Protein 6X6U (pdb70)

CATH classification: 3.60.9.10 (+2 more: 1.10.569.10, 1.10.599.10)

InterPro domains:
  IPR001203 Aldehyde ferredoxin oxidoreductase, C-terminal [PF01314] (245-608)
  IPR013983 Aldehyde ferredoxin oxidoreductase, N-terminal [PF02730] (6-218)
  IPR013983 Aldehyde ferredoxin oxidoreductase, N-terminal [SM00790] (4-220)
  IPR013984 Aldehyde ferredoxin oxidoreductase, domain 2 [G3DSA:1.10.569.10] (256-446)
  IPR013985 Aldehyde ferredoxin oxidoreductase, domain 3 [G3DSA:1.10.599.10] (447-608)
  IPR036021 Aldehyde ferredoxin oxidoreductase-like, C-terminal [SSF48310] (225-610)
  IPR036503 Aldehyde ferredoxin oxidoreductase, N-terminal domain superfamily [G3DSA:3.60.9.10] (1-223)
  IPR036503 Aldehyde ferredoxin oxidoreductase, N-terminal domain superfamily [SSF56228] (1-222)
  IPR051919 Tungsten-dependent aldehyde ferredoxin oxidoreductase [PTHR30038] (1-608)

Solvent-accessible surface area: 49418 Å² total; per-residue (Å²): 111,86,0,6,43,12,84,4,2,10,0,28,2,74,151,113,100,54,127,84,35,151,10,56,89,112,32,0,94,69,2,4,0,0,0,0,4,0,0,38,9,0,15,109,57,6,0,72,95,0,36,159,0,54,1,34,15,91,59,0,4,0,0,0,0,4,0,0,0,3,6,5,6,3,5,6,31,0,0,0,0,0,0,0,0,6,0,0,0,0,0,4,10,34,2,4,1,16,0,0,1,10,0,1,8,11,24,6,3,0,0,9,0,58,6,90,3,190,33,20,12,12,1,4,0,17,33,132,59,30,66,35,50,100,0,70,153,19,75,29,28,13,1,34,90,0,12,62,34,1,2,100,78,4,3,34,74,4,62,118,156,28,114,92,86,2,12,1,7,26,4,10,3,0,0,0,0,68,0,0,14,46,78,0,21,1,0,0,0,2,2,16,6,8,16,40,0,19,11,0,0,0,0,0,0,0,5,7,0,23,0,0,0,0,1,0,2,2,9,6,58,4,14,102,0,123,48,76,116,78,2,47,84,6,6,151,70,0,26,153,49,0,20,70,39,23,17,50,21,15,5,8,41,0,16,9,0,8,23,14,0,46,50,104,1,0,0,0,9,104,0,0,39,60,1,51,14,91,56,78,75,0,0,0,5,4,0,7,2,43,0,5,50,28,24,41,1,2,14,4,6,16,0,2,2,24,18,0,5,0,13,0,38,9,10,100,20,108,28,3,8,0,1,5,0,46,12,20,17,0,0,0,0,0,0,0,0,14,2,39,56,0,29,51,0,0,34,0,0,46,34,1,13,37,34,0,3,6,6,13,9,0,0,0,0,0,0,0,0,0,0,0,44,83,106,51,16,3,58,118,159,51,9,59,23,86,1,70,40,24,52,14,112,2,0,16,104,0,1,102,21,0,2,75,66,89,61,19,0,136,32,0,0,51,11,8,33,25,0,0,78,97,4,23,141,102,72,70,79,76,0,47,99,30,3,0,32,3,3,8,0,1,0,0,0,22,0,0,4,2,73,86,12,110,0,88,14,1,7,0,0,0,0,0,0,0,0,2,20,61,1,19,5,15,52,89,0,65,22,106,98,12,0,0,8,23,0,1,18,9,0,0,1,6,20,56,92,1,27,111,21,26,9,96,71,0,5,53,0,0,26,4,0,8,35,21,124,12,60,33,128,63,0,14,61,74,2,0,14,19,0,0,0,0,0,0,0,0,0,0,4,0,0,58,78,11,86,4,33,5,141,140,20,10,37,7,7,64,28,0,22,99,82,3,65,31,25,99,37,151,49,82,30,22,81,116,123,70,4,150,44,68,11,102,65,0,14,116,59,2,10,2,32,161,102,0,2,0,76,58,112,32,0,95,152,8,38,2,5,103,0,69,105,0,0,52,66,2,66,177,92,23,142,132,46,33,8,11,1,24,6,11,78,60,12,3,0,12,8,0,12,0,8,20,9,0,20,89,50,38,27,26,2,17,5,1,0,1,29,4,9,3,1,11,21,15,3,6,13,4,0,5,8,10,19,12,9,13,78,78,36,27,14,27,116,38,20,84,48,111,4,10,61,48,42,160,196,22,23,0,1,60,31,62,74,171,106,24,110,51,55,2,29,13,0,86,41,12,54,0,62,15,2,8,8,1,34,85,49,48,2,3,4,8,12,48,3,34,64,32,80,3,70,12,14,81,11,12,111,104,4,42,14,20,3,4,64,49,7,77,47,134,72,102,57,1,4,69,4,22,8,36,49,0,34,79,13,9,87,20,5,2,94,4,27,20,5,100,111,72,115,91,0,5,44,7,65,4,2,11,0,29,2,70,153,108,116,53,132,96,54,138,9,36,89,112,33,0,99,69,1,3,0,0,0,0,3,0,0,43,11,0,15,129,53,8,0,112,94,0,36,160,0,55,0,32,16,93,65,0,4,0,0,0,0,3,0,0,1,2,6,5,6,4,7,5,29,0,0,0,0,0,0,0,0,7,1,0,0,1,0,5,9,34,1,5,1,15,0,0,1,9,0,2,8,12,22,4,3,0,0,8,0,62,5,97,2,180,34,22,15,13,0,2,0,15,35,134,56,30,71,40,46,98,0,78,152,18,77,28,28,14,0,34,87,0,12,63,33,1,1,106,76,4,2,24,51,0,48,127,110,40,117,95,83,3,5,1,6,25,4,11,2,0,2,0,0,67,0,0,15,46,83,0,20,2,0,0,0,1,1,16,6,7,16,39,0,17,12,0,0,0,0,0,0,0,4,10,1,23,0,0,0,0,1,0,2,2,9,6,58,5,14,124,12,132,50,106,101,76,0,58,76,8,5,155,65,0,24,158,51,0,24,74,39,33,17,53,30,8,6,8,39,0,16,10,0,9,23,14,0,45,46,108,0,0,0,0,8,100,0,0,39,62,0,49,14,91,56,76,69,0,0,0,5,3,0,8,3,33,0,6,49,31,23,41,1,2,14,5,6,13,0,2,2,25,17,0,6,0,13,0,25,9,20,104,17,103,24,4,10,0,1,5,0,46,13,19,17,0,0,0,0,0,0,0,0,14,4,37,59,0,26,56,0,0,36,0,0,46,33,0,13,35,35,0,3,6,6,12,10,0,0,1,0,0,0,0,0,1,0,0,46,82,103,52,16,3,52,100,142,57,8,57,21,87,1,73,38,20,53,14,112,1,0,17,104,0,2,101,20,0,3,74,65,91,61,16,0,138,39,0,0,53,12,9,32,25,0,0,65,97,3,21,126,98,69,71,80,77,0,45,100,29,3,0,33,3,3,8,0,1,0,0,0,23,0,1,4,1,66,82,5,110,0,83,23,1,6,0,0,0,0,1,2,1,0,3,19,63,1,17,5,19,51,92,0,62,26,110,103,11,0,0,5,22,0,0,20,10,0,0,2,6,18,57,89,2,26,111,22,27,8,95,72,0,4,60,0,0,29,5,0,8,26,15,126,10,57,20,102,62,0,16,66,79,6,0,12,22,0,0,0,0,0,0,0,0,0,0,4,0,0,61,78,11,82,4,33,1,122,137,20,4,28,8,7,80,27,0,44,102,74,2,63,30,26,96,36,151,49,83,31,22,76,125,126,73,4,56,62,70,0,102,80,0,6,130,63,1,8,2,31,82,107,0,6,1,88,39,68,33,0,93,92,7,36,1,21,106,0,59,93,0,3,129,66,1,84,175,90,20,153,129,45,31,8,10,2,23,5,12,78,65,11,2,0,12,7,1,13,0,9,23,8,1,16,95,51,38,21,27,2,17,4,1,0,1,29,5,9,3,1,11,29,15,4,6,13,3,0,4,7,9,18,11,10,12,79,79,36,27,14,31,120,38,22,86,43,118,4,10,62,54,51,181,162,14,20,0,1,60,34,61,58,153,107,25,106,44,55,3,30,12,5,101,39,16,49,0,77,15,3,8,7,1,36,87,47,48,2,3,4,8,12,48,2,35,52,26,83,2,62,13,14,78,10,13,110,101,4,42,15,31,3,5,85,48,7,88,32,134,74,104,60,2,4,68,6,22,8,28,17,0,37,88,14,8,98,25,5,3,85,5,26,18,4,103,80,70

Nearest PDB structures (foldseek):
  6x6u-assembly1_C  TM=1.002E+00  e=0.000E+00  Pyrococcus furiosus COM1
  1aor-assembly1_B  TM=8.763E-01  e=1.568E-48  Pyrococcus furiosus
  1b4n-assembly1_D  TM=8.822E-01  e=8.521E-44  Pyrococcus furiosus
  8c0z-assembly1_A  TM=8.463E-01  e=8.890E-40  Aromatoleum aromaticum
  4z3w-assembly1_C  TM=8.042E-01  e=4.159E-35  Geobacter metallireducens GS-15

Secondary structure (DSSP, 8-state):
--SS--EEEEEETTTTEEEEEE--HHHHHHH-SHHHHHHHHHHHHHGGGGGG--TTSTT-EEEEE--TTTTTSSS--EEEE-B-TTTSSB--EEE--THHHHHHHHT-SEEEEES--SS-EEEEEETTEEEEEE-TTTTT--HHHHIIIIIHHHHHHHHHHTGGG--PPPPEEEE--HHHHTT-TTB-EEETTTEEE-TT-HHHHHHHTTEEEEEEE--SPPPP-S-HHHHHHHHHHHHHHHHT-HHHHHHTTTTHHHHHHHHHS-S-BTTTTB-----GGGSHHHHHHHHEEEEEE--TT-SS--EEEEE--SSTTTT-EESS--HHHHHHTTGGGT---HHHHHHHHHHHHHHTB-HHHHHHHHHHHHHHHHTTSS-HHHHTS---TT-HHHHHHHHHHHHHT-TTHHHHTT-HHHHHHHHHHHHTS--GGG--EETTEEPPS--SSSS-SS--TTTTTT-TTTT-TTS---SSSSSSSSHHHHHHHHHHT--GGG-TT-HHHHHHHHHHHHS----HHHIIIIIHHHHHHHHHHHHHH--SS----HHHHSS--GGGGSPP-SSTTTT----HHHHHHHHHHHHHHHTB-TTSPBPHHHHHHTT-GGGHHHHHHHHHHH-/---EEEE-GGG-----HHHHHHHHHHHSS--GGG-SSEEE-SSTT--EEE-----TT-HHHHH-TT--EEE-SSS--EEE-GGG-----HHHHH-TT---B--TTTSS-B---GGGGS-HHHHHHHHTT---EEEE-SS--GGGGGG---HHHHHHHHHHHHHGGG-/--SS-SEEEEEETTTTEEEEEE--HHHHHHH-SHHHHHHHHHHHHHGGGGGG--TTSTT--EEEE--TTTTTSSS--EEEE-B-TTTSSB--EEE--THHHHHHHHT-SEEEEES--SS-EEEEEETTEEEEEE-TTTTT--HHHHIIIIIHHHHHHHHHHTGGG-PPPPPEEEE--HHHHTT-TTB-EEETTTEEE-TT-HHHHHHHTTEEEEEEE--SPPPP-S-HHHHHHHHHHHHHHHHT-HHHHHHTTTTHHHHHHHHHS-S-BTTTTB-----GGGSHHHHHHHHEEEEEE--TT-SS--EEEEE--SSTTTT-EESS--HHHHHHTTGGGT---HHHHHHHHHHHHHHTB-HHHHHHHHHHHHHHHHTTSS-HHHHTS---TT-HHHHHHHHHHHHHT-THHHHHTT-HHHHHHHHHHHHTS-GGGG--EETTEEPPS--SSSS-SS--TTTTTT-TTTT-TTS---SSSSSSSSHHHHHHHHHHT--GGG-TT-HHHHHHHHHHHH-----HHHIIIIIHHHHHHHHHHHHHH--SS----HHHHSS--GGGGSPP-SSTTTT----HHHHHHHHHHHHHHHTB-TTSSB-HHHHHHTT-GGGHHHHHHHHHHT-/--EEEEE-GGG--S--HHHHHHHHHHHSS--GGG-SSEEEEEETTEEEEE-----TT-HHHHH-TT--EEE-TTT--EEE-GGG-----HHHHH-TT---B--TTT-S-B---GGGGS-HHHHHHHHTT---EEEEESS--GGGGGG---HHHHHHHHHHHHHGGG-

Radius of gyration: 36.68 Å; Cα contacts (8 Å, |Δi|>4): 3944; chains: 4; bounding box: 107×60×93 Å

B-factor: mean 28.62, std 8.54, range [12.09, 73.61]

Foldseek 3Di:
DFLFLQWAWEAEQAVRDIDIDGRDPVLCVQQFKQLSSQLVVCCVQPVLPLQPDDLLDQAKKWKWFAGSCAQQAFAHKIWIWIQFLFQSFIDTFIKRWCQCVLQQLLRHGIYIYGGAHPAAWEWEAENPDTGTGDDPVCAAFFDVVCCVPVQVVVQVVVCVVCVVVDRFDGWIKKFFHLLLLLLLRQFWIDGPLAITSGWRSVSVSCNSRSYGMYTGGHDHDGGHFQFVVVSVVLNVVLLVVLLPPPVQLQQPQQQLLQCCQDPVFQFAALLNLTSHDDDCQSGLVNLVVQFWPARFAGGPRHSRRNWTKGAACDDPQHGQIYISNHNLLSRLVARNLQHRHNVLSSSSSSVSSRRRGRSNQLSLLLSLVQVCLVVVLQDCVQQVHHRHRHPSVSSVSLVVCLSVCHRLNVLSSSTQPSSQVVSCVVRVHRSLLSRFWASRIHATGGAAFSVSDPDHQQQQLLALSHNPNQATADVVRQDCDHRLVSSCCSTNPRDPSSQVVGSQSVVVSSCRRGVDDDGSVCSRLASSLLSRQSSLLSSQSRHDVDHDFSVPRSGGRVSQQAARCDDDRGGTHDDRVVSLVVVQVNCVSSQHPSRSHHDLVSCVVNVNNVCVSSSVVSVVVND/DEKFKAFAQLLDPPPCVLQQVQCCVPVVDRDNQQRQWHWDCPDPPRIDIDADLLQVVLQLCVQAPQNQWDADPPYRFIDGNLVSAQVPCRSLVRQQQSRWGDDPPPSHIHHDRCSVRPRPSQVVCVVVPSNSIDMDDDDDDNVSSVVSHHVVVVSVVVCCVVVPPND/DFLFLQWEWEAEQAVRDIDIDGRDPVLCVQQFKQLSSQLVVCCVQCVLPLLVDFLLDQAKKWKWFAGSCAPQAFAHKIWIWIQFLQQSFIDGFIWRWCLQVQQQLLRHGIYIYGGAHPAAWEWEAENVDTGTGDDVVPAAFFDVVCCVPVQVVVQVVVCVVCVVVDRFDGWIKKFFHLLLLLLLRQFWIDGPLAITSGWRSVSVSCNSRSYGMYTGGHDHDGGHFQFVVVSVVVNVVLLVVLLPPPVLLQQPQQQLLQCCQDPQFQFAALLNLTSHDDDCLSGLVNLCVQFWPARFAGGPRHSRSNWTKGAHCDDPLHGQIYISNHSLLSRLVARNLQHRHSVLSSSSSSVSSRRRGNSNQLSQLLSLVLVCPVVVLQDCVQQVHRRHRHDSVSSVVLVVCLSVCHRLNVLSSSTQPSSQVVSCVVRVHRSLLSRFWASRIHATRGAAFSVRDPDHQQQQLQALRHNPNLATADVVRFDCHHRLNSSCCSTNPDDPSSQVVGSQSVVVSSCRRGVDDDGSCCSRQANSLLSRLSSLLSSQSDDNPDHDFSVPRSGGRPSQQPARCDHPRGGTHDDRVVSLVVVQVNCVSSQHPSRSHHDLVSCVVNVNNVCVSSSVVSVVVVD/DEKFKAFAQLLDAPPCVLQQVQCCVPPVDRDQQQRQWHWDCPDPPRIRIDADGLQVVQQLCVQAPQNQWDADPVHSFIDGNLVSAQVPCRSLVRFQQSRWGDDPPPSGIHHDRCSVGPRPSQVVCVVVPSNSIDMDDDDDDNVSSVVRHYVVVVSVVVCCVVQPPND

Structure (mmCIF, N/CA/C/O backbone):
data_6X6U
#
_entry.id   6X6U
#
_cell.length_a   125.148
_cell.length_b   127.501
_cell.length_c   140.712
_cell.angle_alpha   90.00
_cell.angle_beta   90.00
_cell.angle_gamma   90.00
#
_symmetry.space_group_name_H-M   'P 21 21 2'
#
loop_
_entity.id
_entity.type
_entity.pdbx_description
1 polymer 'Formaldehyde:ferredoxin oxidoreductase wor5'
2 polymer 'Oxidoreductase, Fe-S subunit'
3 non-polymer 'TUNGSTOPTERIN COFACTOR'
4 non-polymer 'IRON/SULFUR CLUSTER'
5 non-polymer 'MAGNESIUM ION'
6 non-polymer '2-AMINOETHANESULFONIC ACID'
7 non-polymer 'PHOSPHATE ION'
8 non-polymer 'CHLORIDE ION'
9 water water
#
loop_
_atom_site.group_PDB
_atom_site.id
_atom_site.type_symbol
_atom_site.label_atom_id
_atom_site.label_alt_id
_atom_site.label_comp_id
_atom_site.label_asym_id
_atom_site.label_entity_id
_atom_site.label_seq_id
_atom_site.pdbx_PDB_ins_code
_atom_site.Cartn_x
_atom_site.Cartn_y
_atom_site.Cartn_z
_atom_site.occupancy
_atom_site.B_iso_or_equiv
_atom_site.auth_seq_id
_atom_site.auth_comp_id
_atom_site.auth_asym_id
_atom_site.auth_atom_id
_atom_site.pdbx_PDB_model_num
ATOM 1 N N . MET A 1 1 ? -64.649 12.765 -32.758 1.00 44.84 1 MET A N 1
ATOM 2 C CA . MET A 1 1 ? -64.197 11.909 -33.853 1.00 36.66 1 MET A CA 1
ATOM 3 C C . MET A 1 1 ? -62.696 11.671 -33.823 1.00 35.92 1 MET A C 1
ATOM 4 O O . MET A 1 1 ? -61.970 12.247 -33.015 1.00 37.10 1 MET A O 1
ATOM 9 N N . TYR A 1 2 ? -62.251 10.812 -34.734 1.00 34.11 2 TYR A N 1
ATOM 10 C CA . TYR A 1 2 ? -60.840 10.557 -34.926 1.00 34.97 2 TYR A CA 1
ATOM 11 C C . TYR A 1 2 ? -60.229 11.665 -35.775 1.00 34.95 2 TYR A C 1
ATOM 12 O O . TYR A 1 2 ? -60.805 12.058 -36.803 1.00 35.09 2 TYR A O 1
ATOM 21 N N . ALA A 1 3 ? -59.071 12.165 -35.335 1.00 29.17 3 ALA A N 1
ATOM 22 C CA . ALA A 1 3 ? -58.176 13.019 -36.115 1.00 30.68 3 ALA A CA 1
ATOM 23 C C . ALA A 1 3 ? -58.676 14.452 -36.297 1.00 32.05 3 ALA A C 1
ATOM 24 O O . ALA A 1 3 ? -57.867 15.350 -36.544 1.00 33.47 3 ALA A O 1
ATOM 26 N N . TYR A 1 4 ? -59.976 14.703 -36.198 1.00 29.71 4 TYR A N 1
ATOM 27 C CA . TYR A 1 4 ? -60.475 16.070 -36.185 1.00 27.46 4 TYR A CA 1
ATOM 28 C C . TYR A 1 4 ? -61.175 16.350 -34.871 1.00 30.55 4 TYR A C 1
ATOM 29 O O . TYR A 1 4 ? -61.566 15.428 -34.149 1.00 30.49 4 TYR A O 1
ATOM 38 N N . ASN A 1 5 ? -61.385 17.647 -34.594 1.00 27.27 5 ASN A N 1
ATOM 39 C CA . ASN A 1 5 ? -62.255 18.018 -33.485 1.00 28.55 5 ASN A CA 1
ATOM 40 C C . ASN A 1 5 ? -63.743 18.002 -33.871 1.00 33.44 5 ASN A C 1
ATOM 41 O O . ASN A 1 5 ? -64.599 17.874 -32.990 1.00 31.58 5 ASN A O 1
ATOM 46 N N . GLY A 1 6 ? -64.067 18.181 -35.148 1.00 33.44 6 GLY A N 1
ATOM 47 C CA . GLY A 1 6 ? -65.448 18.321 -35.575 1.00 36.43 6 GLY A CA 1
ATOM 48 C C . GLY A 1 6 ? -66.091 19.668 -35.309 1.00 39.45 6 GLY A C 1
ATOM 49 O O . GLY A 1 6 ? -67.319 19.740 -35.197 1.00 36.18 6 GLY A O 1
ATOM 50 N N . LYS A 1 7 ? -65.304 20.743 -35.218 1.00 34.12 7 LYS A N 1
ATOM 51 C CA . LYS A 1 7 ? -65.817 22.079 -34.936 1.00 33.26 7 LYS A CA 1
ATOM 52 C C . LYS A 1 7 ? -65.032 23.129 -35.688 1.00 35.36 7 LYS A C 1
ATOM 53 O O . LYS A 1 7 ? -63.800 23.073 -35.746 1.00 33.91 7 LYS A O 1
ATOM 59 N N . LEU A 1 8 ? -65.739 24.139 -36.163 1.00 30.48 8 LEU A N 1
ATOM 60 C CA . LEU A 1 8 ? -65.116 25.345 -36.664 1.00 28.96 8 LEU A CA 1
ATOM 61 C C . LEU A 1 8 ? -65.551 26.493 -35.779 1.00 33.85 8 LEU A C 1
ATOM 62 O O . LEU A 1 8 ? -66.652 26.472 -35.219 1.00 34.49 8 LEU A O 1
ATOM 67 N N . LEU A 1 9 ? -64.675 27.478 -35.618 1.00 27.16 9 LEU A N 1
ATOM 68 C CA . LEU A 1 9 ? -65.110 28.750 -35.071 1.00 31.36 9 LEU A CA 1
ATOM 69 C C . LEU A 1 9 ? -65.692 29.602 -36.197 1.00 34.65 9 LEU A C 1
ATOM 70 O O . LEU A 1 9 ? -65.165 29.633 -37.317 1.00 31.15 9 LEU A O 1
ATOM 75 N N . ASP A 1 10 ? -66.791 30.286 -35.902 1.00 33.03 10 ASP A N 1
ATOM 76 C CA . ASP A 1 10 ? -67.403 31.224 -36.831 1.00 33.30 10 ASP A CA 1
ATOM 77 C C . ASP A 1 10 ? -67.328 32.600 -36.190 1.00 33.82 10 ASP A C 1
ATOM 78 O O . ASP A 1 10 ? -67.891 32.808 -35.110 1.00 36.46 10 ASP A O 1
ATOM 83 N N . VAL A 1 11 ? -66.647 33.542 -36.847 1.00 27.09 11 VAL A N 1
ATOM 84 C CA . VAL A 1 11 ? -66.339 34.842 -36.247 1.00 32.67 11 VAL A CA 1
ATOM 85 C C . VAL A 1 11 ? -66.925 35.934 -37.127 1.00 33.80 11 VAL A C 1
ATOM 86 O O . VAL A 1 11 ? -66.489 36.113 -38.267 1.00 34.05 11 VAL A O 1
ATOM 90 N N . ASP A 1 12 ? -67.888 36.685 -36.598 1.00 35.05 12 ASP A N 1
ATOM 91 C CA . ASP A 1 12 ? -68.504 37.789 -37.329 1.00 39.09 12 ASP A CA 1
ATOM 92 C C . ASP A 1 12 ? -67.904 39.095 -36.813 1.00 37.13 12 ASP A C 1
ATOM 93 O O . ASP A 1 12 ? -68.207 39.527 -35.694 1.00 38.74 12 ASP A O 1
ATOM 98 N N . LEU A 1 13 ? -67.069 39.730 -37.638 1.00 34.68 13 LEU A N 1
ATOM 99 C CA . LEU A 1 13 ? -66.413 40.980 -37.265 1.00 34.00 13 LEU A CA 1
ATOM 100 C C . LEU A 1 13 ? -67.344 42.187 -37.328 1.00 36.74 13 LEU A C 1
ATOM 101 O O . LEU A 1 13 ? -67.135 43.162 -36.600 1.00 35.68 13 LEU A O 1
ATOM 106 N N . THR A 1 14 ? -68.337 42.174 -38.220 1.00 39.11 14 THR A N 1
ATOM 107 C CA . THR A 1 14 ? -69.347 43.231 -38.236 1.00 40.58 14 THR A CA 1
ATOM 108 C C . THR A 1 14 ? -70.113 43.284 -36.922 1.00 36.10 14 THR A C 1
ATOM 109 O O . THR A 1 14 ? -70.211 44.334 -36.280 1.00 40.17 14 THR A O 1
ATOM 113 N N . ARG A 1 15 ? -70.688 42.162 -36.520 1.00 35.84 15 ARG A N 1
ATOM 114 C CA . ARG A 1 15 ? -71.498 42.135 -35.310 1.00 44.28 15 ARG A CA 1
ATOM 115 C C . ARG A 1 15 ? -70.691 41.845 -34.059 1.00 42.57 15 ARG A C 1
ATOM 116 O O . ARG A 1 15 ? -71.267 41.853 -32.971 1.00 39.36 15 ARG A O 1
ATOM 124 N N . GLU A 1 16 ? -69.384 41.587 -34.189 1.00 40.58 16 GLU A N 1
ATOM 125 C CA . GLU A 1 16 ? -68.525 41.210 -33.058 1.00 37.66 16 GLU A CA 1
ATOM 126 C C . GLU A 1 16 ? -69.078 40.004 -32.317 1.00 37.19 16 GLU A C 1
ATOM 127 O O . GLU A 1 16 ? -69.229 40.018 -31.100 1.00 37.06 16 GLU A O 1
ATOM 133 N N . LYS A 1 17 ? -69.353 38.946 -33.062 1.00 36.62 17 LYS A N 1
ATOM 134 C CA . LYS A 1 17 ? -69.928 37.726 -32.529 1.00 39.90 17 LYS A CA 1
ATOM 135 C C . LYS A 1 17 ? -69.005 36.560 -32.815 1.00 36.82 17 LYS A C 1
ATOM 136 O O . LYS A 1 17 ? -68.390 36.489 -33.878 1.00 36.30 17 LYS A O 1
ATOM 142 N N . VAL A 1 18 ? -68.965 35.616 -31.888 1.00 35.68 18 VAL A N 1
ATOM 143 C CA . VAL A 1 18 ? -68.192 34.398 -32.044 1.00 37.04 18 VAL A CA 1
ATOM 144 C C . VAL A 1 18 ? -69.088 33.227 -31.686 1.00 37.28 18 VAL A C 1
ATOM 145 O O . VAL A 1 18 ? -69.813 33.285 -30.691 1.00 38.46 18 VAL A O 1
ATOM 149 N N . LYS A 1 19 ? -69.033 32.158 -32.475 1.00 35.82 19 LYS A N 1
ATOM 150 C CA . LYS A 1 19 ? -69.754 30.944 -32.113 1.00 35.38 19 LYS A CA 1
ATOM 151 C C . LYS A 1 19 ? -69.021 29.739 -32.685 1.00 37.97 19 LYS A C 1
ATOM 152 O O . LYS A 1 19 ? -68.132 29.868 -33.529 1.00 36.80 19 LYS A O 1
ATOM 158 N N . GLU A 1 20 ? -69.397 28.559 -32.210 1.00 36.66 20 GLU A N 1
ATOM 159 C CA . GLU A 1 20 ? -68.868 27.306 -32.727 1.00 36.91 20 GLU A CA 1
ATOM 160 C C . GLU A 1 20 ? -69.914 26.673 -33.626 1.00 41.40 20 GLU A C 1
ATOM 161 O O . GLU A 1 20 ? -71.077 26.587 -33.232 1.00 39.34 20 GLU A O 1
ATOM 167 N N . VAL A 1 21 ? -69.504 26.199 -34.801 1.00 34.60 21 VAL A N 1
ATOM 168 C CA . VAL A 1 21 ? -70.398 25.440 -35.663 1.00 39.79 21 VAL A CA 1
ATOM 169 C C . VAL A 1 21 ? -69.823 24.041 -35.842 1.00 42.56 21 VAL A C 1
ATOM 170 O O . VAL A 1 21 ? -68.610 23.833 -35.766 1.00 40.00 21 VAL A O 1
ATOM 174 N N . GLU A 1 22 ? -70.706 23.081 -36.091 1.00 37.65 22 GLU A N 1
ATOM 175 C CA . GLU A 1 22 ? -70.328 21.687 -36.178 1.00 38.37 22 GLU A CA 1
ATOM 176 C C . GLU A 1 22 ? -69.790 21.371 -37.567 1.00 40.84 22 GLU A C 1
ATOM 177 O O . GLU A 1 22 ? -70.188 21.962 -38.571 1.00 39.47 22 GLU A O 1
ATOM 183 N N . LEU A 1 23 ? -68.873 20.417 -37.604 1.00 37.58 23 LEU A N 1
ATOM 184 C CA . LEU A 1 23 ? -68.226 19.991 -38.826 1.00 36.61 23 LEU A CA 1
ATOM 185 C C . LEU A 1 23 ? -68.557 18.515 -38.934 1.00 39.32 23 LEU A C 1
ATOM 186 O O . LEU A 1 23 ? -67.972 17.694 -38.226 1.00 45.24 23 LEU A O 1
ATOM 191 N N . SER A 1 24 ? -69.529 18.171 -39.763 1.00 42.29 24 SER A N 1
ATOM 192 C CA . SER A 1 24 ? -70.036 16.814 -39.764 1.00 38.16 24 SER A CA 1
ATOM 193 C C . SER A 1 24 ? -69.082 15.866 -40.474 1.00 38.94 24 SER A C 1
ATOM 194 O O . SER A 1 24 ? -68.303 16.256 -41.352 1.00 39.33 24 SER A O 1
ATOM 197 N N . GLU A 1 25 ? -69.190 14.589 -40.111 1.00 39.42 25 GLU A N 1
ATOM 198 C CA . GLU A 1 25 ? -68.376 13.560 -40.743 1.00 40.94 25 GLU A CA 1
ATOM 199 C C . GLU A 1 25 ? -68.648 13.460 -42.237 1.00 41.62 25 GLU A C 1
ATOM 200 O O . GLU A 1 25 ? -67.726 13.192 -43.021 1.00 41.50 25 GLU A O 1
ATOM 206 N N . ASP A 1 26 ? -69.894 13.673 -42.652 1.00 41.05 26 ASP A N 1
ATOM 207 C CA . ASP A 1 26 ? -70.223 13.552 -44.065 1.00 39.98 26 ASP A CA 1
ATOM 208 C C . ASP A 1 26 ? -69.512 14.616 -44.895 1.00 37.85 26 ASP A C 1
ATOM 209 O O . ASP A 1 26 ? -68.981 14.319 -45.972 1.00 34.47 26 ASP A O 1
ATOM 214 N N . VAL A 1 27 ? -69.498 15.860 -44.419 1.00 34.83 27 VAL A N 1
ATOM 215 C CA . VAL A 1 27 ? -68.714 16.883 -45.097 1.00 35.10 27 VAL A CA 1
ATOM 216 C C . VAL A 1 27 ? -67.238 16.488 -45.142 1.00 35.26 27 VAL A C 1
ATOM 217 O O . VAL A 1 27 ? -66.577 16.607 -46.183 1.00 32.91 27 VAL A O 1
ATOM 221 N N . LEU A 1 28 ? -66.709 15.974 -44.029 1.00 32.13 28 LEU A N 1
ATOM 222 C CA . LEU A 1 28 ? -65.290 15.643 -43.974 1.00 32.36 28 LEU A CA 1
ATOM 223 C C . LEU A 1 28 ? -64.948 14.504 -44.925 1.00 34.84 28 LEU A C 1
ATOM 224 O O . LEU A 1 28 ? -63.906 14.548 -45.589 1.00 31.88 28 LEU A O 1
ATOM 229 N N . LYS A 1 29 ? -65.802 13.477 -45.027 1.00 31.71 29 LYS A N 1
ATOM 230 C CA . LYS A 1 29 ? -65.476 12.396 -45.960 1.00 34.10 29 LYS A CA 1
ATOM 231 C C . LYS A 1 29 ? -65.585 12.840 -47.408 1.00 31.94 29 LYS A C 1
ATOM 232 O O . LYS A 1 29 ? -65.009 12.198 -48.291 1.00 36.64 29 LYS A O 1
ATOM 238 N N . LYS A 1 30 ? -66.285 13.937 -47.672 1.00 36.35 30 LYS A N 1
ATOM 239 C CA . LYS A 1 30 ? -66.507 14.384 -49.035 1.00 33.12 30 LYS A CA 1
ATOM 240 C C . LYS A 1 30 ? -65.535 15.463 -49.491 1.00 33.59 30 LYS A C 1
ATOM 241 O O . LYS A 1 30 ? -65.288 15.581 -50.697 1.00 31.39 30 LYS A O 1
ATOM 247 N N . PHE A 1 31 ? -64.973 16.257 -48.560 1.00 32.84 31 PHE A N 1
ATOM 248 C CA . PHE A 1 31 ? -64.058 17.335 -48.923 1.00 32.67 31 PHE A CA 1
ATOM 249 C C . PHE A 1 31 ? -62.721 17.329 -48.169 1.00 29.90 31 PHE A C 1
ATOM 250 O O . PHE A 1 31 ? -61.795 18.021 -48.614 1.00 29.31 31 PHE A O 1
ATOM 258 N N . TYR A 1 32 ? -62.600 16.579 -47.064 1.00 28.55 32 TYR A N 1
ATOM 259 C CA . TYR A 1 32 ? -61.354 16.203 -46.371 1.00 30.90 32 TYR A CA 1
ATOM 260 C C . TYR A 1 32 ? -60.797 17.265 -45.427 1.00 28.41 32 TYR A C 1
ATOM 261 O O . TYR A 1 32 ? -60.570 16.981 -44.246 1.00 26.84 32 TYR A O 1
ATOM 270 N N . GLY A 1 33 ? -60.575 18.471 -45.921 1.00 25.71 33 GLY A N 1
ATOM 271 C CA . GLY A 1 33 ? -59.997 19.524 -45.110 1.00 27.86 33 GLY A CA 1
ATOM 272 C C . GLY A 1 33 ? -59.453 20.648 -45.971 1.00 26.40 33 GLY A C 1
ATOM 273 O O . GLY A 1 33 ? -59.578 20.646 -47.203 1.00 25.47 33 GLY A O 1
ATOM 274 N N . GLY A 1 34 ? -58.866 21.636 -45.285 1.00 25.20 34 GLY A N 1
ATOM 275 C CA . GLY A 1 34 ? -58.092 22.677 -45.959 1.00 27.10 34 GLY A CA 1
ATOM 276 C C . GLY A 1 34 ? -58.674 23.199 -47.266 1.00 24.83 34 GLY A C 1
ATOM 277 O O . GLY A 1 34 ? -59.823 23.634 -47.295 1.00 27.34 34 GLY A O 1
ATOM 278 N N . ARG A 1 35 ? -57.896 23.157 -48.348 1.00 23.20 35 ARG A N 1
ATOM 279 C CA . ARG A 1 35 ? -58.348 23.663 -49.652 1.00 22.19 35 ARG A CA 1
ATOM 280 C C . ARG A 1 35 ? -59.710 23.096 -50.068 1.00 25.83 35 ARG A C 1
ATOM 281 O O . ARG A 1 35 ? -60.605 23.836 -50.495 1.00 25.84 35 ARG A O 1
ATOM 289 N N . GLY A 1 36 ? -59.875 21.776 -49.984 1.00 27.07 36 GLY A N 1
ATOM 290 C CA . GLY A 1 36 ? -61.150 21.188 -50.375 1.00 26.75 36 GLY A CA 1
ATOM 291 C C . GLY A 1 36 ? -62.303 21.622 -49.491 1.00 29.76 36 GLY A C 1
ATOM 292 O O . GLY A 1 36 ? -63.401 21.916 -49.975 1.00 28.62 36 GLY A O 1
ATOM 293 N N . LEU A 1 37 ? -62.084 21.645 -48.177 1.00 26.27 37 LEU A N 1
ATOM 294 C CA . LEU A 1 37 ? -63.151 22.056 -47.284 1.00 26.01 37 LEU A CA 1
ATOM 295 C C . LEU A 1 37 ? -63.478 23.532 -47.466 1.00 28.43 37 LEU A C 1
ATOM 296 O O . LEU A 1 37 ? -64.652 23.919 -47.456 1.00 27.50 37 LEU A O 1
ATOM 301 N N . GLY A 1 38 ? -62.461 24.367 -47.675 1.00 22.93 38 GLY A N 1
ATOM 302 C CA . GLY A 1 38 ? -62.717 25.783 -47.886 1.00 22.80 38 GLY A CA 1
ATOM 303 C C . GLY A 1 38 ? -63.436 26.064 -49.201 1.00 27.97 38 GLY A C 1
ATOM 304 O O . GLY A 1 38 ? -64.280 26.963 -49.278 1.00 24.28 38 GLY A O 1
ATOM 305 N N . THR A 1 39 ? -63.088 25.323 -50.257 1.00 27.07 39 THR A N 1
ATOM 306 C CA . THR A 1 39 ? -63.777 25.511 -51.532 1.00 26.49 39 THR A CA 1
ATOM 307 C C . THR A 1 39 ? -65.272 25.219 -51.366 1.00 31.00 39 THR A C 1
ATOM 308 O O . THR A 1 39 ? -66.114 26.010 -51.801 1.00 30.53 39 THR A O 1
ATOM 312 N N . TYR A 1 40 ? -65.610 24.138 -50.652 1.00 28.95 40 TYR A N 1
ATOM 313 C CA . TYR A 1 40 ? -67.013 23.803 -50.389 1.00 30.80 40 TYR A CA 1
ATOM 314 C C . TYR A 1 40 ? -67.732 24.910 -49.616 1.00 33.32 40 TYR A C 1
ATOM 315 O O . TYR A 1 40 ? -68.829 25.332 -49.994 1.00 32.36 40 TYR A O 1
ATOM 324 N N . ILE A 1 41 ? -67.142 25.382 -48.512 1.00 27.74 41 ILE A N 1
ATOM 325 C CA . ILE A 1 41 ? -67.785 26.435 -47.724 1.00 27.88 41 ILE A CA 1
ATOM 326 C C . ILE A 1 41 ? -68.044 27.675 -48.587 1.00 31.72 41 ILE A C 1
ATOM 327 O O . ILE A 1 41 ? -69.145 28.251 -48.567 1.00 30.12 41 ILE A O 1
ATOM 332 N N . LEU A 1 42 ? -67.067 28.070 -49.412 1.00 27.55 42 LEU A N 1
ATOM 333 C CA A LEU A 1 42 ? -67.240 29.255 -50.253 0.12 28.03 42 LEU A CA 1
ATOM 334 C CA B LEU A 1 42 ? -67.242 29.261 -50.240 0.88 27.99 42 LEU A CA 1
ATOM 335 C C . LEU A 1 42 ? -68.375 29.064 -51.258 1.00 32.69 42 LEU A C 1
ATOM 336 O O . LEU A 1 42 ? -69.194 29.971 -51.480 1.00 27.65 42 LEU A O 1
ATOM 345 N N . TRP A 1 43 ? -68.430 27.890 -51.896 1.00 28.27 43 TRP A N 1
ATOM 346 C CA . TRP A 1 43 ? -69.456 27.649 -52.903 1.00 31.39 43 TRP A CA 1
ATOM 347 C C . TRP A 1 43 ? -70.849 27.604 -52.276 1.00 37.59 43 TRP A C 1
ATOM 348 O O . TRP A 1 43 ? -71.805 28.210 -52.799 1.00 32.46 43 TRP A O 1
ATOM 359 N N . LYS A 1 44 ? -70.968 26.897 -51.144 1.00 30.56 44 LYS A N 1
ATOM 360 C CA . LYS A 1 44 ? -72.227 26.759 -50.428 1.00 34.66 44 LYS A CA 1
ATOM 361 C C . LYS A 1 44 ? -72.725 28.099 -49.904 1.00 39.21 44 LYS A C 1
ATOM 362 O O . LYS A 1 44 ? -73.910 28.414 -50.046 1.00 38.17 44 LYS A O 1
ATOM 368 N N . GLU A 1 45 ? -71.850 28.911 -49.310 1.00 31.86 45 GLU A N 1
ATOM 369 C CA . GLU A 1 45 ? -72.316 30.179 -48.759 1.00 32.04 45 GLU A CA 1
ATOM 370 C C . GLU A 1 45 ? -72.424 31.271 -49.813 1.00 33.25 45 GLU A C 1
ATOM 371 O O . GLU A 1 45 ? -73.261 32.162 -49.675 1.00 39.42 45 GLU A O 1
ATOM 377 N N . LEU A 1 46 ? -71.597 31.235 -50.865 1.00 33.50 46 LEU A N 1
ATOM 378 C CA . LEU A 1 46 ? -71.518 32.338 -51.820 1.00 34.60 46 LEU A CA 1
ATOM 379 C C . LEU A 1 46 ? -71.693 31.939 -53.268 1.00 29.60 46 LEU A C 1
ATOM 380 O O . LEU A 1 46 ? -71.793 32.833 -54.113 1.00 32.36 46 LEU A O 1
ATOM 385 N N . GLY A 1 47 ? -71.674 30.651 -53.600 1.00 30.92 47 GLY A N 1
ATOM 386 C CA . GLY A 1 47 ? -71.627 30.281 -55.008 1.00 35.88 47 GLY A CA 1
ATOM 387 C C . GLY A 1 47 ? -72.814 30.786 -55.808 1.00 39.66 47 GLY A C 1
ATOM 388 O O . GLY A 1 47 ? -72.678 31.133 -56.989 1.00 34.21 47 GLY A O 1
ATOM 389 N N . GLU A 1 48 ? -73.977 30.880 -55.169 1.00 39.88 48 GLU A N 1
ATOM 390 C CA A GLU A 1 48 ? -75.181 31.327 -55.854 0.48 40.70 48 GLU A CA 1
ATOM 391 C CA B GLU A 1 48 ? -75.166 31.322 -55.884 0.52 40.69 48 GLU A CA 1
ATOM 392 C C . GLU A 1 48 ? -75.104 32.798 -56.244 1.00 38.58 48 GLU A C 1
ATOM 393 O O . GLU A 1 48 ? -75.772 33.209 -57.191 1.00 39.52 48 GLU A O 1
ATOM 404 N N . LYS A 1 49 ? -74.299 33.602 -55.538 1.00 36.13 49 LYS A N 1
ATOM 405 C CA . LYS A 1 49 ? -74.146 35.011 -55.882 1.00 34.85 49 LYS A CA 1
ATOM 406 C C . LYS A 1 49 ? -72.683 35.394 -56.171 1.00 33.37 49 LYS A C 1
ATOM 407 O O . LYS A 1 49 ? -72.298 36.556 -55.990 1.00 29.38 49 LYS A O 1
ATOM 413 N N . TRP A 1 50 ? -71.882 34.458 -56.694 1.00 33.17 50 TRP A N 1
ATOM 414 C CA . TRP A 1 50 ? -70.425 34.610 -56.648 1.00 31.36 50 TRP A CA 1
ATOM 415 C C . TRP A 1 50 ? -69.963 35.842 -57.402 1.00 33.53 50 TRP A C 1
ATOM 416 O O . TRP A 1 50 ? -69.174 36.643 -56.881 1.00 27.00 50 TRP A O 1
ATOM 427 N N . GLU A 1 51 ? -70.449 36.018 -58.636 1.00 26.51 51 GLU A N 1
ATOM 428 C CA . GLU A 1 51 ? -69.995 37.116 -59.479 1.00 26.61 51 GLU A CA 1
ATOM 429 C C . GLU A 1 51 ? -70.327 38.476 -58.873 1.00 26.68 51 GLU A C 1
ATOM 430 O O . GLU A 1 51 ? -69.738 39.482 -59.277 1.00 34.76 51 GLU A O 1
ATOM 436 N N . LYS A 1 52 ? -71.228 38.541 -57.896 1.00 27.16 52 LYS A N 1
ATOM 437 C CA . LYS A 1 52 ? -71.446 39.803 -57.181 1.00 33.04 52 LYS A CA 1
ATOM 438 C C . LYS A 1 52 ? -70.608 39.951 -55.915 1.00 33.67 52 LYS A C 1
ATOM 439 O O . LYS A 1 52 ? -70.633 41.024 -55.294 1.00 36.27 52 LYS A O 1
ATOM 445 N N . VAL A 1 53 ? -69.874 38.925 -55.502 1.00 33.07 53 VAL A N 1
ATOM 446 C CA . VAL A 1 53 ? -69.075 39.036 -54.275 1.00 31.51 53 VAL A CA 1
ATOM 447 C C . VAL A 1 53 ? -67.771 39.781 -54.594 1.00 31.99 53 VAL A C 1
ATOM 448 O O . VAL A 1 53 ? -66.941 39.302 -55.368 1.00 29.58 53 VAL A O 1
ATOM 452 N N . ASP A 1 54 ? -67.599 40.962 -54.017 1.00 33.15 54 ASP A N 1
ATOM 453 C CA . ASP A 1 54 ? -66.326 41.668 -54.106 1.00 34.10 54 ASP A CA 1
ATOM 454 C C . ASP A 1 54 ? -65.328 41.036 -53.133 1.00 31.58 54 ASP A C 1
ATOM 455 O O . ASP A 1 54 ? -65.573 41.048 -51.918 1.00 32.23 54 ASP A O 1
ATOM 460 N N . PRO A 1 55 ? -64.211 40.478 -53.606 1.00 31.97 55 PRO A N 1
ATOM 461 C CA . PRO A 1 55 ? -63.265 39.851 -52.652 1.00 29.67 55 PRO A CA 1
ATOM 462 C C . PRO A 1 55 ? -62.693 40.829 -51.638 1.00 30.40 55 PRO A C 1
ATOM 463 O O . PRO A 1 55 ? -62.285 40.409 -50.541 1.00 29.85 55 PRO A O 1
ATOM 467 N N . LEU A 1 56 ? -62.658 42.121 -51.960 1.00 30.85 56 LEU A N 1
ATOM 468 C CA . LEU A 1 56 ? -62.246 43.149 -51.016 1.00 28.41 56 LEU A CA 1
ATOM 469 C C . LEU A 1 56 ? -63.418 43.758 -50.281 1.00 33.14 56 LEU A C 1
ATOM 470 O O . LEU A 1 56 ? -63.227 44.716 -49.527 1.00 33.33 56 LEU A O 1
ATOM 475 N N . GLY A 1 57 ? -64.622 43.226 -50.480 1.00 37.67 57 GLY A N 1
ATOM 476 C CA . GLY A 1 57 ? -65.799 43.717 -49.805 1.00 34.59 57 GLY A CA 1
ATOM 477 C C . GLY A 1 57 ? -66.163 42.850 -48.610 1.00 36.49 57 GLY A C 1
ATOM 478 O O . GLY A 1 57 ? -65.693 41.727 -48.427 1.00 34.79 57 GLY A O 1
ATOM 479 N N . GLU A 1 58 ? -67.065 43.378 -47.797 1.00 36.43 58 GLU A N 1
ATOM 480 C CA . GLU A 1 58 ? -67.290 42.719 -46.525 1.00 37.88 58 GLU A CA 1
ATOM 481 C C . GLU A 1 58 ? -67.999 41.378 -46.649 1.00 37.62 58 GLU A C 1
ATOM 482 O O . GLU A 1 58 ? -68.027 40.625 -45.664 1.00 37.36 58 GLU A O 1
ATOM 488 N N . GLU A 1 59 ? -68.512 41.026 -47.832 1.00 31.51 59 GLU A N 1
ATOM 489 C CA . GLU A 1 59 ? -69.219 39.760 -47.981 1.00 29.64 59 GLU A CA 1
ATOM 490 C C . GLU A 1 59 ? -68.284 38.567 -48.242 1.00 31.21 59 GLU A C 1
ATOM 491 O O . GLU A 1 59 ? -68.720 37.417 -48.121 1.00 30.42 59 GLU A O 1
ATOM 497 N N . ASN A 1 60 ? -67.003 38.787 -48.547 1.00 33.09 60 ASN A N 1
ATOM 498 C CA . ASN A 1 60 ? -66.066 37.666 -48.649 1.00 31.33 60 ASN A CA 1
ATOM 499 C C . ASN A 1 60 ? -65.907 36.950 -47.291 1.00 27.04 60 ASN A C 1
ATOM 500 O O . ASN A 1 60 ? -66.164 37.514 -46.221 1.00 27.22 60 ASN A O 1
ATOM 505 N N . LEU A 1 61 ? -65.540 35.666 -47.356 1.00 27.46 61 LEU A N 1
ATOM 506 C CA . LEU A 1 61 ? -65.201 34.846 -46.194 1.00 27.07 61 LEU A CA 1
ATOM 507 C C . LEU A 1 61 ? -63.700 34.550 -46.213 1.00 25.22 61 LEU A C 1
ATOM 508 O O . LEU A 1 61 ? -63.163 34.141 -47.247 1.00 22.97 61 LEU A O 1
ATOM 513 N N . LEU A 1 62 ? -63.028 34.724 -45.075 1.00 29.55 62 LEU A N 1
ATOM 514 C CA . LEU A 1 62 ? -61.616 34.354 -44.939 1.00 22.12 62 LEU A CA 1
ATOM 515 C C . LEU A 1 62 ? -61.573 33.085 -44.101 1.00 22.73 62 LEU A C 1
ATOM 516 O O . LEU A 1 62 ? -61.937 33.102 -42.921 1.00 24.66 62 LEU A O 1
ATOM 521 N N . LEU A 1 63 ? -61.152 31.982 -44.703 1.00 20.16 63 LEU A N 1
ATOM 522 C CA . LEU A 1 63 ? -61.175 30.688 -44.036 1.00 20.15 63 LEU A CA 1
ATOM 523 C C . LEU A 1 63 ? -59.766 30.258 -43.613 1.00 24.10 63 LEU A C 1
ATOM 524 O O . LEU A 1 63 ? -58.853 30.198 -44.447 1.00 24.53 63 LEU A O 1
ATOM 529 N N . ILE A 1 64 ? -59.598 29.939 -42.325 1.00 21.50 64 ILE A N 1
ATOM 530 C CA . ILE A 1 64 ? -58.316 29.444 -41.805 1.00 20.93 64 ILE A CA 1
ATOM 531 C C . ILE A 1 64 ? -58.541 28.002 -41.382 1.00 24.33 64 ILE A C 1
ATOM 532 O O . ILE A 1 64 ? -59.297 27.743 -40.435 1.00 25.45 64 ILE A O 1
ATOM 537 N N . LEU A 1 65 ? -57.932 27.047 -42.102 1.00 23.41 65 LEU A N 1
ATOM 538 C CA . LEU A 1 65 ? -58.370 25.658 -42.027 1.00 23.94 65 LEU A CA 1
ATOM 539 C C . LEU A 1 65 ? -57.215 24.697 -41.805 1.00 27.95 65 LEU A C 1
ATOM 540 O O . LEU A 1 65 ? -56.039 25.027 -41.999 1.00 26.42 65 LEU A O 1
ATOM 545 N N . THR A 1 66 ? -57.587 23.486 -41.387 1.00 26.22 66 THR A N 1
ATOM 546 C CA . THR A 1 66 ? -56.660 22.374 -41.269 1.00 23.75 66 THR A CA 1
ATOM 547 C C . THR A 1 66 ? -57.245 21.158 -41.965 1.00 24.55 66 THR A C 1
ATOM 548 O O . THR A 1 66 ? -58.320 21.224 -42.556 1.00 23.66 66 THR A O 1
ATOM 552 N N . GLY A 1 67 ? -56.567 20.027 -41.837 1.00 23.98 67 GLY A N 1
ATOM 553 C CA . GLY A 1 67 ? -57.088 18.763 -42.270 1.00 22.93 67 GLY A CA 1
ATOM 554 C C . GLY A 1 67 ? -56.678 17.678 -41.298 1.00 29.47 67 GLY A C 1
ATOM 555 O O . GLY A 1 67 ? -55.997 17.936 -40.296 1.00 25.49 67 GLY A O 1
ATOM 556 N N . PRO A 1 68 ? -57.066 16.432 -41.577 1.00 29.02 68 PRO A N 1
ATOM 557 C CA . PRO A 1 68 ? -56.865 15.386 -40.566 1.00 27.64 68 PRO A CA 1
ATOM 558 C C . PRO A 1 68 ? -55.397 15.095 -40.283 1.00 29.19 68 PRO A C 1
ATOM 559 O O . PRO A 1 68 ? -55.068 14.687 -39.160 1.00 22.12 68 PRO A O 1
ATOM 563 N N . LEU A 1 69 ? -54.500 15.292 -41.260 1.00 23.85 69 LEU A N 1
ATOM 564 C CA . LEU A 1 69 ? -53.089 15.011 -41.016 1.00 23.27 69 LEU A CA 1
ATOM 565 C C . LEU A 1 69 ? -52.397 16.136 -40.256 1.00 24.04 69 LEU A C 1
ATOM 566 O O . LEU A 1 69 ? -51.325 15.910 -39.686 1.00 24.58 69 LEU A O 1
ATOM 571 N N . THR A 1 70 ? -52.993 17.326 -40.224 1.00 23.24 70 THR A N 1
ATOM 572 C CA . THR A 1 70 ? -52.370 18.467 -39.572 1.00 23.79 70 THR A CA 1
ATOM 573 C C . THR A 1 70 ? -52.178 18.180 -38.085 1.00 24.52 70 THR A C 1
ATOM 574 O O . THR A 1 70 ? -53.148 17.915 -37.360 1.00 25.70 70 THR A O 1
ATOM 578 N N . GLY A 1 71 ? -50.922 18.198 -37.646 1.00 22.02 71 GLY A N 1
ATOM 579 C CA . GLY A 1 71 ? -50.549 17.920 -36.282 1.00 23.16 71 GLY A CA 1
ATOM 580 C C . GLY A 1 71 ? -49.957 16.546 -36.070 1.00 24.49 71 GLY A C 1
ATOM 581 O O . GLY A 1 71 ? -49.334 16.317 -35.031 1.00 25.04 71 GLY A O 1
ATOM 582 N N . TYR A 1 72 ? -50.129 15.621 -37.017 1.00 23.38 72 TYR A N 1
ATOM 583 C CA . TYR A 1 72 ? -49.591 14.269 -36.862 1.00 25.62 72 TYR A CA 1
ATOM 584 C C . TYR A 1 72 ? -48.539 13.939 -37.909 1.00 24.51 72 TYR A C 1
ATOM 585 O O . TYR A 1 72 ? -47.524 13.312 -37.588 1.00 23.81 72 TYR A O 1
ATOM 594 N N . TYR A 1 73 ? -48.806 14.266 -39.169 1.00 26.89 73 TYR A N 1
ATOM 595 C CA . TYR A 1 73 ? -47.848 14.045 -40.236 1.00 22.59 73 TYR A CA 1
ATOM 596 C C . TYR A 1 73 ? -46.654 14.976 -40.028 1.00 23.00 73 TYR A C 1
ATOM 597 O O . TYR A 1 73 ? -46.817 16.089 -39.526 1.00 22.21 73 TYR A O 1
ATOM 606 N N . PRO A 1 74 ? -45.448 14.555 -40.420 1.00 24.38 74 PRO A N 1
ATOM 607 C CA . PRO A 1 74 ? -44.272 15.420 -40.220 1.00 23.79 74 PRO A CA 1
ATOM 608 C C . PRO A 1 74 ? -44.474 16.782 -40.864 1.00 22.69 74 PRO A C 1
ATOM 609 O O . PRO A 1 74 ? -45.150 16.916 -41.880 1.00 25.20 74 PRO A O 1
ATOM 613 N N . GLY A 1 75 ? -43.884 17.811 -40.254 1.00 22.66 75 GLY A N 1
ATOM 614 C CA . GLY A 1 75 ? -43.995 19.153 -40.790 1.00 18.84 75 GLY A CA 1
ATOM 615 C C . GLY A 1 75 ? -45.259 19.819 -40.315 1.00 22.87 75 GLY A C 1
ATOM 616 O O . GLY A 1 75 ? -46.052 19.251 -39.562 1.00 20.15 75 GLY A O 1
ATOM 617 N N . MET A 1 76 ? -45.455 21.065 -40.738 1.00 20.51 76 MET A N 1
ATOM 618 C CA . MET A 1 76 ? -46.582 21.816 -40.203 1.00 20.72 76 MET A CA 1
ATOM 619 C C . MET A 1 76 ? -47.065 22.818 -41.235 1.00 25.38 76 MET A C 1
ATOM 620 O O . MET A 1 76 ? -46.264 23.644 -41.681 1.00 23.35 76 MET A O 1
ATOM 625 N N . LYS A 1 77 ? -48.359 22.746 -41.612 1.00 21.27 77 LYS A N 1
ATOM 626 C CA . LYS A 1 77 ? -48.983 23.728 -42.490 1.00 21.08 77 LYS A CA 1
ATOM 627 C C . LYS A 1 77 ? -50.381 24.059 -41.984 1.00 24.95 77 LYS A C 1
ATOM 628 O O . LYS A 1 77 ? -51.065 23.211 -41.401 1.00 22.06 77 LYS A O 1
ATOM 634 N N . THR A 1 78 ? -50.783 25.314 -42.204 1.00 23.36 78 THR A N 1
ATOM 635 C CA . THR A 1 78 ? -52.152 25.791 -42.037 1.00 23.09 78 THR A CA 1
ATOM 636 C C . THR A 1 78 ? -52.646 26.234 -43.409 1.00 24.84 78 THR A C 1
ATOM 637 O O . THR A 1 78 ? -51.880 26.783 -44.212 1.00 22.00 78 THR A O 1
ATOM 641 N N . SER A 1 79 ? -53.917 25.994 -43.690 1.00 22.70 79 SER A N 1
ATOM 642 C CA . SER A 1 79 ? -54.512 26.335 -44.969 1.00 22.22 79 SER A CA 1
ATOM 643 C C . SER A 1 79 ? -55.271 27.657 -44.877 1.00 22.62 79 SER A C 1
ATOM 644 O O . SER A 1 79 ? -55.910 27.950 -43.862 1.00 23.35 79 SER A O 1
ATOM 647 N N . ILE A 1 80 ? -55.188 28.468 -45.938 1.00 25.00 80 ILE A N 1
ATOM 648 C CA . ILE A 1 80 ? -55.954 29.709 -46.019 1.00 23.89 80 ILE A CA 1
ATOM 649 C C . ILE A 1 80 ? -56.684 29.737 -47.354 1.00 22.62 80 ILE A C 1
ATOM 650 O O . ILE A 1 80 ? -56.068 29.531 -48.403 1.00 20.52 80 ILE A O 1
ATOM 655 N N . VAL A 1 81 ? -58.001 29.966 -47.310 1.00 24.68 81 VAL A N 1
ATOM 656 C CA . VAL A 1 81 ? -58.855 29.881 -48.505 1.00 21.70 81 VAL A CA 1
ATOM 657 C C . VAL A 1 81 ? -59.854 31.034 -48.488 1.00 23.42 81 VAL A C 1
ATOM 658 O O . VAL A 1 81 ? -60.400 31.367 -47.432 1.00 23.00 81 VAL A O 1
ATOM 662 N N . SER A 1 82 ? -60.105 31.641 -49.654 1.00 24.13 82 SER A N 1
ATOM 663 C CA . SER A 1 82 ? -61.041 32.759 -49.746 1.00 25.91 82 SER A CA 1
ATOM 664 C C . SER A 1 82 ? -61.345 33.005 -51.226 1.00 27.21 82 SER A C 1
ATOM 665 O O . SER A 1 82 ? -60.796 32.338 -52.108 1.00 23.50 82 SER A O 1
ATOM 668 N N . LYS A 1 83 ? -62.207 33.985 -51.509 1.00 25.21 83 LYS A N 1
ATOM 669 C CA . LYS A 1 83 ? -62.287 34.453 -52.892 1.00 26.12 83 LYS A CA 1
ATOM 670 C C . LYS A 1 83 ? -61.095 35.353 -53.168 1.00 26.11 83 LYS A C 1
ATOM 671 O O . LYS A 1 83 ? -60.819 36.285 -52.399 1.00 27.10 83 LYS A O 1
ATOM 677 N N . SER A 1 84 ? -60.411 35.095 -54.281 1.00 24.70 84 SER A N 1
ATOM 678 C CA . SER A 1 84 ? -59.117 35.712 -54.545 1.00 26.49 84 SER A CA 1
ATOM 679 C C . SER A 1 84 ? -59.277 37.071 -55.213 1.00 26.41 84 SER A C 1
ATOM 680 O O . SER A 1 84 ? -59.898 37.158 -56.285 1.00 27.16 84 SER A O 1
ATOM 683 N N . PRO A 1 85 ? -58.717 38.138 -54.639 1.00 26.01 85 PRO A N 1
ATOM 684 C CA . PRO A 1 85 ? -58.646 39.429 -55.342 1.00 22.37 85 PRO A CA 1
ATOM 685 C C . PRO A 1 85 ? -57.832 39.389 -56.622 1.00 23.55 85 PRO A C 1
ATOM 686 O O . PRO A 1 85 ? -57.795 40.396 -57.341 1.00 23.88 85 PRO A O 1
ATOM 690 N N . GLU A 1 86 ? -57.121 38.301 -56.895 1.00 25.23 86 GLU A N 1
ATOM 691 C CA . GLU A 1 86 ? -56.316 38.251 -58.103 1.00 23.99 86 GLU A CA 1
ATOM 692 C C . GLU A 1 86 ? -57.107 37.594 -59.226 1.00 25.47 86 GLU A C 1
ATOM 693 O O . GLU A 1 86 ? -57.325 38.210 -60.271 1.00 27.83 86 GLU A O 1
ATOM 699 N N . SER A 1 87 ? -57.531 36.346 -59.025 1.00 25.19 87 SER A N 1
ATOM 700 C CA . SER A 1 87 ? -58.161 35.576 -60.091 1.00 24.72 87 SER A CA 1
ATOM 701 C C . SER A 1 87 ? -59.680 35.662 -60.069 1.00 27.61 87 SER A C 1
ATOM 702 O O . SER A 1 87 ? -60.316 35.298 -61.069 1.00 26.40 87 SER A O 1
ATOM 705 N N . ASN A 1 88 ? -60.259 36.148 -58.972 1.00 24.24 88 ASN A N 1
ATOM 706 C CA . ASN A 1 88 ? -61.684 36.068 -58.659 1.00 27.42 88 ASN A CA 1
ATOM 707 C C . ASN A 1 88 ? -62.171 34.628 -58.564 1.00 28.64 88 ASN A C 1
ATOM 708 O O . ASN A 1 88 ? -63.386 34.395 -58.520 1.00 27.71 88 ASN A O 1
ATOM 713 N N . GLY A 1 89 ? -61.252 33.661 -58.553 1.00 24.54 89 GLY A N 1
ATOM 714 C CA . GLY A 1 89 ? -61.533 32.270 -58.191 1.00 24.46 89 GLY A CA 1
ATOM 715 C C . GLY A 1 89 ? -61.163 31.975 -56.745 1.00 24.51 89 GLY A C 1
ATOM 716 O O . GLY A 1 89 ? -61.267 32.840 -55.867 1.00 21.91 89 GLY A O 1
ATOM 717 N N . VAL A 1 90 ? -60.708 30.744 -56.499 1.00 23.46 90 VAL A N 1
ATOM 718 C CA . VAL A 1 90 ? -60.297 30.289 -55.174 1.00 23.36 90 VAL A CA 1
ATOM 719 C C . VAL A 1 90 ? -58.852 29.801 -55.266 1.00 23.61 90 VAL A C 1
ATOM 720 O O . VAL A 1 90 ? -58.466 29.200 -56.276 1.00 23.17 90 VAL A O 1
ATOM 724 N N . VAL A 1 91 ? -58.050 30.069 -54.229 1.00 23.36 91 VAL A N 1
ATOM 725 C CA . VAL A 1 91 ? -56.671 29.568 -54.150 1.00 22.60 91 VAL A CA 1
ATOM 726 C C . VAL A 1 91 ? -56.521 28.796 -52.849 1.00 22.68 91 VAL A C 1
ATOM 727 O O . VAL A 1 91 ? -56.751 29.341 -51.766 1.00 19.92 91 VAL A O 1
ATOM 731 N N . GLY A 1 92 ? -56.156 27.533 -52.947 1.00 23.20 92 GLY A N 1
ATOM 732 C CA . GLY A 1 92 ? -55.849 26.852 -51.711 1.00 22.06 92 GLY A CA 1
ATOM 733 C C . GLY A 1 92 ? -54.405 27.115 -51.298 1.00 25.12 92 GLY A C 1
ATOM 734 O O . GLY A 1 92 ? -53.498 26.380 -51.702 1.00 23.54 92 GLY A O 1
ATOM 735 N N . SER A 1 93 ? -54.156 28.137 -50.494 1.00 24.08 93 SER A N 1
ATOM 736 C CA A SER A 1 93 ? -52.773 28.400 -50.128 0.35 23.66 93 SER A CA 1
ATOM 737 C CA B SER A 1 93 ? -52.812 28.511 -50.079 0.65 23.71 93 SER A CA 1
ATOM 738 C C . SER A 1 93 ? -52.491 27.869 -48.726 1.00 23.34 93 SER A C 1
ATOM 739 O O . SER A 1 93 ? -53.378 27.418 -48.009 1.00 22.92 93 SER A O 1
ATOM 744 N N . VAL A 1 94 ? -51.200 27.853 -48.372 1.00 22.68 94 VAL A N 1
ATOM 745 C CA . VAL A 1 94 ? -50.752 27.270 -47.115 1.00 21.53 94 VAL A CA 1
ATOM 746 C C . VAL A 1 94 ? -49.543 28.049 -46.627 1.00 22.11 94 VAL A C 1
ATOM 747 O O . VAL A 1 94 ? -48.762 28.575 -47.427 1.00 19.34 94 VAL A O 1
ATOM 751 N N . LEU A 1 95 ? -49.347 28.052 -45.315 1.00 19.84 95 LEU A N 1
ATOM 752 C CA . LEU A 1 95 ? -48.138 28.609 -44.720 1.00 23.03 95 LEU A CA 1
ATOM 753 C C . LEU A 1 95 ? -47.780 27.802 -43.476 1.00 21.01 95 LEU A C 1
ATOM 754 O O . LEU A 1 95 ? -48.657 27.206 -42.844 1.00 20.98 95 LEU A O 1
ATOM 759 N N . SER A 1 96 ? -46.473 27.739 -43.162 1.00 19.22 96 SER A N 1
ATOM 760 C CA . SER A 1 96 ? -45.977 26.897 -42.071 1.00 22.74 96 SER A CA 1
ATOM 761 C C . SER A 1 96 ? -46.144 27.605 -40.729 1.00 23.49 96 SER A C 1
ATOM 762 O O . SER A 1 96 ? -45.183 27.851 -39.989 1.00 23.70 96 SER A O 1
ATOM 765 N N . SER A 1 97 ? -47.388 27.953 -40.439 1.00 23.23 97 SER A N 1
ATOM 766 C CA . SER A 1 97 ? -47.781 28.433 -39.116 1.00 21.42 97 SER A CA 1
ATOM 767 C C . SER A 1 97 ? -48.213 27.245 -38.279 1.00 26.18 97 SER A C 1
ATOM 768 O O . SER A 1 97 ? -48.908 26.349 -38.778 1.00 24.24 97 SER A O 1
ATOM 771 N N . GLU A 1 98 ? -47.805 27.248 -37.002 1.00 21.90 98 GLU A N 1
ATOM 772 C CA . GLU A 1 98 ? -48.373 26.335 -36.015 1.00 24.48 98 GLU A CA 1
ATOM 773 C C . GLU A 1 98 ? -49.805 26.700 -35.633 1.00 26.36 98 GLU A C 1
ATOM 774 O O . GLU A 1 98 ? -50.379 26.031 -34.762 1.00 23.30 98 GLU A O 1
ATOM 780 N N . LEU A 1 99 ? -50.385 27.758 -36.220 1.00 24.54 99 LEU A N 1
ATOM 781 C CA . LEU A 1 99 ? -51.751 28.132 -35.862 1.00 22.74 99 LEU A CA 1
ATOM 782 C C . LEU A 1 99 ? -52.688 26.940 -35.956 1.00 24.63 99 LEU A C 1
ATOM 783 O O . LEU A 1 99 ? -53.520 26.711 -35.064 1.00 24.26 99 LEU A O 1
ATOM 788 N N . GLY A 1 100 ? -52.552 26.160 -37.019 1.00 20.65 100 GLY A N 1
ATOM 789 C CA . GLY A 1 100 ? -53.394 24.991 -37.183 1.00 24.32 100 GLY A CA 1
ATOM 790 C C . GLY A 1 100 ? -53.216 23.976 -36.069 1.00 26.39 100 GLY A C 1
ATOM 791 O O . GLY A 1 100 ? -54.194 23.364 -35.606 1.00 23.38 100 GLY A O 1
ATOM 792 N N . LEU A 1 101 ? -51.968 23.777 -35.631 1.00 21.45 101 LEU A N 1
ATOM 793 C CA . LEU A 1 101 ? -51.687 22.880 -34.512 1.00 21.89 101 LEU A CA 1
ATOM 794 C C . LEU A 1 101 ? -52.286 23.419 -33.226 1.00 22.75 101 LEU A C 1
ATOM 795 O O . LEU A 1 101 ? -52.871 22.667 -32.430 1.00 24.61 101 LEU A O 1
ATOM 800 N N . GLU A 1 102 ? -52.143 24.724 -33.001 1.00 23.19 102 GLU A N 1
ATOM 801 C CA . GLU A 1 102 ? -52.645 25.317 -31.774 1.00 22.04 102 GLU A CA 1
ATOM 802 C C . GLU A 1 102 ? -54.177 25.272 -31.747 1.00 27.03 102 GLU A C 1
ATOM 803 O O . GLU A 1 102 ? -54.785 24.997 -30.705 1.00 23.20 102 GLU A O 1
ATOM 809 N N . LEU A 1 103 ? -54.812 25.504 -32.899 1.00 23.67 103 LEU A N 1
ATOM 810 C CA . LEU A 1 103 ? -56.267 25.396 -32.977 1.00 24.29 103 LEU A CA 1
ATOM 811 C C . LEU A 1 103 ? -56.726 23.998 -32.608 1.00 25.82 103 LEU A C 1
ATOM 812 O O . LEU A 1 103 ? -57.664 23.826 -31.824 1.00 26.39 103 LEU A O 1
ATOM 817 N N . LYS A 1 104 ? -56.088 22.984 -33.173 1.00 23.36 104 LYS A N 1
ATOM 818 C CA . LYS A 1 104 ? -56.545 21.630 -32.902 1.00 26.79 104 LYS A CA 1
ATOM 819 C C . LYS A 1 104 ? -56.343 21.262 -31.440 1.00 29.05 104 LYS A C 1
ATOM 820 O O . LYS A 1 104 ? -57.176 20.551 -30.855 1.00 26.25 104 LYS A O 1
ATOM 826 N N . ALA A 1 105 ? -55.252 21.747 -30.827 1.00 24.68 105 ALA A N 1
ATOM 827 C CA . ALA A 1 105 ? -55.002 21.463 -29.422 1.00 23.75 105 ALA A CA 1
ATOM 828 C C . ALA A 1 105 ? -55.927 22.260 -28.516 1.00 27.52 105 ALA A C 1
ATOM 829 O O . ALA A 1 105 ? -55.973 21.983 -27.314 1.00 28.89 105 ALA A O 1
ATOM 831 N N . ALA A 1 106 ? -56.648 23.239 -29.062 1.00 29.30 106 ALA A N 1
ATOM 832 C CA . ALA A 1 106 ? -57.609 24.026 -28.304 1.00 30.38 106 ALA A CA 1
ATOM 833 C C . ALA A 1 106 ? -59.037 23.592 -28.550 1.00 31.36 106 ALA A C 1
ATOM 834 O O . ALA A 1 106 ? -59.942 24.119 -27.899 1.00 34.42 106 ALA A O 1
ATOM 836 N N . GLY A 1 107 ? -59.266 22.667 -29.476 1.00 27.70 107 GLY A N 1
ATOM 837 C CA . GLY A 1 107 ? -60.583 22.114 -29.705 1.00 28.19 107 GLY A CA 1
ATOM 838 C C . GLY A 1 107 ? -61.247 22.489 -31.015 1.00 30.30 107 GLY A C 1
ATOM 839 O O . GLY A 1 107 ? -62.440 22.218 -31.170 1.00 31.76 107 GLY A O 1
ATOM 840 N N . TYR A 1 108 ? -60.522 23.095 -31.969 1.00 24.88 108 TYR A N 1
ATOM 841 C CA . TYR A 1 108 ? -61.120 23.544 -33.212 1.00 23.80 108 TYR A CA 1
ATOM 842 C C . TYR A 1 108 ? -60.322 23.061 -34.407 1.00 30.99 108 TYR A C 1
ATOM 843 O O . TYR A 1 108 ? -59.106 22.854 -34.321 1.00 27.84 108 TYR A O 1
ATOM 852 N N . ASP A 1 109 ? -61.014 22.928 -35.547 1.00 27.58 109 ASP A N 1
ATOM 853 C CA . ASP A 1 109 ? -60.361 22.546 -36.795 1.00 30.39 109 ASP A CA 1
ATOM 854 C C . ASP A 1 109 ? -60.081 23.717 -37.718 1.00 28.00 109 ASP A C 1
ATOM 855 O O . ASP A 1 109 ? -59.509 23.509 -38.801 1.00 28.99 109 ASP A O 1
ATOM 860 N N . GLY A 1 110 ? -60.466 24.926 -37.339 1.00 26.18 110 GLY A N 1
ATOM 861 C CA . GLY A 1 110 ? -60.432 26.029 -38.276 1.00 25.59 110 GLY A CA 1
ATOM 862 C C . GLY A 1 110 ? -61.308 27.186 -37.838 1.00 28.86 110 GLY A C 1
ATOM 863 O O . GLY A 1 110 ? -61.989 27.140 -36.809 1.00 25.59 110 GLY A O 1
ATOM 864 N N . ILE A 1 111 ? -61.252 28.245 -38.649 1.00 27.21 111 ILE A N 1
ATOM 865 C CA . ILE A 1 111 ? -61.943 29.504 -38.390 1.00 25.03 111 ILE A CA 1
ATOM 866 C C . ILE A 1 111 ? -62.599 29.978 -39.680 1.00 27.76 111 ILE A C 1
ATOM 867 O O . ILE A 1 111 ? -61.948 30.028 -40.737 1.00 24.53 111 ILE A O 1
ATOM 872 N N . ILE A 1 112 ? -63.883 30.338 -39.585 1.00 26.83 112 ILE A N 1
ATOM 873 C CA . ILE A 1 112 ? -64.606 31.073 -40.624 1.00 25.82 112 ILE A CA 1
ATOM 874 C C . ILE A 1 112 ? -64.668 32.532 -40.194 1.00 27.72 112 ILE A C 1
ATOM 875 O O . ILE A 1 112 ? -65.242 32.843 -39.146 1.00 26.10 112 ILE A O 1
ATOM 880 N N . ILE A 1 113 ? -64.115 33.443 -40.993 1.00 24.63 113 ILE A N 1
ATOM 881 C CA . ILE A 1 113 ? -64.117 34.864 -40.645 1.00 27.38 113 ILE A CA 1
ATOM 882 C C . ILE A 1 113 ? -64.971 35.625 -41.658 1.00 30.59 113 ILE A C 1
ATOM 883 O O . ILE A 1 113 ? -64.686 35.602 -42.866 1.00 29.16 113 ILE A O 1
ATOM 888 N N . ARG A 1 114 ? -66.021 36.300 -41.163 1.00 28.45 114 ARG A N 1
ATOM 889 C CA . ARG A 1 114 ? -66.957 37.033 -42.011 1.00 33.15 114 ARG A CA 1
ATOM 890 C C . ARG A 1 114 ? -66.995 38.501 -41.629 1.00 30.84 114 ARG A C 1
ATOM 891 O O . ARG A 1 114 ? -66.600 38.895 -40.537 1.00 32.17 114 ARG A O 1
ATOM 899 N N . GLY A 1 115 ? -67.537 39.307 -42.537 1.00 32.95 115 GLY A N 1
ATOM 900 C CA . GLY A 1 115 ? -67.790 40.683 -42.172 1.00 33.40 115 GLY A CA 1
ATOM 901 C C . GLY A 1 115 ? -66.524 41.523 -42.118 1.00 32.01 115 GLY A C 1
ATOM 902 O O . GLY A 1 115 ? -65.523 41.241 -42.774 1.00 30.58 115 GLY A O 1
ATOM 903 N N . LYS A 1 116 ? -66.584 42.590 -41.332 1.00 33.14 116 LYS A N 1
ATOM 904 C CA . LYS A 1 116 ? -65.527 43.593 -41.325 1.00 34.19 116 LYS A CA 1
ATOM 905 C C . LYS A 1 116 ? -65.622 44.394 -40.037 1.00 37.56 116 LYS A C 1
ATOM 906 O O . LYS A 1 116 ? -66.687 44.940 -39.729 1.00 32.68 116 LYS A O 1
ATOM 912 N N . ALA A 1 117 ? -64.532 44.454 -39.275 1.00 33.45 117 ALA A N 1
ATOM 913 C CA . ALA A 1 117 ? -64.556 45.200 -38.025 1.00 35.39 117 ALA A CA 1
ATOM 914 C C . ALA A 1 117 ? -64.561 46.701 -38.305 1.00 36.73 117 ALA A C 1
ATOM 915 O O . ALA A 1 117 ? -63.956 47.186 -39.268 1.00 33.25 117 ALA A O 1
ATOM 917 N N . LYS A 1 118 ? -65.281 47.429 -37.452 1.00 37.34 118 LYS A N 1
ATOM 918 C CA . LYS A 1 118 ? -65.340 48.884 -37.546 1.00 39.87 118 LYS A CA 1
ATOM 919 C C . LYS A 1 118 ? -63.950 49.506 -37.525 1.00 40.21 118 LYS A C 1
ATOM 920 O O . LYS A 1 118 ? -63.666 50.436 -38.295 1.00 39.20 118 LYS A O 1
ATOM 926 N N . SER A 1 119 ? -63.062 48.987 -36.677 1.00 38.76 119 SER A N 1
ATOM 927 C CA . SER A 1 119 ? -61.687 49.442 -36.511 1.00 38.49 119 SER A CA 1
ATOM 928 C C . SER A 1 119 ? -60.736 48.251 -36.476 1.00 33.47 119 SER A C 1
ATOM 929 O O . SER A 1 119 ? -61.173 47.099 -36.368 1.00 33.75 119 SER A O 1
ATOM 932 N N . PRO A 1 120 ? -59.424 48.482 -36.587 1.00 27.96 120 PRO A N 1
ATOM 933 C CA . PRO A 1 120 ? -58.492 47.340 -36.578 1.00 28.26 120 PRO A CA 1
ATOM 934 C C . PRO A 1 120 ? -58.639 46.496 -35.322 1.00 28.21 120 PRO A C 1
ATOM 935 O O . PRO A 1 120 ? -58.682 47.011 -34.200 1.00 30.98 120 PRO A O 1
ATOM 939 N N . VAL A 1 121 ? -58.749 45.187 -35.518 1.00 28.70 121 VAL A N 1
ATOM 940 C CA . VAL A 1 121 ? -58.845 44.237 -34.422 1.00 28.02 121 VAL A CA 1
ATOM 941 C C . VAL A 1 121 ? -57.814 43.133 -34.638 1.00 28.94 121 VAL A C 1
ATOM 942 O O . VAL A 1 121 ? -57.223 43.004 -35.713 1.00 25.88 121 VAL A O 1
ATOM 946 N N . TYR A 1 122 ? -57.621 42.314 -33.600 1.00 27.20 122 TYR A N 1
ATOM 947 C CA . TYR A 1 122 ? -57.016 41.007 -33.779 1.00 23.08 122 TYR A CA 1
ATOM 948 C C . TYR A 1 122 ? -57.877 39.968 -33.090 1.00 24.10 122 TYR A C 1
ATOM 949 O O . TYR A 1 122 ? -58.702 40.284 -32.229 1.00 29.53 122 TYR A O 1
ATOM 958 N N . LEU A 1 123 ? -57.709 38.721 -33.505 1.00 23.10 123 LEU A N 1
ATOM 959 C CA . LEU A 1 123 ? -58.500 37.615 -32.994 1.00 24.04 123 LEU A CA 1
ATOM 960 C C . LEU A 1 123 ? -57.629 36.792 -32.062 1.00 28.40 123 LEU A C 1
ATOM 961 O O . LEU A 1 123 ? -56.524 36.393 -32.442 1.00 24.61 123 LEU A O 1
ATOM 966 N N . PHE A 1 124 ? -58.119 36.546 -30.850 1.00 24.06 124 PHE A N 1
ATOM 967 C CA . PHE A 1 124 ? -57.352 35.895 -29.787 1.00 25.56 124 PHE A CA 1
ATOM 968 C C . PHE A 1 124 ? -58.053 34.604 -29.400 1.00 28.92 124 PHE A C 1
ATOM 969 O O . PHE A 1 124 ? -59.240 34.619 -29.048 1.00 29.80 124 PHE A O 1
ATOM 977 N N . ILE A 1 125 ? -57.332 33.490 -29.474 1.00 23.20 125 ILE A N 1
ATOM 978 C CA . ILE A 1 125 ? -57.882 32.164 -29.207 1.00 24.89 125 ILE A CA 1
ATOM 979 C C . ILE A 1 125 ? -56.973 31.504 -28.181 1.00 32.78 125 ILE A C 1
ATOM 980 O O . ILE A 1 125 ? -55.778 31.325 -28.443 1.00 24.66 125 ILE A O 1
ATOM 985 N N . HIS A 1 126 ? -57.519 31.172 -27.007 1.00 28.27 126 HIS A N 1
ATOM 986 C CA . HIS A 1 126 ? -56.733 30.510 -25.965 1.00 28.75 126 HIS A CA 1
ATOM 987 C C . HIS A 1 126 ? -57.605 29.431 -25.336 1.00 34.71 126 HIS A C 1
ATOM 988 O O . HIS A 1 126 ? -58.437 29.720 -24.465 1.00 31.09 126 HIS A O 1
ATOM 995 N N . ASN A 1 127 ? -57.411 28.189 -25.790 1.00 30.43 127 ASN A N 1
ATOM 996 C CA . ASN A 1 127 ? -58.277 27.085 -25.399 1.00 29.82 127 ASN A CA 1
ATOM 997 C C . ASN A 1 127 ? -59.738 27.476 -25.615 1.00 35.05 127 ASN A C 1
ATOM 998 O O . ASN A 1 127 ? -60.135 27.721 -26.761 1.00 29.82 127 ASN A O 1
ATOM 1003 N N . ASP A 1 128 ? -60.550 27.565 -24.548 1.00 35.59 128 ASP A N 1
ATOM 1004 C CA . ASP A 1 128 ? -61.968 27.917 -24.725 1.00 36.68 128 ASP A CA 1
ATOM 1005 C C . ASP A 1 128 ? -62.226 29.413 -24.850 1.00 33.46 128 ASP A C 1
ATOM 1006 O O . ASP A 1 128 ? -63.363 29.803 -25.105 1.00 34.54 128 ASP A O 1
ATOM 1011 N N . THR A 1 129 ? -61.228 30.258 -24.666 1.00 32.09 129 THR A N 1
ATOM 1012 C CA . THR A 1 129 ? -61.426 31.699 -24.741 1.00 32.30 129 THR A CA 1
ATOM 1013 C C . THR A 1 129 ? -61.195 32.186 -26.173 1.00 36.72 129 THR A C 1
ATOM 1014 O O . THR A 1 129 ? -60.123 31.943 -26.751 1.00 31.13 129 THR A O 1
ATOM 1018 N N . VAL A 1 130 ? -62.199 32.862 -26.744 1.00 29.62 130 VAL A N 1
ATOM 1019 C CA . VAL A 1 130 ? -62.113 33.470 -28.069 1.00 27.31 130 VAL A CA 1
ATOM 1020 C C . VAL A 1 130 ? -62.569 34.922 -27.943 1.00 35.57 130 VAL A C 1
ATOM 1021 O O . VAL A 1 130 ? -63.666 35.195 -27.435 1.00 34.04 130 VAL A O 1
ATOM 1025 N N . GLU A 1 131 ? -61.730 35.855 -28.380 1.00 29.23 131 GLU A N 1
ATOM 1026 C CA . GLU A 1 131 ? -62.013 37.267 -28.210 1.00 30.09 131 GLU A CA 1
ATOM 1027 C C . GLU A 1 131 ? -61.556 38.067 -29.414 1.00 34.46 131 GLU A C 1
ATOM 1028 O O . GLU A 1 131 ? -60.434 37.894 -29.897 1.00 27.95 131 GLU A O 1
ATOM 1034 N N . ILE A 1 132 ? -62.420 38.976 -29.846 1.00 26.70 132 ILE A N 1
ATOM 1035 C CA . ILE A 1 132 ? -62.067 40.028 -30.785 1.00 29.68 132 ILE A CA 1
ATOM 1036 C C . ILE A 1 132 ? -61.551 41.212 -29.989 1.00 29.68 132 ILE A C 1
ATOM 1037 O O . ILE A 1 132 ? -62.275 41.763 -29.160 1.00 31.36 132 ILE A O 1
ATOM 1042 N N . ARG A 1 133 ? -60.306 41.628 -30.248 1.00 29.15 133 ARG A N 1
ATOM 1043 C CA . ARG A 1 133 ? -59.645 42.654 -29.458 1.00 27.60 133 ARG A CA 1
ATOM 1044 C C . ARG A 1 133 ? -59.194 43.829 -30.318 1.00 29.31 133 ARG A C 1
ATOM 1045 O O . ARG A 1 133 ? -58.930 43.689 -31.512 1.00 30.05 133 ARG A O 1
ATOM 1053 N N . ASP A 1 134 ? -59.103 44.995 -29.686 1.00 28.98 134 ASP A N 1
ATOM 1054 C CA . ASP A 1 134 ? -58.604 46.197 -30.337 1.00 31.08 134 ASP A CA 1
ATOM 1055 C C . ASP A 1 134 ? -57.176 45.995 -30.841 1.00 35.32 134 ASP A C 1
ATOM 1056 O O . ASP A 1 134 ? -56.316 45.498 -30.109 1.00 27.88 134 ASP A O 1
ATOM 1061 N N . ALA A 1 135 ? -56.908 46.412 -32.095 1.00 32.60 135 ALA A N 1
ATOM 1062 C CA . ALA A 1 135 ? -55.558 46.341 -32.641 1.00 28.99 135 ALA A CA 1
ATOM 1063 C C . ALA A 1 135 ? -55.081 47.674 -33.190 1.00 31.11 135 ALA A C 1
ATOM 1064 O O . ALA A 1 135 ? -54.169 47.687 -34.015 1.00 32.70 135 ALA A O 1
ATOM 1066 N N . THR A 1 136 ? -55.660 48.808 -32.789 1.00 30.19 136 THR A N 1
ATOM 1067 C CA . THR A 1 136 ? -55.237 50.026 -33.479 1.00 33.88 136 THR A CA 1
ATOM 1068 C C . THR A 1 136 ? -53.797 50.407 -33.124 1.00 33.26 136 THR A C 1
ATOM 1069 O O . THR A 1 136 ? -53.124 51.047 -33.941 1.00 31.83 136 THR A O 1
ATOM 1073 N N . LYS A 1 137 ? -53.285 49.992 -31.954 1.00 31.05 137 LYS A N 1
ATOM 1074 C CA . LYS A 1 137 ? -51.881 50.285 -31.642 1.00 33.34 137 LYS A CA 1
ATOM 1075 C C . LYS A 1 137 ? -50.912 49.550 -32.562 1.00 32.72 137 LYS A C 1
ATOM 1076 O O . LYS A 1 137 ? -49.774 50.001 -32.755 1.00 34.82 137 LYS A O 1
ATOM 1082 N N . TYR A 1 138 ? -51.321 48.414 -33.112 1.00 30.87 138 TYR A N 1
ATOM 1083 C CA . TYR A 1 138 ? -50.429 47.609 -33.931 1.00 28.58 138 TYR A CA 1
ATOM 1084 C C . TYR A 1 138 ? -50.601 47.849 -35.429 1.00 29.61 138 TYR A C 1
ATOM 1085 O O . TYR A 1 138 ? -49.742 47.433 -36.211 1.00 27.92 138 TYR A O 1
ATOM 1094 N N . TRP A 1 139 ? -51.668 48.522 -35.848 1.00 30.28 139 TRP A N 1
ATOM 1095 C CA . TRP A 1 139 ? -51.874 48.784 -37.272 1.00 29.11 139 TRP A CA 1
ATOM 1096 C C . TRP A 1 139 ? -50.712 49.592 -37.841 1.00 30.03 139 TRP A C 1
ATOM 1097 O O . TRP A 1 139 ? -50.368 50.662 -37.329 1.00 31.42 139 TRP A O 1
ATOM 1108 N N . GLY A 1 140 ? -50.091 49.073 -38.888 1.00 29.62 140 GLY A N 1
ATOM 1109 C CA . GLY A 1 140 ? -48.924 49.703 -39.470 1.00 29.86 140 GLY A CA 1
ATOM 1110 C C . GLY A 1 140 ? -47.611 49.038 -39.119 1.00 30.69 140 GLY A C 1
ATOM 1111 O O . GLY A 1 140 ? -46.583 49.388 -39.711 1.00 31.56 140 GLY A O 1
ATOM 1112 N N . MET A 1 141 ? -47.616 48.090 -38.185 1.00 27.87 141 MET A N 1
ATOM 1113 C CA . MET A 1 141 ? -46.390 47.390 -37.808 1.00 27.15 141 MET A CA 1
ATOM 1114 C C . MET A 1 141 ? -46.060 46.277 -38.803 1.00 26.41 141 MET A C 1
ATOM 1115 O O . MET A 1 141 ? -46.945 45.562 -39.275 1.00 25.03 141 MET A O 1
ATOM 1120 N N . GLY A 1 142 ? -44.771 46.115 -39.109 1.00 27.03 142 GLY A N 1
ATOM 1121 C CA . GLY A 1 142 ? -44.304 44.926 -39.790 1.00 20.53 142 GLY A CA 1
ATOM 1122 C C . GLY A 1 142 ? -44.060 43.770 -38.820 1.00 24.99 142 GLY A C 1
ATOM 1123 O O . GLY A 1 142 ? -44.245 43.874 -37.599 1.00 23.96 142 GLY A O 1
ATOM 1124 N N . GLY A 1 143 ? -43.586 42.659 -39.389 1.00 22.22 143 GLY A N 1
ATOM 1125 C CA . GLY A 1 143 ? -43.498 41.422 -38.626 1.00 23.53 143 GLY A CA 1
ATOM 1126 C C . GLY A 1 143 ? -42.589 41.525 -37.408 1.00 23.17 143 GLY A C 1
ATOM 1127 O O . GLY A 1 143 ? -42.967 41.118 -36.305 1.00 23.99 143 GLY A O 1
ATOM 1128 N N . ILE A 1 144 ? -41.376 42.059 -37.594 1.00 20.70 144 ILE A N 1
ATOM 1129 C CA . ILE A 1 144 ? -40.408 42.124 -36.489 1.00 20.34 144 ILE A CA 1
ATOM 1130 C C . ILE A 1 144 ? -41.013 42.863 -35.303 1.00 25.05 144 ILE A C 1
ATOM 1131 O O . ILE A 1 144 ? -40.982 42.382 -34.161 1.00 21.65 144 ILE A O 1
ATOM 1136 N N . GLU A 1 145 ? -41.567 44.051 -35.549 1.00 22.79 145 GLU A N 1
ATOM 1137 C CA . GLU A 1 145 ? -42.119 44.822 -34.441 1.00 23.97 145 GLU A CA 1
ATOM 1138 C C . GLU A 1 145 ? -43.347 44.146 -33.852 1.00 25.68 145 GLU A C 1
ATOM 1139 O O . GLU A 1 145 ? -43.624 44.271 -32.648 1.00 23.64 145 GLU A O 1
ATOM 1145 N N . LEU A 1 146 ? -44.094 43.426 -34.680 1.00 24.74 146 LEU A N 1
ATOM 1146 C CA . LEU A 1 146 ? -45.307 42.792 -34.206 1.00 23.74 146 LEU A CA 1
ATOM 1147 C C . LEU A 1 146 ? -44.976 41.636 -33.270 1.00 23.19 146 LEU A C 1
ATOM 1148 O O . LEU A 1 146 ? -45.642 41.450 -32.244 1.00 22.04 146 LEU A O 1
ATOM 1153 N N . TYR A 1 147 ? -43.934 40.862 -33.591 1.00 19.25 147 TYR A N 1
ATOM 1154 C CA . TYR A 1 147 ? -43.483 39.813 -32.672 1.00 21.57 147 TYR A CA 1
ATOM 1155 C C . TYR A 1 147 ? -42.986 40.404 -31.359 1.00 21.26 147 TYR A C 1
ATOM 1156 O O . TYR A 1 147 ? -43.230 39.836 -30.285 1.00 22.84 147 TYR A O 1
ATOM 1165 N N . LYS A 1 148 ? -42.292 41.545 -31.420 1.00 21.83 148 LYS A N 1
ATOM 1166 C CA . LYS A 1 148 ? -41.698 42.120 -30.210 1.00 27.16 148 LYS A CA 1
ATOM 1167 C C . LYS A 1 148 ? -42.707 42.848 -29.338 1.00 28.12 148 LYS A C 1
ATOM 1168 O O . LYS A 1 148 ? -42.426 43.066 -28.158 1.00 25.25 148 LYS A O 1
ATOM 1174 N N . THR A 1 149 ? -43.857 43.259 -29.886 1.00 23.45 149 THR A N 1
ATOM 1175 C CA . THR A 1 149 ? -44.860 43.951 -29.092 1.00 26.47 149 THR A CA 1
ATOM 1176 C C . THR A 1 149 ? -46.056 43.037 -28.896 1.00 28.67 149 THR A C 1
ATOM 1177 O O . THR A 1 149 ? -46.130 42.335 -27.872 1.00 27.32 149 THR A O 1
ATOM 1181 N N . LEU A 1 150 ? -47.007 42.981 -29.841 1.00 29.88 150 LEU A N 1
ATOM 1182 C CA . LEU A 1 150 ? -48.250 42.227 -29.663 1.00 26.73 150 LEU A CA 1
ATOM 1183 C C . LEU A 1 150 ? -48.023 40.780 -29.223 1.00 27.33 150 LEU A C 1
ATOM 1184 O O . LEU A 1 150 ? -48.625 40.328 -28.246 1.00 26.66 150 LEU A O 1
ATOM 1189 N N . LEU A 1 151 ? -47.188 40.019 -29.957 1.00 24.88 151 LEU A N 1
ATOM 1190 C CA . LEU A 1 151 ? -47.045 38.592 -29.652 1.00 22.56 151 LEU A CA 1
ATOM 1191 C C . LEU A 1 151 ? -46.414 38.387 -28.278 1.00 26.67 151 LEU A C 1
ATOM 1192 O O . LEU A 1 151 ? -46.881 37.556 -27.490 1.00 25.35 151 LEU A O 1
ATOM 1197 N N . LYS A 1 152 ? -45.359 39.144 -27.972 1.00 24.34 152 LYS A N 1
ATOM 1198 C CA . LYS A 1 152 ? -44.736 39.054 -26.658 1.00 25.00 152 LYS A CA 1
ATOM 1199 C C . LYS A 1 152 ? -45.728 39.424 -25.552 1.00 27.12 152 LYS A C 1
ATOM 1200 O O . LYS A 1 152 ? -45.819 38.727 -24.535 1.00 28.71 152 LYS A O 1
ATOM 1206 N N . GLU A 1 153 ? -46.487 40.515 -25.739 1.00 26.59 153 GLU A N 1
ATOM 1207 C CA . GLU A 1 153 ? -47.471 40.928 -24.742 1.00 28.99 153 GLU A CA 1
ATOM 1208 C C . GLU A 1 153 ? -48.540 39.865 -24.519 1.00 30.29 153 GLU A C 1
ATOM 1209 O O . GLU A 1 153 ? -48.945 39.627 -23.372 1.00 26.18 153 GLU A O 1
ATOM 1215 N N . VAL A 1 154 ? -49.055 39.254 -25.594 1.00 26.66 154 VAL A N 1
ATOM 1216 C CA . VAL A 1 154 ? -50.059 38.211 -25.408 1.00 24.19 154 VAL A CA 1
ATOM 1217 C C . VAL A 1 154 ? -49.453 37.013 -24.678 1.00 27.52 154 VAL A C 1
ATOM 1218 O O . VAL A 1 154 ? -50.107 36.388 -23.827 1.00 26.44 154 VAL A O 1
ATOM 1222 N N . HIS A 1 155 ? -48.189 36.683 -24.978 1.00 23.87 155 HIS A N 1
ATOM 1223 C CA . HIS A 1 155 ? -47.520 35.598 -24.266 1.00 24.56 155 HIS A CA 1
ATOM 1224 C C . HIS A 1 155 ? -47.405 35.917 -22.780 1.00 27.43 155 HIS A C 1
ATOM 1225 O O . HIS A 1 155 ? -47.642 35.052 -21.926 1.00 24.62 155 HIS A O 1
ATOM 1232 N N . GLU A 1 156 ? -47.008 37.152 -22.460 1.00 27.42 156 GLU A N 1
ATOM 1233 C CA . GLU A 1 156 ? -46.874 37.547 -21.067 1.00 29.35 156 GLU A CA 1
ATOM 1234 C C . GLU A 1 156 ? -48.220 37.470 -20.371 1.00 29.57 156 GLU A C 1
ATOM 1235 O O . GLU A 1 156 ? -48.320 36.955 -19.251 1.00 27.90 156 GLU A O 1
ATOM 1241 N N . GLU A 1 157 ? -49.271 37.947 -21.045 1.00 25.88 157 GLU A N 1
ATOM 1242 C CA . GLU A 1 157 ? -50.619 37.902 -20.487 1.00 25.84 157 GLU A CA 1
ATOM 1243 C C . GLU A 1 157 ? -51.003 36.480 -20.102 1.00 26.48 157 GLU A C 1
ATOM 1244 O O . GLU A 1 157 ? -51.490 36.220 -18.998 1.00 24.52 157 GLU A O 1
ATOM 1250 N N . ILE A 1 158 ? -50.797 35.549 -21.027 1.00 25.39 158 ILE A N 1
ATOM 1251 C CA . ILE A 1 158 ? -51.112 34.144 -20.818 1.00 24.59 158 ILE A CA 1
ATOM 1252 C C . ILE A 1 158 ? -50.218 33.551 -19.730 1.00 27.37 158 ILE A C 1
ATOM 1253 O O . ILE A 1 158 ? -50.667 32.742 -18.904 1.00 28.98 158 ILE A O 1
ATOM 1258 N N . ARG A 1 159 ? -48.928 33.903 -19.732 1.00 22.81 159 ARG A N 1
ATOM 1259 C CA . ARG A 1 159 ? -48.028 33.368 -18.714 1.00 25.96 159 ARG A CA 1
ATOM 1260 C C . ARG A 1 159 ? -48.511 33.742 -17.318 1.00 30.36 159 ARG A C 1
ATOM 1261 O O . ARG A 1 159 ? -48.530 32.906 -16.410 1.00 29.39 159 ARG A O 1
ATOM 1269 N N . LYS A 1 160 ? -48.900 35.007 -17.129 1.00 27.33 160 LYS A N 1
ATOM 1270 C CA . LYS A 1 160 ? -49.337 35.457 -15.807 1.00 32.85 160 LYS A CA 1
ATOM 1271 C C . LYS A 1 160 ? -50.626 34.761 -15.379 1.00 30.50 160 LYS A C 1
ATOM 1272 O O . LYS A 1 160 ? -50.763 34.344 -14.230 1.00 35.15 160 LYS A O 1
ATOM 1278 N N . LYS A 1 161 ? -51.559 34.583 -16.301 1.00 29.01 161 LYS A N 1
ATOM 1279 C CA . LYS A 1 161 ? -52.815 33.929 -15.968 1.00 35.61 161 LYS A CA 1
ATOM 1280 C C . LYS A 1 161 ? -52.615 32.449 -15.659 1.00 36.59 161 LYS A C 1
ATOM 1281 O O . LYS A 1 161 ? -53.217 31.919 -14.721 1.00 32.82 161 LYS A O 1
ATOM 1287 N N . GLU A 1 162 ? -51.760 31.765 -16.409 1.00 32.66 162 GLU A N 1
ATOM 1288 C CA . GLU A 1 162 ? -51.519 30.342 -16.183 1.00 33.45 162 GLU A CA 1
ATOM 1289 C C . GLU A 1 162 ? -50.406 30.073 -15.159 1.00 29.29 162 GLU A C 1
ATOM 1290 O O . GLU A 1 162 ? -49.884 28.957 -15.119 1.00 28.13 162 GLU A O 1
ATOM 1296 N N . LYS A 1 163 ? -50.055 31.060 -14.325 1.00 31.17 163 LYS A N 1
ATOM 1297 C CA . LYS A 1 163 ? -48.871 30.960 -13.469 1.00 31.19 163 LYS A CA 1
ATOM 1298 C C . LYS A 1 163 ? -48.792 29.627 -12.719 1.00 30.52 163 LYS A C 1
ATOM 1299 O O . LYS A 1 163 ? -47.735 28.991 -12.679 1.00 22.95 163 LYS A O 1
ATOM 1305 N N . LEU A 1 164 ? -49.893 29.186 -12.119 1.00 24.36 164 LEU A N 1
ATOM 1306 C CA . LEU A 1 164 ? -49.880 27.951 -11.341 1.00 25.08 164 LEU A CA 1
ATOM 1307 C C . LEU A 1 164 ? -49.933 26.692 -12.200 1.00 26.90 164 LEU A C 1
ATOM 1308 O O . LEU A 1 164 ? -49.963 25.585 -11.649 1.00 25.48 164 LEU A O 1
ATOM 1313 N N . LYS A 1 165 ? -49.943 26.818 -13.524 1.00 25.72 165 LYS A N 1
ATOM 1314 C CA . LYS A 1 165 ? -49.888 25.667 -14.421 1.00 23.67 165 LYS A CA 1
ATOM 1315 C C . LYS A 1 165 ? -48.547 25.545 -15.144 1.00 26.05 165 LYS A C 1
ATOM 1316 O O . LYS A 1 165 ? -48.391 24.649 -15.991 1.00 24.81 165 LYS A O 1
ATOM 1322 N N . GLY A 1 166 ? -47.591 26.422 -14.845 1.00 24.41 166 GLY A N 1
ATOM 1323 C CA . GLY A 1 166 ? -46.310 26.456 -15.532 1.00 25.49 166 GLY A CA 1
ATOM 1324 C C . GLY A 1 166 ? -46.316 27.458 -16.678 1.00 28.46 166 GLY A C 1
ATOM 1325 O O . GLY A 1 166 ? -47.287 28.187 -16.910 1.00 28.54 166 GLY A O 1
ATOM 1326 N N . VAL A 1 167 ? -45.212 27.490 -17.422 1.00 22.81 167 VAL A N 1
ATOM 1327 C CA . VAL A 1 167 ? -45.000 28.495 -18.458 1.00 26.67 167 VAL A CA 1
ATOM 1328 C C . VAL A 1 167 ? -45.442 27.899 -19.794 1.00 26.41 167 VAL A C 1
ATOM 1329 O O . VAL A 1 167 ? -44.803 26.943 -20.271 1.00 26.65 167 VAL A O 1
ATOM 1333 N N . PRO A 1 168 ? -46.497 28.419 -20.431 1.00 26.55 168 PRO A N 1
ATOM 1334 C CA . PRO A 1 168 ? -46.874 27.906 -21.758 1.00 25.32 168 PRO A CA 1
ATOM 1335 C C . PRO A 1 168 ? -45.877 28.324 -22.826 1.00 22.99 168 PRO A C 1
ATOM 1336 O O . PRO A 1 168 ? -45.256 29.385 -22.740 1.00 25.19 168 PRO A O 1
ATOM 1340 N N . LYS A 1 169 ? -45.743 27.471 -23.842 1.00 21.08 169 LYS A N 1
ATOM 1341 C CA . LYS A 1 169 ? -44.984 27.811 -25.037 1.00 24.65 169 LYS A CA 1
ATOM 1342 C C . LYS A 1 169 ? -45.599 29.047 -25.693 1.00 27.15 169 LYS A C 1
ATOM 1343 O O . LYS A 1 169 ? -46.662 29.520 -25.298 1.00 25.38 169 LYS A O 1
ATOM 1349 N N . GLU A 1 170 ? -44.941 29.562 -26.722 1.00 24.85 170 GLU A N 1
ATOM 1350 C CA . GLU A 1 170 ? -45.439 30.771 -27.355 1.00 26.37 170 GLU A CA 1
ATOM 1351 C C . GLU A 1 170 ? -46.712 30.481 -28.164 1.00 23.64 170 GLU A C 1
ATOM 1352 O O . GLU A 1 170 ? -46.873 29.386 -28.723 1.00 22.79 170 GLU A O 1
ATOM 1358 N N . PRO A 1 171 ? -47.634 31.436 -28.239 1.00 23.86 171 PRO A N 1
ATOM 1359 C CA . PRO A 1 171 ? -48.780 31.267 -29.142 1.00 23.59 171 PRO A CA 1
ATOM 1360 C C . PRO A 1 171 ? -48.322 31.392 -30.588 1.00 24.38 171 PRO A C 1
ATOM 1361 O O . PRO A 1 171 ? -47.256 31.946 -30.887 1.00 21.34 171 PRO A O 1
ATOM 1365 N N . ALA A 1 172 ? -49.131 30.855 -31.493 1.00 20.77 172 ALA A N 1
ATOM 1366 C CA . ALA A 1 172 ? -48.853 31.007 -32.912 1.00 22.70 172 ALA A CA 1
ATOM 1367 C C . ALA A 1 172 ? -49.592 32.235 -33.429 1.00 25.97 172 ALA A C 1
ATOM 1368 O O . ALA A 1 172 ? -50.653 32.595 -32.909 1.00 25.50 172 ALA A O 1
ATOM 1370 N N . MET A 1 173 ? -49.027 32.883 -34.458 1.00 23.00 173 MET A N 1
ATOM 1371 C CA . MET A 1 173 ? -49.604 34.114 -34.984 1.00 22.61 173 MET A CA 1
ATOM 1372 C C . MET A 1 173 ? -49.507 34.172 -36.511 1.00 25.14 173 MET A C 1
ATOM 1373 O O . MET A 1 173 ? -48.422 33.961 -37.069 1.00 21.19 173 MET A O 1
ATOM 1378 N N . ILE A 1 174 ? -50.626 34.485 -37.186 1.00 18.52 174 ILE A N 1
ATOM 1379 C CA . ILE A 1 174 ? -50.590 34.906 -38.585 1.00 20.20 174 ILE A CA 1
ATOM 1380 C C . ILE A 1 174 ? -51.014 36.371 -38.635 1.00 21.75 174 ILE A C 1
ATOM 1381 O O . ILE A 1 174 ? -51.791 36.834 -37.788 1.00 21.86 174 ILE A O 1
ATOM 1386 N N . TYR A 1 175 ? -50.515 37.108 -39.631 1.00 18.87 175 TYR A N 1
ATOM 1387 C CA . TYR A 1 175 ? -50.692 38.560 -39.622 1.00 21.41 175 TYR A CA 1
ATOM 1388 C C . TYR A 1 175 ? -50.484 39.137 -41.019 1.00 21.80 175 TYR A C 1
ATOM 1389 O O . TYR A 1 175 ? -49.992 38.464 -41.932 1.00 20.99 175 TYR A O 1
ATOM 1398 N N . ILE A 1 176 ? -50.850 40.419 -41.166 1.00 20.22 176 ILE A N 1
ATOM 1399 C CA . ILE A 1 176 ? -50.588 41.191 -42.377 1.00 19.89 176 ILE A CA 1
ATOM 1400 C C . ILE A 1 176 ? -49.649 42.342 -42.061 1.00 21.41 176 ILE A C 1
ATOM 1401 O O . ILE A 1 176 ? -49.482 42.767 -40.903 1.00 22.13 176 ILE A O 1
ATOM 1406 N N . GLY A 1 177 ? -49.010 42.827 -43.120 1.00 22.67 177 GLY A N 1
ATOM 1407 C CA . GLY A 1 177 ? -48.200 44.020 -43.066 1.00 25.52 177 GLY A CA 1
ATOM 1408 C C . GLY A 1 177 ? -48.923 45.188 -43.712 1.00 27.40 177 GLY A C 1
ATOM 1409 O O . GLY A 1 177 ? -50.119 45.140 -44.005 1.00 25.13 177 GLY A O 1
ATOM 1410 N N . LYS A 1 178 ? -48.170 46.255 -43.950 1.00 25.41 178 LYS A N 1
ATOM 1411 C CA . LYS A 1 178 ? -48.800 47.445 -44.494 1.00 25.18 178 LYS A CA 1
ATOM 1412 C C . LYS A 1 178 ? -49.402 47.187 -45.879 1.00 29.56 178 LYS A C 1
ATOM 1413 O O . LYS A 1 178 ? -50.423 47.793 -46.221 1.00 27.96 178 LYS A O 1
ATOM 1419 N N . GLY A 1 179 ? -48.806 46.288 -46.671 1.00 24.44 179 GLY A N 1
ATOM 1420 C CA . GLY A 1 179 ? -49.391 45.948 -47.970 1.00 22.46 179 GLY A CA 1
ATOM 1421 C C . GLY A 1 179 ? -50.817 45.426 -47.855 1.00 28.86 179 GLY A C 1
ATOM 1422 O O . GLY A 1 179 ? -51.717 45.831 -48.610 1.00 27.20 179 GLY A O 1
ATOM 1423 N N . GLY A 1 180 ? -51.041 44.512 -46.910 1.00 26.58 180 GLY A N 1
ATOM 1424 C CA . GLY A 1 180 ? -52.381 44.009 -46.668 1.00 22.34 180 GLY A CA 1
ATOM 1425 C C . GLY A 1 180 ? -53.306 45.069 -46.100 1.00 28.20 180 GLY A C 1
ATOM 1426 O O . GLY A 1 180 ? -54.466 45.169 -46.507 1.00 27.50 180 GLY A O 1
ATOM 1427 N N . GLU A 1 181 ? -52.798 45.889 -45.173 1.00 27.12 181 GLU A N 1
ATOM 1428 C CA . GLU A 1 181 ? -53.597 46.944 -44.558 1.00 29.11 181 GLU A CA 1
ATOM 1429 C C . GLU A 1 181 ? -54.135 47.926 -45.593 1.00 31.78 181 GLU A C 1
ATOM 1430 O O . GLU A 1 181 ? -55.240 48.454 -45.431 1.00 27.36 181 GLU A O 1
ATOM 1436 N N . ASN A 1 182 ? -53.359 48.206 -46.638 1.00 28.82 182 ASN A N 1
ATOM 1437 C CA . ASN A 1 182 ? -53.757 49.126 -47.702 1.00 29.65 182 ASN A CA 1
ATOM 1438 C C . ASN A 1 182 ? -54.341 48.397 -48.897 1.00 27.73 182 ASN A C 1
ATOM 1439 O O . ASN A 1 182 ? -54.481 48.995 -49.966 1.00 27.53 182 ASN A O 1
ATOM 1444 N N . LYS A 1 183 ? -54.687 47.120 -48.724 1.00 26.79 183 LYS A N 1
ATOM 1445 C CA . LYS A 1 183 ? -55.377 46.318 -49.728 1.00 25.43 183 LYS A CA 1
ATOM 1446 C C . LYS A 1 183 ? -54.667 46.321 -51.085 1.00 26.89 183 LYS A C 1
ATOM 1447 O O . LYS A 1 183 ? -55.308 46.386 -52.128 1.00 29.21 183 LYS A O 1
ATOM 1453 N N . VAL A 1 184 ? -53.329 46.239 -51.081 1.00 23.43 184 VAL A N 1
ATOM 1454 C CA . VAL A 1 184 ? -52.604 45.893 -52.300 1.00 20.69 184 VAL A CA 1
ATOM 1455 C C . VAL A 1 184 ? -53.026 44.497 -52.727 1.00 25.01 184 VAL A C 1
ATOM 1456 O O . VAL A 1 184 ? -53.025 43.555 -51.924 1.00 24.90 184 VAL A O 1
ATOM 1460 N N . ARG A 1 185 ? -53.407 44.345 -53.999 1.00 25.47 185 ARG A N 1
ATOM 1461 C CA . ARG A 1 185 ? -54.152 43.144 -54.368 1.00 23.22 185 ARG A CA 1
ATOM 1462 C C . ARG A 1 185 ? -53.323 41.869 -54.314 1.00 26.93 185 ARG A C 1
ATOM 1463 O O . ARG A 1 185 ? -53.907 40.778 -54.314 1.00 26.96 185 ARG A O 1
ATOM 1471 N N . PHE A 1 186 ? -51.993 41.971 -54.258 1.00 24.46 186 PHE A N 1
ATOM 1472 C CA . PHE A 1 186 ? -51.118 40.817 -54.121 1.00 22.12 186 PHE A CA 1
ATOM 1473 C C . PHE A 1 186 ? -50.461 40.765 -52.741 1.00 24.10 186 PHE A C 1
ATOM 1474 O O . PHE A 1 186 ? -49.377 40.186 -52.594 1.00 23.80 186 PHE A O 1
ATOM 1482 N N . ALA A 1 187 ? -51.100 41.359 -51.737 1.00 20.21 187 ALA A N 1
ATOM 1483 C CA . ALA A 1 187 ? -50.598 41.247 -50.379 1.00 24.22 187 ALA A CA 1
ATOM 1484 C C . ALA A 1 187 ? -50.789 39.821 -49.879 1.00 24.98 187 ALA A C 1
ATOM 1485 O O . ALA A 1 187 ? -51.718 39.115 -50.282 1.00 23.40 187 ALA A O 1
ATOM 1487 N N . ALA A 1 188 ? -49.889 39.392 -49.013 1.00 21.59 188 ALA A N 1
ATOM 1488 C CA . ALA A 1 188 ? -49.900 38.038 -48.486 1.00 23.25 188 ALA A CA 1
ATOM 1489 C C . ALA A 1 188 ? -50.239 38.048 -46.998 1.00 20.62 188 ALA A C 1
ATOM 1490 O O . ALA A 1 188 ? -50.243 39.091 -46.337 1.00 23.13 188 ALA A O 1
ATOM 1492 N N . ILE A 1 189 ? -50.549 36.866 -46.477 1.00 17.22 189 ILE A N 1
ATOM 1493 C CA . ILE A 1 189 ? -50.662 36.641 -45.045 1.00 19.15 189 ILE A CA 1
ATOM 1494 C C . ILE A 1 189 ? -49.374 35.976 -44.577 1.00 19.02 189 ILE A C 1
ATOM 1495 O O . ILE A 1 189 ? -48.933 34.988 -45.169 1.00 18.38 189 ILE A O 1
ATOM 1500 N N . MET A 1 190 ? -48.809 36.479 -43.492 1.00 17.81 190 MET A N 1
ATOM 1501 C CA . MET A 1 190 ? -47.456 36.126 -43.066 1.00 20.26 190 MET A CA 1
ATOM 1502 C C . MET A 1 190 ? -47.480 35.362 -41.752 1.00 21.83 190 MET A C 1
ATOM 1503 O O . MET A 1 190 ? -48.469 35.391 -41.004 1.00 19.87 190 MET A O 1
ATOM 1508 N N . THR A 1 191 ? -46.375 34.658 -41.492 1.00 21.59 191 THR A N 1
ATOM 1509 C CA . THR A 1 191 ? -46.077 34.172 -40.154 1.00 21.44 191 THR A CA 1
ATOM 1510 C C . THR A 1 191 ? -44.566 34.037 -39.986 1.00 20.36 191 THR A C 1
ATOM 1511 O O . THR A 1 191 ? -43.837 33.752 -40.947 1.00 20.40 191 THR A O 1
ATOM 1515 N N . LYS A 1 192 ? -44.099 34.261 -38.749 1.00 20.44 192 LYS A N 1
ATOM 1516 C CA . LYS A 1 192 ? -42.677 34.073 -38.390 1.00 21.82 192 LYS A CA 1
ATOM 1517 C C . LYS A 1 192 ? -41.738 34.805 -39.351 1.00 21.23 192 LYS A C 1
ATOM 1518 O O . LYS A 1 192 ? -40.694 34.286 -39.754 1.00 22.72 192 LYS A O 1
ATOM 1524 N N . LEU A 1 193 ? -42.139 36.024 -39.740 1.00 19.90 193 LEU A N 1
ATOM 1525 C CA . LEU A 1 193 ? -41.357 36.963 -40.539 1.00 21.69 193 LEU A CA 1
ATOM 1526 C C . LEU A 1 193 ? -41.280 36.581 -42.011 1.00 22.66 193 LEU A C 1
ATOM 1527 O O . LEU A 1 193 ? -41.396 37.448 -42.879 1.00 24.99 193 LEU A O 1
ATOM 1532 N N . MET A 1 194 ? -41.056 35.296 -42.288 1.00 20.48 194 MET A N 1
ATOM 1533 C CA . MET A 1 194 ? -40.503 34.829 -43.550 1.00 22.90 194 MET A CA 1
ATOM 1534 C C . MET A 1 194 ? -41.353 33.794 -44.259 1.00 23.08 194 MET A C 1
ATOM 1535 O O . MET A 1 194 ? -40.917 33.285 -45.298 1.00 20.26 194 MET A O 1
ATOM 1540 N N . HIS A 1 195 ? -42.480 33.388 -43.670 1.00 20.82 195 HIS A N 1
ATOM 1541 C CA . HIS A 1 195 ? -43.371 32.370 -44.209 1.00 23.63 195 HIS A CA 1
ATOM 1542 C C . HIS A 1 195 ? -44.633 33.073 -44.688 1.00 22.47 195 HIS A C 1
ATOM 1543 O O . HIS A 1 195 ? -45.062 34.059 -44.078 1.00 19.64 195 HIS A O 1
ATOM 1550 N N . ALA A 1 196 ? -45.212 32.598 -45.787 1.00 21.93 196 ALA A N 1
ATOM 1551 C CA . ALA A 1 196 ? -46.324 33.326 -46.384 1.00 20.51 196 ALA A CA 1
ATOM 1552 C C . ALA A 1 196 ? -47.397 32.386 -46.926 1.00 22.32 196 ALA A C 1
ATOM 1553 O O . ALA A 1 196 ? -47.086 31.331 -47.458 1.00 18.86 196 ALA A O 1
ATOM 1555 N N . ALA A 1 197 ? -48.663 32.761 -46.781 1.00 19.39 197 ALA A N 1
ATOM 1556 C CA . ALA A 1 197 ? -49.693 32.245 -47.683 1.00 17.47 197 ALA A CA 1
ATOM 1557 C C . ALA A 1 197 ? -49.582 33.115 -48.935 1.00 19.92 197 ALA A C 1
ATOM 1558 O O . ALA A 1 197 ? -50.092 34.239 -48.988 1.00 20.85 197 ALA A O 1
ATOM 1560 N N . GLY A 1 198 ? -48.840 32.636 -49.926 1.00 18.88 198 GLY A N 1
ATOM 1561 C CA . GLY A 1 198 ? -48.278 33.562 -50.894 1.00 21.53 198 GLY A CA 1
ATOM 1562 C C . GLY A 1 198 ? -49.211 33.940 -52.031 1.00 24.51 198 GLY A C 1
ATOM 1563 O O . GLY A 1 198 ? -49.397 35.124 -52.327 1.00 26.30 198 GLY A O 1
ATOM 1564 N N . TYR A 1 199 ? -49.793 32.944 -52.689 1.00 21.79 199 TYR A N 1
ATOM 1565 C CA . TYR A 1 199 ? -50.630 33.215 -53.848 1.00 21.37 199 TYR A CA 1
ATOM 1566 C C . TYR A 1 199 ? -52.049 33.577 -53.424 1.00 23.73 199 TYR A C 1
ATOM 1567 O O . TYR A 1 199 ? -52.571 33.049 -52.433 1.00 23.97 199 TYR A O 1
ATOM 1576 N N . GLY A 1 200 ? -52.678 34.477 -54.176 1.00 25.28 200 GLY A N 1
ATOM 1577 C CA . GLY A 1 200 ? -54.111 34.719 -54.069 1.00 23.46 200 GLY A CA 1
ATOM 1578 C C . GLY A 1 200 ? -54.490 36.097 -53.575 1.00 27.31 200 GLY A C 1
ATOM 1579 O O . GLY A 1 200 ? -55.638 36.512 -53.770 1.00 26.05 200 GLY A O 1
ATOM 1580 N N . GLY A 1 201 ? -53.579 36.833 -52.944 1.00 22.72 201 GLY A N 1
ATOM 1581 C CA . GLY A 1 201 ? -53.930 38.158 -52.486 1.00 21.00 201 GLY A CA 1
ATOM 1582 C C . GLY A 1 201 ? -54.662 38.181 -51.172 1.00 23.49 201 GLY A C 1
ATOM 1583 O O . GLY A 1 201 ? -55.337 39.169 -50.862 1.00 27.28 201 GLY A O 1
ATOM 1584 N N . TYR A 1 202 ? -54.526 37.129 -50.365 1.00 21.31 202 TYR A N 1
ATOM 1585 C CA . TYR A 1 202 ? -55.337 37.022 -49.162 1.00 21.64 202 TYR A CA 1
ATOM 1586 C C . TYR A 1 202 ? -54.946 38.018 -48.082 1.00 24.21 202 TYR A C 1
ATOM 1587 O O . TYR A 1 202 ? -55.733 38.236 -47.155 1.00 22.29 202 TYR A O 1
ATOM 1596 N N . GLY A 1 203 ? -53.757 38.618 -48.160 1.00 23.13 203 GLY A N 1
ATOM 1597 C CA . GLY A 1 203 ? -53.452 39.705 -47.241 1.00 24.94 203 GLY A CA 1
ATOM 1598 C C . GLY A 1 203 ? -54.389 40.890 -47.426 1.00 24.41 203 GLY A C 1
ATOM 1599 O O . GLY A 1 203 ? -54.736 41.567 -46.456 1.00 23.77 203 GLY A O 1
ATOM 1600 N N . ALA A 1 204 ? -54.808 41.156 -48.674 1.00 21.78 204 ALA A N 1
ATOM 1601 C CA . ALA A 1 204 ? -55.769 42.229 -48.936 1.00 24.39 204 ALA A CA 1
ATOM 1602 C C . ALA A 1 204 ? -57.163 41.876 -48.428 1.00 24.17 204 ALA A C 1
ATOM 1603 O O . ALA A 1 204 ? -57.909 42.758 -47.984 1.00 26.41 204 ALA A O 1
ATOM 1605 N N . VAL A 1 205 ? -57.555 40.604 -48.546 1.00 23.77 205 VAL A N 1
ATOM 1606 C CA . VAL A 1 205 ? -58.814 40.171 -47.970 1.00 23.34 205 VAL A CA 1
ATOM 1607 C C . VAL A 1 205 ? -58.792 40.420 -46.474 1.00 28.13 205 VAL A C 1
ATOM 1608 O O . VAL A 1 205 ? -59.714 41.024 -45.906 1.00 26.25 205 VAL A O 1
ATOM 1612 N N . MET A 1 206 ? -57.707 39.980 -45.812 1.00 23.51 206 MET A N 1
ATOM 1613 C CA . MET A 1 206 ? -57.628 40.109 -44.359 1.00 22.08 206 MET A CA 1
ATOM 1614 C C . MET A 1 206 ? -57.574 41.579 -43.947 1.00 20.66 206 MET A C 1
ATOM 1615 O O . MET A 1 206 ? -58.240 41.987 -42.991 1.00 25.73 206 MET A O 1
ATOM 1620 N N . GLY A 1 207 ? -56.819 42.403 -44.676 1.00 22.25 207 GLY A N 1
ATOM 1621 C CA . GLY A 1 207 ? -56.814 43.830 -44.385 1.00 25.95 207 GLY A CA 1
ATOM 1622 C C . GLY A 1 207 ? -58.137 44.527 -44.699 1.00 30.57 207 GLY A C 1
ATOM 1623 O O . GLY A 1 207 ? -58.497 45.506 -44.030 1.00 27.30 207 GLY A O 1
ATOM 1624 N N . SER A 1 208 ? -58.869 44.050 -45.719 1.00 28.52 208 SER A N 1
ATOM 1625 C CA . SER A 1 208 ? -60.187 44.620 -46.015 1.00 29.07 208 SER A CA 1
ATOM 1626 C C . SER A 1 208 ? -61.177 44.370 -44.893 1.00 31.07 208 SER A C 1
ATOM 1627 O O . SER A 1 208 ? -62.198 45.063 -44.815 1.00 35.07 208 SER A O 1
ATOM 1630 N N . LYS A 1 209 ? -60.922 43.380 -44.046 1.00 26.53 209 LYS A N 1
ATOM 1631 C CA . LYS A 1 209 ? -61.757 43.122 -42.890 1.00 28.09 209 LYS A CA 1
ATOM 1632 C C . LYS A 1 209 ? -61.271 43.833 -41.641 1.00 27.19 209 LYS A C 1
ATOM 1633 O O . LYS A 1 209 ? -61.835 43.613 -40.563 1.00 33.16 209 LYS A O 1
ATOM 1639 N N . ASN A 1 210 ? -60.278 44.712 -41.757 1.00 25.55 210 ASN A N 1
ATOM 1640 C CA . ASN A 1 210 ? -59.675 45.382 -40.606 1.00 30.93 210 ASN A CA 1
ATOM 1641 C C . ASN A 1 210 ? -59.072 44.388 -39.602 1.00 32.02 210 ASN A C 1
ATOM 1642 O O . ASN A 1 210 ? -59.048 44.645 -38.391 1.00 30.92 210 ASN A O 1
ATOM 1647 N N . LEU A 1 211 ? -58.553 43.248 -40.066 1.00 25.36 211 LEU A N 1
ATOM 1648 C CA . LEU A 1 211 ? -58.065 42.204 -39.161 1.00 25.19 211 LEU A CA 1
ATOM 1649 C C . LEU A 1 211 ? -56.541 42.194 -39.232 1.00 25.04 211 LEU A C 1
ATOM 1650 O O . LEU A 1 211 ? -55.978 41.894 -40.287 1.00 25.33 211 LEU A O 1
ATOM 1655 N N . LYS A 1 212 ? -55.876 42.557 -38.130 1.00 20.33 212 LYS A N 1
ATOM 1656 C CA . LYS A 1 212 ? -54.424 42.704 -38.177 1.00 24.78 212 LYS A CA 1
ATOM 1657 C C . LYS A 1 212 ? -53.714 41.366 -38.039 1.00 24.35 212 LYS A C 1
ATOM 1658 O O . LYS A 1 212 ? -52.663 41.151 -38.657 1.00 20.52 212 LYS A O 1
ATOM 1664 N N . ALA A 1 213 ? -54.265 40.463 -37.235 1.00 24.19 213 ALA A N 1
ATOM 1665 C CA . ALA A 1 213 ? -53.560 39.242 -36.885 1.00 23.60 213 ALA A CA 1
ATOM 1666 C C . ALA A 1 213 ? -54.557 38.288 -36.261 1.00 21.79 213 ALA A C 1
ATOM 1667 O O . ALA A 1 213 ? -55.606 38.709 -35.767 1.00 25.48 213 ALA A O 1
ATOM 1669 N N . VAL A 1 214 ? -54.232 36.997 -36.302 1.00 20.30 214 VAL A N 1
ATOM 1670 C CA . VAL A 1 214 ? -54.931 35.970 -35.534 1.00 22.28 214 VAL A CA 1
ATOM 1671 C C . VAL A 1 214 ? -53.899 35.268 -34.660 1.00 27.12 214 VAL A C 1
ATOM 1672 O O . VAL A 1 214 ? -52.829 34.890 -35.147 1.00 23.65 214 VAL A O 1
ATOM 1676 N N . ILE A 1 215 ? -54.195 35.128 -33.366 1.00 23.14 215 ILE A N 1
ATOM 1677 C CA . ILE A 1 215 ? -53.258 34.540 -32.418 1.00 21.84 215 ILE A CA 1
ATOM 1678 C C . ILE A 1 215 ? -53.954 33.400 -31.693 1.00 27.11 215 ILE A C 1
ATOM 1679 O O . ILE A 1 215 ? -55.043 33.592 -31.144 1.00 29.56 215 ILE A O 1
ATOM 1684 N N . ALA A 1 216 ? -53.333 32.216 -31.681 1.00 24.43 216 ALA A N 1
ATOM 1685 C CA . ALA A 1 216 ? -53.977 31.033 -31.130 1.00 23.17 216 ALA A CA 1
ATOM 1686 C C . ALA A 1 216 ? -53.022 30.261 -30.234 1.00 25.59 216 ALA A C 1
ATOM 1687 O O . ALA A 1 216 ? -51.835 30.117 -30.548 1.00 23.86 216 ALA A O 1
ATOM 1689 N N . LYS A 1 217 ? -53.545 29.765 -29.110 1.00 23.99 217 LYS A N 1
ATOM 1690 C CA . LYS A 1 217 ? -52.772 28.958 -28.178 1.00 22.47 217 LYS A CA 1
ATOM 1691 C C . LYS A 1 217 ? -53.656 27.845 -27.651 1.00 29.56 217 LYS A C 1
ATOM 1692 O O . LYS A 1 217 ? -54.747 28.112 -27.134 1.00 30.53 217 LYS A O 1
ATOM 1698 N N . GLY A 1 218 ? -53.200 26.605 -27.770 1.00 26.20 218 GLY A N 1
ATOM 1699 C CA . GLY A 1 218 ? -53.914 25.480 -27.199 1.00 26.43 218 GLY A CA 1
ATOM 1700 C C . GLY A 1 218 ? -52.980 24.636 -26.364 1.00 29.13 218 GLY A C 1
ATOM 1701 O O . GLY A 1 218 ? -51.789 24.536 -26.651 1.00 28.05 218 GLY A O 1
ATOM 1702 N N . SER A 1 219 ? -53.525 24.039 -25.286 1.00 25.32 219 SER A N 1
ATOM 1703 C CA . SER A 1 219 ? -52.655 23.195 -24.474 1.00 27.33 219 SER A CA 1
ATOM 1704 C C . SER A 1 219 ? -53.221 21.808 -24.224 1.00 29.14 219 SER A C 1
ATOM 1705 O O . SER A 1 219 ? -52.677 21.070 -23.378 1.00 27.15 219 SER A O 1
ATOM 1708 N N . GLY A 1 220 ? -54.260 21.422 -24.952 1.00 27.56 220 GLY A N 1
ATOM 1709 C CA . GLY A 1 220 ? -54.828 20.103 -24.836 1.00 28.51 220 GLY A CA 1
ATOM 1710 C C . GLY A 1 220 ? -54.169 19.147 -25.803 1.00 27.49 220 GLY A C 1
ATOM 1711 O O . GLY A 1 220 ? -53.246 19.515 -26.528 1.00 26.52 220 GLY A O 1
ATOM 1712 N N . PRO A 1 221 ? -54.602 17.895 -25.828 1.00 27.23 221 PRO A N 1
ATOM 1713 C CA . PRO A 1 221 ? -54.033 16.952 -26.792 1.00 27.22 221 PRO A CA 1
ATOM 1714 C C . PRO A 1 221 ? -54.710 17.104 -28.148 1.00 27.18 221 PRO A C 1
ATOM 1715 O O . PRO A 1 221 ? -55.786 17.682 -28.272 1.00 28.82 221 PRO A O 1
ATOM 1719 N N . LEU A 1 222 ? -54.054 16.582 -29.176 1.00 26.74 222 LEU A N 1
ATOM 1720 C CA . LEU A 1 222 ? -54.710 16.494 -30.477 1.00 29.44 222 LEU A CA 1
ATOM 1721 C C . LEU A 1 222 ? -55.835 15.466 -30.392 1.00 28.49 222 LEU A C 1
ATOM 1722 O O . LEU A 1 222 ? -55.837 14.630 -29.492 1.00 29.92 222 LEU A O 1
ATOM 1727 N N . PRO A 1 223 ? -56.779 15.484 -31.328 1.00 27.65 223 PRO A N 1
ATOM 1728 C CA . PRO A 1 223 ? -57.839 14.467 -31.324 1.00 28.71 223 PRO A CA 1
ATOM 1729 C C . PRO A 1 223 ? -57.273 13.052 -31.306 1.00 31.14 223 PRO A C 1
ATOM 1730 O O . PRO A 1 223 ? -56.151 12.801 -31.749 1.00 29.91 223 PRO A O 1
ATOM 1734 N N . GLU A 1 224 ? -58.066 12.123 -30.782 1.00 31.08 224 GLU A N 1
ATOM 1735 C CA . GLU A 1 224 ? -57.708 10.709 -30.812 1.00 34.23 224 GLU A CA 1
ATOM 1736 C C . GLU A 1 224 ? -57.486 10.236 -32.246 1.00 34.61 224 GLU A C 1
ATOM 1737 O O . GLU A 1 224 ? -58.114 10.723 -33.188 1.00 30.88 224 GLU A O 1
ATOM 1743 N N . VAL A 1 225 ? -56.598 9.263 -32.418 1.00 31.38 225 VAL A N 1
ATOM 1744 C CA . VAL A 1 225 ? -56.373 8.698 -33.738 1.00 35.99 225 VAL A CA 1
ATOM 1745 C C . VAL A 1 225 ? -56.927 7.285 -33.780 1.00 37.64 225 VAL A C 1
ATOM 1746 O O . VAL A 1 225 ? -56.920 6.544 -32.786 1.00 34.31 225 VAL A O 1
ATOM 1750 N N . TYR A 1 226 ? -57.372 6.903 -34.977 1.00 34.47 226 TYR A N 1
ATOM 1751 C CA . TYR A 1 226 ? -58.011 5.608 -35.157 1.00 36.34 226 TYR A CA 1
ATOM 1752 C C . TYR A 1 226 ? -57.039 4.457 -34.906 1.00 37.31 226 TYR A C 1
ATOM 1753 O O . TYR A 1 226 ? -57.346 3.528 -34.158 1.00 37.42 226 TYR A O 1
ATOM 1762 N N . ASP A 1 227 ? -55.852 4.494 -35.503 1.00 35.04 227 ASP A N 1
ATOM 1763 C CA . ASP A 1 227 ? -54.918 3.379 -35.341 1.00 34.21 227 ASP A CA 1
ATOM 1764 C C . ASP A 1 227 ? -53.539 3.877 -34.873 1.00 39.41 227 ASP A C 1
ATOM 1765 O O . ASP A 1 227 ? -52.625 4.079 -35.689 1.00 34.42 227 ASP A O 1
ATOM 1770 N N . LYS A 1 228 ? -53.391 4.013 -33.547 1.00 39.49 228 LYS A N 1
ATOM 1771 C CA . LYS A 1 228 ? -52.176 4.573 -32.956 1.00 37.42 228 LYS A CA 1
ATOM 1772 C C . LYS A 1 228 ? -50.940 3.795 -33.365 1.00 40.09 228 LYS A C 1
ATOM 1773 O O . LYS A 1 228 ? -49.884 4.383 -33.645 1.00 39.48 228 LYS A O 1
ATOM 1779 N N . GLU A 1 229 ? -51.025 2.468 -33.352 1.00 41.00 229 GLU A N 1
ATOM 1780 C CA . GLU A 1 229 ? -49.819 1.674 -33.552 1.00 41.82 229 GLU A CA 1
ATOM 1781 C C . GLU A 1 229 ? -49.330 1.770 -34.989 1.00 42.77 229 GLU A C 1
ATOM 1782 O O . GLU A 1 229 ? -48.123 1.879 -35.237 1.00 38.25 229 GLU A O 1
ATOM 1788 N N . LYS A 1 230 ? -50.258 1.732 -35.941 1.00 40.06 230 LYS A N 1
ATOM 1789 C CA . LYS A 1 230 ? -49.908 1.976 -37.332 1.00 40.10 230 LYS A CA 1
ATOM 1790 C C . LYS A 1 230 ? -49.322 3.369 -37.505 1.00 38.66 230 LYS A C 1
ATOM 1791 O O . LYS A 1 230 ? -48.295 3.543 -38.171 1.00 34.40 230 LYS A O 1
ATOM 1797 N N . MET A 1 231 ? -49.964 4.379 -36.907 1.00 37.42 231 MET A N 1
ATOM 1798 C CA . MET A 1 231 ? -49.450 5.736 -37.023 1.00 37.74 231 MET A CA 1
ATOM 1799 C C . MET A 1 231 ? -47.985 5.815 -36.580 1.00 38.14 231 MET A C 1
ATOM 1800 O O . MET A 1 231 ? -47.148 6.391 -37.285 1.00 32.25 231 MET A O 1
ATOM 1805 N N . LYS A 1 232 ? -47.649 5.223 -35.420 1.00 34.77 232 LYS A N 1
ATOM 1806 C CA . LYS A 1 232 ? -46.270 5.286 -34.930 1.00 36.49 232 LYS A CA 1
ATOM 1807 C C . LYS A 1 232 ? -45.291 4.590 -35.875 1.00 37.78 232 LYS A C 1
ATOM 1808 O O . LYS A 1 232 ? -44.198 5.108 -36.132 1.00 35.17 232 LYS A O 1
ATOM 1814 N N . VAL A 1 233 ? -45.645 3.400 -36.369 1.00 37.69 233 VAL A N 1
ATOM 1815 C CA . VAL A 1 233 ? -44.773 2.688 -37.305 1.00 39.40 233 VAL A CA 1
ATOM 1816 C C . VAL A 1 233 ? -44.502 3.545 -38.541 1.00 37.75 233 VAL A C 1
ATOM 1817 O O . VAL A 1 233 ? -43.354 3.695 -38.986 1.00 36.99 233 VAL A O 1
ATOM 1821 N N . LEU A 1 234 ? -45.553 4.131 -39.103 1.00 34.73 234 LEU A N 1
ATOM 1822 C CA . LEU A 1 234 ? -45.396 4.941 -40.303 1.00 34.08 234 LEU A CA 1
ATOM 1823 C C . LEU A 1 234 ? -44.545 6.184 -40.037 1.00 33.21 234 LEU A C 1
ATOM 1824 O O . LEU A 1 234 ? -43.653 6.506 -40.829 1.00 32.41 234 LEU A O 1
ATOM 1829 N N . LEU A 1 235 ? -44.800 6.887 -38.922 1.00 34.93 235 LEU A N 1
ATOM 1830 C CA . LEU A 1 235 ? -44.011 8.065 -38.552 1.00 34.70 235 LEU A CA 1
ATOM 1831 C C . LEU A 1 235 ? -42.519 7.760 -38.494 1.00 33.42 235 LEU A C 1
ATOM 1832 O O . LEU A 1 235 ? -41.695 8.512 -39.030 1.00 33.10 235 LEU A O 1
ATOM 1837 N N . ARG A 1 236 ? -42.148 6.685 -37.796 1.00 33.56 236 ARG A N 1
ATOM 1838 C CA . ARG A 1 236 ? -40.746 6.279 -37.741 1.00 35.34 236 ARG A CA 1
ATOM 1839 C C . ARG A 1 236 ? -40.188 6.043 -39.142 1.00 35.18 236 ARG A C 1
ATOM 1840 O O . ARG A 1 236 ? -39.055 6.441 -39.452 1.00 35.02 236 ARG A O 1
ATOM 1848 N N . GLU A 1 237 ? -40.975 5.396 -39.997 1.00 32.51 237 GLU A N 1
ATOM 1849 C CA . GLU A 1 237 ? -40.567 5.143 -41.373 1.00 33.46 237 GLU A CA 1
ATOM 1850 C C . GLU A 1 237 ? -40.337 6.453 -42.126 1.00 32.76 237 GLU A C 1
ATOM 1851 O O . GLU A 1 237 ? -39.317 6.624 -42.803 1.00 32.79 237 GLU A O 1
ATOM 1857 N N . PHE A 1 238 ? -41.274 7.402 -41.991 1.00 30.51 238 PHE A N 1
ATOM 1858 C CA . PHE A 1 238 ? -41.203 8.667 -42.717 1.00 28.35 238 PHE A CA 1
ATOM 1859 C C . PHE A 1 238 ? -40.006 9.507 -42.269 1.00 30.55 238 PHE A C 1
ATOM 1860 O O . PHE A 1 238 ? -39.279 10.064 -43.101 1.00 27.33 238 PHE A O 1
ATOM 1868 N N . TRP A 1 239 ? -39.814 9.646 -40.946 1.00 28.40 239 TRP A N 1
ATOM 1869 C CA . TRP A 1 239 ? -38.656 10.369 -40.425 1.00 25.30 239 TRP A CA 1
ATOM 1870 C C . TRP A 1 239 ? -37.369 9.849 -41.058 1.00 27.56 239 TRP A C 1
ATOM 1871 O O . TRP A 1 239 ? -36.537 10.619 -41.559 1.00 25.69 239 TRP A O 1
ATOM 1882 N N . LYS A 1 240 ? -37.193 8.529 -41.043 1.00 26.80 240 LYS A N 1
ATOM 1883 C CA . LYS A 1 240 ? -35.953 7.956 -41.543 1.00 32.19 240 LYS A CA 1
ATOM 1884 C C . LYS A 1 240 ? -35.735 8.280 -43.027 1.00 31.08 240 LYS A C 1
ATOM 1885 O O . LYS A 1 240 ? -34.616 8.638 -43.425 1.00 28.24 240 LYS A O 1
ATOM 1891 N N . GLU A 1 241 ? -36.788 8.190 -43.856 1.00 25.17 241 GLU A N 1
ATOM 1892 C CA . GLU A 1 241 ? -36.661 8.599 -45.257 1.00 29.99 241 GLU A CA 1
ATOM 1893 C C . GLU A 1 241 ? -36.331 10.080 -45.387 1.00 29.84 241 GLU A C 1
ATOM 1894 O O . GLU A 1 241 ? -35.529 10.478 -46.251 1.00 26.07 241 GLU A O 1
ATOM 1900 N N . LEU A 1 242 ? -37.004 10.924 -44.592 1.00 25.48 242 LEU A N 1
ATOM 1901 C CA . LEU A 1 242 ? -36.851 12.359 -44.770 1.00 22.52 242 LEU A CA 1
ATOM 1902 C C . LEU A 1 242 ? -35.479 12.838 -44.295 1.00 25.24 242 LEU A C 1
ATOM 1903 O O . LEU A 1 242 ? -34.945 13.812 -44.836 1.00 24.34 242 LEU A O 1
ATOM 1908 N N . PHE A 1 243 ? -34.891 12.164 -43.300 1.00 23.91 243 PHE A N 1
ATOM 1909 C CA . PHE A 1 243 ? -33.567 12.542 -42.818 1.00 23.97 243 PHE A CA 1
ATOM 1910 C C . PHE A 1 243 ? -32.516 12.411 -43.921 1.00 23.84 243 PHE A C 1
ATOM 1911 O O . PHE A 1 243 ? -31.527 13.141 -43.917 1.00 20.23 243 PHE A O 1
ATOM 1919 N N . SER A 1 244 ? -32.723 11.502 -44.867 1.00 26.59 244 SER A N 1
ATOM 1920 C CA . SER A 1 244 ? -31.713 11.202 -45.872 1.00 25.97 244 SER A CA 1
ATOM 1921 C C . SER A 1 244 ? -31.654 12.203 -47.022 1.00 27.42 244 SER A C 1
ATOM 1922 O O . SER A 1 244 ? -30.743 12.098 -47.856 1.00 30.34 244 SER A O 1
ATOM 1925 N N . MET A 1 245 ? -32.557 13.180 -47.110 1.00 22.37 245 MET A N 1
ATOM 1926 C CA . MET A 1 245 ? -32.493 14.190 -48.192 1.00 23.58 245 MET A CA 1
ATOM 1927 C C . MET A 1 245 ? -31.393 15.237 -47.926 1.00 25.06 245 MET A C 1
ATOM 1928 O O . MET A 1 245 ? -31.649 16.421 -47.665 1.00 23.35 245 MET A O 1
ATOM 1933 N N . THR A 1 246 ? -30.132 14.798 -48.055 1.00 24.49 246 THR A N 1
ATOM 1934 C CA . THR A 1 246 ? -29.013 15.586 -47.544 1.00 24.18 246 THR A CA 1
ATOM 1935 C C . THR A 1 246 ? -28.976 17.009 -48.081 1.00 21.89 246 THR A C 1
ATOM 1936 O O . THR A 1 246 ? -28.949 17.958 -47.291 1.00 21.01 246 THR A O 1
ATOM 1940 N N . THR A 1 247 ? -28.964 17.199 -49.418 1.00 19.09 247 THR A N 1
ATOM 1941 C CA . THR A 1 247 ? -28.764 18.563 -49.922 1.00 17.68 247 THR A CA 1
ATOM 1942 C C . THR A 1 247 ? -29.974 19.441 -49.659 1.00 22.02 247 THR A C 1
ATOM 1943 O O . THR A 1 247 ? -29.815 20.656 -49.479 1.00 23.59 247 THR A O 1
ATOM 1947 N N . PHE A 1 248 ? -31.190 18.876 -49.667 1.00 19.65 248 PHE A N 1
ATOM 1948 C CA . PHE A 1 248 ? -32.346 19.725 -49.375 1.00 18.16 248 PHE A CA 1
ATOM 1949 C C . PHE A 1 248 ? -32.331 20.200 -47.919 1.00 17.37 248 PHE A C 1
ATOM 1950 O O . PHE A 1 248 ? -32.663 21.353 -47.645 1.00 18.91 248 PHE A O 1
ATOM 1958 N N . ARG A 1 249 ? -31.911 19.348 -46.982 1.00 18.20 249 ARG A N 1
ATOM 1959 C CA . ARG A 1 249 ? -31.839 19.779 -45.582 1.00 20.64 249 ARG A CA 1
ATOM 1960 C C . ARG A 1 249 ? -30.759 20.841 -45.383 1.00 22.34 249 ARG A C 1
ATOM 1961 O O . ARG A 1 249 ? -30.920 21.750 -44.552 1.00 22.88 249 ARG A O 1
ATOM 1969 N N . GLU A 1 250 ? -29.652 20.743 -46.139 1.00 20.39 250 GLU A N 1
ATOM 1970 C CA . GLU A 1 250 ? -28.537 21.680 -45.981 1.00 18.46 250 GLU A CA 1
ATOM 1971 C C . GLU A 1 250 ? -28.817 22.999 -46.669 1.00 21.21 250 GLU A C 1
ATOM 1972 O O . GLU A 1 250 ? -28.411 24.044 -46.170 1.00 19.90 250 GLU A O 1
ATOM 1978 N N . TRP A 1 251 ? -29.501 22.980 -47.832 1.00 17.82 251 TRP A N 1
ATOM 1979 C CA . TRP A 1 251 ? -29.645 24.178 -48.656 1.00 19.23 251 TRP A CA 1
ATOM 1980 C C . TRP A 1 251 ? -31.078 24.635 -48.885 1.00 16.75 251 TRP A C 1
ATOM 1981 O O . TRP A 1 251 ? -31.264 25.780 -49.320 1.00 17.30 251 TRP A O 1
ATOM 1992 N N . GLY A 1 252 ? -32.082 23.796 -48.604 1.00 17.82 252 GLY A N 1
ATOM 1993 C CA . GLY A 1 252 ? -33.471 24.161 -48.907 1.00 16.08 252 GLY A CA 1
ATOM 1994 C C . GLY A 1 252 ? -33.617 24.460 -50.383 1.00 18.65 252 GLY A C 1
ATOM 1995 O O . GLY A 1 252 ? -33.003 23.807 -51.235 1.00 20.39 252 GLY A O 1
ATOM 1996 N N . THR A 1 253 ? -34.401 25.489 -50.698 1.00 20.76 253 THR A N 1
ATOM 1997 C CA . THR A 1 253 ? -34.530 25.948 -52.072 1.00 19.76 253 THR A CA 1
ATOM 1998 C C . THR A 1 253 ? -33.445 26.958 -52.446 1.00 23.64 253 THR A C 1
ATOM 1999 O O . THR A 1 253 ? -33.527 27.571 -53.519 1.00 24.45 253 THR A O 1
ATOM 2003 N N . GLY A 1 254 ? -32.435 27.139 -51.593 1.00 22.07 254 GLY A N 1
ATOM 2004 C CA . GLY A 1 254 ? -31.459 28.210 -51.781 1.00 21.32 254 GLY A CA 1
ATOM 2005 C C . GLY A 1 254 ? -30.535 28.024 -52.967 1.00 21.95 254 GLY A C 1
ATOM 2006 O O . GLY A 1 254 ? -29.927 29.001 -53.427 1.00 21.43 254 GLY A O 1
ATOM 2007 N N . ALA A 1 255 ? -30.412 26.800 -53.471 1.00 20.30 255 ALA A N 1
ATOM 2008 C CA . ALA A 1 255 ? -29.615 26.578 -54.667 1.00 22.07 255 ALA A CA 1
ATOM 2009 C C . ALA A 1 255 ? -30.386 26.933 -55.933 1.00 24.02 255 ALA A C 1
ATOM 2010 O O . ALA A 1 255 ? -29.795 26.916 -57.013 1.00 22.23 255 ALA A O 1
ATOM 2012 N N . GLY A 1 256 ? -31.676 27.272 -55.812 1.00 20.81 256 GLY A N 1
ATOM 2013 C CA . GLY A 1 256 ? -32.480 27.494 -56.999 1.00 18.81 256 GLY A CA 1
ATOM 2014 C C . GLY A 1 256 ? -32.051 28.715 -57.784 1.00 22.97 256 GLY A C 1
ATOM 2015 O O . GLY A 1 256 ? -32.129 28.732 -59.020 1.00 19.81 256 GLY A O 1
ATOM 2016 N N . GLY A 1 257 ? -31.591 29.753 -57.085 1.00 19.41 257 GLY A N 1
ATOM 2017 C CA . GLY A 1 257 ? -31.353 31.016 -57.755 1.00 19.59 257 GLY A CA 1
ATOM 2018 C C . GLY A 1 257 ? -30.352 30.873 -58.885 1.00 22.05 257 GLY A C 1
ATOM 2019 O O . GLY A 1 257 ? -30.541 31.433 -59.972 1.00 21.05 257 GLY A O 1
ATOM 2020 N N . TYR A 1 258 ? -29.310 30.063 -58.656 1.00 20.12 258 TYR A N 1
ATOM 2021 C CA . TYR A 1 258 ? -28.354 29.656 -59.689 1.00 19.69 258 TYR A CA 1
ATOM 2022 C C . TYR A 1 258 ? -28.896 28.513 -60.548 1.00 20.98 258 TYR A C 1
ATOM 2023 O O . TYR A 1 258 ? -28.880 28.590 -61.777 1.00 23.16 258 TYR A O 1
ATOM 2032 N N . SER A 1 259 ? -29.376 27.442 -59.917 1.00 23.53 259 SER A N 1
ATOM 2033 C CA . SER A 1 259 ? -29.639 26.187 -60.620 1.00 24.38 259 SER A CA 1
ATOM 2034 C C . SER A 1 259 ? -30.748 26.314 -61.662 1.00 24.37 259 SER A C 1
ATOM 2035 O O . SER A 1 259 ? -30.641 25.747 -62.755 1.00 25.78 259 SER A O 1
ATOM 2038 N N . VAL A 1 260 ? -31.849 26.990 -61.329 1.00 20.88 260 VAL A N 1
ATOM 2039 C CA . VAL A 1 260 ? -32.990 26.940 -62.241 1.00 23.32 260 VAL A CA 1
ATOM 2040 C C . VAL A 1 260 ? -32.649 27.665 -63.525 1.00 24.80 260 VAL A C 1
ATOM 2041 O O . VAL A 1 260 ? -32.981 27.199 -64.624 1.00 29.50 260 VAL A O 1
ATOM 2045 N N . GLY A 1 261 ? -31.989 28.816 -63.418 1.00 25.01 261 GLY A N 1
ATOM 2046 C CA . GLY A 1 261 ? -31.594 29.527 -64.620 1.00 22.96 261 GLY A CA 1
ATOM 2047 C C . GLY A 1 261 ? -30.481 28.811 -65.363 1.00 26.99 261 GLY A C 1
ATOM 2048 O O . GLY A 1 261 ? -30.560 28.598 -66.572 1.00 26.04 261 GLY A O 1
ATOM 2049 N N . HIS A 1 262 ? -29.428 28.425 -64.652 1.00 25.04 262 HIS A N 1
ATOM 2050 C CA . HIS A 1 262 ? -28.255 27.896 -65.348 1.00 25.87 262 HIS A CA 1
ATOM 2051 C C . HIS A 1 262 ? -28.509 26.489 -65.887 1.00 24.74 262 HIS A C 1
ATOM 2052 O O . HIS A 1 262 ? -28.101 26.170 -67.005 1.00 25.34 262 HIS A O 1
ATOM 2059 N N . ASP A 1 263 ? -29.136 25.627 -65.094 1.00 25.88 263 ASP A N 1
ATOM 2060 C CA . ASP A 1 263 ? -29.295 24.221 -65.435 1.00 27.86 263 ASP A CA 1
ATOM 2061 C C . ASP A 1 263 ? -30.566 23.950 -66.220 1.00 27.11 263 ASP A C 1
ATOM 2062 O O . ASP A 1 263 ? -30.604 23.007 -67.010 1.00 25.71 263 ASP A O 1
ATOM 2067 N N . ARG A 1 264 ? -31.649 24.672 -65.933 1.00 24.22 264 ARG A N 1
ATOM 2068 C CA . ARG A 1 264 ? -32.921 24.362 -66.573 1.00 26.55 264 ARG A CA 1
ATOM 2069 C C . ARG A 1 264 ? -33.392 25.440 -67.529 1.00 23.30 264 ARG A C 1
ATOM 2070 O O . ARG A 1 264 ? -34.391 25.228 -68.232 1.00 24.01 264 ARG A O 1
ATOM 2078 N N . SER A 1 265 ? -32.723 26.587 -67.555 1.00 21.36 265 SER A N 1
ATOM 2079 C CA . SER A 1 265 ? -33.084 27.673 -68.450 1.00 24.03 265 SER A CA 1
ATOM 2080 C C . SER A 1 265 ? -34.558 28.049 -68.309 1.00 26.62 265 SER A C 1
ATOM 2081 O O . SER A 1 265 ? -35.274 28.262 -69.300 1.00 23.84 265 SER A O 1
ATOM 2084 N N . SER A 1 266 ? -35.037 28.103 -67.068 1.00 26.40 266 SER A N 1
ATOM 2085 C CA . SER A 1 266 ? -36.460 28.337 -66.851 1.00 22.89 266 SER A CA 1
ATOM 2086 C C . SER A 1 266 ? -36.685 29.350 -65.729 1.00 25.35 266 SER A C 1
ATOM 2087 O O . SER A 1 266 ? -37.721 29.321 -65.041 1.00 23.04 266 SER A O 1
ATOM 2090 N N . GLU A 1 267 ? -35.728 30.263 -65.528 1.00 22.32 267 GLU A N 1
ATOM 2091 C CA . GLU A 1 267 ? -35.792 31.257 -64.470 1.00 21.99 267 GLU A CA 1
ATOM 2092 C C . GLU A 1 267 ? -36.106 32.633 -65.046 1.00 21.38 267 GLU A C 1
ATOM 2093 O O . GLU A 1 267 ? -35.449 33.046 -65.997 1.00 25.38 267 GLU A O 1
ATOM 2099 N N . PRO A 1 268 ? -37.083 33.377 -64.525 1.00 22.20 268 PRO A N 1
ATOM 2100 C CA . PRO A 1 268 ? -37.352 34.720 -65.071 1.00 20.36 268 PRO A CA 1
ATOM 2101 C C . PRO A 1 268 ? -36.160 35.654 -64.925 1.00 24.93 268 PRO A C 1
ATOM 2102 O O . PRO A 1 268 ? -35.641 35.873 -63.823 1.00 21.55 268 PRO A O 1
ATOM 2106 N N . ILE A 1 269 ? -35.723 36.222 -66.045 1.00 23.58 269 ILE A N 1
ATOM 2107 C CA . ILE A 1 269 ? -34.638 37.199 -66.043 1.00 20.58 269 ILE A CA 1
ATOM 2108 C C . ILE A 1 269 ? -35.128 38.435 -66.786 1.00 26.89 269 ILE A C 1
ATOM 2109 O O . ILE A 1 269 ? -35.507 38.341 -67.962 1.00 25.57 269 ILE A O 1
ATOM 2114 N N . ARG A 1 270 ? -35.197 39.567 -66.079 1.00 22.34 270 ARG A N 1
ATOM 2115 C CA . ARG A 1 270 ? -35.707 40.847 -66.593 1.00 25.15 270 ARG A CA 1
ATOM 2116 C C . ARG A 1 270 ? -37.115 40.694 -67.199 1.00 24.28 270 ARG A C 1
ATOM 2117 O O . ARG A 1 270 ? -37.329 40.880 -68.393 1.00 23.65 270 ARG A O 1
ATOM 2125 N N . ASN A 1 271 ? -38.073 40.371 -66.328 1.00 22.09 271 ASN A N 1
ATOM 2126 C CA . ASN A 1 271 ? -39.465 40.121 -66.726 1.00 22.37 271 ASN A CA 1
ATOM 2127 C C . ASN A 1 271 ? -39.551 39.058 -67.814 1.00 25.27 271 ASN A C 1
ATOM 2128 O O . ASN A 1 271 ? -40.287 39.202 -68.799 1.00 23.91 271 ASN A O 1
ATOM 2133 N N . TRP A 1 272 ? -38.801 37.969 -67.636 1.00 21.35 272 TRP A N 1
ATOM 2134 C CA . TRP A 1 272 ? -38.874 36.801 -68.505 1.00 23.33 272 TRP A CA 1
ATOM 2135 C C . TRP A 1 272 ? -38.303 37.052 -69.898 1.00 24.38 272 TRP A C 1
ATOM 2136 O O . TRP A 1 272 ? -38.475 36.198 -70.795 1.00 23.76 272 TRP A O 1
ATOM 2147 N N . GLN A 1 273 ? -37.637 38.192 -70.121 1.00 22.84 273 GLN A N 1
ATOM 2148 C CA . GLN A 1 273 ? -37.019 38.418 -71.430 1.00 25.29 273 GLN A CA 1
ATOM 2149 C C . GLN A 1 273 ? -35.913 37.404 -71.704 1.00 27.90 273 GLN A C 1
ATOM 2150 O O . GLN A 1 273 ? -35.661 37.064 -72.861 1.00 25.27 273 GLN A O 1
ATOM 2156 N N . GLU A 1 274 ? -35.271 36.874 -70.663 1.00 23.16 274 GLU A N 1
ATOM 2157 C CA . GLU A 1 274 ? -34.450 35.667 -70.765 1.00 26.67 274 GLU A CA 1
ATOM 2158 C C . GLU A 1 274 ? -34.822 34.678 -69.666 1.00 24.02 274 GLU A C 1
ATOM 2159 O O . GLU A 1 274 ? -35.490 35.027 -68.692 1.00 24.54 274 GLU A O 1
ATOM 2165 N N . GLU A 1 275 ? -34.360 33.431 -69.818 1.00 22.01 275 GLU A N 1
ATOM 2166 C CA . GLU A 1 275 ? -34.602 32.419 -68.806 1.00 27.46 275 GLU A CA 1
ATOM 2167 C C . GLU A 1 275 ? -33.329 31.670 -68.421 1.00 28.46 275 GLU A C 1
ATOM 2168 O O . GLU A 1 275 ? -33.389 30.774 -67.567 1.00 23.87 275 GLU A O 1
ATOM 2174 N N . TYR A 1 276 ? -32.178 32.036 -68.998 1.00 25.70 276 TYR A N 1
ATOM 2175 C CA . TYR A 1 276 ? -30.900 31.403 -68.713 1.00 27.67 276 TYR A CA 1
ATOM 2176 C C . TYR A 1 276 ? -29.924 32.441 -68.186 1.00 26.12 276 TYR A C 1
ATOM 2177 O O . TYR A 1 276 ? -29.913 33.585 -68.637 1.00 28.72 276 TYR A O 1
ATOM 2186 N N . HIS A 1 277 ? -29.079 32.034 -67.253 1.00 24.24 277 HIS A N 1
ATOM 2187 C CA . HIS A 1 277 ? -27.954 32.878 -66.891 1.00 23.62 277 HIS A CA 1
ATOM 2188 C C . HIS A 1 277 ? -26.816 31.994 -66.435 1.00 26.52 277 HIS A C 1
ATOM 2189 O O . HIS A 1 277 ? -26.977 30.798 -66.167 1.00 27.58 277 HIS A O 1
ATOM 2196 N N . ASP A 1 278 ? -25.666 32.624 -66.309 1.00 24.92 278 ASP A N 1
ATOM 2197 C CA . ASP A 1 278 ? -24.438 31.930 -65.992 1.00 27.38 278 ASP A CA 1
ATOM 2198 C C . ASP A 1 278 ? -23.755 32.568 -64.776 1.00 31.99 278 ASP A C 1
ATOM 2199 O O . ASP A 1 278 ? -22.548 32.396 -64.584 1.00 27.04 278 ASP A O 1
ATOM 2204 N N . ASN A 1 279 ? -24.493 33.312 -63.955 1.00 24.70 279 ASN A N 1
ATOM 2205 C CA . ASN A 1 279 ? -23.885 34.221 -62.990 1.00 26.37 279 ASN A CA 1
ATOM 2206 C C . ASN A 1 279 ? -23.741 33.541 -61.624 1.00 27.62 279 ASN A C 1
ATOM 2207 O O . ASN A 1 279 ? -24.734 33.267 -60.958 1.00 25.39 279 ASN A O 1
ATOM 2212 N N . GLU A 1 280 ? -22.506 33.289 -61.194 1.00 23.05 280 GLU A N 1
ATOM 2213 C CA . GLU A 1 280 ? -22.292 32.523 -59.972 1.00 25.72 280 GLU A CA 1
ATOM 2214 C C . GLU A 1 280 ? -22.429 33.339 -58.695 1.00 21.52 280 GLU A C 1
ATOM 2215 O O . GLU A 1 280 ? -22.462 32.735 -57.624 1.00 21.65 280 GLU A O 1
ATOM 2221 N N . GLU A 1 281 ? -22.531 34.670 -58.753 1.00 22.13 281 GLU A N 1
ATOM 2222 C CA . GLU A 1 281 ? -22.729 35.416 -57.512 1.00 20.99 281 GLU A CA 1
ATOM 2223 C C . GLU A 1 281 ? -23.946 34.924 -56.743 1.00 23.78 281 GLU A C 1
ATOM 2224 O O . GLU A 1 281 ? -23.952 34.937 -55.510 1.00 21.36 281 GLU A O 1
ATOM 2230 N N . ILE A 1 282 ? -24.984 34.466 -57.444 1.00 21.19 282 ILE A N 1
ATOM 2231 C CA . ILE A 1 282 ? -26.223 34.117 -56.768 1.00 21.07 282 ILE A CA 1
ATOM 2232 C C . ILE A 1 282 ? -26.195 32.685 -56.237 1.00 21.06 282 ILE A C 1
ATOM 2233 O O . ILE A 1 282 ? -27.200 32.212 -55.690 1.00 22.46 282 ILE A O 1
ATOM 2238 N N . SER A 1 283 ? -25.077 31.981 -56.380 1.00 17.79 283 SER A N 1
ATOM 2239 C CA . SER A 1 283 ? -24.999 30.614 -55.888 1.00 21.50 283 SER A CA 1
ATOM 2240 C C . SER A 1 283 ? -25.197 30.565 -54.373 1.00 23.02 283 SER A C 1
ATOM 2241 O O . SER A 1 283 ? -24.793 31.478 -53.638 1.00 18.74 283 SER A O 1
ATOM 2244 N N . VAL A 1 284 ? -25.814 29.464 -53.911 1.00 22.18 284 VAL A N 1
ATOM 2245 C CA . VAL A 1 284 ? -26.048 29.254 -52.484 1.00 19.89 284 VAL A CA 1
ATOM 2246 C C . VAL A 1 284 ? -24.756 29.385 -51.665 1.00 20.77 284 VAL A C 1
ATOM 2247 O O . VAL A 1 284 ? -24.810 29.744 -50.482 1.00 22.21 284 VAL A O 1
ATOM 2251 N N . VAL A 1 285 ? -23.585 29.127 -52.268 1.00 17.96 285 VAL A N 1
ATOM 2252 C CA . VAL A 1 285 ? -22.340 29.198 -51.492 1.00 19.50 285 VAL A CA 1
ATOM 2253 C C . VAL A 1 285 ? -22.134 30.615 -50.985 1.00 19.83 285 VAL A C 1
ATOM 2254 O O . VAL A 1 285 ? -21.657 30.827 -49.859 1.00 18.26 285 VAL A O 1
ATOM 2258 N N . ASN A 1 286 ? -22.539 31.604 -51.778 1.00 19.34 286 ASN A N 1
ATOM 2259 C CA . ASN A 1 286 ? -22.403 32.994 -51.369 1.00 19.22 286 ASN A CA 1
ATOM 2260 C C . ASN A 1 286 ? -23.520 33.445 -50.424 1.00 18.72 286 ASN A C 1
ATOM 2261 O O . ASN A 1 286 ? -23.277 34.273 -49.542 1.00 16.20 286 ASN A O 1
ATOM 2266 N N . PHE A 1 287 ? -24.759 32.976 -50.618 1.00 17.27 287 PHE A N 1
ATOM 2267 C CA . PHE A 1 287 ? -25.783 33.237 -49.606 1.00 16.91 287 PHE A CA 1
ATOM 2268 C C . PHE A 1 287 ? -25.354 32.677 -48.254 1.00 18.62 287 PHE A C 1
ATOM 2269 O O . PHE A 1 287 ? -25.537 33.323 -47.212 1.00 20.07 287 PHE A O 1
ATOM 2277 N N . GLU A 1 288 ? -24.778 31.474 -48.245 1.00 19.11 288 GLU A N 1
ATOM 2278 C CA . GLU A 1 288 ? -24.379 30.877 -46.976 1.00 18.75 288 GLU A CA 1
ATOM 2279 C C . GLU A 1 288 ? -23.261 31.684 -46.324 1.00 22.16 288 GLU A C 1
ATOM 2280 O O . GLU A 1 288 ? -23.384 32.121 -45.170 1.00 19.02 288 GLU A O 1
ATOM 2286 N N . ASN A 1 289 ? -22.153 31.908 -47.045 1.00 16.04 289 ASN A N 1
ATOM 2287 C CA . ASN A 1 289 ? -21.023 32.550 -46.377 1.00 17.11 289 ASN A CA 1
ATOM 2288 C C . ASN A 1 289 ? -21.279 34.030 -46.108 1.00 21.27 289 ASN A C 1
ATOM 2289 O O . ASN A 1 289 ? -20.771 34.569 -45.120 1.00 24.52 289 ASN A O 1
ATOM 2294 N N . ARG A 1 290 ? -22.039 34.716 -46.955 1.00 17.70 290 ARG A N 1
ATOM 2295 C CA . ARG A 1 290 ? -22.227 36.150 -46.739 1.00 19.21 290 ARG A CA 1
ATOM 2296 C C . ARG A 1 290 ? -23.409 36.500 -45.839 1.00 21.02 290 ARG A C 1
ATOM 2297 O O . ARG A 1 290 ? -23.434 37.602 -45.278 1.00 21.00 290 ARG A O 1
ATOM 2305 N N . THR A 1 291 ? -24.439 35.649 -45.740 1.00 18.02 291 THR A N 1
ATOM 2306 C CA . THR A 1 291 ? -25.650 36.102 -45.060 1.00 19.09 291 THR A CA 1
ATOM 2307 C C . THR A 1 291 ? -26.277 35.134 -44.060 1.00 16.27 291 THR A C 1
ATOM 2308 O O . THR A 1 291 ? -27.068 35.599 -43.237 1.00 18.78 291 THR A O 1
ATOM 2312 N N . TRP A 1 292 ? -26.001 33.829 -44.103 1.00 15.62 292 TRP A N 1
ATOM 2313 C CA . TRP A 1 292 ? -26.821 32.916 -43.292 1.00 19.32 292 TRP A CA 1
ATOM 2314 C C . TRP A 1 292 ? -26.358 32.930 -41.837 1.00 19.00 292 TRP A C 1
ATOM 2315 O O . TRP A 1 292 ? -25.202 32.599 -41.550 1.00 16.51 292 TRP A O 1
ATOM 2326 N N . ILE A 1 293 ? -27.263 33.273 -40.918 1.00 15.84 293 ILE A N 1
ATOM 2327 C CA . ILE A 1 293 ? -26.951 33.196 -39.491 1.00 18.03 293 ILE A CA 1
ATOM 2328 C C . ILE A 1 293 ? -27.604 32.010 -38.803 1.00 18.70 293 ILE A C 1
ATOM 2329 O O . ILE A 1 293 ? -27.300 31.747 -37.634 1.00 19.65 293 ILE A O 1
ATOM 2334 N N . LYS A 1 294 ? -28.494 31.284 -39.483 1.00 17.84 294 LYS A N 1
ATOM 2335 C CA . LYS A 1 294 ? -29.066 30.043 -38.976 1.00 17.87 294 LYS A CA 1
ATOM 2336 C C . LYS A 1 294 ? -29.223 29.086 -40.150 1.00 19.75 294 LYS A C 1
ATOM 2337 O O . LYS A 1 294 ? -30.038 29.338 -41.029 1.00 18.30 294 LYS A O 1
ATOM 2343 N N . LYS A 1 295 ? -28.485 27.982 -40.159 1.00 21.39 295 LYS A N 1
ATOM 2344 C CA . LYS A 1 295 ? -28.518 27.104 -41.322 1.00 20.12 295 LYS A CA 1
ATOM 2345 C C . LYS A 1 295 ? -29.622 26.051 -41.254 1.00 21.98 295 LYS A C 1
ATOM 2346 O O . LYS A 1 295 ? -30.031 25.542 -42.298 1.00 20.41 295 LYS A O 1
ATOM 2352 N N . TYR A 1 296 ? -30.081 25.669 -40.063 1.00 18.32 296 TYR A N 1
ATOM 2353 C CA . TYR A 1 296 ? -31.087 24.622 -39.920 1.00 20.22 296 TYR A CA 1
ATOM 2354 C C . TYR A 1 296 ? -32.215 25.219 -39.097 1.00 20.05 296 TYR A C 1
ATOM 2355 O O . TYR A 1 296 ? -32.043 25.455 -37.903 1.00 20.30 296 TYR A O 1
ATOM 2364 N N . TRP A 1 297 ? -33.332 25.523 -39.741 1.00 18.66 297 TRP A N 1
ATOM 2365 C CA . TRP A 1 297 ? -34.509 26.030 -39.048 1.00 19.56 297 TRP A CA 1
ATOM 2366 C C . TRP A 1 297 ? -35.706 25.222 -39.515 1.00 16.97 297 TRP A C 1
ATOM 2367 O O . TRP A 1 297 ? -35.785 24.846 -40.689 1.00 18.94 297 TRP A O 1
ATOM 2378 N N . ALA A 1 298 ? -36.649 24.949 -38.603 1.00 17.56 298 ALA A N 1
ATOM 2379 C CA . ALA A 1 298 ? -37.705 23.992 -38.906 1.00 19.60 298 ALA A CA 1
ATOM 2380 C C . ALA A 1 298 ? -39.030 24.425 -38.286 1.00 19.92 298 ALA A C 1
ATOM 2381 O O . ALA A 1 298 ? -39.083 25.185 -37.317 1.00 18.58 298 ALA A O 1
ATOM 2383 N N . ASP A 1 299 ? -40.111 23.916 -38.861 1.00 18.78 299 ASP A N 1
ATOM 2384 C CA . ASP A 1 299 ? -41.452 24.082 -38.328 1.00 17.28 299 ASP A CA 1
ATOM 2385 C C . ASP A 1 299 ? -41.811 22.846 -37.515 1.00 19.80 299 ASP A C 1
ATOM 2386 O O . ASP A 1 299 ? -41.023 21.901 -37.426 1.00 18.64 299 ASP A O 1
ATOM 2391 N N . TYR A 1 300 ? -43.016 22.844 -36.911 1.00 20.54 300 TYR A N 1
ATOM 2392 C CA . TYR A 1 300 ? -43.333 21.858 -35.873 1.00 19.66 300 TYR A CA 1
ATOM 2393 C C . TYR A 1 300 ? -43.214 20.435 -36.405 1.00 18.20 300 TYR A C 1
ATOM 2394 O O . TYR A 1 300 ? -43.782 20.112 -37.449 1.00 21.09 300 TYR A O 1
ATOM 2403 N N . GLY A 1 301 ? -42.464 19.589 -35.697 1.00 18.42 301 GLY A N 1
ATOM 2404 C CA . GLY A 1 301 ? -42.382 18.183 -36.056 1.00 17.71 301 GLY A CA 1
ATOM 2405 C C . GLY A 1 301 ? -41.736 17.904 -37.405 1.00 21.61 301 GLY A C 1
ATOM 2406 O O . GLY A 1 301 ? -42.017 16.864 -38.024 1.00 20.73 301 GLY A O 1
ATOM 2407 N N . CYS A 1 302 ? -40.849 18.788 -37.879 1.00 22.61 302 CYS A N 1
ATOM 2408 C CA . CYS A 1 302 ? -40.305 18.611 -39.228 1.00 19.98 302 CYS A CA 1
ATOM 2409 C C . CYS A 1 302 ? -38.898 18.032 -39.204 1.00 19.90 302 CYS A C 1
ATOM 2410 O O . CYS A 1 302 ? -37.964 18.691 -38.725 1.00 18.60 302 CYS A O 1
ATOM 2413 N N . PRO A 1 303 ? -38.690 16.837 -39.755 1.00 19.99 303 PRO A N 1
ATOM 2414 C CA . PRO A 1 303 ? -37.338 16.276 -39.862 1.00 18.38 303 PRO A CA 1
ATOM 2415 C C . PRO A 1 303 ? -36.522 16.816 -41.033 1.00 22.00 303 PRO A C 1
ATOM 2416 O O . PRO A 1 303 ? -35.345 16.435 -41.152 1.00 22.75 303 PRO A O 1
ATOM 2420 N N . VAL A 1 304 ? -37.086 17.679 -41.889 1.00 20.31 304 VAL A N 1
ATOM 2421 C CA . VAL A 1 304 ? -36.362 18.183 -43.069 1.00 20.71 304 VAL A CA 1
ATOM 2422 C C . VAL A 1 304 ? -35.576 19.450 -42.749 1.00 21.68 304 VAL A C 1
ATOM 2423 O O . VAL A 1 304 ? -34.415 19.587 -43.156 1.00 23.63 304 VAL A O 1
ATOM 2427 N N . ASN A 1 305 ? -36.166 20.369 -41.983 1.00 19.24 305 ASN A N 1
ATOM 2428 C CA . ASN A 1 305 ? -35.520 21.641 -41.614 1.00 20.56 305 ASN A CA 1
ATOM 2429 C C . ASN A 1 305 ? -34.949 22.347 -42.847 1.00 22.83 305 ASN A C 1
ATOM 2430 O O . ASN A 1 305 ? -33.785 22.757 -42.882 1.00 18.14 305 ASN A O 1
ATOM 2435 N N . CYS A 1 306 ? -35.813 22.539 -43.854 1.00 19.20 306 CYS A N 1
ATOM 2436 C CA . CYS A 1 306 ? -35.405 23.203 -45.085 1.00 18.74 306 CYS A CA 1
ATOM 2437 C C . CYS A 1 306 ? -35.179 24.705 -44.916 1.00 18.16 306 CYS A C 1
ATOM 2438 O O . CYS A 1 306 ? -34.572 25.319 -45.794 1.00 19.03 306 CYS A O 1
ATOM 2441 N N . MET A 1 307 ? -35.633 25.314 -43.822 1.00 18.70 307 MET A N 1
ATOM 2442 C CA . MET A 1 307 ? -35.540 26.761 -43.702 1.00 17.04 307 MET A CA 1
ATOM 2443 C C . MET A 1 307 ? -34.150 27.207 -43.213 1.00 19.98 307 MET A C 1
ATOM 2444 O O . MET A 1 307 ? -33.391 26.430 -42.631 1.00 17.55 307 MET A O 1
ATOM 2449 N N . LYS A 1 308 ? -33.817 28.471 -43.522 1.00 17.46 308 LYS A N 1
ATOM 2450 C CA . LYS A 1 308 ? -32.579 29.148 -43.145 1.00 20.08 308 LYS A CA 1
ATOM 2451 C C . LYS A 1 308 ? -32.949 30.581 -42.805 1.00 18.11 308 LYS A C 1
ATOM 2452 O O . LYS A 1 308 ? -34.038 31.042 -43.160 1.00 20.69 308 LYS A O 1
ATOM 2458 N N . ILE A 1 309 ? -32.072 31.279 -42.080 1.00 16.81 309 ILE A N 1
ATOM 2459 C CA . ILE A 1 309 ? -32.273 32.697 -41.791 1.00 17.39 309 ILE A CA 1
ATOM 2460 C C . ILE A 1 309 ? -31.054 33.463 -42.284 1.00 19.52 309 ILE A C 1
ATOM 2461 O O . ILE A 1 309 ? -29.920 33.164 -41.885 1.00 18.34 309 ILE A O 1
ATOM 2466 N N . SER A 1 310 ? -31.291 34.447 -43.157 1.00 18.36 310 SER A N 1
ATOM 2467 C CA . SER A 1 310 ? -30.249 35.322 -43.678 1.00 20.32 310 SER A CA 1
ATOM 2468 C C . SER A 1 310 ? -30.368 36.650 -42.948 1.00 19.42 310 SER A C 1
ATOM 2469 O O . SER A 1 310 ? -31.482 37.085 -42.620 1.00 20.96 310 SER A O 1
ATOM 2472 N N . TYR A 1 311 ? -29.228 37.286 -42.680 1.00 17.60 311 TYR A N 1
ATOM 2473 C CA . TYR A 1 311 ? -29.267 38.531 -41.923 1.00 20.49 311 TYR A CA 1
ATOM 2474 C C . TYR A 1 311 ? -28.056 39.381 -42.283 1.00 21.89 311 TYR A C 1
ATOM 2475 O O . TYR A 1 311 ? -26.924 38.876 -42.330 1.00 23.16 311 TYR A O 1
ATOM 2484 N N . LEU A 1 312 ? -28.278 40.675 -42.521 1.00 22.61 312 LEU A N 1
ATOM 2485 C CA . LEU A 1 312 ? -27.190 41.564 -42.928 1.00 21.21 312 LEU A CA 1
ATOM 2486 C C . LEU A 1 312 ? -26.717 42.380 -41.725 1.00 22.50 312 LEU A C 1
ATOM 2487 O O . LEU A 1 312 ? -27.503 43.123 -41.126 1.00 21.79 312 LEU A O 1
ATOM 2492 N N . ARG A 1 313 ? -25.440 42.249 -41.385 1.00 24.22 313 ARG A N 1
ATOM 2493 C CA . ARG A 1 313 ? -24.820 43.091 -40.361 1.00 28.64 313 ARG A CA 1
ATOM 2494 C C . ARG A 1 313 ? -23.969 44.210 -40.952 1.00 26.94 313 ARG A C 1
ATOM 2495 O O . ARG A 1 313 ? -23.373 44.986 -40.208 1.00 28.97 313 ARG A O 1
ATOM 2503 N N . TYR A 1 314 ? -23.919 44.329 -42.268 1.00 26.70 314 TYR A N 1
ATOM 2504 C CA . TYR A 1 314 ? -23.009 45.257 -42.918 1.00 29.27 314 TYR A CA 1
ATOM 2505 C C . TYR A 1 314 ? -23.729 45.893 -44.096 1.00 32.44 314 TYR A C 1
ATOM 2506 O O . TYR A 1 314 ? -24.779 45.414 -44.542 1.00 28.28 314 TYR A O 1
ATOM 2515 N N . GLY A 1 315 ? -23.141 46.969 -44.614 1.00 30.64 315 GLY A N 1
ATOM 2516 C CA . GLY A 1 315 ? -23.623 47.586 -45.824 1.00 29.48 315 GLY A CA 1
ATOM 2517 C C . GLY A 1 315 ? -24.829 48.479 -45.586 1.00 27.52 315 GLY A C 1
ATOM 2518 O O . GLY A 1 315 ? -25.332 48.604 -44.463 1.00 25.87 315 GLY A O 1
ATOM 2519 N N . PRO A 1 316 ? -25.316 49.114 -46.661 1.00 26.62 316 PRO A N 1
ATOM 2520 C CA . PRO A 1 316 ? -26.443 50.043 -46.522 1.00 22.77 316 PRO A CA 1
ATOM 2521 C C . PRO A 1 316 ? -27.707 49.384 -46.079 1.00 22.83 316 PRO A C 1
ATOM 2522 O O . PRO A 1 316 ? -28.603 50.089 -45.614 1.00 24.61 316 PRO A O 1
ATOM 2526 N N . TYR A 1 317 ? -27.844 48.071 -46.251 1.00 24.65 317 TYR A N 1
ATOM 2527 C CA . TYR A 1 317 ? -29.085 47.385 -45.898 1.00 22.84 317 TYR A CA 1
ATOM 2528 C C . TYR A 1 317 ? -28.955 46.558 -44.618 1.00 23.33 317 TYR A C 1
ATOM 2529 O O . TYR A 1 317 ? -29.785 45.678 -44.355 1.00 20.82 317 TYR A O 1
ATOM 2538 N N . LYS A 1 318 ? -27.962 46.858 -43.781 1.00 26.90 318 LYS A N 1
ATOM 2539 C CA . LYS A 1 318 ? -27.820 46.106 -42.536 1.00 24.05 318 LYS A CA 1
ATOM 2540 C C . LYS A 1 318 ? -29.079 46.203 -41.686 1.00 23.42 318 LYS A C 1
ATOM 2541 O O . LYS A 1 318 ? -29.783 47.219 -41.672 1.00 24.98 318 LYS A O 1
ATOM 2547 N N . GLY A 1 319 ? -29.376 45.115 -40.981 1.00 21.79 319 GLY A N 1
ATOM 2548 C CA . GLY A 1 319 ? -30.677 44.939 -40.375 1.00 20.66 319 GLY A CA 1
ATOM 2549 C C . GLY A 1 319 ? -31.686 44.143 -41.204 1.00 20.30 319 GLY A C 1
ATOM 2550 O O . GLY A 1 319 ? -32.698 43.694 -40.637 1.00 22.86 319 GLY A O 1
ATOM 2551 N N . SER A 1 320 ? -31.462 43.937 -42.508 1.00 20.80 320 SER A N 1
ATOM 2552 C CA . SER A 1 320 ? -32.426 43.162 -43.300 1.00 22.17 320 SER A CA 1
ATOM 2553 C C . SER A 1 320 ? -32.365 41.695 -42.902 1.00 22.46 320 SER A C 1
ATOM 2554 O O . SER A 1 320 ? -31.277 41.133 -42.740 1.00 23.00 320 SER A O 1
ATOM 2557 N N . ILE A 1 321 ? -33.531 41.059 -42.796 1.00 21.07 321 ILE A N 1
ATOM 2558 C CA . ILE A 1 321 ? -33.623 39.656 -42.387 1.00 20.06 321 ILE A CA 1
ATOM 2559 C C . ILE A 1 321 ? -34.602 38.922 -43.302 1.00 24.18 321 ILE A C 1
ATOM 2560 O O . ILE A 1 321 ? -35.709 39.417 -43.561 1.00 22.01 321 ILE A O 1
ATOM 2565 N N . SER A 1 322 ? -34.209 37.737 -43.761 1.00 17.66 322 SER A N 1
ATOM 2566 C CA . SER A 1 322 ? -35.062 36.917 -44.613 1.00 19.90 322 SER A CA 1
ATOM 2567 C C . SER A 1 322 ? -34.678 35.446 -44.448 1.00 19.37 322 SER A C 1
ATOM 2568 O O . SER A 1 322 ? -34.010 35.074 -43.471 1.00 22.52 322 SER A O 1
ATOM 2571 N N . ASP A 1 323 ? -35.122 34.592 -45.379 1.00 17.10 323 ASP A N 1
ATOM 2572 C CA . ASP A 1 323 ? -34.810 33.180 -45.245 1.00 18.81 323 ASP A CA 1
ATOM 2573 C C . ASP A 1 323 ? -33.663 32.860 -46.182 1.00 19.24 323 ASP A C 1
ATOM 2574 O O . ASP A 1 323 ? -32.667 33.587 -46.141 1.00 19.48 323 ASP A O 1
ATOM 2579 N N . ALA A 1 324 ? -33.720 31.776 -46.963 1.00 18.80 324 ALA A N 1
ATOM 2580 C CA . ALA A 1 324 ? -32.511 31.364 -47.687 1.00 18.65 324 ALA A CA 1
ATOM 2581 C C . ALA A 1 324 ? -31.924 32.451 -48.604 1.00 18.12 324 ALA A C 1
ATOM 2582 O O . ALA A 1 324 ? -30.690 32.501 -48.739 1.00 18.67 324 ALA A O 1
ATOM 2584 N N . PRO A 1 325 ? -32.698 33.353 -49.209 1.00 19.82 325 PRO A N 1
ATOM 2585 C CA . PRO A 1 325 ? -34.158 33.502 -49.324 1.00 19.45 325 PRO A CA 1
ATOM 2586 C C . PRO A 1 325 ? -34.749 32.356 -50.161 1.00 20.67 325 PRO A C 1
ATOM 2587 O O . PRO A 1 325 ? -33.970 31.740 -50.888 1.00 18.96 325 PRO A O 1
ATOM 2591 N N . ASP A 1 326 ? -36.056 32.060 -50.046 1.00 17.88 326 ASP A N 1
ATOM 2592 C CA . ASP A 1 326 ? -36.675 31.045 -50.894 1.00 20.12 326 ASP A CA 1
ATOM 2593 C C . ASP A 1 326 ? -36.299 31.278 -52.349 1.00 19.50 326 ASP A C 1
ATOM 2594 O O . ASP A 1 326 ? -36.083 32.420 -52.772 1.00 19.48 326 ASP A O 1
ATOM 2599 N N . TYR A 1 327 ? -36.246 30.192 -53.127 1.00 19.13 327 TYR A N 1
ATOM 2600 C CA . TYR A 1 327 ? -35.869 30.344 -54.534 1.00 19.51 327 TYR A CA 1
ATOM 2601 C C . TYR A 1 327 ? -36.779 31.353 -55.249 1.00 18.58 327 TYR A C 1
ATOM 2602 O O . TYR A 1 327 ? -36.301 32.172 -56.052 1.00 20.77 327 TYR A O 1
ATOM 2611 N N . GLU A 1 328 ? -38.097 31.320 -54.978 1.00 22.63 328 GLU A N 1
ATOM 2612 C CA . GLU A 1 328 ? -39.010 32.211 -55.723 1.00 19.82 328 GLU A CA 1
ATOM 2613 C C . GLU A 1 328 ? -38.675 33.681 -55.474 1.00 22.14 328 GLU A C 1
ATOM 2614 O O . GLU A 1 328 ? -38.875 34.524 -56.359 1.00 20.25 328 GLU A O 1
ATOM 2620 N N . LEU A 1 329 ? -38.172 34.009 -54.267 1.00 20.86 329 LEU A N 1
ATOM 2621 C CA . LEU A 1 329 ? -37.721 35.371 -53.990 1.00 17.44 329 LEU A CA 1
ATOM 2622 C C . LEU A 1 329 ? -36.355 35.659 -54.627 1.00 18.96 329 LEU A C 1
ATOM 2623 O O . LEU A 1 329 ? -36.111 36.791 -55.067 1.00 19.15 329 LEU A O 1
ATOM 2628 N N . GLN A 1 330 ? -35.445 34.675 -54.653 1.00 16.14 330 GLN A N 1
ATOM 2629 C CA . GLN A 1 330 ? -34.177 34.849 -55.362 1.00 18.41 330 GLN A CA 1
ATOM 2630 C C . GLN A 1 330 ? -34.419 35.166 -56.835 1.00 21.30 330 GLN A C 1
ATOM 2631 O O . GLN A 1 330 ? -33.684 35.958 -57.437 1.00 19.64 330 GLN A O 1
ATOM 2637 N N . ALA A 1 331 ? -35.458 34.561 -57.423 1.00 21.64 331 ALA A N 1
ATOM 2638 C CA . ALA A 1 331 ? -35.805 34.826 -58.817 1.00 19.86 331 ALA A CA 1
ATOM 2639 C C . ALA A 1 331 ? -36.609 36.115 -58.942 1.00 20.28 331 ALA A C 1
ATOM 2640 O O . ALA A 1 331 ? -36.180 37.065 -59.604 1.00 22.72 331 ALA A O 1
ATOM 2642 N N . TYR A 1 332 ? -37.767 36.190 -58.280 1.00 20.54 332 TYR A N 1
ATOM 2643 C CA . TYR A 1 332 ? -38.662 37.296 -58.589 1.00 20.13 332 TYR A CA 1
ATOM 2644 C C . TYR A 1 332 ? -38.257 38.618 -57.951 1.00 23.39 332 TYR A C 1
ATOM 2645 O O . TYR A 1 332 ? -38.535 39.667 -58.538 1.00 22.01 332 TYR A O 1
ATOM 2654 N N . MET A 1 333 ? -37.605 38.618 -56.778 1.00 18.70 333 MET A N 1
ATOM 2655 C CA . MET A 1 333 ? -37.010 39.836 -56.246 1.00 19.33 333 MET A CA 1
ATOM 2656 C C . MET A 1 333 ? -35.529 39.945 -56.592 1.00 24.05 333 MET A C 1
ATOM 2657 O O . MET A 1 333 ? -34.828 40.790 -56.020 1.00 22.91 333 MET A O 1
ATOM 2662 N N . GLY A 1 334 ? -35.035 39.087 -57.481 1.00 19.42 334 GLY A N 1
ATOM 2663 C CA . GLY A 1 334 ? -33.631 39.069 -57.830 1.00 19.49 334 GLY A CA 1
ATOM 2664 C C . GLY A 1 334 ? -33.401 39.027 -59.328 1.00 20.98 334 GLY A C 1
ATOM 2665 O O . GLY A 1 334 ? -33.346 40.072 -59.979 1.00 20.30 334 GLY A O 1
ATOM 2666 N N . THR A 1 335 ? -33.214 37.836 -59.890 1.00 18.58 335 THR A N 1
ATOM 2667 C CA . THR A 1 335 ? -32.877 37.765 -61.305 1.00 19.13 335 THR A CA 1
ATOM 2668 C C . THR A 1 335 ? -33.965 38.402 -62.180 1.00 20.62 335 THR A C 1
ATOM 2669 O O . THR A 1 335 ? -33.651 39.002 -63.219 1.00 22.29 335 THR A O 1
ATOM 2673 N N . ASN A 1 336 ? -35.235 38.294 -61.779 1.00 18.54 336 ASN A N 1
ATOM 2674 C CA . ASN A 1 336 ? -36.292 38.933 -62.564 1.00 20.34 336 ASN A CA 1
ATOM 2675 C C . ASN A 1 336 ? -36.092 40.440 -62.676 1.00 23.77 336 ASN A C 1
ATOM 2676 O O . ASN A 1 336 ? -36.606 41.062 -63.617 1.00 23.22 336 ASN A O 1
ATOM 2681 N N . LEU A 1 337 ? -35.372 41.040 -61.729 1.00 23.30 337 LEU A N 1
ATOM 2682 C CA . LEU A 1 337 ? -35.119 42.468 -61.705 1.00 19.71 337 LEU A CA 1
ATOM 2683 C C . LEU A 1 337 ? -33.710 42.793 -62.162 1.00 20.78 337 LEU A C 1
ATOM 2684 O O . LEU A 1 337 ? -33.271 43.941 -62.033 1.00 21.62 337 LEU A O 1
ATOM 2689 N N . GLY A 1 338 ? -32.998 41.812 -62.711 1.00 19.33 338 GLY A N 1
ATOM 2690 C CA . GLY A 1 338 ? -31.630 42.016 -63.106 1.00 19.01 338 GLY A CA 1
ATOM 2691 C C . GLY A 1 338 ? -30.657 42.072 -61.938 1.00 26.44 338 GLY A C 1
ATOM 2692 O O . GLY A 1 338 ? -29.562 42.613 -62.083 1.00 21.59 338 GLY A O 1
ATOM 2693 N N . ILE A 1 339 ? -31.030 41.525 -60.782 1.00 22.32 339 ILE A N 1
ATOM 2694 C CA . ILE A 1 339 ? -30.212 41.597 -59.557 1.00 27.11 339 ILE A CA 1
ATOM 2695 C C . ILE A 1 339 ? -29.710 40.209 -59.198 1.00 24.66 339 ILE A C 1
ATOM 2696 O O . ILE A 1 339 ? -30.507 39.277 -59.065 1.00 23.13 339 ILE A O 1
ATOM 2701 N N . PHE A 1 340 ? -28.391 40.068 -59.034 1.00 20.75 340 PHE A N 1
ATOM 2702 C CA . PHE A 1 340 ? -27.805 38.776 -58.729 1.00 18.84 340 PHE A CA 1
ATOM 2703 C C . PHE A 1 340 ? -27.014 38.739 -57.422 1.00 22.96 340 PHE A C 1
ATOM 2704 O O . PHE A 1 340 ? -26.521 37.673 -57.051 1.00 24.44 340 PHE A O 1
ATOM 2712 N N . GLU A 1 341 ? -26.903 39.816 -56.726 1.00 21.63 341 GLU A N 1
ATOM 2713 C CA . GLU A 1 341 ? -25.975 39.667 -55.600 1.00 23.29 341 GLU A CA 1
ATOM 2714 C C . GLU A 1 341 ? -26.744 39.387 -54.307 1.00 21.82 341 GLU A C 1
ATOM 2715 O O . GLU A 1 341 ? -27.784 40.013 -54.061 1.00 21.13 341 GLU A O 1
ATOM 2721 N N . PRO A 1 342 ? -26.312 38.395 -53.504 1.00 23.21 342 PRO A N 1
ATOM 2722 C CA . PRO A 1 342 ? -27.057 38.049 -52.268 1.00 22.58 342 PRO A CA 1
ATOM 2723 C C . PRO A 1 342 ? -27.440 39.228 -51.377 1.00 22.85 342 PRO A C 1
ATOM 2724 O O . PRO A 1 342 ? -28.576 39.282 -50.890 1.00 20.90 342 PRO A O 1
ATOM 2728 N N . GLU A 1 343 ? -26.528 40.169 -51.125 1.00 21.78 343 GLU A N 1
ATOM 2729 C CA . GLU A 1 343 ? -26.853 41.290 -50.242 1.00 20.43 343 GLU A CA 1
ATOM 2730 C C . GLU A 1 343 ? -28.111 42.029 -50.697 1.00 21.47 343 GLU A C 1
ATOM 2731 O O . GLU A 1 343 ? -28.976 42.379 -49.891 1.00 21.65 343 GLU A O 1
ATOM 2737 N N . LYS A 1 344 ? -28.198 42.318 -51.999 1.00 21.03 344 LYS A N 1
ATOM 2738 C CA . LYS A 1 344 ? -29.340 43.052 -52.538 1.00 19.41 344 LYS A CA 1
ATOM 2739 C C . LYS A 1 344 ? -30.605 42.208 -52.497 1.00 17.91 344 LYS A C 1
ATOM 2740 O O . LYS A 1 344 ? -31.676 42.719 -52.179 1.00 20.39 344 LYS A O 1
ATOM 2746 N N . ILE A 1 345 ? -30.488 40.910 -52.793 1.00 19.71 345 ILE A N 1
ATOM 2747 C CA . ILE A 1 345 ? -31.650 40.020 -52.779 1.00 18.71 345 ILE A CA 1
ATOM 2748 C C . ILE A 1 345 ? -32.184 39.847 -51.357 1.00 21.20 345 ILE A C 1
ATOM 2749 O O . ILE A 1 345 ? -33.398 39.819 -51.139 1.00 18.28 345 ILE A O 1
ATOM 2754 N N . VAL A 1 346 ? -31.293 39.748 -50.361 1.00 21.05 346 VAL A N 1
ATOM 2755 C CA . VAL A 1 346 ? -31.761 39.640 -48.986 1.00 16.57 346 VAL A CA 1
ATOM 2756 C C . VAL A 1 346 ? -32.458 40.933 -48.574 1.00 17.47 346 VAL A C 1
ATOM 2757 O O . VAL A 1 346 ? -33.491 40.920 -47.888 1.00 18.98 346 VAL A O 1
ATOM 2761 N N . TYR A 1 347 ? -31.928 42.067 -49.013 1.00 16.33 347 TYR A N 1
ATOM 2762 C CA . TYR A 1 347 ? -32.591 43.339 -48.763 1.00 19.63 347 TYR A CA 1
ATOM 2763 C C . TYR A 1 347 ? -34.020 43.360 -49.339 1.00 20.43 347 TYR A C 1
ATOM 2764 O O . TYR A 1 347 ? -34.979 43.695 -48.636 1.00 19.29 347 TYR A O 1
ATOM 2773 N N . LEU A 1 348 ? -34.174 43.033 -50.636 1.00 21.28 348 LEU A N 1
ATOM 2774 C CA . LEU A 1 348 ? -35.496 43.154 -51.258 1.00 21.20 348 LEU A CA 1
ATOM 2775 C C . LEU A 1 348 ? -36.477 42.110 -50.719 1.00 19.60 348 LEU A C 1
ATOM 2776 O O . LEU A 1 348 ? -37.680 42.393 -50.582 1.00 22.00 348 LEU A O 1
ATOM 2781 N N . SER A 1 349 ? -35.984 40.909 -50.404 1.00 23.32 349 SER A N 1
ATOM 2782 C CA . SER A 1 349 ? -36.814 39.882 -49.773 1.00 22.35 349 SER A CA 1
ATOM 2783 C C . SER A 1 349 ? -37.313 40.343 -48.414 1.00 20.96 349 SER A C 1
ATOM 2784 O O . SER A 1 349 ? -38.484 40.141 -48.054 1.00 19.96 349 SER A O 1
ATOM 2787 N N . TYR A 1 350 ? -36.410 40.916 -47.619 1.00 20.44 350 TYR A N 1
ATOM 2788 C CA . TYR A 1 350 ? -36.777 41.495 -46.333 1.00 19.09 350 TYR A CA 1
ATOM 2789 C C . TYR A 1 350 ? -37.914 42.498 -46.489 1.00 20.88 350 TYR A C 1
ATOM 2790 O O . TYR A 1 350 ? -38.871 42.489 -45.712 1.00 23.10 350 TYR A O 1
ATOM 2799 N N . LEU A 1 351 ? -37.823 43.366 -47.499 1.00 22.64 351 LEU A N 1
ATOM 2800 C CA . LEU A 1 351 ? -38.823 44.417 -47.665 1.00 23.01 351 LEU A CA 1
ATOM 2801 C C . LEU A 1 351 ? -40.197 43.826 -47.960 1.00 19.20 351 LEU A C 1
ATOM 2802 O O . LEU A 1 351 ? -41.191 44.223 -47.346 1.00 21.82 351 LEU A O 1
ATOM 2807 N N . VAL A 1 352 ? -40.282 42.859 -48.883 1.00 19.40 352 VAL A N 1
ATOM 2808 C CA . VAL A 1 352 ? -41.605 42.316 -49.181 1.00 22.59 352 VAL A CA 1
ATOM 2809 C C . VAL A 1 352 ? -42.129 41.514 -47.997 1.00 22.51 352 VAL A C 1
ATOM 2810 O O . VAL A 1 352 ? -43.328 41.542 -47.710 1.00 21.99 352 VAL A O 1
ATOM 2814 N N . ASP A 1 353 ? -41.243 40.810 -47.269 1.00 22.08 353 ASP A N 1
ATOM 2815 C CA . ASP A 1 353 ? -41.666 40.129 -46.046 1.00 21.98 353 ASP A CA 1
ATOM 2816 C C . ASP A 1 353 ? -42.198 41.130 -45.023 1.00 21.69 353 ASP A C 1
ATOM 2817 O O . ASP A 1 353 ? -43.284 40.937 -44.466 1.00 20.27 353 ASP A O 1
ATOM 2822 N N . GLU A 1 354 ? -41.446 42.215 -44.764 1.00 21.71 354 GLU A N 1
ATOM 2823 C CA . GLU A 1 354 ? -41.882 43.181 -43.752 1.00 23.16 354 GLU A CA 1
ATOM 2824 C C . GLU A 1 354 ? -43.189 43.863 -44.147 1.00 24.12 354 GLU A C 1
ATOM 2825 O O . GLU A 1 354 ? -44.024 44.160 -43.279 1.00 22.70 354 GLU A O 1
ATOM 2831 N N . LEU A 1 355 ? -43.359 44.169 -45.448 1.00 22.00 355 LEU A N 1
ATOM 2832 C CA . LEU A 1 355 ? -44.567 44.820 -45.952 1.00 21.90 355 LEU A CA 1
ATOM 2833 C C . LEU A 1 355 ? -45.733 43.851 -46.125 1.00 23.56 355 LEU A C 1
ATOM 2834 O O . LEU A 1 355 ? -46.859 44.299 -46.389 1.00 24.75 355 LEU A O 1
ATOM 2839 N N . GLY A 1 356 ? -45.513 42.551 -45.943 1.00 23.03 356 GLY A N 1
ATOM 2840 C CA . GLY A 1 356 ? -46.588 41.587 -46.137 1.00 24.44 356 GLY A CA 1
ATOM 2841 C C . GLY A 1 356 ? -47.048 41.459 -47.585 1.00 24.64 356 GLY A C 1
ATOM 2842 O O . GLY A 1 356 ? -48.259 41.358 -47.845 1.00 22.53 356 GLY A O 1
ATOM 2843 N N . LEU A 1 357 ? -46.118 41.479 -48.531 1.00 22.80 357 LEU A N 1
ATOM 2844 C CA . LEU A 1 357 ? -46.439 41.371 -49.951 1.00 24.70 357 LEU A CA 1
ATOM 2845 C C . LEU A 1 357 ? -45.941 40.038 -50.499 1.00 25.72 357 LEU A C 1
ATOM 2846 O O . LEU A 1 357 ? -44.807 39.637 -50.226 1.00 25.37 357 LEU A O 1
ATOM 2851 N N . ASP A 1 358 ? -46.776 39.350 -51.284 1.00 22.46 358 ASP A N 1
ATOM 2852 C CA . ASP A 1 358 ? -46.301 38.145 -51.969 1.00 20.35 358 ASP A CA 1
ATOM 2853 C C . ASP A 1 358 ? -45.098 38.486 -52.851 1.00 23.73 358 ASP A C 1
ATOM 2854 O O . ASP A 1 358 ? -45.199 39.324 -53.755 1.00 22.36 358 ASP A O 1
ATOM 2859 N N . GLY A 1 359 ? -43.948 37.837 -52.584 1.00 20.12 359 GLY A N 1
ATOM 2860 C CA . GLY A 1 359 ? -42.742 38.124 -53.359 1.00 19.02 359 GLY A CA 1
ATOM 2861 C C . GLY A 1 359 ? -42.882 37.801 -54.842 1.00 21.76 359 GLY A C 1
ATOM 2862 O O . GLY A 1 359 ? -42.224 38.432 -55.680 1.00 20.10 359 GLY A O 1
ATOM 2863 N N . ILE A 1 360 ? -43.729 36.819 -55.184 1.00 19.83 360 ILE A N 1
ATOM 2864 C CA . ILE A 1 360 ? -43.912 36.413 -56.584 1.00 22.90 360 ILE A CA 1
ATOM 2865 C C . ILE A 1 360 ? -44.690 37.469 -57.364 1.00 20.85 360 ILE A C 1
ATOM 2866 O O . ILE A 1 360 ? -44.208 37.999 -58.367 1.00 22.05 360 ILE A O 1
ATOM 2871 N N . ASN A 1 361 ? -45.893 37.809 -56.912 1.00 23.34 361 ASN A N 1
ATOM 2872 C CA . ASN A 1 361 ? -46.653 38.805 -57.662 1.00 22.30 361 ASN A CA 1
ATOM 2873 C C . ASN A 1 361 ? -46.091 40.213 -57.475 1.00 24.36 361 ASN A C 1
ATOM 2874 O O . ASN A 1 361 ? -46.319 41.077 -58.318 1.00 20.06 361 ASN A O 1
ATOM 2879 N N . THR A 1 362 ? -45.331 40.467 -56.405 1.00 21.69 362 THR A N 1
ATOM 2880 C CA . THR A 1 362 ? -44.639 41.749 -56.295 1.00 18.44 362 THR A CA 1
ATOM 2881 C C . THR A 1 362 ? -43.497 41.834 -57.286 1.00 21.28 362 THR A C 1
ATOM 2882 O O . THR A 1 362 ? -43.355 42.832 -58.002 1.00 24.69 362 THR A O 1
ATOM 2886 N N . GLY A 1 363 ? -42.642 40.813 -57.322 1.00 20.97 363 GLY A N 1
ATOM 2887 C CA . GLY A 1 363 ? -41.529 40.862 -58.244 1.00 19.03 363 GLY A CA 1
ATOM 2888 C C . GLY A 1 363 ? -42.009 40.945 -59.682 1.00 19.92 363 GLY A C 1
ATOM 2889 O O . GLY A 1 363 ? -41.366 41.575 -60.528 1.00 19.22 363 GLY A O 1
ATOM 2890 N N . ASN A 1 364 ? -43.154 40.324 -59.961 1.00 20.13 364 ASN A N 1
ATOM 2891 C CA . ASN A 1 364 ? -43.718 40.327 -61.313 1.00 20.71 364 ASN A CA 1
ATOM 2892 C C . ASN A 1 364 ? -44.097 41.744 -61.742 1.00 21.23 364 ASN A C 1
ATOM 2893 O O . ASN A 1 364 ? -43.718 42.200 -62.833 1.00 24.30 364 ASN A O 1
ATOM 2898 N N . ILE A 1 365 ? -44.825 42.463 -60.879 1.00 21.61 365 ILE A N 1
ATOM 2899 C CA . ILE A 1 365 ? -45.207 43.832 -61.186 1.00 21.43 365 ILE A CA 1
ATOM 2900 C C . ILE A 1 365 ? -43.992 44.760 -61.249 1.00 26.71 365 ILE A C 1
ATOM 2901 O O . ILE A 1 365 ? -43.968 45.683 -62.080 1.00 23.04 365 ILE A O 1
ATOM 2906 N N . LEU A 1 366 ? -42.953 44.538 -60.411 1.00 22.05 366 LEU A N 1
ATOM 2907 C CA . LEU A 1 366 ? -41.749 45.367 -60.496 1.00 19.76 366 LEU A CA 1
ATOM 2908 C C . LEU A 1 366 ? -41.020 45.137 -61.810 1.00 20.00 366 LEU A C 1
ATOM 2909 O O . LEU A 1 366 ? -40.536 46.088 -62.436 1.00 21.15 366 LEU A O 1
ATOM 2914 N N . GLY A 1 367 ? -40.898 43.882 -62.238 1.00 18.38 367 GLY A N 1
ATOM 2915 C CA . GLY A 1 367 ? -40.211 43.627 -63.497 1.00 22.25 367 GLY A CA 1
ATOM 2916 C C . GLY A 1 367 ? -41.003 44.132 -64.695 1.00 21.43 367 GLY A C 1
ATOM 2917 O O . GLY A 1 367 ? -40.427 44.627 -65.665 1.00 22.70 367 GLY A O 1
ATOM 2918 N N . PHE A 1 368 ? -42.333 44.003 -64.632 1.00 23.73 368 PHE A N 1
ATOM 2919 C CA . PHE A 1 368 ? -43.233 44.589 -65.628 1.00 23.31 368 PHE A CA 1
ATOM 2920 C C . PHE A 1 368 ? -42.968 46.085 -65.781 1.00 24.03 368 PHE A C 1
ATOM 2921 O O . PHE A 1 368 ? -42.714 46.575 -66.894 1.00 25.28 368 PHE A O 1
ATOM 2929 N N . ALA A 1 369 ? -43.004 46.824 -64.663 1.00 23.04 369 ALA A N 1
ATOM 2930 C CA . ALA A 1 369 ? -42.736 48.261 -64.691 1.00 24.45 369 ALA A CA 1
ATOM 2931 C C . ALA A 1 369 ? -41.347 48.560 -65.239 1.00 28.34 369 ALA A C 1
ATOM 2932 O O . ALA A 1 369 ? -41.172 49.498 -66.036 1.00 29.41 369 ALA A O 1
ATOM 2934 N N . ALA A 1 370 ? -40.343 47.756 -64.857 1.00 26.65 370 ALA A N 1
ATOM 2935 C CA . ALA A 1 370 ? -39.001 48.000 -65.376 1.00 26.50 370 ALA A CA 1
ATOM 2936 C C . ALA A 1 370 ? -38.916 47.724 -66.875 1.00 27.12 370 ALA A C 1
ATOM 2937 O O . ALA A 1 370 ? -38.131 48.373 -67.579 1.00 26.40 370 ALA A O 1
ATOM 2939 N N . GLU A 1 371 ? -39.667 46.751 -67.388 1.00 26.83 371 GLU A N 1
ATOM 2940 C CA . GLU A 1 371 ? -39.641 46.590 -68.840 1.00 28.61 371 GLU A CA 1
ATOM 2941 C C . GLU A 1 371 ? -40.365 47.745 -69.525 1.00 26.06 371 GLU A C 1
ATOM 2942 O O . GLU A 1 371 ? -39.920 48.236 -70.566 1.00 29.24 371 GLU A O 1
ATOM 2948 N N . LEU A 1 372 ? -41.483 48.189 -68.963 1.00 26.95 372 LEU A N 1
ATOM 2949 C CA . LEU A 1 372 ? -42.142 49.365 -69.512 1.00 29.54 372 LEU A CA 1
ATOM 2950 C C . LEU A 1 372 ? -41.197 50.564 -69.514 1.00 31.91 372 LEU A C 1
ATOM 2951 O O . LEU A 1 372 ? -41.179 51.347 -70.466 1.00 30.14 372 LEU A O 1
ATOM 2956 N N . TYR A 1 373 ? -40.399 50.728 -68.455 1.00 29.36 373 TYR A N 1
ATOM 2957 C CA . TYR A 1 373 ? -39.404 51.793 -68.446 1.00 28.58 373 TYR A CA 1
ATOM 2958 C C . TYR A 1 373 ? -38.333 51.570 -69.508 1.00 29.85 373 TYR A C 1
ATOM 2959 O O . TYR A 1 373 ? -37.912 52.508 -70.200 1.00 32.36 373 TYR A O 1
ATOM 2968 N N . GLN A 1 374 ? -37.853 50.337 -69.636 1.00 29.65 374 GLN A N 1
ATOM 2969 C CA . GLN A 1 374 ? -36.871 50.038 -70.664 1.00 26.19 374 GLN A CA 1
ATOM 2970 C C . GLN A 1 374 ? -37.389 50.445 -72.037 1.00 27.86 374 GLN A C 1
ATOM 2971 O O . GLN A 1 374 ? -36.648 50.998 -72.857 1.00 29.86 374 GLN A O 1
ATOM 2977 N N . ARG A 1 375 ? -38.656 50.186 -72.304 1.00 28.98 375 ARG A N 1
ATOM 2978 C CA . ARG A 1 375 ? -39.207 50.383 -73.645 1.00 34.57 375 ARG A CA 1
ATOM 2979 C C . ARG A 1 375 ? -39.716 51.801 -73.890 1.00 36.64 375 ARG A C 1
ATOM 2980 O O . ARG A 1 375 ? -40.252 52.072 -74.967 1.00 37.60 375 ARG A O 1
ATOM 2988 N N . GLY A 1 376 ? -39.582 52.701 -72.921 1.00 33.36 376 GLY A N 1
ATOM 2989 C CA . GLY A 1 376 ? -40.019 54.068 -73.064 1.00 30.61 376 GLY A CA 1
ATOM 2990 C C . GLY A 1 376 ? -41.480 54.282 -72.773 1.00 36.24 376 GLY A C 1
ATOM 2991 O O . GLY A 1 376 ? -41.949 55.424 -72.847 1.00 36.98 376 GLY A O 1
ATOM 2992 N N . ILE A 1 377 ? -42.205 53.222 -72.413 1.00 34.47 377 ILE A N 1
ATOM 2993 C CA . ILE A 1 377 ? -43.639 53.323 -72.177 1.00 32.52 377 ILE A CA 1
ATOM 2994 C C . ILE A 1 377 ? -43.917 54.010 -70.844 1.00 38.35 377 ILE A C 1
ATOM 2995 O O . ILE A 1 377 ? -44.811 54.858 -70.747 1.00 35.93 377 ILE A O 1
ATOM 3000 N N . LEU A 1 378 ? -43.189 53.631 -69.785 1.00 34.67 378 LEU A N 1
ATOM 3001 C CA . LEU A 1 378 ? -43.212 54.393 -68.540 1.00 38.40 378 LEU A CA 1
ATOM 3002 C C . LEU A 1 378 ? -42.011 55.328 -68.560 1.00 40.20 378 LEU A C 1
ATOM 3003 O O . LEU A 1 378 ? -40.871 54.882 -68.759 1.00 37.74 378 LEU A O 1
ATOM 3008 N N . THR A 1 379 ? -42.262 56.620 -68.404 1.00 36.06 379 THR A N 1
ATOM 3009 C CA . THR A 1 379 ? -41.173 57.577 -68.463 1.00 40.36 379 THR A CA 1
ATOM 3010 C C . THR A 1 379 ? -40.677 57.854 -67.051 1.00 35.55 379 THR A C 1
ATOM 3011 O O . THR A 1 379 ? -41.337 57.536 -66.059 1.00 35.94 379 THR A O 1
ATOM 3015 N N . LYS A 1 380 ? -39.513 58.499 -66.992 1.00 35.13 380 LYS A N 1
ATOM 3016 C CA . LYS A 1 380 ? -38.985 58.986 -65.731 1.00 37.61 380 LYS A CA 1
ATOM 3017 C C . LYS A 1 380 ? -39.990 59.895 -65.027 1.00 41.15 380 LYS A C 1
ATOM 3018 O O . LYS A 1 380 ? -40.172 59.816 -63.806 1.00 40.06 380 LYS A O 1
ATOM 3024 N N . GLU A 1 381 ? -40.679 60.748 -65.781 1.00 40.20 381 GLU A N 1
ATOM 3025 C CA . GLU A 1 381 ? -41.648 61.628 -65.147 1.00 38.71 381 GLU A CA 1
ATOM 3026 C C . GLU A 1 381 ? -42.877 60.860 -64.672 1.00 36.11 381 GLU A C 1
ATOM 3027 O O . GLU A 1 381 ? -43.447 61.219 -63.643 1.00 35.26 381 GLU A O 1
ATOM 3033 N N . ASP A 1 382 ? -43.293 59.794 -65.381 1.00 38.57 382 ASP A N 1
ATOM 3034 C CA . ASP A 1 382 ? -44.388 58.955 -64.877 1.00 36.13 382 ASP A CA 1
ATOM 3035 C C . ASP A 1 382 ? -44.048 58.359 -63.514 1.00 34.44 382 ASP A C 1
ATOM 3036 O O . ASP A 1 382 ? -44.917 58.247 -62.643 1.00 34.25 382 ASP A O 1
ATOM 3041 N N . LEU A 1 383 ? -42.797 57.931 -63.333 1.00 37.83 383 LEU A N 1
ATOM 3042 C CA . LEU A 1 383 ? -42.347 57.270 -62.111 1.00 39.49 383 LEU A CA 1
ATOM 3043 C C . LEU A 1 383 ? -41.886 58.249 -61.048 1.00 36.94 383 LEU A C 1
ATOM 3044 O O . LEU A 1 383 ? -42.152 58.034 -59.864 1.00 39.41 383 LEU A O 1
ATOM 3049 N N . GLY A 1 384 ? -41.188 59.312 -61.441 1.00 39.49 384 GLY A N 1
ATOM 3050 C CA . GLY A 1 384 ? -40.563 60.208 -60.484 1.00 37.03 384 GLY A CA 1
ATOM 3051 C C . GLY A 1 384 ? -39.076 59.994 -60.331 1.00 36.47 384 GLY A C 1
ATOM 3052 O O . GLY A 1 384 ? -38.437 60.715 -59.552 1.00 41.26 384 GLY A O 1
ATOM 3053 N N . PHE A 1 385 ? -38.510 59.045 -61.072 1.00 32.41 385 PHE A N 1
ATOM 3054 C CA . PHE A 1 385 ? -37.153 58.542 -60.923 1.00 34.09 385 PHE A CA 1
ATOM 3055 C C . PHE A 1 385 ? -36.972 57.475 -61.993 1.00 36.70 385 PHE A C 1
ATOM 3056 O O . PHE A 1 385 ? -37.947 57.002 -62.585 1.00 37.85 385 PHE A O 1
ATOM 3064 N N . GLU A 1 386 ? -35.718 57.122 -62.253 1.00 35.06 386 GLU A N 1
ATOM 3065 C CA . GLU A 1 386 ? -35.369 56.106 -63.234 1.00 35.40 386 GLU A CA 1
ATOM 3066 C C . GLU A 1 386 ? -35.473 54.705 -62.647 1.00 35.91 386 GLU A C 1
ATOM 3067 O O . GLU A 1 386 ? -35.120 54.488 -61.493 1.00 33.19 386 GLU A O 1
ATOM 3073 N N . LEU A 1 387 ? -35.915 53.737 -63.455 1.00 34.74 387 LEU A N 1
ATOM 3074 C CA . LEU A 1 387 ? -36.079 52.354 -63.000 1.00 32.77 387 LEU A CA 1
ATOM 3075 C C . LEU A 1 387 ? -35.211 51.430 -63.848 1.00 35.04 387 LEU A C 1
ATOM 3076 O O . LEU A 1 387 ? -35.717 50.688 -64.695 1.00 34.79 387 LEU A O 1
ATOM 3081 N N . ASN A 1 388 ? -33.906 51.438 -63.596 1.00 30.94 388 ASN A N 1
ATOM 3082 C CA . ASN A 1 388 ? -32.998 50.600 -64.369 1.00 29.78 388 ASN A CA 1
ATOM 3083 C C . ASN A 1 388 ? -32.910 49.195 -63.775 1.00 29.31 388 ASN A C 1
ATOM 3084 O O . ASN A 1 388 ? -32.961 49.011 -62.556 1.00 28.27 388 ASN A O 1
ATOM 3089 N N . TRP A 1 389 ? -32.735 48.206 -64.653 1.00 25.06 389 TRP A N 1
ATOM 3090 C CA . TRP A 1 389 ? -32.430 46.862 -64.193 1.00 26.22 389 TRP A CA 1
ATOM 3091 C C . TRP A 1 389 ? -31.232 46.900 -63.243 1.00 29.47 389 TRP A C 1
ATOM 3092 O O . TRP A 1 389 ? -30.263 47.633 -63.469 1.00 25.51 389 TRP A O 1
ATOM 3103 N N . GLY A 1 390 ? -31.309 46.112 -62.168 1.00 23.84 390 GLY A N 1
ATOM 3104 C CA . GLY A 1 390 ? -30.185 45.962 -61.246 1.00 24.89 390 GLY A CA 1
ATOM 3105 C C . GLY A 1 390 ? -30.133 46.985 -60.130 1.00 28.89 390 GLY A C 1
ATOM 3106 O O . GLY A 1 390 ? -29.337 46.813 -59.188 1.00 28.38 390 GLY A O 1
ATOM 3107 N N . ASP A 1 391 ? -30.970 48.026 -60.185 1.00 27.53 391 ASP A N 1
ATOM 3108 C CA . ASP A 1 391 ? -30.924 49.107 -59.206 1.00 30.45 391 ASP A CA 1
ATOM 3109 C C . ASP A 1 391 ? -31.901 48.794 -58.085 1.00 30.07 391 ASP A C 1
ATOM 3110 O O . ASP A 1 391 ? -33.076 49.168 -58.130 1.00 28.10 391 ASP A O 1
ATOM 3115 N N . GLU A 1 392 ? -31.384 48.173 -57.013 1.00 27.01 392 GLU A N 1
ATOM 3116 C CA . GLU A 1 392 ? -32.271 47.798 -55.919 1.00 22.70 392 GLU A CA 1
ATOM 3117 C C . GLU A 1 392 ? -32.838 49.022 -55.208 1.00 26.34 392 GLU A C 1
ATOM 3118 O O . GLU A 1 392 ? -33.941 48.955 -54.655 1.00 27.26 392 GLU A O 1
ATOM 3124 N N . LYS A 1 393 ? -32.123 50.151 -55.218 1.00 27.26 393 LYS A N 1
ATOM 3125 C CA . LYS A 1 393 ? -32.682 51.352 -54.601 1.00 24.83 393 LYS A CA 1
ATOM 3126 C C . LYS A 1 393 ? -33.932 51.834 -55.348 1.00 28.25 393 LYS A C 1
ATOM 3127 O O . LYS A 1 393 ? -34.900 52.296 -54.727 1.00 27.53 393 LYS A O 1
ATOM 3133 N N . ALA A 1 394 ? -33.925 51.762 -56.687 1.00 28.81 394 ALA A N 1
ATOM 3134 C CA . ALA A 1 394 ? -35.098 52.221 -57.433 1.00 27.38 394 ALA A CA 1
ATOM 3135 C C . ALA A 1 394 ? -36.277 51.279 -57.223 1.00 27.85 394 ALA A C 1
ATOM 3136 O O . ALA A 1 394 ? -37.416 51.726 -57.040 1.00 27.87 394 ALA A O 1
ATOM 3138 N N . PHE A 1 395 ? -36.021 49.969 -57.206 1.00 28.05 395 PHE A N 1
ATOM 3139 C CA . PHE A 1 395 ? -37.098 49.028 -56.907 1.00 27.57 395 PHE A CA 1
ATOM 3140 C C . PHE A 1 395 ? -37.662 49.233 -55.512 1.00 28.38 395 PHE A C 1
ATOM 3141 O O . PHE A 1 395 ? -38.868 49.096 -55.312 1.00 26.96 395 PHE A O 1
ATOM 3149 N N . ALA A 1 396 ? -36.820 49.587 -54.534 1.00 26.88 396 ALA A N 1
ATOM 3150 C CA . ALA A 1 396 ? -37.348 49.834 -53.199 1.00 28.41 396 ALA A CA 1
ATOM 3151 C C . ALA A 1 396 ? -38.239 51.073 -53.174 1.00 26.54 396 ALA A C 1
ATOM 3152 O O . ALA A 1 396 ? -39.255 51.085 -52.488 1.00 29.05 396 ALA A O 1
ATOM 3154 N N . LYS A 1 397 ? -37.867 52.128 -53.907 1.00 29.57 397 LYS A N 1
ATOM 3155 C CA . LYS A 1 397 ? -38.732 53.304 -54.029 1.00 30.54 397 LYS A CA 1
ATOM 3156 C C . LYS A 1 397 ? -40.080 52.931 -54.634 1.00 29.38 397 LYS A C 1
ATOM 3157 O O . LYS A 1 397 ? -41.132 53.394 -54.175 1.00 31.03 397 LYS A O 1
ATOM 3163 N N . LEU A 1 398 ? -40.058 52.114 -55.689 1.00 29.03 398 LEU A N 1
ATOM 3164 C CA . LEU A 1 398 ? -41.295 51.667 -56.315 1.00 26.53 398 LEU A CA 1
ATOM 3165 C C . LEU A 1 398 ? -42.166 50.897 -55.327 1.00 28.90 398 LEU A C 1
ATOM 3166 O O . LEU A 1 398 ? -43.375 51.134 -55.257 1.00 28.69 398 LEU A O 1
ATOM 3171 N N . LEU A 1 399 ? -41.564 50.009 -54.517 1.00 29.13 399 LEU A N 1
ATOM 3172 C CA . LEU A 1 399 ? -42.318 49.318 -53.467 1.00 30.95 399 LEU A CA 1
ATOM 3173 C C . LEU A 1 399 ? -43.018 50.304 -52.548 1.00 28.42 399 LEU A C 1
ATOM 3174 O O . LEU A 1 399 ? -44.189 50.122 -52.197 1.00 28.00 399 LEU A O 1
ATOM 3179 N N . HIS A 1 400 ? -42.315 51.366 -52.157 1.00 28.08 400 HIS A N 1
ATOM 3180 C CA . HIS A 1 400 ? -42.938 52.356 -51.301 1.00 31.49 400 HIS A CA 1
ATOM 3181 C C . HIS A 1 400 ? -44.169 52.953 -51.984 1.00 28.17 400 HIS A C 1
ATOM 3182 O O . HIS A 1 400 ? -45.251 52.994 -51.396 1.00 27.87 400 HIS A O 1
ATOM 3189 N N . LEU A 1 401 ? -44.019 53.417 -53.230 1.00 30.82 401 LEU A N 1
ATOM 3190 C CA . LEU A 1 401 ? -45.159 53.976 -53.957 1.00 30.87 401 LEU A CA 1
ATOM 3191 C C . LEU A 1 401 ? -46.336 53.004 -54.015 1.00 29.54 401 LEU A C 1
ATOM 3192 O O . LEU A 1 401 ? -47.491 53.406 -53.825 1.00 27.89 401 LEU A O 1
ATOM 3197 N N . ILE A 1 402 ? -46.066 51.724 -54.283 1.00 28.11 402 ILE A N 1
ATOM 3198 C CA . ILE A 1 402 ? -47.150 50.745 -54.372 1.00 27.41 402 ILE A CA 1
ATOM 3199 C C . ILE A 1 402 ? -47.888 50.649 -53.041 1.00 30.06 402 ILE A C 1
ATOM 3200 O O . ILE A 1 402 ? -49.124 50.732 -52.982 1.00 28.58 402 ILE A O 1
ATOM 3205 N N . VAL A 1 403 ? -47.148 50.490 -51.939 1.00 25.70 403 VAL A N 1
ATOM 3206 C CA . VAL A 1 403 ? -47.817 50.301 -50.652 1.00 25.98 403 VAL A CA 1
ATOM 3207 C C . VAL A 1 403 ? -48.602 51.548 -50.270 1.00 27.56 403 VAL A C 1
ATOM 3208 O O . VAL A 1 403 ? -49.667 51.467 -49.652 1.00 28.09 403 VAL A O 1
ATOM 3212 N N . GLU A 1 404 ? -48.072 52.719 -50.581 1.00 28.17 404 GLU A N 1
ATOM 3213 C CA . GLU A 1 404 ? -48.794 53.931 -50.229 1.00 31.94 404 GLU A CA 1
ATOM 3214 C C . GLU A 1 404 ? -49.848 54.289 -51.273 1.00 32.38 404 GLU A C 1
ATOM 3215 O O . GLU A 1 404 ? -50.564 55.278 -51.094 1.00 30.20 404 GLU A O 1
ATOM 3221 N N . LYS A 1 405 ? -49.956 53.505 -52.345 1.00 28.45 405 LYS A N 1
ATOM 3222 C CA . LYS A 1 405 ? -50.877 53.793 -53.442 1.00 32.43 405 LYS A CA 1
ATOM 3223 C C . LYS A 1 405 ? -50.699 55.231 -53.923 1.00 33.80 405 LYS A C 1
ATOM 3224 O O . LYS A 1 405 ? -51.656 55.970 -54.140 1.00 37.06 405 LYS A O 1
ATOM 3230 N N . GLU A 1 406 ? -49.443 55.624 -54.089 1.00 32.40 406 GLU A N 1
ATOM 3231 C CA . GLU A 1 406 ? -49.064 56.987 -54.411 1.00 33.18 406 GLU A CA 1
ATOM 3232 C C . GLU A 1 406 ? -48.545 57.055 -55.846 1.00 36.02 406 GLU A C 1
ATOM 3233 O O . GLU A 1 406 ? -47.754 56.202 -56.271 1.00 35.97 406 GLU A O 1
ATOM 3239 N N . GLY A 1 407 ? -48.998 58.066 -56.591 1.00 37.38 407 GLY A N 1
ATOM 3240 C CA . GLY A 1 407 ? -48.591 58.191 -57.985 1.00 35.86 407 GLY A CA 1
ATOM 3241 C C . GLY A 1 407 ? -48.960 56.948 -58.773 1.00 33.28 407 GLY A C 1
ATOM 3242 O O . GLY A 1 407 ? -50.054 56.384 -58.619 1.00 37.12 407 GLY A O 1
ATOM 3243 N N . ILE A 1 408 ? -48.008 56.492 -59.592 1.00 32.07 408 ILE A N 1
ATOM 3244 C CA . ILE A 1 408 ? -48.117 55.253 -60.353 1.00 32.77 408 ILE A CA 1
ATOM 3245 C C . ILE A 1 408 ? -48.360 54.054 -59.451 1.00 32.20 408 ILE A C 1
ATOM 3246 O O . ILE A 1 408 ? -48.876 53.026 -59.909 1.00 31.09 408 ILE A O 1
ATOM 3251 N N . GLY A 1 409 ? -48.011 54.158 -58.162 1.00 32.84 409 GLY A N 1
ATOM 3252 C CA . GLY A 1 409 ? -48.256 53.053 -57.246 1.00 30.70 409 GLY A CA 1
ATOM 3253 C C . GLY A 1 409 ? -49.725 52.721 -57.094 1.00 29.25 409 GLY A C 1
ATOM 3254 O O . GLY A 1 409 ? -50.092 51.572 -56.805 1.00 28.78 409 GLY A O 1
ATOM 3255 N N . LYS A 1 410 ? -50.591 53.712 -57.266 1.00 30.82 410 LYS A N 1
ATOM 3256 C CA . LYS A 1 410 ? -52.015 53.420 -57.166 1.00 32.53 410 LYS A CA 1
ATOM 3257 C C . LYS A 1 410 ? -52.465 52.460 -58.270 1.00 31.33 410 LYS A C 1
ATOM 3258 O O . LYS A 1 410 ? -53.343 51.615 -58.037 1.00 34.65 410 LYS A O 1
ATOM 3264 N N . ILE A 1 411 ? -51.862 52.553 -59.454 1.00 30.79 411 ILE A N 1
ATOM 3265 C CA . ILE A 1 411 ? -52.210 51.655 -60.560 1.00 31.33 411 ILE A CA 1
ATOM 3266 C C . ILE A 1 411 ? -51.555 50.298 -60.369 1.00 31.95 411 ILE A C 1
ATOM 3267 O O . ILE A 1 411 ? -52.206 49.255 -60.514 1.00 30.03 411 ILE A O 1
ATOM 3272 N N . LEU A 1 412 ? -50.249 50.306 -60.048 1.00 30.24 412 LEU A N 1
ATOM 3273 C CA . LEU A 1 412 ? -49.484 49.075 -59.844 1.00 30.46 412 LEU A CA 1
ATOM 3274 C C . LEU A 1 412 ? -49.990 48.272 -58.645 1.00 26.00 412 LEU A C 1
ATOM 3275 O O . LEU A 1 412 ? -49.879 47.045 -58.647 1.00 28.18 412 LEU A O 1
ATOM 3280 N N . ALA A 1 413 ? -50.576 48.922 -57.635 1.00 23.50 413 ALA A N 1
ATOM 3281 C CA . ALA A 1 413 ? -51.096 48.166 -56.503 1.00 26.80 413 ALA A CA 1
ATOM 3282 C C . ALA A 1 413 ? -52.225 47.216 -56.890 1.00 32.78 413 ALA A C 1
ATOM 3283 O O . ALA A 1 413 ? -52.622 46.393 -56.058 1.00 28.17 413 ALA A O 1
ATOM 3285 N N . GLU A 1 414 ? -52.756 47.301 -58.119 1.00 28.39 414 GLU A N 1
ATOM 3286 C CA . GLU A 1 414 ? -53.854 46.426 -58.504 1.00 30.01 414 GLU A CA 1
ATOM 3287 C C . GLU A 1 414 ? -53.376 45.091 -59.048 1.00 26.83 414 GLU A C 1
ATOM 3288 O O . GLU A 1 414 ? -54.208 44.206 -59.290 1.00 28.22 414 GLU A O 1
ATOM 3294 N N . GLY A 1 415 ? -52.069 44.920 -59.232 1.00 23.07 415 GLY A N 1
ATOM 3295 C CA . GLY A 1 415 ? -51.539 43.682 -59.754 1.00 23.51 415 GLY A CA 1
ATOM 3296 C C . GLY A 1 415 ? -51.294 43.762 -61.253 1.00 27.89 415 GLY A C 1
ATOM 3297 O O . GLY A 1 415 ? -51.813 44.635 -61.959 1.00 25.18 415 GLY A O 1
ATOM 3298 N N . THR A 1 416 ? -50.478 42.829 -61.739 1.00 22.23 416 THR A N 1
ATOM 3299 C CA . THR A 1 416 ? -49.959 42.943 -63.090 1.00 26.42 416 THR A CA 1
ATOM 3300 C C . THR A 1 416 ? -51.100 42.962 -64.107 1.00 27.44 416 THR A C 1
ATOM 3301 O O . THR A 1 416 ? -51.116 43.799 -65.012 1.00 25.74 416 THR A O 1
ATOM 3305 N N . TYR A 1 417 ? -52.064 42.055 -63.957 1.00 22.25 417 TYR A N 1
ATOM 3306 C CA . TYR A 1 417 ? -53.128 41.945 -64.954 1.00 26.21 417 TYR A CA 1
ATOM 3307 C C . TYR A 1 417 ? -53.916 43.243 -65.049 1.00 26.20 417 TYR A C 1
ATOM 3308 O O . TYR A 1 417 ? -53.979 43.869 -66.117 1.00 26.41 417 TYR A O 1
ATOM 3317 N N . ARG A 1 418 ? -54.512 43.670 -63.928 1.00 22.79 418 ARG A N 1
ATOM 3318 C CA . ARG A 1 418 ? -55.326 44.877 -63.940 1.00 29.06 418 ARG A CA 1
ATOM 3319 C C . ARG A 1 418 ? -54.499 46.104 -64.279 1.00 30.83 418 ARG A C 1
ATOM 3320 O O . ARG A 1 418 ? -55.000 47.020 -64.943 1.00 29.80 418 ARG A O 1
ATOM 3328 N N . ALA A 1 419 ? -53.229 46.141 -63.860 1.00 27.38 419 ALA A N 1
ATOM 3329 C CA . ALA A 1 419 ? -52.415 47.317 -64.151 1.00 26.65 419 ALA A CA 1
ATOM 3330 C C . ALA A 1 419 ? -52.077 47.393 -65.631 1.00 26.87 419 ALA A C 1
ATOM 3331 O O . ALA A 1 419 ? -51.970 48.489 -66.190 1.00 26.64 419 ALA A O 1
ATOM 3333 N N . ALA A 1 420 ? -51.814 46.244 -66.254 1.00 25.28 420 ALA A N 1
ATOM 3334 C CA . ALA A 1 420 ? -51.590 46.212 -67.698 1.00 26.80 420 ALA A CA 1
ATOM 3335 C C . ALA A 1 420 ? -52.817 46.723 -68.465 1.00 24.05 420 ALA A C 1
ATOM 3336 O O . ALA A 1 420 ? -52.670 47.466 -69.444 1.00 28.22 420 ALA A O 1
ATOM 3338 N N . LEU A 1 421 ? -54.029 46.332 -68.047 1.00 26.53 421 LEU A N 1
ATOM 3339 C CA . LEU A 1 421 ? -55.231 46.859 -68.707 1.00 27.20 421 LEU A CA 1
ATOM 3340 C C . LEU A 1 421 ? -55.265 48.375 -68.590 1.00 30.86 421 LEU A C 1
ATOM 3341 O O . LEU A 1 421 ? -55.482 49.079 -69.579 1.00 26.50 421 LEU A O 1
ATOM 3346 N N . LYS A 1 422 ? -55.023 48.900 -67.377 1.00 26.04 422 LYS A N 1
ATOM 3347 C CA . LYS A 1 422 ? -55.144 50.339 -67.154 1.00 29.00 422 LYS A CA 1
ATOM 3348 C C . LYS A 1 422 ? -54.097 51.118 -67.939 1.00 32.41 422 LYS A C 1
ATOM 3349 O O . LYS A 1 422 ? -54.408 52.155 -68.547 1.00 31.15 422 LYS A O 1
ATOM 3355 N N . ILE A 1 423 ? -52.844 50.655 -67.927 1.00 29.47 423 ILE A N 1
ATOM 3356 C CA . ILE A 1 423 ? -51.801 51.378 -68.642 1.00 29.61 423 ILE A CA 1
ATOM 3357 C C . ILE A 1 423 ? -52.015 51.268 -70.156 1.00 31.40 423 ILE A C 1
ATOM 3358 O O . ILE A 1 423 ? -51.654 52.179 -70.915 1.00 30.17 423 ILE A O 1
ATOM 3363 N N . SER A 1 424 ? -52.604 50.166 -70.621 1.00 29.04 424 SER A N 1
ATOM 3364 C CA . SER A 1 424 ? -52.931 50.065 -72.043 1.00 31.51 424 SER A CA 1
ATOM 3365 C C . SER A 1 424 ? -53.938 51.138 -72.432 1.00 29.45 424 SER A C 1
ATOM 3366 O O . SER A 1 424 ? -53.739 51.869 -73.411 1.00 32.42 424 SER A O 1
ATOM 3369 N N . GLU A 1 425 ? -55.000 51.277 -71.632 1.00 30.73 425 GLU A N 1
ATOM 3370 C CA A GLU A 1 425 ? -56.013 52.289 -71.903 0.48 33.93 425 GLU A CA 1
ATOM 3371 C CA B GLU A 1 425 ? -56.016 52.292 -71.903 0.52 33.93 425 GLU A CA 1
ATOM 3372 C C . GLU A 1 425 ? -55.428 53.695 -71.827 1.00 38.72 425 GLU A C 1
ATOM 3373 O O . GLU A 1 425 ? -55.756 54.556 -72.650 1.00 36.00 425 GLU A O 1
ATOM 3384 N N . ILE A 1 426 ? -54.540 53.942 -70.858 1.00 35.35 426 ILE A N 1
ATOM 3385 C CA . ILE A 1 426 ? -53.989 55.284 -70.670 1.00 34.21 426 ILE A CA 1
ATOM 3386 C C . ILE A 1 426 ? -53.018 55.641 -71.788 1.00 34.67 426 ILE A C 1
ATOM 3387 O O . ILE A 1 426 ? -53.035 56.769 -72.301 1.00 39.76 426 ILE A O 1
ATOM 3392 N N . LYS A 1 427 ? -52.148 54.705 -72.182 1.00 31.36 427 LYS A N 1
ATOM 3393 C CA . LYS A 1 427 ? -51.095 55.010 -73.140 1.00 32.51 427 LYS A CA 1
ATOM 3394 C C . LYS A 1 427 ? -51.481 54.747 -74.593 1.00 34.56 427 LYS A C 1
ATOM 3395 O O . LYS A 1 427 ? -50.692 55.083 -75.484 1.00 31.15 427 LYS A O 1
ATOM 3401 N N . GLY A 1 428 ? -52.630 54.118 -74.845 1.00 34.38 428 GLY A N 1
ATOM 3402 C CA . GLY A 1 428 ? -52.959 53.662 -76.193 1.00 34.00 428 GLY A CA 1
ATOM 3403 C C . GLY A 1 428 ? -51.957 52.680 -76.762 1.00 36.75 428 GLY A C 1
ATOM 3404 O O . GLY A 1 428 ? -51.713 52.677 -77.969 1.00 37.71 428 GLY A O 1
ATOM 3405 N N . ILE A 1 429 ? -51.342 51.864 -75.912 1.00 34.31 429 ILE A N 1
ATOM 3406 C CA . ILE A 1 429 ? -50.366 50.858 -76.313 1.00 37.80 429 ILE A CA 1
ATOM 3407 C C . ILE A 1 429 ? -50.770 49.560 -75.635 1.00 35.75 429 ILE A C 1
ATOM 3408 O O . ILE A 1 429 ? -51.153 49.568 -74.463 1.00 34.59 429 ILE A O 1
ATOM 3413 N N . ASP A 1 430 ? -50.703 48.449 -76.356 1.00 34.92 430 ASP A N 1
ATOM 3414 C CA . ASP A 1 430 ? -50.993 47.164 -75.727 1.00 32.88 430 ASP A CA 1
ATOM 3415 C C . ASP A 1 430 ? -49.749 46.744 -74.945 1.00 34.27 430 ASP A C 1
ATOM 3416 O O . ASP A 1 430 ? -48.771 46.269 -75.523 1.00 32.40 430 ASP A O 1
ATOM 3421 N N . VAL A 1 431 ? -49.790 46.903 -73.621 1.00 33.15 431 VAL A N 1
ATOM 3422 C CA . VAL A 1 431 ? -48.733 46.372 -72.765 1.00 31.45 431 VAL A CA 1
ATOM 3423 C C . VAL A 1 431 ? -49.109 45.044 -72.129 1.00 31.48 431 VAL A C 1
ATOM 3424 O O . VAL A 1 431 ? -48.285 44.470 -71.411 1.00 31.86 431 VAL A O 1
ATOM 3428 N N . THR A 1 432 ? -50.332 44.536 -72.342 1.00 29.66 432 THR A N 1
ATOM 3429 C CA . THR A 1 432 ? -50.611 43.186 -71.861 1.00 26.28 432 THR A CA 1
ATOM 3430 C C . THR A 1 432 ? -49.655 42.168 -72.480 1.00 29.03 432 THR A C 1
ATOM 3431 O O . THR A 1 432 ? -49.451 41.090 -71.901 1.00 32.08 432 THR A O 1
ATOM 3435 N N . LYS A 1 433 ? -49.029 42.488 -73.621 1.00 27.27 433 LYS A N 1
ATOM 3436 C CA . LYS A 1 433 ? -48.078 41.543 -74.194 1.00 27.42 433 LYS A CA 1
ATOM 3437 C C . LYS A 1 433 ? -46.843 41.358 -73.306 1.00 31.71 433 LYS A C 1
ATOM 3438 O O . LYS A 1 433 ? -46.105 40.384 -73.490 1.00 26.09 433 LYS A O 1
ATOM 3444 N N . TYR A 1 434 ? -46.616 42.256 -72.345 1.00 29.58 434 TYR A N 1
ATOM 3445 C CA . TYR A 1 434 ? -45.485 42.155 -71.423 1.00 29.93 434 TYR A CA 1
ATOM 3446 C C . TYR A 1 434 ? -45.885 41.621 -70.058 1.00 30.01 434 TYR A C 1
ATOM 3447 O O . TYR A 1 434 ? -45.016 41.455 -69.181 1.00 33.01 434 TYR A O 1
ATOM 3456 N N . ALA A 1 435 ? -47.169 41.348 -69.846 1.00 27.50 435 ALA A N 1
ATOM 3457 C CA . ALA A 1 435 ? -47.679 40.948 -68.541 1.00 27.22 435 ALA A CA 1
ATOM 3458 C C . ALA A 1 435 ? -47.638 39.431 -68.453 1.00 35.12 435 ALA A C 1
ATOM 3459 O O . ALA A 1 435 ? -48.293 38.751 -69.248 1.00 33.90 435 ALA A O 1
ATOM 3461 N N . VAL A 1 436 ? -46.866 38.891 -67.508 1.00 23.52 436 VAL A N 1
ATOM 3462 C CA . VAL A 1 436 ? -46.669 37.443 -67.485 1.00 23.49 436 VAL A CA 1
ATOM 3463 C C . VAL A 1 436 ? -47.485 36.827 -66.349 1.00 27.62 436 VAL A C 1
ATOM 3464 O O . VAL A 1 436 ? -46.998 36.649 -65.219 1.00 26.00 436 VAL A O 1
ATOM 3468 N N . HIS A 1 437 ? -48.736 36.486 -66.667 1.00 24.64 437 HIS A N 1
ATOM 3469 C CA . HIS A 1 437 ? -49.747 36.003 -65.735 1.00 22.59 437 HIS A CA 1
ATOM 3470 C C . HIS A 1 437 ? -50.593 34.940 -66.437 1.00 26.45 437 HIS A C 1
ATOM 3471 O O . HIS A 1 437 ? -50.662 34.896 -67.671 1.00 24.83 437 HIS A O 1
ATOM 3478 N N . VAL A 1 438 ? -51.284 34.109 -65.649 1.00 23.67 438 VAL A N 1
ATOM 3479 C CA . VAL A 1 438 ? -52.424 33.333 -66.138 1.00 25.32 438 VAL A CA 1
ATOM 3480 C C . VAL A 1 438 ? -53.565 33.524 -65.151 1.00 28.69 438 VAL A C 1
ATOM 3481 O O . VAL A 1 438 ? -53.372 33.397 -63.934 1.00 25.86 438 VAL A O 1
ATOM 3485 N N . LYS A 1 439 ? -54.745 33.873 -65.674 1.00 26.36 439 LYS A N 1
ATOM 3486 C CA . LYS A 1 439 ? -55.947 34.112 -64.876 1.00 25.04 439 LYS A CA 1
ATOM 3487 C C . LYS A 1 439 ? -55.697 35.163 -63.800 1.00 24.99 439 LYS A C 1
ATOM 3488 O O . LYS A 1 439 ? -56.268 35.113 -62.718 1.00 23.41 439 LYS A O 1
ATOM 3494 N N . GLY A 1 440 ? -54.867 36.153 -64.115 1.00 24.58 440 GLY A N 1
ATOM 3495 C CA . GLY A 1 440 ? -54.691 37.267 -63.212 1.00 25.97 440 GLY A CA 1
ATOM 3496 C C . GLY A 1 440 ? -53.680 37.009 -62.107 1.00 26.23 440 GLY A C 1
ATOM 3497 O O . GLY A 1 440 ? -53.465 37.888 -61.255 1.00 26.01 440 GLY A O 1
ATOM 3498 N N . ILE A 1 441 ? -53.092 35.820 -62.069 1.00 22.41 441 ILE A N 1
ATOM 3499 C CA . ILE A 1 441 ? -52.112 35.450 -61.050 1.00 24.24 441 ILE A CA 1
ATOM 3500 C C . ILE A 1 441 ? -50.773 35.304 -61.757 1.00 24.62 441 ILE A C 1
ATOM 3501 O O . ILE A 1 441 ? -50.664 34.577 -62.757 1.00 24.90 441 ILE A O 1
ATOM 3506 N N . ALA A 1 442 ? -49.765 36.038 -61.274 1.00 24.26 442 ALA A N 1
ATOM 3507 C CA . ALA A 1 442 ? -48.441 36.008 -61.889 1.00 23.40 442 ALA A CA 1
ATOM 3508 C C . ALA A 1 442 ? -47.922 34.582 -62.006 1.00 21.79 442 ALA A C 1
ATOM 3509 O O . ALA A 1 442 ? -48.097 33.772 -61.088 1.00 21.70 442 ALA A O 1
ATOM 3511 N N . VAL A 1 443 ? -47.234 34.282 -63.121 1.00 18.51 443 VAL A N 1
ATOM 3512 C CA . VAL A 1 443 ? -46.664 32.953 -63.282 1.00 19.78 443 VAL A CA 1
ATOM 3513 C C . VAL A 1 443 ? -45.484 32.785 -62.324 1.00 22.74 443 VAL A C 1
ATOM 3514 O O . VAL A 1 443 ? -44.541 33.594 -62.332 1.00 18.50 443 VAL A O 1
ATOM 3518 N N . GLY A 1 444 ? -45.495 31.701 -61.536 1.00 21.65 444 GLY A N 1
ATOM 3519 C CA . GLY A 1 444 ? -44.355 31.394 -60.667 1.00 18.92 444 GLY A CA 1
ATOM 3520 C C . GLY A 1 444 ? -43.069 31.232 -61.468 1.00 22.54 444 GLY A C 1
ATOM 3521 O O . GLY A 1 444 ? -43.081 31.138 -62.696 1.00 21.69 444 GLY A O 1
ATOM 3522 N N . ALA A 1 445 ? -41.924 31.221 -60.757 1.00 21.81 445 ALA A N 1
ATOM 3523 C CA . ALA A 1 445 ? -40.618 31.302 -61.417 1.00 21.26 445 ALA A CA 1
ATOM 3524 C C . ALA A 1 445 ? -40.137 29.982 -62.015 1.00 20.50 445 ALA A C 1
ATOM 3525 O O . ALA A 1 445 ? -38.998 29.551 -61.760 1.00 23.80 445 ALA A O 1
ATOM 3527 N N . HIS A 1 446 ? -40.982 29.333 -62.808 1.00 22.14 446 HIS A N 1
ATOM 3528 C CA . HIS A 1 446 ? -40.620 28.112 -63.521 1.00 22.58 446 HIS A CA 1
ATOM 3529 C C . HIS A 1 446 ? -41.236 28.215 -64.907 1.00 22.08 446 HIS A C 1
ATOM 3530 O O . HIS A 1 446 ? -42.455 28.067 -65.046 1.00 21.56 446 HIS A O 1
ATOM 3537 N N . GLY A 1 447 ? -40.398 28.469 -65.924 1.00 24.29 447 GLY A N 1
ATOM 3538 C CA . GLY A 1 447 ? -40.894 28.644 -67.275 1.00 26.00 447 GLY A CA 1
ATOM 3539 C C . GLY A 1 447 ? -41.201 27.322 -67.936 1.00 25.95 447 GLY A C 1
ATOM 3540 O O . GLY A 1 447 ? -40.868 26.248 -67.417 1.00 22.18 447 GLY A O 1
ATOM 3541 N N . ILE A 1 448 ? -41.865 27.414 -69.097 1.00 27.45 448 ILE A N 1
ATOM 3542 C CA . ILE A 1 448 ? -42.209 26.240 -69.900 1.00 27.12 448 ILE A CA 1
ATOM 3543 C C . ILE A 1 448 ? -41.393 26.112 -71.185 1.00 28.19 448 ILE A C 1
ATOM 3544 O O . ILE A 1 448 ? -41.448 25.049 -71.831 1.00 29.73 448 ILE A O 1
ATOM 3549 N N . ARG A 1 449 ? -40.648 27.136 -71.587 1.00 26.33 449 ARG A N 1
ATOM 3550 C CA . ARG A 1 449 ? -40.074 27.097 -72.924 1.00 27.75 449 ARG A CA 1
ATOM 3551 C C . ARG A 1 449 ? -38.999 26.038 -73.050 1.00 30.33 449 ARG A C 1
ATOM 3552 O O . ARG A 1 449 ? -38.928 25.339 -74.068 1.00 27.20 449 ARG A O 1
ATOM 3560 N N . SER A 1 450 ? -38.123 25.918 -72.054 1.00 26.97 450 SER A N 1
ATOM 3561 C CA . SER A 1 450 ? -36.996 25.012 -72.234 1.00 23.42 450 SER A CA 1
ATOM 3562 C C . SER A 1 450 ? -37.436 23.556 -72.169 1.00 25.12 450 SER A C 1
ATOM 3563 O O . SER A 1 450 ? -36.768 22.683 -72.724 1.00 24.34 450 SER A O 1
ATOM 3566 N N . GLU A 1 451 ? -38.521 23.276 -71.449 1.00 24.77 451 GLU A N 1
ATOM 3567 C CA . GLU A 1 451 ? -38.940 21.913 -71.124 1.00 29.67 451 GLU A CA 1
ATOM 3568 C C . GLU A 1 451 ? -37.857 21.128 -70.381 1.00 30.36 451 GLU A C 1
ATOM 3569 O O . GLU A 1 451 ? -37.851 19.896 -70.377 1.00 31.30 451 GLU A O 1
ATOM 3575 N N . LEU A 1 452 ? -36.965 21.825 -69.676 1.00 28.34 452 LEU A N 1
ATOM 3576 C CA . LEU A 1 452 ? -36.067 21.164 -68.738 1.00 26.31 452 LEU A CA 1
ATOM 3577 C C . LEU A 1 452 ? -36.527 21.281 -67.287 1.00 28.64 452 LEU A C 1
ATOM 3578 O O . LEU A 1 452 ? -35.908 20.681 -66.407 1.00 29.60 452 LEU A O 1
ATOM 3583 N N . ASP A 1 453 ? -37.583 22.031 -67.013 1.00 26.70 453 ASP A N 1
ATOM 3584 C CA . ASP A 1 453 ? -38.144 22.107 -65.679 1.00 27.91 453 ASP A CA 1
ATOM 3585 C C . ASP A 1 453 ? -39.386 21.223 -65.572 1.00 31.55 453 ASP A C 1
ATOM 3586 O O . ASP A 1 453 ? -39.818 20.617 -66.548 1.00 31.01 453 ASP A O 1
ATOM 3591 N N . TYR A 1 454 ? -39.989 21.155 -64.379 1.00 24.26 454 TYR A N 1
ATOM 3592 C CA . TYR A 1 454 ? -41.205 20.343 -64.248 1.00 26.49 454 TYR A CA 1
ATOM 3593 C C . TYR A 1 454 ? -42.425 20.976 -64.919 1.00 27.47 454 TYR A C 1
ATOM 3594 O O . TYR A 1 454 ? -43.409 20.275 -65.169 1.00 27.08 454 TYR A O 1
ATOM 3603 N N . THR A 1 455 ? -42.411 22.272 -65.186 1.00 26.57 455 THR A N 1
ATOM 3604 C CA . THR A 1 455 ? -43.519 22.926 -65.857 1.00 25.05 455 THR A CA 1
ATOM 3605 C C . THR A 1 455 ? -43.351 22.825 -67.381 1.00 27.67 455 THR A C 1
ATOM 3606 O O . THR A 1 455 ? -42.258 23.034 -67.921 1.00 29.09 455 THR A O 1
ATOM 3610 N N . LYS A 1 456 ? -44.440 22.488 -68.072 1.00 29.80 456 LYS A N 1
ATOM 3611 C CA . LYS A 1 456 ? -44.453 22.494 -69.527 1.00 29.35 456 LYS A CA 1
ATOM 3612 C C . LYS A 1 456 ? -45.866 22.774 -70.010 1.00 30.69 456 LYS A C 1
ATOM 3613 O O . LYS A 1 456 ? -46.822 22.798 -69.232 1.00 30.97 456 LYS A O 1
ATOM 3619 N N . ASP A 1 457 ? -45.979 22.902 -71.331 1.00 35.69 457 ASP A N 1
ATOM 3620 C CA . ASP A 1 457 ? -47.194 23.192 -72.094 1.00 31.36 457 ASP A CA 1
ATOM 3621 C C . ASP A 1 457 ? -48.388 23.696 -71.300 1.00 26.67 457 ASP A C 1
ATOM 3622 O O . ASP A 1 457 ? -48.584 24.913 -71.233 1.00 31.26 457 ASP A O 1
ATOM 3627 N N . ILE A 1 458 ? -49.210 22.812 -70.723 1.00 24.55 458 ILE A N 1
ATOM 3628 C CA . ILE A 1 458 ? -50.472 23.254 -70.136 1.00 28.82 458 ILE A CA 1
ATOM 3629 C C . ILE A 1 458 ? -50.400 23.430 -68.617 1.00 26.92 458 ILE A C 1
ATOM 3630 O O . ILE A 1 458 ? -51.449 23.581 -67.989 1.00 28.34 458 ILE A O 1
ATOM 3635 N N . SER A 1 459 ? -49.196 23.431 -68.017 1.00 28.53 459 SER A N 1
ATOM 3636 C CA . SER A 1 459 ? -49.072 23.444 -66.551 1.00 21.92 459 SER A CA 1
ATOM 3637 C C . SER A 1 459 ? -49.878 24.569 -65.926 1.00 20.75 459 SER A C 1
ATOM 3638 O O . SER A 1 459 ? -50.624 24.359 -64.961 1.00 23.10 459 SER A O 1
ATOM 3641 N N . TYR A 1 460 ? -49.712 25.785 -66.435 1.00 19.85 460 TYR A N 1
ATOM 3642 C CA . TYR A 1 460 ? -50.484 26.911 -65.934 1.00 18.96 460 TYR A CA 1
ATOM 3643 C C . TYR A 1 460 ? -51.803 27.108 -66.689 1.00 23.09 460 TYR A C 1
ATOM 3644 O O . TYR A 1 460 ? -52.802 27.556 -66.090 1.00 23.40 460 TYR A O 1
ATOM 3653 N N . ALA A 1 461 ? -51.811 26.765 -67.981 1.00 23.39 461 ALA A N 1
ATOM 3654 C CA . ALA A 1 461 ? -52.886 27.183 -68.886 1.00 26.67 461 ALA A CA 1
ATOM 3655 C C . ALA A 1 461 ? -54.265 26.774 -68.385 1.00 23.99 461 ALA A C 1
ATOM 3656 O O . ALA A 1 461 ? -55.206 27.578 -68.437 1.00 29.59 461 ALA A O 1
ATOM 3658 N N . VAL A 1 462 ? -54.413 25.546 -67.871 1.00 23.11 462 VAL A N 1
ATOM 3659 C CA . VAL A 1 462 ? -55.729 25.044 -67.451 1.00 26.91 462 VAL A CA 1
ATOM 3660 C C . VAL A 1 462 ? -55.905 24.979 -65.937 1.00 27.91 462 VAL A C 1
ATOM 3661 O O . VAL A 1 462 ? -56.980 24.561 -65.470 1.00 27.26 462 VAL A O 1
ATOM 3665 N N . SER A 1 463 ? -54.902 25.383 -65.150 1.00 26.32 463 SER A N 1
ATOM 3666 C CA . SER A 1 463 ? -54.988 25.229 -63.701 1.00 23.26 463 SER A CA 1
ATOM 3667 C C . SER A 1 463 ? -56.058 26.136 -63.109 1.00 22.81 463 SER A C 1
ATOM 3668 O O . SER A 1 463 ? -56.184 27.306 -63.484 1.00 26.37 463 SER A O 1
ATOM 3671 N N . VAL A 1 464 ? -56.820 25.608 -62.146 1.00 25.73 464 VAL A N 1
ATOM 3672 C CA . VAL A 1 464 ? -57.796 26.430 -61.445 1.00 22.85 464 VAL A CA 1
ATOM 3673 C C . VAL A 1 464 ? -57.148 27.487 -60.557 1.00 24.79 464 VAL A C 1
ATOM 3674 O O . VAL A 1 464 ? -57.868 28.327 -59.985 1.00 25.78 464 VAL A O 1
ATOM 3678 N N . GLN A 1 465 ? -55.811 27.474 -60.419 1.00 26.75 465 GLN A N 1
ATOM 3679 C CA . GLN A 1 465 ? -55.094 28.491 -59.649 1.00 27.15 465 GLN A CA 1
ATOM 3680 C C . GLN A 1 465 ? -54.135 29.286 -60.531 1.00 25.06 465 GLN A C 1
ATOM 3681 O O . GLN A 1 465 ? -53.167 29.879 -60.028 1.00 25.61 465 GLN A O 1
ATOM 3687 N N . GLY A 1 466 ? -54.379 29.289 -61.848 1.00 25.92 466 GLY A N 1
ATOM 3688 C CA . GLY A 1 466 ? -53.693 30.202 -62.753 1.00 25.00 466 GLY A CA 1
ATOM 3689 C C . GLY A 1 466 ? -52.171 30.041 -62.769 1.00 23.26 466 GLY A C 1
ATOM 3690 O O . GLY A 1 466 ? -51.626 28.936 -62.943 1.00 21.16 466 GLY A O 1
ATOM 3691 N N . GLY A 1 467 ? -51.460 31.164 -62.636 1.00 21.97 467 GLY A N 1
ATOM 3692 C CA . GLY A 1 467 ? -49.992 31.095 -62.633 1.00 21.36 467 GLY A CA 1
ATOM 3693 C C . GLY A 1 467 ? -49.359 30.450 -61.399 1.00 21.82 467 GLY A C 1
ATOM 3694 O O . GLY A 1 467 ? -48.126 30.385 -61.327 1.00 21.13 467 GLY A O 1
ATOM 3695 N N . ASP A 1 468 ? -50.155 29.977 -60.431 1.00 21.18 468 ASP A N 1
ATOM 3696 C CA . ASP A 1 468 ? -49.622 29.330 -59.226 1.00 19.21 468 ASP A CA 1
ATOM 3697 C C . ASP A 1 468 ? -48.757 28.113 -59.565 1.00 24.98 468 ASP A C 1
ATOM 3698 O O . ASP A 1 468 ? -49.284 27.015 -59.786 1.00 22.83 468 ASP A O 1
ATOM 3703 N N . HIS A 1 469 ? -47.425 28.273 -59.584 1.00 19.17 469 HIS A N 1
ATOM 3704 C CA . HIS A 1 469 ? -46.563 27.130 -59.856 1.00 18.10 469 HIS A CA 1
ATOM 3705 C C . HIS A 1 469 ? -46.647 26.030 -58.797 1.00 21.75 469 HIS A C 1
ATOM 3706 O O . HIS A 1 469 ? -46.137 24.933 -59.053 1.00 22.96 469 HIS A O 1
ATOM 3713 N N . THR A 1 470 ? -47.243 26.274 -57.619 1.00 19.34 470 THR A N 1
ATOM 3714 C CA . THR A 1 470 ? -47.349 25.213 -56.622 1.00 22.03 470 THR A CA 1
ATOM 3715 C C . THR A 1 470 ? -48.608 24.358 -56.792 1.00 24.98 470 THR A C 1
ATOM 3716 O O . THR A 1 470 ? -48.898 23.513 -55.941 1.00 24.18 470 THR A O 1
ATOM 3720 N N . SER A 1 471 ? -49.357 24.538 -57.871 1.00 24.90 471 SER A N 1
ATOM 3721 C CA . SER A 1 471 ? -50.548 23.731 -58.089 1.00 23.34 471 SER A CA 1
ATOM 3722 C C . SER A 1 471 ? -50.800 23.657 -59.596 1.00 25.82 471 SER A C 1
ATOM 3723 O O . SER A 1 471 ? -51.823 24.092 -60.112 1.00 27.86 471 SER A O 1
ATOM 3726 N N . THR A 1 472 ? -49.831 23.133 -60.340 1.00 24.12 472 THR A N 1
ATOM 3727 C CA . THR A 1 472 ? -49.949 23.100 -61.782 1.00 23.78 472 THR A CA 1
ATOM 3728 C C . THR A 1 472 ? -50.701 21.853 -62.246 1.00 29.07 472 THR A C 1
ATOM 3729 O O . THR A 1 472 ? -50.800 20.846 -61.535 1.00 25.50 472 THR A O 1
ATOM 3733 N N . ALA A 1 473 ? -51.236 21.933 -63.470 1.00 31.00 473 ALA A N 1
ATOM 3734 C CA . ALA A 1 473 ? -51.914 20.797 -64.072 1.00 30.40 473 ALA A CA 1
ATOM 3735 C C . ALA A 1 473 ? -50.910 19.922 -64.819 1.00 33.55 473 ALA A C 1
ATOM 3736 O O . ALA A 1 473 ? -49.818 20.367 -65.187 1.00 31.15 473 ALA A O 1
ATOM 3738 N N . ALA A 1 474 ? -51.284 18.655 -65.020 1.00 33.26 474 ALA A N 1
ATOM 3739 C CA . ALA A 1 474 ? -50.432 17.704 -65.723 1.00 36.31 474 ALA A CA 1
ATOM 3740 C C . ALA A 1 474 ? -51.250 16.946 -66.765 1.00 34.71 474 ALA A C 1
ATOM 3741 O O . ALA A 1 474 ? -52.473 16.903 -66.703 1.00 36.88 474 ALA A O 1
ATOM 3743 N N . LEU A 1 475 ? -50.558 16.322 -67.710 1.00 37.69 475 LEU A N 1
ATOM 3744 C CA . LEU A 1 475 ? -51.154 15.325 -68.591 1.00 40.03 475 LEU A CA 1
ATOM 3745 C C . LEU A 1 475 ? -50.409 14.021 -68.343 1.00 39.80 475 LEU A C 1
ATOM 3746 O O . LEU A 1 475 ? -49.181 13.977 -68.532 1.00 42.61 475 LEU A O 1
ATOM 3751 N N . PRO A 1 476 ? -51.076 12.937 -67.924 1.00 38.76 476 PRO A N 1
ATOM 3752 C CA . PRO A 1 476 ? -52.523 12.784 -67.720 1.00 39.45 476 PRO A CA 1
ATOM 3753 C C . PRO A 1 476 ? -53.078 13.591 -66.544 1.00 44.24 476 PRO A C 1
ATOM 3754 O O . PRO A 1 476 ? -52.342 13.883 -65.604 1.00 42.75 476 PRO A O 1
ATOM 3758 N N . ALA A 1 477 ? -54.362 13.946 -66.598 1.00 38.97 477 ALA A N 1
ATOM 3759 C CA . ALA A 1 477 ? -54.902 14.874 -65.610 1.00 41.82 477 ALA A CA 1
ATOM 3760 C C . ALA A 1 477 ? -54.929 14.255 -64.215 1.00 46.67 477 ALA A C 1
ATOM 3761 O O . ALA A 1 477 ? -54.623 14.933 -63.228 1.00 46.46 477 ALA A O 1
ATOM 3763 N N . LYS A 1 478 ? -55.321 12.986 -64.106 1.00 50.01 478 LYS A N 1
ATOM 3764 C CA . LYS A 1 478 ? -55.155 12.244 -62.866 1.00 47.29 478 LYS A CA 1
ATOM 3765 C C . LYS A 1 478 ? -53.695 11.799 -62.781 1.00 48.45 478 LYS A C 1
ATOM 3766 O O . LYS A 1 478 ? -52.836 12.261 -63.537 1.00 52.03 478 LYS A O 1
ATOM 3772 N N . GLY A 1 479 ? -53.372 10.916 -61.864 1.00 51.72 479 GLY A N 1
ATOM 3773 C CA . GLY A 1 479 ? -51.923 10.760 -62.004 1.00 53.25 479 GLY A CA 1
ATOM 3774 C C . GLY A 1 479 ? -51.149 11.732 -61.132 1.00 52.59 479 GLY A C 1
ATOM 3775 O O . GLY A 1 479 ? -51.531 12.886 -60.924 1.00 49.00 479 GLY A O 1
ATOM 3776 N N . TYR A 1 480 ? -50.015 11.251 -60.634 1.00 47.85 480 TYR A N 1
ATOM 3777 C CA . TYR A 1 480 ? -49.592 11.644 -59.301 1.00 46.99 480 TYR A CA 1
ATOM 3778 C C . TYR A 1 480 ? -48.920 12.998 -59.264 1.00 45.41 480 TYR A C 1
ATOM 3779 O O . TYR A 1 480 ? -48.694 13.539 -58.178 1.00 44.12 480 TYR A O 1
ATOM 3788 N N . THR A 1 481 ? -48.597 13.545 -60.413 1.00 48.00 481 THR A N 1
ATOM 3789 C CA . THR A 1 481 ? -48.223 14.937 -60.551 1.00 48.75 481 THR A CA 1
ATOM 3790 C C . THR A 1 481 ? -49.468 15.637 -61.070 1.00 49.22 481 THR A C 1
ATOM 3791 O O . THR A 1 481 ? -50.273 15.027 -61.778 1.00 58.19 481 THR A O 1
ATOM 3795 N N . GLY A 1 482 ? -49.687 16.875 -60.686 1.00 44.75 482 GLY A N 1
ATOM 3796 C CA . GLY A 1 482 ? -50.867 17.545 -61.193 1.00 32.52 482 GLY A CA 1
ATOM 3797 C C . GLY A 1 482 ? -51.842 17.958 -60.107 1.00 32.11 482 GLY A C 1
ATOM 3798 O O . GLY A 1 482 ? -51.676 17.678 -58.920 1.00 31.10 482 GLY A O 1
ATOM 3799 N N . GLU A 1 483 ? -52.897 18.612 -60.577 1.00 28.18 483 GLU A N 1
ATOM 3800 C CA . GLU A 1 483 ? -53.823 19.355 -59.742 1.00 26.50 483 GLU A CA 1
ATOM 3801 C C . GLU A 1 483 ? -54.446 18.477 -58.668 1.00 31.24 483 GLU A C 1
ATOM 3802 O O . GLU A 1 483 ? -54.629 18.916 -57.530 1.00 30.66 483 GLU A O 1
ATOM 3808 N N . LEU A 1 484 ? -54.827 17.251 -59.020 1.00 27.82 484 LEU A N 1
ATOM 3809 C CA . LEU A 1 484 ? -55.590 16.446 -58.082 1.00 30.73 484 LEU A CA 1
ATOM 3810 C C . LEU A 1 484 ? -54.742 16.093 -56.871 1.00 30.84 484 LEU A C 1
ATOM 3811 O O . LEU A 1 484 ? -55.207 16.180 -55.730 1.00 28.75 484 LEU A O 1
ATOM 3816 N N . VAL A 1 485 ? -53.491 15.717 -57.100 1.00 28.88 485 VAL A N 1
ATOM 3817 C CA . VAL A 1 485 ? -52.633 15.344 -55.990 1.00 30.67 485 VAL A CA 1
ATOM 3818 C C . VAL A 1 485 ? -52.269 16.571 -55.171 1.00 31.18 485 VAL A C 1
ATOM 3819 O O . VAL A 1 485 ? -52.230 16.518 -53.934 1.00 27.63 485 VAL A O 1
ATOM 3823 N N . GLU A 1 486 ? -52.030 17.707 -55.825 1.00 29.16 486 GLU A N 1
ATOM 3824 C CA . GLU A 1 486 ? -51.729 18.884 -55.022 1.00 31.82 486 GLU A CA 1
ATOM 3825 C C . GLU A 1 486 ? -52.935 19.290 -54.184 1.00 29.61 486 GLU A C 1
ATOM 3826 O O . GLU A 1 486 ? -52.778 19.712 -53.031 1.00 25.98 486 GLU A O 1
ATOM 3832 N N . ALA A 1 487 ? -54.147 19.132 -54.727 1.00 25.54 487 ALA A N 1
ATOM 3833 C CA . ALA A 1 487 ? -55.351 19.412 -53.958 1.00 25.26 487 ALA A CA 1
ATOM 3834 C C . ALA A 1 487 ? -55.381 18.594 -52.670 1.00 26.04 487 ALA A C 1
ATOM 3835 O O . ALA A 1 487 ? -55.821 19.080 -51.617 1.00 26.18 487 ALA A O 1
ATOM 3837 N N . PHE A 1 488 ? -54.884 17.356 -52.729 1.00 26.64 488 PHE A N 1
ATOM 3838 C CA . PHE A 1 488 ? -54.784 16.535 -51.531 1.00 25.81 488 PHE A CA 1
ATOM 3839 C C . PHE A 1 488 ? -53.829 17.148 -50.498 1.00 26.34 488 PHE A C 1
ATOM 3840 O O . PHE A 1 488 ? -54.190 17.299 -49.326 1.00 23.87 488 PHE A O 1
ATOM 3848 N N . TYR A 1 489 ? -52.598 17.501 -50.903 1.00 26.53 489 TYR A N 1
ATOM 3849 C CA . TYR A 1 489 ? -51.668 18.047 -49.906 1.00 24.31 489 TYR A CA 1
ATOM 3850 C C . TYR A 1 489 ? -52.179 19.365 -49.330 1.00 23.36 489 TYR A C 1
ATOM 3851 O O . TYR A 1 489 ? -52.017 19.628 -48.137 1.00 23.58 489 TYR A O 1
ATOM 3860 N N . ASP A 1 490 ? -52.789 20.212 -50.164 1.00 22.03 490 ASP A N 1
ATOM 3861 C CA . ASP A 1 490 ? -53.358 21.462 -49.685 1.00 20.76 490 ASP A CA 1
ATOM 3862 C C . ASP A 1 490 ? -54.625 21.244 -48.866 1.00 26.07 490 ASP A C 1
ATOM 3863 O O . ASP A 1 490 ? -55.095 22.182 -48.204 1.00 26.07 490 ASP A O 1
ATOM 3868 N N . SER A 1 491 ? -55.183 20.032 -48.877 1.00 23.88 491 SER A N 1
ATOM 3869 C CA . SER A 1 491 ? -56.328 19.709 -48.029 1.00 25.78 491 SER A CA 1
ATOM 3870 C C . SER A 1 491 ? -55.963 18.858 -46.816 1.00 24.28 491 SER A C 1
ATOM 3871 O O . SER A 1 491 ? -56.802 18.701 -45.926 1.00 23.64 491 SER A O 1
ATOM 3874 N N . ALA A 1 492 ? -54.737 18.310 -46.750 1.00 22.84 492 ALA A N 1
ATOM 3875 C CA . ALA A 1 492 ? -54.482 17.209 -45.826 1.00 23.19 492 ALA A CA 1
ATOM 3876 C C . ALA A 1 492 ? -54.340 17.642 -44.363 1.00 24.68 492 ALA A C 1
ATOM 3877 O O . ALA A 1 492 ? -54.723 16.870 -43.473 1.00 23.97 492 ALA A O 1
ATOM 3879 N N . VAL A 1 493 ? -53.771 18.813 -44.027 1.00 24.85 493 VAL A N 1
ATOM 3880 C CA . VAL A 1 493 ? -53.005 19.775 -44.801 1.00 22.33 493 VAL A CA 1
ATOM 3881 C C . VAL A 1 493 ? -51.522 19.571 -44.447 1.00 24.19 493 VAL A C 1
ATOM 3882 O O . VAL A 1 493 ? -51.154 19.698 -43.273 1.00 23.33 493 VAL A O 1
ATOM 3886 N N . ILE A 1 494 ? -50.669 19.238 -45.416 1.00 21.47 494 ILE A N 1
ATOM 3887 C CA . ILE A 1 494 ? -49.271 18.949 -45.120 1.00 20.00 494 ILE A CA 1
ATOM 3888 C C . ILE A 1 494 ? -48.363 19.710 -46.083 1.00 25.82 494 ILE A C 1
ATOM 3889 O O . ILE A 1 494 ? -48.788 20.214 -47.126 1.00 24.48 494 ILE A O 1
ATOM 3894 N N . CYS A 1 495 ? -47.073 19.743 -45.732 1.00 22.86 495 CYS A N 1
ATOM 3895 C CA . CYS A 1 495 ? -46.084 20.477 -46.505 1.00 20.34 495 CYS A CA 1
ATOM 3896 C C . CYS A 1 495 ? -45.611 19.636 -47.682 1.00 22.15 495 CYS A C 1
ATOM 3897 O O . CYS A 1 495 ? -45.212 18.481 -47.505 1.00 23.27 495 CYS A O 1
ATOM 3900 N N . ASN A 1 496 ? -45.651 20.220 -48.882 1.00 21.36 496 ASN A N 1
ATOM 3901 C CA . ASN A 1 496 ? -45.114 19.554 -50.070 1.00 23.61 496 ASN A CA 1
ATOM 3902 C C . ASN A 1 496 ? -43.729 18.966 -49.839 1.00 26.68 496 ASN A C 1
ATOM 3903 O O . ASN A 1 496 ? -43.420 17.871 -50.331 1.00 23.12 496 ASN A O 1
ATOM 3908 N N . PHE A 1 497 ? -42.859 19.702 -49.139 1.00 22.75 497 PHE A N 1
ATOM 3909 C CA . PHE A 1 497 ? -41.460 19.276 -49.045 1.00 22.54 497 PHE A CA 1
ATOM 3910 C C . PHE A 1 497 ? -41.288 18.038 -48.187 1.00 25.09 497 PHE A C 1
ATOM 3911 O O . PHE A 1 497 ? -40.168 17.538 -48.051 1.00 26.21 497 PHE A O 1
ATOM 3919 N N . VAL A 1 498 ? -42.362 17.545 -47.583 1.00 23.45 498 VAL A N 1
ATOM 3920 C CA A VAL A 1 498 ? -42.282 16.403 -46.697 0.46 22.28 498 VAL A CA 1
ATOM 3921 C CA B VAL A 1 498 ? -42.304 16.408 -46.683 0.54 22.28 498 VAL A CA 1
ATOM 3922 C C . VAL A 1 498 ? -43.018 15.193 -47.292 1.00 25.30 498 VAL A C 1
ATOM 3923 O O . VAL A 1 498 ? -43.277 14.210 -46.609 1.00 23.88 498 VAL A O 1
ATOM 3930 N N . THR A 1 499 ? -43.279 15.210 -48.608 1.00 23.27 499 THR A N 1
ATOM 3931 C CA . THR A 1 499 ? -44.080 14.163 -49.241 1.00 26.68 499 THR A CA 1
ATOM 3932 C C . THR A 1 499 ? -43.262 13.049 -49.886 1.00 28.26 499 THR A C 1
ATOM 3933 O O . THR A 1 499 ? -43.826 12.250 -50.634 1.00 27.90 499 THR A O 1
ATOM 3937 N N . LYS A 1 500 ? -41.964 12.959 -49.610 1.00 27.22 500 LYS A N 1
ATOM 3938 C CA . LYS A 1 500 ? -41.157 11.854 -50.130 1.00 30.03 500 LYS A CA 1
ATOM 3939 C C . LYS A 1 500 ? -41.775 10.457 -49.983 1.00 30.98 500 LYS A C 1
ATOM 3940 O O . LYS A 1 500 ? -41.535 9.626 -50.875 1.00 29.40 500 LYS A O 1
ATOM 3946 N N . PRO A 1 501 ? -42.508 10.100 -48.911 1.00 30.00 501 PRO A N 1
ATOM 3947 C CA . PRO A 1 501 ? -43.085 8.741 -48.862 1.00 29.45 501 PRO A CA 1
ATOM 3948 C C . PRO A 1 501 ? -44.055 8.457 -49.997 1.00 32.45 501 PRO A C 1
ATOM 3949 O O . PRO A 1 501 ? -44.259 7.286 -50.338 1.00 33.44 501 PRO A O 1
ATOM 3953 N N . GLY A 1 502 ? -44.658 9.479 -50.588 1.00 27.01 502 GLY A N 1
ATOM 3954 C CA . GLY A 1 502 ? -45.448 9.307 -51.787 1.00 29.91 502 GLY A CA 1
ATOM 3955 C C . GLY A 1 502 ? -46.939 9.362 -51.499 1.00 31.17 502 GLY A C 1
ATOM 3956 O O . GLY A 1 502 ? -47.400 9.159 -50.375 1.00 30.43 502 GLY A O 1
ATOM 3957 N N . PHE A 1 503 ? -47.693 9.628 -52.557 1.00 32.37 503 PHE A N 1
ATOM 3958 C CA . PHE A 1 503 ? -49.128 9.874 -52.452 1.00 29.54 503 PHE A CA 1
ATOM 3959 C C . PHE A 1 503 ? -49.851 8.719 -51.766 1.00 30.59 503 PHE A C 1
ATOM 3960 O O . PHE A 1 503 ? -50.677 8.935 -50.877 1.00 31.38 503 PHE A O 1
ATOM 3968 N N . GLU A 1 504 ? -49.548 7.483 -52.157 1.00 32.68 504 GLU A N 1
ATOM 3969 C CA . GLU A 1 504 ? -50.313 6.352 -51.640 1.00 34.08 504 GLU A CA 1
ATOM 3970 C C . GLU A 1 504 ? -50.041 6.141 -50.160 1.00 34.10 504 GLU A C 1
ATOM 3971 O O . GLU A 1 504 ? -50.971 5.903 -49.378 1.00 33.54 504 GLU A O 1
ATOM 3977 N N . LYS A 1 505 ? -48.770 6.228 -49.765 1.00 32.38 505 LYS A N 1
ATOM 3978 C CA . LYS A 1 505 ? -48.409 6.080 -48.365 1.00 31.91 505 LYS A CA 1
ATOM 3979 C C . LYS A 1 505 ? -49.047 7.166 -47.519 1.00 30.27 505 LYS A C 1
ATOM 3980 O O . LYS A 1 505 ? -49.524 6.908 -46.410 1.00 32.74 505 LYS A O 1
ATOM 3986 N N . ILE A 1 506 ? -49.057 8.398 -48.016 1.00 30.19 506 ILE A N 1
ATOM 3987 C CA . ILE A 1 506 ? -49.609 9.470 -47.203 1.00 29.26 506 ILE A CA 1
ATOM 3988 C C . ILE A 1 506 ? -51.121 9.286 -47.047 1.00 32.37 506 ILE A C 1
ATOM 3989 O O . ILE A 1 506 ? -51.683 9.529 -45.971 1.00 27.48 506 ILE A O 1
ATOM 3994 N N . ILE A 1 507 ? -51.800 8.818 -48.105 1.00 30.13 507 ILE A N 1
ATOM 3995 C CA . ILE A 1 507 ? -53.229 8.515 -47.983 1.00 30.36 507 ILE A CA 1
ATOM 3996 C C . ILE A 1 507 ? -53.459 7.428 -46.936 1.00 32.72 507 ILE A C 1
ATOM 3997 O O . ILE A 1 507 ? -54.391 7.508 -46.121 1.00 32.85 507 ILE A O 1
ATOM 4002 N N . GLU A 1 508 ? -52.619 6.391 -46.955 1.00 33.52 508 GLU A N 1
ATOM 4003 C CA . GLU A 1 508 ? -52.678 5.342 -45.946 1.00 31.96 508 GLU A CA 1
ATOM 4004 C C . GLU A 1 508 ? -52.508 5.911 -44.537 1.00 37.05 508 GLU A C 1
ATOM 4005 O O . GLU A 1 508 ? -53.267 5.566 -43.620 1.00 33.32 508 GLU A O 1
ATOM 4011 N N . PHE A 1 509 ? -51.506 6.775 -44.342 1.00 32.19 509 PHE A N 1
ATOM 4012 C CA . PHE A 1 509 ? -51.335 7.433 -43.051 1.00 28.64 509 PHE A CA 1
ATOM 4013 C C . PHE A 1 509 ? -52.611 8.160 -42.624 1.00 31.56 509 PHE A C 1
ATOM 4014 O O . PHE A 1 509 ? -53.036 8.064 -41.462 1.00 29.76 509 PHE A O 1
ATOM 4022 N N . GLY A 1 510 ? -53.247 8.872 -43.552 1.00 30.44 510 GLY A N 1
ATOM 4023 C CA . GLY A 1 510 ? -54.457 9.600 -43.211 1.00 29.28 510 GLY A CA 1
ATOM 4024 C C . GLY A 1 510 ? -55.597 8.688 -42.786 1.00 31.97 510 GLY A C 1
ATOM 4025 O O . GLY A 1 510 ? -56.336 9.008 -41.850 1.00 32.85 510 GLY A O 1
ATOM 4026 N N . ASN A 1 511 ? -55.735 7.528 -43.437 1.00 30.98 511 ASN A N 1
ATOM 4027 C CA . ASN A 1 511 ? -56.726 6.550 -42.986 1.00 35.03 511 ASN A CA 1
ATOM 4028 C C . ASN A 1 511 ? -56.406 6.046 -41.581 1.00 33.08 511 ASN A C 1
ATOM 4029 O O . ASN A 1 511 ? -57.312 5.826 -40.772 1.00 34.83 511 ASN A O 1
ATOM 4034 N N . ALA A 1 512 ? -55.121 5.842 -41.279 1.00 33.26 512 ALA A N 1
ATOM 4035 C CA . ALA A 1 512 ? -54.728 5.401 -39.946 1.00 34.59 512 ALA A CA 1
ATOM 4036 C C . ALA A 1 512 ? -55.119 6.422 -38.886 1.00 32.22 512 ALA A C 1
ATOM 4037 O O . ALA A 1 512 ? -55.365 6.061 -37.725 1.00 35.69 512 ALA A O 1
ATOM 4039 N N . LEU A 1 513 ? -55.204 7.695 -39.266 1.00 30.15 513 LEU A N 1
ATOM 4040 C CA . LEU A 1 513 ? -55.557 8.737 -38.309 1.00 34.43 513 LEU A CA 1
ATOM 4041 C C . LEU A 1 513 ? -57.066 8.839 -38.117 1.00 37.05 513 LEU A C 1
ATOM 4042 O O . LEU A 1 513 ? -57.556 8.894 -36.979 1.00 32.62 513 LEU A O 1
ATOM 4047 N N . SER A 1 514 ? -57.806 8.858 -39.230 1.00 34.35 514 SER A N 1
ATOM 4048 C CA . SER A 1 514 ? -59.196 9.300 -39.283 1.00 34.00 514 SER A CA 1
ATOM 4049 C C . SER A 1 514 ? -60.208 8.168 -39.182 1.00 37.52 514 SER A C 1
ATOM 4050 O O . SER A 1 514 ? -61.389 8.430 -38.898 1.00 35.58 514 SER A O 1
ATOM 4053 N N . GLY A 1 515 ? -59.784 6.933 -39.456 1.00 35.82 515 GLY A N 1
ATOM 4054 C CA . GLY A 1 515 ? -60.690 5.823 -39.607 1.00 38.14 515 GLY A CA 1
ATOM 4055 C C . GLY A 1 515 ? -61.359 5.726 -40.959 1.00 42.32 515 GLY A C 1
ATOM 4056 O O . GLY A 1 515 ? -62.138 4.792 -41.171 1.00 40.38 515 GLY A O 1
ATOM 4057 N N . PHE A 1 516 ? -61.083 6.652 -41.880 1.00 35.99 516 PHE A N 1
ATOM 4058 C CA . PHE A 1 516 ? -61.612 6.545 -43.228 1.00 34.20 516 PHE A CA 1
ATOM 4059 C C . PHE A 1 516 ? -60.941 5.393 -43.970 1.00 39.48 516 PHE A C 1
ATOM 4060 O O . PHE A 1 516 ? -60.009 4.739 -43.485 1.00 40.71 516 PHE A O 1
ATOM 4068 N N . ASN A 1 517 ? -61.391 5.174 -45.193 1.00 38.47 517 ASN A N 1
ATOM 4069 C CA . ASN A 1 517 ? -60.778 4.162 -46.016 1.00 43.50 517 ASN A CA 1
ATOM 4070 C C . ASN A 1 517 ? -60.647 4.672 -47.449 1.00 46.41 517 ASN A C 1
ATOM 4071 O O . ASN A 1 517 ? -60.950 3.986 -48.427 1.00 45.36 517 ASN A O 1
ATOM 4076 N N . ILE A 1 518 ? -60.162 5.901 -47.580 1.00 40.71 518 ILE A N 1
ATOM 4077 C CA . ILE A 1 518 ? -60.009 6.506 -48.893 1.00 40.27 518 ILE A CA 1
ATOM 4078 C C . ILE A 1 518 ? -58.866 5.832 -49.646 1.00 40.98 518 ILE A C 1
ATOM 4079 O O . ILE A 1 518 ? -57.835 5.466 -49.062 1.00 38.63 518 ILE A O 1
ATOM 4084 N N . THR A 1 519 ? -59.080 5.589 -50.924 1.00 35.41 519 THR A N 1
ATOM 4085 C CA . THR A 1 519 ? -58.085 5.001 -51.809 1.00 40.49 519 THR A CA 1
ATOM 4086 C C . THR A 1 519 ? -57.540 6.076 -52.732 1.00 36.20 519 THR A C 1
ATOM 4087 O O . THR A 1 519 ? -58.195 7.101 -52.952 1.00 35.94 519 THR A O 1
ATOM 4091 N N . PRO A 1 520 ? -56.349 5.881 -53.301 1.00 36.27 520 PRO A N 1
ATOM 4092 C CA . PRO A 1 520 ? -55.868 6.873 -54.280 1.00 38.22 520 PRO A CA 1
ATOM 4093 C C . PRO A 1 520 ? -56.807 7.036 -55.473 1.00 43.33 520 PRO A C 1
ATOM 4094 O O . PRO A 1 520 ? -56.993 8.1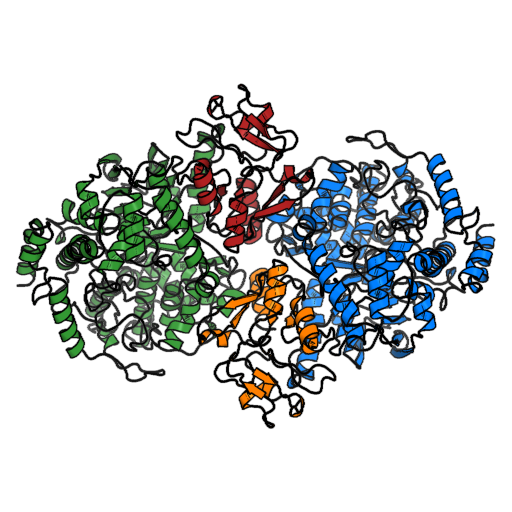68 -55.939 1.00 42.36 520 PRO A O 1
ATOM 4098 N N . GLU A 1 521 ? -57.431 5.946 -55.946 1.00 43.69 521 GLU A N 1
ATOM 4099 C CA . GLU A 1 521 ? -58.391 6.049 -57.036 1.00 44.72 521 GLU A CA 1
ATOM 4100 C C . GLU A 1 521 ? -59.599 6.876 -56.633 1.00 38.46 521 GLU A C 1
ATOM 4101 O O . GLU A 1 521 ? -60.119 7.677 -57.422 1.00 39.39 521 GLU A O 1
ATOM 4107 N N . GLN A 1 522 ? -60.050 6.713 -55.407 1.00 39.26 522 GLN A N 1
ATOM 4108 C CA . GLN A 1 522 ? -61.174 7.508 -54.937 1.00 41.27 522 GLN A CA 1
ATOM 4109 C C . GLN A 1 522 ? -60.808 8.990 -54.812 1.00 40.44 522 GLN A C 1
ATOM 4110 O O . GLN A 1 522 ? -61.646 9.863 -55.094 1.00 39.10 522 GLN A O 1
ATOM 4116 N N . TRP A 1 523 ? -59.565 9.297 -54.377 1.00 35.15 523 TRP A N 1
ATOM 4117 C CA . TRP A 1 523 ? -59.132 10.696 -54.340 1.00 33.81 523 TRP A CA 1
ATOM 4118 C C . TRP A 1 523 ? -59.130 11.290 -55.740 1.00 31.18 523 TRP A C 1
ATOM 4119 O O . TRP A 1 523 ? -59.640 12.393 -55.961 1.00 32.54 523 TRP A O 1
ATOM 4130 N N . LEU A 1 524 ? -58.570 10.568 -56.701 1.00 33.20 524 LEU A N 1
ATOM 4131 C CA . LEU A 1 524 ? -58.417 11.134 -58.043 1.00 40.11 524 LEU A CA 1
ATOM 4132 C C . LEU A 1 524 ? -59.724 11.166 -58.834 1.00 40.47 524 LEU A C 1
ATOM 4133 O O . LEU A 1 524 ? -59.899 12.051 -59.679 1.00 42.65 524 LEU A O 1
ATOM 4138 N N . ASN A 1 525 ? -60.652 10.238 -58.591 1.00 41.02 525 ASN A N 1
ATOM 4139 C CA . ASN A 1 525 ? -61.870 10.179 -59.402 1.00 41.61 525 ASN A CA 1
ATOM 4140 C C . ASN A 1 525 ? -63.073 10.823 -58.739 1.00 40.03 525 ASN A C 1
ATOM 4141 O O . ASN A 1 525 ? -64.113 10.964 -59.391 1.00 40.68 525 ASN A O 1
ATOM 4146 N N . GLU A 1 526 ? -62.970 11.212 -57.469 1.00 38.16 526 GLU A N 1
ATOM 4147 C CA . GLU A 1 526 ? -64.128 11.735 -56.758 1.00 34.69 526 GLU A CA 1
ATOM 4148 C C . GLU A 1 526 ? -63.801 12.941 -55.883 1.00 33.20 526 GLU A C 1
ATOM 4149 O O . GLU A 1 526 ? -64.301 14.047 -56.133 1.00 31.38 526 GLU A O 1
ATOM 4155 N N . ILE A 1 527 ? -62.986 12.732 -54.839 1.00 33.83 527 ILE A N 1
ATOM 4156 C CA . ILE A 1 527 ? -62.803 13.770 -53.822 1.00 31.62 527 ILE A CA 1
ATOM 4157 C C . ILE A 1 527 ? -61.990 14.936 -54.386 1.00 28.58 527 ILE A C 1
ATOM 4158 O O . ILE A 1 527 ? -62.428 16.092 -54.362 1.00 28.78 527 ILE A O 1
ATOM 4163 N N . GLY A 1 528 ? -60.791 14.650 -54.900 1.00 29.25 528 GLY A N 1
ATOM 4164 C CA . GLY A 1 528 ? -60.021 15.698 -55.545 1.00 29.57 528 GLY A CA 1
ATOM 4165 C C . GLY A 1 528 ? -60.717 16.247 -56.779 1.00 30.53 528 GLY A C 1
ATOM 4166 O O . GLY A 1 528 ? -60.673 17.455 -57.050 1.00 27.53 528 GLY A O 1
ATOM 4167 N N . LEU A 1 529 ? -61.385 15.373 -57.538 1.00 31.41 529 LEU A N 1
ATOM 4168 C CA . LEU A 1 529 ? -62.042 15.837 -58.754 1.00 29.08 529 LEU A CA 1
ATOM 4169 C C . LEU A 1 529 ? -63.131 16.848 -58.426 1.00 28.42 529 LEU A C 1
ATOM 4170 O O . LEU A 1 529 ? -63.245 17.881 -59.098 1.00 28.05 529 LEU A O 1
ATOM 4175 N N . ARG A 1 530 ? -63.912 16.603 -57.366 1.00 29.03 530 ARG A N 1
ATOM 4176 C CA . ARG A 1 530 ? -64.970 17.553 -57.037 1.00 29.41 530 ARG A CA 1
ATOM 4177 C C . ARG A 1 530 ? -64.397 18.870 -56.520 1.00 32.90 530 ARG A C 1
ATOM 4178 O O . ARG A 1 530 ? -64.961 19.944 -56.785 1.00 29.35 530 ARG A O 1
ATOM 4186 N N . ILE A 1 531 ? -63.296 18.811 -55.757 1.00 28.21 531 ILE A N 1
ATOM 4187 C CA . ILE A 1 531 ? -62.616 20.039 -55.358 1.00 27.92 531 ILE A CA 1
ATOM 4188 C C . ILE A 1 531 ? -62.197 20.839 -56.592 1.00 23.99 531 ILE A C 1
ATOM 4189 O O . ILE A 1 531 ? -62.484 22.036 -56.699 1.00 26.88 531 ILE A O 1
ATOM 4194 N N . ILE A 1 532 ? -61.513 20.196 -57.544 1.00 24.70 532 ILE A N 1
ATOM 4195 C CA . ILE A 1 532 ? -61.093 20.921 -58.752 1.00 25.44 532 ILE A CA 1
ATOM 4196 C C . ILE A 1 532 ? -62.313 21.489 -59.506 1.00 31.39 532 ILE A C 1
ATOM 4197 O O . ILE A 1 532 ? -62.308 22.643 -59.962 1.00 28.65 532 ILE A O 1
ATOM 4202 N N . HIS A 1 533 ? -63.398 20.713 -59.605 1.00 31.45 533 HIS A N 1
ATOM 4203 C CA . HIS A 1 533 ? -64.550 21.180 -60.382 1.00 32.69 533 HIS A CA 1
ATOM 4204 C C . HIS A 1 533 ? -65.196 22.398 -59.748 1.00 27.47 533 HIS A C 1
ATOM 4205 O O . HIS A 1 533 ? -65.545 23.359 -60.449 1.00 28.14 533 HIS A O 1
ATOM 4212 N N . LEU A 1 534 ? -65.351 22.397 -58.426 1.00 30.32 534 LEU A N 1
ATOM 4213 C CA . LEU A 1 534 ? -65.887 23.581 -57.766 1.00 27.15 534 LEU A CA 1
ATOM 4214 C C . LEU A 1 534 ? -64.970 24.782 -57.969 1.00 26.61 534 LEU A C 1
ATOM 4215 O O . LEU A 1 534 ? -65.443 25.898 -58.219 1.00 26.74 534 LEU A O 1
ATOM 4220 N N . GLN A 1 535 ? -63.646 24.577 -57.879 1.00 28.73 535 GLN A N 1
ATOM 4221 C CA . GLN A 1 535 ? -62.744 25.703 -58.092 1.00 24.21 535 GLN A CA 1
ATOM 4222 C C . GLN A 1 535 ? -62.846 26.190 -59.521 1.00 22.60 535 GLN A C 1
ATOM 4223 O O . GLN A 1 535 ? -62.789 27.396 -59.775 1.00 24.64 535 GLN A O 1
ATOM 4229 N N . ARG A 1 536 ? -62.941 25.263 -60.471 1.00 27.16 536 ARG A N 1
ATOM 4230 C CA . ARG A 1 536 ? -63.124 25.666 -61.865 1.00 27.98 536 ARG A CA 1
ATOM 4231 C C . ARG A 1 536 ? -64.383 26.510 -62.013 1.00 27.26 536 ARG A C 1
ATOM 4232 O O . ARG A 1 536 ? -64.342 27.615 -62.571 1.00 30.42 536 ARG A O 1
ATOM 4240 N N . ILE A 1 537 ? -65.481 26.061 -61.403 1.00 27.78 537 ILE A N 1
ATOM 4241 C CA . ILE A 1 537 ? -66.760 26.772 -61.498 1.00 30.49 537 ILE A CA 1
ATOM 4242 C C . ILE A 1 537 ? -66.664 28.170 -60.899 1.00 29.33 537 ILE A C 1
ATOM 4243 O O . ILE A 1 537 ? -67.071 29.158 -61.523 1.00 29.25 537 ILE A O 1
ATOM 4248 N N . LEU A 1 538 ? -66.108 28.287 -59.688 1.00 29.89 538 LEU A N 1
ATOM 4249 C CA . LEU A 1 538 ? -65.997 29.609 -59.070 1.00 26.46 538 LEU A CA 1
ATOM 4250 C C . LEU A 1 538 ? -65.093 30.529 -59.885 1.00 26.03 538 LEU A C 1
ATOM 4251 O O . LEU A 1 538 ? -65.364 31.730 -60.009 1.00 27.70 538 LEU A O 1
ATOM 4256 N N . LEU A 1 539 ? -63.997 29.991 -60.426 1.00 26.03 539 LEU A N 1
ATOM 4257 C CA . LEU A 1 539 ? -63.104 30.798 -61.244 1.00 26.03 539 LEU A CA 1
ATOM 4258 C C . LEU A 1 539 ? -63.817 31.302 -62.503 1.00 29.05 539 LEU A C 1
ATOM 4259 O O . LEU A 1 539 ? -63.662 32.468 -62.887 1.00 26.72 539 LEU A O 1
ATOM 4264 N N . LEU A 1 540 ? -64.612 30.446 -63.147 1.00 30.84 540 LEU A N 1
ATOM 4265 C CA . LEU A 1 540 ? -65.290 30.865 -64.385 1.00 32.99 540 LEU A CA 1
ATOM 4266 C C . LEU A 1 540 ? -66.440 31.823 -64.112 1.00 30.82 540 LEU A C 1
ATOM 4267 O O . LEU A 1 540 ? -66.742 32.675 -64.954 1.00 34.52 540 LEU A O 1
ATOM 4272 N N . LEU A 1 541 ? -67.081 31.714 -62.951 1.00 28.50 541 LEU A N 1
ATOM 4273 C CA . LEU A 1 541 ? -68.039 32.739 -62.549 1.00 31.41 541 LEU A CA 1
ATOM 4274 C C . LEU A 1 541 ? -67.358 34.090 -62.344 1.00 33.58 541 LEU A C 1
ATOM 4275 O O . LEU A 1 541 ? -67.932 35.132 -62.688 1.00 28.75 541 LEU A O 1
ATOM 4280 N N . GLY A 1 542 ? -66.156 34.098 -61.742 1.00 32.26 542 GLY A N 1
ATOM 4281 C CA . GLY A 1 542 ? -65.352 35.306 -61.640 1.00 27.61 542 GLY A CA 1
ATOM 4282 C C . GLY A 1 542 ? -66.067 36.512 -61.051 1.00 24.67 542 GLY A C 1
ATOM 4283 O O . GLY A 1 542 ? -66.881 36.408 -60.125 1.00 26.19 542 GLY A O 1
ATOM 4284 N N . GLY A 1 543 ? -65.726 37.692 -61.576 1.00 28.99 543 GLY A N 1
ATOM 4285 C CA . GLY A 1 543 ? -66.390 38.919 -61.202 1.00 28.96 543 GLY A CA 1
ATOM 4286 C C . GLY A 1 543 ? -65.987 39.421 -59.832 1.00 32.75 543 GLY A C 1
ATOM 4287 O O . GLY A 1 543 ? -65.389 38.702 -59.027 1.00 33.62 543 GLY A O 1
ATOM 4288 N N . PRO A 1 544 ? -66.362 40.666 -59.511 1.00 31.35 544 PRO A N 1
ATOM 4289 C CA . PRO A 1 544 ? -67.243 41.554 -60.287 1.00 31.50 544 PRO A CA 1
ATOM 4290 C C . PRO A 1 544 ? -66.517 42.397 -61.331 1.00 35.94 544 PRO A C 1
ATOM 4291 O O . PRO A 1 544 ? -67.146 42.924 -62.248 1.00 29.32 544 PRO A O 1
ATOM 4295 N N . ASP A 1 545 ? -65.199 42.522 -61.209 1.00 29.91 545 ASP A N 1
ATOM 4296 C CA . ASP A 1 545 ? -64.454 43.423 -62.078 1.00 27.18 545 ASP A CA 1
ATOM 4297 C C . ASP A 1 545 ? -63.769 42.712 -63.226 1.00 28.78 545 ASP A C 1
ATOM 4298 O O . ASP A 1 545 ? -63.505 43.338 -64.256 1.00 33.67 545 ASP A O 1
ATOM 4303 N N . VAL A 1 546 ? -63.512 41.420 -63.097 1.00 28.26 546 VAL A N 1
ATOM 4304 C CA . VAL A 1 546 ? -62.742 40.691 -64.085 1.00 27.19 546 VAL A CA 1
ATOM 4305 C C . VAL A 1 546 ? -63.392 39.329 -64.265 1.00 30.27 546 VAL A C 1
ATOM 4306 O O . VAL A 1 546 ? -63.689 38.648 -63.275 1.00 25.94 546 VAL A O 1
ATOM 4310 N N . TYR A 1 547 ? -63.594 38.932 -65.532 1.00 28.77 547 TYR A N 1
ATOM 4311 C CA . TYR A 1 547 ? -64.181 37.652 -65.905 1.00 28.52 547 TYR A CA 1
ATOM 4312 C C . TYR A 1 547 ? -63.252 36.923 -66.862 1.00 25.78 547 TYR A C 1
ATOM 4313 O O . TYR A 1 547 ? -62.532 37.539 -67.653 1.00 29.79 547 TYR A O 1
ATOM 4322 N N . TRP A 1 548 ? -63.250 35.600 -66.796 1.00 28.62 548 TRP A N 1
ATOM 4323 C CA . TRP A 1 548 ? -62.394 34.825 -67.690 1.00 25.32 548 TRP A CA 1
ATOM 4324 C C . TRP A 1 548 ? -63.244 34.120 -68.747 1.00 29.99 548 TRP A C 1
ATOM 4325 O O . TRP A 1 548 ? -64.416 33.818 -68.517 1.00 31.15 548 TRP A O 1
ATOM 4336 N N . ASP A 1 549 ? -62.659 33.889 -69.915 1.00 30.39 549 ASP A N 1
ATOM 4337 C CA . ASP A 1 549 ? -63.346 33.160 -70.983 1.00 31.16 549 ASP A CA 1
ATOM 4338 C C . ASP A 1 549 ? -62.400 32.057 -71.419 1.00 27.26 549 ASP A C 1
ATOM 4339 O O . ASP A 1 549 ? -61.320 32.356 -71.968 1.00 29.20 549 ASP A O 1
ATOM 4344 N N . PRO A 1 550 ? -62.748 30.793 -71.188 1.00 29.22 550 PRO A N 1
ATOM 4345 C CA . PRO A 1 550 ? -61.773 29.708 -71.397 1.00 26.48 550 PRO A CA 1
ATOM 4346 C C . PRO A 1 550 ? -61.281 29.581 -72.819 1.00 35.23 550 PRO A C 1
ATOM 4347 O O . PRO A 1 550 ? -60.203 29.010 -73.027 1.00 31.30 550 PRO A O 1
ATOM 4351 N N . ARG A 1 551 ? -62.024 30.099 -73.810 1.00 32.23 551 ARG A N 1
ATOM 4352 C CA . ARG A 1 551 ? -61.609 29.996 -75.205 1.00 31.75 551 ARG A CA 1
ATOM 4353 C C . ARG A 1 551 ? -60.417 30.888 -75.524 1.00 32.80 551 ARG A C 1
ATOM 4354 O O . ARG A 1 551 ? -59.765 30.668 -76.546 1.00 33.07 551 ARG A O 1
ATOM 4362 N N . LYS A 1 552 ? -60.127 31.902 -74.687 1.00 28.24 552 LYS A N 1
ATOM 4363 C CA . LYS A 1 552 ? -58.903 32.688 -74.813 1.00 30.33 552 LYS A CA 1
ATOM 4364 C C . LYS A 1 552 ? -58.018 32.651 -73.563 1.00 29.66 552 LYS A C 1
ATOM 4365 O O . LYS A 1 552 ? -56.806 32.904 -73.675 1.00 26.37 552 LYS A O 1
ATOM 4371 N N . ASP A 1 553 ? -58.570 32.338 -72.396 1.00 27.48 553 ASP A N 1
ATOM 4372 C CA . ASP A 1 553 ? -57.806 32.473 -71.152 1.00 31.52 553 ASP A CA 1
ATOM 4373 C C . ASP A 1 553 ? -57.245 31.161 -70.619 1.00 30.32 553 ASP A C 1
ATOM 4374 O O . ASP A 1 553 ? -56.502 31.178 -69.626 1.00 33.73 553 ASP A O 1
ATOM 4379 N N . ASP A 1 554 ? -57.571 30.031 -71.241 1.00 30.84 554 ASP A N 1
ATOM 4380 C CA . ASP A 1 554 ? -56.881 28.772 -70.958 1.00 29.56 554 ASP A CA 1
ATOM 4381 C C . ASP A 1 554 ? -55.678 28.684 -71.895 1.00 28.87 554 ASP A C 1
ATOM 4382 O O . ASP A 1 554 ? -55.666 27.950 -72.884 1.00 29.33 554 ASP A O 1
ATOM 4387 N N . ASP A 1 555 ? -54.644 29.458 -71.555 1.00 27.78 555 ASP A N 1
ATOM 4388 C CA . ASP A 1 555 ? -53.514 29.664 -72.455 1.00 29.71 555 ASP A CA 1
ATOM 4389 C C . ASP A 1 555 ? -52.365 30.313 -71.685 1.00 29.82 555 ASP A C 1
ATOM 4390 O O . ASP A 1 555 ? -52.539 30.839 -70.579 1.00 28.56 555 ASP A O 1
ATOM 4395 N N . ASN A 1 556 ? -51.210 30.304 -72.300 1.00 26.84 556 ASN A N 1
ATOM 4396 C CA . ASN A 1 556 ? -49.989 30.916 -71.773 1.00 28.67 556 ASN A CA 1
ATOM 4397 C C . ASN A 1 556 ? -49.874 32.371 -72.211 1.00 33.28 556 ASN A C 1
ATOM 4398 O O . ASN A 1 556 ? -50.369 32.750 -73.293 1.00 28.85 556 ASN A O 1
ATOM 4403 N N . PRO A 1 557 ? -49.212 33.191 -71.400 1.00 27.96 557 PRO A N 1
ATOM 4404 C CA . PRO A 1 557 ? -48.846 34.536 -71.854 1.00 27.48 557 PRO A CA 1
ATOM 4405 C C . PRO A 1 557 ? -48.082 34.471 -73.165 1.00 27.74 557 PRO A C 1
ATOM 4406 O O . PRO A 1 557 ? -47.332 33.511 -73.417 1.00 25.49 557 PRO A O 1
ATOM 4410 N N . PRO A 1 558 ? -48.257 35.462 -74.042 1.00 24.81 558 PRO A N 1
ATOM 4411 C CA . PRO A 1 558 ? -47.643 35.346 -75.373 1.00 32.91 558 PRO A CA 1
ATOM 4412 C C . PRO A 1 558 ? -46.121 35.303 -75.326 1.00 27.85 558 PRO A C 1
ATOM 4413 O O . PRO A 1 558 ? -45.496 34.724 -76.231 1.00 26.34 558 PRO A O 1
ATOM 4417 N N . ARG A 1 559 ? -45.499 35.833 -74.269 1.00 26.15 559 ARG A N 1
ATOM 4418 C CA . ARG A 1 559 ? -44.044 35.723 -74.179 1.00 26.96 559 ARG A CA 1
ATOM 4419 C C . ARG A 1 559 ? -43.593 34.268 -74.139 1.00 23.40 559 ARG A C 1
ATOM 4420 O O . ARG A 1 559 ? -42.491 33.953 -74.595 1.00 27.06 559 ARG A O 1
ATOM 4428 N N . PHE A 1 560 ? -44.440 33.360 -73.655 1.00 23.17 560 PHE A N 1
ATOM 4429 C CA . PHE A 1 560 ? -44.030 31.958 -73.592 1.00 24.03 560 PHE A CA 1
ATOM 4430 C C . PHE A 1 560 ? -44.027 31.270 -74.964 1.00 28.09 560 PHE A C 1
ATOM 4431 O O . PHE A 1 560 ? -43.600 30.109 -75.069 1.00 28.75 560 PHE A O 1
ATOM 4439 N N . TYR A 1 561 ? -44.461 31.958 -76.020 1.00 27.76 561 TYR A N 1
ATOM 4440 C CA . TYR A 1 561 ? -44.327 31.453 -77.383 1.00 27.09 561 TYR A CA 1
ATOM 4441 C C . TYR A 1 561 ? -43.170 32.089 -78.134 1.00 31.51 561 TYR A C 1
ATOM 4442 O O . TYR A 1 561 ? -42.909 31.708 -79.284 1.00 34.76 561 TYR A O 1
ATOM 4451 N N . GLU A 1 562 ? -42.470 33.051 -77.526 1.00 30.21 562 GLU A N 1
ATOM 4452 C CA . GLU A 1 562 ? -41.286 33.592 -78.179 1.00 32.71 562 GLU A CA 1
ATOM 4453 C C . GLU A 1 562 ? -40.088 32.680 -77.945 1.00 36.39 562 GLU A C 1
ATOM 4454 O O . GLU A 1 562 ? -39.876 32.214 -76.820 1.00 32.81 562 GLU A O 1
ATOM 4460 N N . PRO A 1 563 ? -39.289 32.409 -78.984 1.00 30.38 563 PRO A N 1
ATOM 4461 C CA . PRO A 1 563 ? -38.121 31.526 -78.801 1.00 34.26 563 PRO A CA 1
ATOM 4462 C C . PRO A 1 563 ? -37.164 32.057 -77.732 1.00 27.97 563 PRO A C 1
ATOM 4463 O O . PRO A 1 563 ? -36.926 33.260 -77.633 1.00 29.49 563 PRO A O 1
ATOM 4467 N N . LEU A 1 564 ? -36.610 31.143 -76.930 1.00 29.44 564 LEU A N 1
ATOM 4468 C CA . LEU A 1 564 ? -35.636 31.533 -75.908 1.00 25.53 564 LEU A CA 1
ATOM 4469 C C . LEU A 1 564 ? -34.467 32.250 -76.567 1.00 31.24 564 LEU A C 1
ATOM 4470 O O . LEU A 1 564 ? -33.889 31.722 -77.531 1.00 28.01 564 LEU A O 1
ATOM 4475 N N . PRO A 1 565 ? -34.092 33.446 -76.099 1.00 33.63 565 PRO A N 1
ATOM 4476 C CA . PRO A 1 565 ? -33.011 34.187 -76.771 1.00 30.34 565 PRO A CA 1
ATOM 4477 C C . PRO A 1 565 ? -31.613 33.704 -76.447 1.00 32.35 565 PRO A C 1
ATOM 4478 O O . PRO A 1 565 ? -30.690 34.072 -77.178 1.00 33.45 565 PRO A O 1
ATOM 4482 N N . SER A 1 566 ? -31.404 32.904 -75.401 1.00 31.59 566 SER A N 1
ATOM 4483 C CA . SER A 1 566 ? -30.039 32.582 -74.997 1.00 30.94 566 SER A CA 1
ATOM 4484 C C . SER A 1 566 ? -29.998 31.238 -74.281 1.00 31.85 566 SER A C 1
ATOM 4485 O O . SER A 1 566 ? -31.026 30.668 -73.911 1.00 32.62 566 SER A O 1
ATOM 4488 N N . GLY A 1 567 ? -28.778 30.744 -74.080 1.00 35.10 567 GLY A N 1
ATOM 4489 C CA . GLY A 1 567 ? -28.555 29.534 -73.331 1.00 32.34 567 GLY A CA 1
ATOM 4490 C C . GLY A 1 567 ? -28.504 28.274 -74.173 1.00 33.27 567 GLY A C 1
ATOM 4491 O O . GLY A 1 567 ? -28.587 28.293 -75.405 1.00 34.86 567 GLY A O 1
ATOM 4492 N N . PRO A 1 568 ? -28.407 27.136 -73.490 1.00 31.19 568 PRO A N 1
ATOM 4493 C CA . PRO A 1 568 ? -28.208 25.861 -74.193 1.00 34.05 568 PRO A CA 1
ATOM 4494 C C . PRO A 1 568 ? -29.403 25.393 -75.020 1.00 33.40 568 PRO A C 1
ATOM 4495 O O . PRO A 1 568 ? -29.218 24.525 -75.882 1.00 33.28 568 PRO A O 1
ATOM 4499 N N . VAL A 1 569 ? -30.613 25.890 -74.778 1.00 34.35 569 VAL A N 1
ATOM 4500 C CA . VAL A 1 569 ? -31.735 25.562 -75.663 1.00 32.10 569 VAL A CA 1
ATOM 4501 C C . VAL A 1 569 ? -32.289 26.848 -76.273 1.00 27.12 569 VAL A C 1
ATOM 4502 O O . VAL A 1 569 ? -33.499 26.977 -76.487 1.00 31.23 569 VAL A O 1
ATOM 4506 N N . LYS A 1 570 ? -31.403 27.806 -76.531 1.00 27.59 570 LYS A N 1
ATOM 4507 C CA . LYS A 1 570 ? -31.678 28.957 -77.388 1.00 33.36 570 LYS A CA 1
ATOM 4508 C C . LYS A 1 570 ? -32.502 28.545 -78.600 1.00 32.06 570 LYS A C 1
ATOM 4509 O O . LYS A 1 570 ? -32.151 27.590 -79.299 1.00 29.11 570 LYS A O 1
ATOM 4515 N N . GLY A 1 571 ? -33.607 29.261 -78.827 1.00 30.48 571 GLY A N 1
ATOM 4516 C CA . GLY A 1 571 ? -34.494 29.018 -79.951 1.00 34.33 571 GLY A CA 1
ATOM 4517 C C . GLY A 1 571 ? -35.752 28.245 -79.609 1.00 35.44 571 GLY A C 1
ATOM 4518 O O . GLY A 1 571 ? -36.663 28.182 -80.435 1.00 31.57 571 GLY A O 1
ATOM 4519 N N . LYS A 1 572 ? -35.841 27.676 -78.410 1.00 31.78 572 LYS A N 1
ATOM 4520 C CA . LYS A 1 572 ? -36.956 26.811 -78.067 1.00 31.94 572 LYS A CA 1
ATOM 4521 C C . LYS A 1 572 ? -38.125 27.613 -77.503 1.00 35.17 572 LYS A C 1
ATOM 4522 O O . LYS A 1 572 ? -37.934 28.604 -76.793 1.00 32.96 572 LYS A O 1
ATOM 4528 N N . ALA A 1 573 ? -39.343 27.192 -77.854 1.00 35.87 573 ALA A N 1
ATOM 4529 C CA . ALA A 1 573 ? -40.593 27.692 -77.307 1.00 33.19 573 ALA A CA 1
ATOM 4530 C C . ALA A 1 573 ? -41.686 26.783 -77.845 1.00 35.20 573 ALA A C 1
ATOM 4531 O O . ALA A 1 573 ? -41.560 26.281 -78.968 1.00 30.61 573 ALA A O 1
ATOM 4533 N N . PRO A 1 574 ? -42.743 26.511 -77.089 1.00 31.92 574 PRO A N 1
ATOM 4534 C CA . PRO A 1 574 ? -43.776 25.615 -77.615 1.00 29.76 574 PRO A CA 1
ATOM 4535 C C . PRO A 1 574 ? -44.572 26.269 -78.735 1.00 34.97 574 PRO A C 1
ATOM 4536 O O . PRO A 1 574 ? -44.400 27.448 -79.047 1.00 31.69 574 PRO A O 1
ATOM 4540 N N . ASN A 1 575 ? -45.462 25.488 -79.337 1.00 37.37 575 ASN A N 1
ATOM 4541 C CA . ASN A 1 575 ? -46.248 25.919 -80.482 1.00 38.75 575 ASN A CA 1
ATOM 4542 C C . ASN A 1 575 ? -47.703 26.041 -80.034 1.00 40.35 575 ASN A C 1
ATOM 4543 O O . ASN A 1 575 ? -48.234 25.133 -79.379 1.00 38.71 575 ASN A O 1
ATOM 4548 N N . ARG A 1 576 ? -48.336 27.183 -80.331 1.00 38.59 576 ARG A N 1
ATOM 4549 C CA . ARG A 1 576 ? -49.652 27.437 -79.745 1.00 39.80 576 ARG A CA 1
ATOM 4550 C C . ARG A 1 576 ? -50.687 26.398 -80.177 1.00 43.53 576 ARG A C 1
ATOM 4551 O O . ARG A 1 576 ? -51.631 26.114 -79.424 1.00 38.91 576 ARG A O 1
ATOM 4559 N N . GLU A 1 577 ? -50.516 25.8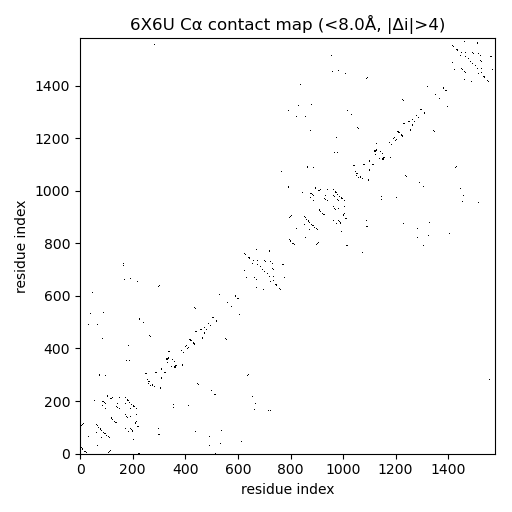04 -81.363 1.00 40.79 577 GLU A N 1
ATOM 4560 C CA . GLU A 1 577 ? -51.488 24.827 -81.839 1.00 45.63 577 GLU A CA 1
ATOM 4561 C C . GLU A 1 577 ? -51.357 23.503 -81.103 1.00 40.56 577 GLU A C 1
ATOM 4562 O O . GLU A 1 577 ? -52.371 22.828 -80.874 1.00 36.73 577 GLU A O 1
ATOM 4568 N N . ASP A 1 578 ? -50.131 23.117 -80.720 1.00 38.00 578 ASP A N 1
ATOM 4569 C CA . ASP A 1 578 ? -49.968 21.986 -79.805 1.00 41.46 578 ASP A CA 1
ATOM 4570 C C . ASP A 1 578 ? -50.596 22.280 -78.449 1.00 39.06 578 ASP A C 1
ATOM 4571 O O . ASP A 1 578 ? -51.245 21.410 -77.854 1.00 32.99 578 ASP A O 1
ATOM 4576 N N . ILE A 1 579 ? -50.389 23.491 -77.932 1.00 32.98 579 ILE A N 1
ATOM 4577 C CA . ILE A 1 579 ? -51.016 23.841 -76.665 1.00 33.73 579 ILE A CA 1
ATOM 4578 C C . ILE A 1 579 ? -52.529 23.725 -76.792 1.00 33.75 579 ILE A C 1
ATOM 4579 O O . ILE A 1 579 ? -53.200 23.127 -75.943 1.00 30.78 579 ILE A O 1
ATOM 4584 N N . LYS A 1 580 ? -53.089 24.268 -77.876 1.00 32.48 580 LYS A N 1
ATOM 4585 C CA . LYS A 1 580 ? -54.542 24.194 -78.039 1.00 34.31 580 LYS A CA 1
ATOM 4586 C C . LYS A 1 580 ? -55.013 22.740 -78.022 1.00 29.18 580 LYS A C 1
ATOM 4587 O O . LYS A 1 580 ? -55.990 22.408 -77.351 1.00 29.26 580 LYS A O 1
ATOM 4593 N N . ALA A 1 581 ? -54.268 21.843 -78.676 1.00 32.25 581 ALA A N 1
ATOM 4594 C CA . ALA A 1 581 ? -54.618 20.423 -78.665 1.00 34.18 581 ALA A CA 1
ATOM 4595 C C . ALA A 1 581 ? -54.559 19.829 -77.257 1.00 34.69 581 ALA A C 1
ATOM 4596 O O . ALA A 1 581 ? -55.439 19.062 -76.854 1.00 33.01 581 ALA A O 1
ATOM 4598 N N . LYS A 1 582 ? -53.510 20.138 -76.497 1.00 36.32 582 LYS A N 1
ATOM 4599 C CA . LYS A 1 582 ? -53.413 19.542 -75.171 1.00 31.50 582 LYS A CA 1
ATOM 4600 C C . LYS A 1 582 ? -54.487 20.065 -74.246 1.00 29.18 582 LYS A C 1
ATOM 4601 O O . LYS A 1 582 ? -54.991 19.315 -73.408 1.00 29.79 582 LYS A O 1
ATOM 4607 N N . VAL A 1 583 ? -54.884 21.325 -74.399 1.00 28.90 583 VAL A N 1
ATOM 4608 C CA . VAL A 1 583 ? -55.974 21.835 -73.580 1.00 27.50 583 VAL A CA 1
ATOM 4609 C C . VAL A 1 583 ? -57.255 21.027 -73.816 1.00 34.13 583 VAL A C 1
ATOM 4610 O O . VAL A 1 583 ? -57.916 20.599 -72.857 1.00 28.54 583 VAL A O 1
ATOM 4614 N N . LYS A 1 584 ? -57.618 20.785 -75.095 1.00 32.54 584 LYS A N 1
ATOM 4615 C CA . LYS A 1 584 ? -58.840 20.019 -75.374 1.00 31.79 584 LYS A CA 1
ATOM 4616 C C . LYS A 1 584 ? -58.753 18.615 -74.784 1.00 32.79 584 LYS A C 1
ATOM 4617 O O . LYS A 1 584 ? -59.730 18.117 -74.215 1.00 34.80 584 LYS A O 1
ATOM 4623 N N . GLN A 1 585 ? -57.575 17.991 -74.852 1.00 32.13 585 GLN A N 1
ATOM 4624 C CA . GLN A 1 585 ? -57.373 16.701 -74.211 1.00 35.01 585 GLN A CA 1
ATOM 4625 C C . GLN A 1 585 ? -57.552 16.796 -72.687 1.00 39.32 585 GLN A C 1
ATOM 4626 O O . GLN A 1 585 ? -58.180 15.923 -72.069 1.00 35.40 585 GLN A O 1
ATOM 4632 N N . TYR A 1 586 ? -57.012 17.852 -72.067 1.00 32.22 586 TYR A N 1
ATOM 4633 C CA . TYR A 1 586 ? -57.162 18.014 -70.623 1.00 31.94 586 TYR A CA 1
ATOM 4634 C C . TYR A 1 586 ? -58.635 18.111 -70.237 1.00 33.65 586 TYR A C 1
ATOM 4635 O O . TYR A 1 586 ? -59.084 17.445 -69.297 1.00 29.39 586 TYR A O 1
ATOM 4644 N N . TYR A 1 587 ? -59.399 18.949 -70.952 1.00 30.92 587 TYR A N 1
ATOM 4645 C CA . TYR A 1 587 ? -60.851 18.991 -70.779 1.00 35.55 587 TYR A CA 1
ATOM 4646 C C . TYR A 1 587 ? -61.446 17.579 -70.763 1.00 36.27 587 TYR A C 1
ATOM 4647 O O . TYR A 1 587 ? -62.135 17.185 -69.812 1.00 36.04 587 TYR A O 1
ATOM 4656 N N . GLU A 1 588 ? -61.188 16.804 -71.819 1.00 39.52 588 GLU A N 1
ATOM 4657 C CA . GLU A 1 588 ? -61.680 15.430 -71.886 1.00 42.91 588 GLU A CA 1
ATOM 4658 C C . GLU A 1 588 ? -61.307 14.637 -70.637 1.00 37.11 588 GLU A C 1
ATOM 4659 O O . GLU A 1 588 ? -62.166 14.030 -69.991 1.00 39.82 588 GLU A O 1
ATOM 4665 N N . GLU A 1 589 ? -60.031 14.638 -70.279 1.00 38.50 589 GLU A N 1
ATOM 4666 C CA . GLU A 1 589 ? -59.562 13.779 -69.198 1.00 36.64 589 GLU A CA 1
ATOM 4667 C C . GLU A 1 589 ? -60.098 14.214 -67.839 1.00 39.50 589 GLU A C 1
ATOM 4668 O O . GLU A 1 589 ? -60.292 13.372 -66.952 1.00 41.79 589 GLU A O 1
ATOM 4674 N N . ILE A 1 590 ? -60.374 15.506 -67.663 1.00 37.85 590 ILE A N 1
ATOM 4675 C CA . ILE A 1 590 ? -60.758 16.013 -66.353 1.00 35.37 590 ILE A CA 1
ATOM 4676 C C . ILE A 1 590 ? -62.271 16.064 -66.168 1.00 39.09 590 ILE A C 1
ATOM 4677 O O . ILE A 1 590 ? -62.741 16.171 -65.027 1.00 36.95 590 ILE A O 1
ATOM 4682 N N . GLY A 1 591 ? -63.050 15.979 -67.245 1.00 39.38 591 GLY A N 1
ATOM 4683 C CA . GLY A 1 591 ? -64.491 16.075 -67.138 1.00 34.85 591 GLY A CA 1
ATOM 4684 C C . GLY A 1 591 ? -65.088 17.433 -67.436 1.00 32.26 591 GLY A C 1
ATOM 4685 O O . GLY A 1 591 ? -66.168 17.741 -66.918 1.00 36.39 591 GLY A O 1
ATOM 4686 N N . TYR A 1 592 ? -64.424 18.254 -68.237 1.00 35.31 592 TYR A N 1
ATOM 4687 C CA . TYR A 1 592 ? -65.026 19.476 -68.743 1.00 35.24 592 TYR A CA 1
ATOM 4688 C C . TYR A 1 592 ? -65.566 19.198 -70.147 1.00 35.74 592 TYR A C 1
ATOM 4689 O O . TYR A 1 592 ? -65.182 18.224 -70.795 1.00 34.77 592 TYR A O 1
ATOM 4698 N N . ASP A 1 593 ? -66.470 20.056 -70.606 1.00 38.35 593 ASP A N 1
ATOM 4699 C CA . ASP A 1 593 ? -66.980 19.912 -71.962 1.00 38.75 593 ASP A CA 1
ATOM 4700 C C . ASP A 1 593 ? -65.972 20.516 -72.930 1.00 41.38 593 ASP A C 1
ATOM 4701 O O . ASP A 1 593 ? -64.856 20.885 -72.551 1.00 40.99 593 ASP A O 1
ATOM 4706 N N . GLU A 1 594 ? -66.369 20.652 -74.195 1.00 38.92 594 GLU A N 1
ATOM 4707 C CA . GLU A 1 594 ? -65.434 21.092 -75.221 1.00 43.46 594 GLU A CA 1
ATOM 4708 C C . GLU A 1 594 ? -65.048 22.550 -75.058 1.00 34.24 594 GLU A C 1
ATOM 4709 O O . GLU A 1 594 ? -64.015 22.968 -75.589 1.00 38.82 594 GLU A O 1
ATOM 4715 N N . HIS A 1 595 ? -65.864 23.326 -74.364 1.00 35.30 595 HIS A N 1
ATOM 4716 C CA . HIS A 1 595 ? -65.570 24.716 -74.054 1.00 40.83 595 HIS A CA 1
ATOM 4717 C C . HIS A 1 595 ? -64.854 24.887 -72.713 1.00 40.26 595 HIS A C 1
ATOM 4718 O O . HIS A 1 595 ? -64.685 26.025 -72.261 1.00 37.79 595 HIS A O 1
ATOM 4725 N N . GLY A 1 596 ? -64.469 23.800 -72.046 1.00 41.13 596 GLY A N 1
ATOM 4726 C CA . GLY A 1 596 ? -63.786 23.917 -70.765 1.00 36.74 596 GLY A CA 1
ATOM 4727 C C . GLY A 1 596 ? -64.687 24.113 -69.565 1.00 40.51 596 GLY A C 1
ATOM 4728 O O . GLY A 1 596 ? -64.184 24.425 -68.475 1.00 38.96 596 GLY A O 1
ATOM 4729 N N . ILE A 1 597 ? -65.992 23.936 -69.716 1.00 34.44 597 ILE A N 1
ATOM 4730 C CA . ILE A 1 597 ? -66.948 24.111 -68.626 1.00 38.14 597 ILE A CA 1
ATOM 4731 C C . ILE A 1 597 ? -67.314 22.734 -68.081 1.00 40.54 597 ILE A C 1
ATOM 4732 O O . ILE A 1 597 ? -67.630 21.836 -68.876 1.00 39.22 597 ILE A O 1
ATOM 4737 N N . PRO A 1 598 ? -67.235 22.515 -66.761 1.00 40.75 598 PRO A N 1
ATOM 4738 C CA . PRO A 1 598 ? -67.551 21.196 -66.192 1.00 38.11 598 PRO A CA 1
ATOM 4739 C C . PRO A 1 598 ? -68.857 20.636 -66.750 1.00 37.35 598 PRO A C 1
ATOM 4740 O O . PRO A 1 598 ? -69.860 21.339 -66.825 1.00 35.97 598 PRO A O 1
ATOM 4744 N N . LYS A 1 599 ? -68.833 19.361 -67.142 1.00 36.93 599 LYS A N 1
ATOM 4745 C CA . LYS A 1 599 ? -70.028 18.690 -67.654 1.00 42.47 599 LYS A CA 1
ATOM 4746 C C . LYS A 1 599 ? -71.062 18.484 -66.548 1.00 45.49 599 LYS A C 1
ATOM 4747 O O . LYS A 1 599 ? -70.730 17.987 -65.462 1.00 40.49 599 LYS A O 1
ATOM 4753 N N . GLU A 1 600 ? -72.329 18.828 -66.836 1.00 40.41 600 GLU A N 1
ATOM 4754 C CA . GLU A 1 600 ? -73.370 18.691 -65.818 1.00 46.62 600 GLU A CA 1
ATOM 4755 C C . GLU A 1 600 ? -73.535 17.237 -65.395 1.00 44.65 600 GLU A C 1
ATOM 4756 O O . GLU A 1 600 ? -73.834 16.962 -64.224 1.00 39.98 600 GLU A O 1
ATOM 4762 N N . GLU A 1 601 ? -73.293 16.294 -66.312 1.00 38.94 601 GLU A N 1
ATOM 4763 C CA . GLU A 1 601 ? -73.352 14.884 -65.936 1.00 44.00 601 GLU A CA 1
ATOM 4764 C C . GLU A 1 601 ? -72.279 14.551 -64.906 1.00 42.77 601 GLU A C 1
ATOM 4765 O O . GLU A 1 601 ? -72.525 13.788 -63.960 1.00 45.77 601 GLU A O 1
ATOM 4771 N N . VAL A 1 602 ? -71.074 15.104 -65.086 1.00 45.17 602 VAL A N 1
ATOM 4772 C CA . VAL A 1 602 ? -69.959 14.791 -64.194 1.00 40.16 602 VAL A CA 1
ATOM 4773 C C . VAL A 1 602 ? -70.231 15.344 -62.799 1.00 38.64 602 VAL A C 1
ATOM 4774 O O . VAL A 1 602 ? -70.076 14.638 -61.793 1.00 41.39 602 VAL A O 1
ATOM 4778 N N . LEU A 1 603 ? -70.685 16.604 -62.726 1.00 35.62 603 LEU A N 1
ATOM 4779 C CA . LEU A 1 603 ? -71.105 17.195 -61.459 1.00 37.12 603 LEU A CA 1
ATOM 4780 C C . LEU A 1 603 ? -72.085 16.301 -60.718 1.00 41.85 603 LEU A C 1
ATOM 4781 O O . LEU A 1 603 ? -71.960 16.103 -59.503 1.00 38.57 603 LEU A O 1
ATOM 4786 N N . GLU A 1 604 ? -73.103 15.775 -61.425 1.00 42.48 604 GLU A N 1
ATOM 4787 C CA . GLU A 1 604 ? -74.114 14.972 -60.737 1.00 39.57 604 GLU A CA 1
ATOM 4788 C C . GLU A 1 604 ? -73.517 13.676 -60.215 1.00 36.73 604 GLU A C 1
ATOM 4789 O O . GLU A 1 604 ? -73.784 13.289 -59.071 1.00 39.25 604 GLU A O 1
ATOM 4795 N N . GLU A 1 605 ? -72.651 13.030 -61.002 1.00 35.05 605 GLU A N 1
ATOM 4796 C CA . GLU A 1 605 ? -71.936 11.852 -60.515 1.00 37.41 605 GLU A CA 1
ATOM 4797 C C . GLU A 1 605 ? -70.994 12.171 -59.347 1.00 46.90 605 GLU A C 1
ATOM 4798 O O . GLU A 1 605 ? -70.762 11.309 -58.494 1.00 40.92 605 GLU A O 1
ATOM 4804 N N . LEU A 1 606 ? -70.421 13.377 -59.301 1.00 42.01 606 LEU A N 1
ATOM 4805 C CA . LEU A 1 606 ? -69.534 13.755 -58.199 1.00 41.64 606 LEU A CA 1
ATOM 4806 C C . LEU A 1 606 ? -70.295 14.155 -56.943 1.00 41.72 606 LEU A C 1
ATOM 4807 O O . LEU A 1 606 ? -69.681 14.610 -55.963 1.00 40.56 606 LEU A O 1
ATOM 4812 N N . GLY A 1 607 ? -71.612 13.998 -56.949 1.00 38.58 607 GLY A N 1
ATOM 4813 C CA . GLY A 1 607 ? -72.398 14.418 -55.817 1.00 37.49 607 GLY A CA 1
ATOM 4814 C C . GLY A 1 607 ? -72.514 15.911 -55.650 1.00 36.70 607 GLY A C 1
ATOM 4815 O O . GLY A 1 607 ? -72.863 16.366 -54.565 1.00 40.74 607 GLY A O 1
ATOM 4816 N N . ILE A 1 608 ? -72.222 16.702 -56.681 1.00 38.31 608 ILE A N 1
ATOM 4817 C CA . ILE A 1 608 ? -72.383 18.151 -56.546 1.00 39.07 608 ILE A CA 1
ATOM 4818 C C . ILE A 1 608 ? -73.308 18.664 -57.647 1.00 40.44 608 ILE A C 1
ATOM 4819 O O . ILE A 1 608 ? -73.006 19.651 -58.328 1.00 39.81 608 ILE A O 1
ATOM 4824 N N . GLY A 1 609 ? -74.475 18.021 -57.795 1.00 44.69 609 GLY A N 1
ATOM 4825 C CA . GLY A 1 609 ? -75.390 18.390 -58.866 1.00 41.78 609 GLY A CA 1
ATOM 4826 C C . GLY A 1 609 ? -75.901 19.822 -58.804 1.00 42.28 609 GLY A C 1
ATOM 4827 O O . GLY A 1 609 ? -76.163 20.428 -59.846 1.00 39.99 609 GLY A O 1
ATOM 4828 N N . GLU A 1 610 ? -76.036 20.388 -57.599 1.00 38.78 610 GLU A N 1
ATOM 4829 C CA . GLU A 1 610 ? -76.537 21.758 -57.481 1.00 40.25 610 GLU A CA 1
ATOM 4830 C C . GLU A 1 610 ? -75.708 22.728 -58.297 1.00 44.17 610 GLU A C 1
ATOM 4831 O O . GLU A 1 610 ? -76.212 23.788 -58.687 1.00 45.21 610 GLU A O 1
ATOM 4837 N N . ALA A 1 611 ? -74.428 22.412 -58.533 1.00 38.41 611 ALA A N 1
ATOM 4838 C CA . ALA A 1 611 ? -73.559 23.335 -59.249 1.00 39.98 611 ALA A CA 1
ATOM 4839 C C . ALA A 1 611 ? -73.983 23.547 -60.702 1.00 38.83 611 ALA A C 1
ATOM 4840 O O . ALA A 1 611 ? -73.430 24.437 -61.366 1.00 36.63 611 ALA A O 1
ATOM 4842 N N . LYS A 1 612 ? -74.955 22.765 -61.207 1.00 43.34 612 LYS A N 1
ATOM 4843 C CA . LYS A 1 612 ? -75.501 23.017 -62.548 1.00 41.76 612 LYS A CA 1
ATOM 4844 C C . LYS A 1 612 ? -76.095 24.418 -62.639 1.00 34.75 612 LYS A C 1
ATOM 4845 O O . LYS A 1 612 ? -76.029 25.057 -63.697 1.00 38.48 612 LYS A O 1
ATOM 4851 N N . ARG A 1 613 ? -76.627 24.924 -61.522 1.00 33.30 613 ARG A N 1
ATOM 4852 C CA . ARG A 1 613 ? -77.157 26.280 -61.494 1.00 35.08 613 ARG A CA 1
ATOM 4853 C C . ARG A 1 613 ? -76.059 27.302 -61.786 1.00 39.21 613 ARG A C 1
ATOM 4854 O O . ARG A 1 613 ? -76.276 28.259 -62.544 1.00 36.14 613 ARG A O 1
ATOM 4862 N N . GLU A 1 614 ? -74.847 27.080 -61.249 1.00 38.30 614 GLU A N 1
ATOM 4863 C CA . GLU A 1 614 ? -73.720 27.940 -61.584 1.00 31.93 614 GLU A CA 1
ATOM 4864 C C . GLU A 1 614 ? -73.233 27.707 -63.017 1.00 30.23 614 GLU A C 1
ATOM 4865 O O . GLU A 1 614 ? -72.947 28.669 -63.742 1.00 31.26 614 GLU A O 1
ATOM 4871 N N . VAL A 1 615 ? -73.090 26.442 -63.432 1.00 28.98 615 VAL A N 1
ATOM 4872 C CA . VAL A 1 615 ? -72.713 26.151 -64.817 1.00 33.80 615 VAL A CA 1
ATOM 4873 C C . VAL A 1 615 ? -73.696 26.790 -65.780 1.00 36.49 615 VAL A C 1
ATOM 4874 O O . VAL A 1 615 ? -73.308 27.253 -66.865 1.00 34.73 615 VAL A O 1
ATOM 4878 N N . LYS A 1 616 ? -74.984 26.832 -65.396 1.00 38.85 616 LYS A N 1
ATOM 4879 C CA . LYS A 1 616 ? -75.966 27.478 -66.246 1.00 39.50 616 LYS A CA 1
ATOM 4880 C C . LYS A 1 616 ? -75.710 28.969 -66.337 1.00 42.07 616 LYS A C 1
ATOM 4881 O O . LYS A 1 616 ? -75.852 29.494 -67.421 1.00 42.72 616 LYS A O 1
ATOM 4883 N N . ARG A 1 617 ? -75.301 29.664 -65.250 1.00 35.28 617 ARG A N 1
ATOM 4884 C CA . ARG A 1 617 ? -75.031 31.107 -65.377 1.00 33.95 617 ARG A CA 1
ATOM 4885 C C . ARG A 1 617 ? -73.714 31.426 -66.084 1.00 38.80 617 ARG A C 1
ATOM 4886 O O . ARG A 1 617 ? -73.583 32.522 -66.657 1.00 36.22 617 ARG A O 1
ATOM 4894 N N . ILE A 1 618 ? -72.734 30.515 -66.053 1.00 38.43 618 ILE A N 1
ATOM 4895 C CA . ILE A 1 618 ? -71.494 30.734 -66.801 1.00 37.65 618 ILE A CA 1
ATOM 4896 C C . ILE A 1 618 ? -71.801 30.818 -68.293 1.00 34.91 618 ILE A C 1
ATOM 4897 O O . ILE A 1 618 ? -71.337 31.723 -68.996 1.00 38.02 618 ILE A O 1
ATOM 4902 N N . LYS A 1 619 ? -72.627 29.902 -68.784 1.00 39.03 619 LYS A N 1
ATOM 4903 C CA . LYS A 1 619 ? -72.955 29.868 -70.215 1.00 39.00 619 LYS A CA 1
ATOM 4904 C C . LYS A 1 619 ? -73.704 31.087 -70.774 1.00 35.89 619 LYS A C 1
ATOM 4905 O O . LYS A 1 619 ? -73.406 31.468 -71.918 1.00 40.01 619 LYS A O 1
ATOM 4911 N N . LYS A 1 620 ? -74.666 31.727 -70.087 1.00 34.54 620 LYS A N 1
ATOM 4912 C CA . LYS A 1 620 ? -75.237 32.948 -70.654 1.00 35.42 620 LYS A CA 1
ATOM 4913 C C . LYS A 1 620 ? -74.209 34.026 -70.802 1.00 42.89 620 LYS A C 1
ATOM 4914 O O . LYS A 1 620 ? -74.120 34.623 -71.884 1.00 43.59 620 LYS A O 1
ATOM 4920 N N . ARG A 1 621 ? -73.392 34.278 -69.765 1.00 41.37 621 ARG A N 1
ATOM 4921 C CA . ARG A 1 621 ? -72.330 35.263 -69.942 1.00 38.37 621 ARG A CA 1
ATOM 4922 C C . ARG A 1 621 ? -71.513 34.946 -71.184 1.00 36.23 621 ARG A C 1
ATOM 4923 O O . ARG A 1 621 ? -71.230 35.835 -71.995 1.00 46.90 621 ARG A O 1
ATOM 4931 N N . LEU A 1 622 ? -71.175 33.672 -71.385 1.00 37.89 622 LEU A N 1
ATOM 4932 C CA . LEU A 1 622 ? -70.190 33.321 -72.406 1.00 37.81 622 LEU A CA 1
ATOM 4933 C C . LEU A 1 622 ? -70.807 33.381 -73.802 1.00 45.99 622 LEU A C 1
ATOM 4934 O O . LEU A 1 622 ? -70.173 33.846 -74.760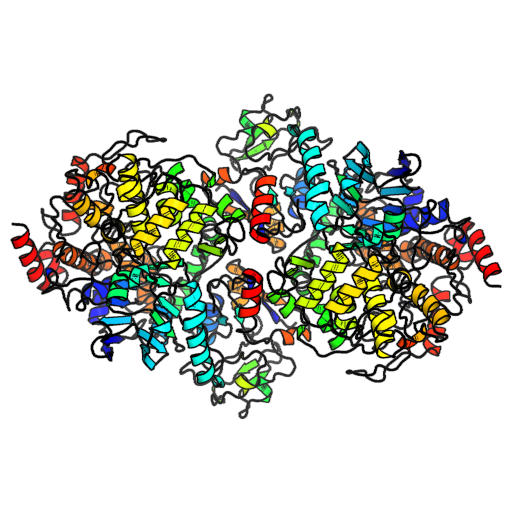 1.00 46.86 622 LEU A O 1
ATOM 4939 N N . ASN A 1 623 ? -72.037 32.915 -73.941 1.00 48.24 623 ASN A N 1
ATOM 4940 C CA . ASN A 1 623 ? -72.801 33.204 -75.159 1.00 50.55 623 ASN A CA 1
ATOM 4941 C C . ASN A 1 623 ? -73.575 34.512 -74.915 1.00 51.70 623 ASN A C 1
ATOM 4942 O O . ASN A 1 623 ? -73.556 35.452 -75.721 1.00 47.35 623 ASN A O 1
ATOM 4947 N N . GLU B 2 7 ? -24.327 4.451 -13.322 1.00 44.99 7 GLU B N 1
ATOM 4948 C CA . GLU B 2 7 ? -23.794 5.788 -13.624 1.00 40.58 7 GLU B CA 1
ATOM 4949 C C . GLU B 2 7 ? -24.929 6.736 -14.037 1.00 39.70 7 GLU B C 1
ATOM 4950 O O . GLU B 2 7 ? -25.812 6.347 -14.808 1.00 44.11 7 GLU B O 1
ATOM 4952 N N . ARG B 2 8 ? -24.922 7.966 -13.522 1.00 33.11 8 ARG B N 1
ATOM 4953 C CA . ARG B 2 8 ? -26.036 8.887 -13.736 1.00 39.17 8 ARG B CA 1
ATOM 4954 C C . ARG B 2 8 ? -25.840 9.693 -15.026 1.00 32.66 8 ARG B C 1
ATOM 4955 O O . ARG B 2 8 ? -24.725 9.878 -15.499 1.00 33.87 8 ARG B O 1
ATOM 4957 N N . ILE B 2 9 ? -26.940 10.184 -15.581 1.00 26.82 9 ILE B N 1
ATOM 4958 C CA . ILE B 2 9 ? -26.902 10.976 -16.797 1.00 26.33 9 ILE B CA 1
ATOM 4959 C C . ILE B 2 9 ? -27.556 12.334 -16.531 1.00 30.71 9 ILE B C 1
ATOM 4960 O O . ILE B 2 9 ? -28.353 12.517 -15.600 1.00 27.49 9 ILE B O 1
ATOM 4965 N N . TRP B 2 10 ? -27.211 13.294 -17.378 1.00 22.06 10 TRP B N 1
ATOM 4966 C CA . TRP B 2 10 ? -27.721 14.653 -17.300 1.00 22.24 10 TRP B CA 1
ATOM 4967 C C . TRP B 2 10 ? -27.772 15.158 -18.730 1.00 24.80 10 TRP B C 1
ATOM 4968 O O . TRP B 2 10 ? -26.867 14.837 -19.512 1.00 21.46 10 TRP B O 1
ATOM 4979 N N . ILE B 2 11 ? -28.817 15.915 -19.086 1.00 19.02 11 ILE B N 1
ATOM 4980 C CA . ILE B 2 11 ? -28.980 16.370 -20.471 1.00 20.12 11 ILE B CA 1
ATOM 4981 C C . ILE B 2 11 ? -28.372 17.761 -20.578 1.00 18.53 11 ILE B C 1
ATOM 4982 O O . ILE B 2 11 ? -28.865 18.715 -19.966 1.00 19.41 11 ILE B O 1
ATOM 4987 N N . LEU B 2 12 ? -27.289 17.878 -21.352 1.00 17.46 12 LEU B N 1
ATOM 4988 C CA . LEU B 2 12 ? -26.631 19.151 -21.582 1.00 17.90 12 LEU B CA 1
ATOM 4989 C C . LEU B 2 12 ? -27.188 19.769 -22.864 1.00 19.68 12 LEU B C 1
ATOM 4990 O O . LEU B 2 12 ? -27.197 19.133 -23.922 1.00 20.79 12 LEU B O 1
ATOM 4995 N N . ILE B 2 13 ? -27.612 21.024 -22.782 1.00 18.72 13 ILE B N 1
ATOM 4996 C CA . ILE B 2 13 ? -28.375 21.662 -23.844 1.00 17.86 13 ILE B CA 1
ATOM 4997 C C . ILE B 2 13 ? -27.535 22.778 -24.420 1.00 20.69 13 ILE B C 1
ATOM 4998 O O . ILE B 2 13 ? -26.835 23.483 -23.682 1.00 19.14 13 ILE B O 1
ATOM 5003 N N . THR B 2 14 ? -27.570 22.903 -25.752 1.00 18.85 14 THR B N 1
ATOM 5004 C CA . THR B 2 14 ? -26.891 23.959 -26.492 1.00 17.95 14 THR B CA 1
ATOM 5005 C C . THR B 2 14 ? -27.971 24.654 -27.311 1.00 18.68 14 THR B C 1
ATOM 5006 O O . THR B 2 14 ? -28.294 24.207 -28.417 1.00 17.76 14 THR B O 1
ATOM 5010 N N . PRO B 2 15 ? -28.565 25.744 -26.817 1.00 19.36 15 PRO B N 1
ATOM 5011 C CA . PRO B 2 15 ? -29.702 26.318 -27.558 1.00 20.86 15 PRO B CA 1
ATOM 5012 C C . PRO B 2 15 ? -29.339 26.773 -28.959 1.00 21.01 15 PRO B C 1
ATOM 5013 O O . PRO B 2 15 ? -30.194 26.710 -29.842 1.00 17.66 15 PRO B O 1
ATOM 5017 N N . ASP B 2 16 ? -28.109 27.229 -29.210 1.00 17.74 16 ASP B N 1
ATOM 5018 C CA . ASP B 2 16 ? -27.833 27.733 -30.561 1.00 20.25 16 ASP B CA 1
ATOM 5019 C C . ASP B 2 16 ? -27.771 26.631 -31.628 1.00 20.97 16 ASP B C 1
ATOM 5020 O O . ASP B 2 16 ? -27.746 26.941 -32.828 1.00 21.26 16 ASP B O 1
ATOM 5025 N N . LYS B 2 17 ? -27.739 25.368 -31.244 1.00 17.44 17 LYS B N 1
ATOM 5026 C CA . LYS B 2 17 ? -27.840 24.283 -32.210 1.00 21.04 17 LYS B CA 1
ATOM 5027 C C . LYS B 2 17 ? -29.273 23.770 -32.348 1.00 20.96 17 LYS B C 1
ATOM 5028 O O . LYS B 2 17 ? -29.514 22.808 -33.083 1.00 18.77 17 LYS B O 1
ATOM 5034 N N . CYS B 2 18 ? -30.226 24.366 -31.643 1.00 17.20 18 CYS B N 1
ATOM 5035 C CA . CYS B 2 18 ? -31.604 23.914 -31.758 1.00 16.56 18 CYS B CA 1
ATOM 5036 C C . CYS B 2 18 ? -32.252 24.526 -33.006 1.00 17.01 18 CYS B C 1
ATOM 5037 O O . CYS B 2 18 ? -32.323 25.755 -33.157 1.00 16.36 18 CYS B O 1
ATOM 5040 N N . SER B 2 19 ? -32.713 23.659 -33.895 1.00 14.84 19 SER B N 1
ATOM 5041 C CA . SER B 2 19 ? -33.398 24.043 -35.122 1.00 17.15 19 SER B CA 1
ATOM 5042 C C . SER B 2 19 ? -34.887 24.327 -34.930 1.00 19.34 19 SER B C 1
ATOM 5043 O O . SER B 2 19 ? -35.522 24.838 -35.861 1.00 16.91 19 SER B O 1
ATOM 5046 N N . GLY B 2 20 ? -35.482 23.940 -33.791 1.00 17.74 20 GLY B N 1
ATOM 5047 C CA . GLY B 2 20 ? -36.918 24.073 -33.660 1.00 16.87 20 GLY B CA 1
ATOM 5048 C C . GLY B 2 20 ? -37.719 22.983 -34.333 1.00 18.33 20 GLY B C 1
ATOM 5049 O O . GLY B 2 20 ? -38.942 23.137 -34.492 1.00 20.80 20 GLY B O 1
ATOM 5050 N N . CYS B 2 21 ? -37.081 21.855 -34.682 1.00 16.30 21 CYS B N 1
ATOM 5051 C CA . CYS B 2 21 ? -37.816 20.771 -35.323 1.00 19.66 21 CYS B CA 1
ATOM 5052 C C . CYS B 2 21 ? -38.868 20.176 -34.394 1.00 21.32 21 CYS B C 1
ATOM 5053 O O . CYS B 2 21 ? -39.815 19.558 -34.886 1.00 17.89 21 CYS B O 1
ATOM 5056 N N . ARG B 2 22 ? -38.691 20.341 -33.074 1.00 18.78 22 ARG B N 1
ATOM 5057 C CA . ARG B 2 22 ? -39.595 19.832 -32.025 1.00 18.68 22 ARG B CA 1
ATOM 5058 C C . ARG B 2 22 ? -39.888 18.341 -32.180 1.00 19.29 22 ARG B C 1
ATOM 5059 O O . ARG B 2 22 ? -40.921 17.846 -31.722 1.00 19.39 22 ARG B O 1
ATOM 5067 N N . LEU B 2 23 ? -38.964 17.598 -32.796 1.00 19.22 23 LEU B N 1
ATOM 5068 C CA . LEU B 2 23 ? -39.106 16.143 -32.798 1.00 20.04 23 LEU B CA 1
ATOM 5069 C C . LEU B 2 23 ? -38.942 15.574 -31.395 1.00 21.26 23 LEU B C 1
ATOM 5070 O O . LEU B 2 23 ? -39.440 14.475 -31.115 1.00 19.39 23 LEU B O 1
ATOM 5075 N N . CYS B 2 24 ? -38.195 16.275 -30.526 1.00 17.55 24 CYS B N 1
ATOM 5076 C CA . CYS B 2 24 ? -38.095 15.861 -29.132 1.00 20.83 24 CYS B CA 1
ATOM 5077 C C . CYS B 2 24 ? -39.462 15.900 -28.440 1.00 18.65 24 CYS B C 1
ATOM 5078 O O . CYS B 2 24 ? -39.787 15.002 -27.648 1.00 21.30 24 CYS B O 1
ATOM 5081 N N . GLU B 2 25 ? -40.279 16.931 -28.724 1.00 17.99 25 GLU B N 1
ATOM 5082 C CA . GLU B 2 25 ? -41.636 17.009 -28.152 1.00 23.63 25 GLU B CA 1
ATOM 5083 C C . GLU B 2 25 ? -42.524 15.887 -28.663 1.00 21.71 25 GLU B C 1
ATOM 5084 O O . GLU B 2 25 ? -43.271 15.287 -27.885 1.00 20.18 25 GLU B O 1
ATOM 5090 N N . VAL B 2 26 ? -42.467 15.592 -29.970 1.00 18.39 26 VAL B N 1
ATOM 5091 C CA . VAL B 2 26 ? -43.272 14.508 -30.529 1.00 20.88 26 VAL B CA 1
ATOM 5092 C C . VAL B 2 26 ? -42.897 13.179 -29.890 1.00 22.29 26 VAL B C 1
ATOM 5093 O O . VAL B 2 26 ? -43.759 12.419 -29.430 1.00 22.72 26 VAL B O 1
ATOM 5097 N N . THR B 2 27 ? -41.602 12.877 -29.861 1.00 18.93 27 THR B N 1
ATOM 5098 C CA . THR B 2 27 ? -41.094 11.641 -29.262 1.00 21.28 27 THR B CA 1
ATOM 5099 C C . THR B 2 27 ? -41.478 11.517 -27.780 1.00 22.05 27 THR B C 1
ATOM 5100 O O . THR B 2 27 ? -41.923 10.459 -27.323 1.00 25.74 27 THR B O 1
ATOM 5104 N N . CYS B 2 28 ? -41.273 12.576 -27.010 1.00 22.01 28 CYS B N 1
ATOM 5105 C CA . CYS B 2 28 ? -41.496 12.481 -25.569 1.00 19.76 28 CYS B CA 1
ATOM 5106 C C . CYS B 2 28 ? -42.980 12.293 -25.251 1.00 24.90 28 CYS B C 1
ATOM 5107 O O . CYS B 2 28 ? -43.349 11.448 -24.424 1.00 23.80 28 CYS B O 1
ATOM 5110 N N . SER B 2 29 ? -43.843 13.099 -25.873 1.00 23.41 29 SER B N 1
ATOM 5111 C CA . SER B 2 29 ? -45.278 13.000 -25.592 1.00 24.94 29 SER B CA 1
ATOM 5112 C C . SER B 2 29 ? -45.857 11.685 -26.100 1.00 28.09 29 SER B C 1
ATOM 5113 O O . SER B 2 29 ? -46.692 11.074 -25.424 1.00 27.13 29 SER B O 1
ATOM 5116 N N . LEU B 2 30 ? -45.429 11.219 -27.281 1.00 24.01 30 LEU B N 1
ATOM 5117 C CA . LEU B 2 30 ? -45.855 9.891 -27.720 1.00 29.67 30 LEU B CA 1
ATOM 5118 C C . LEU B 2 30 ? -45.401 8.815 -26.733 1.00 28.69 30 LEU B C 1
ATOM 5119 O O . LEU B 2 30 ? -46.136 7.862 -26.458 1.00 31.43 30 LEU B O 1
ATOM 5124 N N . GLU B 2 31 ? -44.202 8.955 -26.177 1.00 26.67 31 GLU B N 1
ATOM 5125 C CA . GLU B 2 31 ? -43.687 7.936 -25.263 1.00 28.48 31 GLU B CA 1
ATOM 5126 C C . GLU B 2 31 ? -44.454 7.901 -23.935 1.00 33.47 31 GLU B C 1
ATOM 5127 O O . GLU B 2 31 ? -44.615 6.829 -23.337 1.00 30.33 31 GLU B O 1
ATOM 5133 N N . HIS B 2 32 ? -44.891 9.060 -23.429 1.00 29.38 32 HIS B N 1
ATOM 5134 C CA . HIS B 2 32 ? -45.496 9.134 -22.098 1.00 29.28 32 HIS B CA 1
ATOM 5135 C C . HIS B 2 32 ? -47.000 9.300 -22.097 1.00 30.21 32 HIS B C 1
ATOM 5136 O O . HIS B 2 32 ? -47.620 9.005 -21.076 1.00 31.44 32 HIS B O 1
ATOM 5143 N N . GLU B 2 33 ? -47.593 9.818 -23.168 1.00 27.19 33 GLU B N 1
ATOM 5144 C CA . GLU B 2 33 ? -49.035 9.967 -23.232 1.00 31.83 33 GLU B CA 1
ATOM 5145 C C . GLU B 2 33 ? -49.667 9.090 -24.291 1.00 36.53 33 GLU B C 1
ATOM 5146 O O . GLU B 2 33 ? -50.905 9.000 -24.345 1.00 32.01 33 GLU B O 1
ATOM 5152 N N . GLY B 2 34 ? -48.861 8.436 -25.119 1.00 29.77 34 GLY B N 1
ATOM 5153 C CA . GLY B 2 34 ? -49.397 7.695 -26.244 1.00 31.56 34 GLY B CA 1
ATOM 5154 C C . GLY B 2 34 ? -50.093 8.526 -27.299 1.00 34.20 34 GLY B C 1
ATOM 5155 O O . GLY B 2 34 ? -50.704 7.953 -28.200 1.00 36.71 34 GLY B O 1
ATOM 5156 N N . ILE B 2 35 ? -50.032 9.858 -27.215 1.00 33.63 35 ILE B N 1
ATOM 5157 C CA . ILE B 2 35 ? -50.640 10.741 -28.204 1.00 31.18 35 ILE B CA 1
ATOM 5158 C C . ILE B 2 35 ? -49.709 11.937 -28.393 1.00 34.92 35 ILE B C 1
ATOM 5159 O O . ILE B 2 35 ? -48.855 12.230 -27.555 1.00 31.49 35 ILE B O 1
ATOM 5164 N N . ILE B 2 36 ? -49.848 12.609 -29.531 1.00 30.17 36 ILE B N 1
ATOM 5165 C CA . ILE B 2 36 ? -49.106 13.840 -29.772 1.00 31.13 36 ILE B CA 1
ATOM 5166 C C . ILE B 2 36 ? -49.750 14.965 -28.973 1.00 29.40 36 ILE B C 1
ATOM 5167 O O . ILE B 2 36 ? -50.933 15.271 -29.148 1.00 24.80 36 ILE B O 1
ATOM 5172 N N . TRP B 2 37 ? -48.978 15.586 -28.113 1.00 27.97 37 TRP B N 1
ATOM 5173 C CA . TRP B 2 37 ? -49.552 16.524 -27.160 1.00 27.71 37 TRP B CA 1
ATOM 5174 C C . TRP B 2 37 ? -48.451 17.490 -26.767 1.00 21.74 37 TRP B C 1
ATOM 5175 O O . TRP B 2 37 ? -47.743 17.232 -25.791 1.00 22.05 37 TRP B O 1
ATOM 5186 N N . PRO B 2 38 ? -48.252 18.573 -27.530 1.00 25.29 38 PRO B N 1
ATOM 5187 C CA . PRO B 2 38 ? -47.045 19.402 -27.326 1.00 23.77 38 PRO B CA 1
ATOM 5188 C C . PRO B 2 38 ? -46.898 19.921 -25.902 1.00 25.35 38 PRO B C 1
ATOM 5189 O O . PRO B 2 38 ? -45.769 19.943 -25.388 1.00 22.10 38 PRO B O 1
ATOM 5193 N N . GLU B 2 39 ? -47.993 20.305 -25.230 1.00 21.54 39 GLU B N 1
ATOM 5194 C CA . GLU B 2 39 ? -47.823 20.867 -23.891 1.00 23.97 39 GLU B CA 1
ATOM 5195 C C . GLU B 2 39 ? -47.676 19.810 -22.794 1.00 19.98 39 GLU B C 1
ATOM 5196 O O . GLU B 2 39 ? -47.459 20.181 -21.648 1.00 23.73 39 GLU B O 1
ATOM 5202 N N . ALA B 2 40 ? -47.791 18.524 -23.102 1.00 22.79 40 ALA B N 1
ATOM 5203 C CA . ALA B 2 40 ? -47.501 17.453 -22.152 1.00 22.31 40 ALA B CA 1
ATOM 5204 C C . ALA B 2 40 ? -46.127 16.853 -22.350 1.00 21.83 40 ALA B C 1
ATOM 5205 O O . ALA B 2 40 ? -45.758 15.920 -21.635 1.00 22.48 40 ALA B O 1
ATOM 5207 N N . SER B 2 41 ? -45.387 17.313 -23.344 1.00 20.28 41 SER B N 1
ATOM 5208 C CA . SER B 2 41 ? -44.007 16.878 -23.465 1.00 19.51 41 SER B CA 1
ATOM 5209 C C . SER B 2 41 ? -43.208 17.383 -22.273 1.00 20.75 41 SER B C 1
ATOM 5210 O O . SER B 2 41 ? -43.423 18.502 -21.801 1.00 22.41 41 SER B O 1
ATOM 5213 N N . ARG B 2 42 ? -42.280 16.553 -21.780 1.00 18.69 42 ARG B N 1
ATOM 5214 C CA . ARG B 2 42 ? -41.460 16.920 -20.640 1.00 21.50 42 ARG B CA 1
ATOM 5215 C C . ARG B 2 42 ? -40.230 17.704 -21.068 1.00 22.12 42 ARG B C 1
ATOM 5216 O O . ARG B 2 42 ? -39.426 18.110 -20.222 1.00 19.97 42 ARG B O 1
ATOM 5224 N N . ILE B 2 43 ? -40.048 17.891 -22.371 1.00 18.60 43 ILE B N 1
ATOM 5225 C CA . ILE B 2 43 ? -39.081 18.850 -22.898 1.00 20.99 43 ILE B CA 1
ATOM 5226 C C . ILE B 2 43 ? -39.866 19.757 -23.827 1.00 18.02 43 ILE B C 1
ATOM 5227 O O . ILE B 2 43 ? -40.594 19.279 -24.697 1.00 19.45 43 ILE B O 1
ATOM 5232 N N . ARG B 2 44 ? -39.769 21.049 -23.625 1.00 19.18 44 ARG B N 1
ATOM 5233 C CA . ARG B 2 44 ? -40.565 21.938 -24.447 1.00 17.81 44 ARG B CA 1
ATOM 5234 C C . ARG B 2 44 ? -39.646 23.015 -25.003 1.00 20.02 44 ARG B C 1
ATOM 5235 O O . ARG B 2 44 ? -38.756 23.510 -24.306 1.00 20.37 44 ARG B O 1
ATOM 5243 N N . VAL B 2 45 ? -39.829 23.333 -26.279 1.00 19.74 45 VAL B N 1
ATOM 5244 C CA . VAL B 2 45 ? -38.972 24.273 -26.996 1.00 18.22 45 VAL B CA 1
ATOM 5245 C C . VAL B 2 45 ? -39.692 25.601 -27.091 1.00 19.75 45 VAL B C 1
ATOM 5246 O O . VAL B 2 45 ? -40.819 25.656 -27.582 1.00 23.19 45 VAL B O 1
ATOM 5250 N N . PHE B 2 46 ? -39.041 26.672 -26.656 1.00 20.41 46 PHE B N 1
ATOM 5251 C CA . PHE B 2 46 ? -39.626 28.008 -26.668 1.00 19.86 46 PHE B CA 1
ATOM 5252 C C . PHE B 2 46 ? -39.037 28.817 -27.819 1.00 21.64 46 PHE B C 1
ATOM 5253 O O . PHE B 2 46 ? -37.813 28.906 -27.953 1.00 20.27 46 PHE B O 1
ATOM 5261 N N . GLU B 2 47 ? -39.910 29.390 -28.671 1.00 20.61 47 GLU B N 1
ATOM 5262 C CA . GLU B 2 47 ? -39.476 30.234 -29.782 1.00 22.57 47 GLU B CA 1
ATOM 5263 C C . GLU B 2 47 ? -40.254 31.549 -29.706 1.00 24.14 47 GLU B C 1
ATOM 5264 O O . GLU B 2 47 ? -41.165 31.777 -30.496 1.00 22.23 47 GLU B O 1
ATOM 5270 N N . LEU B 2 48 ? -39.876 32.421 -28.768 1.00 24.53 48 LEU B N 1
ATOM 5271 C CA . LEU B 2 48 ? -40.602 33.677 -28.582 1.00 24.53 48 LEU B CA 1
ATOM 5272 C C . LEU B 2 48 ? -40.302 34.686 -29.685 1.00 27.74 48 LEU B C 1
ATOM 5273 O O . LEU B 2 48 ? -41.139 35.554 -29.963 1.00 29.42 48 LEU B O 1
ATOM 5278 N N . PHE B 2 49 ? -39.145 34.587 -30.335 1.00 24.18 49 PHE B N 1
ATOM 5279 C CA . PHE B 2 49 ? -38.835 35.374 -31.525 1.00 21.24 49 PHE B CA 1
ATOM 5280 C C . PHE B 2 49 ? -38.373 34.387 -32.590 1.00 22.55 49 PHE B C 1
ATOM 5281 O O . PHE B 2 49 ? -37.545 33.511 -32.284 1.00 19.89 49 PHE B O 1
ATOM 5289 N N . PRO B 2 50 ? -38.864 34.487 -33.838 1.00 22.75 50 PRO B N 1
ATOM 5290 C CA . PRO B 2 50 ? -38.516 33.488 -34.867 1.00 20.18 50 PRO B CA 1
ATOM 5291 C C . PRO B 2 50 ? -37.023 33.236 -34.960 1.00 18.44 50 PRO B C 1
ATOM 5292 O O . PRO B 2 50 ? -36.228 34.164 -35.036 1.00 19.74 50 PRO B O 1
ATOM 5296 N N . GLY B 2 51 ? -36.639 31.962 -34.917 1.00 18.89 51 GLY B N 1
ATOM 5297 C CA . GLY B 2 51 ? -35.263 31.565 -35.102 1.00 16.98 51 GLY B CA 1
ATOM 5298 C C . GLY B 2 51 ? -34.449 31.462 -33.821 1.00 23.36 51 GLY B C 1
ATOM 5299 O O . GLY B 2 51 ? -33.322 30.965 -33.867 1.00 23.90 51 GLY B O 1
ATOM 5300 N N . ILE B 2 52 ? -34.978 31.910 -32.682 1.00 18.92 52 ILE B N 1
ATOM 5301 C CA . ILE B 2 52 ? -34.296 31.798 -31.385 1.00 16.54 52 ILE B CA 1
ATOM 5302 C C . ILE B 2 52 ? -34.990 30.680 -30.615 1.00 18.66 52 ILE B C 1
ATOM 5303 O O . ILE B 2 52 ? -36.058 30.894 -30.026 1.00 20.00 52 ILE B O 1
ATOM 5308 N N . ASN B 2 53 ? -34.417 29.480 -30.632 1.00 18.63 53 ASN B N 1
ATOM 5309 C CA . ASN B 2 53 ? -35.072 28.277 -30.123 1.00 17.47 53 ASN B CA 1
ATOM 5310 C C . ASN B 2 53 ? -34.409 27.811 -28.832 1.00 20.24 53 ASN B C 1
ATOM 5311 O O . ASN B 2 53 ? -33.183 27.608 -28.785 1.00 18.98 53 ASN B O 1
ATOM 5316 N N . VAL B 2 54 ? -35.200 27.660 -27.776 1.00 18.20 54 VAL B N 1
ATOM 5317 C CA . VAL B 2 54 ? -34.671 27.377 -26.447 1.00 17.02 54 VAL B CA 1
ATOM 5318 C C . VAL B 2 54 ? -35.322 26.108 -25.915 1.00 19.01 54 VAL B C 1
ATOM 5319 O O . VAL B 2 54 ? -36.458 26.135 -25.430 1.00 21.90 54 VAL B O 1
ATOM 5323 N N . PRO B 2 55 ? -34.628 24.973 -25.959 1.00 18.08 55 PRO B N 1
ATOM 5324 C CA . PRO B 2 55 ? -35.180 23.764 -25.339 1.00 18.35 55 PRO B CA 1
ATOM 5325 C C . PRO B 2 55 ? -35.100 23.878 -23.812 1.00 21.43 55 PRO B C 1
ATOM 5326 O O . PRO B 2 55 ? -34.165 24.461 -23.253 1.00 20.88 55 PRO B O 1
ATOM 5330 N N . HIS B 2 56 ? -36.089 23.306 -23.133 1.00 19.63 56 HIS B N 1
ATOM 5331 C CA . HIS B 2 56 ? -36.250 23.534 -21.693 1.00 21.71 56 HIS B CA 1
ATOM 5332 C C . HIS B 2 56 ? -36.726 22.257 -21.009 1.00 21.41 56 HIS B C 1
ATOM 5333 O O . HIS B 2 56 ? -37.759 21.698 -21.405 1.00 18.61 56 HIS B O 1
ATOM 5340 N N . THR B 2 57 ? -36.008 21.808 -19.973 1.00 20.37 57 THR B N 1
ATOM 5341 C CA . THR B 2 57 ? -36.447 20.620 -19.240 1.00 22.57 57 THR B CA 1
ATOM 5342 C C . THR B 2 57 ? -35.815 20.613 -17.845 1.00 21.30 57 THR B C 1
ATOM 5343 O O . THR B 2 57 ? -35.070 21.521 -17.469 1.00 17.85 57 THR B O 1
ATOM 5347 N N . CYS B 2 58 ? -36.123 19.563 -17.086 1.00 18.81 58 CYS B N 1
ATOM 5348 C CA . CYS B 2 58 ? -35.660 19.404 -15.716 1.00 17.71 58 CYS B CA 1
ATOM 5349 C C . CYS B 2 58 ? -34.140 19.183 -15.670 1.00 23.20 58 CYS B C 1
ATOM 5350 O O . CYS B 2 58 ? -33.554 18.552 -16.561 1.00 19.13 58 CYS B O 1
ATOM 5353 N N . VAL B 2 59 ? -33.505 19.729 -14.623 1.00 15.72 59 VAL B N 1
ATOM 5354 C CA . VAL B 2 59 ? -32.068 19.561 -14.373 1.00 21.67 59 VAL B CA 1
ATOM 5355 C C . VAL B 2 59 ? -31.770 18.692 -13.161 1.00 20.04 59 VAL B C 1
ATOM 5356 O O . VAL B 2 59 ? -30.600 18.566 -12.787 1.00 20.81 59 VAL B O 1
ATOM 5360 N N . GLN B 2 60 ? -32.787 18.105 -12.520 1.00 20.20 60 GLN B N 1
ATOM 5361 C CA . GLN B 2 60 ? -32.580 17.206 -11.384 1.00 21.75 60 GLN B CA 1
ATOM 5362 C C . GLN B 2 60 ? -31.832 17.895 -10.244 1.00 20.81 60 GLN B C 1
ATOM 5363 O O . GLN B 2 60 ? -30.796 17.415 -9.776 1.00 20.79 60 GLN B O 1
ATOM 5369 N N . CYS B 2 61 ? -32.331 19.066 -9.836 1.00 18.38 61 CYS B N 1
ATOM 5370 C CA . CYS B 2 61 ? -31.732 19.789 -8.710 1.00 21.86 61 CYS B CA 1
ATOM 5371 C C . CYS B 2 61 ? -31.472 18.835 -7.539 1.00 20.49 61 CYS B C 1
ATOM 5372 O O . CYS B 2 61 ? -32.383 18.101 -7.148 1.00 22.64 61 CYS B O 1
ATOM 5375 N N . PRO B 2 62 ? -30.263 18.816 -6.955 1.00 23.61 62 PRO B N 1
ATOM 5376 C CA . PRO B 2 62 ? -30.002 17.849 -5.864 1.00 24.89 62 PRO B CA 1
ATOM 5377 C C . PRO B 2 62 ? -30.887 18.041 -4.625 1.00 28.02 62 PRO B C 1
ATOM 5378 O O . PRO B 2 62 ? -31.074 17.084 -3.869 1.00 25.59 62 PRO B O 1
ATOM 5382 N N . ASP B 2 63 ? -31.421 19.242 -4.400 1.00 25.59 63 ASP B N 1
ATOM 5383 C CA . ASP B 2 63 ? -32.320 19.551 -3.292 1.00 25.22 63 ASP B CA 1
ATOM 5384 C C . ASP B 2 63 ? -33.801 19.456 -3.692 1.00 26.17 63 ASP B C 1
ATOM 5385 O O . ASP B 2 63 ? -34.671 19.739 -2.862 1.00 24.91 63 ASP B O 1
ATOM 5390 N N . TYR B 2 64 ? -34.105 19.075 -4.957 1.00 21.15 64 TYR B N 1
ATOM 5391 C CA . TYR B 2 64 ? -35.444 18.825 -5.501 1.00 24.50 64 TYR B CA 1
ATOM 5392 C C . TYR B 2 64 ? -36.510 19.746 -4.903 1.00 27.03 64 TYR B C 1
ATOM 5393 O O . TYR B 2 64 ? -37.376 19.284 -4.152 1.00 25.02 64 TYR B O 1
ATOM 5402 N N . PRO B 2 65 ? -36.463 21.050 -5.183 1.00 25.33 65 PRO B N 1
ATOM 5403 C CA . PRO B 2 65 ? -37.516 21.947 -4.675 1.00 24.71 65 PRO B CA 1
ATOM 5404 C C . PRO B 2 65 ? -38.926 21.439 -4.914 1.00 25.18 65 PRO B C 1
ATOM 5405 O O . PRO B 2 65 ? -39.807 21.620 -4.065 1.00 24.67 65 PRO B O 1
ATOM 5409 N N . CYS B 2 66 ? -39.159 20.814 -6.065 1.00 22.96 66 CYS B N 1
ATOM 5410 C CA . CYS B 2 66 ? -40.495 20.369 -6.430 1.00 23.58 66 CYS B CA 1
ATOM 5411 C C . CYS B 2 66 ? -40.962 19.252 -5.504 1.00 29.24 66 CYS B C 1
ATOM 5412 O O . CYS B 2 66 ? -42.052 19.327 -4.916 1.00 22.32 66 CYS B O 1
ATOM 5415 N N . VAL B 2 67 ? -40.146 18.204 -5.373 1.00 26.97 67 VAL B N 1
ATOM 5416 C CA . VAL B 2 67 ? -40.478 17.082 -4.494 1.00 24.85 67 VAL B CA 1
ATOM 5417 C C . VAL B 2 67 ? -40.834 17.576 -3.098 1.00 27.32 67 VAL B C 1
ATOM 5418 O O . VAL B 2 67 ? -41.822 17.141 -2.498 1.00 26.29 67 VAL B O 1
ATOM 5422 N N . ASN B 2 68 ? -40.059 18.504 -2.579 1.00 26.84 68 ASN B N 1
ATOM 5423 C CA . ASN B 2 68 ? -40.201 18.932 -1.202 1.00 26.23 68 ASN B CA 1
ATOM 5424 C C . ASN B 2 68 ? -41.332 19.930 -1.003 1.00 30.44 68 ASN B C 1
ATOM 5425 O O . ASN B 2 68 ? -41.723 20.168 0.134 1.00 28.91 68 ASN B O 1
ATOM 5430 N N . ALA B 2 69 ? -41.884 20.490 -2.069 1.00 27.39 69 ALA B N 1
ATOM 5431 C CA . ALA B 2 69 ? -43.012 21.395 -1.958 1.00 28.06 69 ALA B CA 1
ATOM 5432 C C . ALA B 2 69 ? -44.355 20.694 -2.072 1.00 26.64 69 ALA B C 1
ATOM 5433 O O . ALA B 2 69 ? -45.376 21.296 -1.743 1.00 30.41 69 ALA B O 1
ATOM 5435 N N . CYS B 2 70 ? -44.385 19.462 -2.548 1.00 27.00 70 CYS B N 1
ATOM 5436 C CA . CYS B 2 70 ? -45.659 18.821 -2.882 1.00 24.31 70 CYS B CA 1
ATOM 5437 C C . CYS B 2 70 ? -46.427 18.496 -1.605 1.00 30.00 70 CYS B C 1
ATOM 5438 O O . CYS B 2 70 ? -45.903 17.777 -0.747 1.00 25.41 70 CYS B O 1
ATOM 5441 N N . PRO B 2 71 ? -47.673 18.959 -1.463 1.00 31.54 71 PRO B N 1
ATOM 5442 C CA . PRO B 2 71 ? -48.429 18.673 -0.234 1.00 30.47 71 PRO B CA 1
ATOM 5443 C C . PRO B 2 71 ? -48.965 17.260 -0.146 1.00 34.49 71 PRO B C 1
ATOM 5444 O O . PRO B 2 71 ? -49.260 16.814 0.971 1.00 37.75 71 PRO B O 1
ATOM 5448 N N . THR B 2 72 ? -49.158 16.560 -1.269 1.00 28.21 72 THR B N 1
ATOM 5449 C CA . THR B 2 72 ? -49.731 15.218 -1.250 1.00 32.10 72 THR B CA 1
ATOM 5450 C C . THR B 2 72 ? -48.690 14.120 -1.443 1.00 34.31 72 THR B C 1
ATOM 5451 O O . THR B 2 72 ? -49.059 12.956 -1.617 1.00 34.00 72 THR B O 1
ATOM 5455 N N . ASN B 2 73 ? -47.409 14.470 -1.425 1.00 30.11 73 ASN B N 1
ATOM 5456 C CA . ASN B 2 73 ? -46.310 13.569 -1.796 1.00 34.31 73 ASN B CA 1
ATOM 5457 C C . ASN B 2 73 ? -46.571 12.779 -3.086 1.00 32.09 73 ASN B C 1
ATOM 5458 O O . ASN B 2 73 ? -46.285 11.583 -3.169 1.00 32.97 73 ASN B O 1
ATOM 5463 N N . ALA B 2 74 ? -47.096 13.458 -4.118 1.00 30.14 74 ALA B N 1
ATOM 5464 C CA . ALA B 2 74 ? -47.196 12.854 -5.450 1.00 30.18 74 ALA B CA 1
ATOM 5465 C C . ALA B 2 74 ? -45.839 12.687 -6.138 1.00 27.90 74 ALA B C 1
ATOM 5466 O O . ALA B 2 74 ? -45.726 11.880 -7.073 1.00 28.83 74 ALA B O 1
ATOM 5468 N N . LEU B 2 75 ? -44.817 13.425 -5.707 1.00 30.89 75 LEU B N 1
ATOM 5469 C CA . LEU B 2 75 ? -43.509 13.415 -6.351 1.00 30.06 75 LEU B CA 1
ATOM 5470 C C . LEU B 2 75 ? -42.518 12.645 -5.492 1.00 30.57 75 LEU B C 1
ATOM 5471 O O . LEU B 2 75 ? -42.522 12.764 -4.268 1.00 29.41 75 LEU B O 1
ATOM 5476 N N . SER B 2 76 ? -41.667 11.853 -6.138 1.00 27.34 76 SER B N 1
ATOM 5477 C CA . SER B 2 76 ? -40.535 11.234 -5.472 1.00 29.85 76 SER B CA 1
ATOM 5478 C C . SER B 2 76 ? -39.335 11.280 -6.416 1.00 30.62 76 SER B C 1
ATOM 5479 O O . SER B 2 76 ? -39.430 11.770 -7.550 1.00 25.90 76 SER B O 1
ATOM 5482 N N . VAL B 2 77 ? -38.208 10.761 -5.942 1.00 25.99 77 VAL B N 1
ATOM 5483 C CA . VAL B 2 77 ? -36.958 10.723 -6.696 1.00 28.81 77 VAL B CA 1
ATOM 5484 C C . VAL B 2 77 ? -36.631 9.264 -6.990 1.00 35.43 77 VAL B C 1
ATOM 5485 O O . VAL B 2 77 ? -36.518 8.453 -6.066 1.00 33.20 77 VAL B O 1
ATOM 5489 N N . ASP B 2 78 ? -36.471 8.924 -8.271 1.00 33.68 78 ASP B N 1
ATOM 5490 C CA . ASP B 2 78 ? -36.013 7.587 -8.638 1.00 32.78 78 ASP B CA 1
ATOM 5491 C C . ASP B 2 78 ? -34.607 7.342 -8.111 1.00 37.63 78 ASP B C 1
ATOM 5492 O O . ASP B 2 78 ? -33.724 8.189 -8.253 1.00 35.13 78 ASP B O 1
ATOM 5497 N N . GLU B 2 79 ? -34.401 6.173 -7.506 1.00 36.95 79 GLU B N 1
ATOM 5498 C CA . GLU B 2 79 ? -33.130 5.849 -6.870 1.00 41.05 79 GLU B CA 1
ATOM 5499 C C . GLU B 2 79 ? -32.024 5.520 -7.875 1.00 37.94 79 GLU B C 1
ATOM 5500 O O . GLU B 2 79 ? -30.855 5.812 -7.607 1.00 38.79 79 GLU B O 1
ATOM 5506 N N . LYS B 2 80 ? -32.361 4.909 -9.018 1.00 39.22 80 LYS B N 1
ATOM 5507 C CA . LYS B 2 80 ? -31.364 4.533 -10.031 1.00 38.01 80 LYS B CA 1
ATOM 5508 C C . LYS B 2 80 ? -30.926 5.756 -10.834 1.00 39.99 80 LYS B C 1
ATOM 5509 O O . LYS B 2 80 ? -29.784 6.212 -10.731 1.00 38.58 80 LYS B O 1
ATOM 5515 N N . THR B 2 81 ? -31.832 6.294 -11.651 1.00 41.59 81 THR B N 1
ATOM 5516 C CA . THR B 2 81 ? -31.644 7.630 -12.207 1.00 36.65 81 THR B CA 1
ATOM 5517 C C . THR B 2 81 ? -31.735 8.590 -11.034 1.00 40.39 81 THR B C 1
ATOM 5518 O O . THR B 2 81 ? -31.841 8.173 -9.885 1.00 44.83 81 THR B O 1
ATOM 5522 N N . GLY B 2 82 ? -31.674 9.876 -11.245 1.00 42.20 82 GLY B N 1
ATOM 5523 C CA . GLY B 2 82 ? -32.082 10.636 -10.052 1.00 20.71 82 GLY B CA 1
ATOM 5524 C C . GLY B 2 82 ? -33.234 11.506 -10.492 1.00 23.74 82 GLY B C 1
ATOM 5525 O O . GLY B 2 82 ? -33.331 12.680 -10.128 1.00 22.75 82 GLY B O 1
ATOM 5526 N N . ALA B 2 83 ? -34.069 10.952 -11.367 1.00 21.62 83 ALA B N 1
ATOM 5527 C CA . ALA B 2 83 ? -35.139 11.744 -11.945 1.00 23.44 83 ALA B CA 1
ATOM 5528 C C . ALA B 2 83 ? -36.300 11.884 -10.963 1.00 27.96 83 ALA B C 1
ATOM 5529 O O . ALA B 2 83 ? -36.503 11.054 -10.079 1.00 24.50 83 ALA B O 1
ATOM 5531 N N . VAL B 2 84 ? -37.073 12.948 -11.159 1.00 22.70 84 VAL B N 1
ATOM 5532 C CA . VAL B 2 84 ? -38.357 13.097 -10.494 1.00 26.41 84 VAL B CA 1
ATOM 5533 C C . VAL B 2 84 ? -39.357 12.107 -11.068 1.00 27.13 84 VAL B C 1
ATOM 5534 O O . VAL B 2 84 ? -39.475 11.946 -12.296 1.00 26.64 84 VAL B O 1
ATOM 5538 N N . VAL B 2 85 ? -40.111 11.457 -10.183 1.00 25.95 85 VAL B N 1
ATOM 5539 C CA . VAL B 2 85 ? -41.191 10.546 -10.569 1.00 29.90 85 VAL B CA 1
ATOM 5540 C C . VAL B 2 85 ? -42.525 11.082 -10.043 1.00 28.60 85 VAL B C 1
ATOM 5541 O O . VAL B 2 85 ? -42.647 11.400 -8.852 1.00 28.76 85 VAL B O 1
ATOM 5545 N N . VAL B 2 86 ? -43.515 11.178 -10.932 1.00 28.47 86 VAL B N 1
ATOM 5546 C CA . VAL B 2 86 ? -44.846 11.697 -10.615 1.00 29.39 86 VAL B CA 1
ATOM 5547 C C . VAL B 2 86 ? -45.807 10.529 -10.435 1.00 31.12 86 VAL B C 1
ATOM 5548 O O . VAL B 2 86 ? -46.003 9.739 -11.366 1.00 34.15 86 VAL B O 1
ATOM 5552 N N . ASN B 2 87 ? -46.445 10.444 -9.262 1.00 30.88 87 ASN B N 1
ATOM 5553 C CA . ASN B 2 87 ? -47.637 9.609 -9.075 1.00 31.13 87 ASN B CA 1
ATOM 5554 C C . ASN B 2 87 ? -48.851 10.446 -9.479 1.00 31.56 87 ASN B C 1
ATOM 5555 O O . ASN B 2 87 ? -49.362 11.242 -8.688 1.00 28.73 87 ASN B O 1
ATOM 5560 N N . GLU B 2 88 ? -49.336 10.238 -10.704 1.00 28.07 88 GLU B N 1
ATOM 5561 C CA . GLU B 2 88 ? -50.379 11.110 -11.233 1.00 30.46 88 GLU B CA 1
ATOM 5562 C C . GLU B 2 88 ? -51.661 11.028 -10.403 1.00 35.01 88 GLU B C 1
ATOM 5563 O O . GLU B 2 88 ? -52.438 11.993 -10.365 1.00 31.32 88 GLU B O 1
ATOM 5569 N N . GLU B 2 89 ? -51.883 9.903 -9.723 1.00 34.79 89 GLU B N 1
ATOM 5570 C CA . GLU B 2 89 ? -53.109 9.737 -8.947 1.00 39.70 89 GLU B CA 1
ATOM 5571 C C . GLU B 2 89 ? -53.133 10.634 -7.717 1.00 37.90 89 GLU B C 1
ATOM 5572 O O . GLU B 2 89 ? -54.215 11.060 -7.294 1.00 40.36 89 GLU B O 1
ATOM 5578 N N . LYS B 2 90 ? -51.975 10.935 -7.132 1.00 32.22 90 LYS B N 1
ATOM 5579 C CA . LYS B 2 90 ? -51.927 11.791 -5.952 1.00 32.69 90 LYS B CA 1
ATOM 5580 C C . LYS B 2 90 ? -51.834 13.269 -6.289 1.00 34.75 90 LYS B C 1
ATOM 5581 O O . LYS B 2 90 ? -51.832 14.104 -5.376 1.00 30.87 90 LYS B O 1
ATOM 5587 N N . CYS B 2 91 ? -51.724 13.623 -7.562 1.00 32.33 91 CYS B N 1
ATOM 5588 C CA . CYS B 2 91 ? -51.546 15.021 -7.930 1.00 32.17 91 CYS B CA 1
ATOM 5589 C C . CYS B 2 91 ? -52.884 15.764 -7.893 1.00 29.29 91 CYS B C 1
ATOM 5590 O O . CYS B 2 91 ? -53.845 15.357 -8.552 1.00 30.66 91 CYS B O 1
ATOM 5593 N N . ILE B 2 92 ? -52.924 16.886 -7.178 1.00 28.75 92 ILE B N 1
ATOM 5594 C CA . ILE B 2 92 ? -54.116 17.722 -7.115 1.00 32.09 92 ILE B CA 1
ATOM 5595 C C . ILE B 2 92 ? -53.929 19.024 -7.897 1.00 34.77 92 ILE B C 1
ATOM 5596 O O . ILE B 2 92 ? -54.654 19.990 -7.671 1.00 29.40 92 ILE B O 1
ATOM 5601 N N . THR B 2 93 ? -52.950 19.058 -8.806 1.00 30.18 93 THR B N 1
ATOM 5602 C CA . THR B 2 93 ? -52.696 20.183 -9.724 1.00 26.71 93 THR B CA 1
ATOM 5603 C C . THR B 2 93 ? -52.767 21.524 -8.999 1.00 26.65 93 THR B C 1
ATOM 5604 O O . THR B 2 93 ? -53.369 22.492 -9.473 1.00 27.04 93 THR B O 1
ATOM 5608 N N . CYS B 2 94 ? -52.107 21.574 -7.838 1.00 23.83 94 CYS B N 1
ATOM 5609 C CA . CYS B 2 94 ? -52.084 22.775 -7.011 1.00 27.82 94 CYS B CA 1
ATOM 5610 C C . CYS B 2 94 ? -51.065 23.824 -7.463 1.00 27.36 94 CYS B C 1
ATOM 5611 O O . CYS B 2 94 ? -51.232 25.007 -7.141 1.00 23.27 94 CYS B O 1
ATOM 5614 N N . GLY B 2 95 ? -50.001 23.437 -8.170 1.00 27.16 95 GLY B N 1
ATOM 5615 C CA . GLY B 2 95 ? -49.017 24.412 -8.603 1.00 25.32 95 GLY B CA 1
ATOM 5616 C C . GLY B 2 95 ? -47.881 24.699 -7.640 1.00 24.27 95 GLY B C 1
ATOM 5617 O O . GLY B 2 95 ? -47.012 25.522 -7.968 1.00 25.70 95 GLY B O 1
ATOM 5618 N N . ALA B 2 96 ? -47.826 24.042 -6.474 1.00 21.77 96 ALA B N 1
ATOM 5619 C CA . ALA B 2 96 ? -46.729 24.345 -5.556 1.00 23.03 96 ALA B CA 1
ATOM 5620 C C . ALA B 2 96 ? -45.373 23.963 -6.161 1.00 22.64 96 ALA B C 1
ATOM 5621 O O . ALA B 2 96 ? -44.383 24.662 -5.942 1.00 21.87 96 ALA B O 1
ATOM 5623 N N . CYS B 2 97 ? -45.301 22.838 -6.875 1.00 21.44 97 CYS B N 1
ATOM 5624 C CA . CYS B 2 97 ? -44.034 22.423 -7.473 1.00 26.36 97 CYS B CA 1
ATOM 5625 C C . CYS B 2 97 ? -43.643 23.374 -8.597 1.00 22.87 97 CYS B C 1
ATOM 5626 O O . CYS B 2 97 ? -42.455 23.690 -8.771 1.00 23.92 97 CYS B O 1
ATOM 5629 N N . VAL B 2 98 ? -44.642 23.847 -9.356 1.00 22.28 98 VAL B N 1
ATOM 5630 C CA . VAL B 2 98 ? -44.409 24.847 -10.401 1.00 24.52 98 VAL B CA 1
ATOM 5631 C C . VAL B 2 98 ? -43.754 26.081 -9.805 1.00 26.58 98 VAL B C 1
ATOM 5632 O O . VAL B 2 98 ? -42.809 26.647 -10.373 1.00 26.93 98 VAL B O 1
ATOM 5636 N N . LEU B 2 99 ? -44.235 26.513 -8.643 1.00 20.74 99 LEU B N 1
ATOM 5637 C CA . LEU B 2 99 ? -43.751 27.758 -8.076 1.00 24.70 99 LEU B CA 1
ATOM 5638 C C . LEU B 2 99 ? -42.388 27.581 -7.455 1.00 23.99 99 LEU B C 1
ATOM 5639 O O . LEU B 2 99 ? -41.576 28.510 -7.478 1.00 27.22 99 LEU B O 1
ATOM 5644 N N . ALA B 2 100 ? -42.141 26.414 -6.844 1.00 21.17 100 ALA B N 1
ATOM 5645 C CA . ALA B 2 100 ? -40.873 26.165 -6.165 1.00 21.77 100 ALA B CA 1
ATOM 5646 C C . ALA B 2 100 ? -39.708 26.020 -7.149 1.00 23.51 100 ALA B C 1
ATOM 5647 O O . ALA B 2 100 ? -38.551 26.273 -6.790 1.00 23.43 100 ALA B O 1
ATOM 5649 N N . CYS B 2 101 ? -39.984 25.574 -8.363 1.00 22.86 101 CYS B N 1
ATOM 5650 C CA . CYS B 2 101 ? -38.912 25.235 -9.320 1.00 19.78 101 CYS B CA 1
ATOM 5651 C C . CYS B 2 101 ? -38.184 26.490 -9.777 1.00 18.93 101 CYS B C 1
ATOM 5652 O O . CYS B 2 101 ? -38.824 27.394 -10.323 1.00 20.99 101 CYS B O 1
ATOM 5655 N N . PRO B 2 102 ? -36.865 26.585 -9.602 1.00 22.47 102 PRO B N 1
ATOM 5656 C CA . PRO B 2 102 ? -36.146 27.785 -10.078 1.00 22.90 102 PRO B CA 1
ATOM 5657 C C . PRO B 2 102 ? -36.251 28.004 -11.578 1.00 22.45 102 PRO B C 1
ATOM 5658 O O . PRO B 2 102 ? -36.133 29.150 -12.018 1.00 26.38 102 PRO B O 1
ATOM 5662 N N . GLY B 2 103 ? -36.443 26.954 -12.379 1.00 22.90 103 GLY B N 1
ATOM 5663 C CA . GLY B 2 103 ? -36.583 27.085 -13.821 1.00 22.87 103 GLY B CA 1
ATOM 5664 C C . GLY B 2 103 ? -38.012 27.054 -14.334 1.00 26.81 103 GLY B C 1
ATOM 5665 O O . GLY B 2 103 ? -38.226 27.057 -15.553 1.00 28.20 103 GLY B O 1
ATOM 5666 N N . LYS B 2 104 ? -39.001 27.024 -13.437 1.00 25.81 104 LYS B N 1
ATOM 5667 C CA . LYS B 2 104 ? -40.411 26.916 -13.802 1.00 23.23 104 LYS B CA 1
ATOM 5668 C C . LYS B 2 104 ? -40.620 25.781 -14.806 1.00 23.92 104 LYS B C 1
ATOM 5669 O O . LYS B 2 104 ? -41.220 25.962 -15.858 1.00 28.42 104 LYS B O 1
ATOM 5675 N N . VAL B 2 105 ? -40.116 24.601 -14.475 1.00 22.18 105 VAL B N 1
ATOM 5676 C CA . VAL B 2 105 ? -40.169 23.439 -15.375 1.00 21.67 105 VAL B CA 1
ATOM 5677 C C . VAL B 2 105 ? -41.480 22.653 -15.305 1.00 21.36 105 VAL B C 1
ATOM 5678 O O . VAL B 2 105 ? -42.015 22.250 -16.360 1.00 19.77 105 VAL B O 1
ATOM 5682 N N . PRO B 2 106 ? -42.007 22.362 -14.111 1.00 21.28 106 PRO B N 1
ATOM 5683 C CA . PRO B 2 106 ? -43.238 21.564 -14.030 1.00 20.51 106 PRO B CA 1
ATOM 5684 C C . PRO B 2 106 ? -44.354 22.226 -14.822 1.00 19.34 106 PRO B C 1
ATOM 5685 O O . PRO B 2 106 ? -44.459 23.452 -14.877 1.00 21.90 106 PRO B O 1
ATOM 5689 N N . ARG B 2 107 ? -45.168 21.406 -15.479 1.00 19.92 107 ARG B N 1
ATOM 5690 C CA . ARG B 2 107 ? -46.179 21.910 -16.396 1.00 20.40 107 ARG B CA 1
ATOM 5691 C C . ARG B 2 107 ? -47.460 21.105 -16.220 1.00 20.74 107 ARG B C 1
ATOM 5692 O O . ARG B 2 107 ? -47.413 19.873 -16.173 1.00 21.53 107 ARG B O 1
ATOM 5700 N N . ILE B 2 108 ? -48.594 21.793 -16.109 1.00 23.62 108 ILE B N 1
ATOM 5701 C CA . ILE B 2 108 ? -49.897 21.130 -16.003 1.00 23.22 108 ILE B CA 1
ATOM 5702 C C . ILE B 2 108 ? -50.678 21.396 -17.280 1.00 22.36 108 ILE B C 1
ATOM 5703 O O . ILE B 2 108 ? -51.256 22.478 -17.430 1.00 28.00 108 ILE B O 1
ATOM 5708 N N . PRO B 2 109 ? -50.692 20.467 -18.235 1.00 22.26 109 PRO B N 1
ATOM 5709 C CA . PRO B 2 109 ? -51.405 20.704 -19.494 1.00 28.83 109 PRO B CA 1
ATOM 5710 C C . PRO B 2 109 ? -52.920 20.567 -19.317 1.00 31.00 109 PRO B C 1
ATOM 5711 O O . PRO B 2 109 ? -53.404 19.906 -18.400 1.00 32.87 109 PRO B O 1
ATOM 5715 N N . ALA B 2 110 ? -53.657 21.219 -20.221 1.00 32.24 110 ALA B N 1
ATOM 5716 C CA . ALA B 2 110 ? -55.124 21.281 -20.158 1.00 35.20 110 ALA B CA 1
ATOM 5717 C C . ALA B 2 110 ? -55.745 19.892 -20.112 1.00 36.56 110 ALA B C 1
ATOM 5718 O O . ALA B 2 110 ? -55.640 19.120 -21.070 1.00 33.47 110 ALA B O 1
ATOM 5720 N N . GLY B 2 111 ? -56.402 19.573 -19.002 1.00 41.49 111 GLY B N 1
ATOM 5721 C CA . GLY B 2 111 ? -57.177 18.350 -18.962 1.00 40.51 111 GLY B CA 1
ATOM 5722 C C . GLY B 2 111 ? -56.397 17.093 -18.657 1.00 42.52 111 GLY B C 1
ATOM 5723 O O . GLY B 2 111 ? -56.952 15.995 -18.772 1.00 43.20 111 GLY B O 1
ATOM 5724 N N . LYS B 2 112 ? -55.125 17.209 -18.286 1.00 36.19 112 LYS B N 1
ATOM 5725 C CA . LYS B 2 112 ? -54.355 16.044 -17.856 1.00 35.81 112 LYS B CA 1
ATOM 5726 C C . LYS B 2 112 ? -54.730 15.632 -16.435 1.00 35.52 112 LYS B C 1
ATOM 5727 O O . LYS B 2 112 ? -54.819 14.440 -16.129 1.00 38.73 112 LYS B O 1
ATOM 5733 N N . GLY B 2 113 ? -54.951 16.598 -15.555 1.00 31.88 113 GLY B N 1
ATOM 5734 C CA . GLY B 2 113 ? -55.223 16.273 -14.170 1.00 32.63 113 GLY B CA 1
ATOM 5735 C C . GLY B 2 113 ? -53.985 15.995 -13.348 1.00 35.46 113 GLY B C 1
ATOM 5736 O O . GLY B 2 113 ? -54.108 15.544 -12.204 1.00 28.35 113 GLY B O 1
ATOM 5737 N N . SER B 2 114 ? -52.795 16.252 -13.898 1.00 28.83 114 SER B N 1
ATOM 5738 C CA . SER B 2 114 ? -51.553 16.077 -13.151 1.00 25.55 114 SER B CA 1
ATOM 5739 C C . SER B 2 114 ? -50.480 16.951 -13.781 1.00 25.70 114 SER B C 1
ATOM 5740 O O . SER B 2 114 ? -50.581 17.329 -14.949 1.00 26.10 114 SER B O 1
ATOM 5743 N N . VAL B 2 115 ? -49.471 17.287 -12.982 1.00 25.12 115 VAL B N 1
ATOM 5744 C CA . VAL B 2 115 ? -48.248 17.864 -13.525 1.00 23.61 115 VAL B CA 1
ATOM 5745 C C . VAL B 2 115 ? -47.523 16.823 -14.379 1.00 27.25 115 VAL B C 1
ATOM 5746 O O . VAL B 2 115 ? -47.721 15.606 -14.237 1.00 24.31 115 VAL B O 1
ATOM 5750 N N . VAL B 2 116 ? -46.650 17.304 -15.278 1.00 26.20 116 VAL B N 1
ATOM 5751 C CA . VAL B 2 116 ? -45.688 16.434 -15.943 1.00 22.21 116 VAL B CA 1
ATOM 5752 C C . VAL B 2 116 ? -44.272 16.986 -15.739 1.00 22.17 116 VAL B C 1
ATOM 5753 O O . VAL B 2 116 ? -44.052 18.203 -15.752 1.00 20.26 116 VAL B O 1
ATOM 5757 N N . ILE B 2 117 ? -43.328 16.077 -15.494 1.00 20.89 117 ILE B N 1
ATOM 5758 C CA . ILE B 2 117 ? -41.918 16.398 -15.238 1.00 20.19 117 ILE B CA 1
ATOM 5759 C C . ILE B 2 117 ? -41.081 15.288 -15.868 1.00 22.74 117 ILE B C 1
ATOM 5760 O O . ILE B 2 117 ? -41.431 14.103 -15.764 1.00 23.15 117 ILE B O 1
ATOM 5765 N N . CYS B 2 118 ? -39.965 15.664 -16.502 1.00 21.53 118 CYS B N 1
ATOM 5766 C CA . CYS B 2 118 ? -39.065 14.690 -17.124 1.00 20.99 118 CYS B CA 1
ATOM 5767 C C . CYS B 2 118 ? -38.726 13.543 -16.168 1.00 22.18 118 CYS B C 1
ATOM 5768 O O . CYS B 2 118 ? -38.389 13.775 -15.007 1.00 23.28 118 CYS B O 1
ATOM 5771 N N . ASP B 2 119 ? -38.852 12.295 -16.637 1.00 21.46 119 ASP B N 1
ATOM 5772 C CA . ASP B 2 119 ? -38.401 11.163 -15.826 1.00 24.11 119 ASP B CA 1
ATOM 5773 C C . ASP B 2 119 ? -37.133 10.524 -16.391 1.00 25.84 119 ASP B C 1
ATOM 5774 O O . ASP B 2 119 ? -36.800 9.393 -16.024 1.00 25.13 119 ASP B O 1
ATOM 5779 N N . LEU B 2 120 ? -36.413 11.245 -17.261 1.00 24.41 120 LEU B N 1
ATOM 5780 C CA . LEU B 2 120 ? -35.196 10.776 -17.934 1.00 23.06 120 LEU B CA 1
ATOM 5781 C C . LEU B 2 120 ? -35.424 9.487 -18.729 1.00 25.33 120 LEU B C 1
ATOM 5782 O O . LEU B 2 120 ? -34.456 8.761 -19.031 1.00 27.18 120 LEU B O 1
ATOM 5787 N N . CYS B 2 121 ? -36.673 9.216 -19.120 1.00 24.03 121 CYS B N 1
ATOM 5788 C CA . CYS B 2 121 ? -37.033 7.991 -19.837 1.00 27.41 121 CYS B CA 1
ATOM 5789 C C . CYS B 2 121 ? -36.444 6.765 -19.149 1.00 29.05 121 CYS B C 1
ATOM 5790 O O . CYS B 2 121 ? -35.989 5.817 -19.793 1.00 34.63 121 CYS B O 1
ATOM 5793 N N . GLY B 2 122 ? -36.423 6.788 -17.825 1.00 31.18 122 GLY B N 1
ATOM 5794 C CA . GLY B 2 122 ? -35.844 5.660 -17.120 1.00 30.73 122 GLY B CA 1
ATOM 5795 C C . GLY B 2 122 ? -34.370 5.433 -17.363 1.00 33.39 122 GLY B C 1
ATOM 5796 O O . GLY B 2 122 ? -33.879 4.328 -17.123 1.00 37.25 122 GLY B O 1
ATOM 5797 N N . GLY B 2 123 ? -33.634 6.452 -17.813 1.00 31.92 123 GLY B N 1
ATOM 5798 C CA . GLY B 2 123 ? -32.195 6.346 -17.995 1.00 30.95 123 GLY B CA 1
ATOM 5799 C C . GLY B 2 123 ? -31.727 6.351 -19.436 1.00 32.33 123 GLY B C 1
ATOM 5800 O O . GLY B 2 123 ? -30.512 6.379 -19.666 1.00 37.01 123 GLY B O 1
ATOM 5801 N N . ASN B 2 124 ? -32.637 6.344 -20.414 1.00 33.02 124 ASN B N 1
ATOM 5802 C CA . ASN B 2 124 ? -32.284 6.432 -21.836 1.00 30.42 124 ASN B CA 1
ATOM 5803 C C . ASN B 2 124 ? -33.164 7.465 -22.543 1.00 28.63 124 ASN B C 1
ATOM 5804 O O . ASN B 2 124 ? -34.130 7.107 -23.228 1.00 26.21 124 ASN B O 1
ATOM 5809 N N . PRO B 2 125 ? -32.830 8.752 -22.431 1.00 27.48 125 PRO B N 1
ATOM 5810 C CA . PRO B 2 125 ? -33.682 9.816 -22.995 1.00 26.42 125 PRO B CA 1
ATOM 5811 C C . PRO B 2 125 ? -33.959 9.646 -24.481 1.00 29.68 125 PRO B C 1
ATOM 5812 O O . PRO B 2 125 ? -33.046 9.623 -25.307 1.00 25.13 125 PRO B O 1
ATOM 5816 N N . LYS B 2 126 ? -35.241 9.590 -24.827 1.00 28.39 126 LYS B N 1
ATOM 5817 C CA . LYS B 2 126 ? -35.581 9.500 -26.240 1.00 26.66 126 LYS B CA 1
ATOM 5818 C C . LYS B 2 126 ? -35.448 10.836 -26.964 1.00 26.51 126 LYS B C 1
ATOM 5819 O O . LYS B 2 126 ? -35.250 10.841 -28.180 1.00 22.77 126 LYS B O 1
ATOM 5825 N N . CYS B 2 127 ? -35.565 11.967 -26.257 1.00 24.80 127 CYS B N 1
ATOM 5826 C CA . CYS B 2 127 ? -35.346 13.274 -26.887 1.00 22.87 127 CYS B CA 1
ATOM 5827 C C . CYS B 2 127 ? -33.903 13.418 -27.390 1.00 24.24 127 CYS B C 1
ATOM 5828 O O . CYS B 2 127 ? -33.659 13.889 -28.521 1.00 18.82 127 CYS B O 1
ATOM 5831 N N . VAL B 2 128 ? -32.932 13.001 -26.577 1.00 22.08 128 VAL B N 1
ATOM 5832 C CA . VAL B 2 128 ? -31.541 13.079 -27.017 1.00 20.68 128 VAL B CA 1
ATOM 5833 C C . VAL B 2 128 ? -31.338 12.223 -28.263 1.00 23.19 128 VAL B C 1
ATOM 5834 O O . VAL B 2 128 ? -30.651 12.621 -29.219 1.00 20.44 128 VAL B O 1
ATOM 5838 N N . GLU B 2 129 ? -31.946 11.039 -28.279 1.00 22.61 129 GLU B N 1
ATOM 5839 C CA . GLU B 2 129 ? -31.721 10.119 -29.378 1.00 23.72 129 GLU B CA 1
ATOM 5840 C C . GLU B 2 129 ? -32.210 10.707 -30.697 1.00 26.02 129 GLU B C 1
ATOM 5841 O O . GLU B 2 129 ? -31.504 10.638 -31.711 1.00 23.91 129 GLU B O 1
ATOM 5847 N N . ILE B 2 130 ? -33.415 11.300 -30.701 1.00 23.91 130 ILE B N 1
ATOM 5848 C CA . ILE B 2 130 ? -33.961 11.827 -31.950 1.00 21.10 130 ILE B CA 1
ATOM 5849 C C . ILE B 2 130 ? -33.207 13.084 -32.362 1.00 20.29 130 ILE B C 1
ATOM 5850 O O . ILE B 2 130 ? -32.926 13.283 -33.544 1.00 19.59 130 ILE B O 1
ATOM 5855 N N . CYS B 2 131 ? -32.808 13.920 -31.394 1.00 20.50 131 CYS B N 1
ATOM 5856 C CA . CYS B 2 131 ? -32.034 15.115 -31.727 1.00 19.78 131 CYS B CA 1
ATOM 5857 C C . CYS B 2 131 ? -30.692 14.738 -32.351 1.00 18.69 131 CYS B C 1
ATOM 5858 O O . CYS B 2 131 ? -30.204 15.420 -33.268 1.00 17.08 131 CYS B O 1
ATOM 5861 N N . HIS B 2 132 ? -30.082 13.663 -31.858 1.00 18.64 132 HIS B N 1
ATOM 5862 C CA . HIS B 2 132 ? -28.815 13.189 -32.410 1.00 21.00 132 HIS B CA 1
ATOM 5863 C C . HIS B 2 132 ? -29.022 12.558 -33.782 1.00 22.44 132 HIS B C 1
ATOM 5864 O O . HIS B 2 132 ? -28.240 12.801 -34.710 1.00 22.57 132 HIS B O 1
ATOM 5871 N N . GLU B 2 133 ? -30.090 11.765 -33.933 1.00 21.48 133 GLU B N 1
ATOM 5872 C CA . GLU B 2 133 ? -30.388 11.141 -35.217 1.00 23.45 133 GLU B CA 1
ATOM 5873 C C . GLU B 2 133 ? -30.643 12.187 -36.300 1.00 24.57 133 GLU B C 1
ATOM 5874 O O . GLU B 2 133 ? -30.228 12.010 -37.449 1.00 25.49 133 GLU B O 1
ATOM 5880 N N . ALA B 2 134 ? -31.332 13.279 -35.951 1.00 22.92 134 ALA B N 1
ATOM 5881 C CA . ALA B 2 134 ? -31.618 14.370 -36.870 1.00 22.64 134 ALA B CA 1
ATOM 5882 C C . ALA B 2 134 ? -30.381 15.187 -37.217 1.00 20.24 134 ALA B C 1
ATOM 5883 O O . ALA B 2 134 ? -30.427 15.977 -38.163 1.00 24.33 134 ALA B O 1
ATOM 5885 N N . GLY B 2 135 ? -29.285 15.024 -36.482 1.00 23.07 135 GLY B N 1
ATOM 5886 C CA . GLY B 2 135 ? -28.066 15.743 -36.776 1.00 23.23 135 GLY B CA 1
ATOM 5887 C C . GLY B 2 135 ? -27.919 17.095 -36.104 1.00 25.05 135 GLY B C 1
ATOM 5888 O O . GLY B 2 135 ? -26.901 17.759 -36.314 1.00 23.74 135 GLY B O 1
ATOM 5889 N N . HIS B 2 136 ? -28.888 17.517 -35.286 1.00 20.21 136 HIS B N 1
ATOM 5890 C CA . HIS B 2 136 ? -28.807 18.815 -34.604 1.00 20.12 136 HIS B CA 1
ATOM 5891 C C . HIS B 2 136 ? -27.869 18.787 -33.390 1.00 19.88 136 HIS B C 1
ATOM 5892 O O . HIS B 2 136 ? -27.076 19.712 -33.196 1.00 20.34 136 HIS B O 1
ATOM 5899 N N . ASP B 2 137 ? -28.006 17.782 -32.518 1.00 18.42 137 ASP B N 1
ATOM 5900 C CA . ASP B 2 137 ? -27.178 17.643 -31.322 1.00 17.84 137 ASP B CA 1
ATOM 5901 C C . ASP B 2 137 ? -27.263 18.862 -30.406 1.00 20.28 137 ASP B C 1
ATOM 5902 O O . ASP B 2 137 ? -26.280 19.241 -29.751 1.00 22.18 137 ASP B O 1
ATOM 5907 N N . ALA B 2 138 ? -28.444 19.490 -30.360 1.00 18.22 138 ALA B N 1
ATOM 5908 C CA . ALA B 2 138 ? -28.699 20.503 -29.354 1.00 18.06 138 ALA B CA 1
ATOM 5909 C C . ALA B 2 138 ? -28.806 19.886 -27.963 1.00 19.51 138 ALA B C 1
ATOM 5910 O O . ALA B 2 138 ? -28.680 20.611 -26.976 1.00 21.26 138 ALA B O 1
ATOM 5912 N N . LEU B 2 139 ? -29.039 18.574 -27.873 1.00 20.53 139 LEU B N 1
ATOM 5913 C CA . LEU B 2 139 ? -29.148 17.841 -26.611 1.00 20.00 139 LEU B CA 1
ATOM 5914 C C . LEU B 2 139 ? -28.076 16.764 -26.600 1.00 22.08 139 LEU B C 1
ATOM 5915 O O . LEU B 2 139 ? -27.919 16.063 -27.597 1.00 21.77 139 LEU B O 1
ATOM 5920 N N . LYS B 2 140 ? -27.368 16.613 -25.477 1.00 19.37 140 LYS B N 1
ATOM 5921 C CA . LYS B 2 140 ? -26.351 15.578 -25.344 1.00 23.39 140 LYS B CA 1
ATOM 5922 C C . LYS B 2 140 ? -26.306 15.076 -23.906 1.00 24.09 140 LYS B C 1
ATOM 5923 O O . LYS B 2 140 ? -26.525 15.837 -22.964 1.00 26.62 140 LYS B O 1
ATOM 5929 N N . ILE B 2 141 ? -25.963 13.802 -23.733 1.00 23.67 141 ILE B N 1
ATOM 5930 C CA . ILE B 2 141 ? -25.911 13.211 -22.396 1.00 22.83 141 ILE B CA 1
ATOM 5931 C C . ILE B 2 141 ? -24.499 13.350 -21.829 1.00 25.61 141 ILE B C 1
ATOM 5932 O O . ILE B 2 141 ? -23.517 13.173 -22.550 1.00 22.71 141 ILE B O 1
ATOM 5937 N N . VAL B 2 142 ? -24.407 13.717 -20.546 1.00 23.62 142 VAL B N 1
ATOM 5938 C CA . VAL B 2 142 ? -23.185 13.694 -19.744 1.00 21.78 142 VAL B CA 1
ATOM 5939 C C . VAL B 2 142 ? -23.345 12.603 -18.692 1.00 30.17 142 VAL B C 1
ATOM 5940 O O . VAL B 2 142 ? -24.371 12.559 -18.003 1.00 25.55 142 VAL B O 1
ATOM 5944 N N . THR B 2 143 ? -22.332 11.744 -18.538 1.00 26.78 143 THR B N 1
ATOM 5945 C CA . THR B 2 143 ? -22.471 10.522 -17.742 1.00 31.64 143 THR B CA 1
ATOM 5946 C C . THR B 2 143 ? -21.846 10.562 -16.321 1.00 38.08 143 THR B C 1
ATOM 5947 O O . THR B 2 143 ? -22.227 9.750 -15.469 1.00 41.99 143 THR B O 1
ATOM 5951 N N . GLY B 2 144 ? -20.987 11.496 -15.964 1.00 39.32 144 GLY B N 1
ATOM 5952 C CA . GLY B 2 144 ? -20.513 11.395 -14.562 1.00 35.33 144 GLY B CA 1
ATOM 5953 C C . GLY B 2 144 ? -21.405 11.623 -13.325 1.00 35.65 144 GLY B C 1
ATOM 5954 O O . GLY B 2 144 ? -22.642 11.504 -13.348 1.00 33.75 144 GLY B O 1
ATOM 5955 N N . ASN B 2 145 ? -20.757 11.936 -12.201 1.00 31.79 145 ASN B N 1
ATOM 5956 C CA . ASN B 2 145 ? -21.466 12.398 -11.009 1.00 33.00 145 ASN B CA 1
ATOM 5957 C C . ASN B 2 145 ? -22.043 13.798 -11.218 1.00 32.25 145 ASN B C 1
ATOM 5958 O O . ASN B 2 145 ? -21.513 14.608 -11.987 1.00 26.50 145 ASN B O 1
ATOM 5963 N N . TYR B 2 146 ? -23.134 14.083 -10.509 1.00 32.71 146 TYR B N 1
ATOM 5964 C CA . TYR B 2 146 ? -23.775 15.387 -10.621 1.00 26.55 146 TYR B CA 1
ATOM 5965 C C . TYR B 2 146 ? -22.780 16.482 -10.242 1.00 27.38 146 TYR B C 1
ATOM 5966 O O . TYR B 2 146 ? -21.960 16.310 -9.336 1.00 26.46 146 TYR B O 1
ATOM 5975 N N . ARG B 2 147 ? -22.817 17.596 -10.971 1.00 22.73 147 ARG B N 1
ATOM 5976 C CA . ARG B 2 147 ? -22.023 18.773 -10.604 1.00 23.15 147 ARG B CA 1
ATOM 5977 C C . ARG B 2 147 ? -22.936 19.916 -10.191 1.00 25.86 147 ARG B C 1
ATOM 5978 O O . ARG B 2 147 ? -23.923 20.183 -10.889 1.00 21.90 147 ARG B O 1
ATOM 5986 N N . PRO B 2 148 ? -22.625 20.618 -9.093 1.00 25.27 148 PRO B N 1
ATOM 5987 C CA . PRO B 2 148 ? -23.507 21.718 -8.648 1.00 23.02 148 PRO B CA 1
ATOM 5988 C C . PRO B 2 148 ? -23.857 22.726 -9.731 1.00 22.31 148 PRO B C 1
ATOM 5989 O O . PRO B 2 148 ? -24.990 23.233 -9.744 1.00 21.42 148 PRO B O 1
ATOM 5993 N N . ILE B 2 149 ? -22.941 23.027 -10.660 1.00 23.08 149 ILE B N 1
ATOM 5994 C CA . ILE B 2 149 ? -23.284 24.013 -11.687 1.00 20.86 149 ILE B CA 1
ATOM 5995 C C . ILE B 2 149 ? -24.482 23.584 -12.540 1.00 19.87 149 ILE B C 1
ATOM 5996 O O . ILE B 2 149 ? -25.152 24.445 -13.124 1.00 21.27 149 ILE B O 1
ATOM 6001 N N . TYR B 2 150 ? -24.762 22.272 -12.647 1.00 18.32 150 TYR B N 1
ATOM 6002 C CA . TYR B 2 150 ? -25.935 21.810 -13.391 1.00 18.55 150 TYR B CA 1
ATOM 6003 C C . TYR B 2 150 ? -27.194 22.517 -12.909 1.00 21.57 150 TYR B C 1
ATOM 6004 O O . TYR B 2 150 ? -28.102 22.837 -13.700 1.00 21.55 150 TYR B O 1
ATOM 6013 N N . ARG B 2 151 ? -27.284 22.744 -11.597 1.00 22.56 151 ARG B N 1
ATOM 6014 C CA . ARG B 2 151 ? -28.503 23.323 -11.065 1.00 21.62 151 ARG B CA 1
ATOM 6015 C C . ARG B 2 151 ? -28.701 24.749 -11.552 1.00 19.02 151 ARG B C 1
ATOM 6016 O O . ARG B 2 151 ? -29.839 25.208 -11.619 1.00 19.19 151 ARG B O 1
ATOM 6024 N N . THR B 2 152 ? -27.624 25.460 -11.910 1.00 19.44 152 THR B N 1
ATOM 6025 C CA . THR B 2 152 ? -27.770 26.840 -12.380 1.00 20.95 152 THR B CA 1
ATOM 6026 C C . THR B 2 152 ? -28.419 26.928 -13.771 1.00 22.39 152 THR B C 1
ATOM 6027 O O . THR B 2 152 ? -28.824 28.025 -14.198 1.00 20.61 152 THR B O 1
ATOM 6031 N N . PHE B 2 153 ? -28.586 25.793 -14.459 1.00 19.14 153 PHE B N 1
ATOM 6032 C CA . PHE B 2 153 ? -29.254 25.790 -15.752 1.00 21.42 153 PHE B CA 1
ATOM 6033 C C . PHE B 2 153 ? -30.759 25.835 -15.621 1.00 23.56 153 PHE B C 1
ATOM 6034 O O . PHE B 2 153 ? -31.434 26.164 -16.600 1.00 22.80 153 PHE B O 1
ATOM 6042 N N . ALA B 2 154 ? -31.293 25.535 -14.436 1.00 23.47 154 ALA B N 1
ATOM 6043 C CA . ALA B 2 154 ? -32.731 25.699 -14.209 1.00 22.15 154 ALA B CA 1
ATOM 6044 C C . ALA B 2 154 ? -33.068 27.181 -14.103 1.00 22.73 154 ALA B C 1
ATOM 6045 O O . ALA B 2 154 ? -32.983 27.784 -13.021 1.00 23.97 154 ALA B O 1
ATOM 6047 N N . LYS B 2 155 ? -33.411 27.770 -15.241 1.00 24.18 155 LYS B N 1
ATOM 6048 C CA . LYS B 2 155 ? -33.632 29.195 -15.410 1.00 26.59 155 LYS B CA 1
ATOM 6049 C C . LYS B 2 155 ? -34.905 29.387 -16.226 1.00 23.13 155 LYS B C 1
ATOM 6050 O O . LYS B 2 155 ? -35.231 28.554 -17.078 1.00 23.80 155 LYS B O 1
ATOM 6056 N N . ASP B 2 156 ? -35.560 30.526 -16.020 1.00 22.86 156 ASP B N 1
ATOM 6057 C CA . ASP B 2 156 ? -36.773 30.873 -16.762 1.00 29.68 156 ASP B CA 1
ATOM 6058 C C . ASP B 2 156 ? -36.469 30.939 -18.266 1.00 28.68 156 ASP B C 1
ATOM 6059 O O . ASP B 2 156 ? -35.492 31.582 -18.667 1.00 25.59 156 ASP B O 1
ATOM 6064 N N . PRO B 2 157 ? -37.240 30.251 -19.115 1.00 26.61 157 PRO B N 1
ATOM 6065 C CA . PRO B 2 157 ? -36.921 30.258 -20.555 1.00 29.65 157 PRO B CA 1
ATOM 6066 C C . PRO B 2 157 ? -37.011 31.630 -21.186 1.00 27.74 157 PRO B C 1
ATOM 6067 O O . PRO B 2 157 ? -36.330 31.868 -22.183 1.00 29.44 157 PRO B O 1
ATOM 6071 N N . GLN B 2 158 ? -37.829 32.537 -20.652 1.00 27.41 158 GLN B N 1
ATOM 6072 C CA . GLN B 2 158 ? -37.868 33.883 -21.201 1.00 29.61 158 GLN B CA 1
ATOM 6073 C C . GLN B 2 158 ? -36.547 34.609 -20.971 1.00 29.84 158 GLN B C 1
ATOM 6074 O O . GLN B 2 158 ? -36.128 35.401 -21.823 1.00 28.33 158 GLN B O 1
ATOM 6080 N N . GLU B 2 159 ? -35.867 34.336 -19.848 1.00 25.32 159 GLU B N 1
ATOM 6081 C CA A GLU B 2 159 ? -34.573 34.957 -19.597 0.41 29.61 159 GLU B CA 1
ATOM 6082 C CA B GLU B 2 159 ? -34.565 34.948 -19.584 0.59 29.61 159 GLU B CA 1
ATOM 6083 C C . GLU B 2 159 ? -33.535 34.481 -20.602 1.00 23.76 159 GLU B C 1
ATOM 6084 O O . GLU B 2 159 ? -32.789 35.290 -21.169 1.00 27.03 159 GLU B O 1
ATOM 6095 N N . LYS B 2 160 ? -33.446 33.167 -20.807 1.00 22.02 160 LYS B N 1
ATOM 6096 C CA . LYS B 2 160 ? -32.503 32.655 -21.802 1.00 25.79 160 LYS B CA 1
ATOM 6097 C C . LYS B 2 160 ? -32.829 33.197 -23.186 1.00 23.93 160 LYS B C 1
ATOM 6098 O O . LYS B 2 160 ? -31.925 33.552 -23.960 1.00 21.35 160 LYS B O 1
ATOM 6104 N N . SER B 2 161 ? -34.127 33.244 -23.527 1.00 25.16 161 SER B N 1
ATOM 6105 C CA . SER B 2 161 ? -34.519 33.710 -24.853 1.00 24.06 161 SER B CA 1
ATOM 6106 C C . SER B 2 161 ? -34.004 35.110 -25.104 1.00 19.64 161 SER B C 1
ATOM 6107 O O . SER B 2 161 ? -33.459 35.400 -26.161 1.00 21.75 161 SER B O 1
ATOM 6110 N N . LEU B 2 162 ? -34.231 36.016 -24.163 1.00 23.24 162 LEU B N 1
ATOM 6111 C CA . LEU B 2 162 ? -33.827 37.399 -24.379 1.00 22.07 162 LEU B CA 1
ATOM 6112 C C . LEU B 2 162 ? -32.311 37.542 -24.414 1.00 24.02 162 LEU B C 1
ATOM 6113 O O . LEU B 2 162 ? -31.790 38.375 -25.166 1.00 21.92 162 LEU B O 1
ATOM 6118 N N . ASP B 2 163 ? -31.590 36.804 -23.553 1.00 21.24 163 ASP B N 1
ATOM 6119 C CA . ASP B 2 163 ? -30.132 36.837 -23.610 1.00 19.93 163 ASP B CA 1
ATOM 6120 C C . ASP B 2 163 ? -29.648 36.496 -25.014 1.00 21.03 163 ASP B C 1
ATOM 6121 O O . ASP B 2 163 ? -28.812 37.205 -25.586 1.00 19.27 163 ASP B O 1
ATOM 6126 N N . ILE B 2 164 ? -30.180 35.412 -25.588 1.00 18.31 164 ILE B N 1
ATOM 6127 C CA . ILE B 2 164 ? -29.698 34.977 -26.895 1.00 17.62 164 ILE B CA 1
ATOM 6128 C C . ILE B 2 164 ? -30.061 35.997 -27.976 1.00 23.39 164 ILE B C 1
ATOM 6129 O O . ILE B 2 164 ? -29.236 36.307 -28.853 1.00 19.00 164 ILE B O 1
ATOM 6134 N N . ALA B 2 165 ? -31.289 36.549 -27.934 1.00 18.82 165 ALA B N 1
ATOM 6135 C CA . ALA B 2 165 ? -31.674 37.517 -28.965 1.00 20.60 165 ALA B CA 1
ATOM 6136 C C . ALA B 2 165 ? -30.758 38.736 -28.946 1.00 18.75 165 ALA B C 1
ATOM 6137 O O . ALA B 2 165 ? -30.393 39.275 -29.995 1.00 21.38 165 ALA B O 1
ATOM 6139 N N . ARG B 2 166 ? -30.342 39.154 -27.760 1.00 20.40 166 ARG B N 1
ATOM 6140 C CA . ARG B 2 166 ? -29.476 40.316 -27.645 1.00 22.70 166 ARG B CA 1
ATOM 6141 C C . ARG B 2 166 ? -28.058 39.988 -28.123 1.00 24.89 166 ARG B C 1
ATOM 6142 O O . ARG B 2 166 ? -27.412 40.819 -28.777 1.00 20.51 166 ARG B O 1
ATOM 6150 N N . LYS B 2 167 ? -27.599 38.762 -27.866 1.00 20.16 167 LYS B N 1
ATOM 6151 C CA . LYS B 2 167 ? -26.304 38.307 -28.375 1.00 21.11 167 LYS B CA 1
ATOM 6152 C C . LYS B 2 167 ? -26.272 38.322 -29.894 1.00 22.43 167 LYS B C 1
ATOM 6153 O O . LYS B 2 167 ? -25.293 38.777 -30.502 1.00 23.34 167 LYS B O 1
ATOM 6159 N N . VAL B 2 168 ? -27.337 37.803 -30.521 1.00 20.62 168 VAL B N 1
ATOM 6160 C CA . VAL B 2 168 ? -27.387 37.638 -31.980 1.00 22.38 168 VAL B CA 1
ATOM 6161 C C . VAL B 2 168 ? -27.595 38.982 -32.674 1.00 21.43 168 VAL B C 1
ATOM 6162 O O . VAL B 2 168 ? -26.863 39.340 -33.609 1.00 20.57 168 VAL B O 1
ATOM 6166 N N . PHE B 2 169 ? -28.583 39.754 -32.224 1.00 20.10 169 PHE B N 1
ATOM 6167 C CA . PHE B 2 169 ? -29.037 40.943 -32.939 1.00 23.71 169 PHE B CA 1
ATOM 6168 C C . PHE B 2 169 ? -28.539 42.237 -32.318 1.00 26.76 169 PHE B C 1
ATOM 6169 O O . PHE B 2 169 ? -28.674 43.298 -32.936 1.00 29.64 169 PHE B O 1
ATOM 6177 N N . GLY B 2 170 ? -27.959 42.185 -31.125 1.00 26.39 170 GLY B N 1
ATOM 6178 C CA . GLY B 2 170 ? -27.255 43.357 -30.647 1.00 27.53 170 GLY B CA 1
ATOM 6179 C C . GLY B 2 170 ? -28.213 44.452 -30.226 1.00 29.62 170 GLY B C 1
ATOM 6180 O O . GLY B 2 170 ? -29.303 44.196 -29.688 1.00 29.06 170 GLY B O 1
ATOM 6181 N N . GLU B 2 171 ? -27.809 45.695 -30.498 1.00 31.76 171 GLU B N 1
ATOM 6182 C CA . GLU B 2 171 ? -28.617 46.850 -30.119 1.00 39.24 171 GLU B CA 1
ATOM 6183 C C . GLU B 2 171 ? -29.872 46.982 -30.982 1.00 38.56 171 GLU B C 1
ATOM 6184 O O . GLU B 2 171 ? -30.854 47.589 -30.539 1.00 43.18 171 GLU B O 1
ATOM 6190 N N . ASP B 2 172 ? -29.885 46.386 -32.178 1.00 35.24 172 ASP B N 1
ATOM 6191 C CA . ASP B 2 172 ? -31.053 46.432 -33.059 1.00 36.21 172 ASP B CA 1
ATOM 6192 C C . ASP B 2 172 ? -32.190 45.518 -32.621 1.00 37.50 172 ASP B C 1
ATOM 6193 O O . ASP B 2 172 ? -33.231 45.502 -33.285 1.00 40.54 172 ASP B O 1
ATOM 6198 N N . PHE B 2 173 ? -32.046 44.765 -31.534 1.00 32.85 173 PHE B N 1
ATOM 6199 C CA . PHE B 2 173 ? -33.171 43.995 -31.061 1.00 34.70 173 PHE B CA 1
ATOM 6200 C C . PHE B 2 173 ? -34.058 44.824 -30.112 1.00 44.15 173 PHE B C 1
ATOM 6201 O O . PHE B 2 173 ? -33.648 45.178 -28.994 1.00 43.11 173 PHE B O 1
ATOM 6209 N N . MET C 1 1 ? 17.599 13.065 -37.935 1.00 33.82 1 MET C N 1
ATOM 6210 C CA . MET C 1 1 ? 17.184 12.905 -36.545 1.00 36.55 1 MET C CA 1
ATOM 6211 C C . MET C 1 1 ? 15.684 12.592 -36.553 1.00 29.77 1 MET C C 1
ATOM 6212 O O . MET C 1 1 ? 14.946 13.150 -37.361 1.00 31.53 1 MET C O 1
ATOM 6217 N N . TYR C 1 2 ? 15.245 11.681 -35.693 1.00 30.70 2 TYR C N 1
ATOM 6218 C CA . TYR C 1 2 ? 13.823 11.406 -35.548 1.00 29.36 2 TYR C CA 1
ATOM 6219 C C . TYR C 1 2 ? 13.163 12.468 -34.680 1.00 27.38 2 TYR C C 1
ATOM 6220 O O . TYR C 1 2 ? 13.740 12.891 -33.681 1.00 26.53 2 TYR C O 1
ATOM 6229 N N . ALA C 1 3 ? 11.949 12.902 -35.075 1.00 26.73 3 ALA C N 1
ATOM 6230 C CA . ALA C 1 3 ? 11.072 13.774 -34.284 1.00 24.97 3 ALA C CA 1
ATOM 6231 C C . ALA C 1 3 ? 11.577 15.206 -34.093 1.00 27.35 3 ALA C C 1
ATOM 6232 O O . ALA C 1 3 ? 10.788 16.094 -33.769 1.00 27.61 3 ALA C O 1
ATOM 6234 N N . TYR C 1 4 ? 12.859 15.470 -34.285 1.00 24.74 4 TYR C N 1
ATOM 6235 C CA . TYR C 1 4 ? 13.360 16.834 -34.256 1.00 22.92 4 TYR C CA 1
ATOM 6236 C C . TYR C 1 4 ? 14.076 17.132 -35.563 1.00 27.11 4 TYR C C 1
ATOM 6237 O O . TYR C 1 4 ? 14.499 16.219 -36.271 1.00 26.52 4 TYR C O 1
ATOM 6246 N N . ASN C 1 5 ? 14.252 18.417 -35.863 1.00 25.28 5 ASN C N 1
ATOM 6247 C CA . ASN C 1 5 ? 15.112 18.790 -36.979 1.00 28.08 5 ASN C CA 1
ATOM 6248 C C . ASN C 1 5 ? 16.595 18.790 -36.596 1.00 30.37 5 ASN C C 1
ATOM 6249 O O . ASN C 1 5 ? 17.455 18.641 -37.478 1.00 29.81 5 ASN C O 1
ATOM 6254 N N . GLY C 1 6 ? 16.910 18.953 -35.314 1.00 27.98 6 GLY C N 1
ATOM 6255 C CA . GLY C 1 6 ? 18.282 19.109 -34.872 1.00 31.31 6 GLY C CA 1
ATOM 6256 C C . GLY C 1 6 ? 18.881 20.478 -35.091 1.00 34.57 6 GLY C C 1
ATOM 6257 O O . GLY C 1 6 ? 20.112 20.603 -35.125 1.00 31.75 6 GLY C O 1
ATOM 6258 N N . LYS C 1 7 ? 18.059 21.521 -35.209 1.00 27.00 7 LYS C N 1
ATOM 6259 C CA . LYS C 1 7 ? 18.555 22.850 -35.546 1.00 27.72 7 LYS C CA 1
ATOM 6260 C C . LYS C 1 7 ? 17.777 23.919 -34.793 1.00 31.86 7 LYS C C 1
ATOM 6261 O O . LYS C 1 7 ? 16.549 23.834 -34.664 1.00 26.33 7 LYS C O 1
ATOM 6267 N N . LEU C 1 8 ? 18.484 24.949 -34.342 1.00 25.97 8 LEU C N 1
ATOM 6268 C CA . LEU C 1 8 ? 17.860 26.151 -33.811 1.00 26.46 8 LEU C CA 1
ATOM 6269 C C . LEU C 1 8 ? 18.251 27.356 -34.653 1.00 30.22 8 LEU C C 1
ATOM 6270 O O . LEU C 1 8 ? 19.373 27.436 -35.159 1.00 29.31 8 LEU C O 1
ATOM 6275 N N . LEU C 1 9 ? 17.331 28.300 -34.812 1.00 26.89 9 LEU C N 1
ATOM 6276 C CA . LEU C 1 9 ? 17.720 29.595 -35.349 1.00 26.90 9 LEU C CA 1
ATOM 6277 C C . LEU C 1 9 ? 18.305 30.443 -34.226 1.00 30.46 9 LEU C C 1
ATOM 6278 O O . LEU C 1 9 ? 17.840 30.392 -33.080 1.00 28.33 9 LEU C O 1
ATOM 6283 N N . ASP C 1 10 ? 19.357 31.191 -34.550 1.00 28.02 10 ASP C N 1
ATOM 6284 C CA . ASP C 1 10 ? 20.014 32.095 -33.613 1.00 30.45 10 ASP C CA 1
ATOM 6285 C C . ASP C 1 10 ? 19.913 33.495 -34.196 1.00 32.10 10 ASP C C 1
ATOM 6286 O O . ASP C 1 10 ? 20.447 33.753 -35.275 1.00 34.04 10 ASP C O 1
ATOM 6291 N N . VAL C 1 11 ? 19.209 34.392 -33.515 1.00 27.86 11 VAL C N 1
ATOM 6292 C CA . VAL C 1 11 ? 18.876 35.695 -34.090 1.00 30.49 11 VAL C CA 1
ATOM 6293 C C . VAL C 1 11 ? 19.474 36.783 -33.201 1.00 31.32 11 VAL C C 1
ATOM 6294 O O . VAL C 1 11 ? 19.068 36.936 -32.040 1.00 29.72 11 VAL C O 1
ATOM 6298 N N . ASP C 1 12 ? 20.419 37.560 -33.754 1.00 30.87 12 ASP C N 1
ATOM 6299 C CA . ASP C 1 12 ? 21.065 38.656 -33.027 1.00 31.75 12 ASP C CA 1
ATOM 6300 C C . ASP C 1 12 ? 20.458 39.960 -33.532 1.00 33.28 12 ASP C C 1
ATOM 6301 O O . ASP C 1 12 ? 20.815 40.458 -34.604 1.00 33.19 12 ASP C O 1
ATOM 6306 N N . LEU C 1 13 ? 19.566 40.532 -32.727 1.00 29.96 13 LEU C N 1
ATOM 6307 C CA . LEU C 1 13 ? 18.865 41.748 -33.099 1.00 31.71 13 LEU C CA 1
ATOM 6308 C C . LEU C 1 13 ? 19.756 42.981 -33.023 1.00 33.47 13 LEU C C 1
ATOM 6309 O O . LEU C 1 13 ? 19.499 43.968 -33.722 1.00 33.17 13 LEU C O 1
ATOM 6314 N N . THR C 1 14 ? 20.763 42.975 -32.147 1.00 33.38 14 THR C N 1
ATOM 6315 C CA . THR C 1 14 ? 21.686 44.108 -32.086 1.00 38.07 14 THR C CA 1
ATOM 6316 C C . THR C 1 14 ? 22.518 44.209 -33.363 1.00 39.39 14 THR C C 1
ATOM 6317 O O . THR C 1 14 ? 22.597 45.279 -33.976 1.00 40.45 14 THR C O 1
ATOM 6321 N N . ARG C 1 15 ? 23.124 43.100 -33.791 1.00 36.09 15 ARG C N 1
ATOM 6322 C CA . ARG C 1 15 ? 23.943 43.067 -34.993 1.00 37.55 15 ARG C CA 1
ATOM 6323 C C . ARG C 1 15 ? 23.143 42.796 -36.259 1.00 40.52 15 ARG C C 1
ATOM 6324 O O . ARG C 1 15 ? 23.713 42.867 -37.356 1.00 40.46 15 ARG C O 1
ATOM 6332 N N . GLU C 1 16 ? 21.858 42.458 -36.133 1.00 36.56 16 GLU C N 1
ATOM 6333 C CA . GLU C 1 16 ? 20.980 42.114 -37.265 1.00 35.39 16 GLU C CA 1
ATOM 6334 C C . GLU C 1 16 ? 21.519 40.941 -38.072 1.00 33.49 16 GLU C C 1
ATOM 6335 O O . GLU C 1 16 ? 21.615 41.001 -39.296 1.00 35.64 16 GLU C O 1
ATOM 6341 N N . LYS C 1 17 ? 21.853 39.857 -37.377 1.00 34.84 17 LYS C N 1
ATOM 6342 C CA . LYS C 1 17 ? 22.409 38.656 -37.988 1.00 38.84 17 LYS C CA 1
ATOM 6343 C C . LYS C 1 17 ? 21.559 37.445 -37.621 1.00 38.14 17 LYS C C 1
ATOM 6344 O O . LYS C 1 17 ? 21.001 37.371 -36.525 1.00 36.00 17 LYS C O 1
ATOM 6350 N N . VAL C 1 18 ? 21.486 36.483 -38.539 1.00 36.97 18 VAL C N 1
ATOM 6351 C CA . VAL C 1 18 ? 20.754 35.242 -38.332 1.00 33.23 18 VAL C CA 1
ATOM 6352 C C . VAL C 1 18 ? 21.644 34.078 -38.718 1.00 35.41 18 VAL C C 1
ATOM 6353 O O . VAL C 1 18 ? 22.251 34.103 -39.789 1.00 34.24 18 VAL C O 1
ATOM 6357 N N . LYS C 1 19 ? 21.692 33.038 -37.884 1.00 33.27 19 LYS C N 1
ATOM 6358 C CA . LYS C 1 19 ? 22.380 31.809 -38.277 1.00 34.71 19 LYS C CA 1
ATOM 6359 C C . LYS C 1 19 ? 21.603 30.596 -37.765 1.00 35.53 19 LYS C C 1
ATOM 6360 O O . LYS C 1 19 ? 20.663 30.720 -36.973 1.00 33.61 19 LYS C O 1
ATOM 6366 N N . GLU C 1 20 ? 21.982 29.409 -38.242 1.00 33.47 20 GLU C N 1
ATOM 6367 C CA . GLU C 1 20 ? 21.477 28.156 -37.685 1.00 35.55 20 GLU C CA 1
ATOM 6368 C C . GLU C 1 20 ? 22.532 27.577 -36.759 1.00 38.68 20 GLU C C 1
ATOM 6369 O O . GLU C 1 20 ? 23.727 27.679 -37.040 1.00 37.87 20 GLU C O 1
ATOM 6375 N N . VAL C 1 21 ? 22.103 26.983 -35.652 1.00 30.82 21 VAL C N 1
ATOM 6376 C CA . VAL C 1 21 ? 23.019 26.309 -34.741 1.00 32.85 21 VAL C CA 1
ATOM 6377 C C . VAL C 1 21 ? 22.509 24.885 -34.528 1.00 37.94 21 VAL C C 1
ATOM 6378 O O . VAL C 1 21 ? 21.298 24.628 -34.528 1.00 32.22 21 VAL C O 1
ATOM 6382 N N . GLU C 1 22 ? 23.441 23.950 -34.378 1.00 33.92 22 GLU C N 1
ATOM 6383 C CA . GLU C 1 22 ? 23.110 22.542 -34.236 1.00 35.18 22 GLU C CA 1
ATOM 6384 C C . GLU C 1 22 ? 22.555 22.255 -32.840 1.00 34.82 22 GLU C C 1
ATOM 6385 O O . GLU C 1 22 ? 22.987 22.827 -31.846 1.00 34.11 22 GLU C O 1
ATOM 6391 N N . LEU C 1 23 ? 21.569 21.363 -32.793 1.00 33.25 23 LEU C N 1
ATOM 6392 C CA . LEU C 1 23 ? 21.009 20.815 -31.570 1.00 33.31 23 LEU C CA 1
ATOM 6393 C C . LEU C 1 23 ? 21.406 19.349 -31.544 1.00 32.93 23 LEU C C 1
ATOM 6394 O O . LEU C 1 23 ? 20.991 18.585 -32.417 1.00 36.61 23 LEU C O 1
ATOM 6399 N N . SER C 1 24 ? 22.204 18.950 -30.568 1.00 37.45 24 SER C N 1
ATOM 6400 C CA . SER C 1 24 ? 22.817 17.627 -30.596 1.00 36.12 24 SER C CA 1
ATOM 6401 C C . SER C 1 24 ? 21.917 16.602 -29.919 1.00 33.21 24 SER C C 1
ATOM 6402 O O . SER C 1 24 ? 21.123 16.935 -29.036 1.00 30.18 24 SER C O 1
ATOM 6405 N N . GLU C 1 25 ? 22.067 15.336 -30.321 1.00 33.10 25 GLU C N 1
ATOM 6406 C CA . GLU C 1 25 ? 21.288 14.273 -29.697 1.00 35.49 25 GLU C CA 1
ATOM 6407 C C . GLU C 1 25 ? 21.588 14.182 -28.207 1.00 34.86 25 GLU C C 1
ATOM 6408 O O . GLU C 1 25 ? 20.682 13.924 -27.401 1.00 34.96 25 GLU C O 1
ATOM 6414 N N . ASP C 1 26 ? 22.838 14.437 -27.821 1.00 33.11 26 ASP C N 1
ATOM 6415 C CA . ASP C 1 26 ? 23.216 14.375 -26.414 1.00 33.76 26 ASP C CA 1
ATOM 6416 C C . ASP C 1 26 ? 22.474 15.428 -25.593 1.00 31.23 26 ASP C C 1
ATOM 6417 O O . ASP C 1 26 ? 21.930 15.127 -24.522 1.00 29.67 26 ASP C O 1
ATOM 6422 N N . VAL C 1 27 ? 22.461 16.674 -26.062 1.00 26.67 27 VAL C N 1
ATOM 6423 C CA . VAL C 1 27 ? 21.696 17.695 -25.356 1.00 29.13 27 VAL C CA 1
ATOM 6424 C C . VAL C 1 27 ? 20.220 17.308 -25.294 1.00 26.49 27 VAL C C 1
ATOM 6425 O O . VAL C 1 27 ? 19.571 17.462 -24.253 1.00 28.58 27 VAL C O 1
ATOM 6429 N N . LEU C 1 28 ? 19.674 16.772 -26.398 1.00 26.03 28 LEU C N 1
ATOM 6430 C CA . LEU C 1 28 ? 18.243 16.480 -26.446 1.00 27.91 28 LEU C CA 1
ATOM 6431 C C . LEU C 1 28 ? 17.893 15.308 -25.545 1.00 31.43 28 LEU C C 1
ATOM 6432 O O . LEU C 1 28 ? 16.829 15.305 -24.916 1.00 27.78 28 LEU C O 1
ATOM 6437 N N . LYS C 1 29 ? 18.769 14.304 -25.450 1.00 28.42 29 LYS C N 1
ATOM 6438 C CA . LYS C 1 29 ? 18.491 13.220 -24.512 1.00 30.47 29 LYS C CA 1
ATOM 6439 C C . LYS C 1 29 ? 18.580 13.674 -23.063 1.00 30.77 29 LYS C C 1
ATOM 6440 O O . LYS C 1 29 ? 18.010 13.021 -22.184 1.00 29.42 29 LYS C O 1
ATOM 6446 N N . LYS C 1 30 ? 19.286 14.775 -22.796 1.00 29.99 30 LYS C N 1
ATOM 6447 C CA . LYS C 1 30 ? 19.512 15.227 -21.433 1.00 28.71 30 LYS C CA 1
ATOM 6448 C C . LYS C 1 30 ? 18.458 16.221 -20.948 1.00 27.69 30 LYS C C 1
ATOM 6449 O O . LYS C 1 30 ? 18.147 16.248 -19.749 1.00 27.92 30 LYS C O 1
ATOM 6455 N N . PHE C 1 31 ? 17.914 17.051 -21.848 1.00 23.85 31 PHE C N 1
ATOM 6456 C CA . PHE C 1 31 ? 16.963 18.086 -21.473 1.00 26.61 31 PHE C CA 1
ATOM 6457 C C . PHE C 1 31 ? 15.644 18.071 -22.255 1.00 24.49 31 PHE C C 1
ATOM 6458 O O . PHE C 1 31 ? 14.724 18.787 -21.849 1.00 24.76 31 PHE C O 1
ATOM 6466 N N . TYR C 1 32 ? 15.540 17.313 -23.359 1.00 21.22 32 TYR C N 1
ATOM 6467 C CA . TYR C 1 32 ? 14.292 16.942 -24.045 1.00 23.45 32 TYR C CA 1
ATOM 6468 C C . TYR C 1 32 ? 13.714 18.018 -24.957 1.00 25.01 32 TYR C C 1
ATOM 6469 O O . TYR C 1 32 ? 13.518 17.762 -26.147 1.00 22.84 32 TYR C O 1
ATOM 6478 N N . GLY C 1 33 ? 13.421 19.197 -24.432 1.00 22.87 33 GLY C N 1
ATOM 6479 C CA . GLY C 1 33 ? 12.844 20.251 -25.248 1.00 22.02 33 GLY C CA 1
ATOM 6480 C C . GLY C 1 33 ? 12.252 21.343 -24.376 1.00 21.97 33 GLY C C 1
ATOM 6481 O O . GLY C 1 33 ? 12.371 21.324 -23.145 1.00 18.35 33 GLY C O 1
ATOM 6482 N N . GLY C 1 34 ? 11.627 22.318 -25.053 1.00 21.82 34 GLY C N 1
ATOM 6483 C CA . GLY C 1 34 ? 10.907 23.399 -24.378 1.00 20.94 34 GLY C CA 1
ATOM 6484 C C . GLY C 1 34 ? 11.511 23.903 -23.071 1.00 23.16 34 GLY C C 1
ATOM 6485 O O . GLY C 1 34 ? 12.659 24.352 -23.025 1.00 22.03 34 GLY C O 1
ATOM 6486 N N . ARG C 1 35 ? 10.733 23.822 -21.999 1.00 18.30 35 ARG C N 1
ATOM 6487 C CA . ARG C 1 35 ? 11.157 24.345 -20.703 1.00 18.95 35 ARG C CA 1
ATOM 6488 C C . ARG C 1 35 ? 12.532 23.804 -20.271 1.00 21.66 35 ARG C C 1
ATOM 6489 O O . ARG C 1 35 ? 13.385 24.563 -19.793 1.00 21.00 35 ARG C O 1
ATOM 6497 N N . GLY C 1 36 ? 12.760 22.500 -20.414 1.00 21.02 36 GLY C N 1
ATOM 6498 C CA . GLY C 1 36 ? 14.043 21.945 -19.985 1.00 22.43 36 GLY C CA 1
ATOM 6499 C C . GLY C 1 36 ? 15.198 22.382 -20.871 1.00 25.03 36 GLY C C 1
ATOM 6500 O O . GLY C 1 36 ? 16.295 22.687 -20.378 1.00 23.91 36 GLY C O 1
ATOM 6501 N N . LEU C 1 37 ? 14.970 22.416 -22.190 1.00 20.44 37 LEU C N 1
ATOM 6502 C CA . LEU C 1 37 ? 15.999 22.840 -23.118 1.00 21.37 37 LEU C CA 1
ATOM 6503 C C . LEU C 1 37 ? 16.306 24.318 -22.953 1.00 24.03 37 LEU C C 1
ATOM 6504 O O . LEU C 1 37 ? 17.474 24.728 -23.020 1.00 24.48 37 LEU C O 1
ATOM 6509 N N . GLY C 1 38 ? 15.278 25.134 -22.720 1.00 18.82 38 GLY C N 1
ATOM 6510 C CA . GLY C 1 38 ? 15.510 26.559 -22.498 1.00 21.35 38 GLY C CA 1
ATOM 6511 C C . GLY C 1 38 ? 16.210 26.860 -21.175 1.00 20.23 38 GLY C C 1
ATOM 6512 O O . GLY C 1 38 ? 17.035 27.778 -21.097 1.00 22.90 38 GLY C O 1
ATOM 6513 N N . THR C 1 39 ? 15.882 26.107 -20.123 1.00 20.68 39 THR C N 1
ATOM 6514 C CA . THR C 1 39 ? 16.581 26.257 -18.848 1.00 21.21 39 THR C CA 1
ATOM 6515 C C . THR C 1 39 ? 18.080 25.956 -19.037 1.00 27.07 39 THR C C 1
ATOM 6516 O O . THR C 1 39 ? 18.931 26.690 -18.534 1.00 24.83 39 THR C O 1
ATOM 6520 N N . TYR C 1 40 ? 18.412 24.917 -19.814 1.00 22.70 40 TYR C N 1
ATOM 6521 C CA . TYR C 1 40 ? 19.822 24.580 -20.037 1.00 25.03 40 TYR C CA 1
ATOM 6522 C C . TYR C 1 40 ? 20.533 25.669 -20.834 1.00 26.73 40 TYR C C 1
ATOM 6523 O O . TYR C 1 40 ? 21.639 26.093 -20.485 1.00 26.27 40 TYR C O 1
ATOM 6532 N N . ILE C 1 41 ? 19.918 26.140 -21.913 1.00 24.78 41 ILE C N 1
ATOM 6533 C CA . ILE C 1 41 ? 20.521 27.217 -22.695 1.00 23.61 41 ILE C CA 1
ATOM 6534 C C . ILE C 1 41 ? 20.761 28.447 -21.815 1.00 25.30 41 ILE C C 1
ATOM 6535 O O . ILE C 1 41 ? 21.830 29.073 -21.872 1.00 24.03 41 ILE C O 1
ATOM 6540 N N . LEU C 1 42 ? 19.779 28.806 -20.973 1.00 21.41 42 LEU C N 1
ATOM 6541 C CA . LEU C 1 42 ? 19.923 29.993 -20.131 1.00 21.64 42 LEU C CA 1
ATOM 6542 C C . LEU C 1 42 ? 21.062 29.821 -19.122 1.00 26.98 42 LEU C C 1
ATOM 6543 O O . LEU C 1 42 ? 21.862 30.747 -18.904 1.00 25.69 42 LEU C O 1
ATOM 6548 N N . TRP C 1 43 ? 21.156 28.643 -18.503 1.00 24.07 43 TRP C N 1
ATOM 6549 C CA . TRP C 1 43 ? 22.240 28.398 -17.555 1.00 26.93 43 TRP C CA 1
ATOM 6550 C C . TRP C 1 43 ? 23.591 28.355 -18.266 1.00 28.63 43 TRP C C 1
ATOM 6551 O O . TRP C 1 43 ? 24.554 28.984 -17.815 1.00 29.29 43 TRP C O 1
ATOM 6562 N N . LYS C 1 44 ? 23.662 27.667 -19.405 1.00 26.34 44 LYS C N 1
ATOM 6563 C CA . LYS C 1 44 ? 24.900 27.573 -20.177 1.00 28.47 44 LYS C CA 1
ATOM 6564 C C . LYS C 1 44 ? 25.430 28.955 -20.563 1.00 33.17 44 LYS C C 1
ATOM 6565 O O . LYS C 1 44 ? 26.615 29.254 -20.379 1.00 31.42 44 LYS C O 1
ATOM 6571 N N . GLU C 1 45 ? 24.567 29.823 -21.082 1.00 26.39 45 GLU C N 1
ATOM 6572 C CA . GLU C 1 45 ? 25.018 31.117 -21.577 1.00 28.76 45 GLU C CA 1
ATOM 6573 C C . GLU C 1 45 ? 25.101 32.185 -20.493 1.00 31.67 45 GLU C C 1
ATOM 6574 O O . GLU C 1 45 ? 25.959 33.070 -20.569 1.00 36.24 45 GLU C O 1
ATOM 6580 N N . LEU C 1 46 ? 24.248 32.130 -19.477 1.00 29.60 46 LEU C N 1
ATOM 6581 C CA . LEU C 1 46 ? 24.106 33.236 -18.546 1.00 30.49 46 LEU C CA 1
ATOM 6582 C C . LEU C 1 46 ? 24.315 32.844 -17.098 1.00 27.04 46 LEU C C 1
ATOM 6583 O O . LEU C 1 46 ? 24.367 33.737 -16.248 1.00 29.76 46 LEU C O 1
ATOM 6588 N N . GLY C 1 47 ? 24.407 31.547 -16.786 1.00 27.33 47 GLY C N 1
ATOM 6589 C CA . GLY C 1 47 ? 24.409 31.127 -15.390 1.00 29.61 47 GLY C CA 1
ATOM 6590 C C . GLY C 1 47 ? 25.582 31.688 -14.603 1.00 33.01 47 GLY C C 1
ATOM 6591 O O . GLY C 1 47 ? 25.455 31.975 -13.405 1.00 31.00 47 GLY C O 1
ATOM 6592 N N . GLU C 1 48 ? 26.718 31.901 -15.271 1.00 32.63 48 GLU C N 1
ATOM 6593 C CA . GLU C 1 48 ? 27.912 32.366 -14.563 1.00 38.89 48 GLU C CA 1
ATOM 6594 C C . GLU C 1 48 ? 27.778 33.809 -14.091 1.00 35.25 48 GLU C C 1
ATOM 6595 O O . GLU C 1 48 ? 28.399 34.183 -13.093 1.00 36.36 48 GLU C O 1
ATOM 6601 N N . LYS C 1 49 ? 26.978 34.627 -14.787 1.00 32.59 49 LYS C N 1
ATOM 6602 C CA . LYS C 1 49 ? 26.734 36.022 -14.437 1.00 30.25 49 LYS C CA 1
ATOM 6603 C C . LYS C 1 49 ? 25.243 36.299 -14.175 1.00 32.04 49 LYS C C 1
ATOM 6604 O O . LYS C 1 49 ? 24.783 37.436 -14.333 1.00 26.27 49 LYS C O 1
ATOM 6610 N N . TRP C 1 50 ? 24.501 35.286 -13.700 1.00 30.09 50 TRP C N 1
ATOM 6611 C CA . TRP C 1 50 ? 23.037 35.368 -13.677 1.00 29.36 50 TRP C CA 1
ATOM 6612 C C . TRP C 1 50 ? 22.558 36.597 -12.930 1.00 32.40 50 TRP C C 1
ATOM 6613 O O . TRP C 1 50 ? 21.762 37.384 -13.458 1.00 24.85 50 TRP C O 1
ATOM 6624 N N . GLU C 1 51 ? 23.060 36.799 -11.701 1.00 25.92 51 GLU C N 1
ATOM 6625 C CA . GLU C 1 51 ? 22.570 37.882 -10.867 1.00 25.32 51 GLU C CA 1
ATOM 6626 C C . GLU C 1 51 ? 22.910 39.251 -11.439 1.00 28.24 51 GLU C C 1
ATOM 6627 O O . GLU C 1 51 ? 22.336 40.252 -10.994 1.00 33.39 51 GLU C O 1
ATOM 6633 N N . LYS C 1 52 ? 23.772 39.320 -12.446 1.00 27.40 52 LYS C N 1
ATOM 6634 C CA . LYS C 1 52 ? 24.008 40.570 -13.156 1.00 30.12 52 LYS C CA 1
ATOM 6635 C C . LYS C 1 52 ? 23.125 40.747 -14.388 1.00 33.77 52 LYS C C 1
ATOM 6636 O O . LYS C 1 52 ? 23.165 41.818 -15.007 1.00 32.86 52 LYS C O 1
ATOM 6642 N N . VAL C 1 53 ? 22.352 39.737 -14.779 1.00 33.26 53 VAL C N 1
ATOM 6643 C CA . VAL C 1 53 ? 21.566 39.817 -16.014 1.00 30.49 53 VAL C CA 1
ATOM 6644 C C . VAL C 1 53 ? 20.243 40.532 -15.719 1.00 28.70 53 VAL C C 1
ATOM 6645 O O . VAL C 1 53 ? 19.392 40.010 -14.995 1.00 26.25 53 VAL C O 1
ATOM 6649 N N . ASP C 1 54 ? 20.072 41.735 -16.275 1.00 28.51 54 ASP C N 1
ATOM 6650 C CA . ASP C 1 54 ? 18.774 42.417 -16.223 1.00 31.99 54 ASP C CA 1
ATOM 6651 C C . ASP C 1 54 ? 17.810 41.722 -17.185 1.00 27.63 54 ASP C C 1
ATOM 6652 O O . ASP C 1 54 ? 18.117 41.624 -18.384 1.00 27.18 54 ASP C O 1
ATOM 6657 N N . PRO C 1 55 ? 16.678 41.196 -16.716 1.00 27.62 55 PRO C N 1
ATOM 6658 C CA . PRO C 1 55 ? 15.724 40.563 -17.655 1.00 25.46 55 PRO C CA 1
ATOM 6659 C C . PRO C 1 55 ? 15.173 41.521 -18.698 1.00 24.73 55 PRO C C 1
ATOM 6660 O O . PRO C 1 55 ? 14.756 41.067 -19.777 1.00 25.06 55 PRO C O 1
ATOM 6664 N N . LEU C 1 56 ? 15.160 42.824 -18.425 1.00 25.85 56 LEU C N 1
ATOM 6665 C CA . LEU C 1 56 ? 14.752 43.827 -19.401 1.00 27.42 56 LEU C CA 1
ATOM 6666 C C . LEU C 1 56 ? 15.933 44.482 -20.105 1.00 33.38 56 LEU C C 1
ATOM 6667 O O . LEU C 1 56 ? 15.740 45.482 -20.803 1.00 33.23 56 LEU C O 1
ATOM 6672 N N . GLY C 1 57 ? 17.148 43.944 -19.948 1.00 33.84 57 GLY C N 1
ATOM 6673 C CA . GLY C 1 57 ? 18.309 44.462 -20.639 1.00 33.06 57 GLY C CA 1
ATOM 6674 C C . GLY C 1 57 ? 18.725 43.603 -21.835 1.00 35.80 57 GLY C C 1
ATOM 6675 O O . GLY C 1 57 ? 18.292 42.469 -21.996 1.00 32.66 57 GLY C O 1
ATOM 6676 N N . GLU C 1 58 ? 19.626 44.172 -22.652 1.00 31.81 58 GLU C N 1
ATOM 6677 C CA . GLU C 1 58 ? 20.035 43.565 -23.920 1.00 37.54 58 GLU C CA 1
ATOM 6678 C C . GLU C 1 58 ? 20.548 42.136 -23.759 1.00 34.94 58 GLU C C 1
ATOM 6679 O O . GLU C 1 58 ? 20.454 41.323 -24.695 1.00 34.03 58 GLU C O 1
ATOM 6685 N N . GLU C 1 59 ? 21.075 41.806 -22.582 1.00 29.24 59 GLU C N 1
ATOM 6686 C CA . GLU C 1 59 ? 21.789 40.550 -22.389 1.00 30.34 59 GLU C CA 1
ATOM 6687 C C . GLU C 1 59 ? 20.865 39.354 -22.152 1.00 30.89 59 GLU C C 1
ATOM 6688 O O . GLU C 1 59 ? 21.320 38.206 -22.252 1.00 25.11 59 GLU C O 1
ATOM 6694 N N . ASN C 1 60 ? 19.585 39.576 -21.835 1.00 30.12 60 ASN C N 1
ATOM 6695 C CA . ASN C 1 60 ? 18.662 38.461 -21.647 1.00 27.25 60 ASN C CA 1
ATOM 6696 C C . ASN C 1 60 ? 18.449 37.725 -22.978 1.00 23.46 60 ASN C C 1
ATOM 6697 O O . ASN C 1 60 ? 18.637 38.290 -24.057 1.00 24.90 60 ASN C O 1
ATOM 6702 N N . LEU C 1 61 ? 18.109 36.436 -22.902 1.00 21.56 61 LEU C N 1
ATOM 6703 C CA . LEU C 1 61 ? 17.772 35.642 -24.084 1.00 25.43 61 LEU C CA 1
ATOM 6704 C C . LEU C 1 61 ? 16.277 35.316 -24.090 1.00 22.75 61 LEU C C 1
ATOM 6705 O O . LEU C 1 61 ? 15.728 34.891 -23.068 1.00 23.21 61 LEU C O 1
ATOM 6710 N N . LEU C 1 62 ? 15.631 35.482 -25.239 1.00 22.81 62 LEU C N 1
ATOM 6711 C CA . LEU C 1 62 ? 14.223 35.116 -25.396 1.00 21.99 62 LEU C CA 1
ATOM 6712 C C . LEU C 1 62 ? 14.188 33.873 -26.277 1.00 20.66 62 LEU C C 1
ATOM 6713 O O . LEU C 1 62 ? 14.550 33.934 -27.456 1.00 21.63 62 LEU C O 1
ATOM 6718 N N . LEU C 1 63 ? 13.782 32.745 -25.704 1.00 19.79 63 LEU C N 1
ATOM 6719 C CA . LEU C 1 63 ? 13.838 31.456 -26.386 1.00 19.14 63 LEU C CA 1
ATOM 6720 C C . LEU C 1 63 ? 12.435 30.984 -26.758 1.00 23.77 63 LEU C C 1
ATOM 6721 O O . LEU C 1 63 ? 11.554 30.910 -25.886 1.00 20.73 63 LEU C O 1
ATOM 6726 N N . ILE C 1 64 ? 12.248 30.631 -28.042 1.00 18.80 64 ILE C N 1
ATOM 6727 C CA . ILE C 1 64 ? 10.980 30.110 -28.554 1.00 21.29 64 ILE C CA 1
ATOM 6728 C C . ILE C 1 64 ? 11.230 28.674 -28.975 1.00 22.62 64 ILE C C 1
ATOM 6729 O O . ILE C 1 64 ? 11.952 28.425 -29.945 1.00 24.12 64 ILE C O 1
ATOM 6734 N N . LEU C 1 65 ? 10.653 27.717 -28.257 1.00 21.72 65 LEU C N 1
ATOM 6735 C CA . LEU C 1 65 ? 11.100 26.338 -28.373 1.00 22.86 65 LEU C CA 1
ATOM 6736 C C . LEU C 1 65 ? 9.928 25.384 -28.575 1.00 25.74 65 LEU C C 1
ATOM 6737 O O . LEU C 1 65 ? 8.753 25.728 -28.358 1.00 22.58 65 LEU C O 1
ATOM 6742 N N . THR C 1 66 ? 10.288 24.171 -29.011 1.00 23.44 66 THR C N 1
ATOM 6743 C CA . THR C 1 66 ? 9.389 23.030 -29.175 1.00 20.17 66 THR C CA 1
ATOM 6744 C C . THR C 1 66 ? 10.024 21.832 -28.469 1.00 23.99 66 THR C C 1
ATOM 6745 O O . THR C 1 66 ? 11.136 21.918 -27.949 1.00 22.23 66 THR C O 1
ATOM 6749 N N . GLY C 1 67 ? 9.338 20.697 -28.487 1.00 21.54 67 GLY C N 1
ATOM 6750 C CA . GLY C 1 67 ? 9.932 19.436 -28.113 1.00 18.00 67 GLY C CA 1
ATOM 6751 C C . GLY C 1 67 ? 9.559 18.350 -29.101 1.00 22.58 67 GLY C C 1
ATOM 6752 O O . GLY C 1 67 ? 8.852 18.591 -30.088 1.00 22.79 67 GLY C O 1
ATOM 6753 N N . PRO C 1 68 ? 9.998 17.117 -28.849 1.00 22.43 68 PRO C N 1
ATOM 6754 C CA . PRO C 1 68 ? 9.785 16.067 -29.861 1.00 21.53 68 PRO C CA 1
ATOM 6755 C C . PRO C 1 68 ? 8.314 15.768 -30.128 1.00 23.89 68 PRO C C 1
ATOM 6756 O O . PRO C 1 68 ? 7.955 15.433 -31.269 1.00 22.34 68 PRO C O 1
ATOM 6760 N N . LEU C 1 69 ? 7.439 15.881 -29.122 1.00 20.82 69 LEU C N 1
ATOM 6761 C CA . LEU C 1 69 ? 6.026 15.596 -29.354 1.00 19.52 69 LEU C CA 1
ATOM 6762 C C . LEU C 1 69 ? 5.315 16.723 -30.090 1.00 20.96 69 LEU C C 1
ATOM 6763 O O . LEU C 1 69 ? 4.205 16.508 -30.599 1.00 21.83 69 LEU C O 1
ATOM 6768 N N . THR C 1 70 ? 5.900 17.922 -30.133 1.00 19.75 70 THR C N 1
ATOM 6769 C CA . THR C 1 70 ? 5.253 19.045 -30.803 1.00 21.78 70 THR C CA 1
ATOM 6770 C C . THR C 1 70 ? 5.071 18.765 -32.296 1.00 22.15 70 THR C C 1
ATOM 6771 O O . THR C 1 70 ? 6.051 18.598 -33.033 1.00 22.10 70 THR C O 1
ATOM 6775 N N . GLY C 1 71 ? 3.813 18.728 -32.725 1.00 18.43 71 GLY C N 1
ATOM 6776 C CA . GLY C 1 71 ? 3.403 18.475 -34.091 1.00 20.74 71 GLY C CA 1
ATOM 6777 C C . GLY C 1 71 ? 2.821 17.094 -34.296 1.00 20.80 71 GLY C C 1
ATOM 6778 O O . GLY C 1 71 ? 2.149 16.866 -35.307 1.00 21.87 71 GLY C O 1
ATOM 6779 N N . TYR C 1 72 ? 3.044 16.173 -33.353 1.00 18.19 72 TYR C N 1
ATOM 6780 C CA . TYR C 1 72 ? 2.562 14.802 -33.483 1.00 24.28 72 TYR C CA 1
ATOM 6781 C C . TYR C 1 72 ? 1.509 14.441 -32.452 1.00 20.30 72 TYR C C 1
ATOM 6782 O O . TYR C 1 72 ? 0.497 13.818 -32.800 1.00 22.34 72 TYR C O 1
ATOM 6791 N N . TYR C 1 73 ? 1.763 14.764 -31.181 1.00 23.08 73 TYR C N 1
ATOM 6792 C CA . TYR C 1 73 ? 0.789 14.532 -30.120 1.00 17.94 73 TYR C CA 1
ATOM 6793 C C . TYR C 1 73 ? -0.419 15.451 -30.316 1.00 16.58 73 TYR C C 1
ATOM 6794 O O . TYR C 1 73 ? -0.277 16.552 -30.858 1.00 18.78 73 TYR C O 1
ATOM 6803 N N . PRO C 1 74 ? -1.623 15.018 -29.909 1.00 19.60 74 PRO C N 1
ATOM 6804 C CA . PRO C 1 74 ? -2.815 15.876 -30.076 1.00 20.40 74 PRO C CA 1
ATOM 6805 C C . PRO C 1 74 ? -2.627 17.251 -29.441 1.00 19.36 74 PRO C C 1
ATOM 6806 O O . PRO C 1 74 ? -1.951 17.401 -28.418 1.00 19.71 74 PRO C O 1
ATOM 6810 N N . GLY C 1 75 ? -3.248 18.261 -30.057 1.00 18.05 75 GLY C N 1
ATOM 6811 C CA . GLY C 1 75 ? -3.183 19.614 -29.548 1.00 18.13 75 GLY C CA 1
ATOM 6812 C C . GLY C 1 75 ? -1.923 20.314 -30.013 1.00 19.53 75 GLY C C 1
ATOM 6813 O O . GLY C 1 75 ? -1.088 19.751 -30.735 1.00 16.56 75 GLY C O 1
ATOM 6814 N N . MET C 1 76 ? -1.762 21.563 -29.589 1.00 17.40 76 MET C N 1
ATOM 6815 C CA . MET C 1 76 ? -0.630 22.323 -30.116 1.00 18.76 76 MET C CA 1
ATOM 6816 C C . MET C 1 76 ? -0.184 23.322 -29.068 1.00 23.15 76 MET C C 1
ATOM 6817 O O . MET C 1 76 ? -1.018 24.093 -28.582 1.00 19.39 76 MET C O 1
ATOM 6822 N N . LYS C 1 77 ? 1.122 23.294 -28.718 1.00 18.34 77 LYS C N 1
ATOM 6823 C CA . LYS C 1 77 ? 1.735 24.263 -27.811 1.00 18.49 77 LYS C CA 1
ATOM 6824 C C . LYS C 1 77 ? 3.140 24.606 -28.310 1.00 22.99 77 LYS C C 1
ATOM 6825 O O . LYS C 1 77 ? 3.844 23.728 -28.815 1.00 25.18 77 LYS C O 1
ATOM 6831 N N . THR C 1 78 ? 3.519 25.887 -28.210 1.00 20.33 78 THR C N 1
ATOM 6832 C CA . THR C 1 78 ? 4.894 26.369 -28.325 1.00 20.40 78 THR C CA 1
ATOM 6833 C C . THR C 1 78 ? 5.371 26.797 -26.935 1.00 21.64 78 THR C C 1
ATOM 6834 O O . THR C 1 78 ? 4.605 27.386 -26.164 1.00 19.57 78 THR C O 1
ATOM 6838 N N . SER C 1 79 ? 6.622 26.487 -26.612 1.00 18.23 79 SER C N 1
ATOM 6839 C CA . SER C 1 79 ? 7.269 26.885 -25.374 1.00 18.88 79 SER C CA 1
ATOM 6840 C C . SER C 1 79 ? 7.942 28.254 -25.475 1.00 21.36 79 SER C C 1
ATOM 6841 O O . SER C 1 79 ? 8.611 28.561 -26.469 1.00 20.72 79 SER C O 1
ATOM 6844 N N . ILE C 1 80 ? 7.836 29.051 -24.407 1.00 20.17 80 ILE C N 1
ATOM 6845 C CA . ILE C 1 80 ? 8.595 30.297 -24.308 1.00 20.52 80 ILE C CA 1
ATOM 6846 C C . ILE C 1 80 ? 9.344 30.332 -22.979 1.00 20.54 80 ILE C C 1
ATOM 6847 O O . ILE C 1 80 ? 8.747 30.109 -21.921 1.00 18.66 80 ILE C O 1
ATOM 6852 N N . VAL C 1 81 ? 10.648 30.626 -23.032 1.00 23.12 81 VAL C N 1
ATOM 6853 C CA . VAL C 1 81 ? 11.528 30.564 -21.851 1.00 19.99 81 VAL C CA 1
ATOM 6854 C C . VAL C 1 81 ? 12.495 31.752 -21.853 1.00 22.14 81 VAL C C 1
ATOM 6855 O O . VAL C 1 81 ? 13.027 32.123 -22.900 1.00 21.30 81 VAL C O 1
ATOM 6859 N N . SER C 1 82 ? 12.743 32.338 -20.679 1.00 20.46 82 SER C N 1
ATOM 6860 C CA . SER C 1 82 ? 13.650 33.480 -20.578 1.00 24.26 82 SER C CA 1
ATOM 6861 C C . SER C 1 82 ? 13.982 33.687 -19.102 1.00 23.30 82 SER C C 1
ATOM 6862 O O . SER C 1 82 ? 13.448 32.996 -18.228 1.00 20.16 82 SER C O 1
ATOM 6865 N N . LYS C 1 83 ? 14.848 34.658 -18.821 1.00 20.92 83 LYS C N 1
ATOM 6866 C CA . LYS C 1 83 ? 14.941 35.130 -17.442 1.00 21.92 83 LYS C CA 1
ATOM 6867 C C . LYS C 1 83 ? 13.733 36.006 -17.136 1.00 22.51 83 LYS C C 1
ATOM 6868 O O . LYS C 1 83 ? 13.422 36.936 -17.893 1.00 22.86 83 LYS C O 1
ATOM 6874 N N . SER C 1 84 ? 13.060 35.719 -16.015 1.00 21.96 84 SER C N 1
ATOM 6875 C CA . SER C 1 84 ? 11.755 36.332 -15.805 1.00 21.96 84 SER C CA 1
ATOM 6876 C C . SER C 1 84 ? 11.876 37.681 -15.109 1.00 23.55 84 SER C C 1
ATOM 6877 O O . SER C 1 84 ? 12.423 37.749 -14.006 1.00 23.19 84 SER C O 1
ATOM 6880 N N . PRO C 1 85 ? 11.279 38.743 -15.668 1.00 24.77 85 PRO C N 1
ATOM 6881 C CA . PRO C 1 85 ? 11.200 40.032 -14.951 1.00 23.52 85 PRO C CA 1
ATOM 6882 C C . PRO C 1 85 ? 10.375 40.003 -13.677 1.00 25.11 85 PRO C C 1
ATOM 6883 O O . PRO C 1 85 ? 10.323 41.016 -12.964 1.00 24.80 85 PRO C O 1
ATOM 6887 N N . GLU C 1 86 ? 9.668 38.920 -13.397 1.00 24.25 86 GLU C N 1
ATOM 6888 C CA . GLU C 1 86 ? 8.888 38.870 -12.170 1.00 22.94 86 GLU C CA 1
ATOM 6889 C C . GLU C 1 86 ? 9.704 38.232 -11.050 1.00 25.05 86 GLU C C 1
ATOM 6890 O O . GLU C 1 86 ? 9.949 38.868 -10.019 1.00 25.54 86 GLU C O 1
ATOM 6896 N N . SER C 1 87 ? 10.129 36.977 -11.244 1.00 24.78 87 SER C N 1
ATOM 6897 C CA . SER C 1 87 ? 10.820 36.221 -10.207 1.00 23.83 87 SER C CA 1
ATOM 6898 C C . SER C 1 87 ? 12.338 36.336 -10.290 1.00 25.04 87 SER C C 1
ATOM 6899 O O . SER C 1 87 ? 13.018 35.963 -9.322 1.00 24.87 87 SER C O 1
ATOM 6902 N N . ASN C 1 88 ? 12.880 36.822 -11.407 1.00 20.32 88 ASN C N 1
ATOM 6903 C CA . ASN C 1 88 ? 14.308 36.741 -11.723 1.00 24.59 88 ASN C CA 1
ATOM 6904 C C . ASN C 1 88 ? 14.805 35.299 -11.787 1.00 23.79 88 ASN C C 1
ATOM 6905 O O . ASN C 1 88 ? 16.015 35.068 -11.785 1.00 25.19 88 ASN C O 1
ATOM 6910 N N . GLY C 1 89 ? 13.900 34.324 -11.810 1.00 20.74 89 GLY C N 1
ATOM 6911 C CA . GLY C 1 89 ? 14.212 32.967 -12.206 1.00 19.07 89 GLY C CA 1
ATOM 6912 C C . GLY C 1 89 ? 13.831 32.685 -13.653 1.00 19.75 89 GLY C C 1
ATOM 6913 O O . GLY C 1 89 ? 13.896 33.565 -14.523 1.00 21.75 89 GLY C O 1
ATOM 6914 N N . VAL C 1 90 ? 13.414 31.440 -13.907 1.00 19.40 90 VAL C N 1
ATOM 6915 C CA . VAL C 1 90 ? 12.976 30.966 -15.219 1.00 19.34 90 VAL C CA 1
ATOM 6916 C C . VAL C 1 90 ? 11.544 30.459 -15.094 1.00 23.12 90 VAL C C 1
ATOM 6917 O O . VAL C 1 90 ? 11.202 29.819 -14.090 1.00 22.24 90 VAL C O 1
ATOM 6921 N N . VAL C 1 91 ? 10.709 30.738 -16.103 1.00 20.99 91 VAL C N 1
ATOM 6922 C CA . VAL C 1 91 ? 9.356 30.169 -16.193 1.00 22.86 91 VAL C CA 1
ATOM 6923 C C . VAL C 1 91 ? 9.241 29.396 -17.502 1.00 19.73 91 VAL C C 1
ATOM 6924 O O . VAL C 1 91 ? 9.501 29.944 -18.577 1.00 19.70 91 VAL C O 1
ATOM 6928 N N . GLY C 1 92 ? 8.879 28.120 -17.413 1.00 20.97 92 GLY C N 1
ATOM 6929 C CA . GLY C 1 92 ? 8.562 27.385 -18.624 1.00 20.62 92 GLY C CA 1
ATOM 6930 C C . GLY C 1 92 ? 7.134 27.676 -19.064 1.00 22.13 92 GLY C C 1
ATOM 6931 O O . GLY C 1 92 ? 6.202 26.964 -18.673 1.00 23.87 92 GLY C O 1
ATOM 6932 N N . SER C 1 93 ? 6.940 28.707 -19.871 1.00 19.62 93 SER C N 1
ATOM 6933 C CA . SER C 1 93 ? 5.601 29.109 -20.297 1.00 21.74 93 SER C CA 1
ATOM 6934 C C . SER C 1 93 ? 5.237 28.421 -21.618 1.00 20.75 93 SER C C 1
ATOM 6935 O O . SER C 1 93 ? 6.108 27.954 -22.352 1.00 20.91 93 SER C O 1
ATOM 6938 N N . VAL C 1 94 ? 3.931 28.376 -21.939 1.00 21.17 94 VAL C N 1
ATOM 6939 C CA . VAL C 1 94 ? 3.482 27.812 -23.211 1.00 18.11 94 VAL C CA 1
ATOM 6940 C C . VAL C 1 94 ? 2.253 28.566 -23.675 1.00 19.56 94 VAL C C 1
ATOM 6941 O O . VAL C 1 94 ? 1.513 29.131 -22.874 1.00 18.87 94 VAL C O 1
ATOM 6945 N N . LEU C 1 95 ? 2.004 28.521 -24.978 1.00 18.57 95 LEU C N 1
ATOM 6946 C CA . LEU C 1 95 ? 0.772 29.062 -25.537 1.00 19.24 95 LEU C CA 1
ATOM 6947 C C . LEU C 1 95 ? 0.435 28.264 -26.793 1.00 18.47 95 LEU C C 1
ATOM 6948 O O . LEU C 1 95 ? 1.330 27.724 -27.452 1.00 18.61 95 LEU C O 1
ATOM 6953 N N . SER C 1 96 ? -0.869 28.180 -27.120 1.00 18.16 96 SER C N 1
ATOM 6954 C CA . SER C 1 96 ? -1.331 27.302 -28.206 1.00 20.13 96 SER C CA 1
ATOM 6955 C C . SER C 1 96 ? -1.171 27.989 -29.560 1.00 20.61 96 SER C C 1
ATOM 6956 O O . SER C 1 96 ? -2.124 28.175 -30.330 1.00 22.84 96 SER C O 1
ATOM 6959 N N . SER C 1 97 ? 0.067 28.363 -29.853 1.00 20.08 97 SER C N 1
ATOM 6960 C CA . SER C 1 97 ? 0.412 28.898 -31.157 1.00 16.68 97 SER C CA 1
ATOM 6961 C C . SER C 1 97 ? 0.884 27.747 -32.027 1.00 21.00 97 SER C C 1
ATOM 6962 O O . SER C 1 97 ? 1.608 26.872 -31.544 1.00 22.12 97 SER C O 1
ATOM 6965 N N . GLU C 1 98 ? 0.487 27.763 -33.318 1.00 18.07 98 GLU C N 1
ATOM 6966 C CA . GLU C 1 98 ? 1.074 26.875 -34.305 1.00 21.25 98 GLU C CA 1
ATOM 6967 C C . GLU C 1 98 ? 2.482 27.310 -34.731 1.00 22.00 98 GLU C C 1
ATOM 6968 O O . GLU C 1 98 ? 3.059 26.686 -35.634 1.00 20.10 98 GLU C O 1
ATOM 6974 N N . LEU C 1 99 ? 3.040 28.364 -34.125 1.00 20.86 99 LEU C N 1
ATOM 6975 C CA . LEU C 1 99 ? 4.411 28.758 -34.438 1.00 22.37 99 LEU C CA 1
ATOM 6976 C C . LEU C 1 99 ? 5.378 27.584 -34.345 1.00 23.15 99 LEU C C 1
ATOM 6977 O O . LEU C 1 99 ? 6.254 27.399 -35.207 1.00 21.12 99 LEU C O 1
ATOM 6982 N N . GLY C 1 100 ? 5.241 26.791 -33.294 1.00 22.19 100 GLY C N 1
ATOM 6983 C CA . GLY C 1 100 ? 6.077 25.617 -33.147 1.00 22.61 100 GLY C CA 1
ATOM 6984 C C . GLY C 1 100 ? 5.922 24.639 -34.299 1.00 23.60 100 GLY C C 1
ATOM 6985 O O . GLY C 1 100 ? 6.910 24.083 -34.786 1.00 22.29 100 GLY C O 1
ATOM 6986 N N . LEU C 1 101 ? 4.680 24.389 -34.725 1.00 20.19 101 LEU C N 1
ATOM 6987 C CA . LEU C 1 101 ? 4.432 23.491 -35.858 1.00 20.47 101 LEU C CA 1
ATOM 6988 C C . LEU C 1 101 ? 5.031 24.050 -37.141 1.00 22.94 101 LEU C C 1
ATOM 6989 O O . LEU C 1 101 ? 5.673 23.324 -37.916 1.00 22.47 101 LEU C O 1
ATOM 6994 N N . GLU C 1 102 ? 4.795 25.336 -37.410 1.00 22.08 102 GLU C N 1
ATOM 6995 C CA . GLU C 1 102 ? 5.333 25.924 -38.628 1.00 21.41 102 GLU C CA 1
ATOM 6996 C C . GLU C 1 102 ? 6.871 25.904 -38.605 1.00 23.49 102 GLU C C 1
ATOM 6997 O O . GLU C 1 102 ? 7.503 25.625 -39.627 1.00 22.58 102 GLU C O 1
ATOM 7003 N N . LEU C 1 103 ? 7.492 26.162 -37.442 1.00 21.07 103 LEU C N 1
ATOM 7004 C CA . LEU C 1 103 ? 8.955 26.091 -37.366 1.00 22.18 103 LEU C CA 1
ATOM 7005 C C . LEU C 1 103 ? 9.447 24.718 -37.772 1.00 22.99 103 LEU C C 1
ATOM 7006 O O . LEU C 1 103 ? 10.354 24.592 -38.603 1.00 24.10 103 LEU C O 1
ATOM 7011 N N . LYS C 1 104 ? 8.876 23.674 -37.171 1.00 21.36 104 LYS C N 1
ATOM 7012 C CA . LYS C 1 104 ? 9.331 22.322 -37.450 1.00 21.63 104 LYS C CA 1
ATOM 7013 C C . LYS C 1 104 ? 9.100 21.947 -38.902 1.00 23.59 104 LYS C C 1
ATOM 7014 O O . LYS C 1 104 ? 9.909 21.218 -39.492 1.00 25.01 104 LYS C O 1
ATOM 7020 N N . ALA C 1 105 ? 8.000 22.417 -39.498 1.00 20.69 105 ALA C N 1
ATOM 7021 C CA . ALA C 1 105 ? 7.780 22.110 -40.909 1.00 21.68 105 ALA C CA 1
ATOM 7022 C C . ALA C 1 105 ? 8.664 22.954 -41.827 1.00 25.83 105 ALA C C 1
ATOM 7023 O O . ALA C 1 105 ? 8.739 22.677 -43.028 1.00 23.99 105 ALA C O 1
ATOM 7025 N N . ALA C 1 106 ? 9.308 23.991 -41.300 1.00 25.73 106 ALA C N 1
ATOM 7026 C CA . ALA C 1 106 ? 10.252 24.785 -42.068 1.00 25.56 106 ALA C CA 1
ATOM 7027 C C . ALA C 1 106 ? 11.685 24.336 -41.845 1.00 28.56 106 ALA C C 1
ATOM 7028 O O . ALA C 1 106 ? 12.583 24.851 -42.509 1.00 30.51 106 ALA C O 1
ATOM 7030 N N . GLY C 1 107 ? 11.923 23.427 -40.904 1.00 25.30 107 GLY C N 1
ATOM 7031 C CA . GLY C 1 107 ? 13.235 22.860 -40.679 1.00 25.99 107 GLY C CA 1
ATOM 7032 C C . GLY C 1 107 ? 13.928 23.240 -39.383 1.00 28.72 107 GLY C C 1
ATOM 7033 O O . GLY C 1 107 ? 15.117 22.922 -39.237 1.00 26.54 107 GLY C O 1
ATOM 7034 N N . TYR C 1 108 ? 13.234 23.878 -38.417 1.00 22.16 108 TYR C N 1
ATOM 7035 C CA . TYR C 1 108 ? 13.858 24.328 -37.170 1.00 25.33 108 TYR C CA 1
ATOM 7036 C C . TYR C 1 108 ? 13.069 23.838 -35.968 1.00 28.13 108 TYR C C 1
ATOM 7037 O O . TYR C 1 108 ? 11.850 23.615 -36.058 1.00 24.89 108 TYR C O 1
ATOM 7046 N N . ASP C 1 109 ? 13.756 23.706 -34.826 1.00 24.35 109 ASP C N 1
ATOM 7047 C CA . ASP C 1 109 ? 13.074 23.342 -33.578 1.00 26.98 109 ASP C CA 1
ATOM 7048 C C . ASP C 1 109 ? 12.820 24.523 -32.658 1.00 23.93 109 ASP C C 1
ATOM 7049 O O . ASP C 1 109 ? 12.233 24.338 -31.580 1.00 24.23 109 ASP C O 1
ATOM 7054 N N . GLY C 1 110 ? 13.248 25.719 -33.030 1.00 24.31 110 GLY C N 1
ATOM 7055 C CA . GLY C 1 110 ? 13.119 26.841 -32.126 1.00 21.34 110 GLY C CA 1
ATOM 7056 C C . GLY C 1 110 ? 14.048 27.968 -32.507 1.00 26.78 110 GLY C C 1
ATOM 7057 O O . GLY C 1 110 ? 14.772 27.903 -33.509 1.00 24.09 110 GLY C O 1
ATOM 7058 N N . ILE C 1 111 ? 14.005 29.013 -31.677 1.00 22.82 111 ILE C N 1
ATOM 7059 C CA . ILE C 1 111 ? 14.673 30.282 -31.946 1.00 24.94 111 ILE C CA 1
ATOM 7060 C C . ILE C 1 111 ? 15.307 30.792 -30.665 1.00 26.24 111 ILE C C 1
ATOM 7061 O O . ILE C 1 111 ? 14.638 30.907 -29.630 1.00 23.35 111 ILE C O 1
ATOM 7066 N N . ILE C 1 112 ? 16.582 31.139 -30.749 1.00 24.67 112 ILE C N 1
ATOM 7067 C CA . ILE C 1 112 ? 17.271 31.894 -29.720 1.00 25.66 112 ILE C CA 1
ATOM 7068 C C . ILE C 1 112 ? 17.272 33.346 -30.169 1.00 29.37 112 ILE C C 1
ATOM 7069 O O . ILE C 1 112 ? 17.823 33.664 -31.230 1.00 26.32 112 ILE C O 1
ATOM 7074 N N . ILE C 1 113 ? 16.675 34.234 -29.377 1.00 23.11 113 ILE C N 1
ATOM 7075 C CA . ILE C 1 113 ? 16.632 35.652 -29.724 1.00 24.87 113 ILE C CA 1
ATOM 7076 C C . ILE C 1 113 ? 17.476 36.428 -28.720 1.00 27.49 113 ILE C C 1
ATOM 7077 O O . ILE C 1 113 ? 17.180 36.425 -27.515 1.00 25.13 113 ILE C O 1
ATOM 7082 N N . ARG C 1 114 ? 18.529 37.092 -29.219 1.00 29.43 114 ARG C N 1
ATOM 7083 C CA . ARG C 1 114 ? 19.446 37.853 -28.382 1.00 30.31 114 ARG C CA 1
ATOM 7084 C C . ARG C 1 114 ? 19.500 39.308 -28.815 1.00 29.24 114 ARG C C 1
ATOM 7085 O O . ARG C 1 114 ? 19.117 39.667 -29.926 1.00 32.97 114 ARG C O 1
ATOM 7093 N N . GLY C 1 115 ? 19.989 40.144 -27.914 1.00 29.84 115 GLY C N 1
ATOM 7094 C CA . GLY C 1 115 ? 20.205 41.525 -28.259 1.00 29.69 115 GLY C CA 1
ATOM 7095 C C . GLY C 1 115 ? 18.946 42.369 -28.212 1.00 32.79 115 GLY C C 1
ATOM 7096 O O . GLY C 1 115 ? 17.944 42.070 -27.535 1.00 28.53 115 GLY C O 1
ATOM 7097 N N . LYS C 1 116 ? 19.020 43.474 -28.947 1.00 30.47 116 LYS C N 1
ATOM 7098 C CA . LYS C 1 116 ? 17.921 44.425 -28.967 1.00 31.44 116 LYS C CA 1
ATOM 7099 C C . LYS C 1 116 ? 18.005 45.148 -30.293 1.00 34.72 116 LYS C C 1
ATOM 7100 O O . LYS C 1 116 ? 19.099 45.558 -30.685 1.00 33.22 116 LYS C O 1
ATOM 7106 N N . ALA C 1 117 ? 16.882 45.240 -31.010 1.00 29.87 117 ALA C N 1
ATOM 7107 C CA . ALA C 1 117 ? 16.852 45.986 -32.261 1.00 33.12 117 ALA C CA 1
ATOM 7108 C C . ALA C 1 117 ? 16.846 47.477 -31.956 1.00 33.42 117 ALA C C 1
ATOM 7109 O O . ALA C 1 117 ? 16.272 47.926 -30.957 1.00 29.55 117 ALA C O 1
ATOM 7111 N N . LYS C 1 118 ? 17.509 48.241 -32.825 1.00 35.06 118 LYS C N 1
ATOM 7112 C CA . LYS C 1 118 ? 17.594 49.691 -32.656 1.00 36.41 118 LYS C CA 1
ATOM 7113 C C . LYS C 1 118 ? 16.211 50.340 -32.719 1.00 37.35 118 LYS C C 1
ATOM 7114 O O . LYS C 1 118 ? 15.902 51.254 -31.936 1.00 32.34 118 LYS C O 1
ATOM 7120 N N . SER C 1 119 ? 15.348 49.865 -33.629 1.00 34.91 119 SER C N 1
ATOM 7121 C CA . SER C 1 119 ? 13.960 50.318 -33.620 1.00 35.19 119 SER C CA 1
ATOM 7122 C C . SER C 1 119 ? 13.024 49.107 -33.807 1.00 31.65 119 SER C C 1
ATOM 7123 O O . SER C 1 119 ? 13.520 47.989 -34.018 1.00 30.36 119 SER C O 1
ATOM 7126 N N . PRO C 1 120 ? 11.697 49.255 -33.692 1.00 28.30 120 PRO C N 1
ATOM 7127 C CA . PRO C 1 120 ? 10.815 48.072 -33.721 1.00 29.95 120 PRO C CA 1
ATOM 7128 C C . PRO C 1 120 ? 10.984 47.221 -34.970 1.00 27.00 120 PRO C C 1
ATOM 7129 O O . PRO C 1 120 ? 11.009 47.734 -36.091 1.00 30.07 120 PRO C O 1
ATOM 7133 N N . VAL C 1 121 ? 11.093 45.905 -34.772 1.00 26.35 121 VAL C N 1
ATOM 7134 C CA . VAL C 1 121 ? 11.218 44.951 -35.874 1.00 27.48 121 VAL C CA 1
ATOM 7135 C C . VAL C 1 121 ? 10.241 43.795 -35.646 1.00 27.89 121 VAL C C 1
ATOM 7136 O O . VAL C 1 121 ? 9.698 43.616 -34.560 1.00 24.52 121 VAL C O 1
ATOM 7140 N N . TYR C 1 122 ? 10.014 43.007 -36.699 1.00 25.18 122 TYR C N 1
ATOM 7141 C CA . TYR C 1 122 ? 9.417 41.695 -36.537 1.00 22.71 122 TYR C CA 1
ATOM 7142 C C . TYR C 1 122 ? 10.299 40.688 -37.247 1.00 24.66 122 TYR C C 1
ATOM 7143 O O . TYR C 1 122 ? 11.091 41.041 -38.129 1.00 27.68 122 TYR C O 1
ATOM 7152 N N . LEU C 1 123 ? 10.178 39.431 -36.833 1.00 22.08 123 LEU C N 1
ATOM 7153 C CA . LEU C 1 123 ? 10.972 38.336 -37.367 1.00 22.15 123 LEU C CA 1
ATOM 7154 C C . LEU C 1 123 ? 10.096 37.504 -38.290 1.00 28.20 123 LEU C C 1
ATOM 7155 O O . LEU C 1 123 ? 8.983 37.126 -37.917 1.00 21.46 123 LEU C O 1
ATOM 7160 N N . PHE C 1 124 ? 10.601 37.215 -39.487 1.00 22.88 124 PHE C N 1
ATOM 7161 C CA . PHE C 1 124 ? 9.828 36.567 -40.548 1.00 24.40 124 PHE C CA 1
ATOM 7162 C C . PHE C 1 124 ? 10.539 35.288 -40.964 1.00 27.77 124 PHE C C 1
ATOM 7163 O O . PHE C 1 124 ? 11.709 35.322 -41.377 1.00 27.77 124 PHE C O 1
ATOM 7171 N N . ILE C 1 125 ? 9.854 34.159 -40.834 1.00 23.65 125 ILE C N 1
ATOM 7172 C CA . ILE C 1 125 ? 10.418 32.859 -41.170 1.00 22.33 125 ILE C CA 1
ATOM 7173 C C . ILE C 1 125 ? 9.499 32.205 -42.190 1.00 30.43 125 ILE C C 1
ATOM 7174 O O . ILE C 1 125 ? 8.317 31.988 -41.912 1.00 26.15 125 ILE C O 1
ATOM 7179 N N . HIS C 1 126 ? 10.030 31.892 -43.372 1.00 25.64 126 HIS C N 1
ATOM 7180 C CA . HIS C 1 126 ? 9.251 31.174 -44.379 1.00 29.42 126 HIS C CA 1
ATOM 7181 C C . HIS C 1 126 ? 10.184 30.148 -44.991 1.00 30.86 126 HIS C C 1
ATOM 7182 O O . HIS C 1 126 ? 11.026 30.501 -45.820 1.00 29.08 126 HIS C O 1
ATOM 7189 N N . ASN C 1 127 ? 10.023 28.889 -44.582 1.00 26.06 127 ASN C N 1
ATOM 7190 C CA . ASN C 1 127 ? 10.919 27.824 -45.018 1.00 29.10 127 ASN C CA 1
ATOM 7191 C C . ASN C 1 127 ? 12.371 28.244 -44.800 1.00 31.64 127 ASN C C 1
ATOM 7192 O O . ASN C 1 127 ? 12.766 28.487 -43.655 1.00 28.26 127 ASN C O 1
ATOM 7197 N N . ASP C 1 128 ? 13.182 28.342 -45.867 1.00 33.15 128 ASP C N 1
ATOM 7198 C CA . ASP C 1 128 ? 14.599 28.718 -45.714 1.00 34.36 128 ASP C CA 1
ATOM 7199 C C . ASP C 1 128 ? 14.829 30.210 -45.511 1.00 33.00 128 ASP C C 1
ATOM 7200 O O . ASP C 1 128 ? 15.924 30.594 -45.113 1.00 36.99 128 ASP C O 1
ATOM 7205 N N . THR C 1 129 ? 13.846 31.053 -45.805 1.00 32.40 129 THR C N 1
ATOM 7206 C CA . THR C 1 129 ? 13.987 32.499 -45.674 1.00 27.62 129 THR C CA 1
ATOM 7207 C C . THR C 1 129 ? 13.767 32.938 -44.228 1.00 31.69 129 THR C C 1
ATOM 7208 O O . THR C 1 129 ? 12.686 32.701 -43.666 1.00 28.49 129 THR C O 1
ATOM 7212 N N . VAL C 1 130 ? 14.764 33.611 -43.638 1.00 28.06 130 VAL C N 1
ATOM 7213 C CA . VAL C 1 130 ? 14.647 34.222 -42.310 1.00 27.21 130 VAL C CA 1
ATOM 7214 C C . VAL C 1 130 ? 15.087 35.683 -42.401 1.00 32.76 130 VAL C C 1
ATOM 7215 O O . VAL C 1 130 ? 16.235 35.966 -42.773 1.00 32.28 130 VAL C O 1
ATOM 7219 N N . GLU C 1 131 ? 14.186 36.615 -42.067 1.00 27.91 131 GLU C N 1
ATOM 7220 C CA . GLU C 1 131 ? 14.467 38.044 -42.181 1.00 28.43 131 GLU C CA 1
ATOM 7221 C C . GLU C 1 131 ? 14.052 38.807 -40.932 1.00 31.54 131 GLU C C 1
ATOM 7222 O O . GLU C 1 131 ? 12.987 38.550 -40.367 1.00 27.27 131 GLU C O 1
ATOM 7228 N N . ILE C 1 132 ? 14.880 39.771 -40.533 1.00 25.85 132 ILE C N 1
ATOM 7229 C CA . ILE C 1 132 ? 14.493 40.782 -39.558 1.00 24.81 132 ILE C CA 1
ATOM 7230 C C . ILE C 1 132 ? 13.926 41.967 -40.327 1.00 30.75 132 ILE C C 1
ATOM 7231 O O . ILE C 1 132 ? 14.615 42.549 -41.168 1.00 29.36 132 ILE C O 1
ATOM 7236 N N . ARG C 1 133 ? 12.675 42.333 -40.058 1.00 25.09 133 ARG C N 1
ATOM 7237 C CA . ARG C 1 133 ? 12.015 43.354 -40.862 1.00 27.77 133 ARG C CA 1
ATOM 7238 C C . ARG C 1 133 ? 11.539 44.503 -39.987 1.00 29.65 133 ARG C C 1
ATOM 7239 O O . ARG C 1 133 ? 11.249 44.327 -38.805 1.00 28.60 133 ARG C O 1
ATOM 7247 N N . ASP C 1 134 ? 11.473 45.688 -40.586 1.00 29.27 134 ASP C N 1
ATOM 7248 C CA . ASP C 1 134 ? 10.952 46.870 -39.911 1.00 30.23 134 ASP C CA 1
ATOM 7249 C C . ASP C 1 134 ? 9.506 46.648 -39.455 1.00 33.64 134 ASP C C 1
ATOM 7250 O O . ASP C 1 134 ? 8.666 46.172 -40.229 1.00 28.97 134 ASP C O 1
ATOM 7255 N N . ALA C 1 135 ? 9.207 47.000 -38.190 1.00 31.38 135 ALA C N 1
ATOM 7256 C CA . ALA C 1 135 ? 7.853 46.900 -37.649 1.00 30.76 135 ALA C CA 1
ATOM 7257 C C . ALA C 1 135 ? 7.341 48.235 -37.124 1.00 30.54 135 ALA C C 1
ATOM 7258 O O . ALA C 1 135 ? 6.393 48.270 -36.333 1.00 32.48 135 ALA C O 1
ATOM 7260 N N . THR C 1 136 ? 7.944 49.338 -37.553 1.00 30.89 136 THR C N 1
ATOM 7261 C CA . THR C 1 136 ? 7.571 50.652 -37.035 1.00 34.11 136 THR C CA 1
ATOM 7262 C C . THR C 1 136 ? 6.090 50.945 -37.245 1.00 33.59 136 THR C C 1
ATOM 7263 O O . THR C 1 136 ? 5.448 51.559 -36.387 1.00 33.10 136 THR C O 1
ATOM 7267 N N . LYS C 1 137 ? 5.523 50.512 -38.374 1.00 30.98 137 LYS C N 1
ATOM 7268 C CA . LYS C 1 137 ? 4.122 50.823 -38.654 1.00 32.50 137 LYS C CA 1
ATOM 7269 C C . LYS C 1 137 ? 3.164 50.071 -37.740 1.00 33.56 137 LYS C C 1
ATOM 7270 O O . LYS C 1 137 ? 2.010 50.482 -37.582 1.00 31.78 137 LYS C O 1
ATOM 7276 N N . TYR C 1 138 ? 3.605 48.966 -37.157 1.00 31.39 138 TYR C N 1
ATOM 7277 C CA . TYR C 1 138 ? 2.730 48.135 -36.349 1.00 27.85 138 TYR C CA 1
ATOM 7278 C C . TYR C 1 138 ? 2.918 48.355 -34.858 1.00 27.98 138 TYR C C 1
ATOM 7279 O O . TYR C 1 138 ? 2.113 47.856 -34.072 1.00 30.09 138 TYR C O 1
ATOM 7288 N N . TRP C 1 139 ? 3.950 49.088 -34.453 1.00 28.83 139 TRP C N 1
ATOM 7289 C CA . TRP C 1 139 ? 4.177 49.334 -33.035 1.00 29.07 139 TRP C CA 1
ATOM 7290 C C . TRP C 1 139 ? 3.001 50.106 -32.460 1.00 27.27 139 TRP C C 1
ATOM 7291 O O . TRP C 1 139 ? 2.627 51.160 -32.978 1.00 28.53 139 TRP C O 1
ATOM 7302 N N . GLY C 1 140 ? 2.391 49.571 -31.411 1.00 26.69 140 GLY C N 1
ATOM 7303 C CA . GLY C 1 140 ? 1.222 50.176 -30.820 1.00 27.31 140 GLY C CA 1
ATOM 7304 C C . GLY C 1 140 ? -0.075 49.469 -31.143 1.00 28.19 140 GLY C C 1
ATOM 7305 O O . GLY C 1 140 ? -1.080 49.741 -30.484 1.00 30.23 140 GLY C O 1
ATOM 7306 N N . MET C 1 141 ? -0.083 48.563 -32.121 1.00 27.96 141 MET C N 1
ATOM 7307 C CA . MET C 1 141 ? -1.316 47.861 -32.487 1.00 27.65 141 MET C CA 1
ATOM 7308 C C . MET C 1 141 ? -1.640 46.761 -31.479 1.00 26.36 141 MET C C 1
ATOM 7309 O O . MET C 1 141 ? -0.743 46.064 -30.993 1.00 25.47 141 MET C O 1
ATOM 7314 N N . GLY C 1 142 ? -2.932 46.619 -31.153 1.00 27.48 142 GLY C N 1
ATOM 7315 C CA . GLY C 1 142 ? -3.425 45.437 -30.476 1.00 23.86 142 GLY C CA 1
ATOM 7316 C C . GLY C 1 142 ? -3.568 44.260 -31.448 1.00 25.80 142 GLY C C 1
ATOM 7317 O O . GLY C 1 142 ? -3.401 44.389 -32.661 1.00 23.01 142 GLY C O 1
ATOM 7318 N N . GLY C 1 143 ? -3.943 43.103 -30.895 1.00 22.78 143 GLY C N 1
ATOM 7319 C CA . GLY C 1 143 ? -3.958 41.879 -31.687 1.00 22.61 143 GLY C CA 1
ATOM 7320 C C . GLY C 1 143 ? -4.935 41.904 -32.860 1.00 21.72 143 GLY C C 1
ATOM 7321 O O . GLY C 1 143 ? -4.615 41.421 -33.946 1.00 20.97 143 GLY C O 1
ATOM 7322 N N . ILE C 1 144 ? -6.142 42.430 -32.653 1.00 21.82 144 ILE C N 1
ATOM 7323 C CA . ILE C 1 144 ? -7.129 42.469 -33.749 1.00 20.96 144 ILE C CA 1
ATOM 7324 C C . ILE C 1 144 ? -6.568 43.232 -34.943 1.00 22.56 144 ILE C C 1
ATOM 7325 O O . ILE C 1 144 ? -6.625 42.762 -36.091 1.00 22.42 144 ILE C O 1
ATOM 7330 N N . GLU C 1 145 ? -6.027 44.428 -34.702 1.00 22.58 145 GLU C N 1
ATOM 7331 C CA . GLU C 1 145 ? -5.498 45.197 -35.824 1.00 23.25 145 GLU C CA 1
ATOM 7332 C C . GLU C 1 145 ? -4.272 44.536 -36.436 1.00 26.24 145 GLU C C 1
ATOM 7333 O O . GLU C 1 145 ? -4.030 44.653 -37.653 1.00 22.02 145 GLU C O 1
ATOM 7339 N N . LEU C 1 146 ? -3.479 43.864 -35.606 1.00 23.07 146 LEU C N 1
ATOM 7340 C CA . LEU C 1 146 ? -2.266 43.230 -36.084 1.00 22.58 146 LEU C CA 1
ATOM 7341 C C . LEU C 1 146 ? -2.586 42.063 -37.017 1.00 21.71 146 LEU C C 1
ATOM 7342 O O . LEU C 1 146 ? -1.918 41.893 -38.041 1.00 23.76 146 LEU C O 1
ATOM 7347 N N . TYR C 1 147 ? -3.614 41.264 -36.701 1.00 19.10 147 TYR C N 1
ATOM 7348 C CA . TYR C 1 147 ? -4.047 40.205 -37.631 1.00 24.15 147 TYR C CA 1
ATOM 7349 C C . TYR C 1 147 ? -4.585 40.785 -38.935 1.00 22.61 147 TYR C C 1
ATOM 7350 O O . TYR C 1 147 ? -4.323 40.239 -40.020 1.00 24.22 147 TYR C O 1
ATOM 7359 N N . LYS C 1 148 ? -5.351 41.877 -38.853 1.00 23.20 148 LYS C N 1
ATOM 7360 C CA . LYS C 1 148 ? -5.953 42.455 -40.053 1.00 26.04 148 LYS C CA 1
ATOM 7361 C C . LYS C 1 148 ? -4.937 43.187 -40.929 1.00 26.69 148 LYS C C 1
ATOM 7362 O O . LYS C 1 148 ? -5.220 43.408 -42.108 1.00 26.42 148 LYS C O 1
ATOM 7368 N N . THR C 1 149 ? -3.767 43.568 -40.392 1.00 24.71 149 THR C N 1
ATOM 7369 C CA . THR C 1 149 ? -2.782 44.326 -41.159 1.00 24.36 149 THR C CA 1
ATOM 7370 C C . THR C 1 149 ? -1.544 43.473 -41.380 1.00 26.10 149 THR C C 1
ATOM 7371 O O . THR C 1 149 ? -1.449 42.782 -42.406 1.00 26.23 149 THR C O 1
ATOM 7375 N N . LEU C 1 150 ? -0.575 43.450 -40.448 1.00 26.93 150 LEU C N 1
ATOM 7376 C CA . LEU C 1 150 ? 0.682 42.725 -40.652 1.00 24.77 150 LEU C CA 1
ATOM 7377 C C . LEU C 1 150 ? 0.470 41.283 -41.123 1.00 25.90 150 LEU C C 1
ATOM 7378 O O . LEU C 1 150 ? 1.069 40.856 -42.114 1.00 27.12 150 LEU C O 1
ATOM 7383 N N . LEU C 1 151 ? -0.353 40.502 -40.406 1.00 23.03 151 LEU C N 1
ATOM 7384 C CA . LEU C 1 151 ? -0.444 39.076 -40.719 1.00 22.12 151 LEU C CA 1
ATOM 7385 C C . LEU C 1 151 ? -1.135 38.854 -42.063 1.00 23.69 151 LEU C C 1
ATOM 7386 O O . LEU C 1 151 ? -0.719 37.995 -42.854 1.00 22.59 151 LEU C O 1
ATOM 7391 N N . LYS C 1 152 ? -2.191 39.620 -42.338 1.00 24.85 152 LYS C N 1
ATOM 7392 C CA . LYS C 1 152 ? -2.837 39.521 -43.641 1.00 25.28 152 LYS C CA 1
ATOM 7393 C C . LYS C 1 152 ? -1.862 39.892 -44.752 1.00 27.19 152 LYS C C 1
ATOM 7394 O O . LYS C 1 152 ? -1.786 39.199 -45.772 1.00 25.38 152 LYS C O 1
ATOM 7400 N N . GLU C 1 153 ? -1.087 40.966 -44.547 1.00 27.40 153 GLU C N 1
ATOM 7401 C CA . GLU C 1 153 ? -0.118 41.420 -45.538 1.00 28.70 153 GLU C CA 1
ATOM 7402 C C . GLU C 1 153 ? 0.979 40.387 -45.749 1.00 27.99 153 GLU C C 1
ATOM 7403 O O . GLU C 1 153 ? 1.403 40.152 -46.886 1.00 28.42 153 GLU C O 1
ATOM 7409 N N . VAL C 1 154 ? 1.477 39.770 -44.670 1.00 25.82 154 VAL C N 1
ATOM 7410 C CA . VAL C 1 154 ? 2.499 38.749 -44.870 1.00 25.67 154 VAL C CA 1
ATOM 7411 C C . VAL C 1 154 ? 1.914 37.546 -45.605 1.00 28.58 154 VAL C C 1
ATOM 7412 O O . VAL C 1 154 ? 2.567 36.970 -46.487 1.00 25.40 154 VAL C O 1
ATOM 7416 N N . HIS C 1 155 ? 0.652 37.187 -45.313 1.00 27.03 155 HIS C N 1
ATOM 7417 C CA . HIS C 1 155 ? 0.036 36.081 -46.040 1.00 22.98 155 HIS C CA 1
ATOM 7418 C C . HIS C 1 155 ? -0.097 36.404 -47.526 1.00 26.58 155 HIS C C 1
ATOM 7419 O O . HIS C 1 155 ? 0.182 35.552 -48.380 1.00 25.38 155 HIS C O 1
ATOM 7426 N N . GLU C 1 156 ? -0.532 37.623 -47.851 1.00 25.19 156 GLU C N 1
ATOM 7427 C CA . GLU C 1 156 ? -0.653 38.012 -49.254 1.00 27.91 156 GLU C CA 1
ATOM 7428 C C . GLU C 1 156 ? 0.700 38.002 -49.944 1.00 28.12 156 GLU C C 1
ATOM 7429 O O . GLU C 1 156 ? 0.809 37.576 -51.097 1.00 27.62 156 GLU C O 1
ATOM 7435 N N . GLU C 1 157 ? 1.747 38.466 -49.249 1.00 27.49 157 GLU C N 1
ATOM 7436 C CA . GLU C 1 157 ? 3.098 38.416 -49.807 1.00 28.60 157 GLU C CA 1
ATOM 7437 C C . GLU C 1 157 ? 3.495 36.981 -50.145 1.00 26.91 157 GLU C C 1
ATOM 7438 O O . GLU C 1 157 ? 3.948 36.690 -51.253 1.00 27.91 157 GLU C O 1
ATOM 7444 N N . ILE C 1 158 ? 3.320 36.065 -49.196 1.00 27.58 158 ILE C N 1
ATOM 7445 C CA . ILE C 1 158 ? 3.602 34.650 -49.425 1.00 27.41 158 ILE C CA 1
ATOM 7446 C C . ILE C 1 158 ? 2.763 34.121 -50.583 1.00 27.12 158 ILE C C 1
ATOM 7447 O O . ILE C 1 158 ? 3.259 33.368 -51.430 1.00 30.41 158 ILE C O 1
ATOM 7452 N N . ARG C 1 159 ? 1.458 34.446 -50.601 1.00 25.27 159 ARG C N 1
ATOM 7453 C CA . ARG C 1 159 ? 0.587 33.913 -51.642 1.00 27.53 159 ARG C CA 1
ATOM 7454 C C . ARG C 1 159 ? 1.089 34.300 -53.033 1.00 30.29 159 ARG C C 1
ATOM 7455 O O . ARG C 1 159 ? 1.113 33.464 -53.946 1.00 29.49 159 ARG C O 1
ATOM 7463 N N . LYS C 1 160 ? 1.494 35.557 -53.212 1.00 29.87 160 LYS C N 1
ATOM 7464 C CA . LYS C 1 160 ? 1.938 35.997 -54.534 1.00 33.35 160 LYS C CA 1
ATOM 7465 C C . LYS C 1 160 ? 3.262 35.343 -54.937 1.00 33.03 160 LYS C C 1
ATOM 7466 O O . LYS C 1 160 ? 3.435 34.939 -56.090 1.00 33.36 160 LYS C O 1
ATOM 7472 N N . LYS C 1 161 ? 4.203 35.219 -54.015 1.00 30.28 161 LYS C N 1
ATOM 7473 C CA . LYS C 1 161 ? 5.434 34.491 -54.306 1.00 32.80 161 LYS C CA 1
ATOM 7474 C C . LYS C 1 161 ? 5.163 33.036 -54.677 1.00 35.15 161 LYS C C 1
ATOM 7475 O O . LYS C 1 161 ? 5.784 32.494 -55.595 1.00 33.83 161 LYS C O 1
ATOM 7481 N N . GLU C 1 162 ? 4.255 32.376 -53.975 1.00 30.50 162 GLU C N 1
ATOM 7482 C CA . GLU C 1 162 ? 4.073 30.945 -54.145 1.00 31.98 162 GLU C CA 1
ATOM 7483 C C . GLU C 1 162 ? 2.997 30.629 -55.165 1.00 28.93 162 GLU C C 1
ATOM 7484 O O . GLU C 1 162 ? 2.500 29.503 -55.183 1.00 29.02 162 GLU C O 1
ATOM 7490 N N . LYS C 1 163 ? 2.657 31.590 -56.032 1.00 27.86 163 LYS C N 1
ATOM 7491 C CA . LYS C 1 163 ? 1.457 31.494 -56.858 1.00 30.80 163 LYS C CA 1
ATOM 7492 C C . LYS C 1 163 ? 1.386 30.180 -57.638 1.00 31.06 163 LYS C C 1
ATOM 7493 O O . LYS C 1 163 ? 0.310 29.577 -57.755 1.00 30.21 163 LYS C O 1
ATOM 7499 N N . LEU C 1 164 ? 2.517 29.695 -58.144 1.00 26.85 164 LEU C N 1
ATOM 7500 C CA . LEU C 1 164 ? 2.501 28.491 -58.975 1.00 27.10 164 LEU C CA 1
ATOM 7501 C C . LEU C 1 164 ? 2.522 27.212 -58.144 1.00 26.47 164 LEU C C 1
ATOM 7502 O O . LEU C 1 164 ? 2.529 26.112 -58.714 1.00 24.58 164 LEU C O 1
ATOM 7507 N N . LYS C 1 165 ? 2.515 27.327 -56.817 1.00 24.76 165 LYS C N 1
ATOM 7508 C CA . LYS C 1 165 ? 2.474 26.173 -55.930 1.00 25.46 165 LYS C CA 1
ATOM 7509 C C . LYS C 1 165 ? 1.143 26.025 -55.186 1.00 26.39 165 LYS C C 1
ATOM 7510 O O . LYS C 1 165 ? 1.008 25.100 -54.368 1.00 23.20 165 LYS C O 1
ATOM 7516 N N . GLY C 1 166 ? 0.163 26.887 -55.464 1.00 24.72 166 GLY C N 1
ATOM 7517 C CA . GLY C 1 166 ? -1.113 26.917 -54.760 1.00 23.51 166 GLY C CA 1
ATOM 7518 C C . GLY C 1 166 ? -1.103 27.948 -53.637 1.00 25.94 166 GLY C C 1
ATOM 7519 O O . GLY C 1 166 ? -0.126 28.677 -53.420 1.00 26.03 166 GLY C O 1
ATOM 7520 N N . VAL C 1 167 ? -2.211 28.009 -52.900 1.00 20.55 167 VAL C N 1
ATOM 7521 C CA . VAL C 1 167 ? -2.404 29.021 -51.867 1.00 23.26 167 VAL C CA 1
ATOM 7522 C C . VAL C 1 167 ? -1.935 28.437 -50.531 1.00 23.44 167 VAL C C 1
ATOM 7523 O O . VAL C 1 167 ? -2.528 27.453 -50.062 1.00 24.78 167 VAL C O 1
ATOM 7527 N N . PRO C 1 168 ? -0.897 28.993 -49.890 1.00 26.18 168 PRO C N 1
ATOM 7528 C CA . PRO C 1 168 ? -0.480 28.472 -48.578 1.00 23.90 168 PRO C CA 1
ATOM 7529 C C . PRO C 1 168 ? -1.508 28.803 -47.509 1.00 22.82 168 PRO C C 1
ATOM 7530 O O . PRO C 1 168 ? -2.186 29.829 -47.581 1.00 21.80 168 PRO C O 1
ATOM 7534 N N . LYS C 1 169 ? -1.603 27.930 -46.505 1.00 21.66 169 LYS C N 1
ATOM 7535 C CA . LYS C 1 169 ? -2.364 28.272 -45.304 1.00 25.93 169 LYS C CA 1
ATOM 7536 C C . LYS C 1 169 ? -1.744 29.507 -44.651 1.00 25.72 169 LYS C C 1
ATOM 7537 O O . LYS C 1 169 ? -0.673 29.972 -45.036 1.00 23.39 169 LYS C O 1
ATOM 7543 N N . GLU C 1 170 ? -2.400 30.012 -43.617 1.00 24.14 170 GLU C N 1
ATOM 7544 C CA . GLU C 1 170 ? -1.931 31.238 -42.996 1.00 26.29 170 GLU C CA 1
ATOM 7545 C C . GLU C 1 170 ? -0.662 30.971 -42.170 1.00 22.32 170 GLU C C 1
ATOM 7546 O O . GLU C 1 170 ? -0.503 29.887 -41.605 1.00 22.67 170 GLU C O 1
ATOM 7552 N N . PRO C 1 171 ? 0.255 31.939 -42.092 1.00 22.80 171 PRO C N 1
ATOM 7553 C CA . PRO C 1 171 ? 1.386 31.808 -41.160 1.00 23.17 171 PRO C CA 1
ATOM 7554 C C . PRO C 1 171 ? 0.907 31.923 -39.720 1.00 23.50 171 PRO C C 1
ATOM 7555 O O . PRO C 1 171 ? -0.170 32.447 -39.434 1.00 23.10 171 PRO C O 1
ATOM 7559 N N . ALA C 1 172 ? 1.731 31.427 -38.801 1.00 23.40 172 ALA C N 1
ATOM 7560 C CA . ALA C 1 172 ? 1.455 31.572 -37.379 1.00 23.44 172 ALA C CA 1
ATOM 7561 C C . ALA C 1 172 ? 2.146 32.822 -36.864 1.00 24.06 172 ALA C C 1
ATOM 7562 O O . ALA C 1 172 ? 3.185 33.218 -37.387 1.00 25.28 172 ALA C O 1
ATOM 7564 N N . MET C 1 173 ? 1.594 33.424 -35.802 1.00 21.86 173 MET C N 1
ATOM 7565 C CA . MET C 1 173 ? 2.137 34.676 -35.290 1.00 22.91 173 MET C CA 1
ATOM 7566 C C . MET C 1 173 ? 2.056 34.716 -33.765 1.00 24.03 173 MET C C 1
ATOM 7567 O O . MET C 1 173 ? 0.988 34.447 -33.203 1.00 19.70 173 MET C O 1
ATOM 7572 N N . ILE C 1 174 ? 3.173 35.053 -33.092 1.00 17.88 174 ILE C N 1
ATOM 7573 C CA . ILE C 1 174 ? 3.142 35.473 -31.688 1.00 18.88 174 ILE C CA 1
ATOM 7574 C C . ILE C 1 174 ? 3.520 36.945 -31.653 1.00 20.20 174 ILE C C 1
ATOM 7575 O O . ILE C 1 174 ? 4.294 37.416 -32.500 1.00 21.65 174 ILE C O 1
ATOM 7580 N N . TYR C 1 175 ? 2.971 37.676 -30.691 1.00 17.31 175 TYR C N 1
ATOM 7581 C CA . TYR C 1 175 ? 3.104 39.130 -30.696 1.00 20.22 175 TYR C CA 1
ATOM 7582 C C . TYR C 1 175 ? 2.899 39.672 -29.284 1.00 19.79 175 TYR C C 1
ATOM 7583 O O . TYR C 1 175 ? 2.484 38.951 -28.368 1.00 20.96 175 TYR C O 1
ATOM 7592 N N . ILE C 1 176 ? 3.264 40.951 -29.107 1.00 18.68 176 ILE C N 1
ATOM 7593 C CA . ILE C 1 176 ? 3.002 41.710 -27.888 1.00 19.39 176 ILE C CA 1
ATOM 7594 C C . ILE C 1 176 ? 2.045 42.851 -28.191 1.00 21.58 176 ILE C C 1
ATOM 7595 O O . ILE C 1 176 ? 1.936 43.330 -29.330 1.00 21.77 176 ILE C O 1
ATOM 7600 N N . GLY C 1 177 ? 1.338 43.276 -27.142 1.00 21.37 177 GLY C N 1
ATOM 7601 C CA . GLY C 1 177 ? 0.525 44.472 -27.175 1.00 21.45 177 GLY C CA 1
ATOM 7602 C C . GLY C 1 177 ? 1.246 45.646 -26.539 1.00 24.16 177 GLY C C 1
ATOM 7603 O O . GLY C 1 177 ? 2.432 45.582 -26.213 1.00 23.34 177 GLY C O 1
ATOM 7604 N N . LYS C 1 178 ? 0.506 46.736 -26.344 1.00 23.64 178 LYS C N 1
ATOM 7605 C CA . LYS C 1 178 ? 1.145 47.934 -25.800 1.00 25.57 178 LYS C CA 1
ATOM 7606 C C . LYS C 1 178 ? 1.765 47.680 -24.420 1.00 28.08 178 LYS C C 1
ATOM 7607 O O . LYS C 1 178 ? 2.743 48.342 -24.046 1.00 27.20 178 LYS C O 1
ATOM 7613 N N . GLY C 1 179 ? 1.234 46.720 -23.661 1.00 23.48 179 GLY C N 1
ATOM 7614 C CA . GLY C 1 179 ? 1.810 46.423 -22.350 1.00 24.52 179 GLY C CA 1
ATOM 7615 C C . GLY C 1 179 ? 3.230 45.895 -22.426 1.00 25.79 179 GLY C C 1
ATOM 7616 O O . GLY C 1 179 ? 4.087 46.267 -21.615 1.00 26.80 179 GLY C O 1
ATOM 7617 N N . GLY C 1 180 ? 3.498 45.001 -23.383 1.00 24.05 180 GLY C N 1
ATOM 7618 C CA . GLY C 1 180 ? 4.865 44.548 -23.600 1.00 22.25 180 GLY C CA 1
ATOM 7619 C C . GLY C 1 180 ? 5.747 45.642 -24.171 1.00 26.55 180 GLY C C 1
ATOM 7620 O O . GLY C 1 180 ? 6.869 45.862 -23.697 1.00 25.44 180 GLY C O 1
ATOM 7621 N N . GLU C 1 181 ? 5.247 46.354 -25.184 1.00 23.83 181 GLU C N 1
ATOM 7622 C CA . GLU C 1 181 ? 5.984 47.473 -25.766 1.00 25.83 181 GLU C CA 1
ATOM 7623 C C . GLU C 1 181 ? 6.465 48.455 -24.701 1.00 29.02 181 GLU C C 1
ATOM 7624 O O . GLU C 1 181 ? 7.553 49.027 -24.832 1.00 25.62 181 GLU C O 1
ATOM 7630 N N . ASN C 1 182 ? 5.666 48.676 -23.644 1.00 26.05 182 ASN C N 1
ATOM 7631 C CA . ASN C 1 182 ? 6.025 49.617 -22.585 1.00 28.09 182 ASN C CA 1
ATOM 7632 C C . ASN C 1 182 ? 6.661 48.925 -21.385 1.00 26.26 182 ASN C C 1
ATOM 7633 O O . ASN C 1 182 ? 6.763 49.530 -20.314 1.00 26.88 182 ASN C O 1
ATOM 7638 N N . LYS C 1 183 ? 7.057 47.657 -21.536 1.00 24.10 183 LYS C N 1
ATOM 7639 C CA . LYS C 1 183 ? 7.823 46.926 -20.524 1.00 26.05 183 LYS C CA 1
ATOM 7640 C C . LYS C 1 183 ? 7.105 46.857 -19.173 1.00 25.76 183 LYS C C 1
ATOM 7641 O O . LYS C 1 183 ? 7.726 46.950 -18.120 1.00 27.52 183 LYS C O 1
ATOM 7647 N N . VAL C 1 184 ? 5.784 46.698 -19.194 1.00 22.47 184 VAL C N 1
ATOM 7648 C CA . VAL C 1 184 ? 5.065 46.322 -17.981 1.00 20.23 184 VAL C CA 1
ATOM 7649 C C . VAL C 1 184 ? 5.533 44.944 -17.556 1.00 22.55 184 VAL C C 1
ATOM 7650 O O . VAL C 1 184 ? 5.616 44.022 -18.376 1.00 21.69 184 VAL C O 1
ATOM 7654 N N . ARG C 1 185 ? 5.884 44.795 -16.280 1.00 24.03 185 ARG C N 1
ATOM 7655 C CA . ARG C 1 185 ? 6.640 43.607 -15.895 1.00 24.83 185 ARG C CA 1
ATOM 7656 C C . ARG C 1 185 ? 5.818 42.329 -15.953 1.00 24.79 185 ARG C C 1
ATOM 7657 O O . ARG C 1 185 ? 6.406 41.242 -15.906 1.00 25.18 185 ARG C O 1
ATOM 7665 N N . PHE C 1 186 ? 4.487 42.418 -16.027 1.00 22.30 186 PHE C N 1
ATOM 7666 C CA . PHE C 1 186 ? 3.642 41.243 -16.179 1.00 19.11 186 PHE C CA 1
ATOM 7667 C C . PHE C 1 186 ? 2.977 41.213 -17.550 1.00 24.35 186 PHE C C 1
ATOM 7668 O O . PHE C 1 186 ? 1.920 40.595 -17.713 1.00 22.14 186 PHE C O 1
ATOM 7676 N N . ALA C 1 187 ? 3.562 41.885 -18.535 1.00 19.75 187 ALA C N 1
ATOM 7677 C CA . ALA C 1 187 ? 3.062 41.762 -19.901 1.00 21.77 187 ALA C CA 1
ATOM 7678 C C . ALA C 1 187 ? 3.290 40.347 -20.423 1.00 22.10 187 ALA C C 1
ATOM 7679 O O . ALA C 1 187 ? 4.258 39.674 -20.065 1.00 20.83 187 ALA C O 1
ATOM 7681 N N . ALA C 1 188 ? 2.401 39.905 -21.301 1.00 20.38 188 ALA C N 1
ATOM 7682 C CA . ALA C 1 188 ? 2.421 38.558 -21.842 1.00 18.48 188 ALA C CA 1
ATOM 7683 C C . ALA C 1 188 ? 2.781 38.594 -23.324 1.00 19.42 188 ALA C C 1
ATOM 7684 O O . ALA C 1 188 ? 2.850 39.657 -23.952 1.00 23.50 188 ALA C O 1
ATOM 7686 N N . ILE C 1 189 ? 3.079 37.416 -23.867 1.00 17.11 189 ILE C N 1
ATOM 7687 C CA . ILE C 1 189 ? 3.221 37.198 -25.304 1.00 16.05 189 ILE C CA 1
ATOM 7688 C C . ILE C 1 189 ? 1.944 36.506 -25.769 1.00 18.60 189 ILE C C 1
ATOM 7689 O O . ILE C 1 189 ? 1.516 35.514 -25.160 1.00 18.30 189 ILE C O 1
ATOM 7694 N N . MET C 1 190 ? 1.335 37.020 -26.828 1.00 17.08 190 MET C N 1
ATOM 7695 C CA . MET C 1 190 ? -0.004 36.612 -27.242 1.00 17.72 190 MET C CA 1
ATOM 7696 C C . MET C 1 190 ? 0.023 35.837 -28.553 1.00 17.57 190 MET C C 1
ATOM 7697 O O . MET C 1 190 ? 0.966 35.936 -29.343 1.00 18.27 190 MET C O 1
ATOM 7702 N N . THR C 1 191 ? -1.048 35.079 -28.793 1.00 19.92 191 THR C N 1
ATOM 7703 C CA . THR C 1 191 ? -1.336 34.571 -30.127 1.00 21.18 191 THR C CA 1
ATOM 7704 C C . THR C 1 191 ? -2.849 34.424 -30.299 1.00 20.22 191 THR C C 1
ATOM 7705 O O . THR C 1 191 ? -3.564 34.133 -29.333 1.00 17.94 191 THR C O 1
ATOM 7709 N N . LYS C 1 192 ? -3.329 34.671 -31.524 1.00 18.13 192 LYS C N 1
ATOM 7710 C CA . LYS C 1 192 ? -4.748 34.499 -31.891 1.00 19.61 192 LYS C CA 1
ATOM 7711 C C . LYS C 1 192 ? -5.704 35.175 -30.899 1.00 19.45 192 LYS C C 1
ATOM 7712 O O . LYS C 1 192 ? -6.724 34.606 -30.502 1.00 20.74 192 LYS C O 1
ATOM 7718 N N . LEU C 1 193 ? -5.361 36.419 -30.512 1.00 17.38 193 LEU C N 1
ATOM 7719 C CA . LEU C 1 193 ? -6.160 37.355 -29.716 1.00 17.49 193 LEU C CA 1
ATOM 7720 C C . LEU C 1 193 ? -6.191 36.992 -28.240 1.00 22.63 193 LEU C C 1
ATOM 7721 O O . LEU C 1 193 ? -6.024 37.873 -27.392 1.00 23.06 193 LEU C O 1
ATOM 7726 N N . MET C 1 194 ? -6.417 35.716 -27.91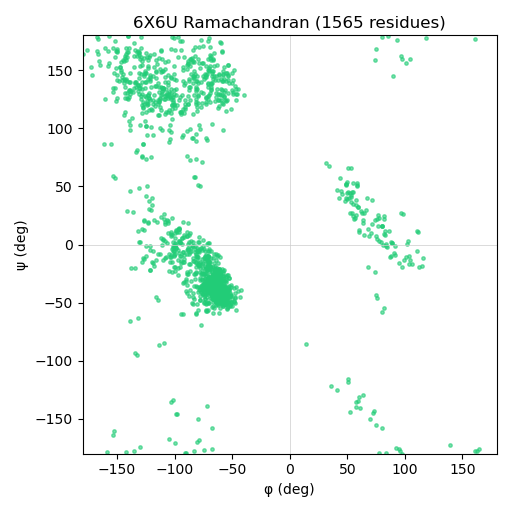7 1.00 20.25 194 MET C N 1
ATOM 7727 C CA . MET C 1 194 ? -6.810 35.360 -26.559 1.00 21.50 194 MET C CA 1
ATOM 7728 C C . MET C 1 194 ? -6.021 34.193 -25.965 1.00 23.55 194 MET C C 1
ATOM 7729 O O . MET C 1 194 ? -6.441 33.644 -24.946 1.00 20.11 194 MET C O 1
ATOM 7734 N N . HIS C 1 195 ? -4.927 33.770 -26.598 1.00 20.53 195 HIS C N 1
ATOM 7735 C CA . HIS C 1 195 ? -4.022 32.760 -26.068 1.00 22.58 195 HIS C CA 1
ATOM 7736 C C . HIS C 1 195 ? -2.765 33.478 -25.588 1.00 19.54 195 HIS C C 1
ATOM 7737 O O . HIS C 1 195 ? -2.365 34.495 -26.160 1.00 19.30 195 HIS C O 1
ATOM 7744 N N . ALA C 1 196 ? -2.148 32.984 -24.522 1.00 20.71 196 ALA C N 1
ATOM 7745 C CA . ALA C 1 196 ? -1.038 33.757 -23.960 1.00 19.11 196 ALA C CA 1
ATOM 7746 C C . ALA C 1 196 ? 0.060 32.861 -23.407 1.00 21.75 196 ALA C C 1
ATOM 7747 O O . ALA C 1 196 ? -0.210 31.787 -22.903 1.00 16.88 196 ALA C O 1
ATOM 7749 N N . ALA C 1 197 ? 1.302 33.312 -23.510 1.00 19.14 197 ALA C N 1
ATOM 7750 C CA . ALA C 1 197 ? 2.368 32.842 -22.625 1.00 17.94 197 ALA C CA 1
ATOM 7751 C C . ALA C 1 197 ? 2.245 33.704 -21.372 1.00 20.27 197 ALA C C 1
ATOM 7752 O O . ALA C 1 197 ? 2.776 34.817 -21.296 1.00 19.27 197 ALA C O 1
ATOM 7754 N N . GLY C 1 198 ? 1.465 33.213 -20.406 1.00 18.03 198 GLY C N 1
ATOM 7755 C CA . GLY C 1 198 ? 0.890 34.073 -19.391 1.00 20.26 198 GLY C CA 1
ATOM 7756 C C . GLY C 1 198 ? 1.843 34.444 -18.265 1.00 22.55 198 GLY C C 1
ATOM 7757 O O . GLY C 1 198 ? 2.073 35.626 -17.994 1.00 23.83 198 GLY C O 1
ATOM 7758 N N . TYR C 1 199 ? 2.399 33.446 -17.599 1.00 19.70 199 TYR C N 1
ATOM 7759 C CA . TYR C 1 199 ? 3.252 33.716 -16.442 1.00 20.96 199 TYR C CA 1
ATOM 7760 C C . TYR C 1 199 ? 4.677 34.068 -16.871 1.00 21.48 199 TYR C C 1
ATOM 7761 O O . TYR C 1 199 ? 5.189 33.561 -17.873 1.00 21.12 199 TYR C O 1
ATOM 7770 N N . GLY C 1 200 ? 5.325 34.948 -16.091 1.00 22.95 200 GLY C N 1
ATOM 7771 C CA . GLY C 1 200 ? 6.749 35.210 -16.210 1.00 21.10 200 GLY C CA 1
ATOM 7772 C C . GLY C 1 200 ? 7.117 36.599 -16.708 1.00 25.04 200 GLY C C 1
ATOM 7773 O O . GLY C 1 200 ? 8.261 37.031 -16.492 1.00 23.94 200 GLY C O 1
ATOM 7774 N N . GLY C 1 201 ? 6.201 37.318 -17.353 1.00 20.04 201 GLY C N 1
ATOM 7775 C CA . GLY C 1 201 ? 6.523 38.643 -17.843 1.00 18.73 201 GLY C CA 1
ATOM 7776 C C . GLY C 1 201 ? 7.258 38.666 -19.154 1.00 20.68 201 GLY C C 1
ATOM 7777 O O . GLY C 1 201 ? 7.943 39.646 -19.449 1.00 24.40 201 GLY C O 1
ATOM 7778 N N . TYR C 1 202 ? 7.122 37.619 -19.967 1.00 19.63 202 TYR C N 1
ATOM 7779 C CA . TYR C 1 202 ? 7.894 37.533 -21.193 1.00 19.25 202 TYR C CA 1
ATOM 7780 C C . TYR C 1 202 ? 7.449 38.551 -22.240 1.00 20.22 202 TYR C C 1
ATOM 7781 O O . TYR C 1 202 ? 8.199 38.815 -23.178 1.00 19.65 202 TYR C O 1
ATOM 7790 N N . GLY C 1 203 ? 6.272 39.167 -22.084 1.00 23.06 203 GLY C N 1
ATOM 7791 C CA . GLY C 1 203 ? 5.913 40.264 -22.974 1.00 22.76 203 GLY C CA 1
ATOM 7792 C C . GLY C 1 203 ? 6.847 41.455 -22.831 1.00 22.80 203 GLY C C 1
ATOM 7793 O O . GLY C 1 203 ? 7.152 42.138 -23.815 1.00 20.67 203 GLY C O 1
ATOM 7794 N N . ALA C 1 204 ? 7.291 41.739 -21.592 1.00 19.07 204 ALA C N 1
ATOM 7795 C CA . ALA C 1 204 ? 8.230 42.839 -21.373 1.00 23.35 204 ALA C CA 1
ATOM 7796 C C . ALA C 1 204 ? 9.629 42.497 -21.860 1.00 21.19 204 ALA C C 1
ATOM 7797 O O . ALA C 1 204 ? 10.346 43.378 -22.336 1.00 24.94 204 ALA C O 1
ATOM 7799 N N . VAL C 1 205 ? 10.041 41.236 -21.747 1.00 21.78 205 VAL C N 1
ATOM 7800 C CA . VAL C 1 205 ? 11.306 40.833 -22.341 1.00 19.26 205 VAL C CA 1
ATOM 7801 C C . VAL C 1 205 ? 11.278 41.083 -23.854 1.00 24.75 205 VAL C C 1
ATOM 7802 O O . VAL C 1 205 ? 12.196 41.690 -24.424 1.00 22.89 205 VAL C O 1
ATOM 7806 N N . MET C 1 206 ? 10.203 40.625 -24.526 1.00 22.69 206 MET C N 1
ATOM 7807 C CA . MET C 1 206 ? 10.041 40.825 -25.973 1.00 20.42 206 MET C CA 1
ATOM 7808 C C . MET C 1 206 ? 10.003 42.310 -26.327 1.00 20.92 206 MET C C 1
ATOM 7809 O O . MET C 1 206 ? 10.713 42.768 -27.230 1.00 22.44 206 MET C O 1
ATOM 7814 N N . GLY C 1 207 ? 9.205 43.091 -25.615 1.00 21.43 207 GLY C N 1
ATOM 7815 C CA . GLY C 1 207 ? 9.184 44.517 -25.896 1.00 25.38 207 GLY C CA 1
ATOM 7816 C C . GLY C 1 207 ? 10.529 45.195 -25.670 1.00 27.17 207 GLY C C 1
ATOM 7817 O O . GLY C 1 207 ? 10.911 46.096 -26.424 1.00 25.63 207 GLY C O 1
ATOM 7818 N N . SER C 1 208 ? 11.263 44.770 -24.622 1.00 27.77 208 SER C N 1
ATOM 7819 C CA . SER C 1 208 ? 12.581 45.334 -24.313 1.00 25.74 208 SER C CA 1
ATOM 7820 C C . SER C 1 208 ? 13.576 45.107 -25.438 1.00 28.68 208 SER C C 1
ATOM 7821 O O . SER C 1 208 ? 14.581 45.828 -25.520 1.00 29.11 208 SER C O 1
ATOM 7824 N N . LYS C 1 209 ? 13.325 44.125 -26.308 1.00 26.90 209 LYS C N 1
ATOM 7825 C CA . LYS C 1 209 ? 14.154 43.876 -27.474 1.00 23.90 209 LYS C CA 1
ATOM 7826 C C . LYS C 1 209 ? 13.639 44.573 -28.728 1.00 24.94 209 LYS C C 1
ATOM 7827 O O . LYS C 1 209 ? 14.206 44.378 -29.804 1.00 30.39 209 LYS C O 1
ATOM 7833 N N . ASN C 1 210 ? 12.603 45.398 -28.611 1.00 24.95 210 ASN C N 1
ATOM 7834 C CA . ASN C 1 210 ? 11.998 46.070 -29.755 1.00 29.98 210 ASN C CA 1
ATOM 7835 C C . ASN C 1 210 ? 11.415 45.072 -30.760 1.00 28.61 210 ASN C C 1
ATOM 7836 O O . ASN C 1 210 ? 11.329 45.358 -31.957 1.00 27.72 210 ASN C O 1
ATOM 7841 N N . LEU C 1 211 ? 10.990 43.893 -30.289 1.00 25.81 211 LEU C N 1
ATOM 7842 C CA . LEU C 1 211 ? 10.467 42.841 -31.165 1.00 25.23 211 LEU C CA 1
ATOM 7843 C C . LEU C 1 211 ? 8.936 42.812 -31.061 1.00 25.00 211 LEU C C 1
ATOM 7844 O O . LEU C 1 211 ? 8.385 42.463 -30.010 1.00 22.39 211 LEU C O 1
ATOM 7849 N N . LYS C 1 212 ? 8.250 43.162 -32.153 1.00 22.06 212 LYS C N 1
ATOM 7850 C CA . LYS C 1 212 ? 6.800 43.302 -32.102 1.00 25.07 212 LYS C CA 1
ATOM 7851 C C . LYS C 1 212 ? 6.125 41.948 -32.265 1.00 24.01 212 LYS C C 1
ATOM 7852 O O . LYS C 1 212 ? 5.108 41.675 -31.616 1.00 21.41 212 LYS C O 1
ATOM 7858 N N . ALA C 1 213 ? 6.708 41.073 -33.086 1.00 22.99 213 ALA C N 1
ATOM 7859 C CA . ALA C 1 213 ? 6.031 39.853 -33.507 1.00 22.03 213 ALA C CA 1
ATOM 7860 C C . ALA C 1 213 ? 7.059 38.909 -34.115 1.00 24.97 213 ALA C C 1
ATOM 7861 O O . ALA C 1 213 ? 8.101 39.339 -34.612 1.00 24.26 213 ALA C O 1
ATOM 7863 N N . VAL C 1 214 ? 6.756 37.615 -34.058 1.00 20.99 214 VAL C N 1
ATOM 7864 C CA . VAL C 1 214 ? 7.458 36.574 -34.808 1.00 21.34 214 VAL C CA 1
ATOM 7865 C C . VAL C 1 214 ? 6.418 35.865 -35.667 1.00 24.51 214 VAL C C 1
ATOM 7866 O O . VAL C 1 214 ? 5.390 35.426 -35.145 1.00 22.55 214 VAL C O 1
ATOM 7870 N N . ILE C 1 215 ? 6.656 35.781 -36.980 1.00 19.76 215 ILE C N 1
ATOM 7871 C CA . ILE C 1 215 ? 5.712 35.182 -37.923 1.00 21.01 215 ILE C CA 1
ATOM 7872 C C . ILE C 1 215 ? 6.396 34.037 -38.653 1.00 24.80 215 ILE C C 1
ATOM 7873 O O . ILE C 1 215 ? 7.453 34.235 -39.266 1.00 29.08 215 ILE C O 1
ATOM 7878 N N . ALA C 1 216 ? 5.793 32.848 -38.630 1.00 20.52 216 ALA C N 1
ATOM 7879 C CA . ALA C 1 216 ? 6.491 31.709 -39.217 1.00 22.13 216 ALA C CA 1
ATOM 7880 C C . ALA C 1 216 ? 5.567 30.897 -40.102 1.00 24.99 216 ALA C C 1
ATOM 7881 O O . ALA C 1 216 ? 4.395 30.695 -39.762 1.00 21.67 216 ALA C O 1
ATOM 7883 N N . LYS C 1 217 ? 6.097 30.442 -41.249 1.00 23.29 217 LYS C N 1
ATOM 7884 C CA . LYS C 1 217 ? 5.359 29.569 -42.158 1.00 22.16 217 LYS C CA 1
ATOM 7885 C C . LYS C 1 217 ? 6.284 28.492 -42.699 1.00 25.41 217 LYS C C 1
ATOM 7886 O O . LYS C 1 217 ? 7.334 28.811 -43.267 1.00 25.45 217 LYS C O 1
ATOM 7892 N N . GLY C 1 218 ? 5.892 27.229 -42.566 1.00 21.50 218 GLY C N 1
ATOM 7893 C CA . GLY C 1 218 ? 6.639 26.138 -43.172 1.00 24.59 218 GLY C CA 1
ATOM 7894 C C . GLY C 1 218 ? 5.723 25.276 -44.017 1.00 28.26 218 GLY C C 1
ATOM 7895 O O . GLY C 1 218 ? 4.544 25.117 -43.712 1.00 24.68 218 GLY C O 1
ATOM 7896 N N . SER C 1 219 ? 6.272 24.717 -45.117 1.00 22.25 219 SER C N 1
ATOM 7897 C CA . SER C 1 219 ? 5.421 23.858 -45.939 1.00 25.02 219 SER C CA 1
ATOM 7898 C C . SER C 1 219 ? 6.008 22.476 -46.191 1.00 23.76 219 SER C C 1
ATOM 7899 O O . SER C 1 219 ? 5.481 21.740 -47.032 1.00 26.51 219 SER C O 1
ATOM 7902 N N . GLY C 1 220 ? 7.048 22.088 -45.471 1.00 25.99 220 GLY C N 1
ATOM 7903 C CA . GLY C 1 220 ? 7.589 20.751 -45.576 1.00 26.98 220 GLY C CA 1
ATOM 7904 C C . GLY C 1 220 ? 6.940 19.805 -44.580 1.00 25.50 220 GLY C C 1
ATOM 7905 O O . GLY C 1 220 ? 6.062 20.191 -43.809 1.00 24.24 220 GLY C O 1
ATOM 7906 N N . PRO C 1 221 ? 7.360 18.546 -44.578 1.00 24.48 221 PRO C N 1
ATOM 7907 C CA . PRO C 1 221 ? 6.837 17.586 -43.599 1.00 25.94 221 PRO C CA 1
ATOM 7908 C C . PRO C 1 221 ? 7.520 17.757 -42.242 1.00 26.41 221 PRO C C 1
ATOM 7909 O O . PRO C 1 221 ? 8.602 18.338 -42.135 1.00 25.45 221 PRO C O 1
ATOM 7913 N N . LEU C 1 222 ? 6.867 17.256 -41.191 1.00 24.27 222 LEU C N 1
ATOM 7914 C CA . LEU C 1 222 ? 7.549 17.184 -39.908 1.00 24.38 222 LEU C CA 1
ATOM 7915 C C . LEU C 1 222 ? 8.701 16.189 -40.022 1.00 24.68 222 LEU C C 1
ATOM 7916 O O . LEU C 1 222 ? 8.746 15.389 -40.957 1.00 25.62 222 LEU C O 1
ATOM 7921 N N . PRO C 1 223 ? 9.634 16.208 -39.076 1.00 23.34 223 PRO C N 1
ATOM 7922 C CA . PRO C 1 223 ? 10.713 15.210 -39.078 1.00 22.66 223 PRO C CA 1
ATOM 7923 C C . PRO C 1 223 ? 10.179 13.794 -39.131 1.00 27.07 223 PRO C C 1
ATOM 7924 O O . PRO C 1 223 ? 9.044 13.517 -38.725 1.00 22.51 223 PRO C O 1
ATOM 7928 N N . GLU C 1 224 ? 11.007 12.895 -39.648 1.00 26.69 224 GLU C N 1
ATOM 7929 C CA . GLU C 1 224 ? 10.688 11.471 -39.623 1.00 30.95 224 GLU C CA 1
ATOM 7930 C C . GLU C 1 224 ? 10.454 10.999 -38.197 1.00 27.46 224 GLU C C 1
ATOM 7931 O O . GLU C 1 224 ? 11.020 11.548 -37.239 1.00 24.68 224 GLU C O 1
ATOM 7937 N N . VAL C 1 225 ? 9.642 9.956 -38.048 1.00 24.06 225 VAL C N 1
ATOM 7938 C CA . VAL C 1 225 ? 9.459 9.369 -36.725 1.00 29.39 225 VAL C CA 1
ATOM 7939 C C . VAL C 1 225 ? 9.984 7.944 -36.712 1.00 30.08 225 VAL C C 1
ATOM 7940 O O . VAL C 1 225 ? 9.922 7.217 -37.713 1.00 29.88 225 VAL C O 1
ATOM 7944 N N . TYR C 1 226 ? 10.456 7.545 -35.529 1.00 27.61 226 TYR C N 1
ATOM 7945 C CA . TYR C 1 226 ? 11.093 6.250 -35.335 1.00 29.09 226 TYR C CA 1
ATOM 7946 C C . TYR C 1 226 ? 10.128 5.087 -35.570 1.00 29.39 226 TYR C C 1
ATOM 7947 O O . TYR C 1 226 ? 10.449 4.150 -36.310 1.00 28.04 226 TYR C O 1
ATOM 7956 N N . ASP C 1 227 ? 8.941 5.113 -34.958 1.00 23.55 227 ASP C N 1
ATOM 7957 C CA . ASP C 1 227 ? 7.979 4.013 -35.109 1.00 26.66 227 ASP C CA 1
ATOM 7958 C C . ASP C 1 227 ? 6.609 4.559 -35.554 1.00 29.91 227 ASP C C 1
ATOM 7959 O O . ASP C 1 227 ? 5.706 4.786 -34.742 1.00 24.69 227 ASP C O 1
ATOM 7964 N N . LYS C 1 228 ? 6.428 4.719 -36.866 1.00 30.20 228 LYS C N 1
ATOM 7965 C CA . LYS C 1 228 ? 5.212 5.372 -37.354 1.00 26.92 228 LYS C CA 1
ATOM 7966 C C . LYS C 1 228 ? 3.963 4.527 -37.107 1.00 28.44 228 LYS C C 1
ATOM 7967 O O . LYS C 1 228 ? 2.899 5.080 -36.804 1.00 27.08 228 LYS C O 1
ATOM 7973 N N . GLU C 1 229 ? 4.047 3.197 -37.211 1.00 27.47 229 GLU C N 1
ATOM 7974 C CA . GLU C 1 229 ? 2.824 2.418 -36.997 1.00 29.55 229 GLU C CA 1
ATOM 7975 C C . GLU C 1 229 ? 2.370 2.478 -35.545 1.00 28.42 229 GLU C C 1
ATOM 7976 O O . GLU C 1 229 ? 1.162 2.532 -35.276 1.00 27.22 229 GLU C O 1
ATOM 7982 N N . LYS C 1 230 ? 3.308 2.437 -34.592 1.00 25.83 230 LYS C N 1
ATOM 7983 C CA . LYS C 1 230 ? 2.919 2.584 -33.193 1.00 24.85 230 LYS C CA 1
ATOM 7984 C C . LYS C 1 230 ? 2.334 3.965 -32.950 1.00 25.67 230 LYS C C 1
ATOM 7985 O O . LYS C 1 230 ? 1.328 4.109 -32.240 1.00 25.29 230 LYS C O 1
ATOM 7991 N N . MET C 1 231 ? 2.948 4.993 -33.540 1.00 24.73 231 MET C N 1
ATOM 7992 C CA . MET C 1 231 ? 2.429 6.346 -33.384 1.00 28.31 231 MET C CA 1
ATOM 7993 C C . MET C 1 231 ? 0.969 6.435 -33.830 1.00 24.90 231 MET C C 1
ATOM 7994 O O . MET C 1 231 ? 0.13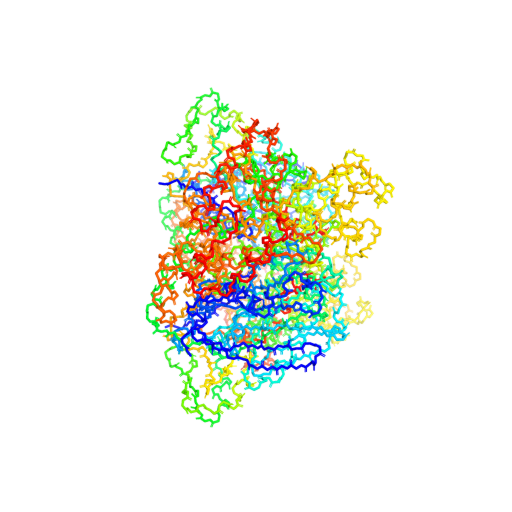6 7.027 -33.133 1.00 23.03 231 MET C O 1
ATOM 7999 N N . LYS C 1 232 ? 0.632 5.853 -34.988 1.00 24.09 232 LYS C N 1
ATOM 8000 C CA . LYS C 1 232 ? -0.741 5.948 -35.471 1.00 22.95 232 LYS C CA 1
ATOM 8001 C C . LYS C 1 232 ? -1.707 5.197 -34.571 1.00 25.24 232 LYS C C 1
ATOM 8002 O O . LYS C 1 232 ? -2.838 5.649 -34.360 1.00 23.35 232 LYS C O 1
ATOM 8008 N N . VAL C 1 233 ? -1.307 4.024 -34.076 1.00 25.47 233 VAL C N 1
ATOM 8009 C CA . VAL C 1 233 ? -2.176 3.275 -33.169 1.00 25.97 233 VAL C CA 1
ATOM 8010 C C . VAL C 1 233 ? -2.443 4.085 -31.898 1.00 26.91 233 VAL C C 1
ATOM 8011 O O . VAL C 1 233 ? -3.593 4.248 -31.466 1.00 25.07 233 VAL C O 1
ATOM 8015 N N . LEU C 1 234 ? -1.388 4.618 -31.289 1.00 25.10 234 LEU C N 1
ATOM 8016 C CA . LEU C 1 234 ? -1.572 5.414 -30.080 1.00 23.63 234 LEU C CA 1
ATOM 8017 C C . LEU C 1 234 ? -2.415 6.652 -30.353 1.00 25.84 234 LEU C C 1
ATOM 8018 O O . LEU C 1 234 ? -3.261 7.034 -29.538 1.00 24.42 234 LEU C O 1
ATOM 8023 N N . LEU C 1 235 ? -2.194 7.291 -31.498 1.00 26.07 235 LEU C N 1
ATOM 8024 C CA . LEU C 1 235 ? -2.967 8.472 -31.852 1.00 25.83 235 LEU C CA 1
ATOM 8025 C C . LEU C 1 235 ? -4.472 8.175 -31.865 1.00 24.70 235 LEU C C 1
ATOM 8026 O O . LEU C 1 235 ? -5.259 8.907 -31.248 1.00 24.55 235 LEU C O 1
ATOM 8031 N N . ARG C 1 236 ? -4.898 7.100 -32.555 1.00 25.15 236 ARG C N 1
ATOM 8032 C CA . ARG C 1 236 ? -6.316 6.727 -32.557 1.00 24.67 236 ARG C CA 1
ATOM 8033 C C . ARG C 1 236 ? -6.818 6.505 -31.132 1.00 28.64 236 ARG C C 1
ATOM 8034 O O . ARG C 1 236 ? -7.926 6.934 -30.774 1.00 27.13 236 ARG C O 1
ATOM 8042 N N . GLU C 1 237 ? -6.007 5.830 -30.308 1.00 23.36 237 GLU C N 1
ATOM 8043 C CA . GLU C 1 237 ? -6.377 5.552 -28.929 1.00 27.14 237 GLU C CA 1
ATOM 8044 C C . GLU C 1 237 ? -6.540 6.846 -28.141 1.00 28.30 237 GLU C C 1
ATOM 8045 O O . GLU C 1 237 ? -7.483 6.991 -27.352 1.00 27.87 237 GLU C O 1
ATOM 8051 N N . PHE C 1 238 ? -5.631 7.802 -28.348 1.00 23.66 238 PHE C N 1
ATOM 8052 C CA . PHE C 1 238 ? -5.706 9.070 -27.638 1.00 20.92 238 PHE C CA 1
ATOM 8053 C C . PHE C 1 238 ? -6.930 9.875 -28.077 1.00 24.00 238 PHE C C 1
ATOM 8054 O O . PHE C 1 238 ? -7.640 10.440 -27.235 1.00 23.66 238 PHE C O 1
ATOM 8062 N N . TRP C 1 239 ? -7.197 9.942 -29.389 1.00 21.94 239 TRP C N 1
ATOM 8063 C CA . TRP C 1 239 ? -8.388 10.641 -29.862 1.00 21.53 239 TRP C CA 1
ATOM 8064 C C . TRP C 1 239 ? -9.642 10.091 -29.207 1.00 21.77 239 TRP C C 1
ATOM 8065 O O . TRP C 1 239 ? -10.482 10.850 -28.715 1.00 21.85 239 TRP C O 1
ATOM 8076 N N . LYS C 1 240 ? -9.807 8.769 -29.224 1.00 23.51 240 LYS C N 1
ATOM 8077 C CA . LYS C 1 240 ? -11.053 8.195 -28.728 1.00 27.42 240 LYS C CA 1
ATOM 8078 C C . LYS C 1 240 ? -11.268 8.524 -27.246 1.00 26.37 240 LYS C C 1
ATOM 8079 O O . LYS C 1 240 ? -12.381 8.882 -26.849 1.00 22.37 240 LYS C O 1
ATOM 8085 N N . GLU C 1 241 ? -10.212 8.452 -26.428 1.00 20.51 241 GLU C N 1
ATOM 8086 C CA . GLU C 1 241 ? -10.326 8.844 -25.022 1.00 26.60 241 GLU C CA 1
ATOM 8087 C C . GLU C 1 241 ? -10.659 10.312 -24.883 1.00 25.60 241 GLU C C 1
ATOM 8088 O O . GLU C 1 241 ? -11.457 10.693 -24.018 1.00 23.45 241 GLU C O 1
ATOM 8094 N N . LEU C 1 242 ? -9.992 11.164 -25.670 1.00 19.02 242 LEU C N 1
ATOM 8095 C CA . LEU C 1 242 ? -10.161 12.599 -25.472 1.00 20.49 242 LEU C CA 1
ATOM 8096 C C . LEU C 1 242 ? -11.543 13.065 -25.939 1.00 21.78 242 LEU C C 1
ATOM 8097 O O . LEU C 1 242 ? -12.101 14.017 -25.367 1.00 20.11 242 LEU C O 1
ATOM 8102 N N . PHE C 1 243 ? -12.115 12.410 -26.966 1.00 21.89 243 PHE C N 1
ATOM 8103 C CA . PHE C 1 243 ? -13.442 12.788 -27.446 1.00 20.37 243 PHE C CA 1
ATOM 8104 C C . PHE C 1 243 ? -14.485 12.635 -26.339 1.00 22.70 243 PHE C C 1
ATOM 8105 O O . PHE C 1 243 ? -15.525 13.307 -26.368 1.00 18.26 243 PHE C O 1
ATOM 8113 N N . SER C 1 244 ? -14.233 11.756 -25.367 1.00 24.79 244 SER C N 1
ATOM 8114 C CA . SER C 1 244 ? -15.253 11.395 -24.385 1.00 26.00 244 SER C CA 1
ATOM 8115 C C . SER C 1 244 ? -15.337 12.356 -23.215 1.00 24.02 244 SER C C 1
ATOM 8116 O O . SER C 1 244 ? -16.204 12.153 -22.364 1.00 24.06 244 SER C O 1
ATOM 8119 N N . MET C 1 245 ? -14.499 13.394 -23.138 1.00 22.21 245 MET C N 1
ATOM 8120 C CA . MET C 1 245 ? -14.558 14.373 -22.032 1.00 22.46 245 MET C CA 1
ATOM 8121 C C . MET C 1 245 ? -15.662 15.401 -22.306 1.00 22.58 245 MET C C 1
ATOM 8122 O O . MET C 1 245 ? -15.423 16.579 -22.603 1.00 19.74 245 MET C O 1
ATOM 8127 N N . THR C 1 246 ? -16.903 14.942 -22.142 1.00 21.84 246 THR C N 1
ATOM 8128 C CA . THR C 1 246 ? -18.035 15.679 -22.687 1.00 21.85 246 THR C CA 1
ATOM 8129 C C . THR C 1 246 ? -18.112 17.103 -22.164 1.00 21.10 246 THR C C 1
ATOM 8130 O O . THR C 1 246 ? -18.209 18.042 -22.964 1.00 20.17 246 THR C O 1
ATOM 8134 N N . THR C 1 247 ? -18.102 17.300 -20.831 1.00 15.82 247 THR C N 1
ATOM 8135 C CA . THR C 1 247 ? -18.353 18.660 -20.350 1.00 17.30 247 THR C CA 1
ATOM 8136 C C . THR C 1 247 ? -17.163 19.575 -20.593 1.00 20.36 247 THR C C 1
ATOM 8137 O O . THR C 1 247 ? -17.366 20.779 -20.795 1.00 21.49 247 THR C O 1
ATOM 8141 N N . PHE C 1 248 ? -15.922 19.054 -20.546 1.00 18.73 248 PHE C N 1
ATOM 8142 C CA . PHE C 1 248 ? -14.776 19.920 -20.833 1.00 16.16 248 PHE C CA 1
ATOM 8143 C C . PHE C 1 248 ? -14.782 20.392 -22.301 1.00 18.32 248 PHE C C 1
ATOM 8144 O O . PHE C 1 248 ? -14.388 21.526 -22.587 1.00 17.17 248 PHE C O 1
ATOM 8152 N N . ARG C 1 249 ? -15.256 19.562 -23.229 1.00 14.35 249 ARG C N 1
ATOM 8153 C CA . ARG C 1 249 ? -15.302 20.004 -24.619 1.00 20.46 249 ARG C CA 1
ATOM 8154 C C . ARG C 1 249 ? -16.416 21.035 -24.828 1.00 22.09 249 ARG C C 1
ATOM 8155 O O . ARG C 1 249 ? -16.239 21.991 -25.592 1.00 21.56 249 ARG C O 1
ATOM 8163 N N . GLU C 1 250 ? -17.561 20.865 -24.132 1.00 19.54 250 GLU C N 1
ATOM 8164 C CA . GLU C 1 250 ? -18.697 21.779 -24.258 1.00 19.18 250 GLU C CA 1
ATOM 8165 C C . GLU C 1 250 ? -18.446 23.104 -23.545 1.00 18.67 250 GLU C C 1
ATOM 8166 O O . GLU C 1 250 ? -18.862 24.155 -24.033 1.00 20.00 250 GLU C O 1
ATOM 8172 N N . TRP C 1 251 ? -17.764 23.088 -22.392 1.00 16.75 251 TRP C N 1
ATOM 8173 C CA . TRP C 1 251 ? -17.630 24.294 -21.580 1.00 16.06 251 TRP C CA 1
ATOM 8174 C C . TRP C 1 251 ? -16.204 24.777 -21.382 1.00 17.51 251 TRP C C 1
ATOM 8175 O O . TRP C 1 251 ? -16.031 25.923 -20.960 1.00 16.87 251 TRP C O 1
ATOM 8186 N N . GLY C 1 252 ? -15.192 23.953 -21.656 1.00 18.32 252 GLY C N 1
ATOM 8187 C CA . GLY C 1 252 ? -13.815 24.378 -21.392 1.00 16.30 252 GLY C CA 1
ATOM 8188 C C . GLY C 1 252 ? -13.645 24.666 -19.908 1.00 19.62 252 GLY C C 1
ATOM 8189 O O . GLY C 1 252 ? -14.188 23.964 -19.047 1.00 17.62 252 GLY C O 1
ATOM 8190 N N . THR C 1 253 ? -12.904 25.717 -19.596 1.00 20.93 253 THR C N 1
ATOM 8191 C CA . THR C 1 253 ? -12.769 26.154 -18.218 1.00 18.59 253 THR C CA 1
ATOM 8192 C C . THR C 1 253 ? -13.851 27.159 -17.836 1.00 21.36 253 THR C C 1
ATOM 8193 O O . THR C 1 253 ? -13.764 27.788 -16.777 1.00 21.95 253 THR C O 1
ATOM 8197 N N . GLY C 1 254 ? -14.868 27.335 -18.680 1.00 21.64 254 GLY C N 1
ATOM 8198 C CA . GLY C 1 254 ? -15.849 28.386 -18.450 1.00 20.15 254 GLY C CA 1
ATOM 8199 C C . GLY C 1 254 ? -16.784 28.135 -17.277 1.00 20.45 254 GLY C C 1
ATOM 8200 O O . GLY C 1 254 ? -17.438 29.074 -16.812 1.00 21.29 254 GLY C O 1
ATOM 8201 N N . ALA C 1 255 ? -16.891 26.894 -16.811 1.00 17.18 255 ALA C N 1
ATOM 8202 C CA . ALA C 1 255 ? -17.677 26.647 -15.612 1.00 18.61 255 ALA C CA 1
ATOM 8203 C C . ALA C 1 255 ? -16.905 26.989 -14.343 1.00 21.74 255 ALA C C 1
ATOM 8204 O O . ALA C 1 255 ? -17.485 26.941 -13.245 1.00 19.07 255 ALA C O 1
ATOM 8206 N N . GLY C 1 256 ? -15.625 27.364 -14.475 1.00 21.23 256 GLY C N 1
ATOM 8207 C CA . GLY C 1 256 ? -14.829 27.630 -13.298 1.00 17.13 256 GLY C CA 1
ATOM 8208 C C . GLY C 1 256 ? -15.291 28.856 -12.536 1.00 18.53 256 GLY C C 1
ATOM 8209 O O . GLY C 1 256 ? -15.248 28.870 -11.311 1.00 17.10 256 GLY C O 1
ATOM 8210 N N . GLY C 1 257 ? -15.736 29.909 -13.245 1.00 17.68 257 GLY C N 1
ATOM 8211 C CA . GLY C 1 257 ? -16.000 31.164 -12.552 1.00 16.95 257 GLY C CA 1
ATOM 8212 C C . GLY C 1 257 ? -16.988 30.985 -11.409 1.00 20.60 257 GLY C C 1
ATOM 8213 O O . GLY C 1 257 ? -16.834 31.577 -10.334 1.00 19.04 257 GLY C O 1
ATOM 8214 N N . TYR C 1 258 ? -17.982 30.123 -11.612 1.00 15.93 258 TYR C N 1
ATOM 8215 C CA . TYR C 1 258 ? -18.929 29.733 -10.562 1.00 17.09 258 TYR C CA 1
ATOM 8216 C C . TYR C 1 258 ? -18.396 28.589 -9.704 1.00 21.05 258 TYR C C 1
ATOM 8217 O O . TYR C 1 258 ? -18.384 28.689 -8.477 1.00 21.23 258 TYR C O 1
ATOM 8226 N N . SER C 1 259 ? -17.928 27.505 -10.334 1.00 21.32 259 SER C N 1
ATOM 8227 C CA . SER C 1 259 ? -17.665 26.270 -9.599 1.00 21.72 259 SER C CA 1
ATOM 8228 C C . SER C 1 259 ? -16.526 26.411 -8.595 1.00 22.75 259 SER C C 1
ATOM 8229 O O . SER C 1 259 ? -16.619 25.855 -7.495 1.00 23.86 259 SER C O 1
ATOM 8232 N N . VAL C 1 260 ? -15.433 27.113 -8.948 1.00 19.38 260 VAL C N 1
ATOM 8233 C CA . VAL C 1 260 ? -14.269 27.092 -8.044 1.00 21.26 260 VAL C CA 1
ATOM 8234 C C . VAL C 1 260 ? -14.606 27.792 -6.728 1.00 25.17 260 VAL C C 1
ATOM 8235 O O . VAL C 1 260 ? -14.208 27.337 -5.645 1.00 26.21 260 VAL C O 1
ATOM 8239 N N . GLY C 1 261 ? -15.315 28.923 -6.798 1.00 22.53 261 GLY C N 1
ATOM 8240 C CA . GLY C 1 261 ? -15.691 29.614 -5.577 1.00 23.57 261 GLY C CA 1
ATOM 8241 C C . GLY C 1 261 ? -16.793 28.881 -4.838 1.00 23.49 261 GLY C C 1
ATOM 8242 O O . GLY C 1 261 ? -16.695 28.643 -3.635 1.00 25.01 261 GLY C O 1
ATOM 8243 N N . HIS C 1 262 ? -17.838 28.465 -5.560 1.00 22.94 262 HIS C N 1
ATOM 8244 C CA . HIS C 1 262 ? -18.991 27.880 -4.879 1.00 23.61 262 HIS C CA 1
ATOM 8245 C C . HIS C 1 262 ? -18.715 26.455 -4.402 1.00 25.13 262 HIS C C 1
ATOM 8246 O O . HIS C 1 262 ? -19.109 26.089 -3.296 1.00 24.81 262 HIS C O 1
ATOM 8253 N N . ASP C 1 263 ? -18.069 25.625 -5.209 1.00 23.06 263 ASP C N 1
ATOM 8254 C CA . ASP C 1 263 ? -17.908 24.220 -4.843 1.00 24.74 263 ASP C CA 1
ATOM 8255 C C . ASP C 1 263 ? -16.638 23.950 -4.057 1.00 26.35 263 ASP C C 1
ATOM 8256 O O . ASP C 1 263 ? -16.578 22.969 -3.307 1.00 26.42 263 ASP C O 1
ATOM 8261 N N . ARG C 1 264 ? -15.590 24.727 -4.287 1.00 21.99 264 ARG C N 1
ATOM 8262 C CA . ARG C 1 264 ? -14.301 24.432 -3.671 1.00 27.34 264 ARG C CA 1
ATOM 8263 C C . ARG C 1 264 ? -13.804 25.535 -2.764 1.00 23.09 264 ARG C C 1
ATOM 8264 O O . ARG C 1 264 ? -12.733 25.374 -2.170 1.00 25.08 264 ARG C O 1
ATOM 8272 N N . SER C 1 265 ? -14.497 26.670 -2.695 1.00 21.95 265 SER C N 1
ATOM 8273 C CA . SER C 1 265 ? -14.111 27.745 -1.782 1.00 24.56 265 SER C CA 1
ATOM 8274 C C . SER C 1 265 ? -12.640 28.129 -1.938 1.00 24.63 265 SER C C 1
ATOM 8275 O O . SER C 1 265 ? -11.913 28.301 -0.959 1.00 23.59 265 SER C O 1
ATOM 8278 N N . SER C 1 266 ? -12.181 28.255 -3.187 1.00 24.46 266 SER C N 1
ATOM 8279 C CA . SER C 1 266 ? -10.762 28.502 -3.428 1.00 21.71 266 SER C CA 1
ATOM 8280 C C . SER C 1 266 ? -10.543 29.491 -4.576 1.00 22.05 266 SER C C 1
ATOM 8281 O O . SER C 1 266 ? -9.498 29.446 -5.259 1.00 19.82 266 SER C O 1
ATOM 8284 N N . GLU C 1 267 ? -11.509 30.405 -4.794 1.00 19.69 267 GLU C N 1
ATOM 8285 C CA . GLU C 1 267 ? -11.489 31.413 -5.844 1.00 19.57 267 GLU C CA 1
ATOM 8286 C C . GLU C 1 267 ? -11.212 32.800 -5.269 1.00 19.36 267 GLU C C 1
ATOM 8287 O O . GLU C 1 267 ? -11.898 33.201 -4.334 1.00 25.28 267 GLU C O 1
ATOM 8293 N N . PRO C 1 268 ? -10.254 33.584 -5.772 1.00 22.33 268 PRO C N 1
ATOM 8294 C CA . PRO C 1 268 ? -10.011 34.908 -5.167 1.00 18.45 268 PRO C CA 1
ATOM 8295 C C . PRO C 1 268 ? -11.210 35.823 -5.324 1.00 23.16 268 PRO C C 1
ATOM 8296 O O . PRO C 1 268 ? -11.743 36.000 -6.428 1.00 19.32 268 PRO C O 1
ATOM 8300 N N . ILE C 1 269 ? -11.665 36.387 -4.202 1.00 21.35 269 ILE C N 1
ATOM 8301 C CA . ILE C 1 269 ? -12.754 37.363 -4.216 1.00 20.97 269 ILE C CA 1
ATOM 8302 C C . ILE C 1 269 ? -12.277 38.604 -3.477 1.00 24.59 269 ILE C C 1
ATOM 8303 O O . ILE C 1 269 ? -11.877 38.518 -2.311 1.00 22.20 269 ILE C O 1
ATOM 8308 N N . ARG C 1 270 ? -12.269 39.736 -4.169 1.00 20.72 270 ARG C N 1
ATOM 8309 C CA . ARG C 1 270 ? -11.770 41.007 -3.643 1.00 23.15 270 ARG C CA 1
ATOM 8310 C C . ARG C 1 270 ? -10.369 40.859 -3.026 1.00 22.35 270 ARG C C 1
ATOM 8311 O O . ARG C 1 270 ? -10.166 41.040 -1.829 1.00 24.18 270 ARG C O 1
ATOM 8319 N N . ASN C 1 271 ? -9.401 40.550 -3.898 1.00 23.33 271 ASN C N 1
ATOM 8320 C CA . ASN C 1 271 ? -8.000 40.321 -3.504 1.00 22.55 271 ASN C CA 1
ATOM 8321 C C . ASN C 1 271 ? -7.898 39.243 -2.428 1.00 24.47 271 ASN C C 1
ATOM 8322 O O . ASN C 1 271 ? -7.153 39.377 -1.449 1.00 22.99 271 ASN C O 1
ATOM 8327 N N . TRP C 1 272 ? -8.618 38.141 -2.632 1.00 18.64 272 TRP C N 1
ATOM 8328 C CA . TRP C 1 272 ? -8.546 36.980 -1.750 1.00 21.65 272 TRP C CA 1
ATOM 8329 C C . TRP C 1 272 ? -9.119 37.254 -0.355 1.00 23.02 272 TRP C C 1
ATOM 8330 O O . TRP C 1 272 ? -8.892 36.448 0.572 1.00 21.56 272 TRP C O 1
ATOM 8341 N N . GLN C 1 273 ? -9.844 38.361 -0.159 1.00 23.06 273 GLN C N 1
ATOM 8342 C CA . GLN C 1 273 ? -10.456 38.577 1.159 1.00 24.42 273 GLN C CA 1
ATOM 8343 C C . GLN C 1 273 ? -11.504 37.524 1.456 1.00 23.98 273 GLN C C 1
ATOM 8344 O O . GLN C 1 273 ? -11.645 37.102 2.602 1.00 24.48 273 GLN C O 1
ATOM 8350 N N . GLU C 1 274 ? -12.215 37.043 0.436 1.00 21.55 274 GLU C N 1
ATOM 8351 C CA . GLU C 1 274 ? -13.017 35.832 0.536 1.00 23.72 274 GLU C CA 1
ATOM 8352 C C . GLU C 1 274 ? -12.595 34.850 -0.555 1.00 23.75 274 GLU C C 1
ATOM 8353 O O . GLU C 1 274 ? -11.897 35.214 -1.503 1.00 23.04 274 GLU C O 1
ATOM 8359 N N . GLU C 1 275 ? -13.006 33.589 -0.415 1.00 20.84 275 GLU C N 1
ATOM 8360 C CA . GLU C 1 275 ? -12.717 32.620 -1.454 1.00 24.56 275 GLU C CA 1
ATOM 8361 C C . GLU C 1 275 ? -13.957 31.837 -1.867 1.00 27.87 275 GLU C C 1
ATOM 8362 O O . GLU C 1 275 ? -13.857 30.984 -2.757 1.00 24.51 275 GLU C O 1
ATOM 8368 N N . TYR C 1 276 ? -15.126 32.151 -1.289 1.00 23.91 276 TYR C N 1
ATOM 8369 C CA . TYR C 1 276 ? -16.398 31.483 -1.545 1.00 26.55 276 TYR C CA 1
ATOM 8370 C C . TYR C 1 276 ? -17.419 32.497 -2.043 1.00 23.58 276 TYR C C 1
ATOM 8371 O O . TYR C 1 276 ? -17.445 33.633 -1.569 1.00 26.11 276 TYR C O 1
ATOM 8380 N N . HIS C 1 277 ? -18.268 32.087 -2.984 1.00 21.55 277 HIS C N 1
ATOM 8381 C CA . HIS C 1 277 ? -19.428 32.898 -3.349 1.00 20.87 277 HIS C CA 1
ATOM 8382 C C . HIS C 1 277 ? -20.558 31.987 -3.805 1.00 24.49 277 HIS C C 1
ATOM 8383 O O . HIS C 1 277 ? -20.367 30.797 -4.077 1.00 24.91 277 HIS C O 1
ATOM 8390 N N . ASP C 1 278 ? -21.748 32.581 -3.897 1.00 20.36 278 ASP C N 1
ATOM 8391 C CA . ASP C 1 278 ? -22.967 31.888 -4.270 1.00 26.25 278 ASP C CA 1
ATOM 8392 C C . ASP C 1 278 ? -23.630 32.518 -5.496 1.00 30.45 278 ASP C C 1
ATOM 8393 O O . ASP C 1 278 ? -24.830 32.334 -5.705 1.00 26.61 278 ASP C O 1
ATOM 8398 N N . ASN C 1 279 ? -22.904 33.310 -6.273 1.00 24.49 279 ASN C N 1
ATOM 8399 C CA . ASN C 1 279 ? -23.529 34.214 -7.228 1.00 24.11 279 ASN C CA 1
ATOM 8400 C C . ASN C 1 279 ? -23.653 33.524 -8.591 1.00 26.44 279 ASN C C 1
ATOM 8401 O O . ASN C 1 279 ? -22.646 33.280 -9.261 1.00 23.08 279 ASN C O 1
ATOM 8406 N N . GLU C 1 280 ? -24.889 33.252 -9.022 1.00 20.58 280 GLU C N 1
ATOM 8407 C CA . GLU C 1 280 ? -25.129 32.475 -10.241 1.00 23.72 280 GLU C CA 1
ATOM 8408 C C . GLU C 1 280 ? -24.993 33.275 -11.515 1.00 22.60 280 GLU C C 1
ATOM 8409 O O . GLU C 1 280 ? -24.987 32.666 -12.589 1.00 20.60 280 GLU C O 1
ATOM 8415 N N . GLU C 1 281 ? -24.900 34.607 -11.447 1.00 19.97 281 GLU C N 1
ATOM 8416 C CA . GLU C 1 281 ? -24.712 35.366 -12.676 1.00 21.25 281 GLU C CA 1
ATOM 8417 C C . GLU C 1 281 ? -23.486 34.896 -13.456 1.00 21.21 281 GLU C C 1
ATOM 8418 O O . GLU C 1 281 ? -23.468 34.968 -14.695 1.00 20.93 281 GLU C O 1
ATOM 8424 N N . ILE C 1 282 ? -22.454 34.405 -12.760 1.00 18.35 282 ILE C N 1
ATOM 8425 C CA . ILE C 1 282 ? -21.201 34.051 -13.435 1.00 19.00 282 ILE C CA 1
ATOM 8426 C C . ILE C 1 282 ? -21.198 32.617 -13.957 1.00 17.04 282 ILE C C 1
ATOM 8427 O O . ILE C 1 282 ? -20.194 32.179 -14.537 1.00 20.47 282 ILE C O 1
ATOM 8432 N N . SER C 1 283 ? -22.280 31.866 -13.765 1.00 17.78 283 SER C N 1
ATOM 8433 C CA . SER C 1 283 ? -22.388 30.532 -14.350 1.00 18.45 283 SER C CA 1
ATOM 8434 C C . SER C 1 283 ? -22.145 30.546 -15.865 1.00 20.25 283 SER C C 1
ATOM 8435 O O . SER C 1 283 ? -22.551 31.476 -16.576 1.00 19.22 283 SER C O 1
ATOM 8438 N N . VAL C 1 284 ? -21.511 29.474 -16.360 1.00 20.07 284 VAL C N 1
ATOM 8439 C CA . VAL C 1 284 ? -21.302 29.298 -17.796 1.00 17.89 284 VAL C CA 1
ATOM 8440 C C . VAL C 1 284 ? -22.613 29.419 -18.605 1.00 17.43 284 VAL C C 1
ATOM 8441 O O . VAL C 1 284 ? -22.586 29.835 -19.772 1.00 18.86 284 VAL C O 1
ATOM 8445 N N . VAL C 1 285 ? -23.771 29.078 -18.019 1.00 17.58 285 VAL C N 1
ATOM 8446 C CA . VAL C 1 285 ? -25.026 29.152 -18.793 1.00 17.99 285 VAL C CA 1
ATOM 8447 C C . VAL C 1 285 ? -25.244 30.577 -19.295 1.00 18.84 285 VAL C C 1
ATOM 8448 O O . VAL C 1 285 ? -25.687 30.796 -20.432 1.00 17.75 285 VAL C O 1
ATOM 8452 N N . ASN C 1 286 ? -24.859 31.567 -18.489 1.00 17.00 286 ASN C N 1
ATOM 8453 C CA . ASN C 1 286 ? -24.997 32.965 -18.884 1.00 17.51 286 ASN C CA 1
ATOM 8454 C C . ASN C 1 286 ? -23.900 33.427 -19.834 1.00 18.48 286 ASN C C 1
ATOM 8455 O O . ASN C 1 286 ? -24.169 34.224 -20.734 1.00 18.27 286 ASN C O 1
ATOM 8460 N N . PHE C 1 287 ? -22.651 32.995 -19.635 1.00 16.18 287 PHE C N 1
ATOM 8461 C CA . PHE C 1 287 ? -21.640 33.322 -20.633 1.00 16.26 287 PHE C CA 1
ATOM 8462 C C . PHE C 1 287 ? -22.046 32.791 -22.001 1.00 16.69 287 PHE C C 1
ATOM 8463 O O . PHE C 1 287 ? -21.840 33.456 -23.027 1.00 19.05 287 PHE C O 1
ATOM 8471 N N . GLU C 1 288 ? -22.583 31.573 -22.042 1.00 16.57 288 GLU C N 1
ATOM 8472 C CA . GLU C 1 288 ? -22.941 30.967 -23.320 1.00 16.91 288 GLU C CA 1
ATOM 8473 C C . GLU C 1 288 ? -24.097 31.720 -23.964 1.00 19.86 288 GLU C C 1
ATOM 8474 O O . GLU C 1 288 ? -24.006 32.163 -25.121 1.00 17.91 288 GLU C O 1
ATOM 8480 N N . ASN C 1 289 ? -25.195 31.895 -23.226 1.00 15.47 289 ASN C N 1
ATOM 8481 C CA . ASN C 1 289 ? -26.373 32.513 -23.835 1.00 16.78 289 ASN C CA 1
ATOM 8482 C C . ASN C 1 289 ? -26.163 33.994 -24.115 1.00 18.93 289 ASN C C 1
ATOM 8483 O O . ASN C 1 289 ? -26.695 34.513 -25.106 1.00 23.08 289 ASN C O 1
ATOM 8488 N N . ARG C 1 290 ? -25.399 34.697 -23.280 1.00 17.47 290 ARG C N 1
ATOM 8489 C CA . ARG C 1 290 ? -25.241 36.127 -23.495 1.00 17.12 290 ARG C CA 1
ATOM 8490 C C . ARG C 1 290 ? -24.069 36.484 -24.403 1.00 22.27 290 ARG C C 1
ATOM 8491 O O . ARG C 1 290 ? -24.072 37.585 -24.962 1.00 21.46 290 ARG C O 1
ATOM 8499 N N . THR C 1 291 ? -23.043 35.627 -24.538 1.00 19.35 291 THR C N 1
ATOM 8500 C CA . THR C 1 291 ? -21.822 36.109 -25.195 1.00 18.68 291 THR C CA 1
ATOM 8501 C C . THR C 1 291 ? -21.150 35.151 -26.179 1.00 16.66 291 THR C C 1
ATOM 8502 O O . THR C 1 291 ? -20.375 35.642 -27.007 1.00 16.72 291 THR C O 1
ATOM 8506 N N . TRP C 1 292 ? -21.386 33.837 -26.152 1.00 14.57 292 TRP C N 1
ATOM 8507 C CA . TRP C 1 292 ? -20.570 32.931 -26.961 1.00 17.33 292 TRP C CA 1
ATOM 8508 C C . TRP C 1 292 ? -21.065 32.936 -28.401 1.00 20.21 292 TRP C C 1
ATOM 8509 O O . TRP C 1 292 ? -22.209 32.542 -28.670 1.00 16.05 292 TRP C O 1
ATOM 8520 N N . ILE C 1 293 ? -20.198 33.357 -29.321 1.00 14.83 293 ILE C N 1
ATOM 8521 C CA . ILE C 1 293 ? -20.513 33.279 -30.747 1.00 17.83 293 ILE C CA 1
ATOM 8522 C C . ILE C 1 293 ? -19.852 32.100 -31.423 1.00 19.56 293 ILE C C 1
ATOM 8523 O O . ILE C 1 293 ? -20.158 31.826 -32.594 1.00 20.63 293 ILE C O 1
ATOM 8528 N N . LYS C 1 294 ? -18.946 31.396 -30.740 1.00 16.48 294 LYS C N 1
ATOM 8529 C CA . LYS C 1 294 ? -18.327 30.179 -31.266 1.00 16.43 294 LYS C CA 1
ATOM 8530 C C . LYS C 1 294 ? -18.142 29.227 -30.097 1.00 18.33 294 LYS C C 1
ATOM 8531 O O . LYS C 1 294 ? -17.312 29.495 -29.227 1.00 18.07 294 LYS C O 1
ATOM 8537 N N . LYS C 1 295 ? -18.884 28.121 -30.070 1.00 18.38 295 LYS C N 1
ATOM 8538 C CA . LYS C 1 295 ? -18.835 27.235 -28.909 1.00 18.80 295 LYS C CA 1
ATOM 8539 C C . LYS C 1 295 ? -17.709 26.194 -28.971 1.00 20.66 295 LYS C C 1
ATOM 8540 O O . LYS C 1 295 ? -17.294 25.694 -27.918 1.00 18.31 295 LYS C O 1
ATOM 8546 N N . TYR C 1 296 ? -17.195 25.855 -30.158 1.00 18.14 296 TYR C N 1
ATOM 8547 C CA . TYR C 1 296 ? -16.202 24.793 -30.318 1.00 17.11 296 TYR C CA 1
ATOM 8548 C C . TYR C 1 296 ? -15.044 25.362 -31.146 1.00 19.44 296 TYR C C 1
ATOM 8549 O O . TYR C 1 296 ? -15.188 25.519 -32.354 1.00 18.46 296 TYR C O 1
ATOM 8558 N N . TRP C 1 297 ? -13.928 25.704 -30.517 1.00 16.96 297 TRP C N 1
ATOM 8559 C CA . TRP C 1 297 ? -12.764 26.206 -31.235 1.00 17.56 297 TRP C CA 1
ATOM 8560 C C . TRP C 1 297 ? -11.554 25.430 -30.743 1.00 17.83 297 TRP C C 1
ATOM 8561 O O . TRP C 1 297 ? -11.483 25.035 -29.568 1.00 18.78 297 TRP C O 1
ATOM 8572 N N . ALA C 1 298 ? -10.587 25.221 -31.638 1.00 17.91 298 ALA C N 1
ATOM 8573 C CA . ALA C 1 298 ? -9.534 24.246 -31.385 1.00 18.44 298 ALA C CA 1
ATOM 8574 C C . ALA C 1 298 ? -8.230 24.697 -32.024 1.00 17.45 298 ALA C C 1
ATOM 8575 O O . ALA C 1 298 ? -8.227 25.401 -33.033 1.00 16.32 298 ALA C O 1
ATOM 8577 N N . ASP C 1 299 ? -7.120 24.248 -31.444 1.00 16.41 299 ASP C N 1
ATOM 8578 C CA . ASP C 1 299 ? -5.781 24.449 -31.974 1.00 17.92 299 ASP C CA 1
ATOM 8579 C C . ASP C 1 299 ? -5.389 23.219 -32.779 1.00 18.97 299 ASP C C 1
ATOM 8580 O O . ASP C 1 299 ? -6.139 22.237 -32.828 1.00 17.23 299 ASP C O 1
ATOM 8585 N N . TYR C 1 300 ? -4.211 23.278 -33.431 1.00 17.82 300 TYR C N 1
ATOM 8586 C CA . TYR C 1 300 ? -3.881 22.292 -34.466 1.00 18.01 300 TYR C CA 1
ATOM 8587 C C . TYR C 1 300 ? -3.944 20.869 -33.919 1.00 18.32 300 TYR C C 1
ATOM 8588 O O . TYR C 1 300 ? -3.320 20.560 -32.890 1.00 16.71 300 TYR C O 1
ATOM 8597 N N . GLY C 1 301 ? -4.705 20.013 -34.611 1.00 15.49 301 GLY C N 1
ATOM 8598 C CA . GLY C 1 301 ? -4.792 18.597 -34.275 1.00 15.69 301 GLY C CA 1
ATOM 8599 C C . GLY C 1 301 ? -5.450 18.292 -32.928 1.00 18.32 301 GLY C C 1
ATOM 8600 O O . GLY C 1 301 ? -5.109 17.279 -32.286 1.00 16.12 301 GLY C O 1
ATOM 8601 N N . CYS C 1 302 ? -6.387 19.140 -32.462 1.00 16.56 302 CYS C N 1
ATOM 8602 C CA . CYS C 1 302 ? -6.892 18.965 -31.091 1.00 17.29 302 CYS C CA 1
ATOM 8603 C C . CYS C 1 302 ? -8.281 18.347 -31.077 1.00 16.26 302 CYS C C 1
ATOM 8604 O O . CYS C 1 302 ? -9.244 18.973 -31.555 1.00 17.06 302 CYS C O 1
ATOM 8607 N N . PRO C 1 303 ? -8.444 17.144 -30.527 1.00 17.02 303 PRO C N 1
ATOM 8608 C CA . PRO C 1 303 ? -9.786 16.557 -30.381 1.00 16.71 303 PRO C CA 1
ATOM 8609 C C . PRO C 1 303 ? -10.595 17.118 -29.212 1.00 19.94 303 PRO C C 1
ATOM 8610 O O . PRO C 1 303 ? -11.776 16.751 -29.064 1.00 20.25 303 PRO C O 1
ATOM 8614 N N . VAL C 1 304 ? -10.018 17.995 -28.393 1.00 18.91 304 VAL C N 1
ATOM 8615 C CA . VAL C 1 304 ? -10.722 18.489 -27.208 1.00 18.43 304 VAL C CA 1
ATOM 8616 C C . VAL C 1 304 ? -11.526 19.743 -27.527 1.00 19.20 304 VAL C C 1
ATOM 8617 O O . VAL C 1 304 ? -12.664 19.878 -27.086 1.00 20.70 304 VAL C O 1
ATOM 8621 N N . ASN C 1 305 ? -10.982 20.660 -28.332 1.00 16.46 305 ASN C N 1
ATOM 8622 C CA . ASN C 1 305 ? -11.676 21.911 -28.678 1.00 16.80 305 ASN C CA 1
ATOM 8623 C C . ASN C 1 305 ? -12.227 22.614 -27.433 1.00 20.58 305 ASN C C 1
ATOM 8624 O O . ASN C 1 305 ? -13.401 22.989 -27.378 1.00 16.49 305 ASN C O 1
ATOM 8629 N N . CYS C 1 306 ? -11.351 22.828 -26.428 1.00 16.62 306 CYS C N 1
ATOM 8630 C CA . CYS C 1 306 ? -11.800 23.453 -25.180 1.00 17.79 306 CYS C CA 1
ATOM 8631 C C . CYS C 1 306 ? -12.091 24.939 -25.340 1.00 17.78 306 CYS C C 1
ATOM 8632 O O . CYS C 1 306 ? -12.639 25.551 -24.418 1.00 20.34 306 CYS C O 1
ATOM 8635 N N . MET C 1 307 ? -11.691 25.549 -26.449 1.00 16.01 307 MET C N 1
ATOM 8636 C CA . MET C 1 307 ? -11.777 26.992 -26.565 1.00 14.97 307 MET C CA 1
ATOM 8637 C C . MET C 1 307 ? -13.170 27.412 -27.036 1.00 18.61 307 MET C C 1
ATOM 8638 O O . MET C 1 307 ? -13.917 26.629 -27.625 1.00 16.50 307 MET C O 1
ATOM 8643 N N . LYS C 1 308 ? -13.509 28.666 -26.733 1.00 18.05 308 LYS C N 1
ATOM 8644 C CA . LYS C 1 308 ? -14.765 29.312 -27.097 1.00 18.05 308 LYS C CA 1
ATOM 8645 C C . LYS C 1 308 ? -14.411 30.749 -27.433 1.00 18.58 308 LYS C C 1
ATOM 8646 O O . LYS C 1 308 ? -13.323 31.229 -27.084 1.00 20.49 308 LYS C O 1
ATOM 8652 N N . ILE C 1 309 ? -15.322 31.443 -28.112 1.00 15.81 309 ILE C N 1
ATOM 8653 C CA . ILE C 1 309 ? -15.119 32.853 -28.419 1.00 17.23 309 ILE C CA 1
ATOM 8654 C C . ILE C 1 309 ? -16.344 33.621 -27.946 1.00 18.37 309 ILE C C 1
ATOM 8655 O O . ILE C 1 309 ? -17.467 33.337 -28.385 1.00 16.22 309 ILE C O 1
ATOM 8660 N N . SER C 1 310 ? -16.129 34.610 -27.072 1.00 17.98 310 SER C N 1
ATOM 8661 C CA . SER C 1 310 ? -17.204 35.463 -26.567 1.00 19.27 310 SER C CA 1
ATOM 8662 C C . SER C 1 310 ? -17.128 36.798 -27.289 1.00 17.54 310 SER C C 1
ATOM 8663 O O . SER C 1 310 ? -16.033 37.290 -27.581 1.00 17.04 310 SER C O 1
ATOM 8666 N N . TYR C 1 311 ? -18.290 37.388 -27.576 1.00 15.68 311 TYR C N 1
ATOM 8667 C CA . TYR C 1 311 ? -18.292 38.638 -28.319 1.00 18.66 311 TYR C CA 1
ATOM 8668 C C . TYR C 1 311 ? -19.527 39.439 -27.948 1.00 21.83 311 TYR C C 1
ATOM 8669 O O . TYR C 1 311 ? -20.638 38.888 -27.912 1.00 21.11 311 TYR C O 1
ATOM 8678 N N . LEU C 1 312 ? -19.347 40.735 -27.697 1.00 20.08 312 LEU C N 1
ATOM 8679 C CA . LEU C 1 312 ? -20.454 41.583 -27.260 1.00 21.02 312 LEU C CA 1
ATOM 8680 C C . LEU C 1 312 ? -20.944 42.418 -28.445 1.00 22.87 312 LEU C C 1
ATOM 8681 O O . LEU C 1 312 ? -20.176 43.209 -29.015 1.00 19.29 312 LEU C O 1
ATOM 8686 N N . ARG C 1 313 ? -22.218 42.253 -28.801 1.00 24.13 313 ARG C N 1
ATOM 8687 C CA . ARG C 1 313 ? -22.844 43.079 -29.835 1.00 26.48 313 ARG C CA 1
ATOM 8688 C C . ARG C 1 313 ? -23.669 44.232 -29.254 1.00 27.58 313 ARG C C 1
ATOM 8689 O O . ARG C 1 313 ? -24.262 45.004 -30.012 1.00 32.56 313 ARG C O 1
ATOM 8697 N N . TYR C 1 314 ? -23.720 44.365 -27.940 1.00 27.42 314 TYR C N 1
ATOM 8698 C CA . TYR C 1 314 ? -24.647 45.274 -27.272 1.00 28.52 314 TYR C CA 1
ATOM 8699 C C . TYR C 1 314 ? -23.936 45.927 -26.092 1.00 33.10 314 TYR C C 1
ATOM 8700 O O . TYR C 1 314 ? -22.883 45.462 -25.642 1.00 30.00 314 TYR C O 1
ATOM 8709 N N . GLY C 1 315 ? -24.551 46.988 -25.565 1.00 30.57 315 GLY C N 1
ATOM 8710 C CA . GLY C 1 315 ? -24.105 47.617 -24.349 1.00 28.69 315 GLY C CA 1
ATOM 8711 C C . GLY C 1 315 ? -22.894 48.504 -24.565 1.00 27.02 315 GLY C C 1
ATOM 8712 O O . GLY C 1 315 ? -22.379 48.642 -25.682 1.00 27.22 315 GLY C O 1
ATOM 8713 N N . PRO C 1 316 ? -22.408 49.124 -23.488 1.00 25.08 316 PRO C N 1
ATOM 8714 C CA . PRO C 1 316 ? -21.276 50.057 -23.631 1.00 24.53 316 PRO C CA 1
ATOM 8715 C C . PRO C 1 316 ? -19.995 49.377 -24.079 1.00 26.33 316 PRO C C 1
ATOM 8716 O O . PRO C 1 316 ? -19.112 50.044 -24.651 1.00 27.81 316 PRO C O 1
ATOM 8720 N N . TYR C 1 317 ? -19.856 48.072 -23.851 1.00 26.11 317 TYR C N 1
ATOM 8721 C CA . TYR C 1 317 ? -18.629 47.393 -24.228 1.00 27.43 317 TYR C CA 1
ATOM 8722 C C . TYR C 1 317 ? -18.783 46.589 -25.524 1.00 27.00 317 TYR C C 1
ATOM 8723 O O . TYR C 1 317 ? -17.998 45.652 -25.754 1.00 22.27 317 TYR C O 1
ATOM 8732 N N . LYS C 1 318 ? -19.771 46.955 -26.365 1.00 24.43 318 LYS C N 1
ATOM 8733 C CA . LYS C 1 318 ? -19.922 46.387 -27.706 1.00 24.11 318 LYS C CA 1
ATOM 8734 C C . LYS C 1 318 ? -18.615 46.426 -28.503 1.00 25.50 318 LYS C C 1
ATOM 8735 O O . LYS C 1 318 ? -17.953 47.452 -28.595 1.00 28.34 318 LYS C O 1
ATOM 8741 N N . GLY C 1 319 ? -18.287 45.286 -29.141 1.00 22.32 319 GLY C N 1
ATOM 8742 C CA . GLY C 1 319 ? -17.025 45.087 -29.797 1.00 22.26 319 GLY C CA 1
ATOM 8743 C C . GLY C 1 319 ? -15.983 44.294 -29.005 1.00 21.68 319 GLY C C 1
ATOM 8744 O O . GLY C 1 319 ? -14.979 43.871 -29.595 1.00 25.08 319 GLY C O 1
ATOM 8745 N N . SER C 1 320 ? -16.178 44.078 -27.716 1.00 20.96 320 SER C N 1
ATOM 8746 C CA . SER C 1 320 ? -15.222 43.316 -26.911 1.00 23.00 320 SER C CA 1
ATOM 8747 C C . SER C 1 320 ? -15.237 41.851 -27.327 1.00 23.27 320 SER C C 1
ATOM 8748 O O . SER C 1 320 ? -16.308 41.249 -27.457 1.00 21.46 320 SER C O 1
ATOM 8751 N N . ILE C 1 321 ? -14.057 41.261 -27.504 1.00 20.06 321 ILE C N 1
ATOM 8752 C CA . ILE C 1 321 ? -13.927 39.854 -27.897 1.00 18.93 321 ILE C CA 1
ATOM 8753 C C . ILE C 1 321 ? -12.951 39.158 -26.947 1.00 22.47 321 ILE C C 1
ATOM 8754 O O . ILE C 1 321 ? -11.901 39.721 -26.620 1.00 20.00 321 ILE C O 1
ATOM 8759 N N . SER C 1 322 ? -13.309 37.965 -26.476 1.00 19.01 322 SER C N 1
ATOM 8760 C CA . SER C 1 322 ? -12.388 37.161 -25.648 1.00 18.38 322 SER C CA 1
ATOM 8761 C C . SER C 1 322 ? -12.745 35.679 -25.829 1.00 17.37 322 SER C C 1
ATOM 8762 O O . SER C 1 322 ? -13.393 35.318 -26.828 1.00 18.32 322 SER C O 1
ATOM 8765 N N . ASP C 1 323 ? -12.318 34.821 -24.904 1.00 17.15 323 ASP C N 1
ATOM 8766 C CA . ASP C 1 323 ? -12.581 33.394 -25.022 1.00 17.47 323 ASP C CA 1
ATOM 8767 C C . ASP C 1 323 ? -13.725 33.040 -24.063 1.00 19.93 323 ASP C C 1
ATOM 8768 O O . ASP C 1 323 ? -14.728 33.778 -24.060 1.00 18.42 323 ASP C O 1
ATOM 8773 N N . ALA C 1 324 ? -13.662 31.952 -23.288 1.00 17.44 324 ALA C N 1
ATOM 8774 C CA . ALA C 1 324 ? -14.868 31.546 -22.572 1.00 17.76 324 ALA C CA 1
ATOM 8775 C C . ALA C 1 324 ? -15.441 32.622 -21.631 1.00 19.23 324 ALA C C 1
ATOM 8776 O O . ALA C 1 324 ? -16.671 32.658 -21.482 1.00 19.31 324 ALA C O 1
ATOM 8778 N N . PRO C 1 325 ? -14.669 33.545 -21.044 1.00 19.32 325 PRO C N 1
ATOM 8779 C CA . PRO C 1 325 ? -13.210 33.721 -20.981 1.00 19.86 325 PRO C CA 1
ATOM 8780 C C . PRO C 1 325 ? -12.597 32.606 -20.123 1.00 19.47 325 PRO C C 1
ATOM 8781 O O . PRO C 1 325 ? -13.372 31.955 -19.422 1.00 19.74 325 PRO C O 1
ATOM 8785 N N . ASP C 1 326 ? -11.281 32.377 -20.204 1.00 18.35 326 ASP C N 1
ATOM 8786 C CA . ASP C 1 326 ? -10.634 31.372 -19.362 1.00 19.85 326 ASP C CA 1
ATOM 8787 C C . ASP C 1 326 ? -11.026 31.576 -17.907 1.00 19.84 326 ASP C C 1
ATOM 8788 O O . ASP C 1 326 ? -11.228 32.707 -17.457 1.00 19.77 326 ASP C O 1
ATOM 8793 N N . TYR C 1 327 ? -11.105 30.474 -17.162 1.00 19.13 327 TYR C N 1
ATOM 8794 C CA . TYR C 1 327 ? -11.474 30.586 -15.755 1.00 18.02 327 TYR C CA 1
ATOM 8795 C C . TYR C 1 327 ? -10.571 31.590 -15.024 1.00 17.47 327 TYR C C 1
ATOM 8796 O O . TYR C 1 327 ? -11.052 32.360 -14.179 1.00 19.92 327 TYR C O 1
ATOM 8805 N N . GLU C 1 328 ? -9.260 31.610 -15.328 1.00 19.06 328 GLU C N 1
ATOM 8806 C CA . GLU C 1 328 ? -8.367 32.494 -14.560 1.00 17.07 328 GLU C CA 1
ATOM 8807 C C . GLU C 1 328 ? -8.709 33.964 -14.798 1.00 19.21 328 GLU C C 1
ATOM 8808 O O . GLU C 1 328 ? -8.471 34.811 -13.922 1.00 19.16 328 GLU C O 1
ATOM 8814 N N . LEU C 1 329 ? -9.234 34.291 -15.990 1.00 16.53 329 LEU C N 1
ATOM 8815 C CA . LEU C 1 329 ? -9.738 35.634 -16.265 1.00 15.41 329 LEU C CA 1
ATOM 8816 C C . LEU C 1 329 ? -11.104 35.873 -15.602 1.00 16.86 329 LEU C C 1
ATOM 8817 O O . LEU C 1 329 ? -11.337 36.956 -15.064 1.00 21.44 329 LEU C O 1
ATOM 8822 N N . GLN C 1 330 ? -12.026 34.905 -15.638 1.00 14.34 330 GLN C N 1
ATOM 8823 C CA . GLN C 1 330 ? -13.274 35.057 -14.884 1.00 17.57 330 GLN C CA 1
ATOM 8824 C C . GLN C 1 330 ? -12.997 35.362 -13.415 1.00 20.46 330 GLN C C 1
ATOM 8825 O O . GLN C 1 330 ? -13.742 36.120 -12.776 1.00 18.70 330 GLN C O 1
ATOM 8831 N N . ALA C 1 331 ? -11.935 34.753 -12.861 1.00 19.96 331 ALA C N 1
ATOM 8832 C CA . ALA C 1 331 ? -11.566 34.958 -11.463 1.00 19.93 331 ALA C CA 1
ATOM 8833 C C . ALA C 1 331 ? -10.779 36.253 -11.300 1.00 20.45 331 ALA C C 1
ATOM 8834 O O . ALA C 1 331 ? -11.223 37.184 -10.625 1.00 21.61 331 ALA C O 1
ATOM 8836 N N . TYR C 1 332 ? -9.633 36.366 -11.973 1.00 20.71 332 TYR C N 1
ATOM 8837 C CA . TYR C 1 332 ? -8.762 37.483 -11.662 1.00 18.63 332 TYR C CA 1
ATOM 8838 C C . TYR C 1 332 ? -9.212 38.804 -12.280 1.00 22.25 332 TYR C C 1
ATOM 8839 O O . TYR C 1 332 ? -8.954 39.852 -11.690 1.00 20.88 332 TYR C O 1
ATOM 8848 N N . MET C 1 333 ? -9.902 38.800 -13.431 1.00 18.88 333 MET C N 1
ATOM 8849 C CA . MET C 1 333 ? -10.483 40.019 -13.967 1.00 18.46 333 MET C CA 1
ATOM 8850 C C . MET C 1 333 ? -11.981 40.138 -13.639 1.00 22.50 333 MET C C 1
ATOM 8851 O O . MET C 1 333 ? -12.680 40.982 -14.216 1.00 22.44 333 MET C O 1
ATOM 8856 N N . GLY C 1 334 ? -12.482 39.302 -12.747 1.00 19.05 334 GLY C N 1
ATOM 8857 C CA . GLY C 1 334 ? -13.882 39.280 -12.363 1.00 17.58 334 GLY C CA 1
ATOM 8858 C C . GLY C 1 334 ? -14.072 39.193 -10.862 1.00 18.98 334 GLY C C 1
ATOM 8859 O O . GLY C 1 334 ? -14.125 40.217 -10.173 1.00 18.29 334 GLY C O 1
ATOM 8860 N N . THR C 1 335 ? -14.215 37.989 -10.327 1.00 16.59 335 THR C N 1
ATOM 8861 C CA . THR C 1 335 ? -14.565 37.907 -8.917 1.00 18.22 335 THR C CA 1
ATOM 8862 C C . THR C 1 335 ? -13.509 38.569 -8.035 1.00 19.56 335 THR C C 1
ATOM 8863 O O . THR C 1 335 ? -13.857 39.176 -7.015 1.00 19.37 335 THR C O 1
ATOM 8867 N N . ASN C 1 336 ? -12.230 38.501 -8.434 1.00 19.04 336 ASN C N 1
ATOM 8868 C CA . ASN C 1 336 ? -11.162 39.148 -7.664 1.00 21.07 336 ASN C CA 1
ATOM 8869 C C . ASN C 1 336 ? -11.356 40.653 -7.562 1.00 23.57 336 ASN C C 1
ATOM 8870 O O . ASN C 1 336 ? -10.812 41.269 -6.633 1.00 20.65 336 ASN C O 1
ATOM 8875 N N . LEU C 1 337 ? -12.079 41.252 -8.521 1.00 21.93 337 LEU C N 1
ATOM 8876 C CA . LEU C 1 337 ? -12.358 42.677 -8.559 1.00 19.51 337 LEU C CA 1
ATOM 8877 C C . LEU C 1 337 ? -13.764 42.983 -8.089 1.00 20.51 337 LEU C C 1
ATOM 8878 O O . LEU C 1 337 ? -14.213 44.129 -8.206 1.00 21.68 337 LEU C O 1
ATOM 8883 N N . GLY C 1 338 ? -14.469 41.979 -7.562 1.00 16.25 338 GLY C N 1
ATOM 8884 C CA . GLY C 1 338 ? -15.830 42.137 -7.139 1.00 18.45 338 GLY C CA 1
ATOM 8885 C C . GLY C 1 338 ? -16.821 42.180 -8.285 1.00 24.34 338 GLY C C 1
ATOM 8886 O O . GLY C 1 338 ? -17.915 42.714 -8.106 1.00 20.61 338 GLY C O 1
ATOM 8887 N N . ILE C 1 339 ? -16.465 41.638 -9.454 1.00 18.64 339 ILE C N 1
ATOM 8888 C CA . ILE C 1 339 ? -17.314 41.670 -10.659 1.00 22.97 339 ILE C CA 1
ATOM 8889 C C . ILE C 1 339 ? -17.794 40.264 -10.990 1.00 22.68 339 ILE C C 1
ATOM 8890 O O . ILE C 1 339 ? -16.978 39.347 -11.093 1.00 20.56 339 ILE C O 1
ATOM 8895 N N . PHE C 1 340 ? -19.114 40.091 -11.175 1.00 21.18 340 PHE C N 1
ATOM 8896 C CA . PHE C 1 340 ? -19.696 38.780 -11.479 1.00 20.58 340 PHE C CA 1
ATOM 8897 C C . PHE C 1 340 ? -20.466 38.730 -12.803 1.00 22.79 340 PHE C C 1
ATOM 8898 O O . PHE C 1 340 ? -20.861 37.641 -13.238 1.00 22.36 340 PHE C O 1
ATOM 8906 N N . GLU C 1 341 ? -20.623 39.845 -13.484 1.00 22.18 341 GLU C N 1
ATOM 8907 C CA . GLU C 1 341 ? -21.518 39.904 -14.648 1.00 23.44 341 GLU C CA 1
ATOM 8908 C C . GLU C 1 341 ? -20.748 39.516 -15.909 1.00 19.39 341 GLU C C 1
ATOM 8909 O O . GLU C 1 341 ? -19.754 40.170 -16.226 1.00 22.55 341 GLU C O 1
ATOM 8915 N N . PRO C 1 342 ? -21.159 38.452 -16.643 1.00 21.75 342 PRO C N 1
ATOM 8916 C CA . PRO C 1 342 ? -20.465 38.080 -17.889 1.00 22.85 342 PRO C CA 1
ATOM 8917 C C . PRO C 1 342 ? -20.097 39.242 -18.798 1.00 21.23 342 PRO C C 1
ATOM 8918 O O . PRO C 1 342 ? -18.984 39.293 -19.307 1.00 20.42 342 PRO C O 1
ATOM 8922 N N . GLU C 1 343 ? -21.009 40.183 -19.029 1.00 23.17 343 GLU C N 1
ATOM 8923 C CA . GLU C 1 343 ? -20.695 41.264 -19.965 1.00 18.89 343 GLU C CA 1
ATOM 8924 C C . GLU C 1 343 ? -19.489 42.063 -19.491 1.00 22.02 343 GLU C C 1
ATOM 8925 O O . GLU C 1 343 ? -18.592 42.383 -20.284 1.00 21.35 343 GLU C O 1
ATOM 8931 N N . LYS C 1 344 ? -19.435 42.367 -18.184 1.00 21.06 344 LYS C N 1
ATOM 8932 C CA . LYS C 1 344 ? -18.307 43.123 -17.643 1.00 20.12 344 LYS C CA 1
ATOM 8933 C C . LYS C 1 344 ? -17.022 42.309 -17.712 1.00 18.16 344 LYS C C 1
ATOM 8934 O O . LYS C 1 344 ? -15.957 42.848 -18.027 1.00 19.27 344 LYS C O 1
ATOM 8940 N N . ILE C 1 345 ? -17.110 41.001 -17.459 1.00 19.40 345 ILE C N 1
ATOM 8941 C CA . ILE C 1 345 ? -15.914 40.163 -17.469 1.00 18.84 345 ILE C CA 1
ATOM 8942 C C . ILE C 1 345 ? -15.352 40.022 -18.879 1.00 21.64 345 ILE C C 1
ATOM 8943 O O . ILE C 1 345 ? -14.124 40.074 -19.083 1.00 18.79 345 ILE C O 1
ATOM 8948 N N . VAL C 1 346 ? -16.235 39.838 -19.879 1.00 19.02 346 VAL C N 1
ATOM 8949 C CA . VAL C 1 346 ? -15.770 39.778 -21.262 1.00 14.79 346 VAL C CA 1
ATOM 8950 C C . VAL C 1 346 ? -15.100 41.093 -21.646 1.00 18.26 346 VAL C C 1
ATOM 8951 O O . VAL C 1 346 ? -14.069 41.111 -22.341 1.00 18.96 346 VAL C O 1
ATOM 8955 N N . TYR C 1 347 ? -15.639 42.213 -21.169 1.00 16.39 347 TYR C N 1
ATOM 8956 C CA . TYR C 1 347 ? -15.006 43.502 -21.446 1.00 18.17 347 TYR C CA 1
ATOM 8957 C C . TYR C 1 347 ? -13.580 43.560 -20.901 1.00 18.61 347 TYR C C 1
ATOM 8958 O O . TYR C 1 347 ? -12.656 43.955 -21.612 1.00 18.03 347 TYR C O 1
ATOM 8967 N N . LEU C 1 348 ? -13.388 43.208 -19.621 1.00 19.03 348 LEU C N 1
ATOM 8968 C CA . LEU C 1 348 ? -12.061 43.381 -19.022 1.00 19.36 348 LEU C CA 1
ATOM 8969 C C . LEU C 1 348 ? -11.076 42.330 -19.526 1.00 18.81 348 LEU C C 1
ATOM 8970 O O . LEU C 1 348 ? -9.882 42.616 -19.675 1.00 20.51 348 LEU C O 1
ATOM 8975 N N . SER C 1 349 ? -11.555 41.107 -19.788 1.00 20.76 349 SER C N 1
ATOM 8976 C CA . SER C 1 349 ? -10.721 40.099 -20.441 1.00 21.78 349 SER C CA 1
ATOM 8977 C C . SER C 1 349 ? -10.243 40.581 -21.796 1.00 19.86 349 SER C C 1
ATOM 8978 O O . SER C 1 349 ? -9.068 40.410 -22.153 1.00 19.08 349 SER C O 1
ATOM 8981 N N . TYR C 1 350 ? -11.150 41.171 -22.576 1.00 19.69 350 TYR C N 1
ATOM 8982 C CA . TYR C 1 350 ? -10.766 41.723 -23.872 1.00 19.68 350 TYR C CA 1
ATOM 8983 C C . TYR C 1 350 ? -9.673 42.773 -23.714 1.00 18.95 350 TYR C C 1
ATOM 8984 O O . TYR C 1 350 ? -8.721 42.803 -24.500 1.00 22.21 350 TYR C O 1
ATOM 8993 N N . LEU C 1 351 ? -9.790 43.641 -22.702 1.00 21.79 351 LEU C N 1
ATOM 8994 C CA . LEU C 1 351 ? -8.788 44.697 -22.537 1.00 22.09 351 LEU C CA 1
ATOM 8995 C C . LEU C 1 351 ? -7.404 44.114 -22.278 1.00 18.80 351 LEU C C 1
ATOM 8996 O O . LEU C 1 351 ? -6.428 44.488 -22.946 1.00 21.82 351 LEU C O 1
ATOM 9001 N N . VAL C 1 352 ? -7.286 43.183 -21.332 1.00 18.79 352 VAL C N 1
ATOM 9002 C CA . VAL C 1 352 ? -5.948 42.654 -21.079 1.00 20.81 352 VAL C CA 1
ATOM 9003 C C . VAL C 1 352 ? -5.436 41.868 -22.281 1.00 20.57 352 VAL C C 1
AT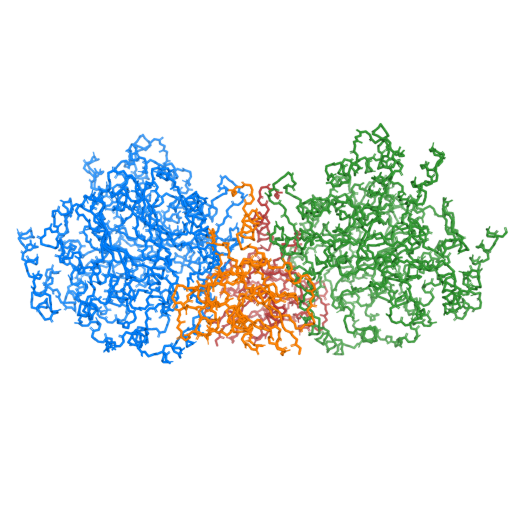OM 9004 O O . VAL C 1 352 ? -4.230 41.885 -22.561 1.00 21.55 352 VAL C O 1
ATOM 9008 N N . ASP C 1 353 ? -6.326 41.180 -23.017 1.00 18.77 353 ASP C N 1
ATOM 9009 C CA . ASP C 1 353 ? -5.900 40.482 -24.224 1.00 20.42 353 ASP C CA 1
ATOM 9010 C C . ASP C 1 353 ? -5.374 41.459 -25.257 1.00 21.78 353 ASP C C 1
ATOM 9011 O O . ASP C 1 353 ? -4.289 41.252 -25.815 1.00 21.46 353 ASP C O 1
ATOM 9016 N N . GLU C 1 354 ? -6.124 42.544 -25.511 1.00 19.04 354 GLU C N 1
ATOM 9017 C CA . GLU C 1 354 ? -5.709 43.520 -26.523 1.00 23.42 354 GLU C CA 1
ATOM 9018 C C . GLU C 1 354 ? -4.417 44.235 -26.128 1.00 23.12 354 GLU C C 1
ATOM 9019 O O . GLU C 1 354 ? -3.586 44.558 -26.995 1.00 23.07 354 GLU C O 1
ATOM 9025 N N . LEU C 1 355 ? -4.243 44.515 -24.834 1.00 21.73 355 LEU C N 1
ATOM 9026 C CA . LEU C 1 355 ? -3.048 45.187 -24.326 1.00 20.82 355 LEU C CA 1
ATOM 9027 C C . LEU C 1 355 ? -1.868 44.237 -24.156 1.00 22.21 355 LEU C C 1
ATOM 9028 O O . LEU C 1 355 ? -0.735 44.698 -23.949 1.00 24.40 355 LEU C O 1
ATOM 9033 N N . GLY C 1 356 ? -2.081 42.930 -24.273 1.00 21.21 356 GLY C N 1
ATOM 9034 C CA . GLY C 1 356 ? -0.977 42.000 -24.122 1.00 21.08 356 GLY C CA 1
ATOM 9035 C C . GLY C 1 356 ? -0.498 41.893 -22.685 1.00 23.44 356 GLY C C 1
ATOM 9036 O O . GLY C 1 356 ? 0.724 41.812 -22.444 1.00 21.21 356 GLY C O 1
ATOM 9037 N N . LEU C 1 357 ? -1.427 41.921 -21.722 1.00 19.11 357 LEU C N 1
ATOM 9038 C CA . LEU C 1 357 ? -1.110 41.821 -20.297 1.00 21.39 357 LEU C CA 1
ATOM 9039 C C . LEU C 1 357 ? -1.601 40.486 -19.763 1.00 21.52 357 LEU C C 1
ATOM 9040 O O . LEU C 1 357 ? -2.722 40.076 -20.070 1.00 23.28 357 LEU C O 1
ATOM 9045 N N . ASP C 1 358 ? -0.754 39.802 -18.975 1.00 19.65 358 ASP C N 1
ATOM 9046 C CA . ASP C 1 358 ? -1.184 38.571 -18.314 1.00 19.93 358 ASP C CA 1
ATOM 9047 C C . ASP C 1 358 ? -2.378 38.879 -17.418 1.00 20.03 358 ASP C C 1
ATOM 9048 O O . ASP C 1 358 ? -2.279 39.701 -16.502 1.00 20.91 358 ASP C O 1
ATOM 9053 N N . GLY C 1 359 ? -3.505 38.200 -17.659 1.00 17.98 359 GLY C N 1
ATOM 9054 C CA . GLY C 1 359 ? -4.702 38.499 -16.884 1.00 18.32 359 GLY C CA 1
ATOM 9055 C C . GLY C 1 359 ? -4.573 38.150 -15.408 1.00 21.94 359 GLY C C 1
ATOM 9056 O O . GLY C 1 359 ? -5.255 38.756 -14.571 1.00 19.14 359 GLY C O 1
ATOM 9057 N N . ILE C 1 360 ? -3.712 37.175 -15.072 1.00 19.03 360 ILE C N 1
ATOM 9058 C CA . ILE C 1 360 ? -3.540 36.768 -13.670 1.00 21.62 360 ILE C CA 1
ATOM 9059 C C . ILE C 1 360 ? -2.780 37.839 -12.889 1.00 19.72 360 ILE C C 1
ATOM 9060 O O . ILE C 1 360 ? -3.268 38.365 -11.878 1.00 20.07 360 ILE C O 1
ATOM 9065 N N . ASN C 1 361 ? -1.575 38.193 -13.348 1.00 21.19 361 ASN C N 1
ATOM 9066 C CA . ASN C 1 361 ? -0.811 39.194 -12.604 1.00 21.37 361 ASN C CA 1
ATOM 9067 C C . ASN C 1 361 ? -1.399 40.600 -12.758 1.00 23.95 361 ASN C C 1
ATOM 9068 O O . ASN C 1 361 ? -1.190 41.450 -11.883 1.00 21.62 361 ASN C O 1
ATOM 9073 N N . THR C 1 362 ? -2.184 40.850 -13.817 1.00 20.03 362 THR C N 1
ATOM 9074 C CA . THR C 1 362 ? -2.913 42.110 -13.933 1.00 16.95 362 THR C CA 1
ATOM 9075 C C . THR C 1 362 ? -4.068 42.164 -12.956 1.00 20.05 362 THR C C 1
ATOM 9076 O O . THR C 1 362 ? -4.247 43.158 -12.241 1.00 23.50 362 THR C O 1
ATOM 9080 N N . GLY C 1 363 ? -4.902 41.124 -12.940 1.00 18.99 363 GLY C N 1
ATOM 9081 C CA . GLY C 1 363 ? -5.984 41.099 -11.979 1.00 19.37 363 GLY C CA 1
ATOM 9082 C C . GLY C 1 363 ? -5.459 41.192 -10.558 1.00 17.60 363 GLY C C 1
ATOM 9083 O O . GLY C 1 363 ? -6.064 41.831 -9.694 1.00 20.07 363 GLY C O 1
ATOM 9084 N N . ASN C 1 364 ? -4.292 40.599 -10.314 1.00 21.64 364 ASN C N 1
ATOM 9085 C CA . ASN C 1 364 ? -3.723 40.621 -8.966 1.00 21.07 364 ASN C CA 1
ATOM 9086 C C . ASN C 1 364 ? -3.365 42.046 -8.544 1.00 21.28 364 ASN C C 1
ATOM 9087 O O . ASN C 1 364 ? -3.724 42.484 -7.437 1.00 23.36 364 ASN C O 1
ATOM 9092 N N . ILE C 1 365 ? -2.674 42.790 -9.416 1.00 19.85 365 ILE C N 1
ATOM 9093 C CA . ILE C 1 365 ? -2.297 44.165 -9.088 1.00 21.66 365 ILE C CA 1
ATOM 9094 C C . ILE C 1 365 ? -3.529 45.085 -9.004 1.00 25.33 365 ILE C C 1
ATOM 9095 O O . ILE C 1 365 ? -3.576 45.991 -8.159 1.00 21.04 365 ILE C O 1
ATOM 9100 N N . LEU C 1 366 ? -4.547 44.878 -9.863 1.00 21.24 366 LEU C N 1
ATOM 9101 C CA . LEU C 1 366 ? -5.762 45.695 -9.763 1.00 19.67 366 LEU C CA 1
ATOM 9102 C C . LEU C 1 366 ? -6.494 45.452 -8.453 1.00 19.16 366 LEU C C 1
ATOM 9103 O O . LEU C 1 366 ? -6.982 46.397 -7.818 1.00 22.46 366 LEU C O 1
ATOM 9108 N N . GLY C 1 367 ? -6.617 44.193 -8.034 1.00 17.75 367 GLY C N 1
ATOM 9109 C CA . GLY C 1 367 ? -7.299 43.933 -6.772 1.00 19.70 367 GLY C CA 1
ATOM 9110 C C . GLY C 1 367 ? -6.484 44.391 -5.565 1.00 21.34 367 GLY C C 1
ATOM 9111 O O . GLY C 1 367 ? -7.038 44.843 -4.567 1.00 21.19 367 GLY C O 1
ATOM 9112 N N . PHE C 1 368 ? -5.162 44.287 -5.655 1.00 22.43 368 PHE C N 1
ATOM 9113 C CA . PHE C 1 368 ? -4.273 44.871 -4.655 1.00 23.11 368 PHE C CA 1
ATOM 9114 C C . PHE C 1 368 ? -4.575 46.352 -4.482 1.00 22.26 368 PHE C C 1
ATOM 9115 O O . PHE C 1 368 ? -4.833 46.818 -3.368 1.00 25.84 368 PHE C O 1
ATOM 9123 N N . ALA C 1 369 ? -4.552 47.105 -5.592 1.00 23.08 369 ALA C N 1
ATOM 9124 C CA . ALA C 1 369 ? -4.823 48.543 -5.535 1.00 25.53 369 ALA C CA 1
ATOM 9125 C C . ALA C 1 369 ? -6.217 48.822 -4.972 1.00 26.71 369 ALA C C 1
ATOM 9126 O O . ALA C 1 369 ? -6.390 49.712 -4.122 1.00 28.98 369 ALA C O 1
ATOM 9128 N N . ALA C 1 370 ? -7.215 48.030 -5.374 1.00 25.86 370 ALA C N 1
ATOM 9129 C CA . ALA C 1 370 ? -8.559 48.262 -4.851 1.00 25.22 370 ALA C CA 1
ATOM 9130 C C . ALA C 1 370 ? -8.643 47.966 -3.360 1.00 25.26 370 ALA C C 1
ATOM 9131 O O . ALA C 1 370 ? -9.447 48.590 -2.650 1.00 25.45 370 ALA C O 1
ATOM 9133 N N . GLU C 1 371 ? -7.860 47.012 -2.857 1.00 23.38 371 GLU C N 1
ATOM 9134 C CA . GLU C 1 371 ? -7.903 46.798 -1.413 1.00 27.62 371 GLU C CA 1
ATOM 9135 C C . GLU C 1 371 ? -7.207 47.941 -0.686 1.00 25.07 371 GLU C C 1
ATOM 9136 O O . GLU C 1 371 ? -7.677 48.405 0.359 1.00 24.17 371 GLU C O 1
ATOM 9142 N N . LEU C 1 372 ? -6.103 48.426 -1.239 1.00 28.21 372 LEU C N 1
ATOM 9143 C CA . LEU C 1 372 ? -5.466 49.596 -0.651 1.00 27.53 372 LEU C CA 1
ATOM 9144 C C . LEU C 1 372 ? -6.397 50.812 -0.670 1.00 32.94 372 LEU C C 1
ATOM 9145 O O . LEU C 1 372 ? -6.372 51.618 0.265 1.00 27.71 372 LEU C O 1
ATOM 9150 N N . TYR C 1 373 ? -7.233 50.962 -1.714 1.00 27.91 373 TYR C N 1
ATOM 9151 C CA . TYR C 1 373 ? -8.224 52.037 -1.720 1.00 27.05 373 TYR C CA 1
ATOM 9152 C C . TYR C 1 373 ? -9.297 51.812 -0.646 1.00 29.56 373 TYR C C 1
ATOM 9153 O O . TYR C 1 373 ? -9.673 52.743 0.074 1.00 31.14 373 TYR C O 1
ATOM 9162 N N . GLN C 1 374 ? -9.782 50.575 -0.508 1.00 26.39 374 GLN C N 1
ATOM 9163 C CA . GLN C 1 374 ? -10.731 50.229 0.539 1.00 28.28 374 GLN C CA 1
ATOM 9164 C C . GLN C 1 374 ? -10.207 50.604 1.913 1.00 30.41 374 GLN C C 1
ATOM 9165 O O . GLN C 1 374 ? -10.968 51.064 2.772 1.00 29.51 374 GLN C O 1
ATOM 9171 N N . ARG C 1 375 ? -8.920 50.376 2.156 1.00 27.52 375 ARG C N 1
ATOM 9172 C CA . ARG C 1 375 ? -8.341 50.575 3.487 1.00 32.16 375 ARG C CA 1
ATOM 9173 C C . ARG C 1 375 ? -7.823 51.989 3.705 1.00 32.66 375 ARG C C 1
ATOM 9174 O O . ARG C 1 375 ? -7.186 52.251 4.724 1.00 35.18 375 ARG C O 1
ATOM 9182 N N . GLY C 1 376 ? -8.069 52.902 2.776 1.00 31.44 376 GLY C N 1
ATOM 9183 C CA . GLY C 1 376 ? -7.629 54.266 2.909 1.00 30.40 376 GLY C CA 1
ATOM 9184 C C . GLY C 1 376 ? -6.170 54.482 2.611 1.00 34.53 376 GLY C C 1
ATOM 9185 O O . GLY C 1 376 ? -5.692 55.615 2.754 1.00 36.05 376 GLY C O 1
ATOM 9186 N N . ILE C 1 377 ? -5.444 53.440 2.193 1.00 31.79 377 ILE C N 1
ATOM 9187 C CA . ILE C 1 377 ? -4.007 53.585 1.973 1.00 30.04 377 ILE C CA 1
ATOM 9188 C C . ILE C 1 377 ? -3.728 54.254 0.637 1.00 33.46 377 ILE C C 1
ATOM 9189 O O . ILE C 1 377 ? -2.841 55.102 0.542 1.00 33.57 377 ILE C O 1
ATOM 9194 N N . LEU C 1 378 ? -4.470 53.909 -0.419 1.00 30.87 378 LEU C N 1
ATOM 9195 C CA . LEU C 1 378 ? -4.427 54.683 -1.653 1.00 35.11 378 LEU C CA 1
ATOM 9196 C C . LEU C 1 378 ? -5.641 55.597 -1.673 1.00 36.58 378 LEU C C 1
ATOM 9197 O O . LEU C 1 378 ? -6.781 55.121 -1.676 1.00 40.61 378 LEU C O 1
ATOM 9202 N N . THR C 1 379 ? -5.402 56.901 -1.682 1.00 36.06 379 THR C N 1
ATOM 9203 C CA . THR C 1 379 ? -6.523 57.824 -1.666 1.00 39.21 379 THR C CA 1
ATOM 9204 C C . THR C 1 379 ? -7.055 58.046 -3.081 1.00 36.21 379 THR C C 1
ATOM 9205 O O . THR C 1 379 ? -6.415 57.697 -4.078 1.00 36.42 379 THR C O 1
ATOM 9209 N N . LYS C 1 380 ? -8.236 58.668 -3.152 1.00 36.23 380 LYS C N 1
ATOM 9210 C CA . LYS C 1 380 ? -8.737 59.179 -4.422 1.00 40.20 380 LYS C CA 1
ATOM 9211 C C . LYS C 1 380 ? -7.712 60.081 -5.106 1.00 40.38 380 LYS C C 1
ATOM 9212 O O . LYS C 1 380 ? -7.541 60.035 -6.331 1.00 38.64 380 LYS C O 1
ATOM 9218 N N . GLU C 1 381 ? -7.021 60.916 -4.333 1.00 40.22 381 GLU C N 1
ATOM 9219 C CA . GLU C 1 381 ? -6.032 61.808 -4.927 1.00 38.92 381 GLU C CA 1
ATOM 9220 C C . GLU C 1 381 ? -4.836 61.028 -5.468 1.00 37.49 381 GLU C C 1
ATOM 9221 O O . GLU C 1 381 ? -4.250 61.406 -6.493 1.00 38.08 381 GLU C O 1
ATOM 9227 N N . ASP C 1 382 ? -4.427 59.959 -4.771 1.00 38.35 382 ASP C N 1
ATOM 9228 C CA . ASP C 1 382 ? -3.332 59.128 -5.275 1.00 36.27 382 ASP C CA 1
ATOM 9229 C C . ASP C 1 382 ? -3.698 58.519 -6.627 1.00 35.85 382 ASP C C 1
ATOM 9230 O O . ASP C 1 382 ? -2.875 58.479 -7.544 1.00 35.65 382 ASP C O 1
ATOM 9235 N N . LEU C 1 383 ? -4.939 58.045 -6.769 1.00 38.79 383 LEU C N 1
ATOM 9236 C CA . LEU C 1 383 ? -5.344 57.380 -8.009 1.00 39.78 383 LEU C CA 1
ATOM 9237 C C . LEU C 1 383 ? -5.780 58.372 -9.071 1.00 37.39 383 LEU C C 1
ATOM 9238 O O . LEU C 1 383 ? -5.449 58.210 -10.248 1.00 39.45 383 LEU C O 1
ATOM 9243 N N . GLY C 1 384 ? -6.538 59.392 -8.682 1.00 37.46 384 GLY C N 1
ATOM 9244 C CA . GLY C 1 384 ? -7.162 60.276 -9.638 1.00 36.27 384 GLY C CA 1
ATOM 9245 C C . GLY C 1 384 ? -8.633 60.010 -9.836 1.00 36.97 384 GLY C C 1
ATOM 9246 O O . GLY C 1 384 ? -9.255 60.679 -10.671 1.00 42.63 384 GLY C O 1
ATOM 9247 N N . PHE C 1 385 ? -9.207 59.064 -9.091 1.00 34.82 385 PHE C N 1
ATOM 9248 C CA . PHE C 1 385 ? -10.603 58.642 -9.198 1.00 36.13 385 PHE C CA 1
ATOM 9249 C C . PHE C 1 385 ? -10.814 57.615 -8.095 1.00 35.86 385 PHE C C 1
ATOM 9250 O O . PHE C 1 385 ? -9.852 57.138 -7.487 1.00 39.44 385 PHE C O 1
ATOM 9258 N N . GLU C 1 386 ? -12.073 57.287 -7.829 1.00 34.76 386 GLU C N 1
ATOM 9259 C CA . GLU C 1 386 ? -12.402 56.247 -6.864 1.00 34.66 386 GLU C CA 1
ATOM 9260 C C . GLU C 1 386 ? -12.271 54.862 -7.490 1.00 36.16 386 GLU C C 1
ATOM 9261 O O . GLU C 1 386 ? -12.562 54.665 -8.672 1.00 34.20 386 GLU C O 1
ATOM 9267 N N . LEU C 1 387 ? -11.825 53.886 -6.685 1.00 35.44 387 LEU C N 1
ATOM 9268 C CA . LEU C 1 387 ? -11.590 52.517 -7.169 1.00 31.85 387 LEU C CA 1
ATOM 9269 C C . LEU C 1 387 ? -12.395 51.534 -6.311 1.00 34.04 387 LEU C C 1
ATOM 9270 O O . LEU C 1 387 ? -11.819 50.795 -5.506 1.00 30.65 387 LEU C O 1
ATOM 9275 N N . ASN C 1 388 ? -13.717 51.516 -6.513 1.00 28.00 388 ASN C N 1
ATOM 9276 C CA . ASN C 1 388 ? -14.612 50.641 -5.761 1.00 27.25 388 ASN C CA 1
ATOM 9277 C C . ASN C 1 388 ? -14.682 49.242 -6.366 1.00 27.80 388 ASN C C 1
ATOM 9278 O O . ASN C 1 388 ? -14.686 49.074 -7.590 1.00 25.97 388 ASN C O 1
ATOM 9283 N N . TRP C 1 389 ? -14.813 48.241 -5.493 1.00 23.07 389 TRP C N 1
ATOM 9284 C CA . TRP C 1 389 ? -15.127 46.898 -5.953 1.00 25.00 389 TRP C CA 1
ATOM 9285 C C . TRP C 1 389 ? -16.337 46.940 -6.897 1.00 28.53 389 TRP C 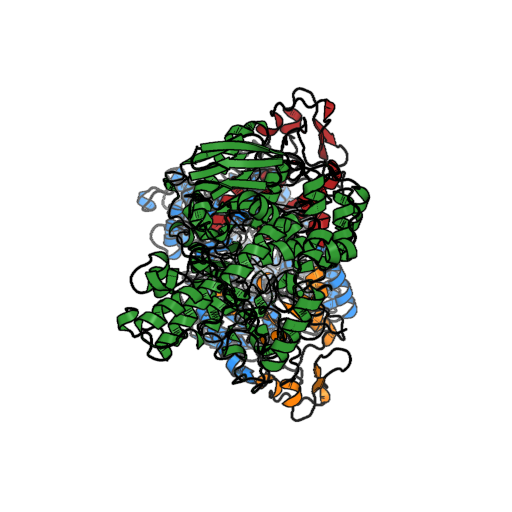C 1
ATOM 9286 O O . TRP C 1 389 ? -17.288 47.694 -6.673 1.00 24.99 389 TRP C O 1
ATOM 9297 N N . GLY C 1 390 ? -16.283 46.154 -7.974 1.00 24.19 390 GLY C N 1
ATOM 9298 C CA . GLY C 1 390 ? -17.397 46.044 -8.911 1.00 23.87 390 GLY C CA 1
ATOM 9299 C C . GLY C 1 390 ? -17.418 47.070 -10.030 1.00 30.37 390 GLY C C 1
ATOM 9300 O O . GLY C 1 390 ? -18.188 46.900 -10.993 1.00 29.18 390 GLY C O 1
ATOM 9301 N N . ASP C 1 391 ? -16.574 48.103 -9.972 1.00 28.84 391 ASP C N 1
ATOM 9302 C CA . ASP C 1 391 ? -16.657 49.206 -10.929 1.00 29.97 391 ASP C CA 1
ATOM 9303 C C . ASP C 1 391 ? -15.704 48.934 -12.080 1.00 29.70 391 ASP C C 1
ATOM 9304 O O . ASP C 1 391 ? -14.536 49.349 -12.068 1.00 25.94 391 ASP C O 1
ATOM 9309 N N . GLU C 1 392 ? -16.233 48.288 -13.132 1.00 25.55 392 GLU C N 1
ATOM 9310 C CA . GLU C 1 392 ? -15.368 47.927 -14.248 1.00 23.21 392 GLU C CA 1
ATOM 9311 C C . GLU C 1 392 ? -14.835 49.157 -14.975 1.00 25.05 392 GLU C C 1
ATOM 9312 O O . GLU C 1 392 ? -13.738 49.107 -15.548 1.00 23.48 392 GLU C O 1
ATOM 9318 N N . LYS C 1 393 ? -15.569 50.277 -14.963 1.00 25.75 393 LYS C N 1
ATOM 9319 C CA . LYS C 1 393 ? -15.022 51.480 -15.593 1.00 24.60 393 LYS C CA 1
ATOM 9320 C C . LYS C 1 393 ? -13.786 51.986 -14.837 1.00 25.83 393 LYS C C 1
ATOM 9321 O O . LYS C 1 393 ? -12.827 52.469 -15.456 1.00 24.96 393 LYS C O 1
ATOM 9327 N N . ALA C 1 394 ? -13.792 51.897 -13.502 1.00 25.83 394 ALA C N 1
ATOM 9328 C CA . ALA C 1 394 ? -12.625 52.349 -12.740 1.00 29.05 394 ALA C CA 1
ATOM 9329 C C . ALA C 1 394 ? -11.424 51.440 -12.975 1.00 26.33 394 ALA C C 1
ATOM 9330 O O . ALA C 1 394 ? -10.292 51.919 -13.107 1.00 28.84 394 ALA C O 1
ATOM 9332 N N . PHE C 1 395 ? -11.646 50.125 -13.025 1.00 25.39 395 PHE C N 1
ATOM 9333 C CA . PHE C 1 395 ? -10.531 49.223 -13.311 1.00 27.46 395 PHE C CA 1
ATOM 9334 C C . PHE C 1 395 ? -9.976 49.446 -14.702 1.00 27.22 395 PHE C C 1
ATOM 9335 O O . PHE C 1 395 ? -8.761 49.343 -14.910 1.00 27.27 395 PHE C O 1
ATOM 9343 N N . ALA C 1 396 ? -10.843 49.751 -15.680 1.00 25.89 396 ALA C N 1
ATOM 9344 C CA . ALA C 1 396 ? -10.334 50.066 -17.013 1.00 25.16 396 ALA C CA 1
ATOM 9345 C C . ALA C 1 396 ? -9.486 51.327 -16.990 1.00 24.15 396 ALA C C 1
ATOM 9346 O O . ALA C 1 396 ? -8.462 51.393 -17.667 1.00 24.27 396 ALA C O 1
ATOM 9348 N N . LYS C 1 397 ? -9.901 52.345 -16.228 1.00 28.35 397 LYS C N 1
ATOM 9349 C CA . LYS C 1 397 ? -9.068 53.544 -16.092 1.00 31.11 397 LYS C CA 1
ATOM 9350 C C . LYS C 1 397 ? -7.712 53.201 -15.492 1.00 27.99 397 LYS C C 1
ATOM 9351 O O . LYS C 1 397 ? -6.679 53.725 -15.929 1.00 30.09 397 LYS C O 1
ATOM 9357 N N . LEU C 1 398 ? -7.695 52.335 -14.474 1.00 28.14 398 LEU C N 1
ATOM 9358 C CA . LEU C 1 398 ? -6.422 51.965 -13.860 1.00 26.77 398 LEU C CA 1
ATOM 9359 C C . LEU C 1 398 ? -5.525 51.215 -14.852 1.00 27.76 398 LEU C C 1
ATOM 9360 O O . LEU C 1 398 ? -4.304 51.434 -14.883 1.00 26.73 398 LEU C O 1
ATOM 9365 N N . LEU C 1 399 ? -6.114 50.358 -15.702 1.00 27.70 399 LEU C N 1
ATOM 9366 C CA . LEU C 1 399 ? -5.340 49.675 -16.743 1.00 26.99 399 LEU C CA 1
ATOM 9367 C C . LEU C 1 399 ? -4.660 50.671 -17.662 1.00 28.68 399 LEU C C 1
ATOM 9368 O O . LEU C 1 399 ? -3.495 50.496 -18.039 1.00 25.37 399 LEU C O 1
ATOM 9373 N N . HIS C 1 400 ? -5.395 51.710 -18.063 1.00 27.10 400 HIS C N 1
ATOM 9374 C CA . HIS C 1 400 ? -4.804 52.743 -18.898 1.00 29.98 400 HIS C CA 1
ATOM 9375 C C . HIS C 1 400 ? -3.559 53.340 -18.235 1.00 26.22 400 HIS C C 1
ATOM 9376 O O . HIS C 1 400 ? -2.500 53.433 -18.855 1.00 29.21 400 HIS C O 1
ATOM 9383 N N . LEU C 1 401 ? -3.679 53.761 -16.971 1.00 29.55 401 LEU C N 1
ATOM 9384 C CA . LEU C 1 401 ? -2.530 54.327 -16.259 1.00 29.14 401 LEU C CA 1
ATOM 9385 C C . LEU C 1 401 ? -1.350 53.360 -16.237 1.00 28.04 401 LEU C C 1
ATOM 9386 O O . LEU C 1 401 ? -0.203 53.763 -16.472 1.00 27.52 401 LEU C O 1
ATOM 9391 N N . ILE C 1 402 ? -1.614 52.076 -15.971 1.00 26.89 402 ILE C N 1
ATOM 9392 C CA . ILE C 1 402 ? -0.539 51.089 -15.889 1.00 25.27 402 ILE C CA 1
ATOM 9393 C C . ILE C 1 402 ? 0.193 50.975 -17.213 1.00 29.28 402 ILE C C 1
ATOM 9394 O O . ILE C 1 402 ? 1.426 50.989 -17.263 1.00 28.24 402 ILE C O 1
ATOM 9399 N N . VAL C 1 403 ? -0.551 50.828 -18.314 1.00 24.42 403 VAL C N 1
ATOM 9400 C CA . VAL C 1 403 ? 0.123 50.663 -19.597 1.00 25.03 403 VAL C CA 1
ATOM 9401 C C . VAL C 1 403 ? 0.891 51.927 -19.961 1.00 28.65 403 VAL C C 1
ATOM 9402 O O . VAL C 1 403 ? 1.982 51.863 -20.532 1.00 29.63 403 VAL C O 1
ATOM 9406 N N . GLU C 1 404 ? 0.323 53.096 -19.684 1.00 28.83 404 GLU C N 1
ATOM 9407 C CA . GLU C 1 404 ? 1.048 54.308 -20.030 1.00 30.10 404 GLU C CA 1
ATOM 9408 C C . GLU C 1 404 ? 2.088 54.684 -18.970 1.00 33.44 404 GLU C C 1
ATOM 9409 O O . GLU C 1 404 ? 2.806 55.671 -19.146 1.00 32.55 404 GLU C O 1
ATOM 9415 N N . LYS C 1 405 ? 2.197 53.916 -17.890 1.00 30.34 405 LYS C N 1
ATOM 9416 C CA . LYS C 1 405 ? 3.098 54.239 -16.780 1.00 31.84 405 LYS C CA 1
ATOM 9417 C C . LYS C 1 405 ? 2.930 55.693 -16.344 1.00 32.42 405 LYS C C 1
ATOM 9418 O O . LYS C 1 405 ? 3.888 56.454 -16.269 1.00 32.38 405 LYS C O 1
ATOM 9424 N N . GLU C 1 406 ? 1.685 56.092 -16.097 1.00 33.46 406 GLU C N 1
ATOM 9425 C CA . GLU C 1 406 ? 1.354 57.468 -15.750 1.00 35.80 406 GLU C CA 1
ATOM 9426 C C . GLU C 1 406 ? 0.772 57.517 -14.345 1.00 33.08 406 GLU C C 1
ATOM 9427 O O . GLU C 1 406 ? -0.049 56.671 -13.974 1.00 35.01 406 GLU C O 1
ATOM 9433 N N . GLY C 1 407 ? 1.218 58.498 -13.563 1.00 37.11 407 GLY C N 1
ATOM 9434 C CA . GLY C 1 407 ? 0.788 58.590 -12.172 1.00 35.79 407 GLY C CA 1
ATOM 9435 C C . GLY C 1 407 ? 1.155 57.345 -11.384 1.00 32.49 407 GLY C C 1
ATOM 9436 O O . GLY C 1 407 ? 2.267 56.807 -11.489 1.00 36.63 407 GLY C O 1
ATOM 9437 N N . ILE C 1 408 ? 0.188 56.858 -10.609 1.00 32.11 408 ILE C N 1
ATOM 9438 C CA . ILE C 1 408 ? 0.343 55.614 -9.861 1.00 31.46 408 ILE C CA 1
ATOM 9439 C C . ILE C 1 408 ? 0.655 54.450 -10.800 1.00 32.13 408 ILE C C 1
ATOM 9440 O O . ILE C 1 408 ? 1.260 53.452 -10.389 1.00 33.58 408 ILE C O 1
ATOM 9445 N N . GLY C 1 409 ? 0.259 54.558 -12.076 1.00 33.61 409 GLY C N 1
ATOM 9446 C CA . GLY C 1 409 ? 0.540 53.497 -13.031 1.00 31.34 409 GLY C CA 1
ATOM 9447 C C . GLY C 1 409 ? 2.011 53.163 -13.152 1.00 31.45 409 GLY C C 1
ATOM 9448 O O . GLY C 1 409 ? 2.374 52.013 -13.425 1.00 31.21 409 GLY C O 1
ATOM 9449 N N . LYS C 1 410 ? 2.884 54.152 -12.969 1.00 31.38 410 LYS C N 1
ATOM 9450 C CA . LYS C 1 410 ? 4.311 53.866 -13.061 1.00 34.58 410 LYS C CA 1
ATOM 9451 C C . LYS C 1 410 ? 4.751 52.894 -11.962 1.00 30.05 410 LYS C C 1
ATOM 9452 O O . LYS C 1 410 ? 5.547 51.983 -12.214 1.00 34.54 410 LYS C O 1
ATOM 9458 N N . ILE C 1 411 ? 4.213 53.052 -10.754 1.00 29.35 411 ILE C N 1
ATOM 9459 C CA . ILE C 1 411 ? 4.519 52.135 -9.653 1.00 32.59 411 ILE C CA 1
ATOM 9460 C C . ILE C 1 411 ? 3.889 50.771 -9.903 1.00 32.88 411 ILE C C 1
ATOM 9461 O O . ILE C 1 411 ? 4.561 49.733 -9.811 1.00 27.81 411 ILE C O 1
ATOM 9466 N N . LEU C 1 412 ? 2.580 50.759 -10.220 1.00 28.93 412 LEU C N 1
ATOM 9467 C CA . LEU C 1 412 ? 1.854 49.503 -10.418 1.00 27.82 412 LEU C CA 1
ATOM 9468 C C . LEU C 1 412 ? 2.362 48.708 -11.622 1.00 25.87 412 LEU C C 1
ATOM 9469 O O . LEU C 1 412 ? 2.266 47.479 -11.616 1.00 24.52 412 LEU C O 1
ATOM 9474 N N . ALA C 1 413 ? 2.897 49.376 -12.652 1.00 23.79 413 ALA C N 1
ATOM 9475 C CA . ALA C 1 413 ? 3.448 48.666 -13.804 1.00 27.68 413 ALA C CA 1
ATOM 9476 C C . ALA C 1 413 ? 4.599 47.745 -13.435 1.00 29.04 413 ALA C C 1
ATOM 9477 O O . ALA C 1 413 ? 5.032 46.951 -14.282 1.00 25.60 413 ALA C O 1
ATOM 9479 N N . GLU C 1 414 ? 5.120 47.831 -12.208 1.00 26.50 414 GLU C N 1
ATOM 9480 C CA . GLU C 1 414 ? 6.242 46.984 -11.834 1.00 26.45 414 GLU C CA 1
ATOM 9481 C C . GLU C 1 414 ? 5.800 45.642 -11.264 1.00 25.57 414 GLU C C 1
ATOM 9482 O O . GLU C 1 414 ? 6.656 44.801 -10.987 1.00 26.96 414 GLU C O 1
ATOM 9488 N N . GLY C 1 415 ? 4.499 45.412 -11.079 1.00 19.96 415 GLY C N 1
ATOM 9489 C CA . GLY C 1 415 ? 4.041 44.142 -10.556 1.00 21.13 415 GLY C CA 1
ATOM 9490 C C . GLY C 1 415 ? 3.779 44.195 -9.051 1.00 26.11 415 GLY C C 1
ATOM 9491 O O . GLY C 1 415 ? 4.304 45.044 -8.324 1.00 22.97 415 GLY C O 1
ATOM 9492 N N . THR C 1 416 ? 2.973 43.243 -8.571 1.00 20.13 416 THR C N 1
ATOM 9493 C CA . THR C 1 416 ? 2.447 43.345 -7.209 1.00 23.59 416 THR C CA 1
ATOM 9494 C C . THR C 1 416 ? 3.573 43.369 -6.160 1.00 26.50 416 THR C C 1
ATOM 9495 O O . THR C 1 416 ? 3.493 44.112 -5.174 1.00 24.71 416 THR C O 1
ATOM 9499 N N . TYR C 1 417 ? 4.612 42.550 -6.343 1.00 20.60 417 TYR C N 1
ATOM 9500 C CA . TYR C 1 417 ? 5.662 42.473 -5.325 1.00 24.90 417 TYR C CA 1
ATOM 9501 C C . TYR C 1 417 ? 6.426 43.783 -5.232 1.00 23.37 417 TYR C C 1
ATOM 9502 O O . TYR C 1 417 ? 6.504 44.404 -4.162 1.00 24.83 417 TYR C O 1
ATOM 9511 N N . ARG C 1 418 ? 7.031 44.194 -6.346 1.00 21.15 418 ARG C N 1
ATOM 9512 C CA . ARG C 1 418 ? 7.811 45.420 -6.371 1.00 26.24 418 ARG C CA 1
ATOM 9513 C C . ARG C 1 418 ? 6.953 46.624 -6.016 1.00 28.33 418 ARG C C 1
ATOM 9514 O O . ARG C 1 418 ? 7.410 47.527 -5.306 1.00 26.03 418 ARG C O 1
ATOM 9522 N N . ALA C 1 419 ? 5.689 46.646 -6.470 1.00 26.00 419 ALA C N 1
ATOM 9523 C CA . ALA C 1 419 ? 4.811 47.768 -6.133 1.00 24.84 419 ALA C CA 1
ATOM 9524 C C . ALA C 1 419 ? 4.555 47.847 -4.639 1.00 24.62 419 ALA C C 1
ATOM 9525 O O . ALA C 1 419 ? 4.492 48.945 -4.071 1.00 26.60 419 ALA C O 1
ATOM 9527 N N . ALA C 1 420 ? 4.309 46.698 -4.004 1.00 21.66 420 ALA C N 1
ATOM 9528 C CA . ALA C 1 420 ? 4.059 46.696 -2.567 1.00 26.32 420 ALA C CA 1
ATOM 9529 C C . ALA C 1 420 ? 5.275 47.216 -1.792 1.00 26.39 420 ALA C C 1
ATOM 9530 O O . ALA C 1 420 ? 5.123 47.950 -0.805 1.00 29.89 420 ALA C O 1
ATOM 9532 N N . LEU C 1 421 ? 6.483 46.841 -2.214 1.00 26.97 421 LEU C N 1
ATOM 9533 C CA . LEU C 1 421 ? 7.675 47.378 -1.557 1.00 28.35 421 LEU C CA 1
ATOM 9534 C C . LEU C 1 421 ? 7.715 48.892 -1.686 1.00 32.25 421 LEU C C 1
ATOM 9535 O O . LEU C 1 421 ? 7.899 49.607 -0.694 1.00 29.21 421 LEU C O 1
ATOM 9540 N N . LYS C 1 422 ? 7.497 49.398 -2.906 1.00 28.60 422 LYS C N 1
ATOM 9541 C CA . LYS C 1 422 ? 7.567 50.836 -3.148 1.00 32.19 422 LYS C CA 1
ATOM 9542 C C . LYS C 1 422 ? 6.519 51.589 -2.340 1.00 33.89 422 LYS C C 1
ATOM 9543 O O . LYS C 1 422 ? 6.807 52.633 -1.737 1.00 32.35 422 LYS C O 1
ATOM 9549 N N . ILE C 1 423 ? 5.282 51.089 -2.342 1.00 29.85 423 ILE C N 1
ATOM 9550 C CA . ILE C 1 423 ? 4.219 51.781 -1.633 1.00 29.23 423 ILE C CA 1
ATOM 9551 C C . ILE C 1 423 ? 4.468 51.699 -0.127 1.00 31.05 423 ILE C C 1
ATOM 9552 O O . ILE C 1 423 ? 4.150 52.634 0.613 1.00 30.07 423 ILE C O 1
ATOM 9557 N N . SER C 1 424 ? 5.023 50.590 0.351 1.00 27.89 424 SER C N 1
ATOM 9558 C CA . SER C 1 424 ? 5.369 50.504 1.766 1.00 30.97 424 SER C CA 1
ATOM 9559 C C . SER C 1 424 ? 6.367 51.594 2.149 1.00 29.20 424 SER C C 1
ATOM 9560 O O . SER C 1 424 ? 6.160 52.318 3.125 1.00 31.81 424 SER C O 1
ATOM 9563 N N . GLU C 1 425 ? 7.429 51.760 1.358 1.00 32.46 425 GLU C N 1
ATOM 9564 C CA . GLU C 1 425 ? 8.389 52.829 1.624 1.00 34.01 425 GLU C CA 1
ATOM 9565 C C . GLU C 1 425 ? 7.738 54.197 1.575 1.00 39.20 425 GLU C C 1
ATOM 9566 O O . GLU C 1 425 ? 8.084 55.075 2.368 1.00 33.66 425 GLU C O 1
ATOM 9572 N N . ILE C 1 426 ? 6.811 54.412 0.639 1.00 34.13 426 ILE C N 1
ATOM 9573 C CA . ILE C 1 426 ? 6.269 55.758 0.463 1.00 34.80 426 ILE C CA 1
ATOM 9574 C C . ILE C 1 426 ? 5.296 56.091 1.578 1.00 32.99 426 ILE C C 1
ATOM 9575 O O . ILE C 1 426 ? 5.237 57.231 2.049 1.00 41.39 426 ILE C O 1
ATOM 9580 N N . LYS C 1 427 ? 4.505 55.118 2.011 1.00 31.17 427 LYS C N 1
ATOM 9581 C CA . LYS C 1 427 ? 3.435 55.393 2.955 1.00 32.66 427 LYS C CA 1
ATOM 9582 C C . LYS C 1 427 ? 3.840 55.139 4.404 1.00 35.40 427 LYS C C 1
ATOM 9583 O O . LYS C 1 427 ? 3.070 55.475 5.307 1.00 30.66 427 LYS C O 1
ATOM 9589 N N . GLY C 1 428 ? 4.996 54.523 4.634 1.00 31.41 428 GLY C N 1
ATOM 9590 C CA . GLY C 1 428 ? 5.382 54.099 5.971 1.00 33.91 428 GLY C CA 1
ATOM 9591 C C . GLY C 1 428 ? 4.454 53.069 6.561 1.00 38.08 428 GLY C C 1
ATOM 9592 O O . GLY C 1 428 ? 4.315 53.004 7.778 1.00 38.80 428 GLY C O 1
ATOM 9593 N N . ILE C 1 429 ? 3.791 52.275 5.722 1.00 35.81 429 ILE C N 1
ATOM 9594 C CA . ILE C 1 429 ? 2.857 51.236 6.147 1.00 35.30 429 ILE C CA 1
ATOM 9595 C C . ILE C 1 429 ? 3.275 49.952 5.446 1.00 35.02 429 ILE C C 1
ATOM 9596 O O . ILE C 1 429 ? 3.649 49.986 4.273 1.00 36.19 429 ILE C O 1
ATOM 9601 N N . ASP C 1 430 ? 3.223 48.823 6.144 1.00 32.56 430 ASP C N 1
ATOM 9602 C CA . ASP C 1 430 ? 3.534 47.551 5.486 1.00 32.59 430 ASP C CA 1
ATOM 9603 C C . ASP C 1 430 ? 2.330 47.095 4.659 1.00 32.30 430 ASP C C 1
ATOM 9604 O O . ASP C 1 430 ? 1.424 46.458 5.181 1.00 29.06 430 ASP C O 1
ATOM 9609 N N . VAL C 1 431 ? 2.340 47.332 3.345 1.00 31.85 431 VAL C N 1
ATOM 9610 C CA . VAL C 1 431 ? 1.261 46.790 2.520 1.00 31.86 431 VAL C CA 1
ATOM 9611 C C . VAL C 1 431 ? 1.610 45.438 1.920 1.00 30.79 431 VAL C C 1
ATOM 9612 O O . VAL C 1 431 ? 0.778 44.855 1.221 1.00 28.32 431 VAL C O 1
ATOM 9616 N N . THR C 1 432 ? 2.802 44.898 2.198 1.00 28.53 432 THR C N 1
ATOM 9617 C CA . THR C 1 432 ? 3.116 43.575 1.676 1.00 25.29 432 THR C CA 1
ATOM 9618 C C . THR C 1 432 ? 2.211 42.520 2.280 1.00 25.91 432 THR C C 1
ATOM 9619 O O . THR C 1 432 ? 2.065 41.444 1.694 1.00 29.82 432 THR C O 1
ATOM 9623 N N . LYS C 1 433 ? 1.552 42.809 3.407 1.00 25.47 433 LYS C N 1
ATOM 9624 C CA . LYS C 1 433 ? 0.621 41.833 3.953 1.00 25.50 433 LYS C CA 1
ATOM 9625 C C . LYS C 1 433 ? -0.601 41.619 3.050 1.00 29.08 433 LYS C C 1
ATOM 9626 O O . LYS C 1 433 ? -1.280 40.600 3.198 1.00 26.13 433 LYS C O 1
ATOM 9632 N N . TYR C 1 434 ? -0.895 42.554 2.133 1.00 26.35 434 TYR C N 1
ATOM 9633 C CA . TYR C 1 434 ? -2.023 42.461 1.208 1.00 28.07 434 TYR C CA 1
ATOM 9634 C C . TYR C 1 434 ? -1.627 41.920 -0.166 1.00 28.65 434 TYR C C 1
ATOM 9635 O O . TYR C 1 434 ? -2.508 41.679 -1.002 1.00 28.04 434 TYR C O 1
ATOM 9644 N N . ALA C 1 435 ? -0.334 41.694 -0.402 1.00 24.28 435 ALA C N 1
ATOM 9645 C CA . ALA C 1 435 ? 0.184 41.298 -1.708 1.00 25.95 435 ALA C CA 1
ATOM 9646 C C . ALA C 1 435 ? 0.208 39.778 -1.787 1.00 31.45 435 ALA C C 1
ATOM 9647 O O . ALA C 1 435 ? 0.945 39.134 -1.031 1.00 30.16 435 ALA C O 1
ATOM 9649 N N . VAL C 1 436 ? -0.570 39.196 -2.699 1.00 24.05 436 VAL C N 1
ATOM 9650 C CA . VAL C 1 436 ? -0.729 37.744 -2.739 1.00 23.57 436 VAL C CA 1
ATOM 9651 C C . VAL C 1 436 ? 0.119 37.245 -3.904 1.00 25.13 436 VAL C C 1
ATOM 9652 O O . VAL C 1 436 ? -0.339 37.124 -5.054 1.00 21.77 436 VAL C O 1
ATOM 9656 N N . HIS C 1 437 ? 1.373 36.928 -3.595 1.00 22.80 437 HIS C N 1
ATOM 9657 C CA . HIS C 1 437 ? 2.366 36.444 -4.552 1.00 19.48 437 HIS C CA 1
ATOM 9658 C C . HIS C 1 437 ? 3.240 35.399 -3.866 1.00 24.88 437 HIS C C 1
ATOM 9659 O O . HIS C 1 437 ? 3.319 35.367 -2.631 1.00 21.17 437 HIS C O 1
ATOM 9666 N N . VAL C 1 438 ? 3.956 34.596 -4.671 1.00 22.37 438 VAL C N 1
ATOM 9667 C CA . VAL C 1 438 ? 5.111 33.839 -4.183 1.00 24.76 438 VAL C CA 1
ATOM 9668 C C . VAL C 1 438 ? 6.256 34.048 -5.163 1.00 24.19 438 VAL C C 1
ATOM 9669 O O . VAL C 1 438 ? 6.057 33.956 -6.380 1.00 22.91 438 VAL C O 1
ATOM 9673 N N . LYS C 1 439 ? 7.447 34.363 -4.632 1.00 23.37 439 LYS C N 1
ATOM 9674 C CA . LYS C 1 439 ? 8.641 34.655 -5.433 1.00 25.02 439 LYS C CA 1
ATOM 9675 C C . LYS C 1 439 ? 8.346 35.679 -6.531 1.00 23.65 439 LYS C C 1
ATOM 9676 O O . LYS C 1 439 ? 8.854 35.585 -7.643 1.00 21.55 439 LYS C O 1
ATOM 9682 N N . GLY C 1 440 ? 7.533 36.680 -6.221 1.00 22.49 440 GLY C N 1
ATOM 9683 C CA . GLY C 1 440 ? 7.345 37.764 -7.160 1.00 23.73 440 GLY C CA 1
ATOM 9684 C C . GLY C 1 440 ? 6.297 37.512 -8.241 1.00 25.71 440 GLY C C 1
ATOM 9685 O O . GLY C 1 440 ? 6.074 38.395 -9.087 1.00 22.35 440 GLY C O 1
ATOM 9686 N N . ILE C 1 441 ? 5.693 36.326 -8.258 1.00 21.12 441 ILE C N 1
ATOM 9687 C CA . ILE C 1 441 ? 4.697 35.925 -9.254 1.00 20.11 441 ILE C CA 1
ATOM 9688 C C . ILE C 1 441 ? 3.365 35.765 -8.533 1.00 20.94 441 ILE C C 1
ATOM 9689 O O . ILE C 1 441 ? 3.265 35.024 -7.535 1.00 21.06 441 ILE C O 1
ATOM 9694 N N . ALA C 1 442 ? 2.360 36.505 -8.992 1.00 20.65 442 ALA C N 1
ATOM 9695 C CA . ALA C 1 442 ? 1.021 36.411 -8.415 1.00 21.12 442 ALA C CA 1
ATOM 9696 C C . ALA C 1 442 ? 0.556 34.962 -8.296 1.00 17.81 442 ALA C C 1
ATOM 9697 O O . ALA C 1 442 ? 0.816 34.138 -9.179 1.00 20.57 442 ALA C O 1
ATOM 9699 N N . VAL C 1 443 ? -0.144 34.651 -7.200 1.00 15.58 443 VAL C N 1
ATOM 9700 C CA . VAL C 1 443 ? -0.696 33.313 -7.025 1.00 18.46 443 VAL C CA 1
ATOM 9701 C C . VAL C 1 443 ? -1.883 33.137 -7.969 1.00 20.64 443 VAL C C 1
ATOM 9702 O O . VAL C 1 443 ? -2.845 33.928 -7.949 1.00 17.57 443 VAL C O 1
ATOM 9706 N N . GLY C 1 444 ? -1.851 32.076 -8.763 1.00 21.37 444 GLY C N 1
ATOM 9707 C CA . GLY C 1 444 ? -2.987 31.770 -9.630 1.00 19.15 444 GLY C CA 1
ATOM 9708 C C . GLY C 1 444 ? -4.271 31.556 -8.852 1.00 24.28 444 GLY C C 1
ATOM 9709 O O . GLY C 1 444 ? -4.278 31.400 -7.624 1.00 20.33 444 GLY C O 1
ATOM 9710 N N . ALA C 1 445 ? -5.399 31.563 -9.588 1.00 20.91 445 ALA C N 1
ATOM 9711 C CA . ALA C 1 445 ? -6.691 31.627 -8.914 1.00 19.88 445 ALA C CA 1
ATOM 9712 C C . ALA C 1 445 ? -7.157 30.293 -8.318 1.00 20.60 445 ALA C C 1
ATOM 9713 O O . ALA C 1 445 ? -8.314 29.872 -8.535 1.00 19.47 445 ALA C O 1
ATOM 9715 N N . HIS C 1 446 ? -6.279 29.642 -7.545 1.00 19.12 446 HIS C N 1
ATOM 9716 C CA . HIS C 1 446 ? -6.611 28.419 -6.811 1.00 19.08 446 HIS C CA 1
ATOM 9717 C C . HIS C 1 446 ? -6.004 28.530 -5.419 1.00 20.74 446 HIS C C 1
ATOM 9718 O O . HIS C 1 446 ? -4.779 28.453 -5.285 1.00 22.58 446 HIS C O 1
ATOM 9725 N N . GLY C 1 447 ? -6.853 28.702 -4.386 1.00 21.29 447 GLY C N 1
ATOM 9726 C CA . GLY C 1 447 ? -6.351 28.863 -3.031 1.00 25.66 447 GLY C CA 1
ATOM 9727 C C . GLY C 1 447 ? -6.034 27.538 -2.351 1.00 21.89 447 GLY C C 1
ATOM 9728 O O . GLY C 1 447 ? -6.391 26.447 -2.809 1.00 22.69 447 GLY C O 1
ATOM 9729 N N . ILE C 1 448 ? -5.383 27.647 -1.195 1.00 23.86 448 ILE C N 1
ATOM 9730 C CA . ILE C 1 448 ? -4.999 26.479 -0.403 1.00 23.84 448 ILE C CA 1
ATOM 9731 C C . ILE C 1 448 ? -5.789 26.352 0.895 1.00 26.30 448 ILE C C 1
ATOM 9732 O O . ILE C 1 448 ? -5.719 25.293 1.539 1.00 26.77 448 ILE C O 1
ATOM 9737 N N . ARG C 1 449 ? -6.516 27.388 1.312 1.00 24.70 449 ARG C N 1
ATOM 9738 C CA . ARG C 1 449 ? -7.087 27.357 2.653 1.00 24.99 449 ARG C CA 1
ATOM 9739 C C . ARG C 1 449 ? -8.167 26.302 2.772 1.00 27.28 449 ARG C C 1
ATOM 9740 O O . ARG C 1 449 ? -8.256 25.615 3.804 1.00 27.09 449 ARG C O 1
ATOM 9748 N N . SER C 1 450 ? -9.019 26.161 1.744 1.00 22.47 450 SER C N 1
ATOM 9749 C CA . SER C 1 450 ? -10.154 25.269 1.922 1.00 22.66 450 SER C CA 1
ATOM 9750 C C . SER C 1 450 ? -9.722 23.817 1.857 1.00 25.46 450 SER C C 1
ATOM 9751 O O . SER C 1 450 ? -10.425 22.949 2.382 1.00 22.41 450 SER C O 1
ATOM 9754 N N . GLU C 1 451 ? -8.599 23.542 1.188 1.00 22.27 451 GLU C N 1
ATOM 9755 C CA . GLU C 1 451 ? -8.144 22.195 0.836 1.00 26.80 451 GLU C CA 1
ATOM 9756 C C . GLU C 1 451 ? -9.180 21.411 0.035 1.00 28.00 451 GLU C C 1
ATOM 9757 O O . GLU C 1 451 ? -9.133 20.177 -0.013 1.00 30.11 451 GLU C O 1
ATOM 9763 N N . LEU C 1 452 ? -10.110 22.101 -0.630 1.00 25.82 452 LEU C N 1
ATOM 9764 C CA . LEU C 1 452 ? -11.042 21.435 -1.534 1.00 24.58 452 LEU C CA 1
ATOM 9765 C C . LEU C 1 452 ? -10.568 21.459 -2.978 1.00 26.90 452 LEU C C 1
ATOM 9766 O O . LEU C 1 452 ? -11.162 20.782 -3.826 1.00 29.23 452 LEU C O 1
ATOM 9771 N N . ASP C 1 453 ? -9.524 22.221 -3.276 1.00 23.96 453 ASP C N 1
ATOM 9772 C CA . ASP C 1 453 ? -8.996 22.337 -4.621 1.00 26.21 453 ASP C CA 1
ATOM 9773 C C . ASP C 1 453 ? -7.730 21.486 -4.741 1.00 27.44 453 ASP C C 1
ATOM 9774 O O . ASP C 1 453 ? -7.299 20.857 -3.783 1.00 26.65 453 ASP C O 1
ATOM 9779 N N . TYR C 1 454 ? -7.126 21.447 -5.928 1.00 24.09 454 TYR C N 1
ATOM 9780 C CA . TYR C 1 454 ? -5.901 20.649 -6.064 1.00 25.50 454 TYR C CA 1
ATOM 9781 C C . TYR C 1 454 ? -4.684 21.322 -5.429 1.00 24.68 454 TYR C C 1
ATOM 9782 O O . TYR C 1 454 ? -3.663 20.664 -5.229 1.00 28.03 454 TYR C O 1
ATOM 9791 N N . THR C 1 455 ? -4.746 22.613 -5.134 1.00 24.23 455 THR C N 1
ATOM 9792 C CA . THR C 1 455 ? -3.647 23.307 -4.483 1.00 25.82 455 THR C CA 1
ATOM 9793 C C . THR C 1 455 ? -3.774 23.175 -2.963 1.00 26.84 455 THR C C 1
ATOM 9794 O O . THR C 1 455 ? -4.863 23.328 -2.399 1.00 27.33 455 THR C O 1
ATOM 9798 N N . LYS C 1 456 ? -2.654 22.886 -2.312 1.00 26.12 456 LYS C N 1
ATOM 9799 C CA . LYS C 1 456 ? -2.607 22.664 -0.873 1.00 29.42 456 LYS C CA 1
ATOM 9800 C C . LYS C 1 456 ? -1.229 23.053 -0.367 1.00 26.32 456 LYS C C 1
ATOM 9801 O O . LYS C 1 456 ? -0.271 23.126 -1.132 1.00 28.78 456 LYS C O 1
ATOM 9807 N N . ASP C 1 457 ? -1.163 23.268 0.952 1.00 29.26 457 ASP C N 1
ATOM 9808 C CA A ASP C 1 457 ? 0.043 23.555 1.733 0.29 28.38 457 ASP C CA 1
ATOM 9809 C CA B ASP C 1 457 ? 0.033 23.592 1.737 0.71 28.35 457 ASP C CA 1
ATOM 9810 C C . ASP C 1 457 ? 1.221 24.148 0.960 1.00 25.17 457 ASP C C 1
ATOM 9811 O O . ASP C 1 457 ? 1.375 25.371 0.905 1.00 28.37 457 ASP C O 1
ATOM 9820 N N . ILE C 1 458 ? 2.076 23.299 0.374 1.00 23.15 458 ILE C N 1
ATOM 9821 C CA . ILE C 1 458 ? 3.327 23.768 -0.223 1.00 26.52 458 ILE C CA 1
ATOM 9822 C C . ILE C 1 458 ? 3.252 23.927 -1.744 1.00 26.47 458 ILE C C 1
ATOM 9823 O O . ILE C 1 458 ? 4.288 24.189 -2.369 1.00 24.92 458 ILE C O 1
ATOM 9828 N N . SER C 1 459 ? 2.058 23.826 -2.351 1.00 26.10 459 SER C N 1
ATOM 9829 C CA . SER C 1 459 ? 1.939 23.842 -3.823 1.00 20.59 459 SER C CA 1
ATOM 9830 C C . SER C 1 459 ? 2.719 24.986 -4.460 1.00 20.65 459 SER C C 1
ATOM 9831 O O . SER C 1 459 ? 3.451 24.796 -5.444 1.00 23.02 459 SER C O 1
ATOM 9834 N N . TYR C 1 460 ? 2.549 26.195 -3.936 1.00 19.20 460 TYR C N 1
ATOM 9835 C CA . TYR C 1 460 ? 3.266 27.360 -4.433 1.00 18.58 460 TYR C CA 1
ATOM 9836 C C . TYR C 1 460 ? 4.569 27.609 -3.676 1.00 20.63 460 TYR C C 1
ATOM 9837 O O . TYR C 1 460 ? 5.561 28.065 -4.273 1.00 20.81 460 TYR C O 1
ATOM 9846 N N . ALA C 1 461 ? 4.577 27.282 -2.379 1.00 22.94 461 ALA C N 1
ATOM 9847 C CA . ALA C 1 461 ? 5.659 27.706 -1.480 1.00 22.53 461 ALA C CA 1
ATOM 9848 C C . ALA C 1 461 ? 7.047 27.287 -1.970 1.00 22.25 461 ALA C C 1
ATOM 9849 O O . ALA C 1 461 ? 8.007 28.064 -1.846 1.00 27.05 461 ALA C O 1
ATOM 9851 N N . VAL C 1 462 ? 7.192 26.077 -2.523 1.00 19.86 462 VAL C N 1
ATOM 9852 C CA . VAL C 1 462 ? 8.517 25.575 -2.931 1.00 21.14 462 VAL C CA 1
ATOM 9853 C C . VAL C 1 462 ? 8.686 25.471 -4.435 1.00 25.63 462 VAL C C 1
ATOM 9854 O O . VAL C 1 462 ? 9.775 25.066 -4.910 1.00 26.81 462 VAL C O 1
ATOM 9858 N N . SER C 1 463 ? 7.671 25.817 -5.215 1.00 21.43 463 SER C N 1
ATOM 9859 C CA . SER C 1 463 ? 7.784 25.638 -6.657 1.00 22.54 463 SER C CA 1
ATOM 9860 C C . SER C 1 463 ? 8.848 26.560 -7.248 1.00 21.02 463 SER C C 1
ATOM 9861 O O . SER C 1 463 ? 8.975 27.722 -6.855 1.00 23.17 463 SER C O 1
ATOM 9864 N N . VAL C 1 464 ? 9.597 26.057 -8.236 1.00 20.55 464 VAL C N 1
ATOM 9865 C CA . VAL C 1 464 ? 10.542 26.925 -8.927 1.00 20.96 464 VAL C CA 1
ATOM 9866 C C . VAL C 1 464 ? 9.868 27.975 -9.808 1.00 22.26 464 VAL C C 1
ATOM 9867 O O . VAL C 1 464 ? 10.570 28.838 -10.349 1.00 20.70 464 VAL C O 1
ATOM 9871 N N . GLN C 1 465 ? 8.527 27.942 -9.952 1.00 26.06 465 GLN C N 1
ATOM 9872 C CA . GLN C 1 465 ? 7.788 28.983 -10.664 1.00 21.82 465 GLN C CA 1
ATOM 9873 C C . GLN C 1 465 ? 6.845 29.765 -9.744 1.00 21.92 465 GLN C C 1
ATOM 9874 O O . GLN C 1 465 ? 5.928 30.444 -10.225 1.00 21.79 465 GLN C O 1
ATOM 9880 N N . GLY C 1 466 ? 7.073 29.717 -8.430 1.00 23.04 466 GLY C N 1
ATOM 9881 C CA . GLY C 1 466 ? 6.407 30.655 -7.534 1.00 20.75 466 GLY C CA 1
ATOM 9882 C C . GLY C 1 466 ? 4.887 30.489 -7.530 1.00 20.78 466 GLY C C 1
ATOM 9883 O O . GLY C 1 466 ? 4.355 29.384 -7.355 1.00 18.08 466 GLY C O 1
ATOM 9884 N N . GLY C 1 467 ? 4.169 31.602 -7.715 1.00 19.08 467 GLY C N 1
ATOM 9885 C CA . GLY C 1 467 ? 2.701 31.593 -7.709 1.00 17.22 467 GLY C CA 1
ATOM 9886 C C . GLY C 1 467 ? 2.041 30.936 -8.925 1.00 18.41 467 GLY C C 1
ATOM 9887 O O . GLY C 1 467 ? 0.802 30.901 -9.000 1.00 18.50 467 GLY C O 1
ATOM 9888 N N . ASP C 1 468 ? 2.833 30.405 -9.865 1.00 18.43 468 ASP C N 1
ATOM 9889 C CA . ASP C 1 468 ? 2.325 29.839 -11.116 1.00 16.89 468 ASP C CA 1
ATOM 9890 C C . ASP C 1 468 ? 1.533 28.572 -10.815 1.00 19.73 468 ASP C C 1
ATOM 9891 O O . ASP C 1 468 ? 2.112 27.506 -10.589 1.00 19.59 468 ASP C O 1
ATOM 9896 N N . HIS C 1 469 ? 0.197 28.658 -10.865 1.00 18.90 469 HIS C N 1
ATOM 9897 C CA . HIS C 1 469 ? -0.654 27.510 -10.524 1.00 17.74 469 HIS C CA 1
ATOM 9898 C C . HIS C 1 469 ? -0.607 26.400 -11.564 1.00 19.35 469 HIS C C 1
ATOM 9899 O O . HIS C 1 469 ? -1.152 25.318 -11.300 1.00 21.17 469 HIS C O 1
ATOM 9906 N N . THR C 1 470 ? -0.004 26.637 -12.734 1.00 16.51 470 THR C N 1
ATOM 9907 C CA . THR C 1 470 ? 0.127 25.582 -13.722 1.00 16.98 470 THR C CA 1
ATOM 9908 C C . THR C 1 470 ? 1.407 24.765 -13.548 1.00 24.43 470 THR C C 1
ATOM 9909 O O . THR C 1 470 ? 1.716 23.933 -14.403 1.00 22.04 470 THR C O 1
ATOM 9913 N N . SER C 1 471 ? 2.164 24.984 -12.478 1.00 21.25 471 SER C N 1
ATOM 9914 C CA . SER C 1 471 ? 3.390 24.222 -12.252 1.00 21.11 471 SER C CA 1
ATOM 9915 C C . SER C 1 471 ? 3.640 24.158 -10.741 1.00 23.39 471 SER C C 1
ATOM 9916 O O . SER C 1 471 ? 4.675 24.572 -10.231 1.00 25.65 471 SER C O 1
ATOM 9919 N N . THR C 1 472 ? 2.672 23.633 -10.002 1.00 20.73 472 THR C N 1
ATOM 9920 C CA . THR C 1 472 ? 2.775 23.580 -8.555 1.00 24.34 472 THR C CA 1
ATOM 9921 C C . THR C 1 472 ? 3.529 22.333 -8.113 1.00 26.74 472 THR C C 1
ATOM 9922 O O . THR C 1 472 ? 3.621 21.335 -8.841 1.00 22.93 472 THR C O 1
ATOM 9926 N N . ALA C 1 473 ? 4.050 22.397 -6.883 1.00 26.18 473 ALA C N 1
ATOM 9927 C CA . ALA C 1 473 ? 4.761 21.276 -6.291 1.00 25.94 473 ALA C CA 1
ATOM 9928 C C . ALA C 1 473 ? 3.783 20.353 -5.573 1.00 29.05 473 ALA C C 1
ATOM 9929 O O . ALA C 1 473 ? 2.695 20.766 -5.158 1.00 30.58 473 ALA C O 1
ATOM 9931 N N . ALA C 1 474 ? 4.182 19.084 -5.431 1.00 28.52 474 ALA C N 1
ATOM 9932 C CA . ALA C 1 474 ? 3.398 18.089 -4.702 1.00 30.87 474 ALA C CA 1
ATOM 9933 C C . ALA C 1 474 ? 4.257 17.366 -3.669 1.00 31.28 474 ALA C C 1
ATOM 9934 O O . ALA C 1 474 ? 5.480 17.315 -3.783 1.00 31.43 474 ALA C O 1
ATOM 9936 N N . LEU C 1 475 ? 3.594 16.740 -2.702 1.00 31.34 475 LEU C N 1
ATOM 9937 C CA . LEU C 1 475 ? 4.210 15.739 -1.830 1.00 33.93 475 LEU C CA 1
ATOM 9938 C C . LEU C 1 475 ? 3.494 14.414 -2.062 1.00 34.81 475 LEU C C 1
ATOM 9939 O O . LEU C 1 475 ? 2.259 14.355 -1.904 1.00 35.13 475 LEU C O 1
ATOM 9944 N N . PRO C 1 476 ? 4.186 13.326 -2.451 1.00 32.75 476 PRO C N 1
ATOM 9945 C CA . PRO C 1 476 ? 5.625 13.141 -2.703 1.00 35.36 476 PRO C CA 1
ATOM 9946 C C . PRO C 1 476 ? 6.129 14.032 -3.818 1.00 36.79 476 PRO C C 1
ATOM 9947 O O . PRO C 1 476 ? 5.371 14.297 -4.752 1.00 34.39 476 PRO C O 1
ATOM 9951 N N . ALA C 1 477 ? 7.372 14.495 -3.719 1.00 32.38 477 ALA C N 1
ATOM 9952 C CA . ALA C 1 477 ? 7.864 15.456 -4.700 1.00 35.27 477 ALA C CA 1
ATOM 9953 C C . ALA C 1 477 ? 7.956 14.838 -6.094 1.00 42.85 477 ALA C C 1
ATOM 9954 O O . ALA C 1 477 ? 7.726 15.527 -7.099 1.00 42.17 477 ALA C O 1
ATOM 9956 N N . LYS C 1 478 ? 8.295 13.550 -6.192 1.00 44.14 478 LYS C N 1
ATOM 9957 C CA . LYS C 1 478 ? 8.110 12.868 -7.472 1.00 42.67 478 LYS C CA 1
ATOM 9958 C C . LYS C 1 478 ? 6.632 12.503 -7.559 1.00 46.55 478 LYS C C 1
ATOM 9959 O O . LYS C 1 478 ? 5.791 13.212 -7.004 1.00 49.33 478 LYS C O 1
ATOM 9965 N N . GLY C 1 479 ? 6.241 11.448 -8.232 1.00 47.75 479 GLY C N 1
ATOM 9966 C CA . GLY C 1 479 ? 4.810 11.240 -8.295 1.00 50.32 479 GLY C CA 1
ATOM 9967 C C . GLY C 1 479 ? 4.131 12.220 -9.243 1.00 48.51 479 GLY C C 1
ATOM 9968 O O . GLY C 1 479 ? 4.634 13.301 -9.553 1.00 45.14 479 GLY C O 1
ATOM 9969 N N . TYR C 1 480 ? 2.949 11.829 -9.695 1.00 41.40 480 TYR C N 1
ATOM 9970 C CA . TYR C 1 480 ? 2.537 12.205 -11.036 1.00 40.93 480 TYR C CA 1
ATOM 9971 C C . TYR C 1 480 ? 1.810 13.541 -11.103 1.00 43.58 480 TYR C C 1
ATOM 9972 O O . TYR C 1 480 ? 1.557 14.034 -12.207 1.00 44.39 480 TYR C O 1
ATOM 9981 N N . THR C 1 481 ? 1.482 14.144 -9.966 1.00 43.06 481 THR C N 1
ATOM 9982 C CA . THR C 1 481 ? 1.214 15.572 -9.902 1.00 42.68 481 THR C CA 1
ATOM 9983 C C . THR C 1 481 ? 2.524 16.258 -9.526 1.00 42.96 481 THR C C 1
ATOM 9984 O O . THR C 1 481 ? 3.537 15.607 -9.268 1.00 45.84 481 THR C O 1
ATOM 9988 N N . GLY C 1 482 ? 2.558 17.563 -9.510 1.00 42.98 482 GLY C N 1
ATOM 9989 C CA . GLY C 1 482 ? 3.820 18.151 -9.098 1.00 33.57 482 GLY C CA 1
ATOM 9990 C C . GLY C 1 482 ? 4.775 18.497 -10.226 1.00 30.47 482 GLY C C 1
ATOM 9991 O O . GLY C 1 482 ? 4.565 18.202 -11.407 1.00 27.95 482 GLY C O 1
ATOM 9992 N N . GLU C 1 483 ? 5.879 19.119 -9.805 1.00 26.95 483 GLU C N 1
ATOM 9993 C CA . GLU C 1 483 ? 6.725 19.905 -10.693 1.00 25.93 483 GLU C CA 1
ATOM 9994 C C . GLU C 1 483 ? 7.390 19.050 -11.756 1.00 27.21 483 GLU C C 1
ATOM 9995 O O . GLU C 1 483 ? 7.593 19.510 -12.879 1.00 27.29 483 GLU C O 1
ATOM 10001 N N . LEU C 1 484 ? 7.813 17.840 -11.393 1.00 24.48 484 LEU C N 1
ATOM 10002 C CA . LEU C 1 484 ? 8.602 17.029 -12.307 1.00 25.16 484 LEU C CA 1
ATOM 10003 C C . LEU C 1 484 ? 7.776 16.619 -13.513 1.00 26.26 484 LEU C C 1
ATOM 10004 O O . LEU C 1 484 ? 8.265 16.633 -14.650 1.00 25.20 484 LEU C O 1
ATOM 10009 N N . VAL C 1 485 ? 6.516 16.260 -13.282 1.00 23.18 485 VAL C N 1
ATOM 10010 C CA . VAL C 1 485 ? 5.651 15.870 -14.386 1.00 24.12 485 VAL C CA 1
ATOM 10011 C C . VAL C 1 485 ? 5.245 17.088 -15.201 1.00 24.21 485 VAL C C 1
ATOM 10012 O O . VAL C 1 485 ? 5.217 17.037 -16.441 1.00 22.67 485 VAL C O 1
ATOM 10016 N N . GLU C 1 486 ? 4.928 18.206 -14.534 1.00 23.29 486 GLU C N 1
ATOM 10017 C CA . GLU C 1 486 ? 4.644 19.402 -15.315 1.00 23.97 486 GLU C CA 1
ATOM 10018 C C . GLU C 1 486 ? 5.845 19.826 -16.130 1.00 24.48 486 GLU C C 1
ATOM 10019 O O . GLU C 1 486 ? 5.676 20.331 -17.243 1.00 23.79 486 GLU C O 1
ATOM 10025 N N . ALA C 1 487 ? 7.063 19.626 -15.605 1.00 22.86 487 ALA C N 1
ATOM 10026 C CA . ALA C 1 487 ? 8.253 19.944 -16.378 1.00 21.38 487 ALA C CA 1
ATOM 10027 C C . ALA C 1 487 ? 8.289 19.142 -17.674 1.00 20.08 487 ALA C C 1
ATOM 10028 O O . ALA C 1 487 ? 8.691 19.655 -18.725 1.00 19.78 487 ALA C O 1
ATOM 10030 N N . PHE C 1 488 ? 7.832 17.889 -17.632 1.00 21.48 488 PHE C N 1
ATOM 10031 C CA . PHE C 1 488 ? 7.737 17.105 -18.859 1.00 21.90 488 PHE C CA 1
ATOM 10032 C C . PHE C 1 488 ? 6.757 17.737 -19.866 1.00 20.73 488 PHE C C 1
ATOM 10033 O O . PHE C 1 488 ? 7.098 17.954 -21.035 1.00 20.09 488 PHE C O 1
ATOM 10041 N N . TYR C 1 489 ? 5.523 18.045 -19.440 1.00 20.03 489 TYR C N 1
ATOM 10042 C CA . TYR C 1 489 ? 4.571 18.564 -20.429 1.00 18.70 489 TYR C CA 1
ATOM 10043 C C . TYR C 1 489 ? 5.052 19.891 -21.016 1.00 19.28 489 TYR C C 1
ATOM 10044 O O . TYR C 1 489 ? 4.896 20.140 -22.215 1.00 18.52 489 TYR C O 1
ATOM 10053 N N . ASP C 1 490 ? 5.651 20.755 -20.184 1.00 18.12 490 ASP C N 1
ATOM 10054 C CA . ASP C 1 490 ? 6.208 22.022 -20.652 1.00 18.19 490 ASP C CA 1
ATOM 10055 C C . ASP C 1 490 ? 7.478 21.841 -21.488 1.00 23.00 490 ASP C C 1
ATOM 10056 O O . ASP C 1 490 ? 7.939 22.814 -22.096 1.00 21.03 490 ASP C O 1
ATOM 10061 N N . SER C 1 491 ? 8.057 20.638 -21.527 1.00 19.95 491 SER C N 1
ATOM 10062 C CA . SER C 1 491 ? 9.225 20.352 -22.358 1.00 20.20 491 SER C CA 1
ATOM 10063 C C . SER C 1 491 ? 8.883 19.478 -23.555 1.00 22.22 491 SER C C 1
ATOM 10064 O O . SER C 1 491 ? 9.710 19.330 -24.451 1.00 21.86 491 SER C O 1
ATOM 10067 N N . ALA C 1 492 ? 7.684 18.899 -23.598 1.00 19.81 492 ALA C N 1
ATOM 10068 C CA . ALA C 1 492 ? 7.393 17.845 -24.556 1.00 21.76 492 ALA C CA 1
ATOM 10069 C C . ALA C 1 492 ? 7.051 18.382 -25.926 1.00 25.09 492 ALA C C 1
ATOM 10070 O O . ALA C 1 492 ? 7.403 17.694 -26.888 1.00 21.24 492 ALA C O 1
ATOM 10072 N N . VAL C 1 493 ? 6.895 19.705 -26.006 1.00 25.99 493 VAL C N 1
ATOM 10073 C CA . VAL C 1 493 ? 5.767 20.533 -25.578 1.00 20.93 493 VAL C CA 1
ATOM 10074 C C . VAL C 1 493 ? 4.341 20.187 -26.015 1.00 23.36 493 VAL C C 1
ATOM 10075 O O . VAL C 1 493 ? 3.998 20.236 -27.203 1.00 20.21 493 VAL C O 1
ATOM 10079 N N . ILE C 1 494 ? 3.496 19.860 -25.027 1.00 17.73 494 ILE C N 1
ATOM 10080 C CA . ILE C 1 494 ? 2.093 19.514 -25.260 1.00 16.86 494 ILE C CA 1
ATOM 10081 C C . ILE C 1 494 ? 1.185 20.214 -24.254 1.00 19.47 494 ILE C C 1
ATOM 10082 O O . ILE C 1 494 ? 1.609 20.658 -23.191 1.00 19.83 494 ILE C O 1
ATOM 10087 N N . CYS C 1 495 ? -0.092 20.272 -24.595 1.00 19.81 495 CYS C N 1
ATOM 10088 C CA . CYS C 1 495 ? -1.084 20.950 -23.782 1.00 17.34 495 CYS C CA 1
ATOM 10089 C C . CYS C 1 495 ? -1.509 20.071 -22.610 1.00 19.07 495 CYS C C 1
ATOM 10090 O O . CYS C 1 495 ? -1.915 18.929 -22.826 1.00 19.83 495 CYS C O 1
ATOM 10093 N N . ASN C 1 496 ? -1.474 20.628 -21.383 1.00 18.10 496 ASN C N 1
ATOM 10094 C CA . ASN C 1 496 ? -2.020 19.951 -20.201 1.00 19.86 496 ASN C CA 1
ATOM 10095 C C . ASN C 1 496 ? -3.390 19.329 -20.462 1.00 23.15 496 ASN C C 1
ATOM 10096 O O . ASN C 1 496 ? -3.690 18.238 -19.959 1.00 18.83 496 ASN C O 1
ATOM 10101 N N . PHE C 1 497 ? -4.258 20.027 -21.205 1.00 18.91 497 PHE C N 1
ATOM 10102 C CA . PHE C 1 497 ? -5.646 19.578 -21.314 1.00 19.58 497 PHE C CA 1
ATOM 10103 C C . PHE C 1 497 ? -5.803 18.338 -22.185 1.00 24.14 497 PHE C C 1
ATOM 10104 O O . PHE C 1 497 ? -6.907 17.785 -22.246 1.00 22.49 497 PHE C O 1
ATOM 10112 N N . VAL C 1 498 ? -4.753 17.901 -22.883 1.00 21.96 498 VAL C N 1
ATOM 10113 C CA . VAL C 1 498 ? -4.839 16.685 -23.681 1.00 17.78 498 VAL C CA 1
ATOM 10114 C C . VAL C 1 498 ? -4.072 15.539 -23.032 1.00 20.59 498 VAL C C 1
ATOM 10115 O O . VAL C 1 498 ? -3.719 14.588 -23.716 1.00 20.84 498 VAL C O 1
ATOM 10119 N N . THR C 1 499 ? -3.804 15.595 -21.723 1.00 19.79 499 THR C N 1
ATOM 10120 C CA . THR C 1 499 ? -2.955 14.570 -21.128 1.00 21.71 499 THR C CA 1
ATOM 10121 C C . THR C 1 499 ? -3.742 13.439 -20.485 1.00 22.65 499 THR C C 1
ATOM 10122 O O . THR C 1 499 ? -3.154 12.655 -19.743 1.00 22.99 499 THR C O 1
ATOM 10126 N N . LYS C 1 500 ? -5.059 13.335 -20.745 1.00 22.78 500 LYS C N 1
ATOM 10127 C CA . LYS C 1 500 ? -5.851 12.206 -20.261 1.00 24.87 500 LYS C CA 1
ATOM 10128 C C . LYS C 1 500 ? -5.176 10.833 -20.382 1.00 26.25 500 LYS C C 1
ATOM 10129 O O . LYS C 1 500 ? -5.351 10.014 -19.476 1.00 22.26 500 LYS C O 1
ATOM 10135 N N . PRO C 1 501 ? -4.429 10.511 -21.454 1.00 24.27 501 PRO C N 1
ATOM 10136 C CA . PRO C 1 501 ? -3.806 9.179 -21.497 1.00 25.68 501 PRO C CA 1
ATOM 10137 C C . PRO C 1 501 ? -2.831 8.929 -20.356 1.00 26.27 501 PRO C C 1
ATOM 10138 O O . PRO C 1 501 ? -2.575 7.766 -20.024 1.00 25.88 501 PRO C O 1
ATOM 10142 N N . GLY C 1 502 ? -2.262 9.971 -19.768 1.00 21.25 502 GLY C N 1
ATOM 10143 C CA . GLY C 1 502 ? -1.453 9.801 -18.580 1.00 23.35 502 GLY C CA 1
ATOM 10144 C C . GLY C 1 502 ? 0.039 9.831 -18.891 1.00 25.87 502 GLY C C 1
ATOM 10145 O O . GLY C 1 502 ? 0.486 9.527 -20.007 1.00 23.08 502 GLY C O 1
ATOM 10146 N N . PHE C 1 503 ? 0.814 10.185 -17.868 1.00 25.70 503 PHE C N 1
ATOM 10147 C CA . PHE C 1 503 ? 2.261 10.387 -17.965 1.00 24.61 503 PHE C CA 1
ATOM 10148 C C . PHE C 1 503 ? 2.970 9.244 -18.677 1.00 25.24 503 PHE C C 1
ATOM 10149 O O . PHE C 1 503 ? 3.807 9.475 -19.560 1.00 27.99 503 PHE C O 1
ATOM 10157 N N . GLU C 1 504 ? 2.682 8.005 -18.271 1.00 26.26 504 GLU C N 1
ATOM 10158 C CA . GLU C 1 504 ? 3.450 6.870 -18.766 1.00 27.48 504 GLU C CA 1
ATOM 10159 C C . GLU C 1 504 ? 3.178 6.636 -20.237 1.00 27.45 504 GLU C C 1
ATOM 10160 O O . GLU C 1 504 ? 4.105 6.375 -21.014 1.00 26.83 504 GLU C O 1
ATOM 10166 N N . LYS C 1 505 ? 1.916 6.754 -20.637 1.00 25.16 505 LYS C N 1
ATOM 10167 C CA . LYS C 1 505 ? 1.557 6.550 -22.029 1.00 25.37 505 LYS C CA 1
ATOM 10168 C C . LYS C 1 505 ? 2.130 7.657 -22.896 1.00 21.97 505 LYS C C 1
ATOM 10169 O O . LYS C 1 505 ? 2.526 7.424 -24.042 1.00 25.58 505 LYS C O 1
ATOM 10175 N N . ILE C 1 506 ? 2.200 8.871 -22.363 1.00 25.19 506 ILE C N 1
ATOM 10176 C CA . ILE C 1 506 ? 2.687 9.970 -23.176 1.00 23.31 506 ILE C CA 1
ATOM 10177 C C . ILE C 1 506 ? 4.205 9.869 -23.342 1.00 26.80 506 ILE C C 1
ATOM 10178 O O . ILE C 1 506 ? 4.733 10.129 -24.426 1.00 21.47 506 ILE C O 1
ATOM 10183 N N . ILE C 1 507 ? 4.920 9.463 -22.282 1.00 24.38 507 ILE C N 1
ATOM 10184 C CA . ILE C 1 507 ? 6.353 9.155 -22.407 1.00 25.73 507 ILE C CA 1
ATOM 10185 C C . ILE C 1 507 ? 6.580 8.119 -23.503 1.00 25.27 507 ILE C C 1
ATOM 10186 O O . ILE C 1 507 ? 7.457 8.265 -24.372 1.00 25.78 507 ILE C O 1
ATOM 10191 N N . GLU C 1 508 ? 5.793 7.042 -23.455 1.00 27.23 508 GLU C N 1
ATOM 10192 C CA . GLU C 1 508 ? 5.895 5.980 -24.441 1.00 24.09 508 GLU C CA 1
ATOM 10193 C C . GLU C 1 508 ? 5.646 6.505 -25.855 1.00 28.27 508 GLU C C 1
ATOM 10194 O O . GLU C 1 508 ? 6.345 6.112 -26.802 1.00 28.15 508 GLU C O 1
ATOM 10200 N N . PHE C 1 509 ? 4.665 7.403 -26.023 1.00 24.92 509 PHE C N 1
ATOM 10201 C CA . PHE C 1 509 ? 4.455 8.040 -27.323 1.00 22.05 509 PHE C CA 1
ATOM 10202 C C . PHE C 1 509 ? 5.700 8.809 -27.767 1.00 22.02 509 PHE C C 1
ATOM 10203 O O . PHE C 1 509 ? 6.105 8.742 -28.933 1.00 23.15 509 PHE C O 1
ATOM 10211 N N . GLY C 1 510 ? 6.305 9.567 -26.864 1.00 21.84 510 GLY C N 1
ATOM 10212 C CA . GLY C 1 510 ? 7.502 10.305 -27.232 1.00 22.27 510 GLY C CA 1
ATOM 10213 C C . GLY C 1 510 ? 8.657 9.403 -27.655 1.00 26.80 510 GLY C C 1
ATOM 10214 O O . GLY C 1 510 ? 9.436 9.755 -28.559 1.00 24.89 510 GLY C O 1
ATOM 10215 N N . ASN C 1 511 ? 8.769 8.216 -27.032 1.00 23.14 511 ASN C N 1
ATOM 10216 C CA . ASN C 1 511 ? 9.777 7.240 -27.472 1.00 25.51 511 ASN C CA 1
ATOM 10217 C C . ASN C 1 511 ? 9.477 6.724 -28.882 1.00 27.78 511 ASN C C 1
ATOM 10218 O O . ASN C 1 511 ? 10.395 6.562 -29.696 1.00 28.40 511 ASN C O 1
ATOM 10223 N N . ALA C 1 512 ? 8.200 6.465 -29.194 1.00 25.55 512 ALA C N 1
ATOM 10224 C CA . ALA C 1 512 ? 7.832 6.031 -30.543 1.00 26.07 512 ALA C CA 1
ATOM 10225 C C . ALA C 1 512 ? 8.148 7.093 -31.595 1.00 24.77 512 ALA C C 1
ATOM 10226 O O . ALA C 1 512 ? 8.495 6.756 -32.739 1.00 25.84 512 ALA C O 1
ATOM 10228 N N . LEU C 1 513 ? 8.089 8.374 -31.226 1.00 25.44 513 LEU C N 1
ATOM 10229 C CA . LEU C 1 513 ? 8.479 9.426 -32.167 1.00 24.44 513 LEU C CA 1
ATOM 10230 C C . LEU C 1 513 ? 9.993 9.489 -32.349 1.00 30.33 513 LEU C C 1
ATOM 10231 O O . LEU C 1 513 ? 10.492 9.595 -33.483 1.00 25.56 513 LEU C O 1
ATOM 10236 N N . SER C 1 514 ? 10.730 9.460 -31.238 1.00 24.66 514 SER C N 1
ATOM 10237 C CA . SER C 1 514 ? 12.116 9.907 -31.192 1.00 25.26 514 SER C CA 1
ATOM 10238 C C . SER C 1 514 ? 13.121 8.774 -31.250 1.00 26.71 514 SER C C 1
ATOM 10239 O O . SER C 1 514 ? 14.282 9.019 -31.582 1.00 27.91 514 SER C O 1
ATOM 10242 N N . GLY C 1 515 ? 12.706 7.552 -30.946 1.00 27.02 515 GLY C N 1
ATOM 10243 C CA . GLY C 1 515 ? 13.634 6.456 -30.841 1.00 29.12 515 GLY C CA 1
ATOM 10244 C C . GLY C 1 515 ? 14.403 6.416 -29.542 1.00 32.00 515 GLY C C 1
ATOM 10245 O O . GLY C 1 515 ? 15.242 5.527 -29.380 1.00 30.89 515 GLY C O 1
ATOM 10246 N N . PHE C 1 516 ? 14.142 7.346 -28.611 1.00 29.59 516 PHE C N 1
ATOM 10247 C CA . PHE C 1 516 ? 14.674 7.275 -27.256 1.00 30.72 516 PHE C CA 1
ATOM 10248 C C . PHE C 1 516 ? 14.016 6.114 -26.499 1.00 32.82 516 PHE C C 1
ATOM 10249 O O . PHE C 1 516 ? 13.041 5.500 -26.960 1.00 34.33 516 PHE C O 1
ATOM 10257 N N . ASN C 1 517 ? 14.556 5.800 -25.323 1.00 33.26 517 ASN C N 1
ATOM 10258 C CA . ASN C 1 517 ? 13.923 4.836 -24.423 1.00 32.53 517 ASN C CA 1
ATOM 10259 C C . ASN C 1 517 ? 13.835 5.407 -23.012 1.00 35.57 517 ASN C C 1
ATOM 10260 O O . ASN C 1 517 ? 14.181 4.757 -22.023 1.00 37.12 517 ASN C O 1
ATOM 10265 N N . ILE C 1 518 ? 13.340 6.636 -22.904 1.00 35.50 518 ILE C N 1
ATOM 10266 C CA . ILE C 1 518 ? 13.164 7.246 -21.591 1.00 31.37 518 ILE C CA 1
ATOM 10267 C C . ILE C 1 518 ? 12.055 6.533 -20.833 1.00 30.76 518 ILE C C 1
ATOM 10268 O O . ILE C 1 518 ? 11.028 6.157 -21.414 1.00 30.03 518 ILE C O 1
ATOM 10273 N N . THR C 1 519 ? 12.274 6.295 -19.550 1.00 29.74 519 THR C N 1
ATOM 10274 C CA . THR C 1 519 ? 11.270 5.694 -18.688 1.00 31.68 519 THR C CA 1
ATOM 10275 C C . THR C 1 519 ? 10.722 6.728 -17.714 1.00 30.30 519 THR C C 1
ATOM 10276 O O . THR C 1 519 ? 11.376 7.742 -17.435 1.00 30.10 519 THR C O 1
ATOM 10280 N N . PRO C 1 520 ? 9.520 6.511 -17.181 1.00 28.87 520 PRO C N 1
ATOM 10281 C CA . PRO C 1 520 ? 8.999 7.447 -16.168 1.00 32.34 520 PRO C CA 1
ATOM 10282 C C . PRO C 1 520 ? 9.978 7.681 -15.017 1.00 33.34 520 PRO C C 1
ATOM 10283 O O . PRO C 1 520 ? 10.177 8.821 -14.577 1.00 33.25 520 PRO C O 1
ATOM 10287 N N . GLU C 1 521 ? 10.623 6.609 -14.546 1.00 33.02 521 GLU C N 1
ATOM 10288 C CA . GLU C 1 521 ? 11.623 6.705 -13.482 1.00 35.11 521 GLU C CA 1
ATOM 10289 C C . GLU C 1 521 ? 12.827 7.562 -13.901 1.00 31.37 521 GLU C C 1
ATOM 10290 O O . GLU C 1 521 ? 13.321 8.370 -13.106 1.00 30.81 521 GLU C O 1
ATOM 10296 N N . GLN C 1 522 ? 13.296 7.432 -15.151 1.00 31.98 522 GLN C N 1
ATOM 10297 C CA . GLN C 1 522 ? 14.386 8.297 -15.607 1.00 31.38 522 GLN C CA 1
ATOM 10298 C C . GLN C 1 522 ? 13.968 9.755 -15.639 1.00 32.99 522 GLN C C 1
ATOM 10299 O O . GLN C 1 522 ? 14.789 10.650 -15.372 1.00 28.88 522 GLN C O 1
ATOM 10305 N N . TRP C 1 523 ? 12.720 10.020 -16.065 1.00 29.52 523 TRP C N 1
ATOM 10306 C CA . TRP C 1 523 ? 12.234 11.391 -16.066 1.00 27.01 523 TRP C CA 1
ATOM 10307 C C . TRP C 1 523 ? 12.202 11.933 -14.645 1.00 26.64 523 TRP C C 1
ATOM 10308 O O . TRP C 1 523 ? 12.723 13.019 -14.376 1.00 26.48 523 TRP C O 1
ATOM 10319 N N . LEU C 1 524 ? 11.605 11.176 -13.719 1.00 23.04 524 LEU C N 1
ATOM 10320 C CA . LEU C 1 524 ? 11.425 11.676 -12.356 1.00 28.06 524 LEU C CA 1
ATOM 10321 C C . LEU C 1 524 ? 12.737 11.757 -11.581 1.00 32.62 524 LEU C C 1
ATOM 10322 O O . LEU C 1 524 ? 12.869 12.595 -10.677 1.00 31.94 524 LEU C O 1
ATOM 10327 N N . ASN C 1 525 ? 13.713 10.904 -11.894 1.00 31.78 525 ASN C N 1
ATOM 10328 C CA . ASN C 1 525 ? 14.931 10.855 -11.091 1.00 33.47 525 ASN C CA 1
ATOM 10329 C C . ASN C 1 525 ? 16.121 11.519 -11.747 1.00 35.47 525 ASN C C 1
ATOM 10330 O O . ASN C 1 525 ? 17.113 11.786 -11.058 1.00 34.44 525 ASN C O 1
ATOM 10335 N N . GLU C 1 526 ? 16.057 11.794 -13.046 1.00 30.43 526 GLU C N 1
ATOM 10336 C CA . GLU C 1 526 ? 17.198 12.392 -13.704 1.00 31.84 526 GLU C CA 1
ATOM 10337 C C . GLU C 1 526 ? 16.804 13.588 -14.552 1.00 27.80 526 GLU C C 1
ATOM 10338 O O . GLU C 1 526 ? 17.229 14.710 -14.259 1.00 27.71 526 GLU C O 1
ATOM 10344 N N . ILE C 1 527 ? 15.985 13.378 -15.588 1.00 29.16 527 ILE C N 1
ATOM 10345 C CA . ILE C 1 527 ? 15.810 14.427 -16.594 1.00 29.43 527 ILE C CA 1
ATOM 10346 C C . ILE C 1 527 ? 14.981 15.583 -16.037 1.00 24.30 527 ILE C C 1
ATOM 10347 O O . ILE C 1 527 ? 15.420 16.740 -16.063 1.00 25.21 527 ILE C O 1
ATOM 10352 N N . GLY C 1 528 ? 13.755 15.303 -15.572 1.00 24.59 528 GLY C N 1
ATOM 10353 C CA . GLY C 1 528 ? 12.968 16.358 -14.937 1.00 23.55 528 GLY C CA 1
ATOM 10354 C C . GLY C 1 528 ? 13.643 16.903 -13.684 1.00 26.88 528 GLY C C 1
ATOM 10355 O O . GLY C 1 528 ? 13.574 18.103 -13.387 1.00 24.08 528 GLY C O 1
ATOM 10356 N N . LEU C 1 529 ? 14.332 16.036 -12.941 1.00 26.45 529 LEU C N 1
ATOM 10357 C CA . LEU C 1 529 ? 14.954 16.505 -11.711 1.00 25.99 529 LEU C CA 1
ATOM 10358 C C . LEU C 1 529 ? 16.062 17.511 -12.003 1.00 22.66 529 LEU C C 1
ATOM 10359 O O . LEU C 1 529 ? 16.159 18.539 -11.323 1.00 22.88 529 LEU C O 1
ATOM 10364 N N . ARG C 1 530 ? 16.866 17.278 -13.053 1.00 24.77 530 ARG C N 1
ATOM 10365 C CA . ARG C 1 530 ? 17.916 18.246 -13.376 1.00 25.05 530 ARG C CA 1
ATOM 10366 C C . ARG C 1 530 ? 17.340 19.562 -13.894 1.00 26.66 530 ARG C C 1
ATOM 10367 O O . ARG C 1 530 ? 17.907 20.631 -13.628 1.00 24.25 530 ARG C O 1
ATOM 10375 N N . ILE C 1 531 ? 16.211 19.515 -14.612 1.00 24.39 531 ILE C N 1
ATOM 10376 C CA . ILE C 1 531 ? 15.549 20.748 -15.032 1.00 23.88 531 ILE C CA 1
ATOM 10377 C C . ILE C 1 531 ? 15.095 21.546 -13.811 1.00 20.30 531 ILE C C 1
ATOM 10378 O O . ILE C 1 531 ? 15.340 22.753 -13.704 1.00 24.32 531 ILE C O 1
ATOM 10383 N N . ILE C 1 532 ? 14.432 20.884 -12.872 1.00 21.05 532 ILE C N 1
ATOM 10384 C CA . ILE C 1 532 ? 13.981 21.566 -11.655 1.00 20.82 532 ILE C CA 1
ATOM 10385 C C . ILE C 1 532 ? 15.179 22.104 -10.865 1.00 25.51 532 ILE C C 1
ATOM 10386 O O . ILE C 1 532 ? 15.147 23.229 -10.348 1.00 24.83 532 ILE C O 1
ATOM 10391 N N . HIS C 1 533 ? 16.284 21.349 -10.813 1.00 26.48 533 HIS C N 1
ATOM 10392 C CA . HIS C 1 533 ? 17.425 21.815 -10.022 1.00 23.35 533 HIS C CA 1
ATOM 10393 C C . HIS C 1 533 ? 18.053 23.059 -10.631 1.00 23.77 533 HIS C C 1
ATOM 10394 O O . HIS C 1 533 ? 18.432 23.983 -9.903 1.00 21.68 533 HIS C O 1
ATOM 10401 N N . LEU C 1 534 ? 18.154 23.115 -11.962 1.00 23.52 534 LEU C N 1
ATOM 10402 C CA . LEU C 1 534 ? 18.693 24.309 -12.595 1.00 24.26 534 LEU C CA 1
ATOM 10403 C C . LEU C 1 534 ? 17.762 25.502 -12.416 1.00 25.00 534 LEU C C 1
ATOM 10404 O O . LEU C 1 534 ? 18.230 26.626 -12.163 1.00 25.79 534 LEU C O 1
ATOM 10409 N N . GLN C 1 535 ? 16.439 25.287 -12.560 1.00 24.48 535 GLN C N 1
ATOM 10410 C CA . GLN C 1 535 ? 15.488 26.364 -12.301 1.00 19.78 535 GLN C CA 1
ATOM 10411 C C . GLN C 1 535 ? 15.607 26.858 -10.869 1.00 20.69 535 GLN C C 1
ATOM 10412 O O . GLN C 1 535 ? 15.517 28.066 -10.612 1.00 22.43 535 GLN C O 1
ATOM 10418 N N . ARG C 1 536 ? 15.742 25.936 -9.912 1.00 21.30 536 ARG C N 1
ATOM 10419 C CA . ARG C 1 536 ? 15.920 26.355 -8.516 1.00 22.73 536 ARG C CA 1
ATOM 10420 C C . ARG C 1 536 ? 17.168 27.220 -8.365 1.00 20.99 536 ARG C C 1
ATOM 10421 O O . ARG C 1 536 ? 17.114 28.291 -7.743 1.00 23.96 536 ARG C O 1
ATOM 10429 N N . ILE C 1 537 ? 18.279 26.804 -8.987 1.00 21.86 537 ILE C N 1
ATOM 10430 C CA . ILE C 1 537 ? 19.544 27.538 -8.885 1.00 24.15 537 ILE C CA 1
ATOM 10431 C C . ILE C 1 537 ? 19.428 28.931 -9.497 1.00 24.37 537 ILE C C 1
ATOM 10432 O O . ILE C 1 537 ? 19.829 29.934 -8.888 1.00 24.55 537 ILE C O 1
ATOM 10437 N N . LEU C 1 538 ? 18.877 29.027 -10.707 1.00 23.58 538 LEU C N 1
ATOM 10438 C CA . LEU C 1 538 ? 18.715 30.349 -11.310 1.00 22.29 538 LEU C CA 1
ATOM 10439 C C . LEU C 1 538 ? 17.781 31.224 -10.470 1.00 22.64 538 LEU C C 1
ATOM 10440 O O . LEU C 1 538 ? 18.005 32.431 -10.321 1.00 22.69 538 LEU C O 1
ATOM 10445 N N . LEU C 1 539 ? 16.736 30.634 -9.902 1.00 21.52 539 LEU C N 1
ATOM 10446 C CA . LEU C 1 539 ? 15.821 31.436 -9.113 1.00 25.11 539 LEU C CA 1
ATOM 10447 C C . LEU C 1 539 ? 16.507 31.933 -7.845 1.00 25.08 539 LEU C C 1
ATOM 10448 O O . LEU C 1 539 ? 16.317 33.088 -7.441 1.00 23.63 539 LEU C O 1
ATOM 10453 N N . LEU C 1 540 ? 17.315 31.075 -7.217 1.00 24.85 540 LEU C N 1
ATOM 10454 C CA . LEU C 1 540 ? 18.006 31.472 -5.983 1.00 26.63 540 LEU C CA 1
ATOM 10455 C C . LEU C 1 540 ? 19.100 32.496 -6.245 1.00 24.98 540 LEU C C 1
ATOM 10456 O O . LEU C 1 540 ? 19.396 33.313 -5.362 1.00 25.24 540 LEU C O 1
ATOM 10461 N N . LEU C 1 541 ? 19.696 32.483 -7.443 1.00 24.53 541 LEU C N 1
ATOM 10462 C CA . LEU C 1 541 ? 20.687 33.506 -7.786 1.00 24.83 541 LEU C CA 1
ATOM 10463 C C . LEU C 1 541 ? 20.030 34.859 -8.010 1.00 27.73 541 LEU C C 1
ATOM 10464 O O . LEU C 1 541 ? 20.584 35.892 -7.625 1.00 24.82 541 LEU C O 1
ATOM 10469 N N . GLY C 1 542 ? 18.870 34.884 -8.684 1.00 27.59 542 GLY C N 1
ATOM 10470 C CA . GLY C 1 542 ? 18.091 36.102 -8.607 1.00 23.29 542 GLY C CA 1
ATOM 10471 C C . GLY C 1 542 ? 18.727 37.264 -9.345 1.00 20.85 542 GLY C C 1
ATOM 10472 O O . GLY C 1 542 ? 19.509 37.102 -10.272 1.00 23.37 542 GLY C O 1
ATOM 10473 N N . GLY C 1 543 ? 18.453 38.467 -8.830 1.00 23.83 543 GLY C N 1
ATOM 10474 C CA . GLY C 1 543 ? 17.943 39.534 -9.657 1.00 37.83 543 GLY C CA 1
ATOM 10475 C C . GLY C 1 543 ? 18.858 40.194 -10.631 1.00 34.91 543 GLY C C 1
ATOM 10476 O O . GLY C 1 543 ? 19.474 39.542 -11.468 1.00 47.93 543 GLY C O 1
ATOM 10477 N N . PRO C 1 544 ? 18.741 41.500 -10.715 1.00 33.37 544 PRO C N 1
ATOM 10478 C CA . PRO C 1 544 ? 19.766 42.362 -10.114 1.00 30.35 544 PRO C CA 1
ATOM 10479 C C . PRO C 1 544 ? 19.088 43.191 -9.032 1.00 33.90 544 PRO C C 1
ATOM 10480 O O . PRO C 1 544 ? 19.743 43.698 -8.114 1.00 31.95 544 PRO C O 1
ATOM 10484 N N . ASP C 1 545 ? 17.755 43.275 -9.096 1.00 28.47 545 ASP C N 1
ATOM 10485 C CA . ASP C 1 545 ? 16.975 44.145 -8.224 1.00 28.77 545 ASP C CA 1
ATOM 10486 C C . ASP C 1 545 ? 16.284 43.417 -7.078 1.00 29.72 545 ASP C C 1
ATOM 10487 O O . ASP C 1 545 ? 16.001 44.043 -6.054 1.00 32.75 545 ASP C O 1
ATOM 10492 N N . VAL C 1 546 ? 16.030 42.121 -7.210 1.00 27.27 546 VAL C N 1
ATOM 10493 C CA . VAL C 1 546 ? 15.269 41.364 -6.220 1.00 27.25 546 VAL C CA 1
ATOM 10494 C C . VAL C 1 546 ? 15.943 40.013 -6.040 1.00 27.25 546 VAL C C 1
ATOM 10495 O O . VAL C 1 546 ? 16.244 39.333 -7.024 1.00 23.29 546 VAL C O 1
ATOM 10499 N N . TYR C 1 547 ? 16.140 39.614 -4.785 1.00 25.58 547 TYR C N 1
ATOM 10500 C CA . TYR C 1 547 ? 16.758 38.348 -4.417 1.00 26.59 547 TYR C CA 1
ATOM 10501 C C . TYR C 1 547 ? 15.830 37.606 -3.479 1.00 22.48 547 TYR C C 1
ATOM 10502 O O . TYR C 1 547 ? 15.091 38.221 -2.717 1.00 29.58 547 TYR C O 1
ATOM 10511 N N . TRP C 1 548 ? 15.874 36.284 -3.521 1.00 24.66 548 TRP C N 1
ATOM 10512 C CA . TRP C 1 548 ? 15.058 35.473 -2.626 1.00 22.23 548 TRP C CA 1
ATOM 10513 C C . TRP C 1 548 ? 15.964 34.765 -1.621 1.00 26.49 548 TRP C C 1
ATOM 10514 O O . TRP C 1 548 ? 17.115 34.442 -1.927 1.00 25.75 548 TRP C O 1
ATOM 10525 N N . ASP C 1 549 ? 15.427 34.532 -0.429 1.00 25.07 549 ASP C N 1
ATOM 10526 C CA . ASP C 1 549 ? 16.112 33.782 0.628 1.00 27.46 549 ASP C CA 1
ATOM 10527 C C . ASP C 1 549 ? 15.157 32.660 1.008 1.00 23.55 549 ASP C C 1
ATOM 10528 O O . ASP C 1 549 ? 14.070 32.947 1.548 1.00 24.80 549 ASP C O 1
ATOM 10533 N N . PRO C 1 550 ? 15.503 31.394 0.769 1.00 24.12 550 PRO C N 1
ATOM 10534 C CA . PRO C 1 550 ? 14.519 30.308 0.995 1.00 24.01 550 PRO C CA 1
ATOM 10535 C C . PRO C 1 550 ? 14.035 30.183 2.425 1.00 30.80 550 PRO C C 1
ATOM 10536 O O . PRO C 1 550 ? 12.969 29.584 2.649 1.00 28.24 550 PRO C O 1
ATOM 10540 N N . ARG C 1 551 ? 14.797 30.690 3.405 1.00 26.98 551 ARG C N 1
ATOM 10541 C CA . ARG C 1 551 ? 14.406 30.592 4.808 1.00 28.48 551 ARG C CA 1
ATOM 10542 C C . ARG C 1 551 ? 13.231 31.495 5.154 1.00 28.58 551 ARG C C 1
ATOM 10543 O O . ARG C 1 551 ? 12.621 31.321 6.219 1.00 27.83 551 ARG C O 1
ATOM 10551 N N . LYS C 1 552 ? 12.904 32.476 4.301 1.00 25.07 552 LYS C N 1
ATOM 10552 C CA . LYS C 1 552 ? 11.650 33.200 4.450 1.00 24.24 552 LYS C CA 1
ATOM 10553 C C . LYS C 1 552 ? 10.737 33.108 3.221 1.00 26.12 552 LYS C C 1
ATOM 10554 O O . LYS C 1 552 ? 9.516 33.263 3.369 1.00 22.56 552 LYS C O 1
ATOM 10560 N N . ASP C 1 553 ? 11.268 32.814 2.036 1.00 26.76 553 ASP C N 1
ATOM 10561 C CA . ASP C 1 553 ? 10.466 32.959 0.821 1.00 28.68 553 ASP C CA 1
ATOM 10562 C C . ASP C 1 553 ? 9.925 31.644 0.269 1.00 28.64 553 ASP C C 1
ATOM 10563 O O . ASP C 1 553 ? 9.177 31.669 -0.728 1.00 31.89 553 ASP C O 1
ATOM 10568 N N . ASP C 1 554 ? 10.287 30.504 0.874 1.00 25.83 554 ASP C N 1
ATOM 10569 C CA . ASP C 1 554 ? 9.623 29.219 0.620 1.00 26.05 554 ASP C CA 1
ATOM 10570 C C . ASP C 1 554 ? 8.408 29.103 1.551 1.00 27.94 554 ASP C C 1
ATOM 10571 O O . ASP C 1 554 ? 8.382 28.335 2.522 1.00 26.10 554 ASP C O 1
ATOM 10576 N N . ASP C 1 555 ? 7.371 29.885 1.230 1.00 25.71 555 ASP C N 1
ATOM 10577 C CA . ASP C 1 555 ? 6.252 30.087 2.153 1.00 24.91 555 ASP C CA 1
ATOM 10578 C C . ASP C 1 555 ? 5.079 30.726 1.412 1.00 26.15 555 ASP C C 1
ATOM 10579 O O . ASP C 1 555 ? 5.237 31.294 0.328 1.00 26.88 555 ASP C O 1
ATOM 10584 N N . ASN C 1 556 ? 3.939 30.661 2.018 1.00 25.31 556 ASN C N 1
ATOM 10585 C CA . ASN C 1 556 ? 2.709 31.244 1.481 1.00 26.44 556 ASN C CA 1
ATOM 10586 C C . ASN C 1 556 ? 2.582 32.707 1.894 1.00 31.45 556 ASN C C 1
ATOM 10587 O O . ASN C 1 556 ? 3.099 33.114 2.955 1.00 25.11 556 ASN C O 1
ATOM 10592 N N . PRO C 1 557 ? 1.877 33.515 1.104 1.00 25.89 557 PRO C N 1
ATOM 10593 C CA . PRO C 1 557 ? 1.555 34.869 1.559 1.00 24.88 557 PRO C CA 1
ATOM 10594 C C . PRO C 1 557 ? 0.783 34.822 2.861 1.00 24.75 557 PRO C C 1
ATOM 10595 O O . PRO C 1 557 ? 0.016 33.873 3.117 1.00 22.46 557 PRO C O 1
ATOM 10599 N N . PRO C 1 558 ? 0.976 35.812 3.739 1.00 24.95 558 PRO C N 1
ATOM 10600 C CA . PRO C 1 558 ? 0.355 35.722 5.074 1.00 29.24 558 PRO C CA 1
ATOM 10601 C C . PRO C 1 558 ? -1.165 35.607 5.022 1.00 28.76 558 PRO C C 1
ATOM 10602 O O . PRO C 1 558 ? -1.769 34.985 5.913 1.00 23.28 558 PRO C O 1
ATOM 10606 N N . ARG C 1 559 ? -1.804 36.170 3.991 1.00 24.36 559 ARG C N 1
ATOM 10607 C CA . ARG C 1 559 ? -3.261 36.053 3.919 1.00 24.75 559 ARG C CA 1
ATOM 10608 C C . ARG C 1 559 ? -3.706 34.596 3.898 1.00 24.36 559 ARG C C 1
ATOM 10609 O O . ARG C 1 559 ? -4.801 34.281 4.387 1.00 24.55 559 ARG C O 1
ATOM 10617 N N . PHE C 1 560 ? -2.860 33.682 3.402 1.00 21.53 560 PHE C N 1
ATOM 10618 C CA . PHE C 1 560 ? -3.271 32.279 3.329 1.00 20.58 560 PHE C CA 1
ATOM 10619 C C . PHE C 1 560 ? -3.237 31.567 4.682 1.00 26.04 560 PHE C C 1
ATOM 10620 O O . PHE C 1 560 ? -3.667 30.406 4.769 1.00 23.45 560 PHE C O 1
ATOM 10628 N N . TYR C 1 561 ? -2.760 32.225 5.741 1.00 25.31 561 TYR C N 1
ATOM 10629 C CA . TYR C 1 561 ? -2.926 31.696 7.089 1.00 25.85 561 TYR C CA 1
ATOM 10630 C C . TYR C 1 561 ? -4.090 32.346 7.841 1.00 29.58 561 TYR C C 1
ATOM 10631 O O . TYR C 1 561 ? -4.322 32.019 9.014 1.00 30.50 561 TYR C O 1
ATOM 10640 N N . GLU C 1 562 ? -4.816 33.262 7.210 1.00 28.73 562 GLU C N 1
ATOM 10641 C CA . GLU C 1 562 ? -6.010 33.838 7.830 1.00 29.98 562 GLU C CA 1
ATOM 10642 C C . GLU C 1 562 ? -7.193 32.890 7.654 1.00 31.78 562 GLU C C 1
ATOM 10643 O O . GLU C 1 562 ? -7.396 32.362 6.553 1.00 28.36 562 GLU C O 1
ATOM 10649 N N . PRO C 1 563 ? -7.977 32.623 8.706 1.00 30.33 563 PRO C N 1
ATOM 10650 C CA . PRO C 1 563 ? -9.106 31.696 8.546 1.00 31.08 563 PRO C CA 1
ATOM 10651 C C . PRO C 1 563 ? -10.085 32.199 7.492 1.00 27.64 563 PRO C C 1
ATOM 10652 O O . PRO C 1 563 ? -10.337 33.400 7.381 1.00 26.64 563 PRO C O 1
ATOM 10656 N N . LEU C 1 564 ? -10.640 31.269 6.718 1.00 27.35 564 LEU C N 1
ATOM 10657 C CA . LEU C 1 564 ? -11.599 31.662 5.682 1.00 27.84 564 LEU C CA 1
ATOM 10658 C C . LEU C 1 564 ? -12.795 32.347 6.334 1.00 28.95 564 LEU C C 1
ATOM 10659 O O . LEU C 1 564 ? -13.368 31.800 7.283 1.00 27.59 564 LEU C O 1
ATOM 10664 N N . PRO C 1 565 ? -13.203 33.529 5.862 1.00 32.22 565 PRO C N 1
ATOM 10665 C CA . PRO C 1 565 ? -14.293 34.259 6.532 1.00 31.16 565 PRO C CA 1
ATOM 10666 C C . PRO C 1 565 ? -15.702 33.761 6.233 1.00 34.61 565 PRO C C 1
ATOM 10667 O O . PRO C 1 565 ? -16.618 34.113 6.987 1.00 32.38 565 PRO C O 1
ATOM 10671 N N . SER C 1 566 ? -15.930 33.005 5.157 1.00 30.10 566 SER C N 1
ATOM 10672 C CA . SER C 1 566 ? -17.291 32.671 4.750 1.00 31.30 566 SER C CA 1
ATOM 10673 C C . SER C 1 566 ? -17.282 31.322 4.049 1.00 32.18 566 SER C C 1
ATOM 10674 O O . SER C 1 566 ? -16.227 30.798 3.676 1.00 29.18 566 SER C O 1
ATOM 10677 N N . GLY C 1 567 ? -18.478 30.754 3.885 1.00 31.44 567 GLY C N 1
ATOM 10678 C CA . GLY C 1 567 ? -18.647 29.548 3.113 1.00 31.26 567 GLY C CA 1
ATOM 10679 C C . GLY C 1 567 ? -18.687 28.270 3.928 1.00 31.16 567 GLY C C 1
ATOM 10680 O O . GLY C 1 567 ? -18.538 28.272 5.153 1.00 29.24 567 GLY C O 1
ATOM 10681 N N . PRO C 1 568 ? -18.842 27.139 3.237 1.00 29.18 568 PRO C N 1
ATOM 10682 C CA . PRO C 1 568 ? -18.962 25.847 3.937 1.00 32.49 568 PRO C CA 1
ATOM 10683 C C . PRO C 1 568 ? -17.750 25.448 4.773 1.00 30.86 568 PRO C C 1
ATOM 10684 O O . PRO C 1 568 ? -17.897 24.577 5.631 1.00 30.11 568 PRO C O 1
ATOM 10688 N N . VAL C 1 569 ? -16.558 25.983 4.525 1.00 30.23 569 VAL C N 1
ATOM 10689 C CA . VAL C 1 569 ? -15.436 25.693 5.417 1.00 31.11 569 VAL C CA 1
ATOM 10690 C C . VAL C 1 569 ? -14.938 27.002 6.021 1.00 27.28 569 VAL C C 1
ATOM 10691 O O . VAL C 1 569 ? -13.729 27.212 6.185 1.00 29.49 569 VAL C O 1
ATOM 10695 N N . LYS C 1 570 ? -15.877 27.885 6.375 1.00 27.76 570 LYS C N 1
ATOM 10696 C CA . LYS C 1 570 ? -15.550 29.060 7.181 1.00 31.34 570 LYS C CA 1
ATOM 10697 C C . LYS C 1 570 ? -14.695 28.633 8.372 1.00 29.04 570 LYS C C 1
ATOM 10698 O O . LYS C 1 570 ? -14.931 27.582 8.969 1.00 28.11 570 LYS C O 1
ATOM 10704 N N . GLY C 1 571 ? -13.651 29.403 8.661 1.00 29.45 571 GLY C N 1
ATOM 10705 C CA . GLY C 1 571 ? -12.756 29.110 9.769 1.00 30.32 571 GLY C CA 1
ATOM 10706 C C . GLY C 1 571 ? -11.475 28.384 9.392 1.00 33.56 571 GLY C C 1
ATOM 10707 O O . GLY C 1 571 ? -10.509 28.429 10.164 1.00 33.21 571 GLY C O 1
ATOM 10708 N N . LYS C 1 572 ? -11.426 27.742 8.220 1.00 30.92 572 LYS C N 1
ATOM 10709 C CA . LYS C 1 572 ? -10.298 26.894 7.849 1.00 31.17 572 LYS C CA 1
ATOM 10710 C C . LYS C 1 572 ? -9.136 27.692 7.243 1.00 32.90 572 LYS C C 1
ATOM 10711 O O . LYS C 1 572 ? -9.339 28.681 6.529 1.00 30.74 572 LYS C O 1
ATOM 10717 N N . ALA C 1 573 ? -7.901 27.261 7.562 1.00 30.67 573 ALA C N 1
ATOM 10718 C CA . ALA C 1 573 ? -6.645 27.736 6.984 1.00 31.11 573 ALA C CA 1
ATOM 10719 C C . ALA C 1 573 ? -5.516 26.855 7.507 1.00 33.08 573 ALA C C 1
ATOM 10720 O O . ALA C 1 573 ? -5.630 26.301 8.608 1.00 30.61 573 ALA C O 1
ATOM 10722 N N . PRO C 1 574 ? -4.419 26.690 6.774 1.00 30.26 574 PRO C N 1
ATOM 10723 C CA . PRO C 1 574 ? -3.349 25.821 7.268 1.00 30.01 574 PRO C CA 1
ATOM 10724 C C . PRO C 1 574 ? -2.563 26.502 8.382 1.00 35.11 574 PRO C C 1
ATOM 10725 O O . PRO C 1 574 ? -2.707 27.696 8.672 1.00 28.03 574 PRO C O 1
ATOM 10729 N N . ASN C 1 575 ? -1.703 25.705 9.008 1.00 34.21 575 ASN C N 1
ATOM 10730 C CA . ASN C 1 575 ? -0.907 26.146 10.137 1.00 35.19 575 ASN C CA 1
ATOM 10731 C C . ASN C 1 575 ? 0.540 26.300 9.685 1.00 34.08 575 ASN C C 1
ATOM 10732 O O . ASN C 1 575 ? 1.103 25.396 9.053 1.00 32.68 575 ASN C O 1
ATOM 10737 N N . ARG C 1 576 ? 1.127 27.463 9.967 1.00 35.21 576 ARG C N 1
ATOM 10738 C CA . ARG C 1 576 ? 2.446 27.761 9.418 1.00 36.37 576 ARG C CA 1
ATOM 10739 C C . ARG C 1 576 ? 3.488 26.746 9.877 1.00 38.83 576 ARG C C 1
ATOM 10740 O O . ARG C 1 576 ? 4.453 26.471 9.148 1.00 35.71 576 ARG C O 1
ATOM 10748 N N . GLU C 1 577 ? 3.293 26.156 11.061 1.00 37.75 577 GLU C N 1
ATOM 10749 C CA . GLU C 1 577 ? 4.234 25.157 11.558 1.00 39.55 577 GLU C CA 1
ATOM 10750 C C . GLU C 1 577 ? 4.185 23.879 10.735 1.00 35.19 577 GLU C C 1
ATOM 10751 O O . GLU C 1 577 ? 5.227 23.253 10.508 1.00 29.31 577 GLU C O 1
ATOM 10757 N N . ASP C 1 578 ? 2.980 23.452 10.322 1.00 33.52 578 ASP C N 1
ATOM 10758 C CA . ASP C 1 578 ? 2.860 22.301 9.425 1.00 34.89 578 ASP C CA 1
ATOM 10759 C C . ASP C 1 578 ? 3.458 22.602 8.062 1.00 32.27 578 ASP C C 1
ATOM 10760 O O . ASP C 1 578 ? 4.095 21.734 7.458 1.00 30.40 578 ASP C O 1
ATOM 10765 N N . ILE C 1 579 ? 3.229 23.811 7.541 1.00 30.92 579 ILE C N 1
ATOM 10766 C CA . ILE C 1 579 ? 3.861 24.193 6.279 1.00 31.20 579 ILE C CA 1
ATOM 10767 C C . ILE C 1 579 ? 5.381 24.074 6.403 1.00 28.95 579 ILE C C 1
ATOM 10768 O O . ILE C 1 579 ? 6.064 23.552 5.510 1.00 26.70 579 ILE C O 1
ATOM 10773 N N . LYS C 1 580 ? 5.939 24.569 7.515 1.00 29.70 580 LYS C N 1
ATOM 10774 C CA . LYS C 1 580 ? 7.399 24.523 7.642 1.00 30.56 580 LYS C CA 1
ATOM 10775 C C . LYS C 1 580 ? 7.872 23.072 7.635 1.00 27.18 580 LYS C C 1
ATOM 10776 O O . LYS C 1 580 ? 8.831 22.731 6.928 1.00 29.68 580 LYS C O 1
ATOM 10782 N N . ALA C 1 581 ? 7.148 22.187 8.329 1.00 28.71 581 ALA C N 1
ATOM 10783 C CA . ALA C 1 581 ? 7.484 20.763 8.304 1.00 31.77 581 ALA C CA 1
ATOM 10784 C C . ALA C 1 581 ? 7.470 20.211 6.882 1.00 29.54 581 ALA C C 1
ATOM 10785 O O . ALA C 1 581 ? 8.397 19.506 6.462 1.00 29.08 581 ALA C O 1
ATOM 10787 N N . LYS C 1 582 ? 6.421 20.524 6.117 1.00 28.51 582 LYS C N 1
ATOM 10788 C CA . LYS C 1 582 ? 6.317 19.962 4.775 1.00 26.74 582 LYS C CA 1
ATOM 10789 C C . LYS C 1 582 ? 7.376 20.524 3.853 1.00 24.63 582 LYS C C 1
ATOM 10790 O O . LYS C 1 582 ? 7.889 19.805 2.992 1.00 25.57 582 LYS C O 1
ATOM 10796 N N . VAL C 1 583 ? 7.743 21.789 4.034 1.00 23.10 583 VAL C N 1
ATOM 10797 C CA . VAL C 1 583 ? 8.814 22.359 3.226 1.00 24.11 583 VAL C CA 1
ATOM 10798 C C . VAL C 1 583 ? 10.120 21.609 3.481 1.00 29.00 583 VAL C C 1
ATOM 10799 O O . VAL C 1 583 ? 10.806 21.189 2.543 1.00 24.79 583 VAL C O 1
ATOM 10803 N N . LYS C 1 584 ? 10.457 21.379 4.755 1.00 27.40 584 LYS C N 1
ATOM 10804 C CA . LYS C 1 584 ? 11.683 20.641 5.038 1.00 29.71 584 LYS C CA 1
ATOM 10805 C C . LYS C 1 584 ? 11.634 19.244 4.426 1.00 27.43 584 LYS C C 1
ATOM 10806 O O . LYS C 1 584 ? 12.629 18.769 3.860 1.00 25.35 584 LYS C O 1
ATOM 10812 N N . GLN C 1 585 ? 10.469 18.595 4.489 1.00 28.93 585 GLN C N 1
ATOM 10813 C CA . GLN C 1 585 ? 10.295 17.286 3.866 1.00 29.58 585 GLN C CA 1
ATOM 10814 C C . GLN C 1 585 ? 10.439 17.361 2.341 1.00 32.86 585 GLN C C 1
ATOM 10815 O O . GLN C 1 585 ? 11.020 16.458 1.721 1.00 30.53 585 GLN C O 1
ATOM 10821 N N . TYR C 1 586 ? 9.924 18.429 1.721 1.00 28.35 586 TYR C N 1
ATOM 10822 C CA . TYR C 1 586 ? 10.073 18.576 0.271 1.00 28.41 586 TYR C CA 1
ATOM 10823 C C . TYR C 1 586 ? 11.542 18.682 -0.119 1.00 26.42 586 TYR C C 1
ATOM 10824 O O . TYR C 1 586 ? 11.986 18.015 -1.063 1.00 27.58 586 TYR C O 1
ATOM 10833 N N . TYR C 1 587 ? 12.313 19.530 0.589 1.00 25.26 587 TYR C N 1
ATOM 10834 C CA . TYR C 1 587 ? 13.761 19.616 0.362 1.00 29.07 587 TYR C CA 1
ATOM 10835 C C . TYR C 1 587 ? 14.388 18.229 0.317 1.00 29.29 587 TYR C C 1
ATOM 10836 O O . TYR C 1 587 ? 15.146 17.908 -0.601 1.00 29.92 587 TYR C O 1
ATOM 10845 N N . GLU C 1 588 ? 14.095 17.403 1.328 1.00 33.39 588 GLU C N 1
ATOM 10846 C CA . GLU C 1 588 ? 14.694 16.072 1.416 1.00 35.08 588 GLU C CA 1
ATOM 10847 C C . GLU C 1 588 ? 14.403 15.272 0.157 1.00 31.93 588 GLU C C 1
ATOM 10848 O O . GLU C 1 588 ? 15.315 14.724 -0.470 1.00 38.19 588 GLU C O 1
ATOM 10854 N N . GLU C 1 589 ? 13.133 15.210 -0.230 1.00 30.66 589 GLU C N 1
ATOM 10855 C CA . GLU C 1 589 ? 12.710 14.341 -1.326 1.00 33.05 589 GLU C CA 1
ATOM 10856 C C . GLU C 1 589 ? 13.231 14.808 -2.682 1.00 31.14 589 GLU C C 1
ATOM 10857 O O . GLU C 1 589 ? 13.490 13.973 -3.555 1.00 33.46 589 GLU C O 1
ATOM 10863 N N . ILE C 1 590 ? 13.400 16.123 -2.878 1.00 30.96 590 ILE C N 1
ATOM 10864 C CA . ILE C 1 590 ? 13.805 16.658 -4.182 1.00 30.24 590 ILE C CA 1
ATOM 10865 C C . ILE C 1 590 ? 15.313 16.796 -4.330 1.00 31.65 590 ILE C C 1
ATOM 10866 O O . ILE C 1 590 ? 15.796 17.032 -5.451 1.00 28.22 590 ILE C O 1
ATOM 10871 N N . GLY C 1 591 ? 16.077 16.683 -3.244 1.00 32.97 591 GLY C N 1
ATOM 10872 C CA . GLY C 1 591 ? 17.513 16.809 -3.317 1.00 28.01 591 GLY C CA 1
ATOM 10873 C C . GLY C 1 591 ? 18.082 18.172 -2.991 1.00 29.08 591 GLY C C 1
ATOM 10874 O O . GLY C 1 591 ? 19.153 18.510 -3.505 1.00 29.18 591 GLY C O 1
ATOM 10875 N N . TYR C 1 592 ? 17.399 18.967 -2.173 1.00 26.76 592 TYR C N 1
ATOM 10876 C CA . TYR C 1 592 ? 17.957 20.203 -1.662 1.00 28.50 592 TYR C CA 1
ATOM 10877 C C . TYR C 1 592 ? 18.447 19.954 -0.236 1.00 30.34 592 TYR C C 1
ATOM 10878 O O . TYR C 1 592 ? 17.928 19.083 0.472 1.00 29.90 592 TYR C O 1
ATOM 10887 N N . ASP C 1 593 ? 19.437 20.741 0.187 1.00 30.32 593 ASP C N 1
ATOM 10888 C CA . ASP C 1 593 ? 19.949 20.612 1.546 1.00 30.27 593 ASP C CA 1
ATOM 10889 C C . ASP C 1 593 ? 18.948 21.209 2.525 1.00 33.45 593 ASP C C 1
ATOM 10890 O O . ASP C 1 593 ? 17.874 21.680 2.143 1.00 33.02 593 ASP C O 1
ATOM 10895 N N . GLU C 1 594 ? 19.320 21.214 3.807 1.00 33.43 594 GLU C N 1
ATOM 10896 C CA . GLU C 1 594 ? 18.387 21.617 4.854 1.00 35.86 594 GLU C CA 1
ATOM 10897 C C . GLU C 1 594 ? 17.952 23.066 4.705 1.00 30.08 594 GLU C C 1
ATOM 10898 O O . GLU C 1 594 ? 16.923 23.454 5.274 1.00 31.71 594 GLU C O 1
ATOM 10900 N N . HIS C 1 595 ? 18.718 23.874 3.974 1.00 29.59 595 HIS C N 1
ATOM 10901 C CA . HIS C 1 595 ? 18.370 25.266 3.709 1.00 35.19 595 HIS C CA 1
ATOM 10902 C C . HIS C 1 595 ? 17.663 25.470 2.377 1.00 33.47 595 HIS C C 1
ATOM 10903 O O . HIS C 1 595 ? 17.397 26.618 2.008 1.00 32.07 595 HIS C O 1
ATOM 10910 N N . GLY C 1 596 ? 17.376 24.406 1.642 1.00 33.14 596 GLY C N 1
ATOM 10911 C CA . GLY C 1 596 ? 16.675 24.545 0.377 1.00 30.34 596 GLY C CA 1
ATOM 10912 C C . GLY C 1 596 ? 17.558 24.830 -0.813 1.00 33.21 596 GLY C C 1
ATOM 10913 O O . GLY C 1 596 ? 17.036 25.163 -1.887 1.00 32.93 596 GLY C O 1
ATOM 10914 N N . ILE C 1 597 ? 18.869 24.701 -0.668 1.00 30.01 597 ILE C N 1
ATOM 10915 C CA . ILE C 1 597 ? 19.812 24.868 -1.768 1.00 31.13 597 ILE C CA 1
ATOM 10916 C C . ILE C 1 597 ? 20.182 23.484 -2.290 1.00 33.52 597 ILE C C 1
ATOM 10917 O O . ILE C 1 597 ? 20.529 22.607 -1.479 1.00 33.63 597 ILE C O 1
ATOM 10922 N N . PRO C 1 598 ? 20.076 23.233 -3.622 1.00 31.23 598 PRO C N 1
ATOM 10923 C CA . PRO C 1 598 ? 20.408 21.910 -4.187 1.00 30.23 598 PRO C CA 1
ATOM 10924 C C . PRO C 1 598 ? 21.706 21.333 -3.640 1.00 31.53 598 PRO C C 1
ATOM 10925 O O . PRO C 1 598 ? 22.694 22.058 -3.584 1.00 28.86 598 PRO C O 1
ATOM 10929 N N . LYS C 1 599 ? 21.715 20.058 -3.245 1.00 29.50 599 LYS C N 1
ATOM 10930 C CA . LYS C 1 599 ? 22.920 19.422 -2.714 1.00 32.01 599 LYS C CA 1
ATOM 10931 C C . LYS C 1 599 ? 23.978 19.263 -3.806 1.00 33.60 599 LYS C C 1
ATOM 10932 O O . LYS C 1 599 ? 23.676 18.842 -4.928 1.00 31.01 599 LYS C O 1
ATOM 10938 N N . GLU C 1 600 ? 25.232 19.591 -3.473 1.00 33.11 600 GLU C N 1
ATOM 10939 C CA . GLU C 1 600 ? 26.309 19.486 -4.468 1.00 35.73 600 GLU C CA 1
ATOM 10940 C C . GLU C 1 600 ? 26.456 18.055 -4.976 1.00 33.32 600 GLU C C 1
ATOM 10941 O O . GLU C 1 600 ? 26.731 17.841 -6.157 1.00 33.18 600 GLU C O 1
ATOM 10943 N N . GLU C 1 601 ? 26.235 17.060 -4.105 1.00 34.87 601 GLU C N 1
ATOM 10944 C CA . GLU C 1 601 ? 26.349 15.668 -4.531 1.00 34.24 601 GLU C CA 1
ATOM 10945 C C . GLU C 1 601 ? 25.272 15.308 -5.547 1.00 30.02 601 GLU C C 1
ATOM 10946 O O . GLU C 1 601 ? 25.533 14.565 -6.500 1.00 35.25 601 GLU C O 1
ATOM 10948 N N . VAL C 1 602 ? 24.043 15.799 -5.340 1.00 32.33 602 VAL C N 1
ATOM 10949 C CA . VAL C 1 602 ? 22.945 15.507 -6.267 1.00 30.12 602 VAL C CA 1
ATOM 10950 C C . VAL C 1 602 ? 23.245 16.086 -7.643 1.00 28.27 602 VAL C C 1
ATOM 10951 O O . VAL C 1 602 ? 23.107 15.404 -8.665 1.00 32.58 602 VAL C O 1
ATOM 10955 N N . LEU C 1 603 ? 23.724 17.333 -7.686 1.00 27.53 603 LEU C N 1
ATOM 10956 C CA . LEU C 1 603 ? 24.131 17.933 -8.950 1.00 28.70 603 LEU C CA 1
ATOM 10957 C C . LEU C 1 603 ? 25.135 17.063 -9.703 1.00 34.69 603 LEU C C 1
ATOM 10958 O O . LEU C 1 603 ? 25.005 16.889 -10.920 1.00 29.11 603 LEU C O 1
ATOM 10963 N N . GLU C 1 604 ? 26.144 16.494 -9.004 1.00 35.31 604 GLU C N 1
ATOM 10964 C CA . GLU C 1 604 ? 27.103 15.623 -9.699 1.00 31.77 604 GLU C CA 1
ATOM 10965 C C . GLU C 1 604 ? 26.410 14.394 -10.257 1.00 28.80 604 GLU C C 1
ATOM 10966 O O . GLU C 1 604 ? 26.637 14.011 -11.407 1.00 31.18 604 GLU C O 1
ATOM 10972 N N . GLU C 1 605 ? 25.579 13.746 -9.437 1.00 30.65 605 GLU C N 1
ATOM 10973 C CA . GLU C 1 605 ? 24.831 12.588 -9.912 1.00 31.16 605 GLU C CA 1
ATOM 10974 C C . GLU C 1 605 ? 23.955 12.953 -11.108 1.00 35.45 605 GLU C C 1
ATOM 10975 O O . GLU C 1 605 ? 23.818 12.166 -12.048 1.00 33.47 605 GLU C O 1
ATOM 10977 N N . LEU C 1 606 ? 23.375 14.150 -11.105 1.00 34.51 606 LEU C N 1
ATOM 10978 C CA . LEU C 1 606 ? 22.517 14.562 -12.215 1.00 35.31 606 LEU C CA 1
ATOM 10979 C C . LEU C 1 606 ? 23.300 14.976 -13.444 1.00 33.03 606 LEU C C 1
ATOM 10980 O O . LEU C 1 606 ? 22.692 15.316 -14.458 1.00 33.00 606 LEU C O 1
ATOM 10985 N N . GLY C 1 607 ? 24.628 14.993 -13.381 1.00 31.51 607 GLY C N 1
ATOM 10986 C CA . GLY C 1 607 ? 25.373 15.386 -14.548 1.00 30.01 607 GLY C CA 1
ATOM 10987 C C . GLY C 1 607 ? 25.467 16.875 -14.765 1.00 32.77 607 GLY C C 1
ATOM 10988 O O . GLY C 1 607 ? 25.820 17.308 -15.868 1.00 35.20 607 GLY C O 1
ATOM 10989 N N . ILE C 1 608 ? 25.164 17.684 -13.753 1.00 31.22 608 ILE C N 1
ATOM 10990 C CA . ILE C 1 608 ? 25.332 19.127 -13.887 1.00 30.96 608 ILE C CA 1
ATOM 10991 C C . ILE C 1 608 ? 26.228 19.607 -12.747 1.00 33.83 608 ILE C C 1
ATOM 10992 O O . ILE C 1 608 ? 25.990 20.663 -12.143 1.00 30.64 608 ILE C O 1
ATOM 10997 N N . GLY C 1 609 ? 27.291 18.838 -12.463 1.00 35.59 609 GLY C N 1
ATOM 10998 C CA . GLY C 1 609 ? 28.191 19.199 -11.372 1.00 32.73 609 GLY C CA 1
ATOM 10999 C C . GLY C 1 609 ? 28.759 20.596 -11.506 1.00 32.35 609 GLY C C 1
ATOM 11000 O O . GLY C 1 609 ? 29.056 21.242 -10.504 1.00 33.99 609 GLY C O 1
ATOM 11001 N N . GLU C 1 610 ? 28.881 21.100 -12.740 1.00 30.45 610 GLU C N 1
ATOM 11002 C CA . GLU C 1 610 ? 29.367 22.463 -12.933 1.00 31.24 610 GLU C CA 1
ATOM 11003 C C . GLU C 1 610 ? 28.517 23.503 -12.219 1.00 35.27 610 GLU C C 1
ATOM 11004 O O . GLU C 1 610 ? 29.019 24.599 -11.943 1.00 36.05 610 GLU C O 1
ATOM 11010 N N . ALA C 1 611 ? 27.247 23.199 -11.918 1.00 30.83 611 ALA C N 1
ATOM 11011 C CA . ALA C 1 611 ? 26.401 24.162 -11.225 1.00 31.36 611 ALA C CA 1
ATOM 11012 C C . ALA C 1 611 ? 26.796 24.363 -9.770 1.00 33.41 611 ALA C C 1
ATOM 11013 O O . ALA C 1 611 ? 26.219 25.237 -9.103 1.00 30.36 611 ALA C O 1
ATOM 11015 N N . LYS C 1 612 ? 27.757 23.579 -9.257 1.00 34.37 612 LYS C N 1
ATOM 11016 C CA . LYS C 1 612 ? 28.285 23.839 -7.918 1.00 33.57 612 LYS C CA 1
ATOM 11017 C C . LYS C 1 612 ? 28.873 25.233 -7.820 1.00 28.45 612 LYS C C 1
ATOM 11018 O O . LYS C 1 612 ? 28.859 25.848 -6.746 1.00 32.89 612 LYS C O 1
ATOM 11024 N N . ARG C 1 613 ? 29.407 25.733 -8.923 1.00 27.81 613 ARG C N 1
ATOM 11025 C CA . ARG C 1 613 ? 29.931 27.085 -8.928 1.00 30.93 613 ARG C CA 1
ATOM 11026 C C . ARG C 1 613 ? 28.823 28.090 -8.635 1.00 32.49 613 ARG C C 1
ATOM 11027 O O . ARG C 1 613 ? 29.045 29.086 -7.937 1.00 29.44 613 ARG C O 1
ATOM 11035 N N . GLU C 1 614 ? 27.601 27.816 -9.122 1.00 31.09 614 GLU C N 1
ATOM 11036 C CA . GLU C 1 614 ? 26.476 28.687 -8.815 1.00 26.91 614 GLU C CA 1
ATOM 11037 C C . GLU C 1 614 ? 25.982 28.489 -7.382 1.00 26.17 614 GLU C C 1
ATOM 11038 O O . GLU C 1 614 ? 25.656 29.466 -6.696 1.00 28.27 614 GLU C O 1
ATOM 11044 N N . VAL C 1 615 ? 25.884 27.238 -6.915 1.00 22.91 615 VAL C N 1
ATOM 11045 C CA . VAL C 1 615 ? 25.482 27.008 -5.533 1.00 23.30 615 VAL C CA 1
ATOM 11046 C C . VAL C 1 615 ? 26.431 27.724 -4.581 1.00 30.80 615 VAL C C 1
ATOM 11047 O O . VAL C 1 615 ? 26.016 28.222 -3.519 1.00 30.90 615 VAL C O 1
ATOM 11051 N N . LYS C 1 616 ? 27.724 27.784 -4.941 1.00 29.57 616 LYS C N 1
ATOM 11052 C CA . LYS C 1 616 ? 28.671 28.468 -4.072 1.00 32.94 616 LYS C CA 1
ATOM 11053 C C . LYS C 1 616 ? 28.365 29.950 -3.990 1.00 31.95 616 LYS C C 1
ATOM 11054 O O . LYS C 1 616 ? 28.381 30.479 -2.900 1.00 26.95 616 LYS C O 1
ATOM 11060 N N . ARG C 1 617 ? 28.028 30.633 -5.100 1.00 30.05 617 ARG C N 1
ATOM 11061 C CA . ARG C 1 617 ? 27.698 32.063 -4.999 1.00 30.08 617 ARG C CA 1
ATOM 11062 C C . ARG C 1 617 ? 26.398 32.314 -4.233 1.00 31.49 617 ARG C C 1
ATOM 11063 O O . ARG C 1 617 ? 26.260 33.352 -3.563 1.00 27.21 617 ARG C O 1
ATOM 11071 N N . ILE C 1 618 ? 25.434 31.391 -4.320 1.00 31.86 618 ILE C N 1
ATOM 11072 C CA . ILE C 1 618 ? 24.201 31.542 -3.555 1.00 27.62 618 ILE C CA 1
ATOM 11073 C C . ILE C 1 618 ? 24.526 31.562 -2.064 1.00 29.05 618 ILE C C 1
ATOM 11074 O O . ILE C 1 618 ? 24.010 32.395 -1.311 1.00 30.12 618 ILE C O 1
ATOM 11079 N N . LYS C 1 619 ? 25.438 30.694 -1.632 1.00 32.30 619 LYS C N 1
ATOM 11080 C CA . LYS C 1 619 ? 25.800 30.634 -0.212 1.00 32.73 619 LYS C CA 1
ATOM 11081 C C . LYS C 1 619 ? 26.506 31.885 0.359 1.00 30.59 619 LYS C C 1
ATOM 11082 O O . LYS C 1 619 ? 26.175 32.261 1.498 1.00 34.19 619 LYS C O 1
ATOM 11088 N N . LYS C 1 620 ? 27.465 32.550 -0.310 1.00 33.69 620 LYS C N 1
ATOM 11089 C CA . LYS C 1 620 ? 27.979 33.796 0.258 1.00 34.27 620 LYS C CA 1
ATOM 11090 C C . LYS C 1 620 ? 27.012 34.926 0.292 1.00 37.52 620 LYS C C 1
ATOM 11091 O O . LYS C 1 620 ? 27.046 35.681 1.274 1.00 36.79 620 LYS C O 1
ATOM 11097 N N . ARG C 1 621 ? 26.162 35.098 -0.733 1.00 32.99 621 ARG C N 1
ATOM 11098 C CA . ARG C 1 621 ? 25.101 36.078 -0.560 1.00 30.52 621 ARG C CA 1
ATOM 11099 C C . ARG C 1 621 ? 24.354 35.780 0.727 1.00 30.45 621 ARG C C 1
ATOM 11100 O O . ARG C 1 621 ? 24.183 36.656 1.582 1.00 34.38 621 ARG C O 1
ATOM 11108 N N . LEU C 1 622 ? 23.964 34.524 0.915 1.00 28.32 622 LEU C N 1
ATOM 11109 C CA . LEU C 1 622 ? 23.102 34.225 2.048 1.00 28.58 622 LEU C CA 1
ATOM 11110 C C . LEU C 1 622 ? 23.866 34.114 3.356 1.00 34.11 622 LEU C C 1
ATOM 11111 O O . LEU C 1 622 ? 23.259 33.816 4.389 1.00 32.13 622 LEU C O 1
ATOM 11116 N N . ASN C 1 623 ? 25.171 34.332 3.377 1.00 39.05 623 ASN C N 1
ATOM 11117 C CA . ASN C 1 623 ? 25.798 34.103 4.687 1.00 43.35 623 ASN C CA 1
ATOM 11118 C C . ASN C 1 623 ? 26.648 35.247 5.228 1.00 41.88 623 ASN C C 1
ATOM 11119 O O . ASN C 1 623 ? 26.390 36.443 4.953 1.00 40.64 623 ASN C O 1
ATOM 11124 N N . GLU D 2 7 ? -22.769 4.319 -56.487 1.00 47.59 7 GLU D N 1
ATOM 11125 C CA . GLU D 2 7 ? -23.248 5.712 -56.497 1.00 45.27 7 GLU D CA 1
ATOM 11126 C C . GLU D 2 7 ? -22.145 6.690 -56.056 1.00 42.97 7 GLU D C 1
ATOM 11127 O O . GLU D 2 7 ? -21.341 6.373 -55.178 1.00 42.50 7 GLU D O 1
ATOM 11129 N N . ARG D 2 8 ? -22.111 7.876 -56.660 1.00 34.85 8 ARG D N 1
ATOM 11130 C CA . ARG D 2 8 ? -21.000 8.801 -56.470 1.00 39.16 8 ARG D CA 1
ATOM 11131 C C . ARG D 2 8 ? -21.212 9.644 -55.204 1.00 33.47 8 ARG D C 1
ATOM 11132 O O . ARG D 2 8 ? -22.324 9.771 -54.696 1.00 32.65 8 ARG D O 1
ATOM 11134 N N . ILE D 2 9 ? -20.123 10.223 -54.699 1.00 28.68 9 ILE D N 1
ATOM 11135 C CA . ILE D 2 9 ? -20.168 11.045 -53.499 1.00 27.77 9 ILE D CA 1
ATOM 11136 C C . ILE D 2 9 ? -19.547 12.412 -53.757 1.00 30.45 9 ILE D C 1
ATOM 11137 O O . ILE D 2 9 ? -18.777 12.619 -54.703 1.00 29.25 9 ILE D O 1
ATOM 11142 N N . TRP D 2 10 ? -19.894 13.350 -52.885 1.00 23.09 10 TRP D N 1
ATOM 11143 C CA . TRP D 2 10 ? -19.398 14.715 -52.946 1.00 21.81 10 TRP D CA 1
ATOM 11144 C C . TRP D 2 10 ? -19.367 15.234 -51.515 1.00 24.30 10 TRP D C 1
ATOM 11145 O O . TRP D 2 10 ? -20.280 14.925 -50.729 1.00 22.82 10 TRP D O 1
ATOM 11156 N N . ILE D 2 11 ? -18.333 16.008 -51.173 1.00 20.63 11 ILE D N 1
ATOM 11157 C CA . ILE D 2 11 ? -18.170 16.496 -49.803 1.00 20.35 11 ILE D CA 1
ATOM 11158 C C . ILE D 2 11 ? -18.795 17.883 -49.695 1.00 18.43 11 ILE D C 1
ATOM 11159 O O . ILE D 2 11 ? -18.348 18.842 -50.330 1.00 18.59 11 ILE D O 1
ATOM 11164 N N . LEU D 2 12 ? -19.858 17.985 -48.908 1.00 17.29 12 LEU D N 1
ATOM 11165 C CA . LEU D 2 12 ? -20.546 19.252 -48.671 1.00 17.77 12 LEU D CA 1
ATOM 11166 C C . LEU D 2 12 ? -20.004 19.881 -47.385 1.00 20.77 12 LEU D C 1
ATOM 11167 O O . LEU D 2 12 ? -19.988 19.250 -46.325 1.00 20.53 12 LEU D O 1
ATOM 11172 N N . ILE D 2 13 ? -19.581 21.130 -47.479 1.00 20.15 13 ILE D N 1
ATOM 11173 C CA . ILE D 2 13 ? -18.828 21.783 -46.425 1.00 19.57 13 ILE D CA 1
ATOM 11174 C C . ILE D 2 13 ? -19.705 22.862 -45.826 1.00 22.00 13 ILE D C 1
ATOM 11175 O O . ILE D 2 13 ? -20.408 23.582 -46.554 1.00 20.17 13 ILE D O 1
ATOM 11180 N N . THR D 2 14 ? -19.716 22.925 -44.485 1.00 19.46 14 THR D N 1
ATOM 11181 C CA . THR D 2 14 ? -20.393 23.980 -43.738 1.00 18.29 14 THR D CA 1
ATOM 11182 C C . THR D 2 14 ? -19.334 24.713 -42.927 1.00 20.20 14 THR D C 1
ATOM 11183 O O . THR D 2 14 ? -18.999 24.297 -41.809 1.00 18.78 14 THR D O 1
ATOM 11187 N N . PRO D 2 15 ? -18.776 25.815 -43.443 1.00 21.33 15 PRO D N 1
ATOM 11188 C CA . PRO D 2 15 ? -17.650 26.435 -42.727 1.00 18.44 15 PRO D CA 1
ATOM 11189 C C . PRO D 2 15 ? -17.984 26.849 -41.297 1.00 21.15 15 PRO D C 1
ATOM 11190 O O . PRO D 2 15 ? -17.128 26.752 -40.414 1.00 18.68 15 PRO D O 1
ATOM 11194 N N . ASP D 2 16 ? -19.195 27.334 -41.033 1.00 20.43 16 ASP D N 1
ATOM 11195 C CA . ASP D 2 16 ? -19.503 27.811 -39.682 1.00 21.10 16 ASP D CA 1
ATOM 11196 C C . ASP D 2 16 ? -19.567 26.690 -38.632 1.00 22.14 16 ASP D C 1
ATOM 11197 O O . ASP D 2 16 ? -19.610 26.986 -37.431 1.00 20.85 16 ASP D O 1
ATOM 11202 N N . LYS D 2 17 ? -19.579 25.425 -39.027 1.00 17.12 17 LYS D N 1
ATOM 11203 C CA . LYS D 2 17 ? -19.455 24.335 -38.065 1.00 18.06 17 LYS D CA 1
ATOM 11204 C C . LYS D 2 17 ? -18.014 23.851 -37.924 1.00 20.00 17 LYS D C 1
ATOM 11205 O O . LYS D 2 17 ? -17.746 22.917 -37.167 1.00 19.19 17 LYS D O 1
ATOM 11211 N N . CYS D 2 18 ? -17.077 24.451 -38.632 1.00 16.63 18 CYS D N 1
ATOM 11212 C CA . CYS D 2 18 ? -15.695 24.003 -38.518 1.00 17.35 18 CYS D CA 1
ATOM 11213 C C . CYS D 2 18 ? -15.051 24.609 -37.266 1.00 16.57 18 CYS D C 1
ATOM 11214 O O . CYS D 2 18 ? -15.025 25.835 -37.095 1.00 15.95 18 CYS D O 1
ATOM 11217 N N . SER D 2 19 ? -14.514 23.746 -36.405 1.00 15.67 19 SER D N 1
ATOM 11218 C CA . SER D 2 19 ? -13.856 24.163 -35.170 1.00 15.24 19 SER D CA 1
ATOM 11219 C C . SER D 2 19 ? -12.394 24.557 -35.361 1.00 17.16 19 SER D C 1
ATOM 11220 O O . SER D 2 19 ? -11.794 25.118 -34.438 1.00 18.14 19 SER D O 1
ATOM 11223 N N . GLY D 2 20 ? -11.782 24.227 -36.499 1.00 17.70 20 GLY D N 1
ATOM 11224 C CA . GLY D 2 20 ? -10.338 24.404 -36.623 1.00 14.42 20 GLY D CA 1
ATOM 11225 C C . GLY D 2 20 ? -9.526 23.306 -35.974 1.00 16.46 20 GLY D C 1
ATOM 11226 O O . GLY D 2 20 ? -8.322 23.481 -35.781 1.00 17.97 20 GLY D O 1
ATOM 11227 N N . CYS D 2 21 ? -10.138 22.159 -35.653 1.00 14.89 21 CYS D N 1
ATOM 11228 C CA . CYS D 2 21 ? -9.370 21.108 -35.000 1.00 16.59 21 CYS D CA 1
ATOM 11229 C C . CYS D 2 21 ? -8.314 20.521 -35.920 1.00 18.13 21 CYS D C 1
ATOM 11230 O O . CYS D 2 21 ? -7.363 19.921 -35.425 1.00 17.30 21 CYS D O 1
ATOM 11233 N N . ARG D 2 22 ? -8.501 20.654 -37.235 1.00 17.14 22 ARG D N 1
ATOM 11234 C CA . ARG D 2 22 ? -7.572 20.182 -38.268 1.00 17.76 22 ARG D CA 1
ATOM 11235 C C . ARG D 2 22 ? -7.264 18.698 -38.113 1.00 18.73 22 ARG D C 1
ATOM 11236 O O . ARG D 2 22 ? -6.242 18.212 -38.596 1.00 18.69 22 ARG D O 1
ATOM 11244 N N . LEU D 2 23 ? -8.177 17.948 -37.482 1.00 18.88 23 LEU D N 1
ATOM 11245 C CA . LEU D 2 23 ? -8.039 16.492 -37.484 1.00 17.72 23 LEU D CA 1
ATOM 11246 C C . LEU D 2 23 ? -8.209 15.932 -38.884 1.00 19.61 23 LEU D C 1
ATOM 11247 O O . LEU D 2 23 ? -7.662 14.863 -39.183 1.00 17.26 23 LEU D O 1
ATOM 11252 N N . CYS D 2 24 ? -8.977 16.625 -39.743 1.00 16.22 24 CYS D N 1
ATOM 11253 C CA . CYS D 2 24 ? -9.061 16.240 -41.144 1.00 18.23 24 CYS D CA 1
ATOM 11254 C C . CYS D 2 24 ? -7.685 16.302 -41.827 1.00 18.25 24 CYS D C 1
ATOM 11255 O O . CYS D 2 24 ? -7.364 15.433 -42.647 1.00 19.05 24 CYS D O 1
ATOM 11258 N N . GLU D 2 25 ? -6.867 17.325 -41.524 1.00 17.45 25 GLU D N 1
ATOM 11259 C CA . GLU D 2 25 ? -5.532 17.419 -42.141 1.00 20.13 25 GLU D CA 1
ATOM 11260 C C . GLU D 2 25 ? -4.602 16.328 -41.641 1.00 20.05 25 GLU D C 1
ATOM 11261 O O . GLU D 2 25 ? -3.833 15.755 -42.421 1.00 20.23 25 GLU D O 1
ATOM 11267 N N . VAL D 2 26 ? -4.637 16.053 -40.335 1.00 19.26 26 VAL D N 1
ATOM 11268 C CA . VAL D 2 26 ? -3.807 15.005 -39.752 1.00 21.06 26 VAL D CA 1
ATOM 11269 C C . VAL D 2 26 ? -4.149 13.657 -40.377 1.00 22.56 26 VAL D C 1
ATOM 11270 O O . VAL D 2 26 ? -3.263 12.893 -40.779 1.00 21.31 26 VAL D O 1
ATOM 11274 N N . THR D 2 27 ? -5.446 13.354 -40.470 1.00 18.85 27 THR D N 1
ATOM 11275 C CA . THR D 2 27 ? -5.905 12.083 -41.033 1.00 20.22 27 THR D CA 1
ATOM 11276 C C . THR D 2 27 ? -5.540 11.957 -42.516 1.00 18.71 27 THR D C 1
ATOM 11277 O O . THR D 2 27 ? -5.096 10.896 -42.974 1.00 20.90 27 THR D O 1
ATOM 11281 N N . CYS D 2 28 ? -5.765 13.014 -43.282 1.00 21.62 28 CYS D N 1
ATOM 11282 C CA . CYS D 2 28 ? -5.530 12.945 -44.728 1.00 17.98 28 CYS D CA 1
ATOM 11283 C C . CYS D 2 28 ? -4.039 12.772 -45.026 1.00 22.82 28 CYS D C 1
ATOM 11284 O O . CYS D 2 28 ? -3.647 11.925 -45.842 1.00 23.65 28 CYS D O 1
ATOM 11287 N N . SER D 2 29 ? -3.190 13.571 -44.383 1.00 20.21 29 SER D N 1
ATOM 11288 C CA . SER D 2 29 ? -1.770 13.496 -44.708 1.00 22.17 29 SER D CA 1
ATOM 11289 C C . SER D 2 29 ? -1.157 12.196 -44.185 1.00 26.90 29 SER D C 1
ATOM 11290 O O . SER D 2 29 ? -0.331 11.577 -44.870 1.00 26.16 29 SER D O 1
ATOM 11293 N N . LEU D 2 30 ? -1.589 11.717 -43.013 1.00 21.91 30 LEU D N 1
ATOM 11294 C CA . LEU D 2 30 ? -1.123 10.401 -42.583 1.00 27.83 30 LEU D CA 1
ATOM 11295 C C . LEU D 2 30 ? -1.574 9.319 -43.564 1.00 28.79 30 LEU D C 1
ATOM 11296 O O . LEU D 2 30 ? -0.826 8.382 -43.861 1.00 29.64 30 LEU D O 1
ATOM 11301 N N . GLU D 2 31 ? -2.783 9.436 -44.096 1.00 25.57 31 GLU D N 1
ATOM 11302 C CA . GLU D 2 31 ? -3.260 8.393 -44.997 1.00 26.77 31 GLU D CA 1
ATOM 11303 C C . GLU D 2 31 ? -2.449 8.351 -46.301 1.00 34.46 31 GLU D C 1
ATOM 11304 O O . GLU D 2 31 ? -2.113 7.268 -46.786 1.00 32.24 31 GLU D O 1
ATOM 11310 N N . HIS D 2 32 ? -2.145 9.511 -46.891 1.00 27.41 32 HIS D N 1
ATOM 11311 C CA . HIS D 2 32 ? -1.555 9.574 -48.230 1.00 29.43 32 HIS D CA 1
ATOM 11312 C C . HIS D 2 32 ? -0.050 9.817 -48.230 1.00 30.80 32 HIS D C 1
ATOM 11313 O O . HIS D 2 32 ? 0.598 9.573 -49.251 1.00 32.71 32 HIS D O 1
ATOM 11320 N N . GLU D 2 33 ? 0.519 10.322 -47.142 1.00 27.03 33 GLU D N 1
ATOM 11321 C CA . GLU D 2 33 ? 1.947 10.550 -47.080 1.00 31.18 33 GLU D CA 1
ATOM 11322 C C . GLU D 2 33 ? 2.622 9.698 -46.033 1.00 33.87 33 GLU D C 1
ATOM 11323 O O . GLU D 2 33 ? 3.856 9.597 -46.047 1.00 33.80 33 GLU D O 1
ATOM 11329 N N . GLY D 2 34 ? 1.860 9.072 -45.142 1.00 31.22 34 GLY D N 1
ATOM 11330 C CA . GLY D 2 34 ? 2.458 8.346 -44.043 1.00 27.12 34 GLY D CA 1
ATOM 11331 C C . GLY D 2 34 ? 3.139 9.183 -42.991 1.00 32.86 34 GLY D C 1
ATOM 11332 O O . GLY D 2 34 ? 3.771 8.619 -42.101 1.00 32.62 34 GLY D O 1
ATOM 11333 N N . ILE D 2 35 ? 3.027 10.509 -43.052 1.00 30.55 35 ILE D N 1
ATOM 11334 C CA . ILE D 2 35 ? 3.640 11.404 -42.076 1.00 31.21 35 ILE D CA 1
ATOM 11335 C C . ILE D 2 35 ? 2.691 12.582 -41.884 1.00 30.22 35 ILE D C 1
ATOM 11336 O O . ILE D 2 35 ? 1.820 12.846 -42.712 1.00 33.04 35 ILE D O 1
ATOM 11341 N N . ILE D 2 36 ? 2.835 13.263 -40.754 1.00 27.19 36 ILE D N 1
ATOM 11342 C CA . ILE D 2 36 ? 2.111 14.502 -40.525 1.00 29.92 36 ILE D CA 1
ATOM 11343 C C . ILE D 2 36 ? 2.717 15.590 -41.392 1.00 25.28 36 ILE D C 1
ATOM 11344 O O . ILE D 2 36 ? 3.912 15.864 -41.307 1.00 25.11 36 ILE D O 1
ATOM 11349 N N . TRP D 2 37 ? 1.893 16.253 -42.177 1.00 25.40 37 TRP D N 1
ATOM 11350 C CA . TRP D 2 37 ? 2.418 17.183 -43.167 1.00 25.40 37 TRP D CA 1
ATOM 11351 C C . TRP D 2 37 ? 1.279 18.107 -43.566 1.00 21.27 37 TRP D C 1
ATOM 11352 O O . TRP D 2 37 ? 0.550 17.810 -44.521 1.00 19.40 37 TRP D O 1
ATOM 11363 N N . PRO D 2 38 ? 1.070 19.205 -42.823 1.00 24.18 38 PRO D N 1
ATOM 11364 C CA . PRO D 2 38 ? -0.153 20.000 -43.031 1.00 23.91 38 PRO D CA 1
ATOM 11365 C C . PRO D 2 38 ? -0.328 20.458 -44.473 1.00 24.73 38 PRO D C 1
ATOM 11366 O O . PRO D 2 38 ? -1.440 20.366 -45.004 1.00 21.22 38 PRO D O 1
ATOM 11370 N N . GLU D 2 39 ? 0.748 20.914 -45.135 1.00 20.87 39 GLU D N 1
ATOM 11371 C CA . GLU D 2 39 ? 0.592 21.477 -46.472 1.00 24.30 39 GLU D CA 1
ATOM 11372 C C . GLU D 2 39 ? 0.475 20.417 -47.560 1.00 21.32 39 GLU D C 1
ATOM 11373 O O . GLU D 2 39 ? 0.211 20.776 -48.710 1.00 23.04 39 GLU D O 1
ATOM 11379 N N . ALA D 2 40 ? 0.632 19.134 -47.238 1.00 19.97 40 ALA D N 1
ATOM 11380 C CA . ALA D 2 40 ? 0.344 18.064 -48.186 1.00 22.78 40 ALA D CA 1
ATOM 11381 C C . ALA D 2 40 ? -1.021 17.420 -47.980 1.00 20.03 40 ALA D C 1
ATOM 11382 O O . ALA D 2 40 ? -1.389 16.519 -48.745 1.00 20.59 40 ALA D O 1
ATOM 11384 N N . SER D 2 41 ? -1.774 17.830 -46.965 1.00 20.23 41 SER D N 1
ATOM 11385 C CA . SER D 2 41 ? -3.145 17.330 -46.852 1.00 19.50 41 SER D CA 1
ATOM 11386 C C . SER D 2 41 ? -3.964 17.794 -48.047 1.00 20.83 41 SER D C 1
ATOM 11387 O O . SER D 2 41 ? -3.779 18.913 -48.537 1.00 22.95 41 SER D O 1
ATOM 11390 N N . ARG D 2 42 ? -4.899 16.947 -48.509 1.00 18.99 42 ARG D N 1
ATOM 11391 C CA . ARG D 2 42 ? -5.756 17.285 -49.638 1.00 20.04 42 ARG D CA 1
ATOM 11392 C C . ARG D 2 42 ? -6.989 18.064 -49.207 1.00 21.12 42 ARG D C 1
ATOM 11393 O O . ARG D 2 42 ? -7.773 18.513 -50.061 1.00 20.24 42 ARG D O 1
ATOM 11401 N N . ILE D 2 43 ? -7.177 18.219 -47.902 1.00 16.98 43 ILE D N 1
ATOM 11402 C CA . ILE D 2 43 ? -8.139 19.165 -47.354 1.00 19.39 43 ILE D CA 1
ATOM 11403 C C . ILE D 2 43 ? -7.353 20.080 -46.432 1.00 16.92 43 ILE D C 1
ATOM 11404 O O . ILE D 2 43 ? -6.592 19.607 -45.591 1.00 17.08 43 ILE D O 1
ATOM 11409 N N . ARG D 2 44 ? -7.502 21.374 -46.604 1.00 16.23 44 ARG D N 1
ATOM 11410 C CA . ARG D 2 44 ? -6.692 22.288 -45.830 1.00 17.39 44 ARG D CA 1
ATOM 11411 C C . ARG D 2 44 ? -7.613 23.363 -45.274 1.00 20.18 44 ARG D C 1
ATOM 11412 O O . ARG D 2 44 ? -8.502 23.860 -45.974 1.00 19.30 44 ARG D O 1
ATOM 11420 N N . VAL D 2 45 ? -7.432 23.682 -44.001 1.00 19.28 45 VAL D N 1
ATOM 11421 C CA . VAL D 2 45 ? -8.324 24.590 -43.299 1.00 19.55 45 VAL D CA 1
ATOM 11422 C C . VAL D 2 45 ? -7.633 25.933 -43.192 1.00 21.02 45 VAL D C 1
ATOM 11423 O O . VAL D 2 45 ? -6.516 26.019 -42.673 1.00 23.16 45 VAL D O 1
ATOM 11427 N N . PHE D 2 46 ? -8.294 26.981 -43.664 1.00 19.99 46 PHE D N 1
ATOM 11428 C CA . PHE D 2 46 ? -7.739 28.329 -43.646 1.00 19.12 46 PHE D CA 1
ATOM 11429 C C . PHE D 2 46 ? -8.332 29.132 -42.494 1.00 23.78 46 PHE D C 1
ATOM 11430 O O . PHE D 2 46 ? -9.558 29.230 -42.369 1.00 20.71 46 PHE D O 1
ATOM 11438 N N . GLU D 2 47 ? -7.464 29.727 -41.654 1.00 20.22 47 GLU D N 1
ATOM 11439 C CA . GLU D 2 47 ? -7.929 30.547 -40.534 1.00 22.93 47 GLU D CA 1
ATOM 11440 C C . GLU D 2 47 ? -7.207 31.884 -40.620 1.00 26.16 47 GLU D C 1
ATOM 11441 O O . GLU D 2 47 ? -6.280 32.155 -39.853 1.00 20.79 47 GLU D O 1
ATOM 11447 N N . LEU D 2 48 ? -7.640 32.732 -41.551 1.00 22.91 48 LEU D N 1
ATOM 11448 C CA . LEU D 2 48 ? -6.912 33.979 -41.758 1.00 25.39 48 LEU D CA 1
ATOM 11449 C C . LEU D 2 48 ? -7.217 34.997 -40.657 1.00 27.20 48 LEU D C 1
ATOM 11450 O O . LEU D 2 48 ? -6.372 35.843 -40.347 1.00 29.56 48 LEU D O 1
ATOM 11455 N N . PHE D 2 49 ? -8.376 34.899 -40.024 1.00 24.03 49 PHE D N 1
ATOM 11456 C CA . PHE D 2 49 ? -8.665 35.636 -38.799 1.00 21.36 49 PHE D CA 1
ATOM 11457 C C . PHE D 2 49 ? -9.111 34.654 -37.725 1.00 23.28 49 PHE D C 1
ATOM 11458 O O . PHE D 2 49 ? -9.927 33.762 -38.002 1.00 20.15 49 PHE D O 1
ATOM 11466 N N . PRO D 2 50 ? -8.590 34.780 -36.482 1.00 22.68 50 PRO D N 1
ATOM 11467 C CA . PRO D 2 50 ? -8.884 33.780 -35.437 1.00 21.50 50 PRO D CA 1
ATOM 11468 C C . PRO D 2 50 ? -10.343 33.402 -35.332 1.00 19.89 50 PRO D C 1
ATOM 11469 O O . PRO D 2 50 ? -11.195 34.276 -35.190 1.00 22.22 50 PRO D O 1
ATOM 11473 N N . GLY D 2 51 ? -10.666 32.114 -35.438 1.00 21.06 51 GLY D N 1
ATOM 11474 C CA . GLY D 2 51 ? -12.026 31.661 -35.219 1.00 15.98 51 GLY D CA 1
ATOM 11475 C C . GLY D 2 51 ? -12.906 31.618 -36.460 1.00 23.89 51 GLY D C 1
ATOM 11476 O O . GLY D 2 51 ? -14.053 31.130 -36.373 1.00 22.83 51 GLY D O 1
ATOM 11477 N N . ILE D 2 52 ? -12.426 32.128 -37.596 1.00 19.80 52 ILE D N 1
ATOM 11478 C CA . ILE D 2 52 ? -13.133 32.033 -38.880 1.00 19.26 52 ILE D CA 1
ATOM 11479 C C . ILE D 2 52 ? -12.415 30.933 -39.650 1.00 19.77 52 ILE D C 1
ATOM 11480 O O . ILE D 2 52 ? -11.362 31.172 -40.237 1.00 21.99 52 ILE D O 1
ATOM 11485 N N . ASN D 2 53 ? -12.943 29.719 -39.611 1.00 18.78 53 ASN D N 1
ATOM 11486 C CA . ASN D 2 53 ? -12.260 28.539 -40.135 1.00 17.05 53 ASN D CA 1
ATOM 11487 C C . ASN D 2 53 ? -12.927 28.063 -41.421 1.00 21.57 53 ASN D C 1
ATOM 11488 O O . ASN D 2 53 ? -14.147 27.856 -41.456 1.00 19.02 53 ASN D O 1
ATOM 11493 N N . VAL D 2 54 ? -12.146 27.936 -42.487 1.00 18.88 54 VAL D N 1
ATOM 11494 C CA . VAL D 2 54 ? -12.678 27.644 -43.811 1.00 17.71 54 VAL D CA 1
ATOM 11495 C C . VAL D 2 54 ? -11.992 26.399 -44.352 1.00 17.79 54 VAL D C 1
ATOM 11496 O O . VAL D 2 54 ? -10.864 26.461 -44.840 1.00 18.39 54 VAL D O 1
ATOM 11500 N N . PRO D 2 55 ? -12.656 25.251 -44.307 1.00 16.81 55 PRO D N 1
ATOM 11501 C CA . PRO D 2 55 ? -12.103 24.052 -44.942 1.00 18.45 55 PRO D CA 1
ATOM 11502 C C . PRO D 2 55 ? -12.212 24.159 -46.462 1.00 20.35 55 PRO D C 1
ATOM 11503 O O . PRO D 2 55 ? -13.197 24.672 -47.004 1.00 18.20 55 PRO D O 1
ATOM 11507 N N . HIS D 2 56 ? -11.200 23.629 -47.149 1.00 20.10 56 HIS D N 1
ATOM 11508 C CA . HIS D 2 56 ? -11.045 23.841 -48.590 1.00 21.31 56 HIS D CA 1
ATOM 11509 C C . HIS D 2 56 ? -10.584 22.558 -49.265 1.00 21.24 56 HIS D C 1
ATOM 11510 O O . HIS D 2 56 ? -9.539 22.013 -48.879 1.00 17.48 56 HIS D O 1
ATOM 11517 N N . THR D 2 57 ? -11.322 22.098 -50.285 1.00 18.89 57 THR D N 1
ATOM 11518 C CA . THR D 2 57 ? -10.876 20.913 -51.015 1.00 23.43 57 THR D CA 1
ATOM 11519 C C . THR D 2 57 ? -11.480 20.888 -52.423 1.00 20.67 57 THR D C 1
ATOM 11520 O O . THR D 2 57 ? -12.232 21.782 -52.824 1.00 19.27 57 THR D O 1
ATOM 11524 N N . CYS D 2 58 ? -11.125 19.842 -53.171 1.00 19.19 58 CYS D N 1
ATOM 11525 C CA . CYS D 2 58 ? -11.586 19.654 -54.538 1.00 18.78 58 CYS D CA 1
ATOM 11526 C C . CYS D 2 58 ? -13.103 19.413 -54.571 1.00 22.15 58 CYS D C 1
ATOM 11527 O O . CYS D 2 58 ? -13.673 18.791 -53.664 1.00 21.46 58 CYS D O 1
ATOM 11530 N N . VAL D 2 59 ? -13.762 19.923 -55.623 1.00 17.24 59 VAL D N 1
ATOM 11531 C CA . VAL D 2 59 ? -15.186 19.679 -55.853 1.00 21.03 59 VAL D CA 1
ATOM 11532 C C . VAL D 2 59 ? -15.455 18.812 -57.066 1.00 21.05 59 VAL D C 1
ATOM 11533 O O . VAL D 2 59 ? -16.622 18.660 -57.438 1.00 22.37 59 VAL D O 1
ATOM 11537 N N . GLN D 2 60 ? -14.425 18.273 -57.725 1.00 21.04 60 GLN D N 1
ATOM 11538 C CA . GLN D 2 60 ? -14.610 17.399 -58.885 1.00 22.48 60 GLN D CA 1
ATOM 11539 C C . GLN D 2 60 ? -15.391 18.091 -60.017 1.00 22.28 60 GLN D C 1
ATOM 11540 O O . GLN D 2 60 ? -16.428 17.604 -60.487 1.00 23.06 60 GLN D O 1
ATOM 11546 N N . CYS D 2 61 ? -14.916 19.267 -60.422 1.00 20.54 61 CYS D N 1
ATOM 11547 C CA . CYS D 2 61 ? -15.514 19.983 -61.545 1.00 22.20 61 CYS D CA 1
ATOM 11548 C C . CYS D 2 61 ? -15.761 19.018 -62.708 1.00 24.65 61 CYS D C 1
ATOM 11549 O O . CYS D 2 61 ? -14.841 18.272 -63.065 1.00 23.91 61 CYS D O 1
ATOM 11552 N N . PRO D 2 62 ? -16.966 18.976 -63.306 1.00 22.83 62 PRO D N 1
ATOM 11553 C CA . PRO D 2 62 ? -17.230 17.975 -64.366 1.00 25.31 62 PRO D CA 1
ATOM 11554 C C . PRO D 2 62 ? -16.366 18.162 -65.609 1.00 27.34 62 PRO D C 1
ATOM 11555 O O . PRO D 2 62 ? -16.138 17.192 -66.344 1.00 26.45 62 PRO D O 1
ATOM 11559 N N . ASP D 2 63 ? -15.861 19.372 -65.839 1.00 24.86 63 ASP D N 1
ATOM 11560 C CA . ASP D 2 63 ? -15.000 19.707 -66.964 1.00 26.09 63 ASP D CA 1
ATOM 11561 C C . ASP D 2 63 ? -13.517 19.648 -66.584 1.00 26.47 63 ASP D C 1
ATOM 11562 O O . ASP D 2 63 ? -12.657 19.963 -67.416 1.00 25.41 63 ASP D O 1
ATOM 11567 N N . TYR D 2 64 ? -13.204 19.257 -65.334 1.00 22.15 64 TYR D N 1
ATOM 11568 C CA . TYR D 2 64 ? -11.863 19.058 -64.781 1.00 25.49 64 TYR D CA 1
ATOM 11569 C C . TYR D 2 64 ? -10.806 19.991 -65.381 1.00 25.84 64 TYR D C 1
ATOM 11570 O O . TYR D 2 64 ? -9.943 19.538 -66.140 1.00 24.85 64 TYR D O 1
ATOM 11579 N N . PRO D 2 65 ? -10.849 21.294 -65.088 1.00 25.46 65 PRO D N 1
ATOM 11580 C CA . PRO D 2 65 ? -9.835 22.201 -65.649 1.00 26.35 65 PRO D CA 1
ATOM 11581 C C . PRO D 2 65 ? -8.406 21.750 -65.398 1.00 27.31 65 PRO D C 1
ATOM 11582 O O . PRO D 2 65 ? -7.522 21.970 -66.239 1.00 26.67 65 PRO D O 1
ATOM 11586 N N . CYS D 2 66 ? -8.158 21.161 -64.232 1.00 23.52 66 CYS D N 1
ATOM 11587 C CA . CYS D 2 66 ? -6.824 20.719 -63.872 1.00 22.56 66 CYS D CA 1
ATOM 11588 C C . CYS D 2 66 ? -6.358 19.615 -64.805 1.00 27.65 66 CYS D C 1
ATOM 11589 O O . CYS D 2 66 ? -5.269 19.690 -65.391 1.00 22.20 66 CYS D O 1
ATOM 11592 N N . VAL D 2 67 ? -7.177 18.580 -64.960 1.00 24.55 67 VAL D N 1
ATOM 11593 C CA . VAL D 2 67 ? -6.813 17.458 -65.826 1.00 24.04 67 VAL D CA 1
ATOM 11594 C C . VAL D 2 67 ? -6.481 17.944 -67.234 1.00 26.81 67 VAL D C 1
ATOM 11595 O O . VAL D 2 67 ? -5.513 17.488 -67.861 1.00 25.03 67 VAL D O 1
ATOM 11599 N N . ASN D 2 68 ? -7.254 18.887 -67.744 1.00 27.81 68 ASN D N 1
ATOM 11600 C CA . ASN D 2 68 ? -7.069 19.240 -69.134 1.00 30.66 68 ASN D CA 1
ATOM 11601 C C . ASN D 2 68 ? -5.905 20.199 -69.327 1.00 32.59 68 ASN D C 1
ATOM 11602 O O . ASN D 2 68 ? -5.395 20.307 -70.439 1.00 30.30 68 ASN D O 1
ATOM 11607 N N . ALA D 2 69 ? -5.424 20.833 -68.259 1.00 26.55 69 ALA D N 1
ATOM 11608 C CA . ALA D 2 69 ? -4.323 21.767 -68.347 1.00 25.16 69 ALA D CA 1
ATOM 11609 C C . ALA D 2 69 ? -2.974 21.086 -68.241 1.00 25.56 69 ALA D C 1
ATOM 11610 O O . ALA D 2 69 ? -1.958 21.708 -68.556 1.00 28.40 69 ALA D O 1
ATOM 11612 N N . CYS D 2 70 ? -2.933 19.860 -67.763 1.00 25.80 70 CYS D N 1
ATOM 11613 C CA . CYS D 2 70 ? -1.656 19.237 -67.448 1.00 25.02 70 CYS D CA 1
ATOM 11614 C C . CYS D 2 70 ? -0.904 18.937 -68.742 1.00 26.43 70 CYS D C 1
ATOM 11615 O O . CYS D 2 70 ? -1.465 18.288 -69.616 1.00 23.75 70 CYS D O 1
ATOM 11618 N N . PRO D 2 71 ? 0.363 19.345 -68.874 1.00 29.29 71 PRO D N 1
ATOM 11619 C CA . PRO D 2 71 ? 1.104 19.067 -70.120 1.00 29.89 71 PRO D CA 1
ATOM 11620 C C . PRO D 2 71 ? 1.684 17.669 -70.188 1.00 30.90 71 PRO D C 1
ATOM 11621 O O . PRO D 2 71 ? 2.054 17.228 -71.283 1.00 31.29 71 PRO D O 1
ATOM 11625 N N . THR D 2 72 ? 1.840 16.976 -69.061 1.00 27.30 72 THR D N 1
ATOM 11626 C CA . THR D 2 72 ? 2.471 15.656 -69.056 1.00 28.59 72 THR D CA 1
ATOM 11627 C C . THR D 2 72 ? 1.476 14.511 -68.868 1.00 31.74 72 THR D C 1
ATOM 11628 O O . THR D 2 72 ? 1.894 13.372 -68.655 1.00 35.52 72 THR D O 1
ATOM 11632 N N . ASN D 2 73 ? 0.178 14.791 -68.937 1.00 26.84 73 ASN D N 1
ATOM 11633 C CA . ASN D 2 73 ? -0.895 13.836 -68.599 1.00 35.66 73 ASN D CA 1
ATOM 11634 C C . ASN D 2 73 ? -0.668 13.134 -67.256 1.00 32.31 73 ASN D C 1
ATOM 11635 O O . ASN D 2 73 ? -0.931 11.938 -67.109 1.00 30.18 73 ASN D O 1
ATOM 11640 N N . ALA D 2 74 ? -0.179 13.885 -66.253 1.00 31.39 74 ALA D N 1
ATOM 11641 C CA . ALA D 2 74 ? -0.008 13.299 -64.924 1.00 29.65 74 ALA D CA 1
ATOM 11642 C C . ALA D 2 74 ? -1.337 13.128 -64.186 1.00 26.69 74 ALA D C 1
ATOM 11643 O O . ALA D 2 74 ? -1.403 12.332 -63.235 1.00 30.14 74 ALA D O 1
ATOM 11645 N N . LEU D 2 75 ? -2.374 13.856 -64.593 1.00 25.92 75 LEU D N 1
ATOM 11646 C CA . LEU D 2 75 ? -3.689 13.836 -63.956 1.00 25.80 75 LEU D CA 1
ATOM 11647 C C . LEU D 2 75 ? -4.689 13.064 -64.805 1.00 30.96 75 LEU D C 1
ATOM 11648 O O . LEU D 2 75 ? -4.749 13.238 -66.026 1.00 28.70 75 LEU D O 1
ATOM 11653 N N . SER D 2 76 ? -5.509 12.242 -64.152 1.00 28.76 76 SER D N 1
ATOM 11654 C CA . SER D 2 76 ? -6.612 11.581 -64.825 1.00 28.50 76 SER D CA 1
ATOM 11655 C C . SER D 2 76 ? -7.817 11.565 -63.883 1.00 31.18 76 SER D C 1
ATOM 11656 O O . SER D 2 76 ? -7.745 12.059 -62.752 1.00 25.53 76 SER D O 1
ATOM 11659 N N . VAL D 2 77 ? -8.929 11.005 -64.355 1.00 26.03 77 VAL D N 1
ATOM 11660 C CA . VAL D 2 77 ? -10.176 10.925 -63.586 1.00 30.75 77 VAL D CA 1
ATOM 11661 C C . VAL D 2 77 ? -10.485 9.458 -63.295 1.00 34.40 77 VAL D C 1
ATOM 11662 O O . VAL D 2 77 ? -10.609 8.644 -64.218 1.00 32.84 77 VAL D O 1
ATOM 11666 N N . ASP D 2 78 ? -10.649 9.126 -62.019 1.00 28.43 78 ASP D N 1
ATOM 11667 C CA . ASP D 2 78 ? -11.086 7.786 -61.634 1.00 31.05 78 ASP D CA 1
ATOM 11668 C C . ASP D 2 78 ? -12.505 7.510 -62.129 1.00 35.17 78 ASP D C 1
ATOM 11669 O O . ASP D 2 78 ? -13.446 8.237 -61.784 1.00 33.93 78 ASP D O 1
ATOM 11674 N N . GLU D 2 79 ? -12.673 6.431 -62.912 1.00 36.30 79 GLU D N 1
ATOM 11675 C CA . GLU D 2 79 ? -13.977 6.153 -63.513 1.00 38.05 79 GLU D CA 1
ATOM 11676 C C . GLU D 2 79 ? -15.029 5.800 -62.473 1.00 38.27 79 GLU D C 1
ATOM 11677 O O . GLU D 2 79 ? -16.213 6.095 -62.669 1.00 39.30 79 GLU D O 1
ATOM 11683 N N . LYS D 2 80 ? -14.628 5.148 -61.383 1.00 36.11 80 LYS D N 1
ATOM 11684 C CA . LYS D 2 80 ? -15.575 4.761 -60.335 1.00 40.97 80 LYS D CA 1
ATOM 11685 C C . LYS D 2 80 ? -16.045 5.973 -59.522 1.00 39.46 80 LYS D C 1
ATOM 11686 O O . LYS D 2 80 ? -17.254 6.193 -59.367 1.00 34.79 80 LYS D O 1
ATOM 11692 N N . THR D 2 81 ? -15.097 6.787 -59.009 1.00 34.83 81 THR D N 1
ATOM 11693 C CA . THR D 2 81 ? -15.414 7.864 -58.064 1.00 33.36 81 THR D CA 1
ATOM 11694 C C . THR D 2 81 ? -15.557 9.243 -58.702 1.00 33.74 81 THR D C 1
ATOM 11695 O O . THR D 2 81 ? -16.165 10.124 -58.087 1.00 29.05 81 THR D O 1
ATOM 11699 N N . GLY D 2 82 ? -15.024 9.470 -59.898 1.00 27.41 82 GLY D N 1
ATOM 11700 C CA . GLY D 2 82 ? -14.966 10.825 -60.418 1.00 25.65 82 GLY D CA 1
ATOM 11701 C C . GLY D 2 82 ? -13.890 11.706 -59.794 1.00 25.49 82 GLY D C 1
ATOM 11702 O O . GLY D 2 82 ? -13.824 12.904 -60.111 1.00 22.82 82 GLY D O 1
ATOM 11703 N N . ALA D 2 83 ? -13.048 11.160 -58.924 1.00 22.60 83 ALA D N 1
ATOM 11704 C CA . ALA D 2 83 ? -11.992 11.954 -58.310 1.00 22.02 83 ALA D CA 1
ATOM 11705 C C . ALA D 2 83 ? -10.826 12.144 -59.277 1.00 26.26 83 ALA D C 1
ATOM 11706 O O . ALA D 2 83 ? -10.567 11.306 -60.139 1.00 24.25 83 ALA D O 1
ATOM 11708 N N . VAL D 2 84 ? -10.112 13.257 -59.111 1.00 23.30 84 VAL D N 1
ATOM 11709 C CA . VAL D 2 84 ? -8.819 13.423 -59.767 1.00 24.35 84 VAL D CA 1
ATOM 11710 C C . VAL D 2 84 ? -7.803 12.458 -59.179 1.00 25.89 84 VAL D C 1
ATOM 11711 O O . VAL D 2 84 ? -7.738 12.261 -57.960 1.00 26.46 84 VAL D O 1
ATOM 11715 N N . VAL D 2 85 ? -6.976 11.871 -60.044 1.00 23.69 85 VAL D N 1
ATOM 11716 C CA . VAL D 2 85 ? -5.907 10.954 -59.655 1.00 25.39 85 VAL D CA 1
ATOM 11717 C C . VAL D 2 85 ? -4.589 11.498 -60.188 1.00 29.76 85 VAL D C 1
ATOM 11718 O O . VAL D 2 85 ? -4.477 11.779 -61.391 1.00 27.69 85 VAL D O 1
ATOM 11722 N N . VAL D 2 86 ? -3.592 11.613 -59.306 1.00 28.37 86 VAL D N 1
ATOM 11723 C CA . VAL D 2 86 ? -2.278 12.156 -59.646 1.00 29.25 86 VAL D CA 1
ATOM 11724 C C . VAL D 2 86 ? -1.284 11.020 -59.830 1.00 32.26 86 VAL D C 1
ATOM 11725 O O . VAL D 2 86 ? -1.051 10.235 -58.904 1.00 29.63 86 VAL D O 1
ATOM 11729 N N . ASN D 2 87 ? -0.637 10.973 -60.996 1.00 32.21 87 ASN D N 1
ATOM 11730 C CA . ASN D 2 87 ? 0.555 10.140 -61.179 1.00 32.78 87 ASN D CA 1
ATOM 11731 C C . ASN D 2 87 ? 1.760 10.991 -60.794 1.00 30.48 87 ASN D C 1
ATOM 11732 O O . ASN D 2 87 ? 2.252 11.784 -61.595 1.00 29.29 87 ASN D O 1
ATOM 11737 N N . GLU D 2 88 ? 2.240 10.830 -59.562 1.00 29.96 88 GLU D N 1
ATOM 11738 C CA . GLU D 2 88 ? 3.259 11.742 -59.045 1.00 33.24 88 GLU D CA 1
ATOM 11739 C C . GLU D 2 88 ? 4.538 11.705 -59.887 1.00 37.77 88 GLU D C 1
ATOM 11740 O O . GLU D 2 88 ? 5.251 12.713 -59.977 1.00 32.07 88 GLU D O 1
ATOM 11746 N N . GLU D 2 89 ? 4.834 10.565 -60.514 1.00 37.09 89 GLU D N 1
ATOM 11747 C CA . GLU D 2 89 ? 6.066 10.430 -61.290 1.00 40.85 89 GLU D CA 1
ATOM 11748 C C . GLU D 2 89 ? 6.025 11.198 -62.599 1.00 37.12 89 GLU D C 1
ATOM 11749 O O . GLU D 2 89 ? 7.083 11.604 -63.080 1.00 40.56 89 GLU D O 1
ATOM 11755 N N . LYS D 2 90 ? 4.848 11.450 -63.165 1.00 34.16 90 LYS D N 1
ATOM 11756 C CA . LYS D 2 90 ? 4.773 12.266 -64.370 1.00 33.83 90 LYS D CA 1
ATOM 11757 C C . LYS D 2 90 ? 4.637 13.749 -64.070 1.00 37.07 90 LYS D C 1
ATOM 11758 O O . LYS D 2 90 ? 4.597 14.562 -65.001 1.00 31.56 90 LYS D O 1
ATOM 11764 N N . CYS D 2 91 ? 4.507 14.131 -62.808 1.00 33.24 91 CYS D N 1
ATOM 11765 C CA . CYS D 2 91 ? 4.279 15.536 -62.496 1.00 34.25 91 CYS D CA 1
ATOM 11766 C C . CYS D 2 91 ? 5.610 16.281 -62.520 1.00 30.63 91 CYS D C 1
ATOM 11767 O O . CYS D 2 91 ? 6.588 15.820 -61.925 1.00 33.95 91 CYS D O 1
ATOM 11770 N N . ILE D 2 92 ? 5.640 17.429 -63.199 1.00 30.99 92 ILE D N 1
ATOM 11771 C CA . ILE D 2 92 ? 6.826 18.283 -63.283 1.00 32.21 92 ILE D CA 1
ATOM 11772 C C . ILE D 2 92 ? 6.634 19.579 -62.488 1.00 36.99 92 ILE D C 1
ATOM 11773 O O . ILE D 2 92 ? 7.309 20.579 -62.762 1.00 27.95 92 ILE D O 1
ATOM 11778 N N . THR D 2 93 ? 5.704 19.574 -61.520 1.00 32.11 93 THR D N 1
ATOM 11779 C CA . THR D 2 93 ? 5.436 20.700 -60.612 1.00 27.42 93 THR D CA 1
ATOM 11780 C C . THR D 2 93 ? 5.476 22.035 -61.344 1.00 28.56 93 THR D C 1
ATOM 11781 O O . THR D 2 93 ? 6.070 23.011 -60.878 1.00 28.15 93 THR D O 1
ATOM 11785 N N . CYS D 2 94 ? 4.804 22.069 -62.497 1.00 24.66 94 CYS D N 1
ATOM 11786 C CA . CYS D 2 94 ? 4.755 23.248 -63.351 1.00 29.45 94 CYS D CA 1
ATOM 11787 C C . CYS D 2 94 ? 3.705 24.266 -62.909 1.00 30.32 94 CYS D C 1
ATOM 11788 O O . CYS D 2 94 ? 3.837 25.455 -63.230 1.00 27.50 94 CYS D O 1
ATOM 11791 N N . GLY D 2 95 ? 2.645 23.841 -62.210 1.00 28.65 95 GLY D N 1
ATOM 11792 C CA . GLY D 2 95 ? 1.656 24.780 -61.735 1.00 24.82 95 GLY D CA 1
ATOM 11793 C C . GLY D 2 95 ? 0.518 25.098 -62.680 1.00 27.83 95 GLY D C 1
ATOM 11794 O O . GLY D 2 95 ? -0.339 25.932 -62.329 1.00 26.80 95 GLY D O 1
ATOM 11795 N N . ALA D 2 96 ? 0.458 24.470 -63.864 1.00 23.45 96 ALA D N 1
ATOM 11796 C CA . ALA D 2 96 ? -0.640 24.776 -64.777 1.00 24.67 96 ALA D CA 1
ATOM 11797 C C . ALA D 2 96 ? -1.991 24.406 -64.160 1.00 23.74 96 ALA D C 1
ATOM 11798 O O . ALA D 2 96 ? -3.004 25.074 -64.415 1.00 20.21 96 ALA D O 1
ATOM 11800 N N . CYS D 2 97 ? -2.040 23.310 -63.398 1.00 22.17 97 CYS D N 1
ATOM 11801 C CA . CYS D 2 97 ? -3.322 22.877 -62.833 1.00 25.54 97 CYS D CA 1
ATOM 11802 C C . CYS D 2 97 ? -3.750 23.821 -61.718 1.00 24.34 97 CYS D C 1
ATOM 11803 O O . CYS D 2 97 ? -4.954 24.105 -61.555 1.00 22.92 97 CYS D O 1
ATOM 11806 N N . VAL D 2 98 ? -2.761 24.315 -60.955 1.00 23.65 98 VAL D N 1
ATOM 11807 C CA . VAL D 2 98 ? -2.998 25.314 -59.915 1.00 22.23 98 VAL D CA 1
ATOM 11808 C C . VAL D 2 98 ? -3.681 26.532 -60.510 1.00 26.25 98 VAL D C 1
ATOM 11809 O O . VAL D 2 98 ? -4.663 27.051 -59.967 1.00 26.60 98 VAL D O 1
ATOM 11813 N N . LEU D 2 99 ? -3.193 26.974 -61.672 1.00 25.17 99 LEU D N 1
ATOM 11814 C CA . LEU D 2 99 ? -3.717 28.176 -62.303 1.00 25.88 99 LEU D CA 1
ATOM 11815 C C . LEU D 2 99 ? -5.068 27.922 -62.937 1.00 23.43 99 LEU D C 1
ATOM 11816 O O . LEU D 2 99 ? -5.909 28.823 -62.992 1.00 27.94 99 LEU D O 1
ATOM 11821 N N . ALA D 2 100 ? -5.282 26.719 -63.469 1.00 20.60 100 ALA D N 1
ATOM 11822 C CA . ALA D 2 100 ? -6.549 26.446 -64.151 1.00 22.69 100 ALA D CA 1
ATOM 11823 C C . ALA D 2 100 ? -7.705 26.306 -63.169 1.00 24.11 100 ALA D C 1
ATOM 11824 O O . ALA D 2 100 ? -8.859 26.514 -63.549 1.00 23.27 100 ALA D O 1
ATOM 11826 N N . CYS D 2 101 ? -7.414 25.944 -61.923 1.00 22.57 101 CYS D N 1
ATOM 11827 C CA . CYS D 2 101 ? -8.468 25.584 -60.966 1.00 20.66 101 CYS D CA 1
ATOM 11828 C C . CYS D 2 101 ? -9.229 26.823 -60.525 1.00 18.50 101 CYS D C 1
ATOM 11829 O O . CYS D 2 101 ? -8.610 27.768 -60.026 1.00 21.51 101 CYS D O 1
ATOM 11832 N N . PRO D 2 102 ? -10.554 26.870 -60.702 1.00 19.67 102 PRO D N 1
ATOM 11833 C CA . PRO D 2 102 ? -11.327 28.034 -60.214 1.00 24.32 102 PRO D CA 1
ATOM 11834 C C . PRO D 2 102 ? -11.173 28.271 -58.712 1.00 23.61 102 PRO D C 1
ATOM 11835 O O . PRO D 2 102 ? -11.319 29.412 -58.258 1.00 28.32 102 PRO D O 1
ATOM 11839 N N . GLY D 2 103 ? -10.899 27.237 -57.929 1.00 21.63 103 GLY D N 1
ATOM 11840 C CA . GLY D 2 103 ? -10.799 27.365 -56.484 1.00 24.46 103 GLY D CA 1
ATOM 11841 C C . GLY D 2 103 ? -9.380 27.365 -55.949 1.00 26.77 103 GLY D C 1
ATOM 11842 O O . GLY D 2 103 ? -9.185 27.351 -54.725 1.00 25.92 103 GLY D O 1
ATOM 11843 N N . LYS D 2 104 ? -8.390 27.393 -56.834 1.00 22.48 104 LYS D N 1
ATOM 11844 C CA . LYS D 2 104 ? -6.974 27.266 -56.503 1.00 25.36 104 LYS D CA 1
ATOM 11845 C C . LYS D 2 104 ? -6.758 26.153 -55.482 1.00 25.81 104 LYS D C 1
ATOM 11846 O O . LYS D 2 104 ? -6.208 26.357 -54.406 1.00 27.40 104 LYS D O 1
ATOM 11852 N N . VAL D 2 105 ? -7.206 24.957 -55.844 1.00 21.87 105 VAL D N 1
ATOM 11853 C CA . VAL D 2 105 ? -7.155 23.802 -54.942 1.00 22.09 105 VAL D CA 1
ATOM 11854 C C . VAL D 2 105 ? -5.834 23.034 -55.034 1.00 20.40 105 VAL D C 1
ATOM 11855 O O . VAL D 2 105 ? -5.302 22.626 -53.993 1.00 18.57 105 VAL D O 1
ATOM 11859 N N . PRO D 2 106 ? -5.295 22.762 -56.228 1.00 20.73 106 PRO D N 1
ATOM 11860 C CA . PRO D 2 106 ? -4.027 22.025 -56.308 1.00 19.19 106 PRO D CA 1
ATOM 11861 C C . PRO D 2 106 ? -2.936 22.716 -55.502 1.00 20.01 106 PRO D C 1
ATOM 11862 O O . PRO D 2 106 ? -2.852 23.943 -55.451 1.00 21.75 106 PRO D O 1
ATOM 11866 N N . ARG D 2 107 ? -2.117 21.916 -54.836 1.00 16.45 107 ARG D N 1
ATOM 11867 C CA . ARG D 2 107 ? -1.119 22.427 -53.909 1.00 19.45 107 ARG D CA 1
ATOM 11868 C C . ARG D 2 107 ? 0.169 21.647 -54.118 1.00 20.76 107 ARG D C 1
ATOM 11869 O O . ARG D 2 107 ? 0.142 20.411 -54.171 1.00 20.77 107 ARG D O 1
ATOM 118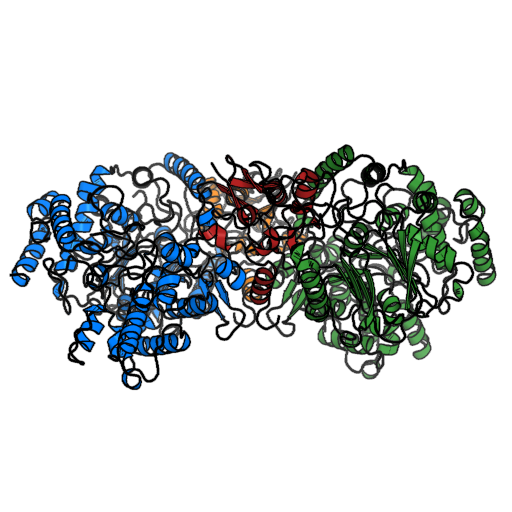77 N N . ILE D 2 108 ? 1.285 22.361 -54.226 1.00 21.90 108 ILE D N 1
ATOM 11878 C CA . ILE D 2 108 ? 2.597 21.731 -54.361 1.00 22.48 108 ILE D CA 1
ATOM 11879 C C . ILE D 2 108 ? 3.390 22.031 -53.100 1.00 24.16 108 ILE D C 1
ATOM 11880 O O . ILE D 2 108 ? 3.925 23.145 -52.975 1.00 25.54 108 ILE D O 1
ATOM 11885 N N . PRO D 2 109 ? 3.482 21.103 -52.145 1.00 22.83 109 PRO D N 1
ATOM 11886 C CA . PRO D 2 109 ? 4.164 21.405 -50.885 1.00 28.53 109 PRO D CA 1
ATOM 11887 C C . PRO D 2 109 ? 5.669 21.209 -51.028 1.00 29.30 109 PRO D C 1
ATOM 11888 O O . PRO D 2 109 ? 6.135 20.490 -51.913 1.00 31.69 109 PRO D O 1
ATOM 11892 N N . ALA D 2 110 ? 6.413 21.877 -50.134 1.00 26.57 110 ALA D N 1
ATOM 11893 C CA . ALA D 2 110 ? 7.876 21.953 -50.213 1.00 30.14 110 ALA D CA 1
ATOM 11894 C C . ALA D 2 110 ? 8.485 20.566 -50.246 1.00 36.33 110 ALA D C 1
ATOM 11895 O O . ALA D 2 110 ? 8.240 19.757 -49.343 1.00 34.19 110 ALA D O 1
ATOM 11897 N N . GLY D 2 111 ? 9.291 20.300 -51.280 1.00 37.81 111 GLY D N 1
ATOM 11898 C CA . GLY D 2 111 ? 10.057 19.079 -51.358 1.00 38.33 111 GLY D CA 1
ATOM 11899 C C . GLY D 2 111 ? 9.281 17.830 -51.715 1.00 40.67 111 GLY D C 1
ATOM 11900 O O . GLY D 2 111 ? 9.850 16.733 -51.660 1.00 43.93 111 GLY D O 1
ATOM 11901 N N . LYS D 2 112 ? 8.003 17.939 -52.068 1.00 34.10 112 LYS D N 1
ATOM 11902 C CA . LYS D 2 112 ? 7.292 16.745 -52.521 1.00 34.26 112 LYS D CA 1
ATOM 11903 C C . LYS D 2 112 ? 7.646 16.399 -53.971 1.00 33.22 112 LYS D C 1
ATOM 11904 O O . LYS D 2 112 ? 7.758 15.221 -54.329 1.00 32.35 112 LYS D O 1
ATOM 11910 N N . GLY D 2 113 ? 7.803 17.404 -54.825 1.00 26.81 113 GLY D N 1
ATOM 11911 C CA . GLY D 2 113 ? 8.053 17.120 -56.226 1.00 32.96 113 GLY D CA 1
ATOM 11912 C C . GLY D 2 113 ? 6.830 16.699 -57.003 1.00 33.74 113 GLY D C 1
ATOM 11913 O O . GLY D 2 113 ? 6.962 16.168 -58.114 1.00 27.55 113 GLY D O 1
ATOM 11914 N N . SER D 2 114 ? 5.635 16.928 -56.455 1.00 24.82 114 SER D N 1
ATOM 11915 C CA . SER D 2 114 ? 4.398 16.641 -57.164 1.00 22.11 114 SER D CA 1
ATOM 11916 C C . SER D 2 114 ? 3.288 17.480 -56.552 1.00 24.50 114 SER D C 1
ATOM 11917 O O . SER D 2 114 ? 3.385 17.886 -55.392 1.00 25.73 114 SER D O 1
ATOM 11920 N N . VAL D 2 115 ? 2.259 17.774 -57.355 1.00 25.06 115 VAL D N 1
ATOM 11921 C CA . VAL D 2 115 ? 1.023 18.334 -56.805 1.00 22.46 115 VAL D CA 1
ATOM 11922 C C . VAL D 2 115 ? 0.310 17.276 -55.962 1.00 26.10 115 VAL D C 1
ATOM 11923 O O . VAL D 2 115 ? 0.519 16.063 -56.121 1.00 24.50 115 VAL D O 1
ATOM 11927 N N . VAL D 2 116 ? -0.564 17.741 -55.052 1.00 24.64 116 VAL D N 1
ATOM 11928 C CA . VAL D 2 116 ? -1.518 16.873 -54.372 1.00 20.76 116 VAL D CA 1
ATOM 11929 C C . VAL D 2 116 ? -2.931 17.415 -54.581 1.00 19.71 116 VAL D C 1
ATOM 11930 O O . VAL D 2 116 ? -3.158 18.630 -54.569 1.00 19.83 116 VAL D O 1
ATOM 11934 N N . ILE D 2 117 ? -3.870 16.501 -54.812 1.00 18.21 117 ILE D N 1
ATOM 11935 C CA . ILE D 2 117 ? -5.276 16.795 -55.055 1.00 18.18 117 ILE D CA 1
ATOM 11936 C C . ILE D 2 117 ? -6.079 15.658 -54.439 1.00 20.97 117 ILE D C 1
ATOM 11937 O O . ILE D 2 117 ? -5.675 14.491 -54.514 1.00 20.05 117 ILE D O 1
ATOM 11942 N N . CYS D 2 118 ? -7.226 15.995 -53.832 1.00 22.74 118 CYS D N 1
ATOM 11943 C CA . CYS D 2 118 ? -8.068 14.998 -53.173 1.00 18.68 118 CYS D CA 1
ATOM 11944 C C . CYS D 2 118 ? -8.405 13.849 -54.126 1.00 22.55 118 CYS D C 1
ATOM 11945 O O . CYS D 2 118 ? -8.807 14.077 -55.272 1.00 25.89 118 CYS D O 1
ATOM 11948 N N . ASP D 2 119 ? -8.210 12.602 -53.674 1.00 21.17 119 ASP D N 1
ATOM 11949 C CA . ASP D 2 119 ? -8.636 11.466 -54.492 1.00 23.66 119 ASP D CA 1
ATOM 11950 C C . ASP D 2 119 ? -9.901 10.826 -53.923 1.00 25.58 119 ASP D C 1
ATOM 11951 O O . ASP D 2 119 ? -10.197 9.664 -54.226 1.00 23.92 119 ASP D O 1
ATOM 11956 N N . LEU D 2 120 ? -10.622 11.567 -53.070 1.00 22.81 120 LEU D N 1
ATOM 11957 C CA . LEU D 2 120 ? -11.807 11.078 -52.354 1.00 22.33 120 LEU D CA 1
ATOM 11958 C C . LEU D 2 120 ? -11.521 9.804 -51.565 1.00 23.01 120 LEU D C 1
ATOM 11959 O O . LEU D 2 120 ? -12.435 9.017 -51.324 1.00 27.42 120 LEU D O 1
ATOM 11964 N N . CYS D 2 121 ? -10.264 9.596 -51.143 1.00 23.65 121 CYS D N 1
ATOM 11965 C CA . CYS D 2 121 ? -9.862 8.356 -50.478 1.00 24.73 121 CYS D CA 1
ATOM 11966 C C . CYS D 2 121 ? -10.469 7.133 -51.165 1.00 27.95 121 CYS D C 1
ATOM 11967 O O . CYS D 2 121 ? -10.958 6.216 -50.498 1.00 33.59 121 CYS D O 1
ATOM 11970 N N . GLY D 2 122 ? -10.511 7.139 -52.489 1.00 28.09 122 GLY D N 1
ATOM 11971 C CA . GLY D 2 122 ? -11.039 5.991 -53.193 1.00 31.06 122 GLY D CA 1
ATOM 11972 C C . GLY D 2 122 ? -12.504 5.686 -52.956 1.00 32.46 122 GLY D C 1
ATOM 11973 O O . GLY D 2 122 ? -12.939 4.574 -53.250 1.00 36.81 122 GLY D O 1
ATOM 11974 N N . GLY D 2 123 ? -13.287 6.641 -52.459 1.00 28.38 123 GLY D N 1
ATOM 11975 C CA . GLY D 2 123 ? -14.707 6.439 -52.225 1.00 30.46 123 GLY D CA 1
ATOM 11976 C C . GLY D 2 123 ? -15.146 6.521 -50.773 1.00 31.84 123 GLY D C 1
ATOM 11977 O O . GLY D 2 123 ? -16.359 6.584 -50.522 1.00 33.07 123 GLY D O 1
ATOM 11978 N N . ASN D 2 124 ? -14.237 6.534 -49.796 1.00 30.56 124 ASN D N 1
ATOM 11979 C CA . ASN D 2 124 ? -14.602 6.591 -48.376 1.00 29.38 124 ASN D CA 1
ATOM 11980 C C . ASN D 2 124 ? -13.753 7.648 -47.668 1.00 27.51 124 ASN D C 1
ATOM 11981 O O . ASN D 2 124 ? -12.783 7.318 -46.964 1.00 26.46 124 ASN D O 1
ATOM 11986 N N . PRO D 2 125 ? -14.116 8.929 -47.808 1.00 26.67 125 PRO D N 1
ATOM 11987 C CA . PRO D 2 125 ? -13.291 10.023 -47.263 1.00 24.08 125 PRO D CA 1
ATOM 11988 C C . PRO D 2 125 ? -13.011 9.862 -45.774 1.00 30.03 125 PRO D C 1
ATOM 11989 O O . PRO D 2 125 ? -13.935 9.776 -44.950 1.00 24.23 125 PRO D O 1
ATOM 11993 N N . LYS D 2 126 ? -11.721 9.855 -45.422 1.00 27.95 126 LYS D N 1
ATOM 11994 C CA . LYS D 2 126 ? -11.368 9.780 -44.003 1.00 27.55 126 LYS D CA 1
ATOM 11995 C C . LYS D 2 126 ? -11.521 11.117 -43.275 1.00 25.77 126 LYS D C 1
ATOM 11996 O O . LYS D 2 126 ? -11.657 11.119 -42.046 1.00 22.10 126 LYS D O 1
ATOM 12002 N N . CYS D 2 127 ? -11.463 12.243 -43.994 1.00 22.46 127 CYS D N 1
ATOM 12003 C CA . CYS D 2 127 ? -11.706 13.547 -43.378 1.00 22.96 127 CYS D CA 1
ATOM 12004 C C . CYS D 2 127 ? -13.142 13.644 -42.857 1.00 23.54 127 CYS D C 1
ATOM 12005 O O . CYS D 2 127 ? -13.378 14.053 -41.707 1.00 19.29 127 CYS D O 1
ATOM 12008 N N . VAL D 2 128 ? -14.114 13.224 -43.678 1.00 22.03 128 VAL D N 1
ATOM 12009 C CA . VAL D 2 128 ? -15.511 13.253 -43.240 1.00 19.88 128 VAL D CA 1
ATOM 12010 C C . VAL D 2 128 ? -15.694 12.393 -41.997 1.00 24.25 128 VAL D C 1
ATOM 12011 O O . VAL D 2 128 ? -16.410 12.772 -41.056 1.00 21.01 128 VAL D O 1
ATOM 12015 N N . GLU D 2 129 ? -15.067 11.216 -41.974 1.00 23.93 129 GLU D N 1
ATOM 12016 C CA . GLU D 2 129 ? -15.301 10.310 -40.861 1.00 25.05 129 GLU D CA 1
ATOM 12017 C C . GLU D 2 129 ? -14.818 10.915 -39.549 1.00 24.45 129 GLU D C 1
ATOM 12018 O O . GLU D 2 129 ? -15.530 10.850 -38.536 1.00 22.53 129 GLU D O 1
ATOM 12024 N N . ILE D 2 130 ? -13.627 11.532 -39.554 1.00 20.56 130 ILE D N 1
ATOM 12025 C CA . ILE D 2 130 ? -13.080 12.063 -38.305 1.00 19.87 130 ILE D CA 1
ATOM 12026 C C . ILE D 2 130 ? -13.851 13.300 -37.885 1.00 18.96 130 ILE D C 1
ATOM 12027 O O . ILE D 2 130 ? -14.115 13.499 -36.695 1.00 18.33 130 ILE D O 1
ATOM 12032 N N . CYS D 2 131 ? -14.263 14.131 -38.853 1.00 18.31 131 CYS D N 1
ATOM 12033 C CA . CYS D 2 131 ? -15.093 15.297 -38.550 1.00 17.63 131 CYS D CA 1
ATOM 12034 C C . CYS D 2 131 ? -16.416 14.885 -37.900 1.00 19.07 131 CYS D C 1
ATOM 12035 O O . CYS D 2 131 ? -16.913 15.559 -36.981 1.00 16.86 131 CYS D O 1
ATOM 12038 N N . HIS D 2 132 ? -17.003 13.791 -38.375 1.00 17.84 132 HIS D N 1
ATOM 12039 C CA . HIS D 2 132 ? -18.260 13.299 -37.807 1.00 19.67 132 HIS D CA 1
ATOM 12040 C C . HIS D 2 132 ? -18.011 12.650 -36.448 1.00 23.92 132 HIS D C 1
ATOM 12041 O O . HIS D 2 132 ? -18.798 12.818 -35.507 1.00 20.41 132 HIS D O 1
ATOM 12048 N N . GLU D 2 133 ? -16.914 11.904 -36.335 1.00 20.20 133 GLU D N 1
ATOM 12049 C CA . GLU D 2 133 ? -16.580 11.274 -35.066 1.00 25.34 133 GLU D CA 1
ATOM 12050 C C . GLU D 2 133 ? -16.313 12.317 -33.977 1.00 26.16 133 GLU D C 1
ATOM 12051 O O . GLU D 2 133 ? -16.701 12.124 -32.822 1.00 24.55 133 GLU D O 1
ATOM 12057 N N . ALA D 2 134 ? -15.673 13.437 -34.329 1.00 20.47 134 ALA D N 1
ATOM 12058 C CA . ALA D 2 134 ? -15.413 14.512 -33.379 1.00 20.56 134 ALA D CA 1
ATOM 12059 C C . ALA D 2 134 ? -16.657 15.323 -33.036 1.00 20.36 134 ALA D C 1
ATOM 12060 O O . ALA D 2 134 ? -16.617 16.115 -32.086 1.00 24.93 134 ALA D O 1
ATOM 12062 N N . GLY D 2 135 ? -17.766 15.152 -33.764 1.00 21.14 135 GLY D N 1
ATOM 12063 C CA . GLY D 2 135 ? -18.984 15.878 -33.444 1.00 21.30 135 GLY D CA 1
ATOM 12064 C C . GLY D 2 135 ? -19.140 17.203 -34.158 1.00 23.67 135 GLY D C 1
ATOM 12065 O O . GLY D 2 135 ? -20.172 17.854 -34.003 1.00 23.27 135 GLY D O 1
ATOM 12066 N N . HIS D 2 136 ? -18.174 17.611 -34.987 1.00 18.88 136 HIS D N 1
ATOM 12067 C CA . HIS D 2 136 ? -18.324 18.907 -35.654 1.00 18.86 136 HIS D CA 1
ATOM 12068 C C . HIS D 2 136 ? -19.282 18.852 -36.850 1.00 19.34 136 HIS D C 1
ATOM 12069 O O . HIS D 2 136 ? -20.114 19.754 -37.017 1.00 17.63 136 HIS D O 1
ATOM 12076 N N . ASP D 2 137 ? -19.176 17.819 -37.692 1.00 17.68 137 ASP D N 1
ATOM 12077 C CA . ASP D 2 137 ? -19.978 17.678 -38.911 1.00 21.46 137 ASP D CA 1
ATOM 12078 C C . ASP D 2 137 ? -19.906 18.905 -39.821 1.00 22.58 137 ASP D C 1
ATOM 12079 O O . ASP D 2 137 ? -20.891 19.285 -40.471 1.00 22.09 137 ASP D O 1
ATOM 12084 N N . ALA D 2 138 ? -18.726 19.530 -39.880 1.00 17.96 138 ALA D N 1
ATOM 12085 C CA . ALA D 2 138 ? -18.494 20.549 -40.890 1.00 18.69 138 ALA D CA 1
ATOM 12086 C C . ALA D 2 138 ? -18.351 19.932 -42.280 1.00 20.47 138 ALA D C 1
ATOM 12087 O O . ALA D 2 138 ? -18.524 20.639 -43.274 1.00 21.23 138 ALA D O 1
ATOM 12089 N N . LEU D 2 139 ? -18.049 18.636 -42.369 1.00 21.78 139 LEU D N 1
ATOM 12090 C CA . LEU D 2 139 ? -17.973 17.919 -43.639 1.00 22.25 139 LEU D CA 1
ATOM 12091 C C . LEU D 2 139 ? -19.054 16.854 -43.634 1.00 23.58 139 LEU D C 1
ATOM 12092 O O . LEU D 2 139 ? -19.215 16.152 -42.639 1.00 21.97 139 LEU D O 1
ATOM 12097 N N . LYS D 2 140 ? -19.764 16.710 -44.753 1.00 19.37 140 LYS D N 1
ATOM 12098 C CA . LYS D 2 140 ? -20.780 15.674 -44.875 1.00 22.58 140 LYS D CA 1
ATOM 12099 C C . LYS D 2 140 ? -20.821 15.161 -46.317 1.00 24.41 140 LYS D C 1
ATOM 12100 O O . LYS D 2 140 ? -20.660 15.937 -47.259 1.00 25.88 140 LYS D O 1
ATOM 12106 N N . ILE D 2 141 ? -21.064 13.866 -46.491 1.00 23.15 141 ILE D N 1
ATOM 12107 C CA . ILE D 2 141 ? -21.111 13.263 -47.821 1.00 24.36 141 ILE D CA 1
ATOM 12108 C C . ILE D 2 141 ? -22.525 13.381 -48.388 1.00 26.03 141 ILE D C 1
ATOM 12109 O O . ILE D 2 141 ? -23.508 13.119 -47.690 1.00 24.50 141 ILE D O 1
ATOM 12114 N N . VAL D 2 142 ? -22.627 13.819 -49.639 1.00 25.60 142 VAL D N 1
ATOM 12115 C CA . VAL D 2 142 ? -23.857 13.767 -50.420 1.00 24.61 142 VAL D CA 1
ATOM 12116 C C . VAL D 2 142 ? -23.709 12.634 -51.415 1.00 31.52 142 VAL D C 1
ATOM 12117 O O . VAL D 2 142 ? -22.691 12.555 -52.126 1.00 25.34 142 VAL D O 1
ATOM 12121 N N . THR D 2 143 ? -24.705 11.751 -51.462 1.00 26.29 143 THR D N 1
ATOM 12122 C CA . THR D 2 143 ? -24.707 10.606 -52.368 1.00 32.79 143 THR D CA 1
ATOM 12123 C C . THR D 2 143 ? -25.713 10.847 -53.487 1.00 30.86 143 THR D C 1
ATOM 12124 O O . THR D 2 143 ? -26.829 11.306 -53.228 1.00 33.75 143 THR D O 1
ATOM 12128 N N . GLY D 2 144 ? -25.310 10.583 -54.735 1.00 30.00 144 GLY D N 1
ATOM 12129 C CA . GLY D 2 144 ? -26.196 10.790 -55.865 1.00 32.88 144 GLY D CA 1
ATOM 12130 C C . GLY D 2 144 ? -25.458 11.400 -57.038 1.00 34.00 144 GLY D C 1
ATOM 12131 O O . GLY D 2 144 ? -24.242 11.559 -57.027 1.00 30.40 144 GLY D O 1
ATOM 12132 N N . ASN D 2 145 ? -26.201 11.767 -58.074 1.00 31.20 145 ASN D N 1
ATOM 12133 C CA . ASN D 2 145 ? -25.555 12.291 -59.274 1.00 34.19 145 ASN D CA 1
ATOM 12134 C C . ASN D 2 145 ? -25.014 13.697 -59.037 1.00 31.62 145 ASN D C 1
ATOM 12135 O O . ASN D 2 145 ? -25.520 14.446 -58.207 1.00 27.39 145 ASN D O 1
ATOM 12140 N N . TYR D 2 146 ? -23.979 14.055 -59.793 1.00 31.14 146 TYR D N 1
ATOM 12141 C CA . TYR D 2 146 ? -23.383 15.376 -59.665 1.00 26.42 146 TYR D CA 1
ATOM 12142 C C . TYR D 2 146 ? -24.405 16.447 -60.017 1.00 26.52 146 TYR D C 1
ATOM 12143 O O . TYR D 2 146 ? -25.230 16.270 -60.915 1.00 27.25 146 TYR D O 1
ATOM 12152 N N . ARG D 2 147 ? -24.383 17.554 -59.279 1.00 25.55 147 ARG D N 1
ATOM 12153 C CA . ARG D 2 147 ? -25.226 18.718 -59.581 1.00 23.25 147 ARG D CA 1
ATOM 12154 C C . ARG D 2 147 ? -24.336 19.876 -60.003 1.00 24.35 147 ARG D C 1
ATOM 12155 O O . ARG D 2 147 ? -23.333 20.140 -59.324 1.00 25.44 147 ARG D O 1
ATOM 12163 N N . PRO D 2 148 ? -24.625 20.555 -61.115 1.00 26.03 148 PRO D N 1
ATOM 12164 C CA . PRO D 2 148 ? -23.728 21.638 -61.556 1.00 26.22 148 PRO D CA 1
ATOM 12165 C C . PRO D 2 148 ? -23.431 22.674 -60.483 1.00 24.15 148 PRO D C 1
ATOM 12166 O O . PRO D 2 148 ? -22.343 23.275 -60.529 1.00 22.79 148 PRO D O 1
ATOM 12170 N N . ILE D 2 149 ? -24.336 22.915 -59.518 1.00 23.68 149 ILE D N 1
ATOM 12171 C CA . ILE D 2 149 ? -24.021 23.949 -58.530 1.00 23.88 149 ILE D CA 1
ATOM 12172 C C . ILE D 2 149 ? -22.808 23.565 -57.670 1.00 20.52 149 ILE D C 1
ATOM 12173 O O . ILE D 2 149 ? -22.163 24.451 -57.094 1.00 21.48 149 ILE D O 1
ATOM 12178 N N . TYR D 2 150 ? -22.477 22.269 -57.584 1.00 19.44 150 TYR D N 1
ATOM 12179 C CA . TYR D 2 150 ? -21.289 21.832 -56.846 1.00 20.29 150 TYR D CA 1
ATOM 12180 C C . TYR D 2 150 ? -20.043 22.566 -57.327 1.00 22.54 150 TYR D C 1
ATOM 12181 O O . TYR D 2 150 ? -19.148 22.911 -56.539 1.00 20.94 150 TYR D O 1
ATOM 12190 N N . ARG D 2 151 ? -19.962 22.812 -58.626 1.00 23.20 151 ARG D N 1
ATOM 12191 C CA . ARG D 2 151 ? -18.761 23.431 -59.158 1.00 21.80 151 ARG D CA 1
ATOM 12192 C C . ARG D 2 151 ? -18.607 24.865 -58.674 1.00 21.78 151 ARG D C 1
ATOM 12193 O O . ARG D 2 151 ? -17.479 25.358 -58.632 1.00 21.35 151 ARG D O 1
ATOM 12201 N N . THR D 2 152 ? -19.699 25.536 -58.280 1.00 20.64 152 THR D N 1
ATOM 12202 C CA . THR D 2 152 ? -19.559 26.919 -57.830 1.00 22.04 152 THR D CA 1
ATOM 12203 C C . THR D 2 152 ? -18.914 27.021 -56.444 1.00 23.97 152 THR D C 1
ATOM 12204 O O . THR D 2 152 ? -18.502 28.119 -56.033 1.00 22.94 152 THR D O 1
ATOM 12208 N N . PHE D 2 153 ? -18.759 25.894 -55.742 1.00 21.18 153 PHE D N 1
ATOM 12209 C CA . PHE D 2 153 ? -18.068 25.900 -54.458 1.00 22.16 153 PHE D CA 1
ATOM 12210 C C . PHE D 2 153 ? -16.558 25.960 -54.615 1.00 25.16 153 PHE D C 1
ATOM 12211 O O . PHE D 2 153 ? -15.863 26.321 -53.658 1.00 24.76 153 PHE D O 1
ATOM 12219 N N . ALA D 2 154 ? -16.030 25.642 -55.789 1.00 23.53 154 ALA D N 1
ATOM 12220 C CA . ALA D 2 154 ? -14.601 25.869 -56.015 1.00 22.74 154 ALA D CA 1
ATOM 12221 C C . ALA D 2 154 ? -14.321 27.360 -56.144 1.00 26.43 154 ALA D C 1
ATOM 12222 O O . ALA D 2 154 ? -14.401 27.904 -57.255 1.00 25.43 154 ALA D O 1
ATOM 12224 N N . LYS D 2 155 ? -14.035 28.043 -55.038 1.00 23.01 155 LYS D N 1
ATOM 12225 C CA . LYS D 2 155 ? -13.655 29.445 -55.106 1.00 26.51 155 LYS D CA 1
ATOM 12226 C C . LYS D 2 155 ? -12.519 29.701 -54.116 1.00 26.99 155 LYS D C 1
ATOM 12227 O O . LYS D 2 155 ? -12.185 28.860 -53.285 1.00 27.82 155 LYS D O 1
ATOM 12233 N N . ASP D 2 156 ? -11.919 30.866 -54.231 1.00 24.39 156 ASP D N 1
ATOM 12234 C CA . ASP D 2 156 ? -10.696 31.144 -53.510 1.00 30.53 156 ASP D CA 1
ATOM 12235 C C . ASP D 2 156 ? -11.003 31.244 -52.020 1.00 28.12 156 ASP D C 1
ATOM 12236 O O . ASP D 2 156 ? -11.964 31.916 -51.634 1.00 27.80 156 ASP D O 1
ATOM 12241 N N . PRO D 2 157 ? -10.252 30.552 -51.162 1.00 30.20 157 PRO D N 1
ATOM 12242 C CA . PRO D 2 157 ? -10.593 30.562 -49.737 1.00 28.52 157 PRO D CA 1
ATOM 12243 C C . PRO D 2 157 ? -10.464 31.927 -49.102 1.00 28.35 157 PRO D C 1
ATOM 12244 O O . PRO D 2 157 ? -11.152 32.185 -48.111 1.00 29.86 157 PRO D O 1
ATOM 12248 N N . GLN D 2 158 ? -9.636 32.826 -49.641 1.00 26.22 158 GLN D N 1
ATOM 12249 C CA . GLN D 2 158 ? -9.604 34.178 -49.093 1.00 29.77 158 GLN D CA 1
ATOM 12250 C C . GLN D 2 158 ? -10.947 34.883 -49.287 1.00 27.80 158 GLN D C 1
ATOM 12251 O O . GLN D 2 158 ? -11.365 35.667 -48.430 1.00 24.55 158 GLN D O 1
ATOM 12257 N N . GLU D 2 159 ? -11.622 34.643 -50.418 1.00 22.67 159 GLU D N 1
ATOM 12258 C CA . GLU D 2 159 ? -12.955 35.225 -50.622 1.00 27.06 159 GLU D CA 1
ATOM 12259 C C . GLU D 2 159 ? -13.968 34.680 -49.613 1.00 21.92 159 GLU D C 1
ATOM 12260 O O . GLU D 2 159 ? -14.796 35.429 -49.070 1.00 24.93 159 GLU D O 1
ATOM 12266 N N . LYS D 2 160 ? -13.981 33.363 -49.415 1.00 22.77 160 LYS D N 1
ATOM 12267 C CA . LYS D 2 160 ? -14.900 32.792 -48.429 1.00 24.22 160 LYS D CA 1
ATOM 12268 C C . LYS D 2 160 ? -14.620 33.336 -47.028 1.00 25.09 160 LYS D C 1
ATOM 12269 O O . LYS D 2 160 ? -15.553 33.656 -46.276 1.00 23.21 160 LYS D O 1
ATOM 12275 N N . SER D 2 161 ? -13.336 33.423 -46.657 1.00 23.98 161 SER D N 1
ATOM 12276 C CA . SER D 2 161 ? -12.945 33.925 -45.338 1.00 22.90 161 SER D CA 1
ATOM 12277 C C . SER D 2 161 ? -13.461 35.332 -45.116 1.00 22.29 161 SER D C 1
ATOM 12278 O O . SER D 2 161 ? -13.995 35.657 -44.055 1.00 21.00 161 SER D O 1
ATOM 12281 N N . LEU D 2 162 ? -13.254 36.203 -46.101 1.00 23.08 162 LEU D N 1
ATOM 12282 C CA . LEU D 2 162 ? -13.666 37.587 -45.934 1.00 20.85 162 LEU D CA 1
ATOM 12283 C C . LEU D 2 162 ? -15.186 37.715 -45.874 1.00 23.62 162 LEU D C 1
ATOM 12284 O O . LEU D 2 162 ? -15.698 38.549 -45.127 1.00 20.54 162 LEU D O 1
ATOM 12289 N N . ASP D 2 163 ? -15.918 36.942 -46.696 1.00 20.91 163 ASP D N 1
ATOM 12290 C CA . ASP D 2 163 ? -17.375 36.956 -46.621 1.00 23.06 163 ASP D CA 1
ATOM 12291 C C . ASP D 2 163 ? -17.835 36.649 -45.200 1.00 20.85 163 ASP D C 1
ATOM 12292 O O . ASP D 2 163 ? -18.691 37.351 -44.640 1.00 18.20 163 ASP D O 1
ATOM 12297 N N . ILE D 2 164 ? -17.296 35.573 -44.619 1.00 17.80 164 ILE D N 1
ATOM 12298 C CA . ILE D 2 164 ? -17.759 35.131 -43.302 1.00 18.79 164 ILE D CA 1
ATOM 12299 C C . ILE D 2 164 ? -17.416 36.166 -42.226 1.00 23.16 164 ILE D C 1
ATOM 12300 O O . ILE D 2 164 ? -18.241 36.463 -41.350 1.00 17.97 164 ILE D O 1
ATOM 12305 N N . ALA D 2 165 ? -16.194 36.731 -42.271 1.00 21.42 165 ALA D N 1
ATOM 12306 C CA . ALA D 2 165 ? -15.802 37.731 -41.278 1.00 20.02 165 ALA D CA 1
ATOM 12307 C C . ALA D 2 165 ? -16.760 38.912 -41.288 1.00 20.31 165 ALA D C 1
ATOM 12308 O O . ALA D 2 165 ? -17.109 39.445 -40.234 1.00 21.70 165 ALA D O 1
ATOM 12310 N N . ARG D 2 166 ? -17.192 39.346 -42.479 1.00 20.44 166 ARG D N 1
ATOM 12311 C CA . ARG D 2 166 ? -18.115 40.477 -42.548 1.00 22.79 166 ARG D CA 1
ATOM 12312 C C . ARG D 2 166 ? -19.494 40.086 -42.040 1.00 21.64 166 ARG D C 1
ATOM 12313 O O . ARG D 2 166 ? -20.199 40.912 -41.460 1.00 20.46 166 ARG D O 1
ATOM 12321 N N . LYS D 2 167 ? -19.903 38.844 -42.284 1.00 20.67 167 LYS D N 1
ATOM 12322 C CA . LYS D 2 167 ? -21.201 38.374 -41.806 1.00 21.40 167 LYS D CA 1
ATOM 12323 C C . LYS D 2 167 ? -21.234 38.334 -40.281 1.00 23.04 167 LYS D C 1
ATOM 12324 O O . LYS D 2 167 ? -22.230 38.741 -39.660 1.00 24.86 167 LYS D O 1
ATOM 12330 N N . VAL D 2 168 ? -20.147 37.853 -39.664 1.00 22.11 168 VAL D N 1
ATOM 12331 C CA . VAL D 2 168 ? -20.089 37.725 -38.203 1.00 23.58 168 VAL D CA 1
ATOM 12332 C C . VAL D 2 168 ? -19.914 39.091 -37.550 1.00 21.26 168 VAL D C 1
ATOM 12333 O O . VAL D 2 168 ? -20.653 39.460 -36.623 1.00 18.86 168 VAL D O 1
ATOM 12337 N N . PHE D 2 169 ? -18.932 39.871 -38.017 1.00 20.62 169 PHE D N 1
ATOM 12338 C CA . PHE D 2 169 ? -18.531 41.072 -37.301 1.00 23.69 169 PHE D CA 1
ATOM 12339 C C . PHE D 2 169 ? -19.056 42.358 -37.918 1.00 26.94 169 PHE D C 1
ATOM 12340 O O . PHE D 2 169 ? -18.924 43.415 -37.296 1.00 28.46 169 PHE D O 1
ATOM 12348 N N . GLY D 2 170 ? -19.657 42.300 -39.106 1.00 26.18 170 GLY D N 1
ATOM 12349 C CA . GLY D 2 170 ? -20.355 43.479 -39.594 1.00 26.45 170 GLY D CA 1
ATOM 12350 C C . GLY D 2 170 ? -19.404 44.592 -40.019 1.00 32.26 170 GLY D C 1
ATOM 12351 O O . GLY D 2 170 ? -18.300 44.363 -40.537 1.00 32.23 170 GLY D O 1
ATOM 12352 N N . GLU D 2 171 ? -19.846 45.829 -39.782 1.00 34.54 171 GLU D N 1
ATOM 12353 C CA . GLU D 2 171 ? -19.041 46.994 -40.130 1.00 40.13 171 GLU D CA 1
ATOM 12354 C C . GLU D 2 171 ? -17.860 47.188 -39.181 1.00 41.92 171 GLU D C 1
ATOM 12355 O O . GLU D 2 171 ? -16.944 47.946 -39.515 1.00 45.01 171 GLU D O 1
ATOM 12361 N N . ASP D 2 172 ? -17.842 46.505 -38.031 1.00 36.68 172 ASP D N 1
ATOM 12362 C CA . ASP D 2 172 ? -16.684 46.510 -37.139 1.00 38.84 172 ASP D CA 1
ATOM 12363 C C . ASP D 2 172 ? -15.507 45.684 -37.647 1.00 37.13 172 ASP D C 1
ATOM 12364 O O . ASP D 2 172 ? -14.454 45.694 -37.004 1.00 41.24 172 ASP D O 1
ATOM 12369 N N . PHE D 2 173 ? -15.635 44.957 -38.751 1.00 33.77 173 PHE D N 1
ATOM 12370 C CA . PHE D 2 173 ? -14.473 44.224 -39.237 1.00 34.76 173 PHE D CA 1
ATOM 12371 C C . PHE D 2 173 ? -13.602 45.111 -40.142 1.00 43.60 173 PHE D C 1
ATOM 12372 O O . PHE D 2 173 ? -14.058 45.577 -41.202 1.00 41.47 173 PHE D O 1
#

Organism: NCBI:txid1185654

Sequence (1580 aa):
MYAYNGKLLDVDLTREKVKEVELSEDVLKKFYGGRGLGTYILLWKELGEEKWEKVDPLGEENLLLILTGPLTGYYPGMKTSIVSKSPESNGVVGSSVLSSELGLELKAAGYDGIIIRGKAKSPVYLFIHNDTVEIRDATKYWGMGGIELYKTLLKEVHEEIRKKEKLKGVPKEPAMIYIGKGGENKVRFAAIMTKLMHAAGYGGYGAVMGSKNLKAVIAKGSGPLPEVYDKEKMKVLLREFWKELFSMTTFREWGTGAGGYSVGHDRSSEPIRNWQEEYHDNEEISVVNFENRTWIKKYWADYGCPVNCMKISYLRYGPYKGSISDAPDYELQAYMGTNLGIFEPEKIVYLSYLVDELGLDGINTGNILGFAAELYQRGILTKEDLGFELNWGDEKAFAKLLHLIVEKEGIGKILAEGTYRAALKISEEIKGIDVTKYAVHVKGIAVGAHGIRSELDYTKDISYAVSVQGGDHTSTAALPAKGYTGELVEAFYDSAVICNFVVTKPGFEKIIEFGNALSGFNITPEQWLNEIGLRIIHLQRILLLLGGPDVYWDPRKDDDNPPRFYEPLPSGPVKGKAPNREDIKAKVKQYYEEIGYDEHGIPKEEVLEELGIGEAKREVKRIKKRLNERIWILITPDKCSGCRLCEVTCSLEHEGIIWPEASRIRVFELFPGINVPHTCVQCPDYPCVNACPTNALSVDEKTGAVVVNEEKCITCGACVLACPGKVPRIPAGKGSVVICDLCGGNPKCVEICHEAGHDALKIVTGNYRPIYRTFAKDPQEEKSLDIARKVFGEDFMYAYNGKLLDVDLTREKVKEVELSEDVLKKFYGGRGLGTYILWKELGEKWEKVDPLGEENLLLILTGPLTGYYPGMKTSIVSKSPESNGVVGSVLSSELGLELKAAGYDGIIIRGKAKSPVYLFIHNDTVEIRDATKYWGMGGIELYKTLLKEVHEEIRKKEKLKGVPKEPAMIYIGKGGENKVRFAAIMTKLMHAAGYGGYGAVMGSKNLKAVIAKGSGPLPEVYDKEKMKVLLREFWKELFSMTTFREWGTGAGGYSVGHDRSSEPIRNWQEEYHDNEEISVVNFENRTWIKKYWADYGCPVNCMKISYLRYGPYKGSISDAPDYELQAYMGTNLGIFEPEKIVYLSYLVDELGLDGINTGNILGFAAELYQRGILTKEDLGFELNWGDEKAFAKLLHLIVEKEGIGKILAEGTYRAALKISEIKGIDVTKYAVHVKGIAVGAHGIRSELDYTKDDISYAVSVQGGDHTSTAALPAKGYTGELVEAFYDSAVICNFVTKPGFEKIIEFGNALSGFNITPEQWLNEIGLRIIHLQRILLLLGGPDVYWDPRKDDDNPPRFYEPLPSGPVKGKAPNREDIKAKVKQYYEEIGYDEHGIPKEEVLEELGIGEAKREVKRIKKRLNERIWILITPDKCSGCRLCEVTCSLEHEGIIWPEASRIRVFELFPGINVPHTCVQCPDYPCVNACPTNALSVDEKTGAVVVNEEKCITCGACVLACPGKVPRIPAGKGSVVICDLCGGNPKCVEICHEAGHDALKIVTGNYRPIYRTFAKDPQEKSLDIARKVFGEDF